Protein 8ASI (pdb70)

Radius of gyration: 37.98 Å; Cα contacts (8 Å, |Δi|>4): 3115; chains: 8; bounding box: 102×95×99 Å

B-factor: mean 74.71, std 18.42, range [49.41, 134.28]

Solvent-accessible surface area: 78232 Å² total; per-residue (Å²): 100,68,182,131,26,68,26,46,76,7,12,59,3,1,14,62,32,15,78,41,43,62,87,144,52,44,73,36,3,10,41,33,13,35,41,25,105,31,78,67,72,51,124,52,66,30,69,68,21,124,76,37,74,48,59,55,35,118,35,48,28,51,3,4,6,4,8,59,4,47,133,64,12,44,89,41,57,87,82,28,128,68,80,94,19,80,10,68,41,0,80,19,66,57,68,120,97,56,15,75,1,36,9,104,42,0,10,46,30,174,66,2,44,28,0,3,1,38,0,21,3,23,6,9,15,2,10,2,59,17,58,74,35,24,102,62,21,1,2,40,2,13,0,4,5,1,16,0,3,9,0,0,2,0,48,99,11,6,3,40,67,1,0,47,8,11,121,4,148,54,110,81,160,64,20,6,53,26,48,102,7,54,8,36,54,87,125,29,117,27,195,73,54,117,40,104,89,43,67,76,27,7,41,62,57,20,103,57,61,43,54,62,54,5,23,2,2,52,16,13,45,124,61,30,13,34,30,44,0,24,50,49,0,14,84,17,24,34,50,2,20,28,10,22,9,12,18,13,4,0,25,42,102,46,0,16,44,12,18,10,48,5,16,12,14,2,39,27,0,17,21,7,47,5,19,36,51,9,0,19,15,18,20,3,70,0,9,11,59,44,17,25,29,3,1,32,19,2,21,2,17,52,47,11,13,18,20,27,61,13,20,10,83,20,4,82,12,6,24,42,15,15,31,13,15,55,2,18,19,21,0,12,3,0,13,6,17,0,21,10,44,3,6,9,62,22,9,46,51,80,111,0,133,77,52,40,30,76,29,5,6,2,48,14,12,69,38,36,0,0,4,4,6,9,0,38,33,18,34,31,22,36,56,5,36,59,32,36,64,62,32,70,65,1,57,12,20,10,8,38,8,3,2,2,4,33,57,11,53,89,108,48,88,60,54,1,96,108,0,5,7,43,56,115,30,46,6,35,24,30,9,52,30,7,27,4,60,24,14,44,82,11,43,33,49,0,0,54,59,5,29,55,66,46,53,24,31,18,30,60,68,22,60,37,57,54,10,15,76,48,8,23,24,29,60,11,24,12,2,11,18,0,1,9,14,9,18,25,48,111,10,141,77,3,80,109,17,64,157,120,20,191,38,102,32,47,9,33,24,35,1,5,88,11,23,96,20,0,18,104,8,8,12,75,0,17,133,36,11,80,8,118,26,53,1,1,86,26,2,57,78,2,71,106,75,8,152,87,0,21,50,10,20,95,72,1,27,72,0,0,30,20,60,18,62,150,53,54,51,122,55,5,27,107,5,0,56,42,5,43,35,2,0,91,84,26,0,39,96,9,24,84,106,14,160,60,83,86,56,30,91,18,0,51,90,12,9,78,72,114,109,129,38,5,150,23,106,89,9,120,9,59,15,71,45,64,82,11,64,20,62,68,115,14,1,58,31,0,10,56,0,5,42,103,29,19,36,76,42,21,2,0,54,23,0,2,1,36,1,0,23,39,108,19,2,0,80,18,75,99,91,93,0,99,67,31,0,65,97,33,101,31,90,21,179,149,76,52,119,96,52,114,3,81,26,46,22,92,4,57,127,28,78,93,171,107,11,68,36,15,0,8,22,4,12,4,50,14,0,19,81,10,79,136,43,68,19,82,21,33,84,163,62,32,34,6,0,9,4,13,13,15,13,17,27,33,0,35,54,183,128,44,28,194,56,14,116,71,104,69,37,145,50,86,88,24,0,125,5,35,62,104,21,56,18,10,114,71,1,69,80,108,113,46,81,67,99,15,72,0,0,4,24,49,53,71,70,24,21,127,94,100,74,1,147,8,106,106,67,75,80,15,28,40,98,14,0,0,59,1,5,0,2,1,8,15,1,0,4,15,10,45,10,47,43,13,15,98,30,0,23,38,19,32,18,28,19,45,10,20,13,77,21,10,106,77,6,17,128,118,27,19,65,66,31,128,192,134,115,169,100,104,121,25,0,105,37,53,2,19,119,93,1,90,57,45,7,39,104,60,66,92,39,111,175,209,83,32,28,176,112,53,85,26,59,80,5,17,48,0,1,19,47,21,20,77,41,46,64,68,139,48,46,74,38,1,10,40,33,27,31,64,88,74,52,139,46,83,66,122,19,84,6,60,73,8,114,82,33,71,58,54,54,34,108,26,63,32,59,5,2,7,0,22,58,4,52,130,62,14,29,109,88,0,123,67,18,112,58,77,104,14,80,15,65,32,2,100,19,63,60,65,110,104,72,21,91,1,36,2,75,33,1,20,11,54,146,80,1,50,32,2,2,1,45,0,22,2,20,8,8,18,1,10,0,64,8,53,59,34,23,114,60,20,4,7,37,1,2,1,6,4,0,12,0,1,7,1,0,0,0,44,93,16,9,3,49,55,0,0,43,14,12,104,4,85,81,125,69,166,54,18,2,48,2,64,101,8,51,7,36,42,93,129,26,96,23,176,83,45,129,48,109,94,40,68,74,28,9,41,67,52,16,105,51,65,30,56,70,50,6,20,1,2,48,20,18,46,121,59,29,11,34,33,44,1,23,49,45,0,17,91,24,25,33,53,3,19,29,10,20,8,12,18,13,5,0,37,44,114,50,1,21,38,12,21,9,54,4,13,17,23,2,42,24,0,18,20,8,42,1,18,34,50,8,0,18,5,20,21,3,75,1,10,21,67,38,22,25,36,2,2,31,17,1,15,2,20,53,46,7,11,14,13,25,62,11,22,8,85,20,8,85,13,5,23,42,15,15,35,13,16,52,1,19,28,22,0,12,9,0,11,6,26,0,22,11,54,3,5,6,67,21,12,57,53,79,110,0,126,68,52,43,29,64,28,7,2,1,54,10,13,50,42,24,0,0,4,6,8,7,0,41,31,18,32,34,22,44,59,3,38,58,29,35,60,51,37,70,74,0,57,17,31,11,7,37,9,3,2,3,4,38,59,8,51,94,105,48,76,59,54,1,107,100,0,6,10,53,52,114,34,46,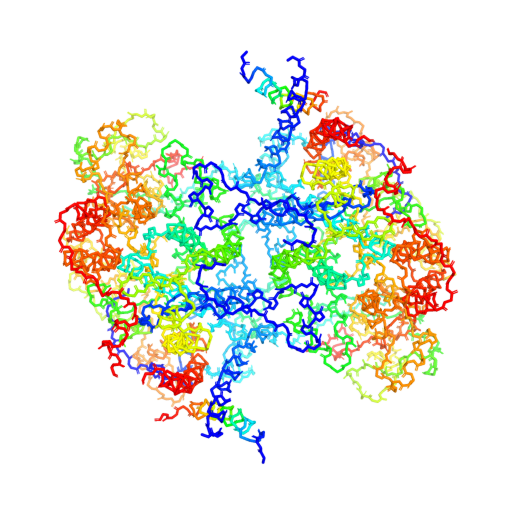6,40,26,26,11,54,31,8,32,2,58,38,10,39,90,9,41,28,45,0,0,53,61,9,32,49,62,35,23,23,26,20,36,61,71,21,60,38,61,53,12,19,78,82,22,20,36,18,53,9,36,10,3,15,17,1,1,10,27,8,19,24,45,96,10,147,91,2,88,108,14,58,138,102,17,171,45,114,36,48,8,38,27,31,1,3,84,11,19,96,15,0,17,112,6,13,19,73,0,14,132,33,10,76,11,118,26,55,1,1,75,25,2,61,72,2,73,106,69,8,155,84,0,24,53,12,25,96,67,1,35,62,1,0,40,17,98,36,86,151,53,44,58,121,57,9,26,106,5,0,57,42,11,40,36,2,0,92,86,26,0,39,86,5,22,81,95,22,168,66,84,86,59,30,78,26,0,49,87,13,32,82,73,138,207,26,31,191,14,95,89,10,115,12,62,10,68,43,64,163,10,65,22,59,60,113,22,1,52,35,0,11,50,0,3,37,98,27,18,32,75,49,20,0,0,52,20,0,2,1,40,6,0,36,41,113,17,2,0,70,24,68,118,90,95,2,116,71,33,0,60,96,36,70,37,110,27,154,147,79,55,124,102,50,106,4,102,30,69,25,82,3,55,120,24,83,90,174,102,13,70,35,13,0,9,23,4,15,8,60,20,2,20,95,13,86,137,40,69,20,78,23,36,73,162,59,34,34,4,1,8,6,16,14,14,7,15,18,40,0,33,54,164,100,49,38,107,56,2,139,85,100,66,42,142,44,81,79,26,0,108,7,34,60,113,20,58,35,10,102,78,0,91,59,111,162,41,114,54,83,12,75,0,0,2,21,39,51,71,71,31,23,136,87,103,83,0,137,9,108,121,68,73,80,12,31,35,98,8,0,0,38,1,1,0,2,0,5,27,1,0,3,8,12,55,5,65,39,14,18,105,32,0,40,42,17,23,32,23,20,48,10,21,8,82,22,10,107,70,8,18,107,95,27,44,60,64,26,195,241,168,136,122,78,75,127,28,0,77,52,51,2,15,118,80,1,112,35,64,2,29,127,140,27,105,99

Sequence (1789 aa):
GTRRDFLYYATAGAGAVATGAAVWPLINQMNPSADVQALASIFVDVSSVEPGVQLTVKFLGKPIFIRRRTEADIELGRSVQLGQLVDTNARNANIDAGAEATDQNRTLDEAGEWLVMWGVCTHLGCVPIGGVSGDFGGWFCPCHGSHYDSAGRIRKGPAPENLPIPLAKFIDETTIQLGMSGIPHDHYEPRTGIEKWLHSRLPIVALAYDTIMIPTPRNLNWMWIWGVVLAFCLVLQIVTGIVLAMHYTPHVDLAFASVEHIMRNVNGGFMLRYLHANGASLFFIAVYLHIFRGLYYGSYKAPREVTWIVGMLIYLAMMATAFMGYVLPWGQMSFWGATVITGLFGAIPGIGHSIQTWLLGGPAVDNATLNRFFSLHYLLPFVIAALVAIHIWAFHSTGNNNPTGVEVRRTSKAEAQKDTVPFWPYFIIKDVFALAVVLLVFFAIVGFMPNYLGHPDNYIEANPLSTPAHIVPEWYFLPFYAILRAFTADVWVVQIANFISFGIIDAKFFGVLAMFGAILVMALVPWLDTSPVRSGRYRPMFKIYFWLLAADFVILTWVGAQQTTFPYDWISLIASAYWFAYFLVILPILGAIEKPVAPPATIEEDFNAHYSGGHVEDVPFSFEGPFGTFDQHQLQRGLQVYTEVCAACHGMKFVPIRSLSEPGGPELPEDQVRAYATQFTVTDEETGEDREGKPTDHFPHSALENAPDLSLMAKARAGFHGPMGTGISQLFNGIGGPEYIYSVLTGFPEEPPKCAEGHEPDGFYYNRAFQNGSVPDTCKDANGVKTTAGSWIAMPPPLMDDLVEYADGHDASVHAMAEDVSAFLMWAAEPKLMARKQAGFTAVMFLTVLSVLLYLTNKRLWAGVKWKYRYRLGGFASGALLALALAGIFSTGNFHAGTRRDFLYYATAGAGAVATGAAVWPLINQMNPSADVQALASIFVDVSSVEPGVQLTVKFLGKPIFIRRRTEADIELGRSVQLGQLVDTNARNANIDAGAEATDQNRTLDEAGEWLVMWGVCTHLGCVPIGGVSGDFGGWFCPCHGSHYDSAGRIRKGPAPENLPIPLAKFIDETTIQLGMSGIPHDHYEPRTGIEKWLHSRLPIVALAYDTIMIPTPRNLNWMWIWGVVLAFCLVLQIVTGIVLAMHYTPHVDLAFASVEHIMRNVNGGFMLRYLHANGASLFFIAVYLHIFRGLYYGSYKAPREVTWIVGMLIYLAMMATAFMGYVLPWGQMSFWGATVITGLFGAIPGIGHSIQTWLLGGPAVDNATLNRFFSLHYLLPFVIAALVAIHIWAFHSTGNNNPTGVEVRRTSKAEAQKDTVPFWPYFIIKDVFALAVVLLVFFAIVGFMPNYLGHPDNYIEANPLSTPAHIVPEWYFLPFYAILRAFTADVWVVQIANFISFGIIDAKFFGVLAMFGAILVMALVPWLDTSPVRSGRYRPMFKIYFWLLAADFVILTWVGAQQTTFPYDWISLIASAYWFAYFLVILPILGAIEKPVAPPATIEEDFNAHYGGHVEDVPFSFEGPFGTFDQHQLQRGLQVYTEVCAACHGMKFVPIRSLSEPGGPELPEDQVRAYATQFTVTDEETGEDREGKPTDHFPHSALENAPDLSLMAKARAGFHGPMGTGISQLFNGIGGPEYIYSVLTGFPEEPPKCAEGHEPDGFYYNRAFQNGSVPDTCKDANGVKTTAGSWIAMPPPLMDDLVEYADGHDASVHAMAEDVSAFLMWAAEPKLMARKQAGFTAVMFLTVLSVLLYLTNKRLWAGVKWKYRYRLGGFASGALLALALAGIFSTG

InterPro domains:
  IPR005805 Rieske iron-sulphur protein, C-terminal [PR00162] (124-135)
  IPR005805 Rieske iron-sulphur protein, C-terminal [PR00162] (147-159)
  IPR005805 Rieske iron-sulphur protein, C-terminal [PR00162] (159-171)
  IPR006311 Twin-arginine translocation pathway, signal sequence [PS51318] (1-48)
  IPR006317 Ubiquinol-cytochrome c reductase, iron-sulphur subunit [TIGR01416] (10-187)
  IPR014349 Rieske iron-sulphur protein [PTHR10134] (7-187)
  IPR017941 Rieske [2Fe-2S] iron-sulphur domain [PF00355] (117-172)
  IPR017941 Rieske [2Fe-2S] iron-sulphur domain [PS51296] (117-185)
  IPR019470 Ubiquitinol-cytochrome C reductase, Fe-S subunit, TAT signal [PF10399] (1-41)
  IPR019546 Twin-arginine translocation pathway, signal sequence, bacterial/archaeal [TIGR01409] (10-36)
  IPR036922 Rieske [2Fe-2S] iron-sulphur domain superfamily [G3DSA:2.102.10.10] (42-187)
  IPR036922 Rieske [2Fe-2S] iron-sulphur domain superfamily [SSF50022] (32-183)

Structure (mmCIF, N/CA/C/O backbone):
data_8ASI
#
_entry.id   8ASI
#
_cell.length_a   1.00
_cell.length_b   1.00
_cell.length_c   1.00
_cell.angle_alpha   90.00
_cell.angle_beta   90.00
_cell.angle_gamma   90.00
#
_symmetry.space_group_name_H-M   'P 1'
#
loop_
_entity.id
_entity.type
_entity.pdbx_description
1 polymer 'Ubiquinol-cytochrome c reductase iron-sulfur subunit'
2 polymer 'Cytochrome b'
3 polymer 'Cytochrome c1'
4 polymer 'Cytochrome b-c1 subunit IV'
5 non-polymer 'FE2/S2 (INORGANIC) CLUSTER'
6 non-polymer 1,2-dioleoyl-sn-glycero-3-phosphoethanolamine
7 non-polymer 'PROTOPORPHYRIN IX CONTAINING FE'
8 non-polymer 'HEME C'
9 non-polymer UBIQUINONE-10
#
loop_
_atom_site.group_PDB
_atom_site.id
_atom_site.type_symbol
_atom_site.label_atom_id
_atom_site.label_alt_id
_atom_site.label_comp_id
_atom_site.label_asym_id
_atom_site.label_entity_id
_atom_site.label_seq_id
_atom_site.pdbx_PDB_ins_code
_atom_site.Cartn_x
_atom_site.Cartn_y
_atom_site.Cartn_z
_atom_site.occupancy
_atom_site.B_iso_or_equiv
_atom_site.auth_seq_id
_atom_site.auth_comp_id
_atom_site.auth_asym_id
_atom_site.auth_atom_id
_atom_site.pdbx_PDB_model_num
ATOM 1 N N . GLY A 1 9 ? 118.106 103.017 87.907 1.00 86.77 9 GLY A N 1
ATOM 2 C CA . GLY A 1 9 ? 117.301 104.131 87.441 1.00 86.77 9 GLY A CA 1
ATOM 3 C C . GLY A 1 9 ? 116.967 105.153 88.514 1.00 86.77 9 GLY A C 1
ATOM 4 O O . GLY A 1 9 ? 117.630 105.228 89.545 1.00 86.77 9 GLY A O 1
ATOM 5 N N . THR A 1 10 ? 115.929 105.950 88.251 1.00 87.73 10 THR A N 1
ATOM 6 C CA . THR A 1 10 ? 115.522 107.033 89.144 1.00 87.73 10 THR A CA 1
ATOM 7 C C . THR A 1 10 ? 115.074 106.527 90.522 1.00 87.73 10 THR A C 1
ATOM 8 O O . THR A 1 10 ? 115.120 107.277 91.519 1.00 87.73 10 THR A O 1
ATOM 12 N N . ARG A 1 11 ? 114.681 105.255 90.614 1.00 88.73 11 ARG A N 1
ATOM 13 C CA . ARG A 1 11 ? 114.445 104.647 91.917 1.00 88.73 11 ARG A CA 1
ATOM 14 C C . ARG A 1 11 ? 115.658 104.711 92.842 1.00 88.73 11 ARG A C 1
ATOM 15 O O . ARG A 1 11 ? 115.502 104.467 94.043 1.00 88.73 11 ARG A O 1
ATOM 23 N N . ARG A 1 12 ? 116.853 105.025 92.330 1.00 85.79 12 ARG A N 1
ATOM 24 C CA . ARG A 1 12 ? 117.955 105.412 93.207 1.00 85.79 12 ARG A CA 1
ATOM 25 C C . ARG A 1 12 ? 117.593 106.627 94.053 1.00 85.79 12 ARG A C 1
ATOM 26 O O . ARG A 1 12 ? 117.645 106.588 95.291 1.00 85.79 12 ARG A O 1
ATOM 34 N N . ASP A 1 13 ? 117.249 107.736 93.399 1.00 86.42 13 ASP A N 1
ATOM 35 C CA . ASP A 1 13 ? 117.086 108.956 94.170 1.00 86.42 13 ASP A CA 1
ATOM 36 C C . ASP A 1 13 ? 115.750 108.997 94.892 1.00 86.42 13 ASP A C 1
ATOM 37 O O . ASP A 1 13 ? 115.622 109.743 95.869 1.00 86.42 13 ASP A O 1
ATOM 42 N N . PHE A 1 14 ? 114.798 108.134 94.519 1.00 83.60 14 PHE A N 1
ATOM 43 C CA . PHE A 1 14 ? 113.672 107.910 95.429 1.00 83.60 14 PHE A CA 1
ATOM 44 C C . PHE A 1 14 ? 114.152 107.449 96.805 1.00 83.60 14 PHE A C 1
ATOM 45 O O . PHE A 1 14 ? 113.773 108.024 97.833 1.00 83.60 14 PHE A O 1
ATOM 53 N N . LEU A 1 15 ? 114.999 106.416 96.844 1.00 77.78 15 LEU A N 1
ATOM 54 C CA . LEU A 1 15 ? 115.530 105.927 98.115 1.00 77.78 15 LEU A CA 1
ATOM 55 C C . LEU A 1 15 ? 116.385 106.977 98.813 1.00 77.78 15 LEU A C 1
ATOM 56 O O . LEU A 1 15 ? 116.321 107.123 100.040 1.00 77.78 15 LEU A O 1
ATOM 61 N N . TYR A 1 16 ? 117.247 107.663 98.063 1.00 78.40 16 TYR A N 1
ATOM 62 C CA . TYR A 1 16 ? 118.127 108.634 98.709 1.00 78.40 16 TYR A CA 1
ATOM 63 C C . TYR A 1 16 ? 117.337 109.778 99.335 1.00 78.40 16 TYR A C 1
ATOM 64 O O . TYR A 1 16 ? 117.651 110.220 100.452 1.00 78.40 16 TYR A O 1
ATOM 73 N N . TYR A 1 17 ? 116.225 110.167 98.719 1.00 81.93 17 TYR A N 1
ATOM 74 C CA . TYR A 1 17 ? 115.405 111.180 99.360 1.00 81.93 17 TYR A CA 1
ATOM 75 C C . TYR A 1 17 ? 114.570 110.598 100.491 1.00 81.93 17 TYR A C 1
ATOM 76 O O . TYR A 1 17 ? 114.279 111.310 101.448 1.00 81.93 17 TYR A O 1
ATOM 85 N N . ALA A 1 18 ? 114.166 109.329 100.414 1.00 78.20 18 ALA A N 1
ATOM 86 C CA . ALA A 1 18 ? 113.482 108.715 101.554 1.00 78.20 18 ALA A CA 1
ATOM 87 C C . ALA A 1 18 ? 114.364 108.630 102.807 1.00 78.20 18 ALA A C 1
ATOM 88 O O . ALA A 1 18 ? 113.893 108.900 103.918 1.00 78.20 18 ALA A O 1
ATOM 90 N N . THR A 1 19 ? 115.629 108.205 102.663 1.00 76.08 19 THR A N 1
ATOM 91 C CA . THR A 1 19 ? 116.554 108.213 103.808 1.00 76.08 19 THR A CA 1
ATOM 92 C C . THR A 1 19 ? 116.819 109.625 104.318 1.00 76.08 19 THR A C 1
ATOM 93 O O . THR A 1 19 ? 116.834 109.869 105.539 1.00 76.08 19 THR A O 1
ATOM 97 N N . ALA A 1 20 ? 116.913 110.586 103.400 1.00 81.50 20 ALA A N 1
ATOM 98 C CA . ALA A 1 20 ? 117.053 111.969 103.818 1.00 81.50 20 ALA A CA 1
ATOM 99 C C . ALA A 1 20 ? 115.815 112.348 104.587 1.00 81.50 20 ALA A C 1
ATOM 100 O O . ALA A 1 20 ? 115.859 113.126 105.557 1.00 81.50 20 ALA A O 1
ATOM 102 N N . GLY A 1 21 ? 114.696 111.788 104.159 1.00 80.17 21 GLY A N 1
ATOM 103 C CA . GLY A 1 21 ? 113.488 112.074 104.851 1.00 80.17 21 GLY A CA 1
ATOM 104 C C . GLY A 1 21 ? 113.397 111.539 106.259 1.00 80.17 21 GLY A C 1
ATOM 105 O O . GLY A 1 21 ? 113.425 112.354 107.202 1.00 80.17 21 GLY A O 1
ATOM 106 N N . ALA A 1 22 ? 113.753 110.289 106.452 1.00 78.96 22 ALA A N 1
ATOM 107 C CA . ALA A 1 22 ? 113.727 109.797 107.823 1.00 78.96 22 ALA A CA 1
ATOM 108 C C . ALA A 1 22 ? 114.631 110.638 108.698 1.00 78.96 22 ALA A C 1
ATOM 109 O O . ALA A 1 22 ? 114.265 110.984 109.837 1.00 78.96 22 ALA A O 1
ATOM 111 N N . GLY A 1 23 ? 115.761 111.061 108.154 1.00 78.68 23 GLY A N 1
ATOM 112 C CA . GLY A 1 23 ? 116.557 112.000 108.904 1.00 78.68 23 GLY A CA 1
ATOM 113 C C . GLY A 1 23 ? 115.926 113.325 109.316 1.00 78.68 23 GLY A C 1
ATOM 114 O O . GLY A 1 23 ? 115.966 113.639 110.505 1.00 78.68 23 GLY A O 1
ATOM 115 N N . ALA A 1 24 ? 115.408 114.142 108.385 1.00 76.89 24 ALA A N 1
ATOM 116 C CA . ALA A 1 24 ? 114.795 115.418 108.806 1.00 76.89 24 ALA A CA 1
ATOM 117 C C . ALA A 1 24 ? 113.592 115.298 109.755 1.00 76.89 24 ALA A C 1
ATOM 118 O O . ALA A 1 24 ? 113.348 116.237 110.513 1.00 76.89 24 ALA A O 1
ATOM 120 N N . VAL A 1 25 ? 112.794 114.223 109.730 1.00 77.93 25 VAL A N 1
ATOM 121 C CA . VAL A 1 25 ? 111.803 114.117 110.828 1.00 77.93 25 VAL A CA 1
ATOM 122 C C . VAL A 1 25 ? 112.478 113.785 112.143 1.00 77.93 25 VAL A C 1
ATOM 123 O O . VAL A 1 25 ? 112.208 114.432 113.162 1.00 77.93 25 VAL A O 1
ATOM 127 N N . ALA A 1 26 ? 113.336 112.766 112.165 1.00 75.75 26 ALA A N 1
ATOM 128 C CA . ALA A 1 26 ? 113.961 112.428 113.437 1.00 75.75 26 ALA A CA 1
ATOM 129 C C . ALA A 1 26 ? 114.695 113.634 114.018 1.00 75.75 26 ALA A C 1
ATOM 130 O O . ALA A 1 26 ? 114.643 113.871 115.230 1.00 75.75 26 ALA A O 1
ATOM 132 N N . THR A 1 27 ? 115.368 114.417 113.177 1.00 74.49 27 THR A N 1
ATOM 133 C CA . THR A 1 27 ? 116.017 115.633 113.661 1.00 74.49 27 THR A CA 1
ATOM 134 C C . THR A 1 27 ? 115.009 116.729 114.012 1.00 74.49 27 THR A C 1
ATOM 135 O O . THR A 1 27 ? 115.158 117.403 115.037 1.00 74.49 27 THR A O 1
ATOM 139 N N . GLY A 1 28 ? 113.984 116.930 113.182 1.00 68.60 28 GLY A N 1
ATOM 140 C CA . GLY A 1 28 ? 112.951 117.906 113.502 1.00 68.60 28 GLY A CA 1
ATOM 141 C C . GLY A 1 28 ? 112.244 117.627 114.813 1.00 68.60 28 GLY A C 1
ATOM 142 O O . GLY A 1 28 ? 111.950 118.545 115.581 1.00 68.60 28 GLY A O 1
ATOM 143 N N . ALA A 1 29 ? 111.962 116.354 115.085 1.00 67.83 29 ALA A N 1
ATOM 144 C CA . ALA A 1 29 ? 111.387 115.958 116.365 1.00 67.83 29 ALA A CA 1
ATOM 145 C C . ALA A 1 29 ? 112.392 116.065 117.504 1.00 67.83 29 ALA A C 1
ATOM 146 O O . ALA A 1 29 ? 111.994 116.197 118.663 1.00 67.83 29 ALA A O 1
ATOM 148 N N . ALA A 1 30 ? 113.685 115.950 117.208 1.00 66.69 30 ALA A N 1
ATOM 149 C CA . ALA A 1 30 ? 114.713 116.214 118.212 1.00 66.69 30 ALA A CA 1
ATOM 150 C C . ALA A 1 30 ? 114.844 117.694 118.567 1.00 66.69 30 ALA A C 1
ATOM 151 O O . ALA A 1 30 ? 115.161 118.021 119.716 1.00 66.69 30 ALA A O 1
ATOM 153 N N . VAL A 1 31 ? 114.614 118.598 117.615 1.00 63.95 31 VAL A N 1
ATOM 154 C CA . VAL A 1 31 ? 114.820 120.024 117.868 1.00 63.95 31 VAL A CA 1
ATOM 155 C C . VAL A 1 31 ? 113.662 120.657 118.642 1.00 63.95 31 VAL A C 1
ATOM 156 O O . VAL A 1 31 ? 113.882 121.538 119.481 1.00 63.95 31 VAL A O 1
ATOM 160 N N . TRP A 1 32 ? 112.426 120.227 118.398 1.00 57.63 32 TRP A N 1
ATOM 161 C CA . TRP A 1 32 ? 111.280 120.841 119.073 1.00 57.63 32 TRP A CA 1
ATOM 162 C C . TRP A 1 32 ? 111.333 120.790 120.599 1.00 57.63 32 TRP A C 1
ATOM 163 O O . TRP A 1 32 ? 111.058 121.823 121.233 1.00 57.63 32 TRP A O 1
ATOM 174 N N . PRO A 1 33 ? 111.654 119.668 121.247 1.00 58.21 33 PRO A N 1
ATOM 175 C CA . PRO A 1 33 ? 111.795 119.672 122.714 1.00 58.21 33 PRO A CA 1
ATOM 176 C C . PRO A 1 33 ? 112.773 120.694 123.268 1.00 58.21 33 PRO A C 1
ATOM 177 O O . PRO A 1 33 ? 112.543 121.222 124.363 1.00 58.21 33 PRO A O 1
ATOM 181 N N . LEU A 1 34 ? 113.863 120.986 122.558 1.00 55.80 34 LEU A N 1
ATOM 182 C CA . LEU A 1 34 ? 114.801 122.006 123.012 1.00 55.80 34 LEU A CA 1
ATOM 183 C C . LEU A 1 34 ? 114.202 123.406 122.974 1.00 55.80 34 LEU A C 1
ATOM 184 O O . LEU A 1 34 ? 114.693 124.295 123.675 1.00 55.80 34 LEU A O 1
ATOM 189 N N . ILE A 1 35 ? 113.162 123.618 122.174 1.00 57.01 35 ILE A N 1
ATOM 190 C CA . ILE A 1 35 ? 112.399 124.862 122.199 1.00 57.01 35 ILE A CA 1
ATOM 191 C C . ILE A 1 35 ? 111.303 124.818 123.254 1.00 57.01 35 ILE A C 1
ATOM 192 O O . ILE A 1 35 ? 111.141 125.752 124.043 1.00 57.01 35 ILE A O 1
ATOM 197 N N . ASN A 1 36 ? 110.541 123.724 123.276 1.00 56.67 36 ASN A N 1
ATOM 198 C CA . ASN A 1 36 ? 109.347 123.617 124.108 1.00 56.67 36 ASN A CA 1
ATOM 199 C C . ASN A 1 36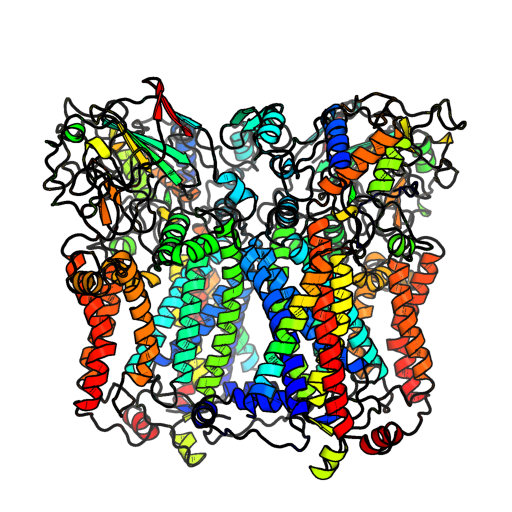 ? 109.653 123.655 125.604 1.00 56.67 36 ASN A C 1
ATOM 200 O O . ASN A 1 36 ? 108.797 124.065 126.395 1.00 56.67 36 ASN A O 1
ATOM 205 N N . GLN A 1 37 ? 110.854 123.242 126.011 1.00 55.34 37 GLN A N 1
ATOM 206 C CA . GLN A 1 37 ? 111.270 123.360 127.407 1.00 55.34 37 GLN A CA 1
ATOM 207 C C . GLN A 1 37 ? 111.259 124.791 127.939 1.00 55.34 37 GLN A C 1
ATOM 208 O O . GLN A 1 37 ? 111.212 124.979 129.158 1.00 55.34 37 GLN A O 1
ATOM 214 N N . MET A 1 38 ? 111.301 125.800 127.073 1.00 58.30 38 MET A N 1
ATOM 215 C CA . MET A 1 38 ? 111.200 127.183 127.526 1.00 58.30 38 MET A CA 1
ATOM 216 C C . MET A 1 38 ? 109.770 127.687 127.694 1.00 58.30 38 MET A C 1
ATOM 217 O O . MET A 1 38 ? 109.575 128.737 128.315 1.00 58.30 38 MET A O 1
ATOM 222 N N . ASN A 1 39 ? 108.771 126.986 127.160 1.00 60.95 39 ASN A N 1
ATOM 223 C CA . ASN A 1 39 ? 107.385 127.346 127.425 1.00 60.95 39 ASN A CA 1
ATOM 224 C C . ASN A 1 39 ? 107.042 127.146 128.905 1.00 60.95 39 ASN A C 1
ATOM 225 O O . ASN A 1 39 ? 107.720 126.394 129.609 1.00 60.95 39 ASN A O 1
ATOM 230 N N . PRO A 1 40 ? 106.004 127.828 129.400 1.00 67.04 40 PRO A N 1
ATOM 231 C CA . PRO A 1 40 ? 105.719 127.827 130.843 1.00 67.04 40 PRO A CA 1
ATOM 232 C C . PRO A 1 40 ? 105.625 126.437 131.459 1.00 67.04 40 PRO A C 1
ATOM 233 O O . PRO A 1 40 ? 104.862 125.581 131.007 1.00 67.04 40 PRO A O 1
ATOM 237 N N . SER A 1 41 ? 106.420 126.222 132.506 1.00 75.41 41 SER A N 1
ATOM 238 C CA . SER A 1 41 ? 106.413 124.974 133.253 1.00 75.41 41 SER A CA 1
ATOM 239 C C . SER A 1 41 ? 105.154 124.854 134.114 1.00 75.41 41 SER A C 1
ATOM 240 O O . SER A 1 41 ? 104.483 125.840 134.430 1.00 75.41 41 SER A O 1
ATOM 243 N N . ALA A 1 42 ? 104.839 123.609 134.484 1.00 78.02 42 ALA A N 1
ATOM 244 C CA . ALA A 1 42 ? 103.537 123.276 135.060 1.00 78.02 42 ALA A CA 1
ATOM 245 C C . ALA A 1 42 ? 103.229 124.054 136.338 1.00 78.02 42 ALA A C 1
ATOM 246 O O . ALA A 1 42 ? 102.058 124.323 136.628 1.00 78.02 42 ALA A O 1
ATOM 248 N N . ASP A 1 43 ? 104.252 124.417 137.114 1.00 80.95 43 ASP A N 1
ATOM 249 C CA . ASP A 1 43 ? 104.047 125.316 138.249 1.00 80.95 43 ASP A CA 1
ATOM 250 C C . ASP A 1 43 ? 103.548 126.688 137.805 1.00 80.95 43 ASP A C 1
ATOM 251 O O . ASP A 1 43 ? 102.573 127.213 138.356 1.00 80.95 43 ASP A O 1
ATOM 256 N N . VAL A 1 44 ? 104.197 127.280 136.803 1.00 81.24 44 VAL A N 1
ATOM 257 C CA . VAL A 1 44 ? 103.774 128.583 136.291 1.00 81.24 44 VAL A CA 1
ATOM 258 C C . VAL A 1 44 ? 102.366 128.516 135.710 1.00 81.24 44 VAL A C 1
ATOM 259 O O . VAL A 1 44 ? 101.563 129.441 135.884 1.00 81.24 44 VAL A O 1
ATOM 263 N N . GLN A 1 45 ? 102.040 127.425 135.017 1.00 82.50 45 GLN A N 1
ATOM 264 C CA . GLN A 1 45 ? 100.675 127.225 134.537 1.00 82.50 45 GLN A CA 1
ATOM 265 C C . GLN A 1 45 ? 99.668 127.134 135.682 1.00 82.50 45 GLN A C 1
ATOM 266 O O . GLN A 1 45 ? 98.542 127.630 135.566 1.00 82.50 45 GLN A O 1
ATOM 272 N N . ALA A 1 46 ? 100.050 126.501 136.793 1.00 88.45 46 ALA A N 1
ATOM 273 C CA . ALA A 1 46 ? 99.151 126.389 137.942 1.00 88.45 46 ALA A CA 1
ATOM 274 C C . ALA A 1 46 ? 98.852 127.736 138.597 1.00 88.45 46 ALA A C 1
ATOM 275 O O . ALA A 1 46 ? 97.736 127.957 139.081 1.00 88.45 46 ALA A O 1
ATOM 277 N N . LEU A 1 47 ? 99.823 128.647 138.625 1.00 91.73 47 LEU A N 1
ATOM 278 C CA . LEU A 1 47 ? 99.620 129.989 139.172 1.00 91.73 47 LEU A CA 1
ATOM 279 C C . LEU A 1 47 ? 98.684 130.868 138.344 1.00 91.73 47 LEU A C 1
ATOM 280 O O . LEU A 1 47 ? 98.399 131.993 138.769 1.00 91.73 47 LEU A O 1
ATOM 285 N N . ALA A 1 48 ? 98.204 130.404 137.191 1.00 90.48 48 ALA A N 1
ATOM 286 C CA . ALA A 1 48 ? 97.326 131.201 136.339 1.00 90.48 48 ALA A CA 1
ATOM 287 C C . ALA A 1 48 ? 95.940 131.454 136.930 1.00 90.48 48 ALA A C 1
ATOM 288 O O . ALA A 1 48 ? 95.203 132.276 136.375 1.00 90.48 48 ALA A O 1
ATOM 290 N N . SER A 1 49 ? 95.556 130.785 138.018 1.00 93.36 49 SER A N 1
ATOM 291 C CA . SER A 1 49 ? 94.312 131.097 138.717 1.00 93.36 49 SER A CA 1
ATOM 292 C C . SER A 1 49 ? 94.542 131.203 140.219 1.00 93.36 49 SER A C 1
ATOM 293 O O . SER A 1 49 ? 95.166 130.321 140.816 1.00 93.36 49 SER A O 1
ATOM 296 N N . ILE A 1 50 ? 94.018 132.275 140.825 1.00 98.83 50 ILE A N 1
ATOM 297 C CA . ILE A 1 50 ? 94.203 132.579 142.241 1.00 98.83 50 ILE A CA 1
ATOM 298 C C . ILE A 1 50 ? 92.920 133.214 142.775 1.00 98.83 50 ILE A C 1
ATOM 299 O O . ILE A 1 50 ? 92.185 133.880 142.041 1.00 98.83 50 ILE A O 1
ATOM 304 N N . PHE A 1 51 ? 92.648 132.993 144.063 1.00 105.59 51 PHE A N 1
ATOM 305 C CA . PHE A 1 51 ? 91.489 133.546 144.761 1.00 105.59 51 PHE A CA 1
ATOM 306 C C . PHE A 1 51 ? 91.953 134.509 145.853 1.00 105.59 51 PHE A C 1
ATOM 307 O O . PHE A 1 51 ? 92.821 134.150 146.656 1.00 105.59 51 PHE A O 1
ATOM 315 N N . VAL A 1 52 ? 91.384 135.718 145.904 1.00 109.25 52 VAL A N 1
ATOM 316 C CA . VAL A 1 52 ? 91.723 136.667 146.968 1.00 109.25 52 VAL A CA 1
ATOM 317 C C . VAL A 1 52 ? 90.622 137.713 147.144 1.00 109.25 52 VAL A C 1
ATOM 318 O O . VAL A 1 52 ? 89.856 137.997 146.220 1.00 109.25 52 VAL A O 1
ATOM 322 N N . ASP A 1 53 ? 90.544 138.283 148.359 1.00 114.40 53 ASP A N 1
ATOM 323 C CA . ASP A 1 53 ? 89.641 139.363 148.756 1.00 114.40 53 ASP A CA 1
ATOM 324 C C . ASP A 1 53 ? 90.409 140.417 149.557 1.00 114.40 53 ASP A C 1
ATOM 325 O O . ASP A 1 53 ? 91.237 140.066 150.402 1.00 114.40 53 ASP A O 1
ATOM 330 N N . VAL A 1 54 ? 90.138 141.708 149.304 1.00 112.22 54 VAL A N 1
ATOM 331 C CA . VAL A 1 54 ? 90.913 142.813 149.881 1.00 112.22 54 VAL A CA 1
ATOM 332 C C . VAL A 1 54 ? 89.997 143.957 150.325 1.00 112.22 54 VAL A C 1
ATOM 333 O O . VAL A 1 54 ? 88.931 144.181 149.746 1.00 112.22 54 VAL A O 1
ATOM 337 N N . SER A 1 55 ? 90.427 144.687 151.368 1.00 106.59 55 SER A N 1
ATOM 338 C CA . SER A 1 55 ? 89.570 145.502 152.232 1.00 106.59 55 SER A CA 1
ATOM 339 C C . SER A 1 55 ? 89.517 146.988 151.816 1.00 106.59 55 SER A C 1
ATOM 340 O O . SER A 1 55 ? 89.883 147.352 150.694 1.00 106.59 55 SER A O 1
ATOM 343 N N . SER A 1 56 ? 89.049 147.847 152.735 1.00 105.83 56 SER A N 1
ATOM 344 C CA . SER A 1 56 ? 88.658 149.247 152.541 1.00 105.83 56 SER A CA 1
ATOM 345 C C . SER A 1 56 ? 89.836 150.229 152.577 1.00 105.83 56 SER A C 1
ATOM 346 O O . SER A 1 56 ? 90.937 149.910 153.031 1.00 105.83 56 SER A O 1
ATOM 349 N N . VAL A 1 57 ? 89.571 151.457 152.096 1.00 109.15 57 VAL A N 1
ATOM 350 C CA . VAL A 1 57 ? 90.520 152.569 152.167 1.00 109.15 57 VAL A CA 1
ATOM 351 C C . VAL A 1 57 ? 89.771 153.905 152.136 1.00 109.15 57 VAL A C 1
ATOM 352 O O . VAL A 1 57 ? 88.644 154.001 151.647 1.00 109.15 57 VAL A O 1
ATOM 356 N N . GLU A 1 58 ? 90.419 154.948 152.686 1.00 111.97 58 GLU A N 1
ATOM 357 C CA . GLU A 1 58 ? 89.981 156.342 152.573 1.00 111.97 58 GLU A CA 1
ATOM 358 C C . GLU A 1 58 ? 89.985 156.845 151.125 1.00 111.97 58 GLU A C 1
ATOM 359 O O . GLU A 1 58 ? 90.689 156.305 150.270 1.00 111.97 58 GLU A O 1
ATOM 365 N N . PRO A 1 59 ? 89.197 157.884 150.830 1.00 111.03 59 PRO A N 1
ATOM 366 C CA . PRO A 1 59 ? 89.214 158.481 149.490 1.00 111.03 59 PRO A CA 1
ATOM 367 C C . PRO A 1 59 ? 90.432 159.357 149.233 1.00 111.03 59 PRO A C 1
ATOM 368 O O . PRO A 1 59 ? 91.031 159.928 150.147 1.00 111.03 59 PRO A O 1
ATOM 372 N N . GLY A 1 60 ? 90.776 159.468 147.951 1.00 104.68 60 GLY A N 1
ATOM 373 C CA . GLY A 1 60 ? 91.854 160.328 147.500 1.00 104.68 60 GLY A CA 1
ATOM 374 C C . GLY A 1 60 ? 93.225 159.693 147.478 1.00 104.68 60 GLY A C 1
ATOM 375 O O . GLY A 1 60 ? 94.227 160.417 147.463 1.00 104.68 60 GLY A O 1
ATOM 376 N N . VAL A 1 61 ? 93.300 158.361 147.470 1.00 102.41 61 VAL A N 1
ATOM 377 C CA . VAL A 1 61 ? 94.553 157.626 147.608 1.00 102.41 61 VAL A CA 1
ATOM 378 C C . VAL A 1 61 ? 94.351 156.268 146.940 1.00 102.41 61 VAL A C 1
ATOM 379 O O . VAL A 1 61 ? 93.219 155.839 146.707 1.00 102.41 61 VAL A O 1
ATOM 383 N N . GLN A 1 62 ? 95.453 155.584 146.617 1.00 94.31 62 GLN A N 1
ATOM 384 C CA . GLN A 1 62 ? 95.368 154.255 146.017 1.00 94.31 62 GLN A CA 1
ATOM 385 C C . GLN A 1 62 ? 96.183 153.223 146.791 1.00 94.31 62 GLN A C 1
ATOM 386 O O . GLN A 1 62 ? 97.202 153.541 147.410 1.00 94.31 62 GLN A O 1
ATOM 392 N N . LEU A 1 63 ? 95.704 151.975 146.747 1.00 92.02 63 LEU A N 1
ATOM 393 C CA . LEU A 1 63 ? 96.413 150.782 147.196 1.00 92.02 63 LEU A CA 1
ATOM 394 C C . LEU A 1 63 ? 97.200 150.130 146.055 1.00 92.02 63 LEU A C 1
ATOM 395 O O . LEU A 1 63 ? 97.189 150.593 144.913 1.00 92.02 63 LEU A O 1
ATOM 400 N N . THR A 1 64 ? 97.899 149.033 146.372 1.00 83.63 64 THR A N 1
ATOM 401 C CA . THR A 1 64 ? 98.416 148.112 145.364 1.00 83.63 64 THR A CA 1
ATOM 402 C C . THR A 1 64 ? 98.439 146.690 145.924 1.00 83.63 64 THR A C 1
ATOM 403 O O . THR A 1 64 ? 98.720 146.494 147.109 1.00 83.63 64 THR A O 1
ATOM 407 N N . VAL A 1 65 ? 98.145 145.704 145.068 1.00 78.80 65 VAL A N 1
ATOM 408 C CA . VAL A 1 65 ? 98.105 144.289 145.444 1.00 78.80 65 VAL A CA 1
ATOM 409 C C . VAL A 1 65 ? 98.741 143.457 144.333 1.00 78.80 65 VAL A C 1
ATOM 410 O O . VAL A 1 65 ? 98.487 143.694 143.148 1.00 78.80 65 VAL A O 1
ATOM 414 N N . LYS A 1 66 ? 99.562 142.474 144.712 1.00 75.46 66 LYS A N 1
ATOM 415 C CA . LYS A 1 66 ? 100.189 141.590 143.733 1.00 75.46 66 LYS A CA 1
ATOM 416 C C . LYS A 1 66 ? 99.252 140.470 143.288 1.00 75.46 66 LYS A C 1
ATOM 417 O O . LYS A 1 66 ? 98.539 139.876 144.101 1.00 75.46 66 LYS A O 1
ATOM 423 N N . PHE A 1 67 ? 99.269 140.179 141.986 1.00 81.44 67 PHE A N 1
ATOM 424 C CA . PHE A 1 67 ? 98.680 138.967 141.427 1.00 81.44 67 PHE A CA 1
ATOM 425 C C . PHE A 1 67 ? 99.354 138.664 140.095 1.00 81.44 67 PHE A C 1
ATOM 426 O O . PHE A 1 67 ? 99.695 139.578 139.341 1.00 81.44 67 PHE A O 1
ATOM 434 N N . LEU A 1 68 ? 99.523 137.371 139.805 1.00 78.03 68 LEU A N 1
ATOM 435 C CA . LEU A 1 68 ? 100.069 136.904 138.526 1.00 78.03 68 LEU A CA 1
ATOM 436 C C . LEU A 1 68 ? 101.399 137.584 138.196 1.00 78.03 68 LEU A C 1
ATOM 437 O O . LEU A 1 68 ? 101.708 137.861 137.034 1.00 78.03 68 LEU A O 1
ATOM 442 N N . GLY A 1 69 ? 102.192 137.864 139.228 1.00 76.22 69 GLY A N 1
ATOM 443 C CA . GLY A 1 69 ? 103.447 138.573 139.094 1.00 76.22 69 GLY A CA 1
ATOM 444 C C . GLY A 1 69 ? 103.367 140.074 138.902 1.00 76.22 69 GLY A C 1
ATOM 445 O O . GLY A 1 69 ? 104.419 140.710 138.759 1.00 76.22 69 GLY A O 1
ATOM 446 N N . LYS A 1 70 ? 102.180 140.666 138.889 1.00 74.05 70 LYS A N 1
ATOM 447 C CA . LYS A 1 70 ? 102.019 142.060 138.504 1.00 74.05 70 LYS A CA 1
ATOM 448 C C . LYS A 1 70 ? 101.070 142.759 139.468 1.00 74.05 70 LYS A C 1
ATOM 449 O O . LYS A 1 70 ? 100.283 142.104 140.159 1.00 74.05 70 LYS A O 1
ATOM 455 N N . PRO A 1 71 ? 101.131 144.092 139.547 1.00 73.03 71 PRO A N 1
ATOM 456 C CA . PRO A 1 71 ? 100.261 144.824 140.478 1.00 73.03 71 PRO A CA 1
ATOM 457 C C . PRO A 1 71 ? 98.830 144.985 139.987 1.00 73.03 71 PRO A C 1
ATOM 458 O O . PRO A 1 71 ? 98.567 145.170 138.797 1.00 73.03 71 PRO A O 1
ATOM 462 N N . ILE A 1 72 ? 97.903 144.924 140.940 1.00 80.12 72 ILE A N 1
ATOM 463 C CA . ILE A 1 72 ? 96.549 145.446 140.793 1.00 80.12 72 ILE A CA 1
ATOM 464 C C . ILE A 1 72 ? 96.455 146.768 141.549 1.00 80.12 72 ILE A C 1
ATOM 465 O O . ILE A 1 72 ? 96.761 146.826 142.746 1.00 80.12 72 ILE A O 1
ATOM 470 N N . PHE A 1 73 ? 96.034 147.830 140.860 1.00 85.85 73 PHE A N 1
ATOM 471 C CA . PHE A 1 73 ? 95.708 149.080 141.534 1.00 85.85 73 PHE A CA 1
ATOM 472 C C . PHE A 1 73 ? 94.285 149.054 142.077 1.00 85.85 73 PHE A C 1
ATOM 473 O O . PHE A 1 73 ? 93.389 148.429 141.503 1.00 85.85 73 PHE A O 1
ATOM 481 N N . ILE A 1 74 ? 94.084 149.750 143.195 1.00 91.54 74 ILE A N 1
ATOM 482 C CA . ILE A 1 74 ? 92.756 150.083 143.702 1.00 91.54 74 ILE A CA 1
ATOM 483 C C . ILE A 1 74 ? 92.820 151.533 144.167 1.00 91.54 74 ILE A C 1
ATOM 484 O O . ILE A 1 74 ? 93.418 151.822 145.210 1.00 91.54 74 ILE A O 1
ATOM 489 N N . ARG A 1 75 ? 92.217 152.445 143.407 1.00 101.90 75 ARG A N 1
ATOM 490 C CA . ARG A 1 75 ? 92.140 153.849 143.792 1.00 101.90 75 ARG A CA 1
ATOM 491 C C . ARG A 1 75 ? 90.712 154.229 144.161 1.00 101.90 75 ARG A C 1
ATOM 492 O O . ARG A 1 75 ? 89.773 153.920 143.420 1.00 101.90 75 ARG A O 1
ATOM 500 N N . ARG A 1 76 ? 90.554 154.896 145.302 1.00 109.62 76 ARG A N 1
ATOM 501 C CA . ARG A 1 76 ? 89.311 155.575 145.656 1.00 109.62 76 ARG A CA 1
ATOM 502 C C . ARG A 1 76 ? 89.477 157.067 145.357 1.00 109.62 76 ARG A C 1
ATOM 503 O O . ARG A 1 76 ? 90.220 157.767 146.052 1.00 109.62 76 ARG A O 1
ATOM 511 N N . ARG A 1 77 ? 88.790 157.544 144.319 1.00 111.73 77 ARG A N 1
ATOM 512 C CA . ARG A 1 77 ? 89.090 158.809 143.655 1.00 111.73 77 ARG A CA 1
ATOM 513 C C . ARG A 1 77 ? 88.535 160.016 144.422 1.00 111.73 77 ARG A C 1
ATOM 514 O O . ARG A 1 77 ? 87.580 159.910 145.196 1.00 111.73 77 ARG A O 1
ATOM 522 N N . THR A 1 78 ? 89.160 161.176 144.196 1.00 115.54 78 THR A N 1
ATOM 523 C CA . THR A 1 78 ? 88.709 162.435 144.785 1.00 115.54 78 THR A CA 1
ATOM 524 C C . THR A 1 78 ? 87.422 162.930 144.122 1.00 115.54 78 THR A C 1
ATOM 525 O O . THR A 1 78 ? 86.997 162.442 143.072 1.00 115.54 78 THR A O 1
ATOM 529 N N . GLU A 1 79 ? 86.806 163.933 144.759 1.00 119.60 79 GLU A N 1
ATOM 530 C CA . GLU A 1 79 ? 85.664 164.627 144.165 1.00 119.60 79 GLU A CA 1
ATOM 531 C C . GLU A 1 79 ? 85.994 165.192 142.787 1.00 119.60 79 GLU A C 1
ATOM 532 O O . GLU A 1 79 ? 85.171 165.123 141.866 1.00 119.60 79 GLU A O 1
ATOM 538 N N . ALA A 1 80 ? 87.195 165.752 142.623 1.00 115.66 80 ALA A N 1
ATOM 539 C CA . ALA A 1 80 ? 87.612 166.254 141.316 1.00 115.66 80 ALA A CA 1
ATOM 540 C C . ALA A 1 80 ? 87.788 165.133 140.298 1.00 115.66 80 ALA A C 1
ATOM 541 O O . ALA A 1 80 ? 87.663 165.371 139.092 1.00 115.66 80 ALA A O 1
ATOM 543 N N . ASP A 1 81 ? 88.071 163.916 140.757 1.00 115.44 81 ASP A N 1
ATOM 544 C CA . ASP A 1 81 ? 88.373 162.800 139.870 1.00 115.44 81 ASP A CA 1
ATOM 545 C C . ASP A 1 81 ? 87.215 161.830 139.682 1.00 115.44 81 ASP A C 1
ATOM 546 O O . ASP A 1 81 ? 87.158 161.156 138.649 1.00 115.44 81 ASP A O 1
ATOM 551 N N . ILE A 1 82 ? 86.291 161.733 140.642 1.00 119.47 82 ILE A N 1
ATOM 552 C CA . ILE A 1 82 ? 85.025 161.065 140.354 1.00 119.47 82 ILE A CA 1
ATOM 553 C C . ILE A 1 82 ? 84.198 161.891 139.377 1.00 119.47 82 ILE A C 1
ATOM 554 O O . ILE A 1 82 ? 83.497 161.342 138.520 1.00 119.47 82 ILE A O 1
ATOM 559 N N . GLU A 1 83 ? 84.260 163.216 139.489 1.00 121.92 83 GLU A N 1
ATOM 560 C CA . GLU A 1 83 ? 83.477 164.091 138.609 1.00 121.92 83 GLU A CA 1
ATOM 561 C C . GLU A 1 83 ? 84.228 164.331 137.302 1.00 121.92 83 GLU A C 1
ATOM 562 O O . GLU A 1 83 ? 83.808 163.858 136.243 1.00 121.92 83 GLU A O 1
ATOM 568 N N . LEU A 1 84 ? 85.343 165.065 137.373 1.00 116.55 84 LEU A N 1
ATOM 569 C CA . LEU A 1 84 ? 86.041 165.625 136.216 1.00 116.55 84 LEU A CA 1
ATOM 570 C C . LEU A 1 84 ? 85.083 166.205 135.175 1.00 116.55 84 LEU A C 1
ATOM 571 O O . LEU A 1 84 ? 85.392 166.235 133.980 1.00 116.55 84 LEU A O 1
ATOM 576 N N . GLY A 1 85 ? 83.931 166.700 135.630 1.00 120.26 85 GLY A N 1
ATOM 577 C CA . GLY A 1 85 ? 82.794 167.026 134.785 1.00 120.26 85 GLY A CA 1
ATOM 578 C C . GLY A 1 85 ? 82.241 165.915 133.914 1.00 120.26 85 GLY A C 1
ATOM 579 O O . GLY A 1 85 ? 81.339 166.152 133.104 1.00 120.26 85 GLY A O 1
ATOM 580 N N . ARG A 1 86 ? 82.769 164.700 134.071 1.00 114.64 86 ARG A N 1
ATOM 581 C CA . ARG A 1 86 ? 82.700 163.658 133.042 1.00 114.64 86 ARG A CA 1
ATOM 582 C C . ARG A 1 86 ? 83.047 164.222 131.663 1.00 114.64 86 ARG A C 1
ATOM 583 O O . ARG A 1 86 ? 82.509 163.797 130.638 1.00 114.64 86 ARG A O 1
ATOM 591 N N . SER A 1 87 ? 83.958 165.200 131.659 1.00 114.04 87 SER A N 1
ATOM 592 C CA . SER A 1 87 ? 84.085 166.169 130.573 1.00 114.04 87 SER A CA 1
ATOM 593 C C . SER A 1 87 ? 84.572 165.532 129.278 1.00 114.04 87 SER A C 1
ATOM 594 O O . SER A 1 87 ? 84.272 166.035 128.189 1.00 114.04 87 SER A O 1
ATOM 597 N N . VAL A 1 88 ? 85.322 164.439 129.378 1.00 109.75 88 VAL A N 1
ATOM 598 C CA . VAL A 1 88 ? 85.861 163.734 128.218 1.00 109.75 88 VAL A CA 1
ATOM 599 C C . VAL A 1 88 ? 84.726 163.085 127.431 1.00 109.75 88 VAL A C 1
ATOM 600 O O . VAL A 1 88 ? 84.063 162.163 127.911 1.00 109.75 88 VAL A O 1
ATOM 604 N N . GLN A 1 89 ? 84.503 163.580 126.216 1.00 109.97 89 GLN A N 1
ATOM 605 C CA . GLN A 1 89 ? 83.614 162.930 125.268 1.00 109.97 89 GLN A CA 1
ATOM 606 C C . GLN A 1 89 ? 84.292 161.695 124.687 1.00 109.97 89 GLN A C 1
ATOM 607 O O . GLN A 1 89 ? 85.512 161.654 124.510 1.00 109.97 89 GLN A O 1
ATOM 613 N N . LEU A 1 90 ? 83.480 160.679 124.388 1.00 107.88 90 LEU A N 1
ATOM 614 C CA . LEU A 1 90 ? 83.985 159.439 123.809 1.00 107.88 90 LEU A CA 1
ATOM 615 C C . LEU A 1 90 ? 84.745 159.652 122.502 1.00 107.88 90 LEU A C 1
ATOM 616 O O . LEU A 1 90 ? 85.597 158.827 122.153 1.00 107.88 90 LEU A O 1
ATOM 621 N N . GLY A 1 91 ? 84.471 160.736 121.781 1.00 106.75 91 GLY A N 1
ATOM 622 C CA . GLY A 1 91 ? 85.148 161.071 120.543 1.00 106.75 91 GLY A CA 1
ATOM 623 C C . GLY A 1 91 ? 86.500 161.744 120.646 1.00 106.75 91 GLY A C 1
ATOM 624 O O . GLY A 1 91 ? 87.093 162.055 119.610 1.00 106.75 91 GLY A O 1
ATOM 625 N N . GLN A 1 92 ? 87.012 161.991 121.851 1.00 106.00 92 GLN A N 1
ATOM 626 C CA . GLN A 1 92 ? 88.327 162.602 122.023 1.00 106.00 92 GLN A CA 1
ATOM 627 C C . GLN A 1 92 ? 89.323 161.716 122.770 1.00 106.00 92 GLN A C 1
ATOM 628 O O . GLN A 1 92 ? 90.398 162.195 123.150 1.00 106.00 92 GLN A O 1
ATOM 634 N N . LEU A 1 93 ? 88.998 160.443 122.990 1.00 98.58 93 LEU A N 1
ATOM 635 C CA . LEU A 1 93 ? 89.938 159.457 123.510 1.00 98.58 93 LEU A CA 1
ATOM 636 C C . LEU A 1 93 ? 90.784 158.844 122.393 1.00 98.58 93 LEU A C 1
ATOM 637 O O . LEU A 1 93 ? 90.419 158.867 121.215 1.00 98.58 93 LEU A O 1
ATOM 642 N N . VAL A 1 94 ? 91.934 158.286 122.784 1.00 94.70 94 VAL A N 1
ATOM 643 C CA . VAL A 1 94 ? 92.700 157.420 121.888 1.00 94.70 94 VAL A CA 1
ATOM 644 C C . VAL A 1 94 ? 92.075 156.032 121.771 1.00 94.70 94 VAL A C 1
ATOM 645 O O . VAL A 1 94 ? 91.953 155.490 120.667 1.00 94.70 94 VAL A O 1
ATOM 649 N N . ASP A 1 95 ? 91.670 155.435 122.891 1.00 94.58 95 ASP A N 1
ATOM 650 C CA . ASP A 1 95 ? 91.060 154.108 122.910 1.00 94.58 95 ASP A CA 1
ATOM 651 C C . ASP A 1 95 ? 89.643 154.205 123.454 1.00 94.58 95 ASP A C 1
ATOM 652 O O . ASP A 1 95 ? 89.440 154.658 124.585 1.00 94.58 95 ASP A O 1
ATOM 657 N N . THR A 1 96 ? 88.667 153.779 122.652 1.00 99.17 96 THR A N 1
ATOM 658 C CA . THR A 1 96 ? 87.259 153.951 122.982 1.00 99.17 96 THR A CA 1
ATOM 659 C C . THR A 1 96 ? 86.624 152.718 123.618 1.00 99.17 96 THR A C 1
ATOM 660 O O . THR A 1 96 ? 85.426 152.744 123.910 1.00 99.17 96 THR A O 1
ATOM 664 N N . ASN A 1 97 ? 87.379 151.644 123.835 1.00 95.44 97 ASN A N 1
ATOM 665 C CA . ASN A 1 97 ? 86.854 150.460 124.502 1.00 95.44 97 ASN A CA 1
ATOM 666 C C . ASN A 1 97 ? 86.996 150.579 126.018 1.00 95.44 97 ASN A C 1
ATOM 667 O O . ASN A 1 97 ? 87.964 151.149 126.527 1.00 95.44 97 ASN A O 1
ATOM 672 N N . ALA A 1 98 ? 86.009 150.036 126.741 1.00 94.76 98 ALA A N 1
ATOM 673 C CA . ALA A 1 98 ? 86.080 149.995 128.200 1.00 94.76 98 ALA A CA 1
ATOM 674 C C . ALA A 1 98 ? 87.246 149.165 128.725 1.00 94.76 98 ALA A C 1
ATOM 675 O O . ALA A 1 98 ? 87.707 149.412 129.845 1.00 94.76 98 ALA A O 1
ATOM 677 N N . ARG A 1 99 ? 87.730 148.196 127.946 1.00 91.31 99 ARG A N 1
ATOM 678 C CA . ARG A 1 99 ? 88.796 147.282 128.370 1.00 91.31 99 ARG A CA 1
ATOM 679 C C . ARG A 1 99 ? 88.475 146.632 129.717 1.00 91.31 99 ARG A C 1
ATOM 680 O O . ARG A 1 99 ? 89.338 146.500 130.588 1.00 91.31 99 ARG A O 1
ATOM 688 N N . ASN A 1 100 ? 87.219 146.229 129.896 1.00 94.73 100 ASN A N 1
ATOM 689 C CA . ASN A 1 100 ? 86.689 145.844 131.200 1.00 94.73 100 ASN A CA 1
ATOM 690 C C . ASN A 1 100 ? 86.174 144.411 131.137 1.00 94.73 100 ASN A C 1
ATOM 691 O O . ASN A 1 100 ? 85.289 144.101 130.333 1.00 94.73 100 ASN A O 1
ATOM 696 N N . ALA A 1 101 ? 86.728 143.544 131.988 1.00 95.64 101 ALA A N 1
ATOM 697 C CA . ALA A 1 101 ? 86.310 142.147 132.068 1.00 95.64 101 ALA A CA 1
ATOM 698 C C . ALA A 1 101 ? 84.938 141.953 132.704 1.00 95.64 101 ALA A C 1
ATOM 699 O O . ALA A 1 101 ? 84.384 140.853 132.606 1.00 95.64 101 ALA A O 1
ATOM 701 N N . ASN A 1 102 ? 84.378 142.975 133.349 1.00 100.99 102 ASN A N 1
ATOM 702 C CA . ASN A 1 102 ? 83.114 142.829 134.060 1.00 100.99 102 ASN A CA 1
ATOM 703 C C . ASN A 1 102 ? 81.901 143.167 133.203 1.00 100.99 102 ASN A C 1
ATOM 704 O O . ASN A 1 102 ? 80.770 142.905 133.627 1.00 100.99 102 ASN A O 1
ATOM 709 N N . ILE A 1 103 ? 82.105 143.748 132.025 1.00 103.00 103 ILE A N 1
ATOM 710 C CA . ILE A 1 103 ? 81.037 144.155 131.129 1.00 103.00 103 ILE A CA 1
ATOM 711 C C . ILE A 1 103 ? 81.303 143.552 129.751 1.00 103.00 103 ILE A C 1
ATOM 712 O O . ILE A 1 103 ? 82.322 142.900 129.529 1.00 103.00 103 ILE A O 1
ATOM 717 N N . ASP A 1 104 ? 80.366 143.766 128.828 1.00 109.93 104 ASP A N 1
ATOM 718 C CA . ASP A 1 104 ? 80.466 143.187 127.495 1.00 109.93 104 ASP A CA 1
ATOM 719 C C . ASP A 1 104 ? 81.699 143.713 126.761 1.00 109.93 104 ASP A C 1
ATOM 720 O O . ASP A 1 104 ? 82.330 144.693 127.162 1.00 109.93 104 ASP A O 1
ATOM 725 N N . ALA A 1 105 ? 82.035 143.043 125.658 1.00 107.41 105 ALA A N 1
ATOM 726 C CA . ALA A 1 105 ? 83.184 143.448 124.861 1.00 107.41 105 ALA A CA 1
ATOM 727 C C . ALA A 1 105 ? 82.865 144.600 123.921 1.00 107.41 105 ALA A C 1
ATOM 728 O O . ALA A 1 105 ? 83.768 145.087 123.232 1.00 107.41 105 ALA A O 1
ATOM 730 N N . GLY A 1 106 ? 81.612 145.044 123.877 1.00 108.80 106 GLY A N 1
ATOM 731 C CA . GLY A 1 106 ? 81.211 146.179 123.076 1.00 108.80 106 GLY A CA 1
ATOM 732 C C . GLY A 1 106 ? 81.085 147.445 123.891 1.00 108.80 106 GLY A C 1
ATOM 733 O O . GLY A 1 106 ? 80.650 148.473 123.359 1.00 108.80 106 GLY A O 1
ATOM 734 N N . ALA A 1 107 ? 81.443 147.392 125.170 1.00 105.54 107 ALA A N 1
ATOM 735 C CA . ALA A 1 107 ? 81.388 148.547 126.052 1.00 105.54 107 ALA A CA 1
ATOM 736 C C . ALA A 1 107 ? 82.310 149.651 125.549 1.00 105.54 107 ALA A C 1
ATOM 737 O O . ALA A 1 107 ? 83.329 149.392 124.903 1.00 105.54 107 ALA A O 1
ATOM 739 N N . GLU A 1 108 ? 81.945 150.893 125.844 1.00 106.28 108 GLU A N 1
ATOM 740 C CA . GLU A 1 108 ? 82.735 152.034 125.410 1.00 106.28 108 GLU A CA 1
ATOM 741 C C . GLU A 1 108 ? 83.619 152.524 126.553 1.00 106.28 108 GLU A C 1
ATOM 742 O O . GLU A 1 108 ? 83.457 152.136 127.711 1.00 106.28 108 GLU A O 1
ATOM 748 N N . ALA A 1 109 ? 84.561 153.405 126.213 1.00 103.55 109 ALA A N 1
ATOM 749 C CA . ALA A 1 109 ? 85.473 153.983 127.201 1.00 103.55 109 ALA A CA 1
ATOM 750 C C . ALA A 1 109 ? 84.828 155.189 127.887 1.00 103.55 109 ALA A C 1
ATOM 751 O O . ALA A 1 109 ? 85.233 156.341 127.724 1.00 103.55 109 ALA A O 1
ATOM 753 N N . THR A 1 110 ? 83.793 154.900 128.666 1.00 106.25 110 THR A N 1
ATOM 754 C CA . THR A 1 110 ? 83.041 155.911 129.392 1.00 106.25 110 THR A CA 1
ATOM 755 C C . THR A 1 110 ? 83.399 155.820 130.870 1.00 106.25 110 THR A C 1
ATOM 756 O O . THR A 1 110 ? 83.748 154.747 131.371 1.00 106.25 110 THR A O 1
ATOM 760 N N . ASP A 1 111 ? 83.326 156.964 131.558 1.00 108.76 111 ASP A N 1
ATOM 761 C CA . ASP A 1 111 ? 83.714 157.037 132.966 1.00 108.76 111 ASP A CA 1
ATOM 762 C C . ASP A 1 111 ? 83.050 155.944 133.799 1.00 108.76 111 ASP A C 1
ATOM 763 O O . ASP A 1 111 ? 83.715 155.254 134.580 1.00 108.76 111 ASP A O 1
ATOM 768 N N . GLN A 1 112 ? 81.735 155.773 133.651 1.00 106.75 112 GLN A N 1
ATOM 769 C CA . GLN A 1 112 ? 81.025 154.805 134.482 1.00 106.75 112 GLN A CA 1
ATOM 770 C C . GLN A 1 112 ? 81.309 153.372 134.048 1.00 106.75 112 GLN A C 1
ATOM 771 O O . GLN A 1 112 ? 81.276 152.458 134.879 1.00 106.75 112 GLN A O 1
ATOM 777 N N . ASN A 1 113 ? 81.585 153.153 132.760 1.00 103.62 113 ASN A N 1
ATOM 778 C CA . ASN A 1 113 ? 81.986 151.829 132.297 1.00 103.62 113 ASN A CA 1
ATOM 779 C C . ASN A 1 113 ? 83.388 151.456 132.759 1.00 103.62 113 ASN A C 1
ATOM 780 O O . ASN A 1 113 ? 83.731 150.269 132.762 1.00 103.62 113 ASN A O 1
ATOM 785 N N . ARG A 1 114 ? 84.205 152.440 133.139 1.00 98.75 114 ARG A N 1
ATOM 786 C CA . ARG A 1 114 ? 85.520 152.158 133.705 1.00 98.75 114 ARG A CA 1
ATOM 787 C C . ARG A 1 114 ? 85.438 151.795 135.185 1.00 98.75 114 ARG A C 1
ATOM 788 O O . ARG A 1 114 ? 86.079 150.834 135.624 1.00 98.75 114 ARG A O 1
ATOM 796 N N . THR A 1 115 ? 84.661 152.541 135.965 1.00 110.73 115 THR A N 1
ATOM 797 C CA . THR A 1 115 ? 84.618 152.333 137.406 1.00 110.73 115 THR A CA 1
ATOM 798 C C . THR A 1 115 ? 83.909 151.028 137.773 1.00 110.73 115 THR A C 1
ATOM 799 O O . THR A 1 115 ? 83.145 150.454 136.994 1.00 110.73 115 THR A O 1
ATOM 803 N N . LEU A 1 116 ? 84.194 150.561 138.991 1.00 113.07 116 LEU A N 1
ATOM 804 C CA . LEU A 1 116 ? 83.520 149.400 139.563 1.00 113.07 116 LEU A CA 1
ATOM 805 C C . LEU A 1 116 ? 82.177 149.761 140.194 1.00 113.07 116 LEU A C 1
ATOM 806 O O . LEU A 1 116 ? 81.226 148.975 140.123 1.00 113.07 116 LEU A O 1
ATOM 811 N N . ASP A 1 117 ? 82.079 150.935 140.812 1.00 120.94 117 ASP A N 1
ATOM 812 C CA . ASP A 1 117 ? 80.878 151.369 141.514 1.00 120.94 117 ASP A CA 1
ATOM 813 C C . ASP A 1 117 ? 79.994 152.267 140.650 1.00 120.94 117 ASP A C 1
ATOM 814 O O . ASP A 1 117 ? 80.370 152.708 139.562 1.00 120.94 117 ASP A O 1
ATOM 819 N N . GLU A 1 118 ? 78.792 152.536 141.172 1.00 126.45 118 GLU A N 1
ATOM 820 C CA . GLU A 1 118 ? 77.804 153.362 140.481 1.00 126.45 118 GLU A CA 1
ATOM 821 C C . GLU A 1 118 ? 78.149 154.848 140.531 1.00 126.45 118 GLU A C 1
ATOM 822 O O . GLU A 1 118 ? 77.937 155.567 139.549 1.00 126.45 118 GLU A O 1
ATOM 828 N N . ALA A 1 119 ? 78.671 155.328 141.661 1.00 121.16 119 ALA A N 1
ATOM 829 C CA . ALA A 1 119 ? 79.027 156.738 141.780 1.00 121.16 119 ALA A CA 1
ATOM 830 C C . ALA A 1 119 ? 80.293 157.082 141.007 1.00 121.16 119 ALA A C 1
ATOM 831 O O . ALA A 1 119 ? 80.487 158.246 140.640 1.00 121.16 119 ALA A O 1
ATOM 833 N N . GLY A 1 120 ? 81.148 156.095 140.761 1.00 120.33 120 GLY A N 1
ATOM 834 C CA . GLY A 1 120 ? 82.441 156.305 140.142 1.00 120.33 120 GLY A CA 1
ATOM 835 C C . GLY A 1 120 ? 83.537 156.604 141.134 1.00 120.33 120 GLY A C 1
ATOM 836 O O . GLY A 1 120 ? 84.587 157.129 140.747 1.00 120.33 120 GLY A O 1
ATOM 837 N N . GLU A 1 121 ? 83.311 156.288 142.410 1.00 114.97 121 GLU A N 1
ATOM 838 C CA . GLU A 1 121 ? 84.303 156.480 143.461 1.00 114.97 121 GLU A CA 1
ATOM 839 C C . GLU A 1 121 ? 85.436 155.458 143.397 1.00 114.97 121 GLU A C 1
ATOM 840 O O . GLU A 1 121 ? 86.570 155.772 143.773 1.00 114.97 121 GLU A O 1
ATOM 846 N N . TRP A 1 122 ? 85.159 154.244 142.920 1.00 110.12 122 TRP A N 1
ATOM 847 C CA . TRP A 1 122 ? 86.085 153.120 143.023 1.00 110.12 122 TRP A CA 1
ATOM 848 C C . TRP A 1 122 ? 86.551 152.682 141.640 1.00 110.12 122 TRP A C 1
ATOM 849 O O . TRP A 1 122 ? 85.735 152.274 140.807 1.00 110.12 122 TRP A O 1
ATOM 860 N N . LEU A 1 123 ? 87.861 152.763 141.403 1.00 98.69 123 LEU A N 1
ATOM 861 C CA . LEU A 1 123 ? 88.478 152.345 140.148 1.00 98.69 123 LEU A CA 1
ATOM 862 C C . LEU A 1 123 ? 89.522 151.265 140.418 1.00 98.69 123 LEU A C 1
ATOM 863 O O . LEU A 1 123 ? 90.507 151.514 141.121 1.00 98.69 123 LEU A O 1
ATOM 868 N N . VAL A 1 124 ? 89.300 150.072 139.864 1.00 88.81 124 VAL A N 1
ATOM 869 C CA . VAL A 1 124 ? 90.191 148.921 140.011 1.00 88.81 124 VAL A CA 1
ATOM 870 C C . VAL A 1 124 ? 90.808 148.596 138.656 1.00 88.81 124 VAL A C 1
ATOM 871 O O . VAL A 1 124 ? 90.091 148.497 137.653 1.00 88.81 124 VAL A O 1
ATOM 875 N N . MET A 1 125 ? 92.132 148.421 138.623 1.00 85.69 125 MET A N 1
ATOM 876 C CA . MET A 1 125 ? 92.846 148.229 137.365 1.00 85.69 125 MET A CA 1
ATOM 877 C C . MET A 1 125 ? 94.056 147.329 137.581 1.00 85.69 125 MET A C 1
ATOM 878 O O . MET A 1 125 ? 94.556 147.185 138.699 1.00 85.69 125 MET A O 1
ATOM 883 N N . TRP A 1 126 ? 94.528 146.729 136.488 1.00 80.01 126 TRP A N 1
ATOM 884 C CA . TRP A 1 126 ? 95.931 146.349 136.387 1.00 80.01 126 TRP A CA 1
ATOM 885 C C . TRP A 1 126 ? 96.822 147.584 136.417 1.00 80.01 126 TRP A C 1
ATOM 886 O O . TRP A 1 126 ? 96.599 148.543 135.673 1.00 80.01 126 TRP A O 1
ATOM 897 N N . GLY A 1 127 ? 97.837 147.557 137.274 1.00 79.27 127 GLY A N 1
ATOM 898 C CA . GLY A 1 127 ? 98.819 148.623 137.324 1.00 79.27 127 GLY A CA 1
ATOM 899 C C . GLY A 1 127 ? 99.873 148.569 136.236 1.00 79.27 127 GLY A C 1
ATOM 900 O O . GLY A 1 127 ? 101.032 148.910 136.484 1.00 79.27 127 GLY A O 1
ATOM 901 N N . VAL A 1 128 ? 99.504 148.123 135.038 1.00 76.44 128 VAL A N 1
ATOM 902 C CA . VAL A 1 128 ? 100.462 147.721 134.013 1.00 76.44 128 VAL A CA 1
ATOM 903 C C . VAL A 1 128 ? 100.237 148.569 132.769 1.00 76.44 128 VAL A C 1
ATOM 904 O O . VAL A 1 128 ? 99.159 148.514 132.164 1.00 76.44 128 VAL A O 1
ATOM 908 N N . CYS A 1 129 ? 101.246 149.352 132.388 1.00 77.73 129 CYS A N 1
ATOM 909 C CA . CYS A 1 129 ? 101.141 150.174 131.188 1.00 77.73 129 CYS A CA 1
ATOM 910 C C . CYS A 1 129 ? 100.965 149.294 129.958 1.00 77.73 129 CYS A C 1
ATOM 911 O O . CYS A 1 129 ? 101.733 148.354 129.736 1.00 77.73 129 CYS A O 1
ATOM 914 N N . THR A 1 130 ? 99.948 149.605 129.155 1.00 78.14 130 THR A N 1
ATOM 915 C CA . THR A 1 130 ? 99.627 148.804 127.981 1.00 78.14 130 THR A CA 1
ATOM 916 C C . THR A 1 130 ? 100.630 148.967 126.847 1.00 78.14 130 THR A C 1
ATOM 917 O O . THR A 1 130 ? 100.520 148.252 125.846 1.00 78.14 130 THR A O 1
ATOM 921 N N . HIS A 1 131 ? 101.593 149.880 126.967 1.00 73.25 131 HIS A N 1
ATOM 922 C CA . HIS A 1 131 ? 102.688 149.935 126.008 1.00 73.25 131 HIS A CA 1
ATOM 923 C C . HIS A 1 131 ? 103.623 148.739 126.163 1.00 73.25 131 HIS A C 1
ATOM 924 O O . HIS A 1 131 ? 103.541 147.788 125.380 1.00 73.25 131 HIS A O 1
ATOM 931 N N . LEU A 1 132 ? 104.513 148.763 127.162 1.00 70.13 132 LEU A N 1
ATOM 932 C CA . LEU A 1 132 ? 105.478 147.680 127.343 1.00 70.13 132 LEU A CA 1
ATOM 933 C C . LEU A 1 132 ? 105.584 147.214 128.795 1.00 70.13 132 LEU A C 1
ATOM 934 O O . LEU A 1 132 ? 106.545 146.521 129.143 1.00 70.13 132 LEU A O 1
ATOM 939 N N . GLY A 1 133 ? 104.622 147.571 129.648 1.00 74.13 133 GLY A N 1
ATOM 940 C CA . GLY A 1 133 ? 104.430 146.891 130.915 1.00 74.13 133 GLY A CA 1
ATOM 941 C C . GLY A 1 133 ? 104.973 147.556 132.165 1.00 74.13 133 GLY A C 1
ATOM 942 O O . GLY A 1 133 ? 104.872 146.960 133.244 1.00 74.13 133 GLY A O 1
ATOM 943 N N . CYS A 1 134 ? 105.549 148.749 132.070 1.00 74.39 134 CYS A N 1
ATOM 944 C CA . CYS A 1 134 ? 105.951 149.472 133.270 1.00 74.39 134 CYS A CA 1
ATOM 945 C C . CYS A 1 134 ? 104.739 149.890 134.102 1.00 74.39 134 CYS A C 1
ATOM 946 O O . CYS A 1 134 ? 103.615 149.987 133.607 1.00 74.39 134 CYS A O 1
ATOM 949 N N . VAL A 1 135 ? 104.978 150.125 135.389 1.00 69.26 135 VAL A N 1
ATOM 950 C CA . VAL A 1 135 ? 103.932 150.621 136.284 1.00 69.26 135 VAL A CA 1
ATOM 951 C C . VAL A 1 135 ? 103.740 152.120 136.082 1.00 69.26 135 VAL A C 1
ATOM 952 O O . VAL A 1 135 ? 104.701 152.890 136.221 1.00 69.26 135 VAL A O 1
ATOM 956 N N . PRO A 1 136 ? 102.531 152.577 135.758 1.00 73.39 136 PRO A N 1
ATOM 957 C CA . PRO A 1 136 ? 102.271 154.023 135.701 1.00 73.39 136 PRO A CA 1
ATOM 958 C C . PRO A 1 136 ? 102.380 154.665 137.078 1.00 73.39 136 PRO A C 1
ATOM 959 O O . PRO A 1 136 ? 101.791 154.188 138.050 1.00 73.39 136 PRO A O 1
ATOM 963 N N . ILE A 1 137 ? 103.143 155.756 137.152 1.00 77.08 137 ILE A N 1
ATOM 964 C CA . ILE A 1 137 ? 103.247 156.531 138.385 1.00 77.08 137 ILE A CA 1
ATOM 965 C C . ILE A 1 137 ? 101.939 157.266 138.640 1.00 77.08 137 ILE A C 1
ATOM 966 O O . ILE A 1 137 ? 101.428 157.980 137.768 1.00 77.08 137 ILE A O 1
ATOM 971 N N . GLY A 1 138 ? 101.395 157.099 139.842 1.00 79.53 138 GLY A N 1
ATOM 972 C CA . GLY A 1 138 ? 100.108 157.676 140.170 1.00 79.53 138 GLY A CA 1
ATOM 973 C C . GLY A 1 138 ? 100.152 158.997 140.905 1.00 79.53 138 GLY A C 1
ATOM 974 O O . GLY A 1 138 ? 100.729 159.971 140.416 1.00 79.53 138 GLY A O 1
ATOM 975 N N . GLY A 1 139 ? 99.542 159.042 142.083 1.00 84.51 139 GLY A N 1
ATOM 976 C CA . GLY A 1 139 ? 99.139 160.308 142.653 1.00 84.51 139 GLY A CA 1
ATOM 977 C C . GLY A 1 139 ? 98.093 160.963 141.776 1.00 84.51 139 GLY A C 1
ATOM 978 O O . GLY A 1 139 ? 96.986 160.436 141.634 1.00 84.51 139 GLY A O 1
ATOM 979 N N . VAL A 1 140 ? 98.424 162.106 141.176 1.00 84.89 140 VAL A N 1
ATOM 980 C CA . VAL A 1 140 ? 97.617 162.688 140.107 1.00 84.89 140 VAL A CA 1
ATOM 981 C C . VAL A 1 140 ? 98.558 163.081 138.967 1.00 84.89 140 VAL A C 1
ATOM 982 O O . VAL A 1 140 ? 98.403 164.137 138.344 1.00 84.89 140 VAL A O 1
ATOM 986 N N . SER A 1 141 ? 99.559 162.241 138.709 1.00 85.51 141 SER A N 1
ATOM 987 C CA . SER A 1 141 ? 100.631 162.554 137.771 1.00 85.51 141 SER A CA 1
ATOM 988 C C . SER A 1 141 ? 100.130 162.576 136.324 1.00 85.51 141 SER A C 1
ATOM 989 O O . SER A 1 141 ? 98.996 162.209 136.017 1.00 85.51 141 SER A O 1
ATOM 992 N N . GLY A 1 142 ? 101.022 163.007 135.426 1.00 87.12 142 GLY A N 1
ATOM 993 C CA . GLY A 1 142 ? 100.714 163.212 134.021 1.00 87.12 142 GLY A CA 1
ATOM 994 C C . GLY A 1 142 ? 99.935 164.489 133.753 1.00 87.12 142 GLY A C 1
ATOM 995 O O . GLY A 1 142 ? 99.517 165.209 134.660 1.00 87.12 142 GLY A O 1
ATOM 996 N N . ASP A 1 143 ? 99.726 164.768 132.463 1.00 89.11 143 ASP A N 1
ATOM 997 C CA . ASP A 1 143 ? 99.118 166.022 132.035 1.00 89.11 143 ASP A CA 1
ATOM 998 C C . ASP A 1 143 ? 97.617 165.909 131.810 1.00 89.11 143 ASP A C 1
ATOM 999 O O . ASP A 1 143 ? 97.006 166.840 131.278 1.00 89.11 143 ASP A O 1
ATOM 1004 N N . PHE A 1 144 ? 97.015 164.791 132.200 1.00 86.74 144 PHE A N 1
ATOM 1005 C CA . PHE A 1 144 ? 95.582 164.556 132.087 1.00 86.74 144 PHE A CA 1
ATOM 1006 C C . PHE A 1 144 ? 95.066 164.030 133.414 1.00 86.74 144 PHE A C 1
ATOM 1007 O O . PHE A 1 144 ? 94.082 163.289 133.459 1.00 86.74 144 PHE A O 1
ATOM 1015 N N . GLY A 1 145 ? 95.715 164.428 134.506 1.00 85.31 145 GLY A N 1
ATOM 1016 C CA . GLY A 1 145 ? 95.410 163.819 135.778 1.00 85.31 145 GLY A CA 1
ATOM 1017 C C . GLY A 1 145 ? 95.845 162.367 135.680 1.00 85.31 145 GLY A C 1
ATOM 1018 O O . GLY A 1 145 ? 96.692 162.004 134.860 1.00 85.31 145 GLY A O 1
ATOM 1019 N N . GLY A 1 146 ? 95.215 161.515 136.466 1.00 84.61 146 GLY A N 1
ATOM 1020 C CA . GLY A 1 146 ? 95.490 160.093 136.341 1.00 84.61 146 GLY A CA 1
ATOM 1021 C C . GLY A 1 146 ? 96.944 159.719 136.605 1.00 84.61 146 GLY A C 1
ATOM 1022 O O . GLY A 1 146 ? 97.490 160.003 137.677 1.00 84.61 146 GLY A O 1
ATOM 1023 N N . TRP A 1 147 ? 97.599 159.082 135.627 1.00 84.08 147 TRP A N 1
ATOM 1024 C CA . TRP A 1 147 ? 98.930 158.519 135.831 1.00 84.08 147 TRP A CA 1
ATOM 1025 C C . TRP A 1 147 ? 99.891 158.923 134.715 1.00 84.08 147 TRP A C 1
ATOM 1026 O O . TRP A 1 147 ? 99.499 159.495 133.695 1.00 84.08 147 TRP A O 1
ATOM 1037 N N . PHE A 1 148 ? 101.172 158.607 134.932 1.00 75.41 148 PHE A N 1
ATOM 1038 C CA . PHE A 1 148 ? 102.238 158.811 133.951 1.00 75.41 148 PHE A CA 1
ATOM 1039 C C . PHE A 1 148 ? 103.173 157.608 133.943 1.00 75.41 148 PHE A C 1
ATOM 1040 O O . PHE A 1 148 ? 103.729 157.256 134.987 1.00 75.41 148 PHE A O 1
ATOM 1048 N N . CYS A 1 149 ? 103.351 156.977 132.783 1.00 72.20 149 CYS A N 1
ATOM 1049 C CA . CYS A 1 149 ? 104.326 155.892 132.662 1.00 72.20 149 CYS A CA 1
ATOM 1050 C C . CYS A 1 149 ? 105.738 156.452 132.522 1.00 72.20 149 CYS A C 1
ATOM 1051 O O . CYS A 1 149 ? 106.015 157.163 131.550 1.00 72.20 149 CYS A O 1
ATOM 1054 N N . PRO A 1 150 ? 106.656 156.150 133.445 1.00 71.78 150 PRO A N 1
ATOM 1055 C CA . PRO A 1 150 ? 108.008 156.725 133.355 1.00 71.78 150 PRO A CA 1
ATOM 1056 C C . PRO A 1 150 ? 108.867 156.153 132.236 1.00 71.78 150 PRO A C 1
ATOM 1057 O O . PRO A 1 150 ? 109.877 156.773 131.882 1.00 71.78 150 PRO A O 1
ATOM 1061 N N . CYS A 1 151 ? 108.515 154.995 131.675 1.00 72.38 151 CYS A N 1
ATOM 1062 C CA . CYS A 1 151 ? 109.415 154.317 130.746 1.00 72.38 151 CYS A CA 1
ATOM 1063 C C . CYS A 1 151 ? 109.418 154.950 129.357 1.00 72.38 151 CYS A C 1
ATOM 1064 O O . CYS A 1 151 ? 110.483 155.095 128.747 1.00 72.38 151 CYS A O 1
ATOM 1067 N N . HIS A 1 152 ? 108.249 155.329 128.834 1.00 72.80 152 HIS A N 1
ATOM 1068 C CA . HIS A 1 152 ? 108.177 155.969 127.523 1.00 72.80 152 HIS A CA 1
ATOM 1069 C C . HIS A 1 152 ? 107.151 157.100 127.486 1.00 72.80 152 HIS A C 1
ATOM 1070 O O . HIS A 1 152 ? 106.768 157.543 126.397 1.00 72.80 152 HIS A O 1
ATOM 1077 N N . GLY A 1 153 ? 106.703 157.573 128.645 1.00 76.25 153 GLY A N 1
ATOM 1078 C CA . GLY A 1 153 ? 105.893 158.775 128.728 1.00 76.25 153 GLY A CA 1
ATOM 1079 C C . GLY A 1 153 ? 104.459 158.694 128.255 1.00 76.25 153 GLY A C 1
ATOM 1080 O O . GLY A 1 153 ? 103.915 159.704 127.801 1.00 76.25 153 GLY A O 1
ATOM 1081 N N . SER A 1 154 ? 103.825 157.528 128.340 1.00 80.40 154 SER A N 1
ATOM 1082 C CA . SER A 1 154 ? 102.392 157.453 128.081 1.00 80.40 154 SER A CA 1
ATOM 1083 C C . SER A 1 154 ? 101.615 158.078 129.237 1.00 80.40 154 SER A C 1
ATOM 1084 O O . SER A 1 154 ? 101.953 157.886 130.408 1.00 80.40 154 SER A O 1
ATOM 1087 N N . HIS A 1 155 ? 100.568 158.831 128.902 1.00 84.24 155 HIS A N 1
ATOM 1088 C CA . HIS A 1 155 ? 99.723 159.505 129.882 1.00 84.24 155 HIS A CA 1
ATOM 1089 C C . HIS A 1 155 ? 98.353 158.845 129.957 1.00 84.24 155 HIS A C 1
ATOM 1090 O O . HIS A 1 155 ? 97.696 158.654 128.928 1.00 84.24 155 HIS A O 1
ATOM 1097 N N . TYR A 1 156 ? 97.923 158.509 131.170 1.00 84.67 156 TYR A N 1
ATOM 1098 C CA . TYR A 1 156 ? 96.576 158.022 131.434 1.00 84.67 156 TYR A CA 1
ATOM 1099 C C . TYR A 1 156 ? 95.794 159.060 132.232 1.00 84.67 156 TYR A C 1
ATOM 1100 O O . TYR A 1 156 ? 96.336 159.685 133.149 1.00 84.67 156 TYR A O 1
ATOM 1109 N N . ASP A 1 157 ? 94.521 159.249 131.879 1.00 89.97 157 ASP A N 1
ATOM 1110 C CA . ASP A 1 157 ? 93.658 160.166 132.611 1.00 89.97 157 ASP A CA 1
ATOM 1111 C C . ASP A 1 157 ? 93.148 159.543 133.914 1.00 89.97 157 ASP A C 1
ATOM 1112 O O . ASP A 1 157 ? 93.496 158.418 134.281 1.00 89.97 157 ASP A O 1
ATOM 1117 N N . SER A 1 158 ? 92.299 160.300 134.617 1.00 92.50 158 SER A N 1
ATOM 1118 C CA . SER A 1 158 ? 91.726 159.885 135.896 1.00 92.50 158 SER A CA 1
ATOM 1119 C C . SER A 1 158 ? 90.875 158.626 135.807 1.00 92.50 158 SER A C 1
ATOM 1120 O O . SER A 1 158 ? 90.550 158.049 136.850 1.00 92.50 158 SER A O 1
ATOM 1123 N N . ALA A 1 159 ? 90.500 158.191 134.608 1.00 90.93 159 ALA A N 1
ATOM 1124 C CA . ALA A 1 159 ? 89.794 156.933 134.415 1.00 90.93 159 ALA A CA 1
ATOM 1125 C C . ALA A 1 159 ? 90.711 155.825 133.918 1.00 90.93 159 ALA A C 1
ATOM 1126 O O . ALA A 1 159 ? 90.229 154.746 133.559 1.00 90.93 159 ALA A O 1
ATOM 1128 N N . GLY A 1 160 ? 92.018 156.068 133.892 1.00 90.63 160 GLY A N 1
ATOM 1129 C CA . GLY A 1 160 ? 92.960 155.103 133.362 1.00 90.63 160 GLY A CA 1
ATOM 1130 C C . GLY A 1 160 ? 92.854 154.904 131.869 1.00 90.63 160 GLY A C 1
ATOM 1131 O O . GLY A 1 160 ? 93.201 153.832 131.365 1.00 90.63 160 GLY A O 1
ATOM 1132 N N . ARG A 1 161 ? 92.376 155.911 131.148 1.00 92.14 161 ARG A N 1
ATOM 1133 C CA . ARG A 1 161 ? 92.266 155.859 129.700 1.00 92.14 161 ARG A CA 1
ATOM 1134 C C . ARG A 1 161 ? 93.477 156.522 129.060 1.00 92.14 161 ARG A C 1
ATOM 1135 O O . ARG A 1 161 ? 93.943 157.567 129.523 1.00 92.14 161 ARG A O 1
ATOM 1143 N N . ILE A 1 162 ? 93.982 155.910 127.989 1.00 86.90 162 ILE A N 1
ATOM 1144 C CA . ILE A 1 162 ? 95.190 156.402 127.338 1.00 86.90 162 ILE A CA 1
ATOM 1145 C C . ILE A 1 162 ? 94.885 157.696 126.595 1.00 86.90 162 ILE A C 1
ATOM 1146 O O . ILE A 1 162 ? 93.930 157.776 125.812 1.00 86.90 162 ILE A O 1
ATOM 1151 N N . ARG A 1 163 ? 95.689 158.725 126.853 1.00 88.69 163 ARG A N 1
ATOM 1152 C CA . ARG A 1 163 ? 95.486 160.046 126.274 1.00 88.69 163 ARG A CA 1
ATOM 1153 C C . ARG A 1 163 ? 96.629 160.513 125.386 1.00 88.69 163 ARG A C 1
ATOM 1154 O O . ARG A 1 163 ? 96.376 161.206 124.399 1.00 88.69 163 ARG A O 1
ATOM 1162 N N . LYS A 1 164 ? 97.872 160.161 125.708 1.00 86.53 164 LYS A N 1
ATOM 1163 C CA . LYS A 1 164 ? 99.022 160.587 124.924 1.00 86.53 164 LYS A CA 1
ATOM 1164 C C . LYS A 1 164 ? 100.129 159.550 125.073 1.00 86.53 164 LYS A C 1
ATOM 1165 O O . LYS A 1 164 ? 100.197 158.836 126.076 1.00 86.53 164 LYS A O 1
ATOM 1171 N N . GLY A 1 165 ? 101.003 159.485 124.069 1.00 82.76 165 GLY A N 1
ATOM 1172 C CA . GLY A 1 165 ? 102.166 158.628 124.098 1.00 82.76 165 GLY A CA 1
ATOM 1173 C C . GLY A 1 165 ? 101.969 157.288 123.411 1.00 82.76 165 GLY A C 1
ATOM 1174 O O . GLY A 1 165 ? 100.959 157.046 122.744 1.00 82.76 165 GLY A O 1
ATOM 1175 N N . PRO A 1 166 ? 102.949 156.389 123.560 1.00 78.23 166 PRO A N 1
ATOM 1176 C CA . PRO A 1 166 ? 103.008 155.195 122.698 1.00 78.23 166 PRO A CA 1
ATOM 1177 C C . PRO A 1 166 ? 101.974 154.119 123.006 1.00 78.23 166 PRO A C 1
ATOM 1178 O O . PRO A 1 166 ? 101.854 153.175 122.215 1.00 78.23 166 PRO A O 1
ATOM 1182 N N . ALA A 1 167 ? 101.240 154.206 124.112 1.00 82.11 167 ALA A N 1
ATOM 1183 C CA . ALA A 1 167 ? 100.399 153.089 124.523 1.00 82.11 167 ALA A CA 1
ATOM 1184 C C . ALA A 1 167 ? 99.153 152.981 123.644 1.00 82.11 167 ALA A C 1
ATOM 1185 O O . ALA A 1 167 ? 98.586 154.000 123.236 1.00 82.11 167 ALA A O 1
ATOM 1187 N N . PRO A 1 168 ? 98.704 151.757 123.333 1.00 84.56 168 PRO A N 1
ATOM 1188 C CA . PRO A 1 168 ? 97.557 151.585 122.433 1.00 84.56 168 PRO A CA 1
ATOM 1189 C C . PRO A 1 168 ? 96.200 151.553 123.124 1.00 84.56 168 PRO A C 1
ATOM 1190 O O . PRO A 1 168 ? 95.180 151.805 122.475 1.00 84.56 168 PRO A O 1
ATOM 1194 N N . GLU A 1 169 ? 96.154 151.243 124.421 1.00 89.40 169 GLU A N 1
ATOM 1195 C CA . GLU A 1 169 ? 94.910 150.810 125.043 1.00 89.40 169 GLU A CA 1
ATOM 1196 C C . GLU A 1 169 ? 94.767 151.389 126.443 1.00 89.40 169 GLU A C 1
ATOM 1197 O O . GLU A 1 169 ? 95.754 151.687 127.119 1.00 89.40 169 GLU A O 1
ATOM 1203 N N . ASN A 1 170 ? 93.513 151.541 126.864 1.00 91.19 170 ASN A N 1
ATOM 1204 C CA . ASN A 1 170 ? 93.191 151.895 128.239 1.00 91.19 170 ASN A CA 1
ATOM 1205 C C . ASN A 1 170 ? 93.666 150.808 129.200 1.00 91.19 170 ASN A C 1
ATOM 1206 O O . ASN A 1 170 ? 93.750 149.630 128.844 1.00 91.19 170 ASN A O 1
ATOM 1211 N N . LEU A 1 171 ? 93.988 151.213 130.425 1.00 85.71 171 LEU A N 1
ATOM 1212 C CA . LEU A 1 171 ? 94.443 150.268 131.441 1.00 85.71 171 LEU A CA 1
ATOM 1213 C C . LEU A 1 171 ? 93.366 149.224 131.719 1.00 85.71 171 LEU A C 1
ATOM 1214 O O . LEU A 1 171 ? 92.253 149.588 132.126 1.00 85.71 171 LEU A O 1
ATOM 1219 N N . PRO A 1 172 ? 93.645 147.936 131.519 1.00 83.05 172 PRO A N 1
ATOM 1220 C CA . PRO A 1 172 ? 92.584 146.925 131.606 1.00 83.05 172 PRO A CA 1
ATOM 1221 C C . PRO A 1 172 ? 92.063 146.764 133.025 1.00 83.05 172 PRO A C 1
ATOM 1222 O O . PRO A 1 172 ? 92.816 146.841 133.998 1.00 83.05 172 PRO A O 1
ATOM 1226 N N . ILE A 1 173 ? 90.761 146.537 133.131 1.00 88.96 173 ILE A N 1
ATOM 1227 C CA . ILE A 1 173 ? 90.087 146.347 134.412 1.00 88.96 173 ILE A CA 1
ATOM 1228 C C . ILE A 1 173 ? 89.894 144.851 134.631 1.00 88.96 173 ILE A C 1
ATOM 1229 O O . ILE A 1 173 ? 89.200 144.207 133.830 1.00 88.96 173 ILE A O 1
ATOM 1234 N N . PRO A 1 174 ? 90.482 144.264 135.669 1.00 92.91 174 PRO A N 1
ATOM 1235 C CA . PRO A 1 174 ? 90.350 142.822 135.887 1.00 92.91 174 PRO A CA 1
ATOM 1236 C C . PRO A 1 174 ? 88.935 142.450 136.307 1.00 92.91 174 PRO A C 1
ATOM 1237 O O . PRO A 1 174 ? 88.097 143.298 136.618 1.00 92.91 174 PRO A O 1
ATOM 1241 N N . LEU A 1 175 ? 88.677 141.144 136.309 1.00 100.03 175 LEU A N 1
ATOM 1242 C CA . LEU A 1 175 ? 87.476 140.597 136.930 1.00 100.03 175 LEU A CA 1
ATOM 1243 C C . LEU A 1 175 ? 87.486 140.849 138.435 1.00 100.03 175 LEU A C 1
ATOM 1244 O O . LEU A 1 175 ? 88.275 140.236 139.160 1.00 100.03 175 LEU A O 1
ATOM 1249 N N . ALA A 1 176 ? 86.617 141.738 138.920 1.00 104.70 176 ALA A N 1
ATOM 1250 C CA . ALA A 1 176 ? 86.587 142.066 140.340 1.00 104.70 176 ALA A CA 1
ATOM 1251 C C . ALA A 1 176 ? 85.198 142.539 140.750 1.00 104.70 176 ALA A C 1
ATOM 1252 O O . ALA A 1 176 ? 84.476 143.152 139.960 1.00 104.70 176 ALA A O 1
ATOM 1254 N N . LYS A 1 177 ? 84.837 142.257 142.003 1.00 110.22 177 LYS A N 1
ATOM 1255 C CA . LYS A 1 177 ? 83.521 142.602 142.525 1.00 110.22 177 LYS A CA 1
ATOM 1256 C C . LYS A 1 177 ? 83.600 142.798 144.034 1.00 110.22 177 LYS A C 1
ATOM 1257 O O . LYS A 1 177 ? 84.386 142.139 144.720 1.00 110.22 177 LYS A O 1
ATOM 1263 N N . PHE A 1 178 ? 82.775 143.711 144.542 1.00 111.31 178 PHE A N 1
ATOM 1264 C CA . PHE A 1 178 ? 82.620 143.871 145.983 1.00 111.31 178 PHE A CA 1
ATOM 1265 C C . PHE A 1 178 ? 81.993 142.638 146.623 1.00 111.31 178 PHE A C 1
ATOM 1266 O O . PHE A 1 178 ? 81.082 142.021 146.067 1.00 111.31 178 PHE A O 1
ATOM 1274 N N . ILE A 1 179 ? 82.492 142.281 147.800 1.00 113.76 179 ILE A N 1
ATOM 1275 C CA . ILE A 1 179 ? 81.901 141.229 148.618 1.00 113.76 179 ILE A CA 1
ATOM 1276 C C . ILE A 1 179 ? 81.053 141.863 149.705 1.00 113.76 179 ILE A C 1
ATOM 1277 O O . ILE A 1 179 ? 79.897 141.494 149.911 1.00 113.76 179 ILE A O 1
ATOM 1282 N N . ASP A 1 180 ? 81.636 142.828 150.398 1.00 117.28 180 ASP A N 1
ATOM 1283 C CA . ASP A 1 180 ? 80.983 143.704 151.349 1.00 117.28 180 ASP A CA 1
ATOM 1284 C C . ASP A 1 180 ? 81.202 145.103 150.793 1.00 117.28 180 ASP A C 1
ATOM 1285 O O . ASP A 1 180 ? 81.960 145.288 149.839 1.00 117.28 180 ASP A O 1
ATOM 1290 N N . GLU A 1 181 ? 80.542 146.108 151.365 1.00 120.25 181 GLU A N 1
ATOM 1291 C CA . GLU A 1 181 ? 80.873 147.458 150.930 1.00 120.25 181 GLU A CA 1
ATOM 1292 C C . GLU A 1 181 ? 82.302 147.811 151.320 1.00 120.25 181 GLU A C 1
ATOM 1293 O O . GLU A 1 181 ? 82.873 148.764 150.778 1.00 120.25 181 GLU A O 1
ATOM 1299 N N . THR A 1 182 ? 82.878 147.047 152.249 1.00 114.95 182 THR A N 1
ATOM 1300 C CA . THR A 1 182 ? 84.234 147.222 152.745 1.00 114.95 182 THR A CA 1
ATOM 1301 C C . THR A 1 182 ? 85.292 146.431 151.974 1.00 114.95 182 THR A C 1
ATOM 1302 O O . THR A 1 182 ? 86.470 146.803 152.018 1.00 114.95 182 THR A O 1
ATOM 1306 N N . THR A 1 183 ? 84.919 145.395 151.218 1.00 114.97 183 THR A N 1
ATOM 1307 C CA . THR A 1 183 ? 85.935 144.545 150.605 1.00 114.97 183 THR A CA 1
ATOM 1308 C C . THR A 1 183 ? 85.543 144.108 149.198 1.00 114.97 183 THR A C 1
ATOM 1309 O O . THR A 1 183 ? 84.373 144.147 148.807 1.00 114.97 183 THR A O 1
ATOM 1313 N N . ILE A 1 184 ? 86.560 143.695 148.435 1.00 113.60 184 ILE A N 1
ATOM 1314 C CA . ILE A 1 184 ? 86.448 143.411 147.006 1.00 113.60 184 ILE A CA 1
ATOM 1315 C C . ILE A 1 184 ? 87.174 142.106 146.695 1.00 113.60 184 ILE A C 1
ATOM 1316 O O . ILE A 1 184 ? 88.357 141.955 147.018 1.00 113.60 184 ILE A O 1
ATOM 1321 N N . GLN A 1 185 ? 86.470 141.169 146.060 1.00 112.99 185 GLN A N 1
ATOM 1322 C CA . GLN A 1 185 ? 87.094 139.975 145.499 1.00 112.99 185 GLN A CA 1
ATOM 1323 C C . GLN A 1 185 ? 87.782 140.272 144.172 1.00 112.99 185 GLN A C 1
ATOM 1324 O O . GLN A 1 185 ? 87.280 141.044 143.350 1.00 112.99 185 GLN A O 1
ATOM 1330 N N . LEU A 1 186 ? 88.943 139.644 143.970 1.00 109.70 186 LEU A N 1
ATOM 1331 C CA . LEU A 1 186 ? 89.612 139.599 142.678 1.00 109.70 186 LEU A CA 1
ATOM 1332 C C . LEU A 1 186 ? 89.555 138.225 142.026 1.00 109.70 186 LEU A C 1
ATOM 1333 O O . LEU A 1 186 ? 89.632 138.135 140.797 1.00 109.70 186 LEU A O 1
ATOM 1338 N N . GLY A 1 187 ? 89.395 137.167 142.814 1.00 110.60 187 GLY A N 1
ATOM 1339 C CA . GLY A 1 187 ? 89.261 135.819 142.297 1.00 110.60 187 GLY A CA 1
ATOM 1340 C C . GLY A 1 187 ? 88.519 134.939 143.283 1.00 110.60 187 GLY A C 1
ATOM 1341 O O . GLY A 1 187 ? 88.770 134.995 144.486 1.00 110.60 187 GLY A O 1
ATOM 1343 N N . MET B 2 1 ? 147.209 119.691 101.990 1.00 83.11 1 MET B N 1
ATOM 1344 C CA . MET B 2 1 ? 146.604 119.311 103.262 1.00 83.11 1 MET B CA 1
ATOM 1345 C C . MET B 2 1 ? 147.217 118.007 103.776 1.00 83.11 1 MET B C 1
ATOM 1346 O O . MET B 2 1 ? 148.122 118.032 104.609 1.00 83.11 1 MET B O 1
ATOM 1351 N N . SER B 2 2 ? 146.720 116.872 103.285 1.00 81.26 2 SER B N 1
ATOM 1352 C CA . SER B 2 2 ? 147.144 115.562 103.765 1.00 81.26 2 SER B CA 1
ATOM 1353 C C . SER B 2 2 ? 148.302 114.974 102.969 1.00 81.26 2 SER B C 1
ATOM 1354 O O . SER B 2 2 ? 148.830 113.925 103.356 1.00 81.26 2 SER B O 1
ATOM 1357 N N . GLY B 2 3 ? 148.704 115.618 101.875 1.00 81.46 3 GLY B N 1
ATOM 1358 C CA . GLY B 2 3 ? 149.621 115.045 100.912 1.00 81.46 3 GLY B CA 1
ATOM 1359 C C . GLY B 2 3 ? 148.998 114.112 99.897 1.00 81.46 3 GLY B C 1
ATOM 1360 O O . GLY B 2 3 ? 149.647 113.803 98.889 1.00 81.46 3 GLY B O 1
ATOM 1361 N N . ILE B 2 4 ? 147.776 113.648 100.123 1.00 78.87 4 ILE B N 1
ATOM 1362 C CA . ILE B 2 4 ? 147.111 112.755 99.166 1.00 78.87 4 ILE B CA 1
ATOM 1363 C C . ILE B 2 4 ? 146.675 113.560 97.945 1.00 78.87 4 ILE B C 1
ATOM 1364 O O . ILE B 2 4 ? 146.040 114.617 98.102 1.00 78.87 4 ILE B O 1
ATOM 1369 N N . PRO B 2 5 ? 146.995 113.123 96.728 1.00 80.73 5 PRO B N 1
ATOM 1370 C CA . PRO B 2 5 ? 146.447 113.779 95.532 1.00 80.73 5 PRO B CA 1
ATOM 1371 C C . PRO B 2 5 ? 144.922 113.794 95.537 1.00 80.73 5 PRO B C 1
ATOM 1372 O O . PRO B 2 5 ? 144.274 112.795 95.859 1.00 80.73 5 PRO B O 1
ATOM 1376 N N . HIS B 2 6 ? 144.350 114.943 95.176 1.00 79.23 6 HIS B N 1
ATOM 1377 C CA . HIS B 2 6 ? 142.909 115.155 95.265 1.00 79.23 6 HIS B CA 1
ATOM 1378 C C . HIS B 2 6 ? 142.506 116.270 94.307 1.00 79.23 6 HIS B C 1
ATOM 1379 O O . HIS B 2 6 ? 143.350 117.003 93.786 1.00 79.23 6 HIS B O 1
ATOM 1386 N N . ASP B 2 7 ? 141.196 116.389 94.077 1.00 81.07 7 ASP B N 1
ATOM 1387 C CA . ASP B 2 7 ? 140.629 117.546 93.391 1.00 81.07 7 ASP B CA 1
ATOM 1388 C C . ASP B 2 7 ? 140.351 118.663 94.391 1.00 81.07 7 ASP B C 1
ATOM 1389 O O . ASP B 2 7 ? 139.735 118.428 95.435 1.00 81.07 7 ASP B O 1
ATOM 1394 N N . HIS B 2 8 ? 140.801 119.873 94.069 1.00 75.07 8 HIS B N 1
ATOM 1395 C CA . HIS B 2 8 ? 140.392 121.055 94.813 1.00 75.07 8 HIS B CA 1
ATOM 1396 C C . HIS B 2 8 ? 138.942 121.434 94.509 1.00 75.07 8 HIS B C 1
ATOM 1397 O O . HIS B 2 8 ? 138.362 121.032 93.497 1.00 75.07 8 HIS B O 1
ATOM 1404 N N . TYR B 2 9 ? 138.359 122.222 95.411 1.00 70.13 9 TYR B N 1
ATOM 1405 C CA . TYR B 2 9 ? 137.069 122.853 95.156 1.00 70.13 9 TYR B CA 1
ATOM 1406 C C . TYR B 2 9 ? 137.168 123.818 93.980 1.00 70.13 9 TYR B C 1
ATOM 1407 O O . TYR B 2 9 ? 138.158 124.540 93.834 1.00 70.13 9 TYR B O 1
ATOM 1416 N N . GLU B 2 10 ? 136.134 123.841 93.139 1.00 73.43 10 GLU B N 1
ATOM 1417 C CA . GLU B 2 10 ? 135.885 124.987 92.278 1.00 73.43 10 GLU B CA 1
ATOM 1418 C C . GLU B 2 10 ? 134.470 125.516 92.470 1.00 73.43 10 GLU B C 1
ATOM 1419 O O . GLU B 2 10 ? 133.510 124.733 92.435 1.00 73.43 10 GLU B O 1
ATOM 1425 N N . PRO B 2 11 ? 134.296 126.822 92.676 1.00 75.04 11 PRO B N 1
ATOM 1426 C CA . PRO B 2 11 ? 132.944 127.385 92.788 1.00 75.04 11 PRO B CA 1
ATOM 1427 C C . PRO B 2 11 ? 132.190 127.295 91.467 1.00 75.04 11 PRO B C 1
ATOM 1428 O O . PRO B 2 11 ? 132.679 127.746 90.429 1.00 75.04 11 PRO B O 1
ATOM 1432 N N . ARG B 2 12 ? 131.002 126.694 91.504 1.00 79.71 12 ARG B N 1
ATOM 1433 C CA . ARG B 2 12 ? 130.184 126.548 90.291 1.00 79.71 12 ARG B CA 1
ATOM 1434 C C . ARG B 2 12 ? 129.270 127.745 90.044 1.00 79.71 12 ARG B C 1
ATOM 1435 O O . ARG B 2 12 ? 129.456 128.489 89.076 1.00 79.71 12 ARG B O 1
ATOM 1443 N N . THR B 2 13 ? 128.280 127.941 90.911 1.00 75.15 13 THR B N 1
ATOM 1444 C CA . THR B 2 13 ? 127.297 128.995 90.705 1.00 75.15 13 THR B CA 1
ATOM 1445 C C . THR B 2 13 ? 127.886 130.380 90.963 1.00 75.15 13 THR B C 1
ATOM 1446 O O . THR B 2 13 ? 128.942 130.542 91.580 1.00 75.15 13 THR B O 1
ATOM 1450 N N . GLY B 2 14 ? 127.169 131.389 90.461 1.00 74.00 14 GLY B N 1
ATOM 1451 C CA . GLY B 2 14 ? 127.578 132.771 90.655 1.00 74.00 14 GLY B CA 1
ATOM 1452 C C . GLY B 2 14 ? 127.731 133.162 92.113 1.00 74.00 14 GLY B C 1
ATOM 1453 O O . GLY B 2 14 ? 128.657 133.889 92.473 1.00 74.00 14 GLY B O 1
ATOM 1454 N N . ILE B 2 15 ? 126.813 132.705 92.966 1.00 73.18 15 ILE B N 1
ATOM 1455 C CA . ILE B 2 15 ? 126.936 132.955 94.400 1.00 73.18 15 ILE B CA 1
ATOM 1456 C C . ILE B 2 15 ? 128.180 132.280 94.972 1.00 73.18 15 ILE B C 1
ATOM 1457 O O . ILE B 2 15 ? 128.852 132.837 95.849 1.00 73.18 15 ILE B O 1
ATOM 1462 N N . GLU B 2 16 ? 128.525 131.089 94.475 1.00 76.46 16 GLU B N 1
ATOM 1463 C CA . GLU B 2 16 ? 129.787 130.477 94.884 1.00 76.46 16 GLU B CA 1
ATOM 1464 C C . GLU B 2 16 ? 130.992 131.271 94.397 1.00 76.46 16 GLU B C 1
ATOM 1465 O O . GLU B 2 16 ? 131.994 131.371 95.112 1.00 76.46 16 GLU B O 1
ATOM 1471 N N . LYS B 2 17 ? 130.930 131.834 93.188 1.00 70.78 17 LYS B N 1
ATOM 1472 C CA . LYS B 2 17 ? 131.989 132.744 92.757 1.00 70.78 17 LYS B CA 1
ATOM 1473 C C . LYS B 2 17 ? 132.109 133.916 93.720 1.00 70.78 17 LYS B C 1
ATOM 1474 O O . LYS B 2 17 ? 133.198 134.234 94.211 1.00 70.78 17 LYS B O 1
ATOM 1480 N N . TRP B 2 18 ? 130.979 134.566 93.995 1.00 66.56 18 TRP B N 1
ATOM 1481 C CA . TRP B 2 18 ? 130.943 135.770 94.815 1.00 66.56 18 TRP B CA 1
ATOM 1482 C C . TRP B 2 18 ? 131.483 135.519 96.217 1.00 66.56 18 TRP B C 1
ATOM 1483 O O . TRP B 2 18 ? 132.232 136.339 96.759 1.00 66.56 18 TRP B O 1
ATOM 1494 N N . LEU B 2 19 ? 131.116 134.388 96.818 1.00 64.00 19 LEU B N 1
ATOM 1495 C CA . LEU B 2 19 ? 131.592 134.052 98.155 1.00 64.00 19 LEU B CA 1
ATOM 1496 C C . LEU B 2 19 ? 133.042 133.577 98.161 1.00 64.00 19 LEU B C 1
ATOM 1497 O O . LEU B 2 19 ? 133.836 134.013 99.000 1.00 64.00 19 LEU B O 1
ATOM 1502 N N . HIS B 2 20 ? 133.406 132.678 97.245 1.00 65.70 20 HIS B N 1
ATOM 1503 C CA . HIS B 2 20 ? 134.739 132.084 97.277 1.00 65.70 20 HIS B CA 1
ATOM 1504 C C . HIS B 2 20 ? 135.831 133.127 97.069 1.00 65.70 20 HIS B C 1
ATOM 1505 O O . HIS B 2 20 ? 136.902 133.045 97.681 1.00 65.70 20 HIS B O 1
ATOM 1512 N N . SER B 2 21 ? 135.579 134.116 96.210 1.00 65.16 21 SER B N 1
ATOM 1513 C CA . SER B 2 21 ? 136.510 135.223 96.022 1.00 65.16 21 SER B CA 1
ATOM 1514 C C . SER B 2 21 ? 136.651 136.107 97.254 1.00 65.16 21 SER B C 1
ATOM 1515 O O . SER B 2 21 ? 137.560 136.942 97.294 1.00 65.16 21 SER B O 1
ATOM 1518 N N . ARG B 2 22 ? 135.783 135.948 98.250 1.00 60.78 22 ARG B N 1
ATOM 1519 C CA . ARG B 2 22 ? 135.775 136.776 99.447 1.00 60.78 22 ARG B CA 1
ATOM 1520 C C . ARG B 2 22 ? 136.193 136.007 100.690 1.00 60.78 22 ARG B C 1
ATOM 1521 O O . ARG B 2 22 ? 137.042 136.476 101.452 1.00 60.78 22 ARG B O 1
ATOM 1529 N N . LEU B 2 23 ? 135.607 134.838 100.917 1.00 59.74 23 LEU B N 1
ATOM 1530 C CA . LEU B 2 23 ? 135.865 134.039 102.105 1.00 59.74 23 LEU B CA 1
ATOM 1531 C C . LEU B 2 23 ? 135.777 132.567 101.719 1.00 59.74 23 LEU B C 1
ATOM 1532 O O . LEU B 2 23 ? 134.682 132.055 101.459 1.00 59.74 23 LEU B O 1
ATOM 1537 N N . PRO B 2 24 ? 136.906 131.859 101.668 1.00 59.77 24 PRO B N 1
ATOM 1538 C CA . PRO B 2 24 ? 136.911 130.488 101.138 1.00 59.77 24 PRO B CA 1
ATOM 1539 C C . PRO B 2 24 ? 136.371 129.440 102.101 1.00 59.77 24 PRO B C 1
ATOM 1540 O O . PRO B 2 24 ? 136.944 128.353 102.222 1.00 59.77 24 PRO B O 1
ATOM 1544 N N . ILE B 2 25 ? 135.275 129.755 102.794 1.00 59.95 25 ILE B N 1
ATOM 1545 C CA . ILE B 2 25 ? 134.726 128.845 103.797 1.00 59.95 25 ILE B CA 1
ATOM 1546 C C . ILE B 2 25 ? 134.087 127.611 103.161 1.00 59.95 25 ILE B C 1
ATOM 1547 O O . ILE B 2 25 ? 134.173 126.506 103.713 1.00 59.95 25 ILE B O 1
ATOM 1552 N N . VAL B 2 26 ? 133.480 127.758 101.982 1.00 61.70 26 VAL B N 1
ATOM 1553 C CA . VAL B 2 26 ? 132.973 126.593 101.264 1.00 61.70 26 VAL B CA 1
ATOM 1554 C C . VAL B 2 26 ? 134.115 125.733 100.749 1.00 61.70 26 VAL B C 1
ATOM 1555 O O . VAL B 2 26 ? 134.008 124.502 100.723 1.00 61.70 26 VAL B O 1
ATOM 1559 N N . ALA B 2 27 ? 135.231 126.349 100.361 1.00 61.93 27 ALA B N 1
ATOM 1560 C CA . ALA B 2 27 ? 136.413 125.578 99.993 1.00 61.93 27 ALA B CA 1
ATOM 1561 C C . ALA B 2 27 ? 136.937 124.757 101.166 1.00 61.93 27 ALA B C 1
ATOM 1562 O O . ALA B 2 27 ? 137.271 123.582 101.004 1.00 61.93 27 ALA B O 1
ATOM 1564 N N . LEU B 2 28 ? 137.036 125.362 102.352 1.00 64.69 28 LEU B N 1
ATOM 1565 C CA . LEU B 2 28 ? 137.478 124.610 103.526 1.00 64.69 28 LEU B CA 1
ATOM 1566 C C . LEU B 2 28 ? 136.516 123.479 103.871 1.00 64.69 28 LEU B C 1
ATOM 1567 O O . LEU B 2 28 ? 136.946 122.358 104.172 1.00 64.69 28 LEU B O 1
ATOM 1572 N N . ALA B 2 29 ? 135.211 123.748 103.813 1.00 64.82 29 ALA B N 1
ATOM 1573 C CA . ALA B 2 29 ? 134.219 122.707 104.066 1.00 64.82 29 ALA B CA 1
ATOM 1574 C C . ALA B 2 29 ? 134.355 121.548 103.083 1.00 64.82 29 ALA B C 1
ATOM 1575 O O . ALA B 2 29 ? 134.404 120.380 103.487 1.00 64.82 29 ALA B O 1
ATOM 1577 N N . TYR B 2 30 ? 134.411 121.854 101.785 1.00 67.24 30 TYR B N 1
ATOM 1578 C CA . TYR B 2 30 ? 134.613 120.831 100.762 1.00 67.24 30 TYR B CA 1
ATOM 1579 C C . TYR B 2 30 ? 135.900 120.048 100.993 1.00 67.24 30 TYR B C 1
ATOM 1580 O O . TYR B 2 30 ? 135.895 118.812 101.010 1.00 67.24 30 TYR B O 1
ATOM 1589 N N . ASP B 2 31 ? 137.017 120.754 101.167 1.00 69.75 31 ASP B N 1
ATOM 1590 C CA . ASP B 2 31 ? 138.313 120.111 101.346 1.00 69.75 31 ASP B CA 1
ATOM 1591 C C . ASP B 2 31 ? 138.345 119.229 102.587 1.00 69.75 31 ASP B C 1
ATOM 1592 O O . ASP B 2 31 ? 139.088 118.243 102.628 1.00 69.75 31 ASP B O 1
ATOM 1597 N N . THR B 2 32 ? 137.544 119.558 103.599 1.00 67.54 32 THR B N 1
ATOM 1598 C CA . THR B 2 32 ? 137.392 118.676 104.751 1.00 67.54 32 THR B CA 1
ATOM 1599 C C . THR B 2 32 ? 136.565 117.445 104.409 1.00 67.54 32 THR B C 1
ATOM 1600 O O . THR B 2 32 ? 136.998 116.307 104.619 1.00 67.54 32 THR B O 1
ATOM 1604 N N . ILE B 2 33 ? 135.358 117.657 103.885 1.00 67.60 33 ILE B N 1
ATOM 1605 C CA . ILE B 2 33 ? 134.418 116.565 103.686 1.00 67.60 33 ILE B CA 1
ATOM 1606 C C . ILE B 2 33 ? 134.813 115.612 102.560 1.00 67.60 33 ILE B C 1
ATOM 1607 O O . ILE B 2 33 ? 134.414 114.442 102.578 1.00 67.60 33 ILE B O 1
ATOM 1612 N N . MET B 2 34 ? 135.607 116.063 101.595 1.00 67.26 34 MET B N 1
ATOM 1613 C CA . MET B 2 34 ? 135.994 115.239 100.458 1.00 67.26 34 MET B CA 1
ATOM 1614 C C . MET B 2 34 ? 137.309 114.496 100.662 1.00 67.26 34 MET B C 1
ATOM 1615 O O . MET B 2 34 ? 137.828 113.921 99.700 1.00 67.26 34 MET B O 1
ATOM 1620 N N . ILE B 2 35 ? 137.865 114.514 101.870 1.00 66.23 35 ILE B N 1
ATOM 1621 C CA . ILE B 2 35 ? 139.160 113.896 102.157 1.00 66.23 35 ILE B CA 1
ATOM 1622 C C . ILE B 2 35 ? 139.200 112.450 101.667 1.00 66.23 35 ILE B C 1
ATOM 1623 O O . ILE B 2 35 ? 138.338 111.637 102.030 1.00 66.23 35 ILE B O 1
ATOM 1628 N N . PRO B 2 36 ? 140.161 112.104 100.810 1.00 66.97 36 PRO B N 1
ATOM 1629 C CA . PRO B 2 36 ? 140.329 110.706 100.382 1.00 66.97 36 PRO B CA 1
ATOM 1630 C C . PRO B 2 36 ? 140.703 109.801 101.546 1.00 66.97 36 PRO B C 1
ATOM 1631 O O . PRO B 2 36 ? 141.688 110.035 102.250 1.00 66.97 36 PRO B O 1
ATOM 1635 N N . THR B 2 37 ? 139.898 108.757 101.745 1.00 66.10 37 THR B N 1
ATOM 1636 C CA . THR B 2 37 ? 139.944 107.898 102.913 1.00 66.10 37 THR B CA 1
ATOM 1637 C C . THR B 2 37 ? 140.195 106.448 102.503 1.00 66.10 37 THR B C 1
ATOM 1638 O O . THR B 2 37 ? 139.643 105.993 101.497 1.00 66.10 37 THR B O 1
ATOM 1642 N N . PRO B 2 38 ? 141.030 105.710 103.241 1.00 65.06 38 PRO B N 1
ATOM 1643 C CA . PRO B 2 38 ? 141.303 104.307 102.891 1.00 65.06 38 PRO B CA 1
ATOM 1644 C C . PRO B 2 38 ? 140.043 103.470 102.709 1.00 65.06 38 PRO B C 1
ATOM 1645 O O . PRO B 2 38 ? 139.112 103.524 103.514 1.00 65.06 38 PRO B O 1
ATOM 1649 N N . ARG B 2 39 ? 140.030 102.687 101.629 1.00 70.28 39 ARG B N 1
ATOM 1650 C CA . ARG B 2 39 ? 138.882 101.861 101.265 1.00 70.28 39 ARG B CA 1
ATOM 1651 C C . ARG B 2 39 ? 138.540 100.795 102.303 1.00 70.28 39 ARG B C 1
ATOM 1652 O O . ARG B 2 39 ? 137.402 100.315 102.325 1.00 70.28 39 ARG B O 1
ATOM 1660 N N . ASN B 2 40 ? 139.492 100.404 103.150 1.00 63.71 40 ASN B N 1
ATOM 1661 C CA . ASN B 2 40 ? 139.384 99.198 103.962 1.00 63.71 40 ASN B CA 1
ATOM 1662 C C . ASN B 2 40 ? 139.059 99.453 105.438 1.00 63.71 40 ASN B C 1
ATOM 1663 O O . ASN B 2 40 ? 139.243 98.550 106.260 1.00 63.71 40 ASN B O 1
ATOM 1668 N N . LEU B 2 41 ? 138.595 100.649 105.798 1.00 59.75 41 LEU B N 1
ATOM 1669 C CA . LEU B 2 41 ? 138.247 100.925 107.192 1.00 59.75 41 LEU B CA 1
ATOM 1670 C C . LEU B 2 41 ? 137.096 100.048 107.674 1.00 59.75 41 LEU B C 1
ATOM 1671 O O . LEU B 2 41 ? 136.021 100.030 107.067 1.00 59.75 41 LEU B O 1
ATOM 1676 N N . ASN B 2 42 ? 137.324 99.322 108.768 1.00 54.79 42 ASN B N 1
ATOM 1677 C CA . ASN B 2 42 ? 136.282 98.516 109.385 1.00 54.79 42 ASN B CA 1
ATOM 1678 C C . ASN B 2 42 ? 135.462 99.343 110.383 1.00 54.79 42 ASN B C 1
ATOM 1679 O O . ASN B 2 42 ? 135.665 100.546 110.556 1.00 54.79 42 ASN B O 1
ATOM 1684 N N . TRP B 2 43 ? 134.516 98.674 111.046 1.00 54.82 43 TRP B N 1
ATOM 1685 C CA . TRP B 2 43 ? 133.566 99.295 111.968 1.00 54.82 43 TRP B CA 1
ATOM 1686 C C . TRP B 2 43 ? 134.176 99.958 113.202 1.00 54.82 43 TRP B C 1
ATOM 1687 O O . TRP B 2 43 ? 133.466 100.714 113.871 1.00 54.82 43 TRP B O 1
ATOM 1698 N N . MET B 2 44 ? 135.443 99.714 113.536 1.00 52.58 44 MET B N 1
ATOM 1699 C CA . MET B 2 44 ? 136.031 100.465 114.644 1.00 52.58 44 MET B CA 1
ATOM 1700 C C . MET B 2 44 ? 136.292 101.937 114.336 1.00 52.58 44 MET B C 1
ATOM 1701 O O . MET B 2 44 ? 136.568 102.700 115.267 1.00 52.58 44 MET B O 1
ATOM 1706 N N . TRP B 2 45 ? 136.223 102.358 113.078 1.00 54.22 45 TRP B N 1
ATOM 1707 C CA . TRP B 2 45 ? 136.384 103.764 112.718 1.00 54.22 45 TRP B CA 1
ATOM 1708 C C . TRP B 2 45 ? 135.117 104.609 112.875 1.00 54.22 45 TRP B C 1
ATOM 1709 O O . TRP B 2 45 ? 135.171 105.814 112.610 1.00 54.22 45 TRP B O 1
ATOM 1720 N N . ILE B 2 46 ? 133.987 104.028 113.285 1.00 56.53 46 ILE B N 1
ATOM 1721 C CA . ILE B 2 46 ? 132.781 104.825 113.523 1.00 56.53 46 ILE B CA 1
ATOM 1722 C C . ILE B 2 46 ? 132.901 105.721 114.756 1.00 56.53 46 ILE B C 1
ATOM 1723 O O . ILE B 2 46 ? 132.255 106.773 114.826 1.00 56.53 46 ILE B O 1
ATOM 1728 N N . TRP B 2 47 ? 133.707 105.328 115.745 1.00 53.78 47 TRP B N 1
ATOM 1729 C CA . TRP B 2 47 ? 133.608 105.910 117.084 1.00 53.78 47 TRP B CA 1
ATOM 1730 C C . TRP B 2 47 ? 133.952 107.396 117.134 1.00 53.78 47 TRP B C 1
ATOM 1731 O O . TRP B 2 47 ? 133.461 108.106 118.017 1.00 53.78 47 TRP B O 1
ATOM 1742 N N . GLY B 2 48 ? 134.791 107.889 116.225 1.00 57.60 48 GLY B N 1
ATOM 1743 C CA . GLY B 2 48 ? 135.039 109.325 116.171 1.00 57.60 48 GLY B CA 1
ATOM 1744 C C . GLY B 2 48 ? 133.795 110.148 115.880 1.00 57.60 48 GLY B C 1
ATOM 1745 O O . GLY B 2 48 ? 133.557 111.183 116.513 1.00 57.60 48 GLY B O 1
ATOM 1746 N N . VAL B 2 49 ? 132.962 109.679 114.952 1.00 58.51 49 VAL B N 1
ATOM 1747 C CA . VAL B 2 49 ? 131.687 110.337 114.680 1.00 58.51 49 VAL B CA 1
ATOM 1748 C C . VAL B 2 49 ? 130.747 110.243 115.879 1.00 58.51 49 VAL B C 1
ATOM 1749 O O . VAL B 2 49 ? 130.069 111.218 116.226 1.00 58.51 49 VAL B O 1
ATOM 1753 N N . VAL B 2 50 ? 130.663 109.072 116.510 1.00 61.78 50 VAL B N 1
ATOM 1754 C CA . VAL B 2 50 ? 129.827 108.921 117.703 1.00 61.78 50 VAL B CA 1
ATOM 1755 C C . VAL B 2 50 ? 130.272 109.861 118.822 1.00 61.78 50 VAL B C 1
ATOM 1756 O O . VAL B 2 50 ? 129.440 110.424 119.546 1.00 61.78 50 VAL B O 1
ATOM 1760 N N . LEU B 2 51 ? 131.580 110.055 118.979 1.00 55.70 51 LEU B N 1
ATOM 1761 C CA . LEU B 2 51 ? 132.081 111.032 119.944 1.00 55.70 51 LEU B CA 1
ATOM 1762 C C . LEU B 2 51 ? 131.709 112.462 119.570 1.00 55.70 51 LEU B C 1
ATOM 1763 O O . LEU B 2 51 ? 131.319 113.261 120.437 1.00 55.70 51 LEU B O 1
ATOM 1768 N N . ALA B 2 52 ? 131.832 112.806 118.288 1.00 58.40 52 ALA B N 1
ATOM 1769 C CA . ALA B 2 52 ? 131.388 114.117 117.831 1.00 58.40 52 ALA B CA 1
ATOM 1770 C C . ALA B 2 52 ? 129.890 114.329 118.020 1.00 58.40 52 ALA B C 1
ATOM 1771 O O . ALA B 2 52 ? 129.444 115.473 118.162 1.00 58.40 52 ALA B O 1
ATOM 1773 N N . PHE B 2 53 ? 129.097 113.257 118.028 1.00 61.98 53 PHE B N 1
ATOM 1774 C CA . PHE B 2 53 ? 127.697 113.404 118.428 1.00 61.98 53 PHE B CA 1
ATOM 1775 C C . PHE B 2 53 ? 127.536 113.608 119.928 1.00 61.98 53 PHE B C 1
ATOM 1776 O O . PHE B 2 53 ? 126.734 114.444 120.360 1.00 61.98 53 PHE B O 1
ATOM 1784 N N . CYS B 2 54 ? 128.213 112.788 120.734 1.00 55.61 54 CYS B N 1
ATOM 1785 C CA . CYS B 2 54 ? 128.085 112.901 122.183 1.00 55.61 54 CYS B CA 1
ATOM 1786 C C . CYS B 2 54 ? 128.410 114.304 122.669 1.00 55.61 54 CYS B C 1
ATOM 1787 O O . CYS B 2 54 ? 127.737 114.831 123.564 1.00 55.61 54 CYS B O 1
ATOM 1790 N N . LEU B 2 55 ? 129.444 114.919 122.100 1.00 52.12 55 LEU B N 1
ATOM 1791 C CA . LEU B 2 55 ? 129.810 116.271 122.513 1.00 52.12 55 LEU B CA 1
ATOM 1792 C C . LEU B 2 55 ? 128.678 117.274 122.284 1.00 52.12 55 LEU B C 1
ATOM 1793 O O . LEU B 2 55 ? 128.386 118.101 123.158 1.00 52.12 55 LEU B O 1
ATOM 1798 N N . VAL B 2 56 ? 127.956 117.145 121.171 1.00 55.44 56 VAL B N 1
ATOM 1799 C CA . VAL B 2 56 ? 126.825 118.031 120.903 1.00 55.44 56 VAL B CA 1
ATOM 1800 C C . VAL B 2 56 ? 125.613 117.691 121.762 1.00 55.44 56 VAL B C 1
ATOM 1801 O O . VAL B 2 56 ? 124.913 118.589 122.240 1.00 55.44 56 VAL B O 1
ATOM 1805 N N . LEU B 2 57 ? 125.310 116.406 121.935 1.00 55.25 57 LEU B N 1
ATOM 1806 C CA . LEU B 2 57 ? 124.224 116.024 122.833 1.00 55.25 57 LEU B CA 1
ATOM 1807 C C . LEU B 2 57 ? 124.425 116.616 124.223 1.00 55.25 57 LEU B C 1
ATOM 1808 O O . LEU B 2 57 ? 123.524 117.258 124.782 1.00 55.25 57 LEU B O 1
ATOM 1813 N N . GLN B 2 58 ? 125.633 116.459 124.764 1.00 51.76 58 GLN B N 1
ATOM 1814 C CA . GLN B 2 58 ? 125.952 117.007 126.076 1.00 51.76 58 GLN B CA 1
ATOM 1815 C C . GLN B 2 58 ? 125.884 118.527 126.103 1.00 51.76 58 GLN B C 1
ATOM 1816 O O . GLN B 2 58 ? 125.306 119.099 127.029 1.00 51.76 58 GLN B O 1
ATOM 1822 N N . ILE B 2 59 ? 126.407 119.203 125.079 1.00 50.68 59 ILE B N 1
ATOM 1823 C CA . ILE B 2 59 ? 126.321 120.665 125.048 1.00 50.68 59 ILE B CA 1
ATOM 1824 C C . ILE B 2 59 ? 124.873 121.163 124.996 1.00 50.68 59 ILE B C 1
ATOM 1825 O O . ILE B 2 59 ? 124.483 122.028 125.787 1.00 50.68 59 ILE B O 1
ATOM 1830 N N . VAL B 2 60 ? 124.062 120.674 124.056 1.00 50.16 60 VAL B N 1
ATOM 1831 C CA . VAL B 2 60 ? 122.718 121.246 123.921 1.00 50.16 60 VAL B CA 1
ATOM 1832 C C . VAL B 2 60 ? 121.812 120.877 125.099 1.00 50.16 60 VAL B C 1
ATOM 1833 O O . VAL B 2 60 ? 121.083 121.739 125.625 1.00 50.16 60 VAL B O 1
ATOM 1837 N N . THR B 2 61 ? 121.907 119.642 125.612 1.00 50.75 61 THR B N 1
ATOM 1838 C CA . THR B 2 61 ? 121.148 119.331 126.819 1.00 50.75 61 THR B CA 1
ATOM 1839 C C . THR B 2 61 ? 121.661 120.107 128.024 1.00 50.75 61 THR B C 1
ATOM 1840 O O . THR B 2 61 ? 120.868 120.538 128.868 1.00 50.75 61 THR B O 1
ATOM 1844 N N . GLY B 2 62 ? 122.974 120.307 128.126 1.00 52.31 62 GLY B N 1
ATOM 1845 C CA . GLY B 2 62 ? 123.508 121.072 129.235 1.00 52.31 62 GLY B CA 1
ATOM 1846 C C . GLY B 2 62 ? 123.059 122.519 129.228 1.00 52.31 62 GLY B C 1
ATOM 1847 O O . GLY B 2 62 ? 122.654 123.060 130.259 1.00 52.31 62 GLY B O 1
ATOM 1848 N N . ILE B 2 63 ? 123.159 123.174 128.070 1.00 51.34 63 ILE B N 1
ATOM 1849 C CA . ILE B 2 63 ? 122.715 124.560 127.953 1.00 51.34 63 ILE B CA 1
ATOM 1850 C C . ILE B 2 63 ? 121.250 124.670 128.339 1.00 51.34 63 ILE B C 1
ATOM 1851 O O . ILE B 2 63 ? 120.843 125.607 129.037 1.00 51.34 63 ILE B O 1
ATOM 1856 N N . VAL B 2 64 ? 120.437 123.705 127.906 1.00 51.57 64 VAL B N 1
ATOM 1857 C CA . VAL B 2 64 ? 119.021 123.721 128.264 1.00 51.57 64 VAL B CA 1
ATOM 1858 C C . VAL B 2 64 ? 118.820 123.503 129.765 1.00 51.57 64 VAL B C 1
ATOM 1859 O O . VAL B 2 64 ? 118.074 124.243 130.416 1.00 51.57 64 VAL B O 1
ATOM 1863 N N . LEU B 2 65 ? 119.476 122.491 130.337 1.00 51.83 65 LEU B N 1
ATOM 1864 C CA . LEU B 2 65 ? 119.376 122.251 131.779 1.00 51.83 65 LEU B CA 1
ATOM 1865 C C . LEU B 2 65 ? 119.864 123.433 132.613 1.00 51.83 65 LEU B C 1
ATOM 1866 O O . LEU B 2 65 ? 119.295 123.728 133.671 1.00 51.83 65 LEU B O 1
ATOM 1871 N N . ALA B 2 66 ? 120.911 124.124 132.162 1.00 52.12 66 ALA B N 1
ATOM 1872 C CA . ALA B 2 66 ? 121.393 125.320 132.849 1.00 52.12 66 ALA B CA 1
ATOM 1873 C C . ALA B 2 66 ? 120.395 126.474 132.866 1.00 52.12 66 ALA B C 1
ATOM 1874 O O . ALA B 2 66 ? 120.599 127.426 133.626 1.00 52.12 66 ALA B O 1
ATOM 1876 N N . MET B 2 67 ? 119.331 126.420 132.068 1.00 51.99 67 MET B N 1
ATOM 1877 C CA . MET B 2 67 ? 118.255 127.399 132.168 1.00 51.99 67 MET B CA 1
ATOM 1878 C C . MET B 2 67 ? 117.322 127.157 133.348 1.00 51.99 67 MET B C 1
ATOM 1879 O O . MET B 2 67 ? 116.528 128.044 133.677 1.00 51.99 67 MET B O 1
ATOM 1884 N N . HIS B 2 68 ? 117.383 125.989 133.975 1.00 52.25 68 HIS B N 1
ATOM 1885 C CA . HIS B 2 68 ? 116.446 125.610 135.022 1.00 52.25 68 HIS B CA 1
ATOM 1886 C C . HIS B 2 68 ? 117.123 125.236 136.334 1.00 52.25 68 HIS B C 1
ATOM 1887 O O . HIS B 2 68 ? 116.505 125.364 137.392 1.00 52.25 68 HIS B O 1
ATOM 1894 N N . TYR B 2 69 ? 118.370 124.773 136.284 1.00 54.54 69 TYR B N 1
ATOM 1895 C CA . TYR B 2 69 ? 119.156 124.433 137.464 1.00 54.54 69 TYR B CA 1
ATOM 1896 C C . TYR B 2 69 ? 119.573 125.683 138.243 1.00 54.54 69 TYR B C 1
ATOM 1897 O O . TYR B 2 69 ? 119.739 126.766 137.677 1.00 54.54 69 TYR B O 1
ATOM 1906 N N . THR B 2 70 ? 119.738 125.527 139.560 1.00 54.02 70 THR B N 1
ATOM 1907 C CA . THR B 2 70 ? 120.296 126.579 140.415 1.00 54.02 70 THR B CA 1
ATOM 1908 C C . THR B 2 70 ? 121.529 126.088 141.168 1.00 54.02 70 THR B C 1
ATOM 1909 O O . THR B 2 70 ? 121.427 125.133 141.956 1.00 54.02 70 THR B O 1
ATOM 1913 N N . PRO B 2 71 ? 122.700 126.708 140.977 1.00 54.37 71 PRO B N 1
ATOM 1914 C CA . PRO B 2 71 ? 123.957 126.270 141.615 1.00 54.37 71 PRO B CA 1
ATOM 1915 C C . PRO B 2 71 ? 124.117 126.741 143.060 1.00 54.37 71 PRO B C 1
ATOM 1916 O O . PRO B 2 71 ? 125.098 127.396 143.420 1.00 54.37 71 PRO B O 1
ATOM 1920 N N . HIS B 2 72 ? 123.144 126.420 143.909 1.00 54.55 72 HIS B N 1
ATOM 1921 C CA . HIS B 2 72 ? 123.232 126.789 145.317 1.00 54.55 72 HIS B CA 1
ATOM 1922 C C . HIS B 2 72 ? 122.762 125.623 146.176 1.00 54.55 72 HIS B C 1
ATOM 1923 O O . HIS B 2 72 ? 121.751 124.987 145.866 1.00 54.55 72 HIS B O 1
ATOM 1930 N N . VAL B 2 73 ? 123.501 125.344 147.256 1.00 55.59 73 VAL B N 1
ATOM 1931 C CA . VAL B 2 73 ? 123.286 124.124 148.033 1.00 55.59 73 VAL B CA 1
ATOM 1932 C C . VAL B 2 73 ? 121.895 124.054 148.647 1.00 55.59 73 VAL B C 1
ATOM 1933 O O . VAL B 2 73 ? 121.399 122.956 148.920 1.00 55.59 73 VAL B O 1
ATOM 1937 N N . ASP B 2 74 ? 121.245 125.194 148.868 1.00 60.53 74 ASP B N 1
ATOM 1938 C CA . ASP B 2 74 ? 119.881 125.185 149.381 1.00 60.53 74 ASP B CA 1
ATOM 1939 C C . ASP B 2 74 ? 118.862 124.873 148.297 1.00 60.53 74 ASP B C 1
ATOM 1940 O O . ASP B 2 74 ? 117.717 124.535 148.616 1.00 60.53 74 ASP B O 1
ATOM 1945 N N . LEU B 2 75 ? 119.255 124.982 147.030 1.00 54.98 75 LEU B N 1
ATOM 1946 C CA . LEU B 2 75 ? 118.330 125.006 145.906 1.00 54.98 75 LEU B CA 1
ATOM 1947 C C . LEU B 2 75 ? 118.645 123.988 144.820 1.00 54.98 75 LEU B C 1
ATOM 1948 O O . LEU B 2 75 ? 117.753 123.675 144.023 1.00 54.98 75 LEU B O 1
ATOM 1953 N N . ALA B 2 76 ? 119.873 123.470 144.759 1.00 55.20 76 ALA B N 1
ATOM 1954 C CA . ALA B 2 76 ? 120.324 122.649 143.637 1.00 55.20 76 ALA B CA 1
ATOM 1955 C C . ALA B 2 76 ? 119.477 121.392 143.464 1.00 55.20 76 ALA B C 1
ATOM 1956 O O . ALA B 2 76 ? 118.885 121.163 142.401 1.00 55.20 76 ALA B O 1
ATOM 1958 N N . PHE B 2 77 ? 119.419 120.557 144.502 1.00 56.72 77 PHE B N 1
ATOM 1959 C CA . PHE B 2 77 ? 118.665 119.308 144.438 1.00 56.72 77 PHE B CA 1
ATOM 1960 C C . PHE B 2 77 ? 117.185 119.566 144.161 1.00 56.72 77 PHE B C 1
ATOM 1961 O O . PHE B 2 77 ? 116.559 118.869 143.346 1.00 56.72 77 PHE B O 1
ATOM 1969 N N . ALA B 2 78 ? 116.613 120.574 144.819 1.00 54.97 78 ALA B N 1
ATOM 1970 C CA . ALA B 2 78 ? 115.231 120.953 144.550 1.00 54.97 78 ALA B CA 1
ATOM 1971 C C . ALA B 2 78 ? 115.039 121.422 143.112 1.00 54.97 78 ALA B C 1
ATOM 1972 O O . ALA B 2 78 ? 114.006 121.141 142.498 1.00 54.97 78 ALA B O 1
ATOM 1974 N N . SER B 2 79 ? 116.014 122.145 142.557 1.00 56.05 79 SER B N 1
ATOM 1975 C CA . SER B 2 79 ? 115.917 122.563 141.160 1.00 56.05 79 SER B CA 1
ATOM 1976 C C . SER B 2 79 ? 116.011 121.389 140.191 1.00 56.05 79 SER B C 1
ATOM 1977 O O . SER B 2 79 ? 115.369 121.405 139.135 1.00 56.05 79 SER B O 1
ATOM 1980 N N . VAL B 2 80 ? 116.763 120.347 140.543 1.00 57.50 80 VAL B N 1
ATOM 1981 C CA . VAL B 2 80 ? 116.790 119.147 139.710 1.00 57.50 80 VAL B CA 1
ATOM 1982 C C . VAL B 2 80 ? 115.454 118.412 139.761 1.00 57.50 80 VAL B C 1
ATOM 1983 O O . VAL B 2 80 ? 114.966 117.911 138.739 1.00 57.50 80 VAL B O 1
ATOM 1987 N N . GLU B 2 81 ? 114.836 118.342 140.939 1.00 62.81 81 GLU B N 1
ATOM 1988 C CA . GLU B 2 81 ? 113.465 117.833 141.008 1.00 62.81 81 GLU B CA 1
ATOM 1989 C C . GLU B 2 81 ? 112.475 118.691 140.220 1.00 62.81 81 GLU B C 1
ATOM 1990 O O . GLU B 2 81 ? 111.577 118.158 139.557 1.00 62.81 81 GLU B O 1
ATOM 1996 N N . HIS B 2 82 ? 112.623 120.014 140.271 1.00 59.77 82 HIS B N 1
ATOM 1997 C CA . HIS B 2 82 ? 111.817 120.892 139.425 1.00 59.77 82 HIS B CA 1
ATOM 1998 C C . HIS B 2 82 ? 111.993 120.586 137.941 1.00 59.77 82 HIS B C 1
ATOM 1999 O O . HIS B 2 82 ? 111.018 120.591 137.183 1.00 59.77 82 HIS B O 1
ATOM 2006 N N . ILE B 2 83 ? 113.221 120.297 137.513 1.00 56.94 83 ILE B N 1
ATOM 2007 C CA . ILE B 2 83 ? 113.458 119.882 136.129 1.00 56.94 83 ILE B CA 1
ATOM 2008 C C . ILE B 2 83 ? 112.737 118.576 135.820 1.00 56.94 83 ILE B C 1
ATOM 2009 O O . ILE B 2 83 ? 112.018 118.462 134.821 1.00 56.94 83 ILE B O 1
ATOM 2014 N N . MET B 2 84 ? 112.919 117.570 136.677 1.00 59.37 84 MET B N 1
ATOM 2015 C CA . MET B 2 84 ? 112.306 116.263 136.450 1.00 59.37 84 MET B CA 1
ATOM 2016 C C . MET B 2 84 ? 110.786 116.326 136.441 1.00 59.37 84 MET B C 1
ATOM 2017 O O . MET B 2 84 ? 110.135 115.493 135.801 1.00 59.37 84 MET B O 1
ATOM 2022 N N . ARG B 2 85 ? 110.205 117.290 137.141 1.00 64.01 85 ARG B N 1
ATOM 2023 C CA . ARG B 2 85 ? 108.808 117.208 137.534 1.00 64.01 85 ARG B CA 1
ATOM 2024 C C . ARG B 2 85 ? 107.919 118.249 136.862 1.00 64.01 85 ARG B C 1
ATOM 2025 O O . ARG B 2 85 ? 106.774 117.943 136.528 1.00 64.01 85 ARG B O 1
ATOM 2033 N N . ASN B 2 86 ? 108.409 119.474 136.648 1.00 65.55 86 ASN B N 1
ATOM 2034 C CA . ASN B 2 86 ? 107.600 120.568 136.118 1.00 65.55 86 ASN B CA 1
ATOM 2035 C C . ASN B 2 86 ? 107.951 120.998 134.698 1.00 65.55 86 ASN B C 1
ATOM 2036 O O . ASN B 2 86 ? 107.091 121.553 134.014 1.00 65.55 86 ASN B O 1
ATOM 2041 N N . VAL B 2 87 ? 109.180 120.776 134.241 1.00 59.95 87 VAL B N 1
ATOM 2042 C CA . VAL B 2 87 ? 109.627 121.269 132.939 1.00 59.95 87 VAL B CA 1
ATOM 2043 C C . VAL B 2 87 ? 109.161 120.332 131.830 1.00 59.95 87 VAL B C 1
ATOM 2044 O O . VAL B 2 87 ? 109.155 119.106 131.992 1.00 59.95 87 VAL B O 1
ATOM 2048 N N . ASN B 2 88 ? 108.756 120.914 130.698 1.00 61.19 88 ASN B N 1
ATOM 2049 C CA . ASN B 2 88 ? 108.320 120.130 129.546 1.00 61.19 88 ASN B CA 1
ATOM 2050 C C . ASN B 2 88 ? 109.459 119.270 129.013 1.00 61.19 88 ASN B C 1
ATOM 2051 O O . ASN B 2 88 ? 110.498 119.790 128.596 1.00 61.19 88 ASN B O 1
ATOM 2056 N N . GLY B 2 89 ? 109.261 117.955 129.017 1.00 63.23 89 GLY B N 1
ATOM 2057 C CA . GLY B 2 89 ? 110.303 117.021 128.633 1.00 63.23 89 GLY B CA 1
ATOM 2058 C C . GLY B 2 89 ? 111.534 117.011 129.517 1.00 63.23 89 GLY B C 1
ATOM 2059 O O . GLY B 2 89 ? 112.552 116.415 129.157 1.00 63.23 89 GLY B O 1
ATOM 2060 N N . GLY B 2 90 ? 111.457 117.672 130.674 1.00 58.87 90 GLY B N 1
ATOM 2061 C CA . GLY B 2 90 ? 112.633 117.839 131.514 1.00 58.87 90 GLY B CA 1
ATOM 2062 C C . GLY B 2 90 ? 113.210 116.537 132.034 1.00 58.87 90 GLY B C 1
ATOM 2063 O O . GLY B 2 90 ? 114.428 116.411 132.190 1.00 58.87 90 GLY B O 1
ATOM 2064 N N . PHE B 2 91 ? 112.352 115.550 132.292 1.00 59.51 91 PHE B N 1
ATOM 2065 C CA . PHE B 2 91 ? 112.816 114.214 132.653 1.00 59.51 91 PHE B CA 1
ATOM 2066 C C . PHE B 2 91 ? 113.660 113.581 131.551 1.00 59.51 91 PHE B C 1
ATOM 2067 O O . PHE B 2 91 ? 114.742 113.038 131.818 1.00 59.51 91 PHE B O 1
ATOM 2075 N N . MET B 2 92 ? 113.212 113.692 130.302 1.00 60.84 92 MET B N 1
ATOM 2076 C CA . MET B 2 92 ? 114.006 113.213 129.178 1.00 60.84 92 MET B CA 1
ATOM 2077 C C . MET B 2 92 ? 115.308 113.988 129.035 1.00 60.84 92 MET B C 1
ATOM 2078 O O . MET B 2 92 ? 116.363 113.393 128.826 1.00 60.84 92 MET B O 1
ATOM 2083 N N . LEU B 2 93 ? 115.248 115.318 129.075 1.00 55.82 93 LEU B N 1
ATOM 2084 C CA . LEU B 2 93 ? 116.462 116.120 128.933 1.00 55.82 93 LEU B CA 1
ATOM 2085 C C . LEU B 2 93 ? 117.501 115.804 130.010 1.00 55.82 93 LEU B C 1
ATOM 2086 O O . LEU B 2 93 ? 118.697 115.658 129.708 1.00 55.82 93 LEU B O 1
ATOM 2091 N N . ARG B 2 94 ? 117.058 115.577 131.250 1.00 56.73 94 ARG B N 1
ATOM 2092 C CA . ARG B 2 94 ? 117.993 115.171 132.297 1.00 56.73 94 ARG B CA 1
ATOM 2093 C C . ARG B 2 94 ? 118.561 113.779 132.053 1.00 56.73 94 ARG B C 1
ATOM 2094 O O . ARG B 2 94 ? 119.776 113.576 132.167 1.00 56.73 94 ARG B O 1
ATOM 2102 N N . TYR B 2 95 ? 117.705 112.790 131.780 1.00 57.39 95 TYR B N 1
ATOM 2103 C CA . TYR B 2 95 ? 118.224 111.443 131.554 1.00 57.39 95 TYR B CA 1
ATOM 2104 C C . TYR B 2 95 ? 119.129 111.378 130.328 1.00 57.39 95 TYR B C 1
ATOM 2105 O O . TYR B 2 95 ? 120.135 110.662 130.334 1.00 57.39 95 TYR B O 1
ATOM 2114 N N . LEU B 2 96 ? 118.804 112.129 129.277 1.00 55.68 96 LEU B N 1
ATOM 2115 C CA . LEU B 2 96 ? 119.694 112.248 128.127 1.00 55.68 96 LEU B CA 1
ATOM 2116 C C . LEU B 2 96 ? 121.059 112.800 128.506 1.00 55.68 96 LEU B C 1
ATOM 2117 O O . LEU B 2 96 ? 122.079 112.231 128.124 1.00 55.68 96 LEU B O 1
ATOM 2122 N N . HIS B 2 97 ? 121.112 113.857 129.317 1.00 52.00 97 HIS B N 1
ATOM 2123 C CA . HIS B 2 97 ? 122.425 114.378 129.710 1.00 52.00 97 HIS B CA 1
ATOM 2124 C C . HIS B 2 97 ? 123.197 113.396 130.597 1.00 52.00 97 HIS B C 1
ATOM 2125 O O . HIS B 2 97 ? 124.382 113.102 130.343 1.00 52.00 97 HIS B O 1
ATOM 2132 N N . ALA B 2 98 ? 122.502 112.776 131.548 1.00 53.64 98 ALA B N 1
ATOM 2133 C CA . ALA B 2 98 ? 123.157 111.906 132.520 1.00 53.64 98 ALA B CA 1
ATOM 2134 C C . ALA B 2 98 ? 123.655 110.614 131.882 1.00 53.64 98 ALA B C 1
ATOM 2135 O O . ALA B 2 98 ? 124.808 110.219 132.087 1.00 53.64 98 ALA B O 1
ATOM 2137 N N . ASN B 2 99 ? 122.804 109.935 131.114 1.00 56.04 99 ASN B N 1
ATOM 2138 C CA . ASN B 2 99 ? 123.238 108.745 130.393 1.00 56.04 99 ASN B CA 1
ATOM 2139 C C . ASN B 2 99 ? 124.168 109.080 129.227 1.00 56.04 99 ASN B C 1
ATOM 2140 O O . ASN B 2 99 ? 125.021 108.260 128.863 1.00 56.04 99 ASN B O 1
ATOM 2145 N N . GLY B 2 100 ? 124.006 110.252 128.609 1.00 52.14 100 GLY B N 1
ATOM 2146 C CA . GLY B 2 100 ? 124.890 110.662 127.538 1.00 52.14 100 GLY B CA 1
ATOM 2147 C C . GLY B 2 100 ? 126.332 110.797 127.967 1.00 52.14 100 GLY B C 1
ATOM 2148 O O . GLY B 2 100 ? 127.243 110.578 127.168 1.00 52.14 100 GLY B O 1
ATOM 2149 N N . ALA B 2 101 ? 126.567 111.135 129.236 1.00 51.96 101 ALA B N 1
ATOM 2150 C CA . ALA B 2 101 ? 127.940 111.058 129.740 1.00 51.96 101 ALA B CA 1
ATOM 2151 C C . ALA B 2 101 ? 128.510 109.632 129.683 1.00 51.96 101 ALA B C 1
ATOM 2152 O O . ALA B 2 101 ? 129.652 109.428 129.237 1.00 51.96 101 ALA B O 1
ATOM 2154 N N . SER B 2 102 ? 127.729 108.630 130.096 1.00 52.71 102 SER B N 1
ATOM 2155 C CA . SER B 2 102 ? 128.157 107.238 129.943 1.00 52.71 102 SER B CA 1
ATOM 2156 C C . SER B 2 102 ? 128.380 106.857 128.481 1.00 52.71 102 SER B C 1
ATOM 2157 O O . SER B 2 102 ? 129.332 106.130 128.154 1.00 52.71 102 SER B O 1
ATOM 2160 N N . LEU B 2 103 ? 127.532 107.362 127.585 1.00 53.19 103 LEU B N 1
ATOM 2161 C CA . LEU B 2 103 ? 127.737 107.098 126.163 1.00 53.19 103 LEU B CA 1
ATOM 2162 C C . LEU B 2 103 ? 129.035 107.731 125.673 1.00 53.19 103 LEU B C 1
ATOM 2163 O O . LEU B 2 103 ? 129.783 107.114 124.894 1.00 53.19 103 LEU B O 1
ATOM 2168 N N . PHE B 2 104 ? 129.376 108.894 126.229 1.00 50.78 104 PHE B N 1
ATOM 2169 C CA . PHE B 2 104 ? 130.580 109.609 125.834 1.00 50.78 104 PHE B CA 1
ATOM 2170 C C . PHE B 2 104 ? 131.813 108.836 126.274 1.00 50.78 104 PHE B C 1
ATOM 2171 O O . PHE B 2 104 ? 132.792 108.724 125.517 1.00 50.78 104 PHE B O 1
ATOM 2179 N N . PHE B 2 105 ? 131.723 108.164 127.420 1.00 50.94 105 PHE B N 1
ATOM 2180 C CA . PHE B 2 105 ? 132.917 107.522 127.950 1.00 50.94 105 PHE B CA 1
ATOM 2181 C C . PHE B 2 105 ? 133.101 106.112 127.409 1.00 50.94 105 PHE B C 1
ATOM 2182 O O . PHE B 2 105 ? 134.249 105.673 127.224 1.00 50.94 105 PHE B O 1
ATOM 2190 N N . ILE B 2 106 ? 132.027 105.476 126.955 1.00 51.46 106 ILE B N 1
ATOM 2191 C CA . ILE B 2 106 ? 132.224 104.173 126.334 1.00 51.46 106 ILE B CA 1
ATOM 2192 C C . ILE B 2 106 ? 132.756 104.374 124.922 1.00 51.46 106 ILE B C 1
ATOM 2193 O O . ILE B 2 106 ? 133.639 103.632 124.460 1.00 51.46 106 ILE B O 1
ATOM 2198 N N . ALA B 2 107 ? 132.244 105.394 124.223 1.00 49.56 107 ALA B N 1
ATOM 2199 C CA . ALA B 2 107 ? 132.801 105.731 122.921 1.00 49.56 107 ALA B CA 1
ATOM 2200 C C . ALA B 2 107 ? 134.277 106.139 122.993 1.00 49.56 107 ALA B C 1
ATOM 2201 O O . ALA B 2 107 ? 135.060 105.752 122.117 1.00 49.56 107 ALA B O 1
ATOM 2203 N N . VAL B 2 108 ? 134.706 106.875 124.035 1.00 50.20 108 VAL B N 1
ATOM 2204 C CA . VAL B 2 108 ? 136.143 107.185 124.080 1.00 50.20 108 VAL B CA 1
ATOM 2205 C C . VAL B 2 108 ? 136.986 105.953 124.385 1.00 50.20 108 VAL B C 1
ATOM 2206 O O . VAL B 2 108 ? 138.101 105.835 123.873 1.00 50.20 108 VAL B O 1
ATOM 2210 N N . TYR B 2 109 ? 136.518 105.030 125.228 1.00 52.38 109 TYR B N 1
ATOM 2211 C CA . TYR B 2 109 ? 137.371 103.855 125.435 1.00 52.38 109 TYR B CA 1
ATOM 2212 C C . TYR B 2 109 ? 137.456 102.962 124.201 1.00 52.38 109 TYR B C 1
ATOM 2213 O O . TYR B 2 109 ? 138.523 102.408 123.911 1.00 52.38 109 TYR B O 1
ATOM 2222 N N . LEU B 2 110 ? 136.373 102.837 123.435 1.00 49.44 110 LEU B N 1
ATOM 2223 C CA . LEU B 2 110 ? 136.485 102.120 122.163 1.00 49.44 110 LEU B CA 1
ATOM 2224 C C . LEU B 2 110 ? 137.394 102.838 121.160 1.00 49.44 110 LEU B C 1
ATOM 2225 O O . LEU B 2 110 ? 138.212 102.194 120.491 1.00 49.44 110 LEU B O 1
ATOM 2230 N N . HIS B 2 111 ? 137.324 104.169 121.101 1.00 51.44 111 HIS B N 1
ATOM 2231 C CA . HIS B 2 111 ? 138.221 104.964 120.258 1.00 51.44 111 HIS B CA 1
ATOM 2232 C C . HIS B 2 111 ? 139.692 104.839 120.673 1.00 51.44 111 HIS B C 1
ATOM 2233 O O . HIS B 2 111 ? 140.576 104.611 119.828 1.00 51.44 111 HIS B O 1
ATOM 2240 N N . ILE B 2 112 ? 139.955 104.842 121.978 1.00 51.99 112 ILE B N 1
ATOM 2241 C CA . ILE B 2 112 ? 141.316 104.693 122.485 1.00 51.99 112 ILE B CA 1
ATOM 2242 C C . ILE B 2 112 ? 141.864 103.298 122.212 1.00 51.99 112 ILE B C 1
ATOM 2243 O O . ILE B 2 112 ? 142.994 103.154 121.736 1.00 51.99 112 ILE B O 1
ATOM 2248 N N . PHE B 2 113 ? 141.119 102.250 122.566 1.00 53.53 113 PHE B N 1
ATOM 2249 C CA . PHE B 2 113 ? 141.648 100.905 122.356 1.00 53.53 113 PHE B CA 1
ATOM 2250 C C . PHE B 2 113 ? 141.743 100.529 120.876 1.00 53.53 113 PHE B C 1
ATOM 2251 O O . PHE B 2 113 ? 142.639 99.762 120.498 1.00 53.53 113 PHE B O 1
ATOM 2259 N N . ARG B 2 114 ? 140.899 101.107 120.012 1.00 52.74 114 ARG B N 1
ATOM 2260 C CA . ARG B 2 114 ? 141.155 101.044 118.574 1.00 52.74 114 ARG B CA 1
ATOM 2261 C C . ARG B 2 114 ? 142.531 101.608 118.244 1.00 52.74 114 ARG B C 1
ATOM 2262 O O . ARG B 2 114 ? 143.324 100.974 117.529 1.00 52.74 114 ARG B O 1
ATOM 2270 N N . GLY B 2 115 ? 142.832 102.806 118.752 1.00 54.47 115 GLY B N 1
ATOM 2271 C CA . GLY B 2 115 ? 144.133 103.399 118.476 1.00 54.47 115 GLY B CA 1
ATOM 2272 C C . GLY B 2 115 ? 145.291 102.573 119.012 1.00 54.47 115 GLY B C 1
ATOM 2273 O O . GLY B 2 115 ? 146.314 102.411 118.344 1.00 54.47 115 GLY B O 1
ATOM 2274 N N . LEU B 2 116 ? 145.142 102.042 120.226 1.00 53.82 116 LEU B N 1
ATOM 2275 C CA . LEU B 2 116 ? 146.165 101.186 120.823 1.00 53.82 116 LEU B CA 1
ATOM 2276 C C . LEU B 2 116 ? 146.383 99.898 120.039 1.00 53.82 116 LEU B C 1
ATOM 2277 O O . LEU B 2 116 ? 147.495 99.358 120.040 1.00 53.82 116 LEU B O 1
ATOM 2282 N N . TYR B 2 117 ? 145.351 99.386 119.367 1.00 56.05 117 TYR B N 1
ATOM 2283 C CA . TYR B 2 117 ? 145.535 98.147 118.615 1.00 56.05 117 TYR B CA 1
ATOM 2284 C C . TYR B 2 117 ? 146.141 98.394 117.238 1.00 56.05 117 TYR B C 1
ATOM 2285 O O . TYR B 2 117 ? 147.135 97.759 116.871 1.00 56.05 117 TYR B O 1
ATOM 2294 N N . TYR B 2 118 ? 145.561 99.303 116.459 1.00 56.04 118 TYR B N 1
ATOM 2295 C CA . TYR B 2 118 ? 146.046 99.510 115.098 1.00 56.04 118 TYR B CA 1
ATOM 2296 C C . TYR B 2 118 ? 147.261 100.427 115.011 1.00 56.04 118 TYR B C 1
ATOM 2297 O O . TYR B 2 118 ? 147.686 100.755 113.899 1.00 56.04 118 TYR B O 1
ATOM 2306 N N . GLY B 2 119 ? 147.821 100.848 116.140 1.00 56.50 119 GLY B N 1
ATOM 2307 C CA . GLY B 2 119 ? 149.010 101.677 116.130 1.00 56.50 119 GLY B CA 1
ATOM 2308 C C . GLY B 2 119 ? 148.810 103.084 115.625 1.00 56.50 119 GLY B C 1
ATOM 2309 O O . GLY B 2 119 ? 149.765 103.707 115.157 1.00 56.50 119 GLY B O 1
ATOM 2310 N N . SER B 2 120 ? 147.584 103.603 115.703 1.00 58.06 120 SER B N 1
ATOM 2311 C CA . SER B 2 120 ? 147.275 104.948 115.234 1.00 58.06 120 SER B CA 1
ATOM 2312 C C . SER B 2 120 ? 147.996 106.029 116.028 1.00 58.06 120 SER B C 1
ATOM 2313 O O . SER B 2 120 ? 147.960 107.196 115.627 1.00 58.06 120 SER B O 1
ATOM 2316 N N . TYR B 2 121 ? 148.631 105.674 117.144 1.00 58.95 121 TYR B N 1
ATOM 2317 C CA . TYR B 2 121 ? 149.485 106.577 117.904 1.00 58.95 121 TYR B CA 1
ATOM 2318 C C . TYR B 2 121 ? 150.893 106.726 117.338 1.00 58.95 121 TYR B C 1
ATOM 2319 O O . TYR B 2 121 ? 151.607 107.647 117.746 1.00 58.95 121 TYR B O 1
ATOM 2328 N N . LYS B 2 122 ? 151.314 105.853 116.428 1.00 60.43 122 LYS B N 1
ATOM 2329 C CA . LYS B 2 122 ? 152.684 105.870 115.939 1.00 60.43 122 LYS B CA 1
ATOM 2330 C C . LYS B 2 122 ? 152.919 107.022 114.962 1.00 60.43 122 LYS B C 1
ATOM 2331 O O . LYS B 2 122 ? 151.985 107.614 114.415 1.00 60.43 122 LYS B O 1
ATOM 2337 N N . ALA B 2 123 ? 154.197 107.335 114.766 1.00 61.26 123 ALA B N 1
ATOM 2338 C CA . ALA B 2 123 ? 154.625 108.383 113.848 1.00 61.26 123 ALA B CA 1
ATOM 2339 C C . ALA B 2 123 ? 153.973 108.205 112.478 1.00 61.26 123 ALA B C 1
ATOM 2340 O O . ALA B 2 123 ? 153.892 107.078 111.973 1.00 61.26 123 ALA B O 1
ATOM 2342 N N . PRO B 2 124 ? 153.499 109.289 111.841 1.00 62.10 124 PRO B N 1
ATOM 2343 C CA . PRO B 2 124 ? 153.606 110.696 112.247 1.00 62.10 124 PRO B CA 1
ATOM 2344 C C . PRO B 2 124 ? 152.492 111.218 113.162 1.00 62.10 124 PRO B C 1
ATOM 2345 O O . PRO B 2 124 ? 152.352 112.431 113.308 1.00 62.10 124 PRO B O 1
ATOM 2349 N N . ARG B 2 125 ? 151.711 110.322 113.754 1.00 60.18 125 ARG B N 1
ATOM 2350 C CA . ARG B 2 125 ? 150.450 110.670 114.399 1.00 60.18 125 ARG B CA 1
ATOM 2351 C C . ARG B 2 125 ? 150.569 110.996 115.892 1.00 60.18 125 ARG B C 1
ATOM 2352 O O . ARG B 2 125 ? 149.544 111.051 116.576 1.00 60.18 125 ARG B O 1
ATOM 2360 N N . GLU B 2 126 ? 151.785 111.201 116.410 1.00 62.79 126 GLU B N 1
ATOM 2361 C CA . GLU B 2 126 ? 151.966 111.433 117.846 1.00 62.79 126 GLU B CA 1
ATOM 2362 C C . GLU B 2 126 ? 151.203 112.665 118.334 1.00 62.79 126 GLU B C 1
ATOM 2363 O O . GLU B 2 126 ? 150.668 112.674 119.452 1.00 62.79 126 GLU B O 1
ATOM 2369 N N . VAL B 2 127 ? 151.134 113.709 117.505 1.00 60.21 127 VAL B N 1
ATOM 2370 C CA . VAL B 2 127 ? 150.401 114.925 117.863 1.00 60.21 127 VAL B CA 1
ATOM 2371 C C . VAL B 2 127 ? 148.915 114.636 118.045 1.00 60.21 127 VAL B C 1
ATOM 2372 O O . VAL B 2 127 ? 148.281 115.125 118.989 1.00 60.21 127 VAL B O 1
ATOM 2376 N N . THR B 2 128 ? 148.327 113.876 117.120 1.00 57.80 128 THR B N 1
ATOM 2377 C CA . THR B 2 128 ? 146.920 113.511 117.244 1.00 57.80 128 THR B CA 1
ATOM 2378 C C . THR B 2 128 ? 146.650 112.760 118.545 1.00 57.80 128 THR B C 1
ATOM 2379 O O . THR B 2 128 ? 145.658 113.029 119.232 1.00 57.80 128 THR B O 1
ATOM 2383 N N . TRP B 2 129 ? 147.550 111.851 118.920 1.00 56.28 129 TRP B N 1
ATOM 2384 C CA . TRP B 2 129 ? 147.438 111.144 120.194 1.00 56.28 129 TRP B CA 1
ATOM 2385 C C . TRP B 2 129 ? 147.498 112.092 121.389 1.00 56.28 129 TRP B C 1
ATOM 2386 O O . TRP B 2 129 ? 146.702 111.973 122.327 1.00 56.28 129 TRP B O 1
ATOM 2397 N N . ILE B 2 130 ? 148.463 113.013 121.394 1.00 55.01 130 ILE B N 1
ATOM 2398 C CA . ILE B 2 130 ? 148.584 113.961 122.504 1.00 55.01 130 ILE B CA 1
ATOM 2399 C C . ILE B 2 130 ? 147.336 114.835 122.640 1.00 55.01 130 ILE B C 1
ATOM 2400 O O . ILE B 2 130 ? 146.830 115.056 123.751 1.00 55.01 130 ILE B O 1
ATOM 2405 N N . VAL B 2 131 ? 146.824 115.356 121.524 1.00 53.90 131 VAL B N 1
ATOM 2406 C CA . VAL B 2 131 ? 145.594 116.148 121.591 1.00 53.90 131 VAL B CA 1
ATOM 2407 C C . VAL B 2 131 ? 144.415 115.301 122.064 1.00 53.90 131 VAL B C 1
ATOM 2408 O O . VAL B 2 131 ? 143.557 115.775 122.820 1.00 53.90 131 VAL B O 1
ATOM 2412 N N . GLY B 2 132 ? 144.353 114.040 121.635 1.00 54.26 132 GLY B N 1
ATOM 2413 C CA . GLY B 2 132 ? 143.371 113.120 122.190 1.00 54.26 132 GLY B CA 1
ATOM 2414 C C . GLY B 2 132 ? 143.461 112.957 123.697 1.00 54.26 132 GLY B C 1
ATOM 2415 O O . GLY B 2 132 ? 142.443 112.932 124.392 1.00 54.26 132 GLY B O 1
ATOM 2416 N N . MET B 2 133 ? 144.681 112.847 124.219 1.00 54.01 133 MET B N 1
ATOM 2417 C CA . MET B 2 133 ? 144.873 112.777 125.667 1.00 54.01 133 MET B CA 1
ATOM 2418 C C . MET B 2 133 ? 144.396 114.041 126.376 1.00 54.01 133 MET B C 1
ATOM 2419 O O . MET B 2 133 ? 143.779 113.962 127.445 1.00 54.01 133 MET B O 1
ATOM 2424 N N . LEU B 2 134 ? 144.686 115.214 125.812 1.00 53.31 134 LEU B N 1
ATOM 2425 C CA . LEU B 2 134 ? 144.178 116.454 126.403 1.00 53.31 134 LEU B CA 1
ATOM 2426 C C . LEU B 2 134 ? 142.650 116.520 126.383 1.00 53.31 134 LEU B C 1
ATOM 2427 O O . LEU B 2 134 ? 142.023 116.950 127.364 1.00 53.31 134 LEU B O 1
ATOM 2432 N N . ILE B 2 135 ? 142.035 116.040 125.300 1.00 53.58 135 ILE B N 1
ATOM 2433 C CA . ILE B 2 135 ? 140.576 115.928 125.243 1.00 53.58 135 ILE B CA 1
ATOM 2434 C C . ILE B 2 135 ? 140.060 115.026 126.357 1.00 53.58 135 ILE B C 1
ATOM 2435 O O . ILE B 2 135 ? 139.092 115.356 127.050 1.00 53.58 135 ILE B O 1
ATOM 2440 N N . TYR B 2 136 ? 140.671 113.855 126.509 1.00 56.77 136 TYR B N 1
ATOM 2441 C CA . TYR B 2 136 ? 140.226 112.894 127.513 1.00 56.77 136 TYR B CA 1
ATOM 2442 C C . TYR B 2 136 ? 140.361 113.440 128.934 1.00 56.77 136 TYR B C 1
ATOM 2443 O O . TYR B 2 136 ? 139.468 113.252 129.770 1.00 56.77 136 TYR B O 1
ATOM 2452 N N . LEU B 2 137 ? 141.474 114.113 129.223 1.00 55.58 137 LEU B N 1
ATOM 2453 C CA . LEU B 2 137 ? 141.649 114.799 130.503 1.00 55.58 137 LEU B CA 1
ATOM 2454 C C . LEU B 2 137 ? 140.559 115.838 130.772 1.00 55.58 137 LEU B C 1
ATOM 2455 O O . LEU B 2 137 ? 139.979 115.883 131.874 1.00 55.58 137 LEU B O 1
ATOM 2460 N N . ALA B 2 138 ? 140.231 116.650 129.764 1.00 52.95 138 ALA B N 1
ATOM 2461 C CA . ALA B 2 138 ? 139.148 117.616 129.929 1.00 52.95 138 ALA B CA 1
ATOM 2462 C C . ALA B 2 138 ? 137.788 116.947 130.108 1.00 52.95 138 ALA B C 1
ATOM 2463 O O . ALA B 2 138 ? 136.959 117.431 130.887 1.00 52.95 138 ALA B O 1
ATOM 2465 N N . MET B 2 139 ? 137.547 115.823 129.433 1.00 54.01 139 MET B N 1
ATOM 2466 C CA . MET B 2 139 ? 136.317 115.068 129.671 1.00 54.01 139 MET B CA 1
ATOM 2467 C C . MET B 2 139 ? 136.224 114.578 131.109 1.00 54.01 139 MET B C 1
ATOM 2468 O O . MET B 2 139 ? 135.166 114.673 131.742 1.00 54.01 139 MET B O 1
ATOM 2473 N N . MET B 2 140 ? 137.304 113.985 131.617 1.00 54.86 140 MET B N 1
ATOM 2474 C CA . MET B 2 140 ? 137.312 113.481 132.988 1.00 54.86 140 MET B CA 1
ATOM 2475 C C . MET B 2 140 ? 136.956 114.577 133.990 1.00 54.86 140 MET B C 1
ATOM 2476 O O . MET B 2 140 ? 136.050 114.410 134.826 1.00 54.86 140 MET B O 1
ATOM 2481 N N . ALA B 2 141 ? 137.625 115.731 133.883 1.00 52.69 141 ALA B N 1
ATOM 2482 C CA . ALA B 2 141 ? 137.301 116.851 134.770 1.00 52.69 141 ALA B CA 1
ATOM 2483 C C . ALA B 2 141 ? 135.860 117.333 134.595 1.00 52.69 141 ALA B C 1
ATOM 2484 O O . ALA B 2 141 ? 135.152 117.578 135.587 1.00 52.69 141 ALA B O 1
ATOM 2486 N N . THR B 2 142 ? 135.404 117.455 133.346 1.00 52.82 142 THR B N 1
ATOM 2487 C CA . THR B 2 142 ? 134.055 117.940 133.073 1.00 52.82 142 THR B CA 1
ATOM 2488 C C . THR B 2 142 ? 133.004 117.042 133.707 1.00 52.82 142 THR B C 1
ATOM 2489 O O . THR B 2 142 ? 132.072 117.522 134.363 1.00 52.82 142 THR B O 1
ATOM 2493 N N . ALA B 2 143 ? 133.141 115.731 133.524 1.00 52.48 143 ALA B N 1
ATOM 2494 C CA . ALA B 2 143 ? 132.147 114.797 134.035 1.00 52.48 143 ALA B CA 1
ATOM 2495 C C . ALA B 2 143 ? 132.150 114.738 135.557 1.00 52.48 143 ALA B C 1
ATOM 2496 O O . ALA B 2 143 ? 131.081 114.670 136.176 1.00 52.48 143 ALA B O 1
ATOM 2498 N N . PHE B 2 144 ? 133.329 114.758 136.185 1.00 55.12 144 PHE B N 1
ATOM 2499 C CA . PHE B 2 144 ? 133.362 114.834 137.646 1.00 55.12 144 PHE B CA 1
ATOM 2500 C C . PHE B 2 144 ? 132.620 116.061 138.179 1.00 55.12 144 PHE B C 1
ATOM 2501 O O . PHE B 2 144 ? 131.718 115.948 139.033 1.00 55.12 144 PHE B O 1
ATOM 2509 N N . MET B 2 145 ? 132.954 117.244 137.656 1.00 54.09 145 MET B N 1
ATOM 2510 C CA . MET B 2 145 ? 132.276 118.449 138.124 1.00 54.09 145 MET B CA 1
ATOM 2511 C C . MET B 2 145 ? 130.780 118.409 137.838 1.00 54.09 145 MET B C 1
ATOM 2512 O O . MET B 2 145 ? 129.978 118.883 138.651 1.00 54.09 145 MET B O 1
ATOM 2517 N N . GLY B 2 146 ? 130.382 117.857 136.693 1.00 52.89 146 GLY B N 1
ATOM 2518 C CA . GLY B 2 146 ? 128.963 117.703 136.418 1.00 52.89 146 GLY B CA 1
ATOM 2519 C C . GLY B 2 146 ? 128.262 116.818 137.429 1.00 52.89 146 GLY B C 1
ATOM 2520 O O . GLY B 2 146 ? 127.146 117.115 137.862 1.00 52.89 146 GLY B O 1
ATOM 2521 N N . TYR B 2 147 ? 128.909 115.720 137.824 1.00 55.29 147 TYR B N 1
ATOM 2522 C CA . TYR B 2 147 ? 128.314 114.808 138.793 1.00 55.29 147 TYR B CA 1
ATOM 2523 C C . TYR B 2 147 ? 128.198 115.421 140.182 1.00 55.29 147 TYR B C 1
ATOM 2524 O O . TYR B 2 147 ? 127.371 114.964 140.977 1.00 55.29 147 TYR B O 1
ATOM 2533 N N . VAL B 2 148 ? 128.992 116.448 140.489 1.00 52.50 148 VAL B N 1
ATOM 2534 C CA . VAL B 2 148 ? 128.800 117.139 141.769 1.00 52.50 148 VAL B CA 1
ATOM 2535 C C . VAL B 2 148 ? 127.545 118.024 141.774 1.00 52.50 148 VAL B C 1
ATOM 2536 O O . VAL B 2 148 ? 126.915 118.205 142.823 1.00 52.50 148 VAL B O 1
ATOM 2540 N N . LEU B 2 149 ? 127.152 118.566 140.622 1.00 52.48 149 LEU B N 1
ATOM 2541 C CA . LEU B 2 149 ? 126.072 119.556 140.576 1.00 52.48 149 LEU B CA 1
ATOM 2542 C C . LEU B 2 149 ? 124.730 119.150 141.193 1.00 52.48 149 LEU B C 1
ATOM 2543 O O . LEU B 2 149 ? 124.118 120.007 141.854 1.00 52.48 149 LEU B O 1
ATOM 2548 N N . PRO B 2 150 ? 124.203 117.930 141.026 1.00 53.57 150 PRO B N 1
ATOM 2549 C CA . PRO B 2 150 ? 122.889 117.625 141.626 1.00 53.57 150 PRO B CA 1
ATOM 2550 C C . PRO B 2 150 ? 122.879 117.586 143.151 1.00 53.57 150 PRO B C 1
ATOM 2551 O O . PRO B 2 150 ? 121.788 117.564 143.735 1.00 53.57 150 PRO B O 1
ATOM 2555 N N . TRP B 2 151 ? 124.042 117.586 143.805 1.00 53.44 151 TRP B N 1
ATOM 2556 C CA . TRP B 2 151 ? 124.150 117.732 145.262 1.00 53.44 151 TRP B CA 1
ATOM 2557 C C . TRP B 2 151 ? 123.358 116.680 146.041 1.00 53.44 151 TRP B C 1
ATOM 2558 O O . TRP B 2 151 ? 122.739 116.977 147.064 1.00 53.44 151 TRP B O 1
ATOM 2569 N N . GLY B 2 152 ? 123.368 115.444 145.555 1.00 54.21 152 GLY B N 1
ATOM 2570 C CA . GLY B 2 152 ? 122.971 114.312 146.365 1.00 54.21 152 GLY B CA 1
ATOM 2571 C C . GLY B 2 152 ? 124.110 113.840 147.254 1.00 54.21 152 GLY B C 1
ATOM 2572 O O . GLY B 2 152 ? 125.165 114.467 147.355 1.00 54.21 152 GLY B O 1
ATOM 2573 N N . GLN B 2 153 ? 123.875 112.709 147.927 1.00 55.17 153 GLN B N 1
ATOM 2574 C CA . GLN B 2 153 ? 124.908 112.136 148.789 1.00 55.17 153 GLN B CA 1
ATOM 2575 C C . GLN B 2 153 ? 126.170 111.798 148.008 1.00 55.17 153 GLN B C 1
ATOM 2576 O O . GLN B 2 153 ? 127.286 112.097 148.455 1.00 55.17 153 GLN B O 1
ATOM 2582 N N . MET B 2 154 ? 126.016 111.178 146.839 1.00 57.07 154 MET B N 1
ATOM 2583 C CA . MET B 2 154 ? 127.186 110.777 146.073 1.00 57.07 154 MET B CA 1
ATOM 2584 C C . MET B 2 154 ? 127.920 111.975 145.496 1.00 57.07 154 MET B C 1
ATOM 2585 O O . MET B 2 154 ? 129.151 111.980 145.465 1.00 57.07 154 MET B O 1
ATOM 2590 N N . SER B 2 155 ? 127.193 113.031 145.131 1.00 55.03 155 SER B N 1
ATOM 2591 C CA . SER B 2 155 ? 127.832 114.283 144.738 1.00 55.03 155 SER B CA 1
ATOM 2592 C C . SER B 2 155 ? 128.718 114.832 145.850 1.00 55.03 155 SER B C 1
ATOM 2593 O O . SER B 2 155 ? 129.910 115.098 145.639 1.00 55.03 155 SER B O 1
ATOM 2596 N N . PHE B 2 156 ? 128.175 114.924 147.062 1.00 54.22 156 PHE B N 1
ATOM 2597 C CA . PHE B 2 156 ? 128.908 115.528 148.169 1.00 54.22 156 PHE B CA 1
ATOM 2598 C C . PHE B 2 156 ? 130.106 114.688 148.587 1.00 54.22 156 PHE B C 1
ATOM 2599 O O . PHE B 2 156 ? 131.220 115.206 148.726 1.00 54.22 156 PHE B O 1
ATOM 2607 N N . TRP B 2 157 ? 129.911 113.389 148.779 1.00 57.04 157 TRP B N 1
ATOM 2608 C CA . TRP B 2 157 ? 131.024 112.572 149.244 1.00 57.04 157 TRP B CA 1
ATOM 2609 C C . TRP B 2 157 ? 132.053 112.285 148.152 1.00 57.04 157 TRP B C 1
ATOM 2610 O O . TRP B 2 157 ? 133.245 112.179 148.458 1.00 57.04 157 TRP B O 1
ATOM 2621 N N . GLY B 2 158 ? 131.640 112.156 146.889 1.00 57.76 158 GLY B N 1
ATOM 2622 C CA . GLY B 2 158 ? 132.607 112.123 145.804 1.00 57.76 158 GLY B CA 1
ATOM 2623 C C . GLY B 2 158 ? 133.466 113.373 145.738 1.00 57.76 158 GLY B C 1
ATOM 2624 O O . GLY B 2 158 ? 134.694 113.291 145.626 1.00 57.76 158 GLY B O 1
ATOM 2625 N N . ALA B 2 159 ? 132.835 114.551 145.807 1.00 59.39 159 ALA B N 1
ATOM 2626 C CA . ALA B 2 159 ? 133.605 115.791 145.865 1.00 59.39 159 ALA B CA 1
ATOM 2627 C C . ALA B 2 159 ? 134.534 115.822 147.074 1.00 59.39 159 ALA B C 1
ATOM 2628 O O . ALA B 2 159 ? 135.658 116.331 146.987 1.00 59.39 159 ALA B O 1
ATOM 2630 N N . THR B 2 160 ? 134.084 115.290 148.210 1.00 60.15 160 THR B N 1
ATOM 2631 C CA . THR B 2 160 ? 134.920 115.264 149.407 1.00 60.15 160 THR B CA 1
ATOM 2632 C C . THR B 2 160 ? 136.159 114.395 149.212 1.00 60.15 160 THR B C 1
ATOM 2633 O O . THR B 2 160 ? 137.283 114.825 149.495 1.00 60.15 160 THR B O 1
ATOM 2637 N N . VAL B 2 161 ? 135.969 113.163 148.734 1.00 64.23 161 VAL B N 1
ATOM 2638 C CA . VAL B 2 161 ? 137.096 112.277 148.436 1.00 64.23 161 VAL B CA 1
ATOM 2639 C C . VAL B 2 161 ? 138.066 112.921 147.455 1.00 64.23 161 VAL B C 1
ATOM 2640 O O . VAL B 2 161 ? 139.276 112.981 147.698 1.00 64.23 161 VAL B O 1
ATOM 2644 N N . ILE B 2 162 ? 137.550 113.412 146.333 1.00 64.09 162 ILE B N 1
ATOM 2645 C CA . ILE B 2 162 ? 138.419 113.776 145.220 1.00 64.09 162 ILE B CA 1
ATOM 2646 C C . ILE B 2 162 ? 139.174 115.080 145.478 1.00 64.09 162 ILE B C 1
ATOM 2647 O O . ILE B 2 162 ? 140.333 115.220 145.072 1.00 64.09 162 ILE B O 1
ATOM 2652 N N . THR B 2 163 ? 138.566 116.045 146.168 1.00 64.13 163 THR B N 1
ATOM 2653 C CA . THR B 2 163 ? 139.352 117.194 146.616 1.00 64.13 163 THR B CA 1
ATOM 2654 C C . THR B 2 163 ? 140.399 116.819 147.666 1.00 64.13 163 THR B C 1
ATOM 2655 O O . THR B 2 163 ? 141.433 117.487 147.763 1.00 64.13 163 THR B O 1
ATOM 2659 N N . GLY B 2 164 ? 140.155 115.773 148.461 1.00 65.23 164 GLY B N 1
ATOM 2660 C CA . GLY B 2 164 ? 141.181 115.266 149.368 1.00 65.23 164 GLY B CA 1
ATOM 2661 C C . GLY B 2 164 ? 142.454 114.806 148.677 1.00 65.23 164 GLY B C 1
ATOM 2662 O O . GLY B 2 164 ? 143.555 114.887 149.251 1.00 65.23 164 GLY B O 1
ATOM 2663 N N . LEU B 2 165 ? 142.331 114.332 147.435 1.00 66.60 165 LEU B N 1
ATOM 2664 C CA . LEU B 2 165 ? 143.496 113.842 146.708 1.00 66.60 165 LEU B CA 1
ATOM 2665 C C . LEU B 2 165 ? 144.551 114.926 146.568 1.00 66.60 165 LEU B C 1
ATOM 2666 O O . LEU B 2 165 ? 145.752 114.649 146.645 1.00 66.60 165 LEU B O 1
ATOM 2671 N N . PHE B 2 166 ? 144.123 116.167 146.354 1.00 66.41 166 PHE B N 1
ATOM 2672 C CA . PHE B 2 166 ? 145.081 117.259 146.284 1.00 66.41 166 PHE B CA 1
ATOM 2673 C C . PHE B 2 166 ? 145.692 117.544 147.647 1.00 66.41 166 PHE B C 1
ATOM 2674 O O . PHE B 2 166 ? 146.847 117.966 147.729 1.00 66.41 166 PHE B O 1
ATOM 2682 N N . GLY B 2 167 ? 144.947 117.287 148.723 1.00 65.29 167 GLY B N 1
ATOM 2683 C CA . GLY B 2 167 ? 145.509 117.337 150.059 1.00 65.29 167 GLY B CA 1
ATOM 2684 C C . GLY B 2 167 ? 146.570 116.288 150.307 1.00 65.29 167 GLY B C 1
ATOM 2685 O O . GLY B 2 167 ? 147.365 116.428 151.243 1.00 65.29 167 GLY B O 1
ATOM 2686 N N . ALA B 2 168 ? 146.608 115.240 149.484 1.00 65.49 168 ALA B N 1
ATOM 2687 C CA . ALA B 2 168 ? 147.675 114.247 149.617 1.00 65.49 168 ALA B CA 1
ATOM 2688 C C . ALA B 2 168 ? 149.040 114.746 149.142 1.00 65.49 168 ALA B C 1
ATOM 2689 O O . ALA B 2 168 ? 150.062 114.203 149.574 1.00 65.49 168 ALA B O 1
ATOM 2691 N N . ILE B 2 169 ? 149.088 115.748 148.269 1.00 65.13 169 ILE B N 1
ATOM 2692 C CA . ILE B 2 169 ? 150.336 116.210 147.658 1.00 65.13 169 ILE B CA 1
ATOM 2693 C C . ILE B 2 169 ? 151.228 116.873 148.705 1.00 65.13 169 ILE B C 1
ATOM 2694 O O . ILE B 2 169 ? 150.826 117.880 149.301 1.00 65.13 169 ILE B O 1
ATOM 2699 N N . PRO B 2 170 ? 152.421 116.342 148.980 1.00 65.27 170 PRO B N 1
ATOM 2700 C CA . PRO B 2 170 ? 153.205 116.841 150.116 1.00 65.27 170 PRO B CA 1
ATOM 2701 C C . PRO B 2 170 ? 153.569 118.314 149.976 1.00 65.27 170 PRO B C 1
ATOM 2702 O O . PRO B 2 170 ? 153.872 118.802 148.885 1.00 65.27 170 PRO B O 1
ATOM 2706 N N . GLY B 2 171 ? 153.538 119.016 151.106 1.00 65.72 171 GLY B N 1
ATOM 2707 C CA . GLY B 2 171 ? 153.829 120.435 151.170 1.00 65.72 171 GLY B CA 1
ATOM 2708 C C . GLY B 2 171 ? 152.735 121.336 150.634 1.00 65.72 171 GLY B C 1
ATOM 2709 O O . GLY B 2 171 ? 151.942 121.895 151.396 1.00 65.72 171 GLY B O 1
ATOM 2710 N N . ILE B 2 172 ? 152.688 121.475 149.307 1.00 65.03 172 ILE B N 1
ATOM 2711 C CA . ILE B 2 172 ? 151.761 122.393 148.653 1.00 65.03 172 ILE B CA 1
ATOM 2712 C C . ILE B 2 172 ? 150.316 121.916 148.700 1.00 65.03 172 ILE B C 1
ATOM 2713 O O . ILE B 2 172 ? 149.397 122.718 148.500 1.00 65.03 172 ILE B O 1
ATOM 2718 N N . GLY B 2 173 ? 150.091 120.627 148.950 1.00 66.60 173 GLY B N 1
ATOM 2719 C CA . GLY B 2 173 ? 148.785 120.041 148.692 1.00 66.60 173 GLY B CA 1
ATOM 2720 C C . GLY B 2 173 ? 147.646 120.614 149.514 1.00 66.60 173 GLY B C 1
ATOM 2721 O O . GLY B 2 173 ? 146.523 120.728 149.024 1.00 66.60 173 GLY B O 1
ATOM 2722 N N . HIS B 2 174 ? 147.901 120.951 150.777 1.00 66.95 174 HIS B N 1
ATOM 2723 C CA . HIS B 2 174 ? 146.844 121.553 151.588 1.00 66.95 174 HIS B CA 1
ATOM 2724 C C . HIS B 2 174 ? 146.416 122.918 151.058 1.00 66.95 174 HIS B C 1
ATOM 2725 O O . HIS B 2 174 ? 145.221 123.238 151.041 1.00 66.95 174 HIS B O 1
ATOM 2732 N N . SER B 2 175 ? 147.369 123.716 150.576 1.00 65.93 175 SER B N 1
ATOM 2733 C CA . SER B 2 175 ? 147.025 124.969 149.910 1.00 65.93 175 SER B CA 1
ATOM 2734 C C . SER B 2 175 ? 146.193 124.739 148.655 1.00 65.93 175 SER B C 1
ATOM 2735 O O . SER B 2 175 ? 145.210 125.451 148.418 1.00 65.93 175 SER B O 1
ATOM 2738 N N . ILE B 2 176 ? 146.566 123.755 147.838 1.00 64.03 176 ILE B N 1
ATOM 2739 C CA . ILE B 2 176 ? 145.808 123.467 146.622 1.00 64.03 176 ILE B CA 1
ATOM 2740 C C . ILE B 2 176 ? 144.395 123.000 146.958 1.00 64.03 176 ILE B C 1
ATOM 2741 O O . ILE B 2 176 ? 143.421 123.421 146.324 1.00 64.03 176 ILE B O 1
ATOM 2746 N N . GLN B 2 177 ? 144.263 122.094 147.928 1.00 64.05 177 GLN B N 1
ATOM 2747 C CA . GLN B 2 177 ? 142.937 121.646 148.350 1.00 64.05 177 GLN B CA 1
ATOM 2748 C C . GLN B 2 177 ? 142.084 122.805 148.853 1.00 64.05 177 GLN B C 1
ATOM 2749 O O . GLN B 2 177 ? 140.898 122.900 148.519 1.00 64.05 177 GLN B O 1
ATOM 2755 N N . THR B 2 178 ? 142.664 123.691 149.664 1.00 64.83 178 THR B N 1
ATOM 2756 C CA . THR B 2 178 ? 141.915 124.841 150.163 1.00 64.83 178 THR B CA 1
ATOM 2757 C C . THR B 2 178 ? 141.495 125.774 149.031 1.00 64.83 178 THR B C 1
ATOM 2758 O O . THR B 2 178 ? 140.371 126.287 149.023 1.00 64.83 178 THR B O 1
ATOM 2762 N N . TRP B 2 179 ? 142.385 125.996 148.063 1.00 68.48 179 TRP B N 1
ATOM 2763 C CA . TRP B 2 179 ? 142.067 126.836 146.913 1.00 68.48 179 TRP B CA 1
ATOM 2764 C C . TRP B 2 179 ? 141.010 126.219 146.003 1.00 68.48 179 TRP B C 1
ATOM 2765 O O . TRP B 2 179 ? 140.195 126.947 145.426 1.00 68.48 179 TRP B O 1
ATOM 2776 N N . LEU B 2 180 ? 141.004 124.895 145.856 1.00 65.42 180 LEU B N 1
ATOM 2777 C CA . LEU B 2 180 ? 139.897 124.218 145.187 1.00 65.42 180 LEU B CA 1
ATOM 2778 C C . LEU B 2 180 ? 138.589 124.415 145.942 1.00 65.42 180 LEU B C 1
ATOM 2779 O O . LEU B 2 180 ? 137.591 124.877 145.380 1.00 65.42 180 LEU B O 1
ATOM 2784 N N . LEU B 2 181 ? 138.578 124.052 147.224 1.00 62.98 181 LEU B N 1
ATOM 2785 C CA . LEU B 2 181 ? 137.349 124.066 148.008 1.00 62.98 181 LEU B CA 1
ATOM 2786 C C . LEU B 2 181 ? 136.809 125.479 148.188 1.00 62.98 181 LEU B C 1
ATOM 2787 O O . LEU B 2 181 ? 135.590 125.685 148.218 1.00 62.98 181 LEU B O 1
ATOM 2792 N N . GLY B 2 182 ? 137.696 126.461 148.313 1.00 64.93 182 GLY B N 1
ATOM 2793 C CA . GLY B 2 182 ? 137.299 127.777 148.766 1.00 64.93 182 GLY B CA 1
ATOM 2794 C C . GLY B 2 182 ? 137.044 127.845 150.251 1.00 64.93 182 GLY B C 1
ATOM 2795 O O . GLY B 2 182 ? 136.371 128.770 150.717 1.00 64.93 182 GLY B O 1
ATOM 2796 N N . GLY B 2 183 ? 137.563 126.882 151.006 1.00 68.59 183 GLY B N 1
ATOM 2797 C CA . GLY B 2 183 ? 137.323 126.773 152.423 1.00 68.59 183 GLY B CA 1
ATOM 2798 C C . GLY B 2 183 ? 137.873 125.464 152.949 1.00 68.59 183 GLY B C 1
ATOM 2799 O O . GLY B 2 183 ? 138.526 124.706 152.226 1.00 68.59 183 GLY B O 1
ATOM 2800 N N . PRO B 2 184 ? 137.620 125.168 154.227 1.00 70.56 184 PRO B N 1
ATOM 2801 C CA . PRO B 2 184 ? 138.153 123.935 154.818 1.00 70.56 184 PRO B CA 1
ATOM 2802 C C . PRO B 2 184 ? 137.380 122.684 154.436 1.00 70.56 184 PRO B C 1
ATOM 2803 O O . PRO B 2 184 ? 137.862 121.576 154.708 1.00 70.56 184 PRO B O 1
ATOM 2807 N N . ALA B 2 185 ? 136.207 122.821 153.820 1.00 65.82 185 ALA B N 1
ATOM 2808 C CA . ALA B 2 185 ? 135.350 121.682 153.522 1.00 65.82 185 ALA B CA 1
ATOM 2809 C C . ALA B 2 185 ? 134.597 121.923 152.220 1.00 65.82 185 ALA B C 1
ATOM 2810 O O . ALA B 2 185 ? 134.503 123.050 151.730 1.00 65.82 185 ALA B O 1
ATOM 2812 N N . VAL B 2 186 ? 134.062 120.832 151.668 1.00 59.50 186 VAL B N 1
ATOM 2813 C CA . VAL B 2 186 ? 133.153 120.902 150.526 1.00 59.50 186 VAL B CA 1
ATOM 2814 C C . VAL B 2 186 ? 131.895 121.653 150.935 1.00 59.50 186 VAL B C 1
ATOM 2815 O O . VAL B 2 186 ? 131.231 121.292 151.914 1.00 59.50 186 VAL B O 1
ATOM 2819 N N . ASP B 2 187 ? 131.554 122.698 150.183 1.00 59.76 187 ASP B N 1
ATOM 2820 C CA . ASP B 2 187 ? 130.526 123.643 150.605 1.00 59.76 187 ASP B CA 1
ATOM 2821 C C . ASP B 2 187 ? 130.025 124.404 149.375 1.00 59.76 187 ASP B C 1
ATOM 2822 O O . ASP B 2 187 ? 130.402 124.098 148.239 1.00 59.76 187 ASP B O 1
ATOM 2827 N N . ASN B 2 188 ? 129.155 125.391 149.610 1.00 56.17 188 ASN B N 1
ATOM 2828 C CA . ASN B 2 188 ? 128.519 126.150 148.531 1.00 56.17 188 ASN B CA 1
ATOM 2829 C C . ASN B 2 188 ? 129.509 126.812 147.572 1.00 56.17 188 ASN B C 1
ATOM 2830 O O . ASN B 2 188 ? 129.250 126.882 146.364 1.00 56.17 188 ASN B O 1
ATOM 2835 N N . ALA B 2 189 ? 130.640 127.306 148.078 1.00 56.29 189 ALA B N 1
ATOM 2836 C CA . ALA B 2 189 ? 131.669 127.848 147.191 1.00 56.29 189 ALA B CA 1
ATOM 2837 C C . ALA B 2 189 ? 132.189 126.801 146.211 1.00 56.29 189 ALA B C 1
ATOM 2838 O O . ALA B 2 189 ? 132.387 127.092 145.019 1.00 56.29 189 ALA B O 1
ATOM 2840 N N . THR B 2 190 ? 132.306 125.556 146.670 1.00 57.36 190 THR B N 1
ATOM 2841 C CA . THR B 2 190 ? 132.719 124.466 145.795 1.00 57.36 190 THR B CA 1
ATOM 2842 C C . THR B 2 190 ? 131.676 124.196 144.723 1.00 57.36 190 THR B C 1
ATOM 2843 O O . THR B 2 190 ? 132.010 124.065 143.541 1.00 57.36 190 THR B O 1
ATOM 2847 N N . LEU B 2 191 ? 130.405 124.116 145.114 1.00 54.64 191 LEU B N 1
ATOM 2848 C CA . LEU B 2 191 ? 129.348 123.855 144.145 1.00 54.64 191 LEU B CA 1
ATOM 2849 C C . LEU B 2 191 ? 129.261 124.955 143.092 1.00 54.64 191 LEU B C 1
ATOM 2850 O O . LEU B 2 191 ? 129.123 124.671 141.896 1.00 54.64 191 LEU B O 1
ATOM 2855 N N . ASN B 2 192 ? 129.364 126.215 143.510 1.00 54.71 192 ASN B N 1
ATOM 2856 C CA . ASN B 2 192 ? 129.205 127.322 142.570 1.00 54.71 192 ASN B CA 1
ATOM 2857 C C . ASN B 2 192 ? 130.376 127.423 141.587 1.00 54.71 192 ASN B C 1
ATOM 2858 O O . ASN B 2 192 ? 130.168 127.589 140.369 1.00 54.71 192 ASN B O 1
ATOM 2863 N N . ARG B 2 193 ? 131.613 127.245 142.068 1.00 56.75 193 ARG B N 1
ATOM 2864 C CA . ARG B 2 193 ? 132.732 127.214 141.126 1.00 56.75 193 ARG B CA 1
ATOM 2865 C C . ARG B 2 193 ? 132.715 125.974 140.233 1.00 56.75 193 ARG B C 1
ATOM 2866 O O . ARG B 2 193 ? 133.059 126.066 139.047 1.00 56.75 193 ARG B O 1
ATOM 2874 N N . PHE B 2 194 ? 132.348 124.803 140.766 1.00 54.12 194 PHE B N 1
ATOM 2875 C CA . PHE B 2 194 ? 132.227 123.628 139.906 1.00 54.12 194 PHE B CA 1
ATOM 2876 C C . PHE B 2 194 ? 131.146 123.788 138.846 1.00 54.12 194 PHE B C 1
ATOM 2877 O O . PHE B 2 194 ? 131.294 123.266 137.740 1.00 54.12 194 PHE B O 1
ATOM 2885 N N . PHE B 2 195 ? 130.082 124.537 139.136 1.00 53.54 195 PHE B N 1
ATOM 2886 C CA . PHE B 2 195 ? 129.106 124.859 138.095 1.00 53.54 195 PHE B CA 1
ATOM 2887 C C . PHE B 2 195 ? 129.704 125.728 136.994 1.00 53.54 195 PHE B C 1
ATOM 2888 O O . PHE B 2 195 ? 129.557 125.425 135.799 1.00 53.54 195 PHE B O 1
ATOM 2896 N N . SER B 2 196 ? 130.396 126.806 137.370 1.00 53.47 196 SER B N 1
ATOM 2897 C CA . SER B 2 196 ? 131.022 127.645 136.344 1.00 53.47 196 SER B CA 1
ATOM 2898 C C . SER B 2 196 ? 132.035 126.871 135.495 1.00 53.47 196 SER B C 1
ATOM 2899 O O . SER B 2 196 ? 132.061 127.005 134.261 1.00 53.47 196 SER B O 1
ATOM 2902 N N . LEU B 2 197 ? 132.850 126.028 136.126 1.00 52.34 197 LEU B N 1
ATOM 2903 C CA . LEU B 2 197 ? 133.828 125.240 135.377 1.00 52.34 197 LEU B CA 1
ATOM 2904 C C . LEU B 2 197 ? 133.194 124.128 134.540 1.00 52.34 197 LEU B C 1
ATOM 2905 O O . LEU B 2 197 ? 133.693 123.822 133.447 1.00 52.34 197 LEU B O 1
ATOM 2910 N N . HIS B 2 198 ? 132.109 123.510 135.021 1.00 50.45 198 HIS B N 1
ATOM 2911 C CA . HIS B 2 198 ? 131.371 122.557 134.199 1.00 50.45 198 HIS B CA 1
ATOM 2912 C C . HIS B 2 198 ? 130.739 123.230 132.995 1.00 50.45 198 HIS B C 1
ATOM 2913 O O . HIS B 2 198 ? 130.490 122.573 131.979 1.00 50.45 198 HIS B O 1
ATOM 2920 N N . TYR B 2 199 ? 130.461 124.527 133.087 1.00 52.42 199 TYR B N 1
ATOM 2921 C CA . TYR B 2 199 ? 129.962 125.223 131.908 1.00 52.42 199 TYR B CA 1
ATOM 2922 C C . TYR B 2 199 ? 131.103 125.496 130.934 1.00 52.42 199 TYR B C 1
ATOM 2923 O O . TYR B 2 199 ? 130.953 125.312 129.721 1.00 52.42 199 TYR B O 1
ATOM 2932 N N . LEU B 2 200 ? 132.248 125.936 131.462 1.00 52.60 200 LEU B N 1
ATOM 2933 C CA . LEU B 2 200 ? 133.395 126.295 130.626 1.00 52.60 200 LEU B CA 1
ATOM 2934 C C . LEU B 2 200 ? 133.994 125.112 129.859 1.00 52.60 200 LEU B C 1
ATOM 2935 O O . LEU B 2 200 ? 134.172 125.189 128.638 1.00 52.60 200 LEU B O 1
ATOM 2940 N N . LEU B 2 201 ? 134.324 124.017 130.547 1.00 51.03 201 LEU B N 1
ATOM 2941 C CA . LEU B 2 201 ? 135.165 122.990 129.922 1.00 51.03 201 LEU B CA 1
ATOM 2942 C C . LEU B 2 201 ? 134.616 122.269 128.688 1.00 51.03 201 LEU B C 1
ATOM 2943 O O . LEU B 2 201 ? 135.442 121.831 127.871 1.00 51.03 201 LEU B O 1
ATOM 2948 N N . PRO B 2 202 ? 133.311 122.068 128.498 1.00 52.02 202 PRO B N 1
ATOM 2949 C CA . PRO B 2 202 ? 132.839 121.559 127.194 1.00 52.02 202 PRO B CA 1
ATOM 2950 C C . PRO B 2 202 ? 133.293 122.362 125.981 1.00 52.02 202 PRO B C 1
ATOM 2951 O O . PRO B 2 202 ? 133.587 121.774 124.932 1.00 52.02 202 PRO B O 1
ATOM 2955 N N . PHE B 2 203 ? 133.397 123.684 126.098 1.00 52.78 203 PHE B N 1
ATOM 2956 C CA . PHE B 2 203 ? 133.930 124.477 124.994 1.00 52.78 203 PHE B CA 1
ATOM 2957 C C . PHE B 2 203 ? 135.422 124.232 124.791 1.00 52.78 203 PHE B C 1
ATOM 2958 O O . PHE B 2 203 ? 135.900 124.214 123.651 1.00 52.78 203 PHE B O 1
ATOM 2966 N N . VAL B 2 204 ? 136.173 124.032 125.874 1.00 52.86 204 VAL B N 1
ATOM 2967 C CA . VAL B 2 204 ? 137.566 123.601 125.755 1.00 52.86 204 VAL B CA 1
ATOM 2968 C C . VAL B 2 204 ? 137.669 122.260 125.031 1.00 52.86 204 VAL B C 1
ATOM 2969 O O . VAL B 2 204 ? 138.517 122.075 124.149 1.00 52.86 204 VAL B O 1
ATOM 2973 N N . ILE B 2 205 ? 136.833 121.295 125.418 1.00 54.53 205 ILE B N 1
ATOM 2974 C CA . ILE B 2 205 ? 136.787 120.013 124.714 1.00 54.53 205 ILE B CA 1
ATOM 2975 C C . ILE B 2 205 ? 136.528 120.216 123.225 1.00 54.53 205 ILE B C 1
ATOM 2976 O O . ILE B 2 205 ? 137.201 119.620 122.378 1.00 54.53 205 ILE B O 1
ATOM 2981 N N . ALA B 2 206 ? 135.543 121.047 122.884 1.00 57.84 206 ALA B N 1
ATOM 2982 C CA . ALA B 2 206 ? 135.240 121.314 121.477 1.00 57.84 206 ALA B CA 1
ATOM 2983 C C . ALA B 2 206 ? 136.432 121.924 120.737 1.00 57.84 206 ALA B C 1
ATOM 2984 O O . ALA B 2 206 ? 136.753 121.526 119.607 1.00 57.84 206 ALA B O 1
ATOM 2986 N N . ALA B 2 207 ? 137.087 122.908 121.355 1.00 58.05 207 ALA B N 1
ATOM 2987 C CA . ALA B 2 207 ? 138.216 123.586 120.725 1.00 58.05 207 ALA B CA 1
ATOM 2988 C C . ALA B 2 207 ? 139.416 122.668 120.541 1.00 58.05 207 ALA B C 1
ATOM 2989 O O . ALA B 2 207 ? 140.171 122.822 119.575 1.00 58.05 207 ALA B O 1
ATOM 2991 N N . LEU B 2 208 ? 139.613 121.723 121.457 1.00 52.28 208 LEU B N 1
ATOM 2992 C CA . LEU B 2 208 ? 140.611 120.680 121.250 1.00 52.28 208 LEU B CA 1
ATOM 2993 C C . LEU B 2 208 ? 140.199 119.693 120.165 1.00 52.28 208 LEU B C 1
ATOM 2994 O O . LEU B 2 208 ? 141.053 119.181 119.439 1.00 52.28 208 LEU B O 1
ATOM 2999 N N . VAL B 2 209 ? 138.911 119.362 120.081 1.00 52.95 209 VAL B N 1
ATOM 3000 C CA . VAL B 2 209 ? 138.422 118.484 119.018 1.00 52.95 209 VAL B CA 1
ATOM 3001 C C . VAL B 2 209 ? 138.683 119.079 117.636 1.00 52.95 209 VAL B C 1
ATOM 3002 O O . VAL B 2 209 ? 139.037 118.359 116.696 1.00 52.95 209 VAL B O 1
ATOM 3006 N N . ALA B 2 210 ? 138.505 120.391 117.483 1.00 56.54 210 ALA B N 1
ATOM 3007 C CA . ALA B 2 210 ? 138.847 121.037 116.211 1.00 56.54 210 ALA B CA 1
ATOM 3008 C C . ALA B 2 210 ? 140.322 120.854 115.849 1.00 56.54 210 ALA B C 1
ATOM 3009 O O . ALA B 2 210 ? 140.660 120.509 114.704 1.00 56.54 210 ALA B O 1
ATOM 3011 N N . ILE B 2 211 ? 141.203 120.961 116.840 1.00 53.21 211 ILE B N 1
ATOM 3012 C CA . ILE B 2 211 ? 142.629 120.753 116.610 1.00 53.21 211 ILE B CA 1
ATOM 3013 C C . ILE B 2 211 ? 142.912 119.290 116.300 1.00 53.21 211 ILE B C 1
ATOM 3014 O O . ILE B 2 211 ? 143.741 118.982 115.446 1.00 53.21 211 ILE B O 1
ATOM 3019 N N . HIS B 2 212 ? 142.293 118.374 117.039 1.00 55.06 212 HIS B N 1
ATOM 3020 C CA . HIS B 2 212 ? 142.468 116.943 116.807 1.00 55.06 212 HIS B CA 1
ATOM 3021 C C . HIS B 2 212 ? 142.043 116.556 115.389 1.00 55.06 212 HIS B C 1
ATOM 3022 O O . HIS B 2 212 ? 142.738 115.794 114.695 1.00 55.06 212 HIS B O 1
ATOM 3029 N N . ILE B 2 213 ? 140.903 117.081 114.936 1.00 57.70 213 ILE B N 1
ATOM 3030 C CA . ILE B 2 213 ? 140.462 116.841 113.566 1.00 57.70 213 ILE B CA 1
ATOM 3031 C C . ILE B 2 213 ? 141.500 117.370 112.587 1.00 57.70 213 ILE B C 1
ATOM 3032 O O . ILE B 2 213 ? 141.810 116.733 111.565 1.00 57.70 213 ILE B O 1
ATOM 3037 N N . TRP B 2 214 ? 142.093 118.520 112.907 1.00 61.94 214 TRP B N 1
ATOM 3038 C CA . TRP B 2 214 ? 143.171 119.023 112.065 1.00 61.94 214 TRP B CA 1
ATOM 3039 C C . TRP B 2 214 ? 144.350 118.051 112.113 1.00 61.94 214 TRP B C 1
ATOM 3040 O O . TRP B 2 214 ? 145.025 117.809 111.101 1.00 61.94 214 TRP B O 1
ATOM 3051 N N . ALA B 2 215 ? 144.625 117.518 113.305 1.00 59.86 215 ALA B N 1
ATOM 3052 C CA . ALA B 2 215 ? 145.749 116.621 113.533 1.00 59.86 215 ALA B CA 1
ATOM 3053 C C . ALA B 2 215 ? 145.646 115.397 112.642 1.00 59.86 215 ALA B C 1
ATOM 3054 O O . ALA B 2 215 ? 146.666 114.789 112.298 1.00 59.86 215 ALA B O 1
ATOM 3056 N N . PHE B 2 216 ? 144.425 115.019 112.257 1.00 61.60 216 PHE B N 1
ATOM 3057 C CA . PHE B 2 216 ? 144.274 113.798 111.475 1.00 61.60 216 PHE B CA 1
ATOM 3058 C C . PHE B 2 216 ? 144.049 114.124 110.006 1.00 61.60 216 PHE B C 1
ATOM 3059 O O . PHE B 2 216 ? 144.165 113.229 109.164 1.00 61.60 216 PHE B O 1
ATOM 3067 N N . HIS B 2 217 ? 143.787 115.392 109.679 1.00 65.98 217 HIS B N 1
ATOM 3068 C CA . HIS B 2 217 ? 143.724 115.776 108.272 1.00 65.98 217 HIS B CA 1
ATOM 3069 C C . HIS B 2 217 ? 145.109 116.094 107.734 1.00 65.98 217 HIS B C 1
ATOM 3070 O O . HIS B 2 217 ? 145.352 115.931 106.531 1.00 65.98 217 HIS B O 1
ATOM 3077 N N . SER B 2 218 ? 146.009 116.559 108.603 1.00 64.24 218 SER B N 1
ATOM 3078 C CA . SER B 2 218 ? 147.383 116.815 108.183 1.00 64.24 218 SER B CA 1
ATOM 3079 C C . SER B 2 218 ? 148.173 115.532 107.918 1.00 64.24 218 SER B C 1
ATOM 3080 O O . SER B 2 218 ? 149.110 115.547 107.110 1.00 64.24 218 SER B O 1
ATOM 3083 N N . THR B 2 219 ? 147.840 114.427 108.590 1.00 63.34 219 THR B N 1
ATOM 3084 C CA . THR B 2 219 ? 148.525 113.159 108.356 1.00 63.34 219 THR B CA 1
ATOM 3085 C C . THR B 2 219 ? 147.784 112.214 107.420 1.00 63.34 219 THR B C 1
ATOM 3086 O O . THR B 2 219 ? 148.423 111.331 106.835 1.00 63.34 219 THR B O 1
ATOM 3090 N N . GLY B 2 220 ? 146.474 112.374 107.258 1.00 64.38 220 GLY B N 1
ATOM 3091 C CA . GLY B 2 220 ? 145.623 111.309 106.758 1.00 64.38 220 GLY B CA 1
ATOM 3092 C C . GLY B 2 220 ? 145.342 110.200 107.755 1.00 64.38 220 GLY B C 1
ATOM 3093 O O . GLY B 2 220 ? 146.111 109.987 108.695 1.00 64.38 220 GLY B O 1
ATOM 3094 N N . ASN B 2 221 ? 144.239 109.484 107.546 1.00 62.62 221 ASN B N 1
ATOM 3095 C CA . ASN B 2 221 ? 143.823 108.406 108.436 1.00 62.62 221 ASN B CA 1
ATOM 3096 C C . ASN B 2 221 ? 144.732 107.180 108.345 1.00 62.62 221 ASN B C 1
ATOM 3097 O O . ASN B 2 221 ? 145.283 106.857 107.290 1.00 62.62 221 ASN B O 1
ATOM 3102 N N . ASN B 2 222 ? 144.874 106.493 109.479 1.00 61.63 222 ASN B N 1
ATOM 3103 C CA . ASN B 2 222 ? 145.363 105.121 109.530 1.00 61.63 222 ASN B CA 1
ATOM 3104 C C . ASN B 2 222 ? 144.295 104.158 108.996 1.00 61.63 222 ASN B C 1
ATOM 3105 O O . ASN B 2 222 ? 143.152 104.542 108.735 1.00 61.63 222 ASN B O 1
ATOM 3110 N N . ASN B 2 223 ? 144.669 102.892 108.837 1.00 62.09 223 ASN B N 1
ATOM 3111 C CA . ASN B 2 223 ? 143.730 101.871 108.389 1.00 62.09 223 ASN B CA 1
ATOM 3112 C C . ASN B 2 223 ? 144.168 100.525 108.946 1.00 62.09 223 ASN B C 1
ATOM 3113 O O . ASN B 2 223 ? 145.290 100.387 109.448 1.00 62.09 223 ASN B O 1
ATOM 3118 N N . PRO B 2 224 ? 143.299 99.505 108.881 1.00 60.02 224 PRO B N 1
ATOM 3119 C CA . PRO B 2 224 ? 143.604 98.231 109.562 1.00 60.02 224 PRO B CA 1
ATOM 3120 C C . PRO B 2 224 ? 144.892 97.541 109.128 1.00 60.02 224 PRO B C 1
ATOM 3121 O O . PRO B 2 224 ? 145.432 96.748 109.908 1.00 60.02 224 PRO B O 1
ATOM 3125 N N . THR B 2 225 ? 145.400 97.796 107.922 1.00 65.51 225 THR B N 1
ATOM 3126 C CA . THR B 2 225 ? 146.693 97.241 107.536 1.00 65.51 225 THR B CA 1
ATOM 3127 C C . THR B 2 225 ? 147.874 98.014 108.104 1.00 65.51 225 THR B C 1
ATOM 3128 O O . THR B 2 225 ? 148.978 97.464 108.175 1.00 65.51 225 THR B O 1
ATOM 3132 N N . GLY B 2 226 ? 147.673 99.265 108.507 1.00 67.55 226 GLY B N 1
ATOM 3133 C CA . GLY B 2 226 ? 148.771 100.149 108.837 1.00 67.55 226 GLY B CA 1
ATOM 3134 C C . GLY B 2 226 ? 149.584 100.641 107.660 1.00 67.55 226 GLY B C 1
ATOM 3135 O O . GLY B 2 226 ? 150.502 101.445 107.859 1.00 67.55 226 GLY B O 1
ATOM 3136 N N . VAL B 2 227 ? 149.287 100.185 106.446 1.00 70.65 227 VAL B N 1
ATOM 3137 C CA . VAL B 2 227 ? 150.033 100.583 105.256 1.00 70.65 227 VAL B CA 1
ATOM 3138 C C . VAL B 2 227 ? 149.461 101.892 104.726 1.00 70.65 227 VAL B C 1
ATOM 3139 O O . VAL B 2 227 ? 148.246 102.020 104.540 1.00 70.65 227 VAL B O 1
ATOM 3143 N N . GLU B 2 228 ? 150.333 102.869 104.487 1.00 76.21 228 GLU B N 1
ATOM 3144 C CA . GLU B 2 228 ? 149.901 104.192 104.057 1.00 76.21 228 GLU B CA 1
ATOM 3145 C C . GLU B 2 228 ? 149.340 104.169 102.633 1.00 76.21 228 GLU B C 1
ATOM 3146 O O . GLU B 2 228 ? 149.662 103.303 101.816 1.00 76.21 228 GLU B O 1
ATOM 3152 N N . VAL B 2 229 ? 148.479 105.152 102.348 1.00 75.54 229 VAL B N 1
ATOM 3153 C CA . VAL B 2 229 ? 148.008 105.400 100.989 1.00 75.54 229 VAL B CA 1
ATOM 3154 C C . VAL B 2 229 ? 149.158 105.852 100.100 1.00 75.54 229 VAL B C 1
ATOM 3155 O O . VAL B 2 229 ? 150.007 106.658 100.507 1.00 75.54 229 VAL B O 1
ATOM 3159 N N . ARG B 2 230 ? 149.188 105.336 98.870 1.00 77.88 230 ARG B N 1
ATOM 3160 C CA . ARG B 2 230 ? 150.166 105.740 97.865 1.00 77.88 230 ARG B CA 1
ATOM 3161 C C . ARG B 2 230 ? 150.007 107.200 97.448 1.00 77.88 230 ARG B C 1
ATOM 3162 O O . ARG B 2 230 ? 149.017 107.566 96.806 1.00 77.88 230 ARG B O 1
ATOM 3170 N N . ARG B 2 231 ? 150.982 108.037 97.807 1.00 78.73 231 ARG B N 1
ATOM 3171 C CA . ARG B 2 231 ? 151.068 109.423 97.356 1.00 78.73 231 ARG B CA 1
ATOM 3172 C C . ARG B 2 231 ? 151.599 109.566 95.932 1.00 78.73 231 ARG B C 1
ATOM 3173 O O . ARG B 2 231 ? 151.555 110.673 95.383 1.00 78.73 231 ARG B O 1
ATOM 3181 N N . THR B 2 232 ? 152.109 108.481 95.342 1.00 81.45 232 THR B N 1
ATOM 3182 C CA . THR B 2 232 ? 152.818 108.536 94.062 1.00 81.45 232 THR B CA 1
ATOM 3183 C C . THR B 2 232 ? 152.029 109.221 92.948 1.00 81.45 232 THR B C 1
ATOM 3184 O O . THR B 2 232 ? 152.595 110.009 92.181 1.00 81.45 232 THR B O 1
ATOM 3188 N N . SER B 2 233 ? 150.732 108.942 92.837 1.00 80.79 233 SER B N 1
ATOM 3189 C CA . SER B 2 233 ? 149.924 109.586 91.808 1.00 80.79 233 SER B CA 1
ATOM 3190 C C . SER B 2 233 ? 148.456 109.530 92.198 1.00 80.79 233 SER B C 1
ATOM 3191 O O . SER B 2 233 ? 148.050 108.742 93.056 1.00 80.79 233 SER B O 1
ATOM 3194 N N . LYS B 2 234 ? 147.663 110.384 91.546 1.00 79.80 234 LYS B N 1
ATOM 3195 C CA . LYS B 2 234 ? 146.217 110.376 91.749 1.00 79.80 234 LYS B CA 1
ATOM 3196 C C . LYS B 2 234 ? 145.590 109.028 91.403 1.00 79.80 234 LYS B C 1
ATOM 3197 O O . LYS B 2 234 ? 144.644 108.594 92.066 1.00 79.80 234 LYS B O 1
ATOM 3203 N N . ALA B 2 235 ? 146.099 108.348 90.375 1.00 78.64 235 ALA B N 1
ATOM 3204 C CA . ALA B 2 235 ? 145.559 107.037 90.017 1.00 78.64 235 ALA B CA 1
ATOM 3205 C C . ALA B 2 235 ? 145.779 106.001 91.119 1.00 78.64 235 ALA B C 1
ATOM 3206 O O . ALA B 2 235 ? 144.843 105.299 91.528 1.00 78.64 235 ALA B O 1
ATOM 3208 N N . GLU B 2 236 ? 146.998 105.929 91.656 1.00 81.44 236 GLU B N 1
ATOM 3209 C CA . GLU B 2 236 ? 147.266 104.986 92.738 1.00 81.44 236 GLU B CA 1
ATOM 3210 C C . GLU B 2 236 ? 146.551 105.385 94.025 1.00 81.44 236 GLU B C 1
ATOM 3211 O O . GLU B 2 236 ? 146.015 104.525 94.743 1.00 81.44 236 GLU B O 1
ATOM 3217 N N . ALA B 2 237 ? 146.504 106.686 94.318 1.00 77.84 237 ALA B N 1
ATOM 3218 C CA . ALA B 2 237 ? 145.760 107.160 95.480 1.00 77.84 237 ALA B CA 1
ATOM 3219 C C . ALA B 2 237 ? 144.291 106.765 95.395 1.00 77.84 237 ALA B C 1
ATOM 3220 O O . ALA B 2 237 ? 143.711 106.275 96.370 1.00 77.84 237 ALA B O 1
ATOM 3222 N N . GLN B 2 238 ? 143.671 106.970 94.231 1.00 77.14 238 GLN B N 1
ATOM 3223 C CA . GLN B 2 238 ? 142.271 106.601 94.062 1.00 77.14 238 GLN B CA 1
ATOM 3224 C C . GLN B 2 238 ? 142.071 105.093 94.114 1.00 77.14 238 GLN B C 1
ATOM 3225 O O . GLN B 2 238 ? 140.999 104.627 94.516 1.00 77.14 238 GLN B O 1
ATOM 3231 N N . LYS B 2 239 ? 143.079 104.317 93.716 1.00 75.94 239 LYS B N 1
ATOM 3232 C CA . LYS B 2 239 ? 142.981 102.872 93.889 1.00 75.94 239 LYS B CA 1
ATOM 3233 C C . LYS B 2 239 ? 143.020 102.471 95.359 1.00 75.94 239 LYS B C 1
ATOM 3234 O O . LYS B 2 239 ? 142.407 101.467 95.739 1.00 75.94 239 LYS B O 1
ATOM 3240 N N . ASP B 2 240 ? 143.729 103.230 96.197 1.00 75.60 240 ASP B N 1
ATOM 3241 C CA . ASP B 2 240 ? 143.696 102.963 97.634 1.00 75.60 240 ASP B CA 1
ATOM 3242 C C . ASP B 2 240 ? 142.524 103.603 98.383 1.00 75.60 240 ASP B C 1
ATOM 3243 O O . ASP B 2 240 ? 142.241 103.180 99.509 1.00 75.60 240 ASP B O 1
ATOM 3248 N N . THR B 2 241 ? 141.833 104.594 97.814 1.00 70.97 241 THR B N 1
ATOM 3249 C CA . THR B 2 241 ? 140.933 105.425 98.613 1.00 70.97 241 THR B CA 1
ATOM 3250 C C . THR B 2 241 ? 139.603 105.682 97.915 1.00 70.97 241 THR B C 1
ATOM 3251 O O . THR B 2 241 ? 139.450 105.477 96.709 1.00 70.97 241 THR B O 1
ATOM 3255 N N . VAL B 2 242 ? 138.636 106.133 98.714 1.00 67.08 242 VAL B N 1
ATOM 3256 C CA . VAL B 2 242 ? 137.403 106.771 98.251 1.00 67.08 242 VAL B CA 1
ATOM 3257 C C . VAL B 2 242 ? 137.194 108.055 99.051 1.00 67.08 242 VAL B C 1
ATOM 3258 O O . VAL B 2 242 ? 137.701 108.165 100.176 1.00 67.08 242 VAL B O 1
ATOM 3262 N N . PRO B 2 243 ? 136.477 109.050 98.522 1.00 64.19 243 PRO B N 1
ATOM 3263 C CA . PRO B 2 243 ? 136.187 110.248 99.317 1.00 64.19 243 PRO B CA 1
ATOM 3264 C C . PRO B 2 243 ? 135.307 109.945 100.522 1.00 64.19 243 PRO B C 1
ATOM 3265 O O . PRO B 2 243 ? 134.440 109.070 100.489 1.00 64.19 243 PRO B O 1
ATOM 3269 N N . PHE B 2 244 ? 135.555 110.692 101.600 1.00 63.75 244 PHE B N 1
ATOM 3270 C CA . PHE B 2 244 ? 134.831 110.506 102.855 1.00 63.75 244 PHE B CA 1
ATOM 3271 C C . PHE B 2 244 ? 133.331 110.741 102.686 1.00 63.75 244 PHE B C 1
ATOM 3272 O O . PHE B 2 244 ? 132.512 109.921 103.118 1.00 63.75 244 PHE B O 1
ATOM 3280 N N . TRP B 2 245 ? 132.950 111.839 102.033 1.00 64.64 245 TRP B N 1
ATOM 3281 C CA . TRP B 2 245 ? 131.615 111.985 101.460 1.00 64.64 245 TRP B CA 1
ATOM 3282 C C . TRP B 2 245 ? 131.513 111.266 100.119 1.00 64.64 245 TRP B C 1
ATOM 3283 O O . TRP B 2 245 ? 132.410 111.384 99.282 1.00 64.64 245 TRP B O 1
ATOM 3294 N N . PRO B 2 246 ? 130.419 110.532 99.876 1.00 62.74 246 PRO B N 1
ATOM 3295 C CA . PRO B 2 246 ? 129.367 110.096 100.799 1.00 62.74 246 PRO B CA 1
ATOM 3296 C C . PRO B 2 246 ? 129.691 108.821 101.580 1.00 62.74 246 PRO B C 1
ATOM 3297 O O . PRO B 2 246 ? 129.019 108.509 102.551 1.00 62.74 246 PRO B O 1
ATOM 3301 N N . TYR B 2 247 ? 130.651 108.054 101.065 1.00 63.51 247 TYR B N 1
ATOM 3302 C CA . TYR B 2 247 ? 130.792 106.642 101.420 1.00 63.51 247 TYR B CA 1
ATOM 3303 C C . TYR B 2 247 ? 130.930 106.413 102.926 1.00 63.51 247 TYR B C 1
ATOM 3304 O O . TYR B 2 247 ? 130.104 105.725 103.550 1.00 63.51 247 TYR B O 1
ATOM 3313 N N . PHE B 2 248 ? 131.862 107.118 103.557 1.00 63.20 248 PHE B N 1
ATOM 3314 C CA . PHE B 2 248 ? 132.078 106.922 104.982 1.00 63.20 248 PHE B CA 1
ATOM 3315 C C . PHE B 2 248 ? 131.189 107.784 105.855 1.00 63.20 248 PHE B C 1
ATOM 3316 O O . PHE B 2 248 ? 130.895 107.389 106.987 1.00 63.20 248 PHE B O 1
ATOM 3324 N N . ILE B 2 249 ? 130.704 108.916 105.355 1.00 62.43 249 ILE B N 1
ATOM 3325 C CA . ILE B 2 249 ? 129.696 109.651 106.109 1.00 62.43 249 ILE B CA 1
ATOM 3326 C C . ILE B 2 249 ? 128.444 108.802 106.273 1.00 62.43 249 ILE B C 1
ATOM 3327 O O . ILE B 2 249 ? 127.902 108.685 107.373 1.00 62.43 249 ILE B O 1
ATOM 3332 N N . ILE B 2 250 ? 127.950 108.214 105.184 1.00 63.20 250 ILE B N 1
ATOM 3333 C CA . ILE B 2 250 ? 126.753 107.384 105.277 1.00 63.20 250 ILE B CA 1
ATOM 3334 C C . ILE B 2 250 ? 127.010 106.121 106.098 1.00 63.20 250 ILE B C 1
ATOM 3335 O O . ILE B 2 250 ? 126.153 105.707 106.888 1.00 63.20 250 ILE B O 1
ATOM 3340 N N . LYS B 2 251 ? 128.206 105.528 105.995 1.00 60.27 251 LYS B N 1
ATOM 3341 C CA . LYS B 2 251 ? 128.516 104.377 106.849 1.00 60.27 251 LYS B CA 1
ATOM 3342 C C . LYS B 2 251 ? 128.504 104.738 108.340 1.00 60.27 251 LYS B C 1
ATOM 3343 O O . LYS B 2 251 ? 127.862 104.059 109.160 1.00 60.27 251 LYS B O 1
ATOM 3349 N N . ASP B 2 252 ? 129.147 105.849 108.699 1.00 62.13 252 ASP B N 1
ATOM 3350 C CA . ASP B 2 252 ? 129.224 106.257 110.099 1.00 62.13 252 ASP B CA 1
ATOM 3351 C C . ASP B 2 252 ? 127.894 106.788 110.625 1.00 62.13 252 ASP B C 1
ATOM 3352 O O . ASP B 2 252 ? 127.563 106.570 111.793 1.00 62.13 252 ASP B O 1
ATOM 3357 N N . VAL B 2 253 ? 127.122 107.490 109.797 1.00 59.07 253 VAL B N 1
ATOM 3358 C CA . VAL B 2 253 ? 125.787 107.927 110.199 1.00 59.07 253 VAL B CA 1
ATOM 3359 C C . VAL B 2 253 ? 124.831 106.748 110.367 1.00 59.07 253 VAL B C 1
ATOM 3360 O O . VAL B 2 253 ? 123.980 106.761 111.260 1.00 59.07 253 VAL B O 1
ATOM 3364 N N . PHE B 2 254 ? 124.952 105.707 109.542 1.00 60.08 254 PHE B N 1
ATOM 3365 C CA . PHE B 2 254 ? 124.212 104.474 109.814 1.00 60.08 254 PHE B CA 1
ATOM 3366 C C . PHE B 2 254 ? 124.565 103.891 111.182 1.00 60.08 254 PHE B C 1
ATOM 3367 O O . PHE B 2 254 ? 123.680 103.567 111.993 1.00 60.08 254 PHE B O 1
ATOM 3375 N N . ALA B 2 255 ? 125.862 103.748 111.459 1.00 60.19 255 ALA B N 1
ATOM 3376 C CA . ALA B 2 255 ? 126.261 103.189 112.749 1.00 60.19 255 ALA B CA 1
ATOM 3377 C C . ALA B 2 255 ? 125.824 104.072 113.918 1.00 60.19 255 ALA B C 1
ATOM 3378 O O . ALA B 2 255 ? 125.454 103.566 114.986 1.00 60.19 255 ALA B O 1
ATOM 3380 N N . LEU B 2 256 ? 125.854 105.390 113.731 1.00 61.28 256 LEU B N 1
ATOM 3381 C CA . LEU B 2 256 ? 125.310 106.322 114.715 1.00 61.28 256 LEU B CA 1
ATOM 3382 C C . LEU B 2 256 ? 123.800 106.178 114.897 1.00 61.28 256 LEU B C 1
ATOM 3383 O O . LEU B 2 256 ? 123.298 106.255 116.024 1.00 61.28 256 LEU B O 1
ATOM 3388 N N . ALA B 2 257 ? 123.066 105.915 113.816 1.00 61.34 257 ALA B N 1
ATOM 3389 C CA . ALA B 2 257 ? 121.636 105.646 113.924 1.00 61.34 257 ALA B CA 1
ATOM 3390 C C . ALA B 2 257 ? 121.321 104.327 114.615 1.00 61.34 257 ALA B C 1
ATOM 3391 O O . ALA B 2 257 ? 120.183 104.131 115.050 1.00 61.34 257 ALA B O 1
ATOM 3393 N N . VAL B 2 258 ? 122.285 103.420 114.716 1.00 62.93 258 VAL B N 1
ATOM 3394 C CA . VAL B 2 258 ? 122.055 102.205 115.507 1.00 62.93 258 VAL B CA 1
ATOM 3395 C C . VAL B 2 258 ? 122.453 102.393 116.978 1.00 62.93 258 VAL B C 1
ATOM 3396 O O . VAL B 2 258 ? 121.714 101.997 117.900 1.00 62.93 258 VAL B O 1
ATOM 3400 N N . VAL B 2 259 ? 123.616 103.005 117.217 1.00 64.25 259 VAL B N 1
ATOM 3401 C CA . VAL B 2 259 ? 124.073 103.238 118.585 1.00 64.25 259 VAL B CA 1
ATOM 3402 C C . VAL B 2 259 ? 123.157 104.215 119.324 1.00 64.25 259 VAL B C 1
ATOM 3403 O O . VAL B 2 259 ? 122.936 104.078 120.537 1.00 64.25 259 VAL B O 1
ATOM 3407 N N . LEU B 2 260 ? 122.495 105.125 118.610 1.00 62.63 260 LEU B N 1
ATOM 3408 C CA . LEU B 2 260 ? 121.488 105.926 119.291 1.00 62.63 260 LEU B CA 1
ATOM 3409 C C . LEU B 2 260 ? 120.167 105.193 119.465 1.00 62.63 260 LEU B C 1
ATOM 3410 O O . LEU B 2 260 ? 119.408 105.540 120.368 1.00 62.63 260 LEU B O 1
ATOM 3415 N N . LEU B 2 261 ? 119.867 104.204 118.625 1.00 62.40 261 LEU B N 1
ATOM 3416 C CA . LEU B 2 261 ? 118.661 103.413 118.842 1.00 62.40 261 LEU B CA 1
ATOM 3417 C C . LEU B 2 261 ? 118.734 102.666 120.167 1.00 62.40 261 LEU B C 1
ATOM 3418 O O . LEU B 2 261 ? 117.793 102.707 120.975 1.00 62.40 261 LEU B O 1
ATOM 3423 N N . VAL B 2 262 ? 119.901 102.089 120.466 1.00 60.97 262 VAL B N 1
ATOM 3424 C CA . VAL B 2 262 ? 120.086 101.482 121.790 1.00 60.97 262 VAL B CA 1
ATOM 3425 C C . VAL B 2 262 ? 120.171 102.534 122.902 1.00 60.97 262 VAL B C 1
ATOM 3426 O O . VAL B 2 262 ? 119.654 102.319 124.010 1.00 60.97 262 VAL B O 1
ATOM 3430 N N . PHE B 2 263 ? 120.809 103.682 122.645 1.00 57.20 263 PHE B N 1
ATOM 3431 C CA . PHE B 2 263 ? 120.870 104.718 123.678 1.00 57.20 263 PHE B CA 1
ATOM 3432 C C . PHE B 2 263 ? 119.482 105.218 124.077 1.00 57.20 263 PHE B C 1
ATOM 3433 O O . PHE B 2 263 ? 119.170 105.330 125.268 1.00 57.20 263 PHE B O 1
ATOM 3441 N N . PHE B 2 264 ? 118.639 105.539 123.095 1.00 58.29 264 PHE B N 1
ATOM 3442 C CA . PHE B 2 264 ? 117.264 105.942 123.377 1.00 58.29 264 PHE B CA 1
ATOM 3443 C C . PHE B 2 264 ? 116.410 104.816 123.948 1.00 58.29 264 PHE B C 1
ATOM 3444 O O . PHE B 2 264 ? 115.486 105.092 124.716 1.00 58.29 264 PHE B O 1
ATOM 3452 N N . ALA B 2 265 ? 116.739 103.552 123.673 1.00 58.21 265 ALA B N 1
ATOM 3453 C CA . ALA B 2 265 ? 116.057 102.477 124.392 1.00 58.21 265 ALA B CA 1
ATOM 3454 C C . ALA B 2 265 ? 116.405 102.465 125.879 1.00 58.21 265 ALA B C 1
ATOM 3455 O O . ALA B 2 265 ? 115.513 102.331 126.728 1.00 58.21 265 ALA B O 1
ATOM 3457 N N . ILE B 2 266 ? 117.684 102.629 126.217 1.00 59.53 266 ILE B N 1
ATOM 3458 C CA . ILE B 2 266 ? 118.072 102.733 127.627 1.00 59.53 266 ILE B CA 1
ATOM 3459 C C . ILE B 2 266 ? 117.426 103.946 128.293 1.00 59.53 266 ILE B C 1
ATOM 3460 O O . ILE B 2 266 ? 116.846 103.840 129.380 1.00 59.53 266 ILE B O 1
ATOM 3465 N N . VAL B 2 267 ? 117.516 105.115 127.656 1.00 57.19 267 VAL B N 1
ATOM 3466 C CA . VAL B 2 267 ? 116.942 106.332 128.233 1.00 57.19 267 VAL B CA 1
ATOM 3467 C C . VAL B 2 267 ? 115.425 106.237 128.380 1.00 57.19 267 VAL B C 1
ATOM 3468 O O . VAL B 2 267 ? 114.856 106.757 129.348 1.00 57.19 267 VAL B O 1
ATOM 3472 N N . GLY B 2 268 ? 114.748 105.559 127.454 1.00 58.00 268 GLY B N 1
ATOM 3473 C CA . GLY B 2 268 ? 113.315 105.363 127.595 1.00 58.00 268 GLY B CA 1
ATOM 3474 C C . GLY B 2 268 ? 112.937 104.406 128.710 1.00 58.00 268 GLY B C 1
ATOM 3475 O O . GLY B 2 268 ? 112.043 104.694 129.510 1.00 58.00 268 GLY B O 1
ATOM 3476 N N . PHE B 2 269 ? 113.601 103.253 128.778 1.00 58.77 269 PHE B N 1
ATOM 3477 C CA . PHE B 2 269 ? 113.063 102.125 129.525 1.00 58.77 269 PHE B CA 1
ATOM 3478 C C . PHE B 2 269 ? 113.878 101.724 130.749 1.00 58.77 269 PHE B C 1
ATOM 3479 O O . PHE B 2 269 ? 113.398 100.906 131.541 1.00 58.77 269 PHE B O 1
ATOM 3487 N N . MET B 2 270 ? 115.080 102.264 130.929 1.00 61.85 270 MET B N 1
ATOM 3488 C CA . MET B 2 270 ? 115.898 101.929 132.091 1.00 61.85 270 MET B CA 1
ATOM 3489 C C . MET B 2 270 ? 116.947 103.003 132.383 1.00 61.85 270 MET B C 1
ATOM 3490 O O . MET B 2 270 ? 118.129 102.687 132.565 1.00 61.85 270 MET B O 1
ATOM 3495 N N . PRO B 2 271 ? 116.550 104.283 132.448 1.00 60.54 271 PRO B N 1
ATOM 3496 C CA . PRO B 2 271 ? 117.544 105.367 132.538 1.00 60.54 271 PRO B CA 1
ATOM 3497 C C . PRO B 2 271 ? 118.346 105.399 133.831 1.00 60.54 271 PRO B C 1
ATOM 3498 O O . PRO B 2 271 ? 119.401 106.043 133.863 1.00 60.54 271 PRO B O 1
ATOM 3502 N N . ASN B 2 272 ? 117.885 104.747 134.893 1.00 64.65 272 ASN B N 1
ATOM 3503 C CA . ASN B 2 272 ? 118.555 104.782 136.187 1.00 64.65 272 ASN B CA 1
ATOM 3504 C C . ASN B 2 272 ? 119.559 103.657 136.399 1.00 64.65 272 ASN B C 1
ATOM 3505 O O . ASN B 2 272 ? 120.177 103.596 137.466 1.00 64.65 272 ASN B O 1
ATOM 3510 N N . TYR B 2 273 ? 119.731 102.765 135.425 1.00 64.37 273 TYR B N 1
ATOM 3511 C CA . TYR B 2 273 ? 120.570 101.588 135.632 1.00 64.37 273 TYR B CA 1
ATOM 3512 C C . TYR B 2 273 ? 122.040 101.949 135.824 1.00 64.37 273 TYR B C 1
ATOM 3513 O O . TYR B 2 273 ? 122.727 101.333 136.647 1.00 64.37 273 TYR B O 1
ATOM 3522 N N . LEU B 2 274 ? 122.547 102.932 135.080 1.00 63.01 274 LEU B N 1
ATOM 3523 C CA . LEU B 2 274 ? 123.924 103.372 135.277 1.00 63.01 274 LEU B CA 1
ATOM 3524 C C . LEU B 2 274 ? 124.100 104.232 136.522 1.00 63.01 274 LEU B C 1
ATOM 3525 O O . LEU B 2 274 ? 125.213 104.308 137.052 1.00 63.01 274 LEU B O 1
ATOM 3530 N N . GLY B 2 275 ? 123.038 104.877 136.992 1.00 64.00 275 GLY B N 1
ATOM 3531 C CA . GLY B 2 275 ? 123.132 105.753 138.141 1.00 64.00 275 GLY B CA 1
ATOM 3532 C C . GLY B 2 275 ? 123.386 105.001 139.434 1.00 64.00 275 GLY B C 1
ATOM 3533 O O . GLY B 2 275 ? 123.319 103.775 139.512 1.00 64.00 275 GLY B O 1
ATOM 3534 N N . HIS B 2 276 ? 123.695 105.769 140.479 1.00 63.75 276 HIS B N 1
ATOM 3535 C CA . HIS B 2 276 ? 123.807 105.220 141.821 1.00 63.75 276 HIS B CA 1
ATOM 3536 C C . HIS B 2 276 ? 122.642 105.734 142.655 1.00 63.75 276 HIS B C 1
ATOM 3537 O O . HIS B 2 276 ? 122.497 106.953 142.825 1.00 63.75 276 HIS B O 1
ATOM 3544 N N . PRO B 2 277 ? 121.789 104.844 143.173 1.00 61.86 277 PRO B N 1
ATOM 3545 C CA . PRO B 2 277 ? 120.561 105.284 143.859 1.00 61.86 277 PRO B CA 1
ATOM 3546 C C . PRO B 2 277 ? 120.758 106.248 145.019 1.00 61.86 277 PRO B C 1
ATOM 3547 O O . PRO B 2 277 ? 119.853 107.043 145.299 1.00 61.86 277 PRO B O 1
ATOM 3551 N N . ASP B 2 278 ? 121.898 106.206 145.708 1.00 61.36 278 ASP B N 1
ATOM 3552 C CA . ASP B 2 278 ? 122.125 107.115 146.829 1.00 61.36 278 ASP B CA 1
ATOM 3553 C C . ASP B 2 278 ? 122.151 108.587 146.434 1.00 61.36 278 ASP B C 1
ATOM 3554 O O . ASP B 2 278 ? 121.968 109.445 147.303 1.00 61.36 278 ASP B O 1
ATOM 3559 N N . ASN B 2 279 ? 122.360 108.912 145.161 1.00 59.94 279 ASN B N 1
ATOM 3560 C CA . ASN B 2 279 ? 122.299 110.311 144.750 1.00 59.94 279 ASN B CA 1
ATOM 3561 C C . ASN B 2 279 ? 120.876 110.843 144.607 1.00 59.94 279 ASN B C 1
ATOM 3562 O O . ASN B 2 279 ? 120.708 112.013 144.250 1.00 59.94 279 ASN B O 1
ATOM 3567 N N . TYR B 2 280 ? 119.857 110.028 144.866 1.00 61.06 280 TYR B N 1
ATOM 3568 C CA . TYR B 2 280 ? 118.508 110.520 145.116 1.00 61.06 280 TYR B CA 1
ATOM 3569 C C . TYR B 2 280 ? 118.263 110.859 146.582 1.00 61.06 280 TYR B C 1
ATOM 3570 O O . TYR B 2 280 ? 117.130 111.184 146.950 1.00 61.06 280 TYR B O 1
ATOM 3579 N N . ILE B 2 281 ? 119.293 110.785 147.418 1.00 58.70 281 ILE B N 1
ATOM 3580 C CA . ILE B 2 281 ? 119.249 111.279 148.789 1.00 58.70 281 ILE B CA 1
ATOM 3581 C C . ILE B 2 281 ? 120.005 112.599 148.824 1.00 58.70 281 ILE B C 1
ATOM 3582 O O . ILE B 2 281 ? 121.123 112.690 148.304 1.00 58.70 281 ILE B O 1
ATOM 3587 N N . GLU B 2 282 ? 119.399 113.622 149.425 1.00 60.23 282 GLU B N 1
ATOM 3588 C CA . GLU B 2 282 ? 120.065 114.912 149.558 1.00 60.23 282 GLU B CA 1
ATOM 3589 C C . GLU B 2 282 ? 121.384 114.780 150.309 1.00 60.23 282 GLU B C 1
ATOM 3590 O O . GLU B 2 282 ? 121.540 113.936 151.196 1.00 60.23 282 GLU B O 1
ATOM 3596 N N . ALA B 2 283 ? 122.344 115.625 149.931 1.00 55.43 283 ALA B N 1
ATOM 3597 C CA . ALA B 2 283 ? 123.648 115.647 150.581 1.00 55.43 283 ALA B CA 1
ATOM 3598 C C . ALA B 2 283 ? 123.500 115.807 152.088 1.00 55.43 283 ALA B C 1
ATOM 3599 O O . ALA B 2 283 ? 122.817 116.716 152.565 1.00 55.43 283 ALA B O 1
ATOM 3601 N N . ASN B 2 284 ? 124.152 114.918 152.836 1.00 56.93 284 ASN B N 1
ATOM 3602 C CA . ASN B 2 284 ? 124.166 114.966 154.297 1.00 56.93 284 ASN B CA 1
ATOM 3603 C C . ASN B 2 284 ? 125.619 115.033 154.751 1.00 56.93 284 ASN B C 1
ATOM 3604 O O . ASN B 2 284 ? 126.279 113.995 154.908 1.00 56.93 284 ASN B O 1
ATOM 3609 N N . PRO B 2 285 ? 126.158 116.236 154.973 1.00 57.94 285 PRO B N 1
ATOM 3610 C CA . PRO B 2 285 ? 127.581 116.361 155.339 1.00 57.94 285 PRO B CA 1
ATOM 3611 C C . PRO B 2 285 ? 127.961 115.682 156.646 1.00 57.94 285 PRO B C 1
ATOM 3612 O O . PRO B 2 285 ? 129.155 115.628 156.963 1.00 57.94 285 PRO B O 1
ATOM 3616 N N . LEU B 2 286 ? 127.001 115.182 157.417 1.00 60.82 286 LEU B N 1
ATOM 3617 C CA . LEU B 2 286 ? 127.276 114.524 158.685 1.00 60.82 286 LEU B CA 1
ATOM 3618 C C . LEU B 2 286 ? 127.149 113.004 158.624 1.00 60.82 286 LEU B C 1
ATOM 3619 O O . LEU B 2 286 ? 127.304 112.349 159.658 1.00 60.82 286 LEU B O 1
ATOM 3624 N N . SER B 2 287 ? 126.866 112.425 157.453 1.00 60.05 287 SER B N 1
ATOM 3625 C CA . SER B 2 287 ? 126.594 110.987 157.359 1.00 60.05 287 SER B CA 1
ATOM 3626 C C . SER B 2 287 ? 126.988 110.478 155.972 1.00 60.05 287 SER B C 1
ATOM 3627 O O . SER B 2 287 ? 126.260 110.704 155.002 1.00 60.05 287 SER B O 1
ATOM 3630 N N . THR B 2 288 ? 128.147 109.787 155.884 1.00 64.84 288 THR B N 1
ATOM 3631 C CA . THR B 2 288 ? 128.581 109.182 154.623 1.00 64.84 288 THR B CA 1
ATOM 3632 C C . THR B 2 288 ? 127.817 107.883 154.350 1.00 64.84 288 THR B C 1
ATOM 3633 O O . THR B 2 288 ? 127.620 107.075 155.261 1.00 64.84 288 THR B O 1
ATOM 3637 N N . PRO B 2 289 ? 127.373 107.669 153.108 1.00 62.27 289 PRO B N 1
ATOM 3638 C CA . PRO B 2 289 ? 126.732 106.401 152.736 1.00 62.27 289 PRO B CA 1
ATOM 3639 C C . PRO B 2 289 ? 127.585 105.170 153.010 1.00 62.27 289 PRO B C 1
ATOM 3640 O O . PRO B 2 289 ? 128.801 105.237 153.199 1.00 62.27 289 PRO B O 1
ATOM 3644 N N . ALA B 2 290 ? 126.904 104.021 153.022 1.00 67.92 290 ALA B N 1
ATOM 3645 C CA . ALA B 2 290 ? 127.535 102.736 153.302 1.00 67.92 290 ALA B CA 1
ATOM 3646 C C . ALA B 2 290 ? 128.561 102.313 152.254 1.00 67.92 290 ALA B C 1
ATOM 3647 O O . ALA B 2 290 ? 129.455 101.522 152.574 1.00 67.92 290 ALA B O 1
ATOM 3649 N N . HIS B 2 291 ? 128.459 102.801 151.018 1.00 70.59 291 HIS B N 1
ATOM 3650 C CA . HIS B 2 291 ? 129.473 102.504 150.005 1.00 70.59 291 HIS B CA 1
ATOM 3651 C C . HIS B 2 291 ? 129.527 103.654 149.007 1.00 70.59 291 HIS B C 1
ATOM 3652 O O . HIS B 2 291 ? 128.571 103.871 148.258 1.00 70.59 291 HIS B O 1
ATOM 3659 N N . ILE B 2 292 ? 130.640 104.384 148.996 1.00 68.40 292 ILE B N 1
ATOM 3660 C CA . ILE B 2 292 ? 130.896 105.416 147.994 1.00 68.40 292 ILE B CA 1
ATOM 3661 C C . ILE B 2 292 ? 131.554 104.778 146.775 1.00 68.40 292 ILE B C 1
ATOM 3662 O O . ILE B 2 292 ? 132.697 104.319 146.841 1.00 68.40 292 ILE B O 1
ATOM 3667 N N . VAL B 2 293 ? 130.828 104.747 145.664 1.00 68.86 293 VAL B N 1
ATOM 3668 C CA . VAL B 2 293 ? 131.324 104.263 144.383 1.00 68.86 293 VAL B CA 1
ATOM 3669 C C . VAL B 2 293 ? 131.329 105.419 143.389 1.00 68.86 293 VAL B C 1
ATOM 3670 O O . VAL B 2 293 ? 130.266 105.956 143.069 1.00 68.86 293 VAL B O 1
ATOM 3674 N N . PRO B 2 294 ? 132.480 105.850 142.878 1.00 63.86 294 PRO B N 1
ATOM 3675 C CA . PRO B 2 294 ? 132.458 106.806 141.770 1.00 63.86 294 PRO B CA 1
ATOM 3676 C C . PRO B 2 294 ? 131.894 106.123 140.535 1.00 63.86 294 PRO B C 1
ATOM 3677 O O . PRO B 2 294 ? 131.982 104.903 140.386 1.00 63.86 294 PRO B O 1
ATOM 3681 N N . GLU B 2 295 ? 131.295 106.914 139.649 1.00 60.58 295 GLU B N 1
ATOM 3682 C CA . GLU B 2 295 ? 130.547 106.307 138.557 1.00 60.58 295 GLU B CA 1
ATOM 3683 C C . GLU B 2 295 ? 131.479 105.578 137.583 1.00 60.58 295 GLU B C 1
ATOM 3684 O O . GLU B 2 295 ? 132.682 105.839 137.511 1.00 60.58 295 GLU B O 1
ATOM 3690 N N . TRP B 2 296 ? 130.881 104.647 136.829 1.00 53.83 296 TRP B N 1
ATOM 3691 C CA . TRP B 2 296 ? 131.597 103.480 136.307 1.00 53.83 296 TRP B CA 1
ATOM 3692 C C . TRP B 2 296 ? 132.857 103.822 135.517 1.00 53.83 296 TRP B C 1
ATOM 3693 O O . TRP B 2 296 ? 133.867 103.119 135.624 1.00 53.83 296 TRP B O 1
ATOM 3704 N N . TYR B 2 297 ? 132.827 104.890 134.721 1.00 53.36 297 TYR B N 1
ATOM 3705 C CA . TYR B 2 297 ? 133.985 105.213 133.891 1.00 53.36 297 TYR B CA 1
ATOM 3706 C C . TYR B 2 297 ? 135.211 105.661 134.684 1.00 53.36 297 TYR B C 1
ATOM 3707 O O . TYR B 2 297 ? 136.321 105.610 134.147 1.00 53.36 297 TYR B O 1
ATOM 3716 N N . PHE B 2 298 ? 135.051 106.094 135.933 1.00 52.63 298 PHE B N 1
ATOM 3717 C CA . PHE B 2 298 ? 136.200 106.388 136.784 1.00 52.63 298 PHE B CA 1
ATOM 3718 C C . PHE B 2 298 ? 136.746 105.175 137.532 1.00 52.63 298 PHE B C 1
ATOM 3719 O O . PHE B 2 298 ? 137.881 105.233 138.019 1.00 52.63 298 PHE B O 1
ATOM 3727 N N . LEU B 2 299 ? 135.974 104.096 137.642 1.00 54.98 299 LEU B N 1
ATOM 3728 C CA . LEU B 2 299 ? 136.376 102.943 138.450 1.00 54.98 299 LEU B CA 1
ATOM 3729 C C . LEU B 2 299 ? 137.759 102.349 138.180 1.00 54.98 299 LEU B C 1
ATOM 3730 O O . LEU B 2 299 ? 138.424 101.972 139.159 1.00 54.98 299 LEU B O 1
ATOM 3735 N N . PRO B 2 300 ? 138.253 102.213 136.942 1.00 53.88 300 PRO B N 1
ATOM 3736 C CA . PRO B 2 300 ? 139.587 101.597 136.786 1.00 53.88 300 PRO B CA 1
ATOM 3737 C C . PRO B 2 300 ? 140.707 102.384 137.450 1.00 53.88 300 PRO B C 1
ATOM 3738 O O . PRO B 2 300 ? 141.603 101.801 138.086 1.00 53.88 300 PRO B O 1
ATOM 3742 N N . PHE B 2 301 ? 140.619 103.708 137.417 1.00 56.38 301 PHE B N 1
ATOM 3743 C CA . PHE B 2 301 ? 141.623 104.532 138.070 1.00 56.38 301 PHE B CA 1
ATOM 3744 C C . PHE B 2 301 ? 141.406 104.570 139.573 1.00 56.38 301 PHE B C 1
ATOM 3745 O O . PHE B 2 301 ? 142.373 104.636 140.335 1.00 56.38 301 PHE B O 1
ATOM 3753 N N . TYR B 2 302 ? 140.152 104.542 140.013 1.00 61.69 302 TYR B N 1
ATOM 3754 C CA . TYR B 2 302 ? 139.862 104.435 141.436 1.00 61.69 302 TYR B CA 1
ATOM 3755 C C . TYR B 2 302 ? 140.306 103.088 142.003 1.00 61.69 302 TYR B C 1
ATOM 3756 O O . TYR B 2 302 ? 140.777 103.015 143.147 1.00 61.69 302 TYR B O 1
ATOM 3765 N N . ALA B 2 303 ? 140.213 102.026 141.200 1.00 56.70 303 ALA B N 1
ATOM 3766 C CA . ALA B 2 303 ? 140.845 100.756 141.542 1.00 56.70 303 ALA B CA 1
ATOM 3767 C C . ALA B 2 303 ? 142.353 100.898 141.711 1.00 56.70 303 ALA B C 1
ATOM 3768 O O . ALA B 2 303 ? 142.931 100.379 142.672 1.00 56.70 303 ALA B O 1
ATOM 3770 N N . ILE B 2 304 ? 143.011 101.594 140.780 1.00 56.61 304 ILE B N 1
ATOM 3771 C CA . ILE B 2 304 ? 144.458 101.794 140.902 1.00 56.61 304 ILE B CA 1
ATOM 3772 C C . ILE B 2 304 ? 144.808 102.626 142.136 1.00 56.61 304 ILE B C 1
ATOM 3773 O O . ILE B 2 304 ? 145.831 102.392 142.790 1.00 56.61 304 ILE B O 1
ATOM 3778 N N . LEU B 2 305 ? 143.964 103.598 142.479 1.00 60.40 305 LEU B N 1
ATOM 3779 C CA . LEU B 2 305 ? 144.142 104.350 143.721 1.00 60.40 305 LEU B CA 1
ATOM 3780 C C . LEU B 2 305 ? 144.071 103.452 144.952 1.00 60.40 305 LEU B C 1
ATOM 3781 O O . LEU B 2 305 ? 144.954 103.496 145.817 1.00 60.40 305 LEU B O 1
ATOM 3786 N N . ARG B 2 306 ? 143.024 102.631 145.054 1.00 63.58 306 ARG B N 1
ATOM 3787 C CA . ARG B 2 306 ? 142.871 101.765 146.225 1.00 63.58 306 ARG B CA 1
ATOM 3788 C C . ARG B 2 306 ? 143.878 100.620 146.278 1.00 63.58 306 ARG B C 1
ATOM 3789 O O . ARG B 2 306 ? 144.136 100.094 147.366 1.00 63.58 306 ARG B O 1
ATOM 3797 N N . ALA B 2 307 ? 144.438 100.216 145.138 1.00 61.78 307 ALA B N 1
ATOM 3798 C CA . ALA B 2 307 ? 145.337 99.065 145.094 1.00 61.78 307 ALA B CA 1
ATOM 3799 C C . ALA B 2 307 ? 146.572 99.216 145.978 1.00 61.78 307 ALA B C 1
ATOM 3800 O O . ALA B 2 307 ? 147.109 98.210 146.456 1.00 61.78 307 ALA B O 1
ATOM 3802 N N . PHE B 2 308 ? 147.044 100.436 146.211 1.00 66.60 308 PHE B N 1
ATOM 3803 C CA . PHE B 2 308 ? 148.304 100.660 146.913 1.00 66.60 308 PHE B CA 1
ATOM 3804 C C . PHE B 2 308 ? 148.089 101.166 148.334 1.00 66.60 308 PHE B C 1
ATOM 3805 O O . PHE B 2 308 ? 147.438 102.194 148.548 1.00 66.60 308 PHE B O 1
ATOM 3813 N N . THR B 2 309 ? 148.649 100.430 149.294 1.00 72.79 309 THR B N 1
ATOM 3814 C CA . THR B 2 309 ? 148.475 100.644 150.723 1.00 72.79 309 THR B CA 1
ATOM 3815 C C . THR B 2 309 ? 149.821 100.425 151.403 1.00 72.79 309 THR B C 1
ATOM 3816 O O . THR B 2 309 ? 150.745 99.860 150.816 1.00 72.79 309 THR B O 1
ATOM 3820 N N . ALA B 2 310 ? 149.928 100.885 152.653 1.00 73.81 310 ALA B N 1
ATOM 3821 C CA .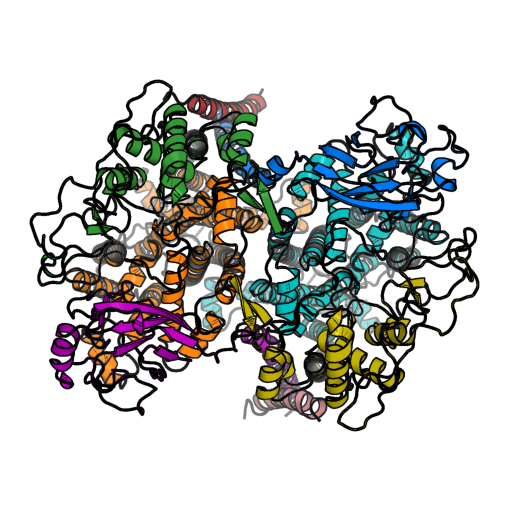 ALA B 2 310 ? 151.189 100.775 153.383 1.00 73.81 310 ALA B CA 1
ATOM 3822 C C . ALA B 2 310 ? 151.619 99.327 153.590 1.00 73.81 310 ALA B C 1
ATOM 3823 O O . ALA B 2 310 ? 152.794 99.072 153.873 1.00 73.81 310 ALA B O 1
ATOM 3825 N N . ASP B 2 311 ? 150.690 98.381 153.455 1.00 76.43 311 ASP B N 1
ATOM 3826 C CA . ASP B 2 311 ? 151.003 96.957 153.468 1.00 76.43 311 ASP B CA 1
ATOM 3827 C C . ASP B 2 311 ? 151.776 96.500 152.233 1.00 76.43 311 ASP B C 1
ATOM 3828 O O . ASP B 2 311 ? 152.459 95.472 152.291 1.00 76.43 311 ASP B O 1
ATOM 3833 N N . VAL B 2 312 ? 151.704 97.243 151.132 1.00 72.71 312 VAL B N 1
ATOM 3834 C CA . VAL B 2 312 ? 152.303 96.814 149.870 1.00 72.71 312 VAL B CA 1
ATOM 3835 C C . VAL B 2 312 ? 153.803 97.085 149.878 1.00 72.71 312 VAL B C 1
ATOM 3836 O O . VAL B 2 312 ? 154.257 98.161 150.282 1.00 72.71 312 VAL B O 1
ATOM 3840 N N . TRP B 2 313 ? 154.574 96.091 149.427 1.00 75.24 313 TRP B N 1
ATOM 3841 C CA . TRP B 2 313 ? 156.031 96.130 149.524 1.00 75.24 313 TRP B CA 1
ATOM 3842 C C . TRP B 2 313 ? 156.637 97.304 148.762 1.00 75.24 313 TRP B C 1
ATOM 3843 O O . TRP B 2 313 ? 157.501 98.010 149.290 1.00 75.24 313 TRP B O 1
ATOM 3854 N N . VAL B 2 314 ? 156.212 97.528 147.517 1.00 70.51 314 VAL B N 1
ATOM 3855 C CA . VAL B 2 314 ? 156.749 98.662 146.766 1.00 70.51 314 VAL B CA 1
ATOM 3856 C C . VAL B 2 314 ? 156.362 100.001 147.388 1.00 70.51 314 VAL B C 1
ATOM 3857 O O . VAL B 2 314 ? 157.135 100.967 147.307 1.00 70.51 314 VAL B O 1
ATOM 3861 N N . VAL B 2 315 ? 155.260 100.047 148.136 1.00 69.47 315 VAL B N 1
ATOM 3862 C CA . VAL B 2 315 ? 154.950 101.234 148.926 1.00 69.47 315 VAL B CA 1
ATOM 3863 C C . VAL B 2 315 ? 155.903 101.361 150.104 1.00 69.47 315 VAL B C 1
ATOM 3864 O O . VAL B 2 315 ? 156.350 102.462 150.432 1.00 69.47 315 VAL B O 1
ATOM 3868 N N . GLN B 2 316 ? 156.203 100.253 150.780 1.00 71.05 316 GLN B N 1
ATOM 3869 C CA . GLN B 2 316 ? 157.159 100.293 151.884 1.00 71.05 316 GLN B CA 1
ATOM 3870 C C . GLN B 2 316 ? 158.539 100.752 151.418 1.00 71.05 316 GLN B C 1
ATOM 3871 O O . GLN B 2 316 ? 159.193 101.560 152.089 1.00 71.05 316 GLN B O 1
ATOM 3877 N N . ILE B 2 317 ? 158.988 100.263 150.261 1.00 69.24 317 ILE B N 1
ATOM 3878 C CA . ILE B 2 317 ? 160.255 100.716 149.685 1.00 69.24 317 ILE B CA 1
ATOM 3879 C C . ILE B 2 317 ? 160.207 102.207 149.368 1.00 69.24 317 ILE B C 1
ATOM 3880 O O . ILE B 2 317 ? 161.126 102.958 149.719 1.00 69.24 317 ILE B O 1
ATOM 3885 N N . ALA B 2 318 ? 159.148 102.660 148.687 1.00 70.89 318 ALA B N 1
ATOM 3886 C CA . ALA B 2 318 ? 159.044 104.083 148.368 1.00 70.89 318 ALA B CA 1
ATOM 3887 C C . ALA B 2 318 ? 159.019 104.938 149.631 1.00 70.89 318 ALA B C 1
ATOM 3888 O O . ALA B 2 318 ? 159.642 106.003 149.682 1.00 70.89 318 ALA B O 1
ATOM 3890 N N . ASN B 2 319 ? 158.300 104.484 150.657 1.00 71.16 319 ASN B N 1
ATOM 3891 C CA . ASN B 2 319 ? 158.260 105.180 151.938 1.00 71.16 319 ASN B CA 1
ATOM 3892 C C . ASN B 2 319 ? 159.650 105.297 152.547 1.00 71.16 319 ASN B C 1
ATOM 3893 O O . ASN B 2 319 ? 160.067 106.381 152.971 1.00 71.16 319 ASN B O 1
ATOM 3898 N N . PHE B 2 320 ? 160.377 104.180 152.609 1.00 73.67 320 PHE B N 1
ATOM 3899 C CA . PHE B 2 320 ? 161.732 104.189 153.151 1.00 73.67 320 PHE B CA 1
ATOM 3900 C C . PHE B 2 320 ? 162.631 105.158 152.390 1.00 73.67 320 PHE B C 1
ATOM 3901 O O . PHE B 2 320 ? 163.238 106.057 152.982 1.00 73.67 320 PHE B O 1
ATOM 3909 N N . ILE B 2 321 ? 162.725 104.992 151.069 1.00 71.08 321 ILE B N 1
ATOM 3910 C CA . ILE B 2 321 ? 163.705 105.749 150.298 1.00 71.08 321 ILE B CA 1
ATOM 3911 C C . ILE B 2 321 ? 163.363 107.233 150.240 1.00 71.08 321 ILE B C 1
ATOM 3912 O O . ILE B 2 321 ? 164.257 108.064 150.041 1.00 71.08 321 ILE B O 1
ATOM 3917 N N . SER B 2 322 ? 162.095 107.592 150.416 1.00 74.98 322 SER B N 1
ATOM 3918 C CA . SER B 2 322 ? 161.664 108.983 150.443 1.00 74.98 322 SER B CA 1
ATOM 3919 C C . SER B 2 322 ? 161.689 109.604 151.834 1.00 74.98 322 SER B C 1
ATOM 3920 O O . SER B 2 322 ? 161.249 110.748 151.986 1.00 74.98 322 SER B O 1
ATOM 3923 N N . PHE B 2 323 ? 162.181 108.886 152.846 1.00 77.67 323 PHE B N 1
ATOM 3924 C CA . PHE B 2 323 ? 162.111 109.332 154.240 1.00 77.67 323 PHE B CA 1
ATOM 3925 C C . PHE B 2 323 ? 160.673 109.602 154.685 1.00 77.67 323 PHE B C 1
ATOM 3926 O O . PHE B 2 323 ? 160.420 110.501 155.492 1.00 77.67 323 PHE B O 1
ATOM 3934 N N . GLY B 2 324 ? 159.724 108.833 154.154 1.00 76.23 324 GLY B N 1
ATOM 3935 C CA . GLY B 2 324 ? 158.317 108.983 154.477 1.00 76.23 324 GLY B CA 1
ATOM 3936 C C . GLY B 2 324 ? 157.601 110.139 153.818 1.00 76.23 324 GLY B C 1
ATOM 3937 O O . GLY B 2 324 ? 156.477 110.458 154.219 1.00 76.23 324 GLY B O 1
ATOM 3938 N N . ILE B 2 325 ? 158.213 110.780 152.824 1.00 73.83 325 ILE B N 1
ATOM 3939 C CA . ILE B 2 325 ? 157.490 111.736 151.992 1.00 73.83 325 ILE B CA 1
ATOM 3940 C C . ILE B 2 325 ? 156.471 111.031 151.098 1.00 73.83 325 ILE B C 1
ATOM 3941 O O . ILE B 2 325 ? 155.350 111.520 150.909 1.00 73.83 325 ILE B O 1
ATOM 3946 N N . ILE B 2 326 ? 156.831 109.875 150.548 1.00 70.55 326 ILE B N 1
ATOM 3947 C CA . ILE B 2 326 ? 155.869 109.028 149.808 1.00 70.55 326 ILE B CA 1
ATOM 3948 C C . ILE B 2 326 ? 155.218 108.082 150.811 1.00 70.55 326 ILE B C 1
ATOM 3949 O O . ILE B 2 326 ? 155.624 106.933 150.998 1.00 70.55 326 ILE B O 1
ATOM 3954 N N . ASP B 2 327 ? 154.181 108.578 151.483 1.00 73.15 327 ASP B N 1
ATOM 3955 C CA . ASP B 2 327 ? 153.297 107.668 152.198 1.00 73.15 327 ASP B CA 1
ATOM 3956 C C . ASP B 2 327 ? 152.371 106.947 151.210 1.00 73.15 327 ASP B C 1
ATOM 3957 O O . ASP B 2 327 ? 152.300 107.285 150.026 1.00 73.15 327 ASP B O 1
ATOM 3962 N N . ALA B 2 328 ? 151.658 105.934 151.711 1.00 69.48 328 ALA B N 1
ATOM 3963 C CA . ALA B 2 328 ? 150.750 105.156 150.865 1.00 69.48 328 ALA B CA 1
ATOM 3964 C C . ALA B 2 328 ? 149.659 106.009 150.224 1.00 69.48 328 ALA B C 1
ATOM 3965 O O . ALA B 2 328 ? 149.250 105.743 149.088 1.00 69.48 328 ALA B O 1
ATOM 3967 N N . LYS B 2 329 ? 149.192 107.038 150.928 1.00 69.94 329 LYS B N 1
ATOM 3968 C CA . LYS B 2 329 ? 148.198 107.963 150.391 1.00 69.94 329 LYS B CA 1
ATOM 3969 C C . LYS B 2 329 ? 148.706 108.650 149.122 1.00 69.94 329 LYS B C 1
ATOM 3970 O O . LYS B 2 329 ? 148.106 108.540 148.036 1.00 69.94 329 LYS B O 1
ATOM 3976 N N . PHE B 2 330 ? 149.849 109.324 149.229 1.00 64.11 330 PHE B N 1
ATOM 3977 C CA . PHE B 2 330 ? 150.393 110.018 148.072 1.00 64.11 330 PHE B CA 1
ATOM 3978 C C . PHE B 2 330 ? 150.899 109.044 147.018 1.00 64.11 330 PHE B C 1
ATOM 3979 O O . PHE B 2 330 ? 150.857 109.358 145.822 1.00 64.11 330 PHE B O 1
ATOM 3987 N N . PHE B 2 331 ? 151.385 107.870 147.428 1.00 63.56 331 PHE B N 1
ATOM 3988 C CA . PHE B 2 331 ? 151.731 106.843 146.450 1.00 63.56 331 PHE B CA 1
ATOM 3989 C C . PHE B 2 331 ? 150.529 106.489 145.584 1.00 63.56 331 PHE B C 1
ATOM 3990 O O . PHE B 2 331 ? 150.643 106.402 144.358 1.00 63.56 331 PHE B O 1
ATOM 3998 N N . GLY B 2 332 ? 149.378 106.232 146.208 1.00 62.60 332 GLY B N 1
ATOM 3999 C CA . GLY B 2 332 ? 148.191 105.901 145.438 1.00 62.60 332 GLY B CA 1
ATOM 4000 C C . GLY B 2 332 ? 147.734 107.015 144.518 1.00 62.60 332 GLY B C 1
ATOM 4001 O O . GLY B 2 332 ? 147.270 106.756 143.404 1.00 62.60 332 GLY B O 1
ATOM 4002 N N . VAL B 2 333 ? 147.913 108.268 144.940 1.00 60.53 333 VAL B N 1
ATOM 4003 C CA . VAL B 2 333 ? 147.567 109.397 144.069 1.00 60.53 333 VAL B CA 1
ATOM 4004 C C . VAL B 2 333 ? 148.501 109.474 142.859 1.00 60.53 333 VAL B C 1
ATOM 4005 O O . VAL B 2 333 ? 148.056 109.634 141.705 1.00 60.53 333 VAL B O 1
ATOM 4009 N N . LEU B 2 334 ? 149.805 109.317 143.100 1.00 59.68 334 LEU B N 1
ATOM 4010 C CA . LEU B 2 334 ? 150.774 109.238 142.012 1.00 59.68 334 LEU B CA 1
ATOM 4011 C C . LEU B 2 334 ? 150.484 108.084 141.066 1.00 59.68 334 LEU B C 1
ATOM 4012 O O . LEU B 2 334 ? 150.579 108.243 139.849 1.00 59.68 334 LEU B O 1
ATOM 4017 N N . ALA B 2 335 ? 150.130 106.918 141.600 1.00 60.19 335 ALA B N 1
ATOM 4018 C CA . ALA B 2 335 ? 149.797 105.777 140.751 1.00 60.19 335 ALA B CA 1
ATOM 4019 C C . ALA B 2 335 ? 148.574 106.061 139.887 1.00 60.19 335 ALA B C 1
ATOM 4020 O O . ALA B 2 335 ? 148.564 105.764 138.684 1.00 60.19 335 ALA B O 1
ATOM 4022 N N . MET B 2 336 ? 147.521 106.614 140.490 1.00 61.90 336 MET B N 1
ATOM 4023 C CA . MET B 2 336 ? 146.286 106.862 139.754 1.00 61.90 336 MET B CA 1
ATOM 4024 C C . MET B 2 336 ? 146.508 107.813 138.583 1.00 61.90 336 MET B C 1
ATOM 4025 O O . MET B 2 336 ? 146.023 107.563 137.473 1.00 61.90 336 MET B O 1
ATOM 4030 N N . PHE B 2 337 ? 147.232 108.915 138.801 1.00 62.34 337 PHE B N 1
ATOM 4031 C CA . PHE B 2 337 ? 147.556 109.769 137.653 1.00 62.34 337 PHE B CA 1
ATOM 4032 C C . PHE B 2 337 ? 148.563 109.126 136.694 1.00 62.34 337 PHE B C 1
ATOM 4033 O O . PHE B 2 337 ? 148.425 109.256 135.467 1.00 62.34 337 PHE B O 1
ATOM 4041 N N . GLY B 2 338 ? 149.593 108.462 137.221 1.00 58.83 338 GLY B N 1
ATOM 4042 C CA . GLY B 2 338 ? 150.586 107.810 136.382 1.00 58.83 338 GLY B CA 1
ATOM 4043 C C . GLY B 2 338 ? 150.019 106.796 135.410 1.00 58.83 338 GLY B C 1
ATOM 4044 O O . GLY B 2 338 ? 150.556 106.615 134.316 1.00 58.83 338 GLY B O 1
ATOM 4045 N N . ALA B 2 339 ? 148.914 106.146 135.776 1.00 58.44 339 ALA B N 1
ATOM 4046 C CA . ALA B 2 339 ? 148.257 105.223 134.853 1.00 58.44 339 ALA B CA 1
ATOM 4047 C C . ALA B 2 339 ? 147.688 105.923 133.622 1.00 58.44 339 ALA B C 1
ATOM 4048 O O . ALA B 2 339 ? 147.647 105.326 132.541 1.00 58.44 339 ALA B O 1
ATOM 4050 N N . ILE B 2 340 ? 147.245 107.169 133.758 1.00 61.59 340 ILE B N 1
ATOM 4051 C CA . ILE B 2 340 ? 146.787 107.943 132.606 1.00 61.59 340 ILE B CA 1
ATOM 4052 C C . ILE B 2 340 ? 147.973 108.502 131.820 1.00 61.59 340 ILE B C 1
ATOM 4053 O O . ILE B 2 340 ? 148.019 108.429 130.577 1.00 61.59 340 ILE B O 1
ATOM 4058 N N . LEU B 2 341 ? 148.963 109.038 132.535 1.00 59.97 341 LEU B N 1
ATOM 4059 C CA . LEU B 2 341 ? 150.137 109.588 131.863 1.00 59.97 341 LEU B CA 1
ATOM 4060 C C . LEU B 2 341 ? 150.849 108.536 131.021 1.00 59.97 341 LEU B C 1
ATOM 4061 O O . LEU B 2 341 ? 151.253 108.816 129.887 1.00 59.97 341 LEU B O 1
ATOM 4066 N N . VAL B 2 342 ? 151.029 107.327 131.554 1.00 59.22 342 VAL B N 1
ATOM 4067 C CA . VAL B 2 342 ? 151.786 106.320 130.819 1.00 59.22 342 VAL B CA 1
ATOM 4068 C C . VAL B 2 342 ? 151.065 105.911 129.537 1.00 59.22 342 VAL B C 1
ATOM 4069 O O . VAL B 2 342 ? 151.708 105.516 128.557 1.00 59.22 342 VAL B O 1
ATOM 4073 N N . MET B 2 343 ? 149.732 106.006 129.511 1.00 61.24 343 MET B N 1
ATOM 4074 C CA . MET B 2 343 ? 148.999 105.868 128.257 1.00 61.24 343 MET B CA 1
ATOM 4075 C C . MET B 2 343 ? 149.256 107.034 127.312 1.00 61.24 343 MET B C 1
ATOM 4076 O O . MET B 2 343 ? 149.279 106.843 126.091 1.00 61.24 343 MET B O 1
ATOM 4081 N N . ALA B 2 344 ? 149.463 108.239 127.846 1.00 59.29 344 ALA B N 1
ATOM 4082 C CA . ALA B 2 344 ? 149.862 109.343 126.971 1.00 59.29 344 ALA B CA 1
ATOM 4083 C C . ALA B 2 344 ? 151.232 109.130 126.321 1.00 59.29 344 ALA B C 1
ATOM 4084 O O . ALA B 2 344 ? 151.450 109.571 125.187 1.00 59.29 344 ALA B O 1
ATOM 4086 N N . LEU B 2 345 ? 152.160 108.467 127.008 1.00 59.65 345 LEU B N 1
ATOM 4087 C CA . LEU B 2 345 ? 153.526 108.265 126.523 1.00 59.65 345 LEU B CA 1
ATOM 4088 C C . LEU B 2 345 ? 153.701 107.110 125.538 1.00 59.65 345 LEU B C 1
ATOM 4089 O O . LEU B 2 345 ? 154.829 106.886 125.086 1.00 59.65 345 LEU B O 1
ATOM 4094 N N . VAL B 2 346 ? 152.650 106.370 125.197 1.00 59.83 346 VAL B N 1
ATOM 4095 C CA . VAL B 2 346 ? 152.758 105.211 124.305 1.00 59.83 346 VAL B CA 1
ATOM 4096 C C . VAL B 2 346 ? 153.420 105.462 122.942 1.00 59.83 346 VAL B C 1
ATOM 4097 O O . VAL B 2 346 ? 154.052 104.530 122.425 1.00 59.83 346 VAL B O 1
ATOM 4101 N N . PRO B 2 347 ? 153.343 106.647 122.309 1.00 60.53 347 PRO B N 1
ATOM 4102 C CA . PRO B 2 347 ? 154.070 106.814 121.033 1.00 60.53 347 PRO B CA 1
ATOM 4103 C C . PRO B 2 347 ? 155.574 106.610 121.132 1.00 60.53 347 PRO B C 1
ATOM 4104 O O . PRO B 2 347 ? 156.200 106.191 120.152 1.00 60.53 347 PRO B O 1
ATOM 4108 N N . TRP B 2 348 ? 156.171 106.901 122.283 1.00 61.49 348 TRP B N 1
ATOM 4109 C CA . TRP B 2 348 ? 157.602 106.742 122.505 1.00 61.49 348 TRP B CA 1
ATOM 4110 C C . TRP B 2 348 ? 157.969 105.425 123.174 1.00 61.49 348 TRP B C 1
ATOM 4111 O O . TRP B 2 348 ? 159.111 104.975 123.035 1.00 61.49 348 TRP B O 1
ATOM 4122 N N . LEU B 2 349 ? 157.035 104.806 123.894 1.00 60.10 349 LEU B N 1
ATOM 4123 C CA . LEU B 2 349 ? 157.302 103.543 124.572 1.00 60.10 349 LEU B CA 1
ATOM 4124 C C . LEU B 2 349 ? 157.245 102.333 123.641 1.00 60.10 349 LEU B C 1
ATOM 4125 O O . LEU B 2 349 ? 157.990 101.371 123.854 1.00 60.10 349 LEU B O 1
ATOM 4130 N N . ASP B 2 350 ? 156.386 102.344 122.622 1.00 64.43 350 ASP B N 1
ATOM 4131 C CA . ASP B 2 350 ? 156.357 101.256 121.640 1.00 64.43 350 ASP B CA 1
ATOM 4132 C C . ASP B 2 350 ? 157.499 101.416 120.641 1.00 64.43 350 ASP B C 1
ATOM 4133 O O . ASP B 2 350 ? 157.451 102.261 119.744 1.00 64.43 350 ASP B O 1
ATOM 4138 N N . THR B 2 351 ? 158.533 100.591 120.804 1.00 64.82 351 THR B N 1
ATOM 4139 C CA . THR B 2 351 ? 159.729 100.599 119.969 1.00 64.82 351 THR B CA 1
ATOM 4140 C C . THR B 2 351 ? 159.563 99.853 118.645 1.00 64.82 351 THR B C 1
ATOM 4141 O O . THR B 2 351 ? 160.456 99.937 117.796 1.00 64.82 351 THR B O 1
ATOM 4145 N N . SER B 2 352 ? 158.463 99.129 118.451 1.00 66.99 352 SER B N 1
ATOM 4146 C CA . SER B 2 352 ? 158.289 98.323 117.245 1.00 66.99 352 SER B CA 1
ATOM 4147 C C . SER B 2 352 ? 158.053 99.191 116.009 1.00 66.99 352 SER B C 1
ATOM 4148 O O . SER B 2 352 ? 157.293 100.162 116.064 1.00 66.99 352 SER B O 1
ATOM 4151 N N . PRO B 2 353 ? 158.692 98.862 114.875 1.00 67.11 353 PRO B N 1
ATOM 4152 C CA . PRO B 2 353 ? 158.450 99.606 113.631 1.00 67.11 353 PRO B CA 1
ATOM 4153 C C . PRO B 2 353 ? 157.135 99.267 112.940 1.00 67.11 353 PRO B C 1
ATOM 4154 O O . PRO B 2 353 ? 156.600 100.095 112.196 1.00 67.11 353 PRO B O 1
ATOM 4158 N N . VAL B 2 354 ? 156.607 98.061 113.160 1.00 64.61 354 VAL B N 1
ATOM 4159 C CA . VAL B 2 354 ? 155.366 97.654 112.507 1.00 64.61 354 VAL B CA 1
ATOM 4160 C C . VAL B 2 354 ? 154.191 98.364 113.165 1.00 64.61 354 VAL B C 1
ATOM 4161 O O . VAL B 2 354 ? 154.077 98.403 114.396 1.00 64.61 354 VAL B O 1
ATOM 4165 N N . ARG B 2 355 ? 153.308 98.933 112.342 1.00 63.14 355 ARG B N 1
ATOM 4166 C CA . ARG B 2 355 ? 152.224 99.758 112.867 1.00 63.14 355 ARG B CA 1
ATOM 4167 C C . ARG B 2 355 ? 151.010 98.936 113.300 1.00 63.14 355 ARG B C 1
ATOM 4168 O O . ARG B 2 355 ? 150.613 98.979 114.469 1.00 63.14 355 ARG B O 1
ATOM 4176 N N . SER B 2 356 ? 150.399 98.186 112.384 1.00 60.05 356 SER B N 1
ATOM 4177 C CA . SER B 2 356 ? 149.192 97.448 112.742 1.00 60.05 356 SER B CA 1
ATOM 4178 C C . SER B 2 356 ? 149.515 96.237 113.611 1.00 60.05 356 SER B C 1
ATOM 4179 O O . SER B 2 356 ? 150.327 95.386 113.237 1.00 60.05 356 SER B O 1
ATOM 4182 N N . GLY B 2 357 ? 148.862 96.159 114.773 1.00 60.68 357 GLY B N 1
ATOM 4183 C CA . GLY B 2 357 ? 148.893 94.969 115.611 1.00 60.68 357 GLY B CA 1
ATOM 4184 C C . GLY B 2 357 ? 148.425 93.702 114.924 1.00 60.68 357 GLY B C 1
ATOM 4185 O O . GLY B 2 357 ? 148.773 92.602 115.366 1.00 60.68 357 GLY B O 1
ATOM 4186 N N . ARG B 2 358 ? 147.636 93.836 113.857 1.00 61.98 358 ARG B N 1
ATOM 4187 C CA . ARG B 2 358 ? 147.186 92.695 113.065 1.00 61.98 358 ARG B CA 1
ATOM 4188 C C . ARG B 2 358 ? 148.328 91.786 112.622 1.00 61.98 358 ARG B C 1
ATOM 4189 O O . ARG B 2 358 ? 148.142 90.570 112.504 1.00 61.98 358 ARG B O 1
ATOM 4197 N N . TYR B 2 359 ? 149.509 92.345 112.381 1.00 65.31 359 TYR B N 1
ATOM 4198 C CA . TYR B 2 359 ? 150.658 91.592 111.899 1.00 65.31 359 TYR B CA 1
ATOM 4199 C C . TYR B 2 359 ? 151.698 91.325 112.980 1.00 65.31 359 TYR B C 1
ATOM 4200 O O . TYR B 2 359 ? 152.805 90.880 112.664 1.00 65.31 359 TYR B O 1
ATOM 4209 N N . ARG B 2 360 ? 151.369 91.591 114.243 1.00 62.36 360 ARG B N 1
ATOM 4210 C CA . ARG B 2 360 ? 152.304 91.494 115.360 1.00 62.36 360 ARG B CA 1
ATOM 4211 C C . ARG B 2 360 ? 151.870 90.352 116.273 1.00 62.36 360 ARG B C 1
ATOM 4212 O O . ARG B 2 360 ? 151.111 90.565 117.229 1.00 62.36 360 ARG B O 1
ATOM 4220 N N . PRO B 2 361 ? 152.320 89.119 116.015 1.00 62.55 361 PRO B N 1
ATOM 4221 C CA . PRO B 2 361 ? 151.658 87.945 116.611 1.00 62.55 361 PRO B CA 1
ATOM 4222 C C . PRO B 2 361 ? 151.776 87.850 118.125 1.00 62.55 361 PRO B C 1
ATOM 4223 O O . PRO B 2 361 ? 150.885 87.276 118.763 1.00 62.55 361 PRO B O 1
ATOM 4227 N N . MET B 2 362 ? 152.838 88.386 118.723 1.00 63.59 362 MET B N 1
ATOM 4228 C CA . MET B 2 362 ? 152.962 88.374 120.178 1.00 63.59 362 MET B CA 1
ATOM 4229 C C . MET B 2 362 ? 152.197 89.530 120.809 1.00 63.59 362 MET B C 1
ATOM 4230 O O . MET B 2 362 ? 151.511 89.348 121.820 1.00 63.59 362 MET B O 1
ATOM 4235 N N . PHE B 2 363 ? 152.325 90.720 120.225 1.00 57.60 363 PHE B N 1
ATOM 4236 C CA . PHE B 2 363 ? 151.604 91.903 120.686 1.00 57.60 363 PHE B CA 1
ATOM 4237 C C . PHE B 2 363 ? 150.106 91.662 120.857 1.00 57.60 363 PHE B C 1
ATOM 4238 O O . PHE B 2 363 ? 149.497 92.182 121.795 1.00 57.60 363 PHE B O 1
ATOM 4246 N N . LYS B 2 364 ? 149.490 90.920 119.936 1.00 57.02 364 LYS B N 1
ATOM 4247 C CA . LYS B 2 364 ? 148.066 90.594 120.031 1.00 57.02 364 LYS B CA 1
ATOM 4248 C C . LYS B 2 364 ? 147.672 89.989 121.382 1.00 57.02 364 LYS B C 1
ATOM 4249 O O . LYS B 2 364 ? 146.644 90.367 121.968 1.00 57.02 364 LYS B O 1
ATOM 4255 N N . ILE B 2 365 ? 148.516 89.112 121.930 1.00 54.29 365 ILE B N 1
ATOM 4256 C CA . ILE B 2 365 ? 148.232 88.507 123.231 1.00 54.29 365 ILE B CA 1
ATOM 4257 C C . ILE B 2 365 ? 148.209 89.562 124.329 1.00 54.29 365 ILE B C 1
ATOM 4258 O O . ILE B 2 365 ? 147.254 89.650 125.112 1.00 54.29 365 ILE B O 1
ATOM 4263 N N . TYR B 2 366 ? 149.271 90.359 124.419 1.00 53.52 366 TYR B N 1
ATOM 4264 C CA . TYR B 2 366 ? 149.356 91.360 125.475 1.00 53.52 366 TYR B CA 1
ATOM 4265 C C . TYR B 2 366 ? 148.303 92.448 125.321 1.00 53.52 366 TYR B C 1
ATOM 4266 O O . TYR B 2 366 ? 147.820 92.984 126.324 1.00 53.52 366 TYR B O 1
ATOM 4275 N N . PHE B 2 367 ? 147.905 92.763 124.089 1.00 52.04 367 PHE B N 1
ATOM 4276 C CA . PHE B 2 367 ? 146.804 93.698 123.896 1.00 52.04 367 PHE B CA 1
ATOM 4277 C C . PHE B 2 367 ? 145.499 93.155 124.454 1.00 52.04 367 PHE B C 1
ATOM 4278 O O . PHE B 2 367 ? 144.769 93.873 125.143 1.00 52.04 367 PHE B O 1
ATOM 4286 N N . TRP B 2 368 ? 145.146 91.914 124.114 1.00 51.52 368 TRP B N 1
ATOM 4287 C CA . TRP B 2 368 ? 143.896 91.382 124.653 1.00 51.52 368 TRP B CA 1
ATOM 4288 C C . TRP B 2 368 ? 143.953 91.162 126.162 1.00 51.52 368 TRP B C 1
ATOM 4289 O O . TRP B 2 368 ? 142.930 91.308 126.846 1.00 51.52 368 TRP B O 1
ATOM 4300 N N . LEU B 2 369 ? 145.142 90.911 126.712 1.00 51.32 369 LEU B N 1
ATOM 4301 C CA . LEU B 2 369 ? 145.295 90.975 128.163 1.00 51.32 369 LEU B CA 1
ATOM 4302 C C . LEU B 2 369 ? 145.030 92.373 128.709 1.00 51.32 369 LEU B C 1
ATOM 4303 O O . LEU B 2 369 ? 144.373 92.517 129.741 1.00 51.32 369 LEU B O 1
ATOM 4308 N N . LEU B 2 370 ? 145.527 93.415 128.041 1.00 50.19 370 LEU B N 1
ATOM 4309 C CA . LEU B 2 370 ? 145.239 94.778 128.490 1.00 50.19 370 LEU B CA 1
ATOM 4310 C C . LEU B 2 370 ? 143.750 95.098 128.407 1.00 50.19 370 LEU B C 1
ATOM 4311 O O . LEU B 2 370 ? 143.189 95.741 129.303 1.00 50.19 370 LEU B O 1
ATOM 4316 N N . ALA B 2 371 ? 143.105 94.684 127.320 1.00 49.51 371 ALA B N 1
ATOM 4317 C CA . ALA B 2 371 ? 141.674 94.916 127.146 1.00 49.51 371 ALA B CA 1
ATOM 4318 C C . ALA B 2 371 ? 140.857 94.249 128.246 1.00 49.51 371 ALA B C 1
ATOM 4319 O O . ALA B 2 371 ? 139.952 94.864 128.821 1.00 49.51 371 ALA B O 1
ATOM 4321 N N . ALA B 2 372 ? 141.163 92.988 128.558 1.00 50.83 372 ALA B N 1
ATOM 4322 C CA . ALA B 2 372 ? 140.510 92.320 129.682 1.00 50.83 372 ALA B CA 1
ATOM 4323 C C . ALA B 2 372 ? 140.857 92.967 131.021 1.00 50.83 372 ALA B C 1
ATOM 4324 O O . ALA B 2 372 ? 140.003 93.062 131.912 1.00 50.83 372 ALA B O 1
ATOM 4326 N N . ASP B 2 373 ? 142.111 93.380 131.194 1.00 50.65 373 ASP B N 1
ATOM 4327 C CA . ASP B 2 373 ? 142.552 94.013 132.431 1.00 50.65 373 ASP B CA 1
ATOM 4328 C C . ASP B 2 373 ? 141.824 95.322 132.711 1.00 50.65 373 ASP B C 1
ATOM 4329 O O . ASP B 2 373 ? 141.551 95.647 133.869 1.00 50.65 373 ASP B O 1
ATOM 4334 N N . PHE B 2 374 ? 141.526 96.100 131.672 1.00 49.83 374 PHE B N 1
ATOM 4335 C CA . PHE B 2 374 ? 140.723 97.308 131.860 1.00 49.83 374 PHE B CA 1
ATOM 4336 C C . PHE B 2 374 ? 139.322 96.993 132.384 1.00 49.83 374 PHE B C 1
ATOM 4337 O O . PHE B 2 374 ? 138.812 97.683 133.278 1.00 49.83 374 PHE B O 1
ATOM 4345 N N . VAL B 2 375 ? 138.720 95.908 131.900 1.00 49.89 375 VAL B N 1
ATOM 4346 C CA . VAL B 2 375 ? 137.431 95.456 132.419 1.00 49.89 375 VAL B CA 1
ATOM 4347 C C . VAL B 2 375 ? 137.549 95.011 133.871 1.00 49.89 375 VAL B C 1
ATOM 4348 O O . VAL B 2 375 ? 136.703 95.341 134.708 1.00 49.89 375 VAL B O 1
ATOM 4352 N N . ILE B 2 376 ? 138.584 94.234 134.185 1.00 50.62 376 ILE B N 1
ATOM 4353 C CA . ILE B 2 376 ? 138.796 93.795 135.564 1.00 50.62 376 ILE B CA 1
ATOM 4354 C C . ILE B 2 376 ? 138.999 94.982 136.502 1.00 50.62 376 ILE B C 1
ATOM 4355 O O . ILE B 2 376 ? 138.426 95.024 137.597 1.00 50.62 376 ILE B O 1
ATOM 4360 N N . LEU B 2 377 ? 139.802 95.967 136.094 1.00 50.68 377 LEU B N 1
ATOM 4361 C CA . LEU B 2 377 ? 139.967 97.174 136.903 1.00 50.68 377 LEU B CA 1
ATOM 4362 C C . LEU B 2 377 ? 138.649 97.910 137.097 1.00 50.68 377 LEU B C 1
ATOM 4363 O O . LEU B 2 377 ? 138.381 98.439 138.182 1.00 50.68 377 LEU B O 1
ATOM 4368 N N . THR B 2 378 ? 137.816 97.965 136.058 1.00 51.69 378 THR B N 1
ATOM 4369 C CA . THR B 2 378 ? 136.504 98.590 136.204 1.00 51.69 378 THR B CA 1
ATOM 4370 C C . THR B 2 378 ? 135.640 97.842 137.216 1.00 51.69 378 THR B C 1
ATOM 4371 O O . THR B 2 378 ? 135.068 98.445 138.131 1.00 51.69 378 THR B O 1
ATOM 4375 N N . TRP B 2 379 ? 135.539 96.522 137.064 1.00 55.90 379 TRP B N 1
ATOM 4376 C CA . TRP B 2 379 ? 134.739 95.698 137.968 1.00 55.90 379 TRP B CA 1
ATOM 4377 C C . TRP B 2 379 ? 135.294 95.659 139.391 1.00 55.90 379 TRP B C 1
ATOM 4378 O O . TRP B 2 379 ? 134.528 95.750 140.356 1.00 55.90 379 TRP B O 1
ATOM 4389 N N . VAL B 2 380 ? 136.612 95.528 139.550 1.00 55.36 380 VAL B N 1
ATOM 4390 C CA . VAL B 2 380 ? 137.183 95.435 140.895 1.00 55.36 380 VAL B CA 1
ATOM 4391 C C . VAL B 2 380 ? 137.085 96.756 141.651 1.00 55.36 380 VAL B C 1
ATOM 4392 O O . VAL B 2 380 ? 137.037 96.764 142.886 1.00 55.36 380 VAL B O 1
ATOM 4396 N N . GLY B 2 381 ? 137.058 97.885 140.943 1.00 57.00 381 GLY B N 1
ATOM 4397 C CA . GLY B 2 381 ? 136.817 99.163 141.590 1.00 57.00 381 GLY B CA 1
ATOM 4398 C C . GLY B 2 381 ? 135.493 99.264 142.321 1.00 57.00 381 GLY B C 1
ATOM 4399 O O . GLY B 2 381 ? 135.365 100.082 143.238 1.00 57.00 381 GLY B O 1
ATOM 4400 N N . ALA B 2 382 ? 134.501 98.459 141.940 1.00 58.67 382 ALA B N 1
ATOM 4401 C CA . ALA B 2 382 ? 133.215 98.485 142.628 1.00 58.67 382 ALA B CA 1
ATOM 4402 C C . ALA B 2 382 ? 133.173 97.617 143.881 1.00 58.67 382 ALA B C 1
ATOM 4403 O O . ALA B 2 382 ? 132.290 97.818 144.720 1.00 58.67 382 ALA B O 1
ATOM 4405 N N . GLN B 2 383 ? 134.087 96.661 144.027 1.00 63.01 383 GLN B N 1
ATOM 4406 C CA . GLN B 2 383 ? 134.025 95.712 145.130 1.00 63.01 383 GLN B CA 1
ATOM 4407 C C . GLN B 2 383 ? 134.660 96.291 146.394 1.00 63.01 383 GLN B C 1
ATOM 4408 O O . GLN B 2 383 ? 135.383 97.289 146.358 1.00 63.01 383 GLN B O 1
ATOM 4414 N N . GLN B 2 384 ? 134.379 95.642 147.523 1.00 69.56 384 GLN B N 1
ATOM 4415 C CA . GLN B 2 384 ? 134.985 96.035 148.788 1.00 69.56 384 GLN B CA 1
ATOM 4416 C C . GLN B 2 384 ? 136.477 95.712 148.780 1.00 69.56 384 GLN B C 1
ATOM 4417 O O . GLN B 2 384 ? 136.929 94.790 148.097 1.00 69.56 384 GLN B O 1
ATOM 4423 N N . THR B 2 385 ? 137.245 96.476 149.557 1.00 69.38 385 THR B N 1
ATOM 4424 C CA . THR B 2 385 ? 138.703 96.340 149.570 1.00 69.38 385 THR B CA 1
ATOM 4425 C C . THR B 2 385 ? 139.165 95.289 150.584 1.00 69.38 385 THR B C 1
ATOM 4426 O O . THR B 2 385 ? 139.935 95.557 151.504 1.00 69.38 385 THR B O 1
ATOM 4430 N N . THR B 2 386 ? 138.673 94.068 150.399 1.00 64.04 386 THR B N 1
ATOM 4431 C CA . THR B 2 386 ? 139.003 92.948 151.268 1.00 64.04 386 THR B CA 1
ATOM 4432 C C . THR B 2 386 ? 139.541 91.821 150.398 1.00 64.04 386 THR B C 1
ATOM 4433 O O . THR B 2 386 ? 139.517 91.903 149.168 1.00 64.04 386 THR B O 1
ATOM 4437 N N . PHE B 2 387 ? 140.046 90.767 151.034 1.00 60.38 387 PHE B N 1
ATOM 4438 C CA . PHE B 2 387 ? 140.461 89.606 150.266 1.00 60.38 387 PHE B CA 1
ATOM 4439 C C . PHE B 2 387 ? 139.263 89.051 149.497 1.00 60.38 387 PHE B C 1
ATOM 4440 O O . PHE B 2 387 ? 138.134 89.075 149.995 1.00 60.38 387 PHE B O 1
ATOM 4448 N N . PRO B 2 388 ? 139.473 88.534 148.277 1.00 59.91 388 PRO B N 1
ATOM 4449 C CA . PRO B 2 388 ? 140.681 88.542 147.449 1.00 59.91 388 PRO B CA 1
ATOM 4450 C C . PRO B 2 388 ? 140.820 89.808 146.605 1.00 59.91 388 PRO B C 1
ATOM 4451 O O . PRO B 2 388 ? 141.790 89.950 145.863 1.00 59.91 388 PRO B O 1
ATOM 4455 N N . TYR B 2 389 ? 139.842 90.709 146.720 1.00 60.84 389 TYR B N 1
ATOM 4456 C CA . TYR B 2 389 ? 139.755 91.851 145.816 1.00 60.84 389 TYR B CA 1
ATOM 4457 C C . TYR B 2 389 ? 140.961 92.776 145.924 1.00 60.84 389 TYR B C 1
ATOM 4458 O O . TYR B 2 389 ? 141.300 93.464 144.955 1.00 60.84 389 TYR B O 1
ATOM 4467 N N . ASP B 2 390 ? 141.632 92.795 147.076 1.00 61.45 390 ASP B N 1
ATOM 4468 C CA . ASP B 2 390 ? 142.892 93.525 147.191 1.00 61.45 390 ASP B CA 1
ATOM 4469 C C . ASP B 2 390 ? 143.971 92.952 146.275 1.00 61.45 390 ASP B C 1
ATOM 4470 O O . ASP B 2 390 ? 144.649 93.698 145.557 1.00 61.45 390 ASP B O 1
ATOM 4475 N N . TRP B 2 391 ? 144.117 91.627 146.249 1.00 59.53 391 TRP B N 1
ATOM 4476 C CA . TRP B 2 391 ? 145.059 91.001 145.323 1.00 59.53 391 TRP B CA 1
ATOM 4477 C C . TRP B 2 391 ? 144.676 91.238 143.866 1.00 59.53 391 TRP B C 1
ATOM 4478 O O . TRP B 2 391 ? 145.537 91.554 143.040 1.00 59.53 391 TRP B O 1
ATOM 4489 N N . ILE B 2 392 ? 143.414 90.999 143.512 1.00 55.05 392 ILE B N 1
ATOM 4490 C CA . ILE B 2 392 ? 142.987 91.196 142.127 1.00 55.05 392 ILE B CA 1
ATOM 4491 C C . ILE B 2 392 ? 143.233 92.635 141.683 1.00 55.05 392 ILE B C 1
ATOM 4492 O O . ILE B 2 392 ? 143.759 92.884 140.588 1.00 55.05 392 ILE B O 1
ATOM 4497 N N . SER B 2 393 ? 142.917 93.597 142.552 1.00 55.71 393 SER B N 1
ATOM 4498 C CA . SER B 2 393 ? 143.181 95.004 142.264 1.00 55.71 393 SER B CA 1
ATOM 4499 C C . SER B 2 393 ? 144.667 95.281 142.076 1.00 55.71 393 SER B C 1
ATOM 4500 O O . SER B 2 393 ? 145.062 95.967 141.125 1.00 55.71 393 SER B O 1
ATOM 4503 N N . LEU B 2 394 ? 145.509 94.725 142.947 1.00 54.37 394 LEU B N 1
ATOM 4504 C CA . LEU B 2 394 ? 146.946 94.959 142.849 1.00 54.37 394 LEU B CA 1
ATOM 4505 C C . LEU B 2 394 ? 147.533 94.351 141.579 1.00 54.37 394 LEU B C 1
ATOM 4506 O O . LEU B 2 394 ? 148.321 94.998 140.882 1.00 54.37 394 LEU B O 1
ATOM 4511 N N . ILE B 2 395 ? 147.188 93.100 141.279 1.00 51.49 395 ILE B N 1
ATOM 4512 C CA . ILE B 2 395 ? 147.709 92.434 140.085 1.00 51.49 395 ILE B CA 1
ATOM 4513 C C . ILE B 2 395 ? 147.260 93.145 138.811 1.00 51.49 395 ILE B C 1
ATOM 4514 O O . ILE B 2 395 ? 148.053 93.333 137.876 1.00 51.49 395 ILE B O 1
ATOM 4519 N N . ALA B 2 396 ? 145.992 93.557 138.748 1.00 51.29 396 ALA B N 1
ATOM 4520 C CA . ALA B 2 396 ? 145.520 94.318 137.595 1.00 51.29 396 ALA B CA 1
ATOM 4521 C C . ALA B 2 396 ? 146.252 95.651 137.450 1.00 51.29 396 ALA B C 1
ATOM 4522 O O . ALA B 2 396 ? 146.672 96.032 136.343 1.00 51.29 396 ALA B O 1
ATOM 4524 N N . SER B 2 397 ? 146.419 96.374 138.560 1.00 53.44 397 SER B N 1
ATOM 4525 C CA . SER B 2 397 ? 147.170 97.624 138.526 1.00 53.44 397 SER B CA 1
ATOM 4526 C C . SER B 2 397 ? 148.598 97.401 138.052 1.00 53.44 397 SER B C 1
ATOM 4527 O O . SER B 2 397 ? 149.137 98.205 137.283 1.00 53.44 397 SER B O 1
ATOM 4530 N N . ALA B 2 398 ? 149.226 96.316 138.501 1.00 50.55 398 ALA B N 1
ATOM 4531 C CA . ALA B 2 398 ? 150.572 95.993 138.045 1.00 50.55 398 ALA B CA 1
ATOM 4532 C C . ALA B 2 398 ? 150.615 95.753 136.542 1.00 50.55 398 ALA B C 1
ATOM 4533 O O . ALA B 2 398 ? 151.506 96.263 135.855 1.00 50.55 398 ALA B O 1
ATOM 4535 N N . TYR B 2 399 ? 149.683 94.953 136.014 1.00 52.03 399 TYR B N 1
ATOM 4536 C CA . TYR B 2 399 ? 149.711 94.675 134.578 1.00 52.03 399 TYR B CA 1
ATOM 4537 C C . TYR B 2 399 ? 149.519 95.936 133.743 1.00 52.03 399 TYR B C 1
ATOM 4538 O O . TYR B 2 399 ? 150.123 96.070 132.671 1.00 52.03 399 TYR B O 1
ATOM 4547 N N . TRP B 2 400 ? 148.665 96.859 134.196 1.00 51.22 400 TRP B N 1
ATOM 4548 C CA . TRP B 2 400 ? 148.496 98.112 133.456 1.00 51.22 400 TRP B CA 1
ATOM 4549 C C . TRP B 2 400 ? 149.824 98.821 133.207 1.00 51.22 400 TRP B C 1
ATOM 4550 O O . TRP B 2 400 ? 150.129 99.217 132.076 1.00 51.22 400 TRP B O 1
ATOM 4561 N N . PHE B 2 401 ? 150.628 98.986 134.252 1.00 52.73 401 PHE B N 1
ATOM 4562 C CA . PHE B 2 401 ? 151.946 99.594 134.100 1.00 52.73 401 PHE B CA 1
ATOM 4563 C C . PHE B 2 401 ? 152.923 98.704 133.339 1.00 52.73 401 PHE B C 1
ATOM 4564 O O . PHE B 2 401 ? 153.734 99.205 132.554 1.00 52.73 401 PHE B O 1
ATOM 4572 N N . ALA B 2 402 ? 152.909 97.396 133.601 1.00 52.11 402 ALA B N 1
ATOM 4573 C CA . ALA B 2 402 ? 153.828 96.492 132.914 1.00 52.11 402 ALA B CA 1
ATOM 4574 C C . ALA B 2 402 ? 153.637 96.510 131.402 1.00 52.11 402 ALA B C 1
ATOM 4575 O O . ALA B 2 402 ? 154.618 96.449 130.651 1.00 52.11 402 ALA B O 1
ATOM 4577 N N . TYR B 2 403 ? 152.397 96.658 130.937 1.00 52.13 403 TYR B N 1
ATOM 4578 C CA . TYR B 2 403 ? 152.139 96.727 129.500 1.00 52.13 403 TYR B CA 1
ATOM 4579 C C . TYR B 2 403 ? 152.869 97.894 128.846 1.00 52.13 403 TYR B C 1
ATOM 4580 O O . TYR B 2 403 ? 153.642 97.709 127.900 1.00 52.13 403 TYR B O 1
ATOM 4589 N N . PHE B 2 404 ? 152.632 99.111 129.334 1.00 53.76 404 PHE B N 1
ATOM 4590 C CA . PHE B 2 404 ? 153.232 100.286 128.710 1.00 53.76 404 PHE B CA 1
ATOM 4591 C C . PHE B 2 404 ? 154.729 100.397 128.988 1.00 53.76 404 PHE B C 1
ATOM 4592 O O . PHE B 2 404 ? 155.504 100.724 128.082 1.00 53.76 404 PHE B O 1
ATOM 4600 N N . LEU B 2 405 ? 155.163 100.141 130.221 1.00 54.52 405 LEU B N 1
ATOM 4601 C CA . LEU B 2 405 ? 156.550 100.381 130.605 1.00 54.52 405 LEU B CA 1
ATOM 4602 C C . LEU B 2 405 ? 157.508 99.242 130.279 1.00 54.52 405 LEU B C 1
ATOM 4603 O O . LEU B 2 405 ? 158.716 99.487 130.189 1.00 54.52 405 LEU B O 1
ATOM 4608 N N . VAL B 2 406 ? 157.026 98.014 130.103 1.00 54.66 406 VAL B N 1
ATOM 4609 C CA . VAL B 2 406 ? 157.929 96.880 129.945 1.00 54.66 406 VAL B CA 1
ATOM 4610 C C . VAL B 2 406 ? 157.642 96.124 128.656 1.00 54.66 406 VAL B C 1
ATOM 4611 O O . VAL B 2 406 ? 158.521 95.978 127.800 1.00 54.66 406 VAL B O 1
ATOM 4615 N N . ILE B 2 407 ? 156.409 95.642 128.510 1.00 53.47 407 ILE B N 1
ATOM 4616 C CA . ILE B 2 407 ? 156.072 94.756 127.398 1.00 53.47 407 ILE B CA 1
ATOM 4617 C C . ILE B 2 407 ? 156.244 95.461 126.054 1.00 53.47 407 ILE B C 1
ATOM 4618 O O . ILE B 2 407 ? 156.851 94.911 125.129 1.00 53.47 407 ILE B O 1
ATOM 4623 N N . LEU B 2 408 ? 155.706 96.671 125.912 1.00 55.42 408 LEU B N 1
ATOM 4624 C CA . LEU B 2 408 ? 155.865 97.387 124.645 1.00 55.42 408 LEU B CA 1
ATOM 4625 C C . LEU B 2 408 ? 157.318 97.704 124.297 1.00 55.42 408 LEU B C 1
ATOM 4626 O O . LEU B 2 408 ? 157.717 97.458 123.146 1.00 55.42 408 LEU B O 1
ATOM 4631 N N . PRO B 2 409 ? 158.150 98.242 125.200 1.00 55.74 409 PRO B N 1
ATOM 4632 C CA . PRO B 2 409 ? 159.576 98.408 124.863 1.00 55.74 409 PRO B CA 1
ATOM 4633 C C . PRO B 2 409 ? 160.304 97.122 124.498 1.00 55.74 409 PRO B C 1
ATOM 4634 O O . PRO B 2 409 ? 161.175 97.140 123.620 1.00 55.74 409 PRO B O 1
ATOM 4638 N N . ILE B 2 410 ? 159.979 96.006 125.148 1.00 58.24 410 ILE B N 1
ATOM 4639 C CA . ILE B 2 410 ? 160.656 94.740 124.875 1.00 58.24 410 ILE B CA 1
ATOM 4640 C C . ILE B 2 410 ? 160.208 94.127 123.550 1.00 58.24 410 ILE B C 1
ATOM 4641 O O . ILE B 2 410 ? 161.033 93.612 122.784 1.00 58.24 410 ILE B O 1
ATOM 4646 N N . LEU B 2 411 ? 158.905 94.160 123.260 1.00 60.25 411 LEU B N 1
ATOM 4647 C CA . LEU B 2 411 ? 158.393 93.544 122.038 1.00 60.25 411 LEU B CA 1
ATOM 4648 C C . LEU B 2 411 ? 159.032 94.127 120.784 1.00 60.25 411 LEU B C 1
ATOM 4649 O O . LEU B 2 411 ? 159.326 93.392 119.835 1.00 60.25 411 LEU B O 1
ATOM 4654 N N . GLY B 2 412 ? 159.272 95.439 120.757 1.00 62.96 412 GLY B N 1
ATOM 4655 C CA . GLY B 2 412 ? 159.866 96.031 119.570 1.00 62.96 412 GLY B CA 1
ATOM 4656 C C . GLY B 2 412 ? 161.277 95.563 119.281 1.00 62.96 412 GLY B C 1
ATOM 4657 O O . GLY B 2 412 ? 161.762 95.747 118.160 1.00 62.96 412 GLY B O 1
ATOM 4658 N N . ALA B 2 413 ? 161.944 94.965 120.264 1.00 60.74 413 ALA B N 1
ATOM 4659 C CA . ALA B 2 413 ? 163.199 94.257 120.051 1.00 60.74 413 ALA B CA 1
ATOM 4660 C C . ALA B 2 413 ? 162.980 92.782 119.723 1.00 60.74 413 ALA B C 1
ATOM 4661 O O . ALA B 2 413 ? 163.594 92.250 118.793 1.00 60.74 413 ALA B O 1
ATOM 4663 N N . ILE B 2 414 ? 162.114 92.115 120.484 1.00 65.39 414 ILE B N 1
ATOM 4664 C CA . ILE B 2 414 ? 162.030 90.657 120.456 1.00 65.39 414 ILE B CA 1
ATOM 4665 C C . ILE B 2 414 ? 161.098 90.101 119.370 1.00 65.39 414 ILE B C 1
ATOM 4666 O O . ILE B 2 414 ? 161.366 89.027 118.821 1.00 65.39 414 ILE B O 1
ATOM 4671 N N . GLU B 2 415 ? 160.025 90.812 119.030 1.00 68.73 415 GLU B N 1
ATOM 4672 C CA . GLU B 2 415 ? 158.960 90.263 118.193 1.00 68.73 415 GLU B CA 1
ATOM 4673 C C . GLU B 2 415 ? 159.420 89.998 116.756 1.00 68.73 415 GLU B C 1
ATOM 4674 O O . GLU B 2 415 ? 160.315 90.663 116.231 1.00 68.73 415 GLU B O 1
ATOM 4680 N N . LYS B 2 416 ? 158.788 88.998 116.123 1.00 72.65 416 LYS B N 1
ATOM 4681 C CA . LYS B 2 416 ? 158.985 88.646 114.716 1.00 72.65 416 LYS B CA 1
ATOM 4682 C C . LYS B 2 416 ? 157.707 88.895 113.917 1.00 72.65 416 LYS B C 1
ATOM 4683 O O . LYS B 2 416 ? 156.848 88.006 113.815 1.00 72.65 416 LYS B O 1
ATOM 4689 N N . PRO B 2 417 ? 157.530 90.083 113.339 1.00 70.69 417 PRO B N 1
ATOM 4690 C CA . PRO B 2 417 ? 156.265 90.414 112.666 1.00 70.69 417 PRO B CA 1
ATOM 4691 C C . PRO B 2 417 ? 155.993 89.601 111.405 1.00 70.69 417 PRO B C 1
ATOM 4692 O O . PRO B 2 417 ? 156.905 89.105 110.740 1.00 70.69 417 PRO B O 1
ATOM 4696 N N . VAL B 2 418 ? 154.700 89.475 111.088 1.00 68.98 418 VAL B N 1
ATOM 4697 C CA . VAL B 2 418 ? 154.247 89.098 109.750 1.00 68.98 418 VAL B CA 1
ATOM 4698 C C . VAL B 2 418 ? 154.417 90.278 108.790 1.00 68.98 418 VAL B C 1
ATOM 4699 O O . VAL B 2 418 ? 154.396 91.447 109.197 1.00 68.98 418 VAL B O 1
ATOM 4703 N N . ALA B 2 419 ? 154.597 89.973 107.494 1.00 71.11 419 ALA B N 1
ATOM 4704 C CA . ALA B 2 419 ? 154.686 91.011 106.462 1.00 71.11 419 ALA B CA 1
ATOM 4705 C C . ALA B 2 419 ? 153.300 91.513 106.059 1.00 71.11 419 ALA B C 1
ATOM 4706 O O . ALA B 2 419 ? 152.442 90.711 105.677 1.00 71.11 419 ALA B O 1
ATOM 4708 N N . PRO B 2 420 ? 153.049 92.820 106.132 1.00 71.83 420 PRO B N 1
ATOM 4709 C CA . PRO B 2 420 ? 151.775 93.390 105.650 1.00 71.83 420 PRO B CA 1
ATOM 4710 C C . PRO B 2 420 ? 151.580 93.189 104.156 1.00 71.83 420 PRO B C 1
ATOM 4711 O O . PRO B 2 420 ? 152.541 92.909 103.424 1.00 71.83 420 PRO B O 1
ATOM 4715 N N . PRO B 2 421 ? 150.344 93.325 103.665 1.00 73.79 421 PRO B N 1
ATOM 4716 C CA . PRO B 2 421 ? 150.120 93.449 102.220 1.00 73.79 421 PRO B CA 1
ATOM 4717 C C . PRO B 2 421 ? 150.818 94.669 101.634 1.00 73.79 421 PRO B C 1
ATOM 4718 O O . PRO B 2 421 ? 151.161 95.623 102.334 1.00 73.79 421 PRO B O 1
ATOM 4722 N N . ALA B 2 422 ? 151.028 94.625 100.315 1.00 75.45 422 ALA B N 1
ATOM 4723 C CA . ALA B 2 422 ? 151.798 95.669 99.647 1.00 75.45 422 ALA B CA 1
ATOM 4724 C C . ALA B 2 422 ? 151.072 97.011 99.627 1.00 75.45 422 ALA B C 1
ATOM 4725 O O . ALA B 2 422 ? 151.724 98.061 99.669 1.00 75.45 422 ALA B O 1
ATOM 4727 N N . THR B 2 423 ? 149.741 97.007 99.566 1.00 77.63 423 THR B N 1
ATOM 4728 C CA . THR B 2 423 ? 148.988 98.255 99.518 1.00 77.63 423 THR B CA 1
ATOM 4729 C C . THR B 2 423 ? 147.549 97.996 99.946 1.00 77.63 423 THR B C 1
ATOM 4730 O O . THR B 2 423 ? 147.088 96.854 99.982 1.00 77.63 423 THR B O 1
ATOM 4734 N N . ILE B 2 424 ? 146.852 99.087 100.277 1.00 74.79 424 ILE B N 1
ATOM 4735 C CA . ILE B 2 424 ? 145.453 99.009 100.700 1.00 74.79 424 ILE B CA 1
ATOM 4736 C C . ILE B 2 424 ? 144.585 98.362 99.627 1.00 74.79 424 ILE B C 1
ATOM 4737 O O . ILE B 2 424 ? 143.679 97.575 99.931 1.00 74.79 424 ILE B O 1
ATOM 4742 N N . GLU B 2 425 ? 144.837 98.698 98.359 1.00 77.09 425 GLU B N 1
ATOM 4743 C CA . GLU B 2 425 ? 144.103 98.093 97.250 1.00 77.09 425 GLU B CA 1
ATOM 4744 C C . GLU B 2 425 ? 144.147 96.569 97.284 1.00 77.09 425 GLU B C 1
ATOM 4745 O O . GLU B 2 425 ? 143.124 95.907 97.067 1.00 77.09 425 GLU B O 1
ATOM 4751 N N . GLU B 2 426 ? 145.310 95.995 97.597 1.00 78.49 426 GLU B N 1
ATOM 4752 C CA . GLU B 2 426 ? 145.421 94.541 97.669 1.00 78.49 426 GLU B CA 1
ATOM 4753 C C . GLU B 2 426 ? 144.552 93.970 98.782 1.00 78.49 426 GLU B C 1
ATOM 4754 O O . GLU B 2 426 ? 143.846 92.977 98.583 1.00 78.49 426 GLU B O 1
ATOM 4760 N N . ASP B 2 427 ? 144.611 94.571 99.969 1.00 80.51 427 ASP B N 1
ATOM 4761 C CA . ASP B 2 427 ? 143.808 94.105 101.098 1.00 80.51 427 ASP B CA 1
ATOM 4762 C C . ASP B 2 427 ? 142.315 94.164 100.783 1.00 80.51 427 ASP B C 1
ATOM 4763 O O . ASP B 2 427 ? 141.574 93.182 100.973 1.00 80.51 427 ASP B O 1
ATOM 4768 N N . PHE B 2 428 ? 141.867 95.306 100.258 1.00 77.76 428 PHE B N 1
ATOM 4769 C CA . PHE B 2 428 ? 140.466 95.470 99.889 1.00 77.76 428 PHE B CA 1
ATOM 4770 C C . PHE B 2 428 ? 140.032 94.428 98.866 1.00 77.76 428 PHE B C 1
ATOM 4771 O O . PHE B 2 428 ? 138.969 93.814 99.006 1.00 77.76 428 PHE B O 1
ATOM 4779 N N . ASN B 2 429 ? 140.844 94.205 97.831 1.00 78.98 429 ASN B N 1
ATOM 4780 C CA . ASN B 2 429 ? 140.481 93.205 96.834 1.00 78.98 429 ASN B CA 1
ATOM 4781 C C . ASN B 2 429 ? 140.590 91.780 97.362 1.00 78.98 429 ASN B C 1
ATOM 4782 O O . ASN B 2 429 ? 139.964 90.875 96.801 1.00 78.98 429 ASN B O 1
ATOM 4787 N N . ALA B 2 430 ? 141.368 91.561 98.423 1.00 79.78 430 ALA B N 1
ATOM 4788 C CA . ALA B 2 430 ? 141.407 90.250 99.059 1.00 79.78 430 ALA B CA 1
ATOM 4789 C C . ALA B 2 430 ? 140.115 89.957 99.805 1.00 79.78 430 ALA B C 1
ATOM 4790 O O . ALA B 2 430 ? 139.658 88.809 99.838 1.00 79.78 430 ALA B O 1
ATOM 4792 N N . HIS B 2 431 ? 139.507 90.979 100.407 1.00 86.00 431 HIS B N 1
ATOM 4793 C CA . HIS B 2 431 ? 138.235 90.734 101.086 1.00 86.00 431 HIS B CA 1
ATOM 4794 C C . HIS B 2 431 ? 137.031 90.812 100.152 1.00 86.00 431 HIS B C 1
ATOM 4795 O O . HIS B 2 431 ? 136.112 89.993 100.259 1.00 86.00 431 HIS B O 1
ATOM 4802 N N . TYR B 2 432 ? 137.015 91.779 99.243 1.00 85.60 432 TYR B N 1
ATOM 4803 C CA . TYR B 2 432 ? 135.850 92.101 98.426 1.00 85.60 432 TYR B CA 1
ATOM 4804 C C . TYR B 2 432 ? 136.080 91.753 96.959 1.00 85.60 432 TYR B C 1
ATOM 4805 O O . TYR B 2 432 ? 135.759 92.529 96.056 1.00 85.60 432 TYR B O 1
ATOM 4814 N N . SER B 2 433 ? 136.662 90.581 96.722 1.00 86.22 433 SER B N 1
ATOM 4815 C CA . SER B 2 433 ? 137.039 90.123 95.389 1.00 86.22 433 SER B CA 1
ATOM 4816 C C . SER B 2 433 ? 135.860 90.116 94.421 1.00 86.22 433 SER B C 1
ATOM 4817 O O . SER B 2 433 ? 135.932 90.699 93.339 1.00 86.22 433 SER B O 1
ATOM 4820 N N . GLY C 3 25 ? 119.816 97.822 150.472 1.00 89.06 25 GLY C N 1
ATOM 4821 C CA . GLY C 3 25 ? 118.514 97.181 150.502 1.00 89.06 25 GLY C CA 1
ATOM 4822 C C . GLY C 3 25 ? 118.581 95.665 150.482 1.00 89.06 25 GLY C C 1
ATOM 4823 O O . GLY C 3 25 ? 119.253 95.077 149.635 1.00 89.06 25 GLY C O 1
ATOM 4824 N N . GLY C 3 26 ? 117.882 95.032 151.423 1.00 90.63 26 GLY C N 1
ATOM 4825 C CA . GLY C 3 26 ? 117.900 93.587 151.509 1.00 90.63 26 GLY C CA 1
ATOM 4826 C C . GLY C 3 26 ? 117.114 92.930 150.393 1.00 90.63 26 GLY C C 1
ATOM 4827 O O . GLY C 3 26 ? 116.248 93.533 149.762 1.00 90.63 26 GLY C O 1
ATOM 4828 N N . HIS C 3 27 ? 117.442 91.663 150.143 1.00 92.07 27 HIS C N 1
ATOM 4829 C CA . HIS C 3 27 ? 116.835 90.921 149.044 1.00 92.07 27 HIS C CA 1
ATOM 4830 C C . HIS C 3 27 ? 115.319 90.835 149.202 1.00 92.07 27 HIS C C 1
ATOM 4831 O O . HIS C 3 27 ? 114.810 90.386 150.234 1.00 92.07 27 HIS C O 1
ATOM 4838 N N . VAL C 3 28 ? 114.610 91.280 148.167 1.00 89.03 28 VAL C N 1
ATOM 4839 C CA . VAL C 3 28 ? 113.190 91.593 148.227 1.00 89.03 28 VAL C CA 1
ATOM 4840 C C . VAL C 3 28 ? 112.346 90.430 147.717 1.00 89.03 28 VAL C C 1
ATOM 4841 O O . VAL C 3 28 ? 112.825 89.526 147.028 1.00 89.03 28 VAL C O 1
ATOM 4845 N N . GLU C 3 29 ? 111.059 90.454 148.070 1.00 92.40 29 GLU C N 1
ATOM 4846 C CA . GLU C 3 29 ? 110.053 89.698 147.332 1.00 92.40 29 GLU C CA 1
ATOM 4847 C C . GLU C 3 29 ? 109.774 90.389 145.997 1.00 92.40 29 GLU C C 1
ATOM 4848 O O . GLU C 3 29 ? 109.484 91.588 145.956 1.00 92.40 29 GLU C O 1
ATOM 4854 N N . ASP C 3 30 ? 109.861 89.627 144.904 1.00 90.48 30 ASP C N 1
ATOM 4855 C CA . ASP C 3 30 ? 109.722 90.152 143.541 1.00 90.48 30 ASP C CA 1
ATOM 4856 C C . ASP C 3 30 ? 108.248 90.356 143.175 1.00 90.48 30 ASP C C 1
ATOM 4857 O O . ASP C 3 30 ? 107.617 89.544 142.495 1.00 90.48 30 ASP C O 1
ATOM 4862 N N . VAL C 3 31 ? 107.695 91.467 143.650 1.00 84.73 31 VAL C N 1
ATOM 4863 C CA . VAL C 3 31 ? 106.281 91.812 143.431 1.00 84.73 31 VAL C CA 1
ATOM 4864 C C . VAL C 3 31 ? 106.044 92.152 141.961 1.00 84.73 31 VAL C C 1
ATOM 4865 O O . VAL C 3 31 ? 106.764 92.996 141.399 1.00 84.73 31 VAL C O 1
ATOM 4869 N N . PRO C 3 32 ? 105.058 91.535 141.297 1.00 81.93 32 PRO C N 1
ATOM 4870 C CA . PRO C 3 32 ? 104.710 91.836 139.888 1.00 81.93 32 PRO C CA 1
ATOM 4871 C C . PRO C 3 32 ? 103.842 93.082 139.725 1.00 81.93 32 PRO C C 1
ATOM 4872 O O . PRO C 3 32 ? 102.651 93.020 139.399 1.00 81.93 32 PRO C O 1
ATOM 4876 N N . PHE C 3 33 ? 104.428 94.256 139.960 1.00 79.46 33 PHE C N 1
ATOM 4877 C CA . PHE C 3 33 ? 103.707 95.511 139.767 1.00 79.46 33 PHE C CA 1
ATOM 4878 C C . PHE C 3 33 ? 103.367 95.749 138.296 1.00 79.46 33 PHE C C 1
ATOM 4879 O O . PHE C 3 33 ? 104.111 95.365 137.390 1.00 79.46 33 PHE C O 1
ATOM 4887 N N . SER C 3 34 ? 102.222 96.404 138.068 1.00 77.38 34 SER C N 1
ATOM 4888 C CA . SER C 3 34 ? 101.712 96.609 136.714 1.00 77.38 34 SER C CA 1
ATOM 4889 C C . SER C 3 34 ? 102.540 97.588 135.888 1.00 77.38 34 SER C C 1
ATOM 4890 O O . SER C 3 34 ? 102.449 97.560 134.658 1.00 77.38 34 SER C O 1
ATOM 4893 N N . PHE C 3 35 ? 103.324 98.460 136.521 1.00 75.50 35 PHE C N 1
ATOM 4894 C CA . PHE C 3 35 ? 104.128 99.443 135.800 1.00 75.50 35 PHE C CA 1
ATOM 4895 C C . PHE C 3 35 ? 105.437 98.884 135.248 1.00 75.50 35 PHE C C 1
ATOM 4896 O O . PHE C 3 35 ? 106.109 99.578 134.478 1.00 75.50 35 PHE C O 1
ATOM 4904 N N . GLU C 3 36 ? 105.812 97.665 135.620 1.00 76.83 36 GLU C N 1
ATOM 4905 C CA . GLU C 3 36 ? 107.073 97.077 135.184 1.00 76.83 36 GLU C CA 1
ATOM 4906 C C . GLU C 3 36 ? 107.058 96.723 133.698 1.00 76.83 36 GLU C C 1
ATOM 4907 O O . GLU C 3 36 ? 106.012 96.447 133.106 1.00 76.83 36 GLU C O 1
ATO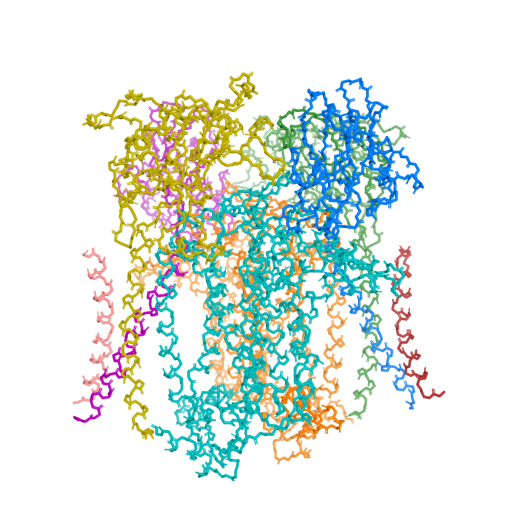M 4913 N N . GLY C 3 37 ? 108.250 96.732 133.101 1.00 74.98 37 GLY C N 1
ATOM 4914 C CA . GLY C 3 37 ? 108.442 96.443 131.697 1.00 74.98 37 GLY C CA 1
ATOM 4915 C C . GLY C 3 37 ? 108.006 97.562 130.773 1.00 74.98 37 GLY C C 1
ATOM 4916 O O . GLY C 3 37 ? 107.328 98.510 131.178 1.00 74.98 37 GLY C O 1
ATOM 4917 N N . PRO C 3 38 ? 108.401 97.469 129.499 1.00 74.52 38 PRO C N 1
ATOM 4918 C CA . PRO C 3 38 ? 108.174 98.592 128.572 1.00 74.52 38 PRO C CA 1
ATOM 4919 C C . PRO C 3 38 ? 106.712 98.946 128.364 1.00 74.52 38 PRO C C 1
ATOM 4920 O O . PRO C 3 38 ? 106.396 100.119 128.130 1.00 74.52 38 PRO C O 1
ATOM 4924 N N . PHE C 3 39 ? 105.813 97.971 128.431 1.00 80.03 39 PHE C N 1
ATOM 4925 C CA . PHE C 3 39 ? 104.386 98.209 128.261 1.00 80.03 39 PHE C CA 1
ATOM 4926 C C . PHE C 3 39 ? 103.642 98.419 129.576 1.00 80.03 39 PHE C C 1
ATOM 4927 O O . PHE C 3 39 ? 102.447 98.731 129.549 1.00 80.03 39 PHE C O 1
ATOM 4935 N N . GLY C 3 40 ? 104.312 98.247 130.714 1.00 77.00 40 GLY C N 1
ATOM 4936 C CA . GLY C 3 40 ? 103.655 98.426 131.997 1.00 77.00 40 GLY C CA 1
ATOM 4937 C C . GLY C 3 40 ? 103.188 99.852 132.229 1.00 77.00 40 GLY C C 1
ATOM 4938 O O . GLY C 3 40 ? 103.818 100.818 131.794 1.00 77.00 40 GLY C O 1
ATOM 4939 N N . THR C 3 41 ? 102.057 99.977 132.930 1.00 75.14 41 THR C N 1
ATOM 4940 C CA . THR C 3 41 ? 101.442 101.265 133.236 1.00 75.14 41 THR C CA 1
ATOM 4941 C C . THR C 3 41 ? 100.945 101.281 134.679 1.00 75.14 41 THR C C 1
ATOM 4942 O O . THR C 3 41 ? 100.766 100.234 135.307 1.00 75.14 41 THR C O 1
ATOM 4946 N N . PHE C 3 42 ? 100.731 102.491 135.204 1.00 73.67 42 PHE C N 1
ATOM 4947 C CA . PHE C 3 42 ? 100.083 102.661 136.503 1.00 73.67 42 PHE C CA 1
ATOM 4948 C C . PHE C 3 42 ? 98.587 102.372 136.419 1.00 73.67 42 PHE C C 1
ATOM 4949 O O . PHE C 3 42 ? 97.890 102.912 135.555 1.00 73.67 42 PHE C O 1
ATOM 4957 N N . ASP C 3 43 ? 98.090 101.528 137.325 1.00 83.57 43 ASP C N 1
ATOM 4958 C CA . ASP C 3 43 ? 96.653 101.419 137.571 1.00 83.57 43 ASP C CA 1
ATOM 4959 C C . ASP C 3 43 ? 96.181 102.606 138.408 1.00 83.57 43 ASP C C 1
ATOM 4960 O O . ASP C 3 43 ? 96.590 102.759 139.563 1.00 83.57 43 ASP C O 1
ATOM 4965 N N . GLN C 3 44 ? 95.318 103.440 137.821 1.00 83.99 44 GLN C N 1
ATOM 4966 C CA . GLN C 3 44 ? 94.814 104.628 138.509 1.00 83.99 44 GLN C CA 1
ATOM 4967 C C . GLN C 3 44 ? 94.120 104.293 139.829 1.00 83.99 44 GLN C C 1
ATOM 4968 O O . GLN C 3 44 ? 94.271 105.019 140.820 1.00 83.99 44 GLN C O 1
ATOM 4974 N N . HIS C 3 45 ? 93.369 103.190 139.870 1.00 84.04 45 HIS C N 1
ATOM 4975 C CA . HIS C 3 45 ? 92.700 102.791 141.107 1.00 84.04 45 HIS C CA 1
ATOM 4976 C C . HIS C 3 45 ? 93.691 102.397 142.195 1.00 84.04 45 HIS C C 1
ATOM 4977 O O . HIS C 3 45 ? 93.530 102.784 143.358 1.00 84.04 45 HIS C O 1
ATOM 4984 N N . GLN C 3 46 ? 94.690 101.583 141.855 1.00 80.44 46 GLN C N 1
ATOM 4985 C CA . GLN C 3 46 ? 95.720 101.251 142.833 1.00 80.44 46 GLN C CA 1
ATOM 4986 C C . GLN C 3 46 ? 96.448 102.494 143.333 1.00 80.44 46 GLN C C 1
ATOM 4987 O O . GLN C 3 46 ? 96.775 102.588 144.520 1.00 80.44 46 GLN C O 1
ATOM 4993 N N . LEU C 3 47 ? 96.721 103.453 142.446 1.00 78.50 47 LEU C N 1
ATOM 4994 C CA . LEU C 3 47 ? 97.298 104.720 142.889 1.00 78.50 47 LEU C CA 1
ATOM 4995 C C . LEU C 3 47 ? 96.394 105.451 143.875 1.00 78.50 47 LEU C C 1
ATOM 4996 O O . LEU C 3 47 ? 96.872 105.985 144.880 1.00 78.50 47 LEU C O 1
ATOM 5001 N N . GLN C 3 48 ? 95.091 105.513 143.595 1.00 81.18 48 GLN C N 1
ATOM 5002 C CA . GLN C 3 48 ? 94.161 106.151 144.526 1.00 81.18 48 GLN C CA 1
ATOM 5003 C C . GLN C 3 48 ? 94.106 105.437 145.877 1.00 81.18 48 GLN C C 1
ATOM 5004 O O . GLN C 3 48 ? 94.085 106.086 146.932 1.00 81.18 48 GLN C O 1
ATOM 5010 N N . ARG C 3 49 ? 94.124 104.103 145.868 1.00 82.66 49 ARG C N 1
ATOM 5011 C CA . ARG C 3 49 ? 94.192 103.342 147.116 1.00 82.66 49 ARG C CA 1
ATOM 5012 C C . ARG C 3 49 ? 95.479 103.632 147.886 1.00 82.66 49 ARG C C 1
ATOM 5013 O O . ARG C 3 49 ? 95.457 103.835 149.109 1.00 82.66 49 ARG C O 1
ATOM 5021 N N . GLY C 3 50 ? 96.614 103.625 147.189 1.00 80.29 50 GLY C N 1
ATOM 5022 C CA . GLY C 3 50 ? 97.877 103.941 147.835 1.00 80.29 50 GLY C CA 1
ATOM 5023 C C . GLY C 3 50 ? 97.909 105.341 148.416 1.00 80.29 50 GLY C C 1
ATOM 5024 O O . GLY C 3 50 ? 98.441 105.558 149.505 1.00 80.29 50 GLY C O 1
ATOM 5025 N N . LEU C 3 51 ? 97.374 106.314 147.677 1.00 78.06 51 LEU C N 1
ATOM 5026 C CA . LEU C 3 51 ? 97.219 107.667 148.203 1.00 78.06 51 LEU C CA 1
ATOM 5027 C C . LEU C 3 51 ? 96.390 107.682 149.479 1.00 78.06 51 LEU C C 1
ATOM 5028 O O . LEU C 3 51 ? 96.739 108.364 150.448 1.00 78.06 51 LEU C O 1
ATOM 5033 N N . GLN C 3 52 ? 95.272 106.954 149.490 1.00 79.72 52 GLN C N 1
ATOM 5034 C CA . GLN C 3 52 ? 94.459 106.869 150.701 1.00 79.72 52 GLN C CA 1
ATOM 5035 C C . GLN C 3 52 ? 95.261 106.335 151.882 1.00 79.72 52 GLN C C 1
ATOM 5036 O O . GLN C 3 52 ? 95.209 106.892 152.986 1.00 79.72 52 GLN C O 1
ATOM 5042 N N . VAL C 3 53 ? 95.978 105.230 151.678 1.00 77.57 53 VAL C N 1
ATOM 5043 C CA . VAL C 3 53 ? 96.781 104.660 152.761 1.00 77.57 53 VAL C CA 1
ATOM 5044 C C . VAL C 3 53 ? 97.881 105.618 153.216 1.00 77.57 53 VAL C C 1
ATOM 5045 O O . VAL C 3 53 ? 98.119 105.765 154.418 1.00 77.57 53 VAL C O 1
ATOM 5049 N N . TYR C 3 54 ? 98.571 106.280 152.282 1.00 75.82 54 TYR C N 1
ATOM 5050 C CA . TYR C 3 54 ? 99.561 107.281 152.686 1.00 75.82 54 TYR C CA 1
ATOM 5051 C C . TYR C 3 54 ? 98.936 108.394 153.513 1.00 75.82 54 TYR C C 1
ATOM 5052 O O . TYR C 3 54 ? 99.467 108.760 154.571 1.00 75.82 54 TYR C O 1
ATOM 5061 N N . THR C 3 55 ? 97.764 108.870 153.092 1.00 77.58 55 THR C N 1
ATOM 5062 C CA . THR C 3 55 ? 97.064 109.948 153.782 1.00 77.58 55 THR C CA 1
ATOM 5063 C C . THR C 3 55 ? 96.673 109.542 155.194 1.00 77.58 55 THR C C 1
ATOM 5064 O O . THR C 3 55 ? 96.879 110.295 156.152 1.00 77.58 55 THR C O 1
ATOM 5068 N N . GLU C 3 56 ? 96.105 108.351 155.339 1.00 79.84 56 GLU C N 1
ATOM 5069 C CA . GLU C 3 56 ? 95.620 107.898 156.635 1.00 79.84 56 GLU C CA 1
ATOM 5070 C C . GLU C 3 56 ? 96.741 107.433 157.557 1.00 79.84 56 GLU C C 1
ATOM 5071 O O . GLU C 3 56 ? 96.606 107.539 158.780 1.00 79.84 56 GLU C O 1
ATOM 5077 N N . VAL C 3 57 ? 97.842 106.917 157.013 1.00 78.51 57 VAL C N 1
ATOM 5078 C CA . VAL C 3 57 ? 98.884 106.302 157.825 1.00 78.51 57 VAL C CA 1
ATOM 5079 C C . VAL C 3 57 ? 100.184 107.099 157.786 1.00 78.51 57 VAL C C 1
ATOM 5080 O O . VAL C 3 57 ? 100.575 107.714 158.783 1.00 78.51 57 VAL C O 1
ATOM 5084 N N . CYS C 3 58 ? 100.859 107.099 156.632 1.00 79.70 58 CYS C N 1
ATOM 5085 C CA . CYS C 3 58 ? 102.244 107.566 156.579 1.00 79.70 58 CYS C CA 1
ATOM 5086 C C . CYS C 3 58 ? 102.393 109.062 156.824 1.00 79.70 58 CYS C C 1
ATOM 5087 O O . CYS C 3 58 ? 103.394 109.487 157.411 1.00 79.70 58 CYS C O 1
ATOM 5090 N N . ALA C 3 59 ? 101.432 109.874 156.383 1.00 77.46 59 ALA C N 1
ATOM 5091 C CA . ALA C 3 59 ? 101.538 111.319 156.555 1.00 77.46 59 ALA C CA 1
ATOM 5092 C C . ALA C 3 59 ? 101.634 111.745 158.016 1.00 77.46 59 ALA C C 1
ATOM 5093 O O . ALA C 3 59 ? 101.981 112.900 158.283 1.00 77.46 59 ALA C O 1
ATOM 5095 N N . ALA C 3 60 ? 101.334 110.850 158.959 1.00 78.77 60 ALA C N 1
ATOM 5096 C CA . ALA C 3 60 ? 101.603 111.117 160.369 1.00 78.77 60 ALA C CA 1
ATOM 5097 C C . ALA C 3 60 ? 103.084 111.350 160.651 1.00 78.77 60 ALA C C 1
ATOM 5098 O O . ALA C 3 60 ? 103.425 112.068 161.597 1.00 78.77 60 ALA C O 1
ATOM 5100 N N . CYS C 3 61 ? 103.976 110.760 159.854 1.00 79.72 61 CYS C N 1
ATOM 5101 C CA . CYS C 3 61 ? 105.412 110.899 160.084 1.00 79.72 61 CYS C CA 1
ATOM 5102 C C . CYS C 3 61 ? 106.191 111.347 158.856 1.00 79.72 61 CYS C C 1
ATOM 5103 O O . CYS C 3 61 ? 107.046 112.233 158.951 1.00 79.72 61 CYS C O 1
ATOM 5106 N N . HIS C 3 62 ? 105.913 110.742 157.706 1.00 77.20 62 HIS C N 1
ATOM 5107 C CA . HIS C 3 62 ? 106.732 110.922 156.515 1.00 77.20 62 HIS C CA 1
ATOM 5108 C C . HIS C 3 62 ? 106.205 112.053 155.642 1.00 77.20 62 HIS C C 1
ATOM 5109 O O . HIS C 3 62 ? 105.012 112.100 155.326 1.00 77.20 62 HIS C O 1
ATOM 5116 N N . GLY C 3 63 ? 107.104 112.963 155.252 1.00 74.32 63 GLY C N 1
ATOM 5117 C CA . GLY C 3 63 ? 106.766 114.005 154.307 1.00 74.32 63 GLY C CA 1
ATOM 5118 C C . GLY C 3 63 ? 106.874 113.571 152.853 1.00 74.32 63 GLY C C 1
ATOM 5119 O O . GLY C 3 63 ? 107.313 112.469 152.528 1.00 74.32 63 GLY C O 1
ATOM 5120 N N . MET C 3 64 ? 106.463 114.480 151.965 1.00 72.97 64 MET C N 1
ATOM 5121 C CA . MET C 3 64 ? 106.703 114.374 150.524 1.00 72.97 64 MET C CA 1
ATOM 5122 C C . MET C 3 64 ? 107.056 115.751 149.950 1.00 72.97 64 MET C C 1
ATOM 5123 O O . MET C 3 64 ? 106.441 116.245 149.010 1.00 72.97 64 MET C O 1
ATOM 5128 N N . LYS C 3 65 ? 108.077 116.381 150.533 1.00 70.61 65 LYS C N 1
ATOM 5129 C CA . LYS C 3 65 ? 108.364 117.795 150.301 1.00 70.61 65 LYS C CA 1
ATOM 5130 C C . LYS C 3 65 ? 108.680 118.155 148.848 1.00 70.61 65 LYS C C 1
ATOM 5131 O O . LYS C 3 65 ? 108.629 119.339 148.502 1.00 70.61 65 LYS C O 1
ATOM 5137 N N . PHE C 3 66 ? 109.010 117.192 147.991 1.00 67.46 66 PHE C N 1
ATOM 5138 C CA . PHE C 3 66 ? 109.209 117.481 146.572 1.00 67.46 66 PHE C CA 1
ATOM 5139 C C . PHE C 3 66 ? 107.971 117.273 145.701 1.00 67.46 66 PHE C C 1
ATOM 5140 O O . PHE C 3 66 ? 108.035 117.545 144.498 1.00 67.46 66 PHE C O 1
ATOM 5148 N N . VAL C 3 67 ? 106.858 116.805 146.252 1.00 70.08 67 VAL C N 1
ATOM 5149 C CA . VAL C 3 67 ? 105.665 116.487 145.470 1.00 70.08 67 VAL C CA 1
ATOM 5150 C C . VAL C 3 67 ? 104.673 117.643 145.570 1.00 70.08 67 VAL C C 1
ATOM 5151 O O . VAL C 3 67 ? 104.195 117.939 146.675 1.00 70.08 67 VAL C O 1
ATOM 5155 N N . PRO C 3 68 ? 104.345 118.318 144.464 1.00 72.29 68 PRO C N 1
ATOM 5156 C CA . PRO C 3 68 ? 103.310 119.362 144.488 1.00 72.29 68 PRO C CA 1
ATOM 5157 C C . PRO C 3 68 ? 101.913 118.750 144.475 1.00 72.29 68 PRO C C 1
ATOM 5158 O O . PRO C 3 68 ? 101.639 117.818 143.716 1.00 72.29 68 PRO C O 1
ATOM 5162 N N . ILE C 3 69 ? 101.033 119.275 145.334 1.00 75.49 69 ILE C N 1
ATOM 5163 C CA . ILE C 3 69 ? 99.714 118.676 145.547 1.00 75.49 69 ILE C CA 1
ATOM 5164 C C . ILE C 3 69 ? 98.917 118.608 144.246 1.00 75.49 69 ILE C C 1
ATOM 5165 O O . ILE C 3 69 ? 98.216 117.623 143.981 1.00 75.49 69 ILE C O 1
ATOM 5170 N N . ARG C 3 70 ? 99.025 119.642 143.411 1.00 75.19 70 ARG C N 1
ATOM 5171 C CA . ARG C 3 70 ? 98.388 119.669 142.095 1.00 75.19 70 ARG C CA 1
ATOM 5172 C C . ARG C 3 70 ? 98.715 118.474 141.203 1.00 75.19 70 ARG C C 1
ATOM 5173 O O . ARG C 3 70 ? 97.935 118.166 140.296 1.00 75.19 70 ARG C O 1
ATOM 5181 N N . SER C 3 71 ? 99.839 117.794 141.428 1.00 76.64 71 SER C N 1
ATOM 5182 C CA . SER C 3 71 ? 100.163 116.601 140.648 1.00 76.64 71 SER C CA 1
ATOM 5183 C C . SER C 3 71 ? 99.154 115.469 140.824 1.00 76.64 71 SER C C 1
ATOM 5184 O O . SER C 3 71 ? 99.136 114.542 140.008 1.00 76.64 71 SER C O 1
ATOM 5187 N N . LEU C 3 72 ? 98.321 115.512 141.865 1.00 77.94 72 LEU C N 1
ATOM 5188 C CA . LEU C 3 72 ? 97.287 114.496 142.046 1.00 77.94 72 LEU C CA 1
ATOM 5189 C C . LEU C 3 72 ? 96.248 114.480 140.927 1.00 77.94 72 LEU C C 1
ATOM 5190 O O . LEU C 3 72 ? 95.604 113.447 140.716 1.00 77.94 72 LEU C O 1
ATOM 5195 N N . SER C 3 73 ? 96.067 115.585 140.210 1.00 79.77 73 SER C N 1
ATOM 5196 C CA . SER C 3 73 ? 95.186 115.637 139.048 1.00 79.77 73 SER C CA 1
ATOM 5197 C C . SER C 3 73 ? 95.916 115.425 137.728 1.00 79.77 73 SER C C 1
ATOM 5198 O O . SER C 3 73 ? 95.276 115.438 136.672 1.00 79.77 73 SER C O 1
ATOM 5201 N N . GLU C 3 74 ? 97.227 115.234 137.766 1.00 82.24 74 GLU C N 1
ATOM 5202 C CA . GLU C 3 74 ? 98.037 115.175 136.557 1.00 82.24 74 GLU C CA 1
ATOM 5203 C C . GLU C 3 74 ? 97.765 113.899 135.757 1.00 82.24 74 GLU C C 1
ATOM 5204 O O . GLU C 3 74 ? 97.575 112.827 136.340 1.00 82.24 74 GLU C O 1
ATOM 5210 N N . PRO C 3 75 ? 97.734 113.990 134.424 1.00 77.70 75 PRO C N 1
ATOM 5211 C CA . PRO C 3 75 ? 97.572 112.798 133.581 1.00 77.70 75 PRO C CA 1
ATOM 5212 C C . PRO C 3 75 ? 98.593 111.709 133.883 1.00 77.70 75 PRO C C 1
ATOM 5213 O O . PRO C 3 75 ? 99.779 111.976 134.085 1.00 77.70 75 PRO C O 1
ATOM 5217 N N . GLY C 3 76 ? 98.115 110.466 133.908 1.00 77.24 76 GLY C N 1
ATOM 5218 C CA . GLY C 3 76 ? 98.929 109.310 134.217 1.00 77.24 76 GLY C CA 1
ATOM 5219 C C . GLY C 3 76 ? 99.212 109.103 135.686 1.00 77.24 76 GLY C C 1
ATOM 5220 O O . GLY C 3 76 ? 99.883 108.125 136.039 1.00 77.24 76 GLY C O 1
ATOM 5221 N N . GLY C 3 77 ? 98.730 109.991 136.550 1.00 78.92 77 GLY C N 1
ATOM 5222 C CA . GLY C 3 77 ? 98.746 109.775 137.975 1.00 78.92 77 GLY C CA 1
ATOM 5223 C C . GLY C 3 77 ? 97.388 109.338 138.483 1.00 78.92 77 GLY C C 1
ATOM 5224 O O . GLY C 3 77 ? 96.602 108.711 137.765 1.00 78.92 77 GLY C O 1
ATOM 5225 N N . PRO C 3 78 ? 97.090 109.651 139.746 1.00 78.74 78 PRO C N 1
ATOM 5226 C CA . PRO C 3 78 ? 95.744 109.377 140.276 1.00 78.74 78 PRO C CA 1
ATOM 5227 C C . PRO C 3 78 ? 94.627 110.085 139.519 1.00 78.74 78 PRO C C 1
ATOM 5228 O O . PRO C 3 78 ? 93.481 109.622 139.570 1.00 78.74 78 PRO C O 1
ATOM 5232 N N . GLU C 3 79 ? 94.932 111.178 138.816 1.00 82.64 79 GLU C N 1
ATOM 5233 C CA . GLU C 3 79 ? 93.965 111.962 138.037 1.00 82.64 79 GLU C CA 1
ATOM 5234 C C . GLU C 3 79 ? 92.667 112.240 138.799 1.00 82.64 79 GLU C C 1
ATOM 5235 O O . GLU C 3 79 ? 91.560 112.042 138.292 1.00 82.64 79 GLU C O 1
ATOM 5241 N N . LEU C 3 80 ? 92.813 112.695 140.037 1.00 83.62 80 LEU C N 1
ATOM 5242 C CA . LEU C 3 80 ? 91.678 113.218 140.786 1.00 83.62 80 LEU C CA 1
ATOM 5243 C C . LEU C 3 80 ? 91.156 114.497 140.127 1.00 83.62 80 LEU C C 1
ATOM 5244 O O . LEU C 3 80 ? 91.939 115.270 139.571 1.00 83.62 80 LEU C O 1
ATOM 5249 N N . PRO C 3 81 ? 89.847 114.741 140.156 1.00 86.87 81 PRO C N 1
ATOM 5250 C CA . PRO C 3 81 ? 89.330 116.021 139.658 1.00 86.87 81 PRO C CA 1
ATOM 5251 C C . PRO C 3 81 ? 89.772 117.194 140.523 1.00 86.87 81 PRO C C 1
ATOM 5252 O O . PRO C 3 81 ? 90.016 117.060 141.724 1.00 86.87 81 PRO C O 1
ATOM 5256 N N . GLU C 3 82 ? 89.878 118.361 139.877 1.00 91.09 82 GLU C N 1
ATOM 5257 C CA . GLU C 3 82 ? 90.561 119.511 140.467 1.00 91.09 82 GLU C CA 1
ATOM 5258 C C . GLU C 3 82 ? 89.914 119.988 141.764 1.00 91.09 82 GLU C C 1
ATOM 5259 O O . GLU C 3 82 ? 90.617 120.352 142.714 1.00 91.09 82 GLU C O 1
ATOM 5265 N N . ASP C 3 83 ? 88.582 120.005 141.826 1.00 89.79 83 ASP C N 1
ATOM 5266 C CA . ASP C 3 83 ? 87.909 120.377 143.069 1.00 89.79 83 ASP C CA 1
ATOM 5267 C C . ASP C 3 83 ? 88.160 119.377 144.191 1.00 89.79 83 ASP C C 1
ATOM 5268 O O . ASP C 3 83 ? 88.264 119.771 145.356 1.00 89.79 83 ASP C O 1
ATOM 5273 N N . GLN C 3 84 ? 88.282 118.092 143.865 1.00 86.33 84 GLN C N 1
ATOM 5274 C CA . GLN C 3 84 ? 88.623 117.101 144.880 1.00 86.33 84 GLN C CA 1
ATOM 5275 C C . GLN C 3 84 ? 90.065 117.243 145.361 1.00 86.33 84 GLN C C 1
ATOM 5276 O O . GLN C 3 84 ? 90.343 117.073 146.553 1.00 86.33 84 GLN C O 1
ATOM 5282 N N . VAL C 3 85 ? 90.996 117.558 144.457 1.00 84.09 85 VAL C N 1
ATOM 5283 C CA . VAL C 3 85 ? 92.357 117.895 144.876 1.00 84.09 85 VAL C CA 1
ATOM 5284 C C . VAL C 3 85 ? 92.377 119.140 145.758 1.00 84.09 85 VAL C C 1
ATOM 5285 O O . VAL C 3 85 ? 93.123 119.204 146.743 1.00 84.09 85 VAL C O 1
ATOM 5289 N N . ARG C 3 86 ? 91.558 120.140 145.433 1.00 83.60 86 ARG C N 1
ATOM 5290 C CA . ARG C 3 86 ? 91.462 121.326 146.281 1.00 83.60 86 ARG C CA 1
ATOM 5291 C C . ARG C 3 86 ? 90.918 120.988 147.666 1.00 83.60 86 ARG C C 1
ATOM 5292 O O . ARG C 3 86 ? 91.453 121.445 148.682 1.00 83.60 86 ARG C O 1
ATOM 5300 N N . ALA C 3 87 ? 89.848 120.194 147.723 1.00 80.92 87 ALA C N 1
ATOM 5301 C CA . ALA C 3 87 ? 89.335 119.711 149.003 1.00 80.92 87 ALA C CA 1
ATOM 5302 C C . ALA C 3 87 ? 90.422 118.998 149.801 1.00 80.92 87 ALA C C 1
ATOM 5303 O O . ALA C 3 87 ? 90.608 119.262 150.995 1.00 80.92 87 ALA C O 1
ATOM 5305 N N . TYR C 3 88 ? 91.143 118.084 149.151 1.00 79.95 88 TYR C N 1
ATOM 5306 C CA . TYR C 3 88 ? 92.275 117.408 149.780 1.00 79.95 88 TYR C CA 1
ATOM 5307 C C . TYR C 3 88 ? 93.296 118.405 150.320 1.00 79.95 88 TYR C C 1
ATOM 5308 O O . TYR C 3 88 ? 93.713 118.316 151.480 1.00 79.95 88 TYR C O 1
ATOM 5317 N N . ALA C 3 89 ? 93.713 119.361 149.486 1.00 79.39 89 ALA C N 1
ATOM 5318 C CA . ALA C 3 89 ? 94.760 120.309 149.867 1.00 79.39 89 ALA C CA 1
ATOM 5319 C C . ALA C 3 89 ? 94.424 121.074 151.145 1.00 79.39 89 ALA C C 1
ATOM 5320 O O . ALA C 3 89 ? 95.303 121.304 151.983 1.00 79.39 89 ALA C O 1
ATOM 5322 N N . THR C 3 90 ? 93.165 121.479 151.315 1.00 79.61 90 THR C N 1
ATOM 5323 C CA . THR C 3 90 ? 92.783 122.303 152.460 1.00 79.61 90 THR C CA 1
ATOM 5324 C C . THR C 3 90 ? 92.935 121.602 153.805 1.00 79.61 90 THR C C 1
ATOM 5325 O O . THR C 3 90 ? 92.891 122.281 154.836 1.00 79.61 90 THR C O 1
ATOM 5329 N N . GLN C 3 91 ? 93.108 120.280 153.833 1.00 79.61 91 GLN C N 1
ATOM 5330 C CA . GLN C 3 91 ? 93.309 119.595 155.107 1.00 79.61 91 GLN C CA 1
ATOM 5331 C C . GLN C 3 91 ? 94.640 119.963 155.759 1.00 79.61 91 GLN C C 1
ATOM 5332 O O . GLN C 3 91 ? 94.770 119.870 156.985 1.00 79.61 91 GLN C O 1
ATOM 5338 N N . PHE C 3 92 ? 95.630 120.374 154.973 1.00 79.25 92 PHE C N 1
ATOM 5339 C CA . PHE C 3 92 ? 96.926 120.763 155.511 1.00 79.25 92 PHE C CA 1
ATOM 5340 C C . PHE C 3 92 ? 96.904 122.198 156.028 1.00 79.25 92 PHE C C 1
ATOM 5341 O O . PHE C 3 92 ? 96.164 123.050 155.529 1.00 79.25 92 PHE C O 1
ATOM 5349 N N . THR C 3 93 ? 97.735 122.463 157.034 1.00 82.74 93 THR C N 1
ATOM 5350 C CA . THR C 3 93 ? 98.039 123.823 157.459 1.00 82.74 93 THR C CA 1
ATOM 5351 C C . THR C 3 93 ? 99.430 124.206 156.973 1.00 82.74 93 THR C C 1
ATOM 5352 O O . THR C 3 93 ? 100.408 123.508 157.256 1.00 82.74 93 THR C O 1
ATOM 5356 N N . VAL C 3 94 ? 99.509 125.316 156.244 1.00 87.70 94 VAL C N 1
ATOM 5357 C CA . VAL C 3 94 ? 100.734 125.769 155.597 1.00 87.70 94 VAL C CA 1
ATOM 5358 C C . VAL C 3 94 ? 101.109 127.138 156.147 1.00 87.70 94 VAL C C 1
ATOM 5359 O O . VAL C 3 94 ? 100.300 128.073 156.103 1.00 87.70 94 VAL C O 1
ATOM 5363 N N . THR C 3 95 ? 102.332 127.258 156.661 1.00 93.91 95 THR C N 1
ATOM 5364 C CA . THR C 3 95 ? 102.908 128.568 156.947 1.00 93.91 95 THR C CA 1
ATOM 5365 C C . THR C 3 95 ? 103.219 129.260 155.626 1.00 93.91 95 THR C C 1
ATOM 5366 O O . THR C 3 95 ? 104.102 128.822 154.882 1.00 93.91 95 THR C O 1
ATOM 5370 N N . ASP C 3 96 ? 102.493 130.334 155.329 1.00 100.12 96 ASP C N 1
ATOM 5371 C CA . ASP C 3 96 ? 102.568 130.950 154.010 1.00 100.12 96 ASP C CA 1
ATOM 5372 C C . ASP C 3 96 ? 103.942 131.557 153.753 1.00 100.12 96 ASP C C 1
ATOM 5373 O O . ASP C 3 96 ? 104.434 132.373 154.538 1.00 100.12 96 ASP C O 1
ATOM 5378 N N . GLU C 3 97 ? 104.553 131.154 152.637 1.00 109.52 97 GLU C N 1
ATOM 5379 C CA . GLU C 3 97 ? 105.940 131.468 152.312 1.00 109.52 97 GLU C CA 1
ATOM 5380 C C . GLU C 3 97 ? 106.186 132.953 152.077 1.00 109.52 97 GLU C C 1
ATOM 5381 O O . GLU C 3 97 ? 107.345 133.351 151.920 1.00 109.52 97 GLU C O 1
ATOM 5387 N N . GLU C 3 98 ? 105.142 133.772 152.040 1.00 109.18 98 GLU C N 1
ATOM 5388 C CA . GLU C 3 98 ? 105.272 135.215 151.877 1.00 109.18 98 GLU C CA 1
ATOM 5389 C C . GLU C 3 98 ? 104.592 135.980 153.002 1.00 109.18 98 GLU C C 1
ATOM 5390 O O . GLU C 3 98 ? 105.095 137.023 153.428 1.00 109.18 98 GLU C O 1
ATOM 5396 N N . THR C 3 99 ? 103.457 135.481 153.496 1.00 105.58 99 THR C N 1
ATOM 5397 C CA . THR C 3 99 ? 102.662 136.170 154.504 1.00 105.58 99 THR C CA 1
ATOM 5398 C C . THR C 3 99 ? 103.118 135.867 155.926 1.00 105.58 99 THR C C 1
ATOM 5399 O O . THR C 3 99 ? 102.868 136.673 156.830 1.00 105.58 99 THR C O 1
ATOM 5403 N N . GLY C 3 100 ? 103.778 134.729 156.142 1.00 101.56 100 GLY C N 1
ATOM 5404 C CA . GLY C 3 100 ? 104.129 134.250 157.468 1.00 101.56 100 GLY C CA 1
ATOM 5405 C C . GLY C 3 100 ? 102.970 133.669 158.256 1.00 101.56 100 GLY C C 1
ATOM 5406 O O . GLY C 3 100 ? 103.171 132.846 159.154 1.00 101.56 100 GLY C O 1
ATOM 5407 N N . GLU C 3 101 ? 101.754 134.097 157.929 1.00 98.98 101 GLU C N 1
ATOM 5408 C CA . GLU C 3 101 ? 100.548 133.521 158.513 1.00 98.98 101 GLU C CA 1
ATOM 5409 C C . GLU C 3 101 ? 100.401 132.050 158.135 1.00 98.98 101 GLU C C 1
ATOM 5410 O O . GLU C 3 101 ? 100.736 131.643 157.020 1.00 98.98 101 GLU C O 1
ATOM 5416 N N . ASP C 3 102 ? 99.893 131.248 159.070 1.00 92.95 102 ASP C N 1
ATOM 5417 C CA . ASP C 3 102 ? 99.421 129.909 158.737 1.00 92.95 102 ASP C CA 1
ATOM 5418 C C . ASP C 3 102 ? 98.071 129.973 158.029 1.00 92.95 102 ASP C C 1
ATOM 5419 O O . ASP C 3 102 ? 97.221 130.806 158.353 1.00 92.95 102 ASP C O 1
ATOM 5424 N N . ARG C 3 103 ? 97.879 129.076 157.061 1.00 85.97 103 ARG C N 1
ATOM 5425 C CA . ARG C 3 103 ? 96.657 129.015 156.269 1.00 85.97 103 ARG C CA 1
ATOM 5426 C C . ARG C 3 103 ? 96.384 127.576 155.846 1.00 85.97 103 ARG C C 1
ATOM 5427 O O . ARG C 3 103 ? 97.238 126.696 155.976 1.00 85.97 103 ARG C O 1
ATOM 5435 N N . GLU C 3 104 ? 95.172 127.344 155.337 1.00 87.40 104 GLU C N 1
ATOM 5436 C CA . GLU C 3 104 ? 94.866 126.091 154.654 1.00 87.40 104 GLU C CA 1
ATOM 5437 C C . GLU C 3 104 ? 95.763 125.879 153.437 1.00 87.40 104 GLU C C 1
ATOM 5438 O O . GLU C 3 104 ? 96.179 126.825 152.764 1.00 87.40 104 GLU C O 1
ATOM 5444 N N . GLY C 3 105 ? 96.047 124.607 153.161 1.00 81.85 105 GLY C N 1
ATOM 5445 C CA . GLY C 3 105 ? 96.812 124.248 151.980 1.00 81.85 105 GLY C CA 1
ATOM 5446 C C . GLY C 3 105 ? 96.056 124.455 150.680 1.00 81.85 105 GLY C C 1
ATOM 5447 O O . GLY C 3 105 ? 94.831 124.348 150.611 1.00 81.85 105 GLY C O 1
ATOM 5448 N N . LYS C 3 106 ? 96.817 124.750 149.631 1.00 79.76 106 LYS C N 1
ATOM 5449 C CA . LYS C 3 106 ? 96.344 124.961 148.273 1.00 79.76 106 LYS C CA 1
ATOM 5450 C C . LYS C 3 106 ? 96.980 123.928 147.350 1.00 79.76 106 LYS C C 1
ATOM 5451 O O . LYS C 3 106 ? 98.055 123.398 147.652 1.00 79.76 106 LYS C O 1
ATOM 5457 N N . PRO C 3 107 ? 96.342 123.610 146.220 1.00 76.54 107 PRO C N 1
ATOM 5458 C CA . PRO C 3 107 ? 96.963 122.676 145.264 1.00 76.54 107 PRO C CA 1
ATOM 5459 C C . PRO C 3 107 ? 98.357 123.079 144.811 1.00 76.54 107 PRO C C 1
ATOM 5460 O O . PRO C 3 107 ? 99.153 122.211 144.430 1.00 76.54 107 PRO C O 1
ATOM 5464 N N . THR C 3 108 ? 98.677 124.372 144.835 1.00 79.25 108 THR C N 1
ATOM 5465 C CA . THR C 3 108 ? 100.006 124.853 144.482 1.00 79.25 108 THR C CA 1
ATOM 5466 C C . THR C 3 108 ? 101.051 124.614 145.565 1.00 79.25 108 THR C C 1
ATOM 5467 O O . THR C 3 108 ? 102.247 124.747 145.282 1.00 79.25 108 THR C O 1
ATOM 5471 N N . ASP C 3 109 ? 100.644 124.278 146.785 1.00 79.39 109 ASP C N 1
ATOM 5472 C CA . ASP C 3 109 ? 101.597 123.877 147.808 1.00 79.39 109 ASP C CA 1
ATOM 5473 C C . ASP C 3 109 ? 102.133 122.471 147.542 1.00 79.39 109 ASP C C 1
ATOM 5474 O O . ASP C 3 109 ? 101.542 121.676 146.806 1.00 79.39 109 ASP C O 1
ATOM 5479 N N . HIS C 3 110 ? 103.279 122.175 148.147 1.00 73.44 110 HIS C N 1
ATOM 5480 C CA . HIS C 3 110 ? 103.799 120.819 148.233 1.00 73.44 110 HIS C CA 1
ATOM 5481 C C . HIS C 3 110 ? 103.200 120.092 149.435 1.00 73.44 110 HIS C C 1
ATOM 5482 O O . HIS C 3 110 ? 102.655 120.707 150.353 1.00 73.44 110 HIS C O 1
ATOM 5489 N N . PHE C 3 111 ? 103.305 118.763 149.417 1.00 72.14 111 PHE C N 1
ATOM 5490 C CA . PHE C 3 111 ? 103.092 117.991 150.632 1.00 72.14 111 PHE C CA 1
ATOM 5491 C C . PHE C 3 111 ? 104.044 118.454 151.737 1.00 72.14 111 PHE C C 1
ATOM 5492 O O . PHE C 3 111 ? 105.156 118.913 151.460 1.00 72.14 111 PHE C O 1
ATOM 5500 N N . PRO C 3 112 ? 103.628 118.344 153.000 1.00 72.12 112 PRO C N 1
ATOM 5501 C CA . PRO C 3 112 ? 104.486 118.759 154.116 1.00 72.12 112 PRO C CA 1
ATOM 5502 C C . PRO C 3 112 ? 105.794 117.982 154.183 1.00 72.12 112 PRO C C 1
ATOM 5503 O O . PRO C 3 112 ? 105.938 116.895 153.623 1.00 72.12 112 PRO C O 1
ATOM 5507 N N . HIS C 3 113 ? 106.761 118.575 154.883 1.00 73.66 113 HIS C N 1
ATOM 5508 C CA . HIS C 3 113 ? 107.946 117.866 155.344 1.00 73.66 113 HIS C CA 1
ATOM 5509 C C . HIS C 3 113 ? 107.571 116.798 156.373 1.00 73.66 113 HIS C C 1
ATOM 5510 O O . HIS C 3 113 ? 106.454 116.761 156.896 1.00 73.66 113 HIS C O 1
ATOM 5517 N N . SER C 3 114 ? 108.528 115.914 156.657 1.00 75.40 114 SER C N 1
ATOM 5518 C CA . SER C 3 114 ? 108.325 114.885 157.670 1.00 75.40 114 SER C CA 1
ATOM 5519 C C . SER C 3 114 ? 108.042 115.510 159.028 1.00 75.40 114 SER C C 1
ATOM 5520 O O . SER C 3 114 ? 108.833 116.312 159.533 1.00 75.40 114 SER C O 1
ATOM 5523 N N . ALA C 3 115 ? 106.907 115.135 159.620 1.00 77.36 115 ALA C N 1
ATOM 5524 C CA . ALA C 3 115 ? 106.559 115.626 160.949 1.00 77.36 115 ALA C CA 1
ATOM 5525 C C . ALA C 3 115 ? 107.462 115.021 162.016 1.00 77.36 115 ALA C C 1
ATOM 5526 O O . ALA C 3 115 ? 107.968 115.731 162.893 1.00 77.36 115 ALA C O 1
ATOM 5528 N N . LEU C 3 116 ? 107.679 113.710 161.955 1.00 77.35 116 LEU C N 1
ATOM 5529 C CA . LEU C 3 116 ? 108.680 113.060 162.789 1.00 77.35 116 LEU C CA 1
ATOM 5530 C C . LEU C 3 116 ? 110.072 113.300 162.214 1.00 77.35 116 LEU C C 1
ATOM 5531 O O . LEU C 3 116 ? 110.330 113.024 161.039 1.00 77.35 116 LEU C O 1
ATOM 5536 N N . GLU C 3 117 ? 110.964 113.821 163.060 1.00 81.15 117 GLU C N 1
ATOM 5537 C CA . GLU C 3 117 ? 112.209 114.427 162.596 1.00 81.15 117 GLU C CA 1
ATOM 5538 C C . GLU C 3 117 ? 113.127 113.433 161.892 1.00 81.15 117 GLU C C 1
ATOM 5539 O O . GLU C 3 117 ? 113.784 113.782 160.905 1.00 81.15 117 GLU C O 1
ATOM 5545 N N . ASN C 3 118 ? 113.190 112.195 162.374 1.00 79.13 118 ASN C N 1
ATOM 5546 C CA . ASN C 3 118 ? 114.050 111.177 161.782 1.00 79.13 118 ASN C CA 1
ATOM 5547 C C . ASN C 3 118 ? 113.336 110.256 160.794 1.00 79.13 118 ASN C C 1
ATOM 5548 O O . ASN C 3 118 ? 113.939 109.280 160.336 1.00 79.13 118 ASN C O 1
ATOM 5553 N N . ALA C 3 119 ? 112.080 110.529 160.459 1.00 77.13 119 ALA C N 1
ATOM 5554 C CA . ALA C 3 119 ? 111.417 109.808 159.373 1.00 77.13 119 ALA C CA 1
ATOM 5555 C C . ALA C 3 119 ? 111.845 110.359 158.015 1.00 77.13 119 ALA C C 1
ATOM 5556 O O . ALA C 3 119 ? 111.654 111.552 157.757 1.00 77.13 119 ALA C O 1
ATOM 5558 N N . PRO C 3 120 ? 112.434 109.543 157.137 1.00 76.51 120 PRO C N 1
ATOM 5559 C CA . PRO C 3 120 ? 112.861 110.041 155.822 1.00 76.51 120 PRO C CA 1
ATOM 5560 C C . PRO C 3 120 ? 111.698 110.555 154.985 1.00 76.51 120 PRO C C 1
ATOM 5561 O O . PRO C 3 120 ? 110.580 110.041 155.053 1.00 76.51 120 PRO C O 1
ATOM 5565 N N . ASP C 3 121 ? 111.973 111.584 154.185 1.00 75.64 121 ASP C N 1
ATOM 5566 C CA . ASP C 3 121 ? 111.008 112.042 153.193 1.00 75.64 121 ASP C CA 1
ATOM 5567 C C . ASP C 3 121 ? 110.829 110.988 152.103 1.00 75.64 121 ASP C C 1
ATOM 5568 O O . ASP C 3 121 ? 111.808 110.438 151.591 1.00 75.64 121 ASP C O 1
ATOM 5573 N N . LEU C 3 122 ? 109.578 110.703 151.751 1.00 74.09 122 LEU C N 1
ATOM 5574 C CA . LEU C 3 122 ? 109.238 109.623 150.831 1.00 74.09 122 LEU C CA 1
ATOM 5575 C C . LEU C 3 122 ? 109.105 110.049 149.368 1.00 74.09 122 LEU C C 1
ATOM 5576 O O . LEU C 3 122 ? 108.746 109.211 148.536 1.00 74.09 122 LEU C O 1
ATOM 5581 N N . SER C 3 123 ? 109.364 111.318 149.031 1.00 71.61 123 SER C N 1
ATOM 5582 C CA . SER C 3 123 ? 109.213 111.777 147.647 1.00 71.61 123 SER C CA 1
ATOM 5583 C C . SER C 3 123 ? 110.031 110.966 146.649 1.00 71.61 123 SER C C 1
ATOM 5584 O O . SER C 3 123 ? 109.635 110.845 145.484 1.00 71.61 123 SER C O 1
ATOM 5587 N N . LEU C 3 124 ? 111.167 110.411 147.068 1.00 69.00 124 LEU C N 1
ATOM 5588 C CA . LEU C 3 124 ? 112.075 109.737 146.147 1.00 69.00 124 LEU C CA 1
ATOM 5589 C C . LEU C 3 124 ? 112.455 108.331 146.596 1.00 69.00 124 LEU C C 1
ATOM 5590 O O . LEU C 3 124 ? 113.349 107.725 145.996 1.00 69.00 124 LEU C O 1
ATOM 5595 N N . MET C 3 125 ? 111.808 107.807 147.637 1.00 72.77 125 MET C N 1
ATOM 5596 C CA . MET C 3 125 ? 112.235 106.555 148.254 1.00 72.77 125 MET C CA 1
ATOM 5597 C C . MET C 3 125 ? 112.212 105.381 147.278 1.00 72.77 125 MET C C 1
ATOM 5598 O O . MET C 3 125 ? 113.064 104.490 147.365 1.00 72.77 125 MET C O 1
ATOM 5603 N N . ALA C 3 126 ? 111.258 105.360 146.345 1.00 69.60 126 ALA C N 1
ATOM 5604 C CA . ALA C 3 126 ? 111.202 104.295 145.346 1.00 69.60 126 ALA C CA 1
ATOM 5605 C C . ALA C 3 126 ? 112.337 104.344 144.328 1.00 69.60 126 ALA C C 1
ATOM 5606 O O . ALA C 3 126 ? 112.562 103.348 143.632 1.00 69.60 126 ALA C O 1
ATOM 5608 N N . LYS C 3 127 ? 113.055 105.459 144.216 1.00 65.40 127 LYS C N 1
ATOM 5609 C CA . LYS C 3 127 ? 114.298 105.499 143.452 1.00 65.40 127 LYS C CA 1
ATOM 5610 C C . LYS C 3 127 ? 115.552 105.438 144.313 1.00 65.40 127 LYS C C 1
ATOM 5611 O O . LYS C 3 127 ? 116.587 104.955 143.844 1.00 65.40 127 LYS C O 1
ATOM 5617 N N . ALA C 3 128 ? 115.491 105.919 145.550 1.00 67.57 128 ALA C N 1
ATOM 5618 C CA . ALA C 3 128 ? 116.642 105.980 146.443 1.00 67.57 128 ALA C CA 1
ATOM 5619 C C . ALA C 3 128 ? 116.974 104.648 147.117 1.00 67.57 128 ALA C C 1
ATOM 5620 O O . ALA C 3 128 ? 117.821 104.631 148.016 1.00 67.57 128 ALA C O 1
ATOM 5622 N N . ARG C 3 129 ? 116.341 103.543 146.723 1.00 72.25 129 ARG C N 1
ATOM 5623 C CA . ARG C 3 129 ? 116.643 102.233 147.288 1.00 72.25 129 ARG C CA 1
ATOM 5624 C C . ARG C 3 129 ? 116.727 101.199 146.173 1.00 72.25 129 ARG C C 1
ATOM 5625 O O . ARG C 3 129 ? 115.916 101.213 145.244 1.00 72.25 129 ARG C O 1
ATOM 5633 N N . ALA C 3 130 ? 117.707 100.302 146.274 1.00 79.57 130 ALA C N 1
ATOM 5634 C CA . ALA C 3 130 ? 117.833 99.153 145.385 1.00 79.57 130 ALA C CA 1
ATOM 5635 C C . ALA C 3 130 ? 117.516 97.850 146.111 1.00 79.57 130 ALA C C 1
ATOM 5636 O O . ALA C 3 130 ? 117.947 97.639 147.249 1.00 79.57 130 ALA C O 1
ATOM 5638 N N . GLY C 3 131 ? 116.759 96.981 145.442 1.00 85.03 131 GLY C N 1
ATOM 5639 C CA . GLY C 3 131 ? 116.368 95.691 145.982 1.00 85.03 131 GLY C CA 1
ATOM 5640 C C . GLY C 3 131 ? 117.110 94.483 145.437 1.00 85.03 131 GLY C C 1
ATOM 5641 O O . GLY C 3 131 ? 117.027 93.393 146.010 1.00 85.03 131 GLY C O 1
ATOM 5642 N N . PHE C 3 132 ? 117.836 94.657 144.334 1.00 83.57 132 PHE C N 1
ATOM 5643 C CA . PHE C 3 132 ? 118.507 93.565 143.640 1.00 83.57 132 PHE C CA 1
ATOM 5644 C C . PHE C 3 132 ? 119.982 93.894 143.455 1.00 83.57 132 PHE C C 1
ATOM 5645 O O . PHE C 3 132 ? 120.355 95.059 143.299 1.00 83.57 132 PHE C O 1
ATOM 5653 N N . HIS C 3 133 ? 120.825 92.860 143.486 1.00 84.68 133 HIS C N 1
ATOM 5654 C CA . HIS C 3 133 ? 122.266 93.076 143.487 1.00 84.68 133 HIS C CA 1
ATOM 5655 C C . HIS C 3 133 ? 122.970 91.963 142.724 1.00 84.68 133 HIS C C 1
ATOM 5656 O O . HIS C 3 133 ? 122.469 90.838 142.635 1.00 84.68 133 HIS C O 1
ATOM 5663 N N . GLY C 3 134 ? 124.148 92.289 142.190 1.00 85.32 134 GLY C N 1
ATOM 5664 C CA . GLY C 3 134 ? 125.061 91.309 141.646 1.00 85.32 134 GLY C CA 1
ATOM 5665 C C . GLY C 3 134 ? 124.469 90.462 140.536 1.00 85.32 134 GLY C C 1
ATOM 5666 O O . GLY C 3 134 ? 123.726 90.956 139.683 1.00 85.32 134 GLY C O 1
ATOM 5667 N N . PRO C 3 135 ? 124.809 89.159 140.508 1.00 86.58 135 PRO C N 1
ATOM 5668 C CA . PRO C 3 135 ? 125.811 88.476 141.337 1.00 86.58 135 PRO C CA 1
ATOM 5669 C C . PRO C 3 135 ? 127.217 89.067 141.211 1.00 86.58 135 PRO C C 1
ATOM 5670 O O . PRO C 3 135 ? 127.511 89.709 140.205 1.00 86.58 135 PRO C O 1
ATOM 5674 N N . MET C 3 136 ? 128.062 88.837 142.217 1.00 88.08 136 MET C N 1
ATOM 5675 C CA . MET C 3 136 ? 129.478 89.216 142.180 1.00 88.08 136 MET C CA 1
ATOM 5676 C C . MET C 3 136 ? 129.689 90.677 141.780 1.00 88.08 136 MET C C 1
ATOM 5677 O O . MET C 3 136 ? 130.686 91.019 141.140 1.00 88.08 136 MET C O 1
ATOM 5682 N N . GLY C 3 137 ? 128.758 91.552 142.151 1.00 83.47 137 GLY C N 1
ATOM 5683 C CA . GLY C 3 137 ? 128.824 92.945 141.745 1.00 83.47 137 GLY C CA 1
ATOM 5684 C C . GLY C 3 137 ? 128.725 93.236 140.259 1.00 83.47 137 GLY C C 1
ATOM 5685 O O . GLY C 3 137 ? 129.037 94.352 139.831 1.00 83.47 137 GLY C O 1
ATOM 5686 N N . THR C 3 138 ? 128.306 92.255 139.455 1.00 84.15 138 THR C N 1
ATOM 5687 C CA . THR C 3 138 ? 128.193 92.462 138.013 1.00 84.15 138 THR C CA 1
ATOM 5688 C C . THR C 3 138 ? 126.982 93.295 137.604 1.00 84.15 138 THR C C 1
ATOM 5689 O O . THR C 3 138 ? 126.946 93.785 136.471 1.00 84.15 138 THR C O 1
ATOM 5693 N N . GLY C 3 139 ? 125.996 93.467 138.483 1.00 83.50 139 GLY C N 1
ATOM 5694 C CA . GLY C 3 139 ? 124.814 94.251 138.172 1.00 83.50 139 GLY C CA 1
ATOM 5695 C C . GLY C 3 139 ? 123.808 93.640 137.216 1.00 83.50 139 GLY C C 1
ATOM 5696 O O . GLY C 3 139 ? 122.826 94.312 136.880 1.00 83.50 139 GLY C O 1
ATOM 5697 N N . ILE C 3 140 ? 124.005 92.401 136.759 1.00 84.05 140 ILE C N 1
ATOM 5698 C CA . ILE C 3 140 ? 123.078 91.808 135.793 1.00 84.05 140 ILE C CA 1
ATOM 5699 C C . ILE C 3 140 ? 121.713 91.523 136.420 1.00 84.05 140 ILE C C 1
ATOM 5700 O O . ILE C 3 140 ? 120.676 91.568 135.732 1.00 84.05 140 ILE C O 1
ATOM 5705 N N . SER C 3 141 ? 121.679 91.250 137.727 1.00 84.60 141 SER C N 1
ATOM 5706 C CA . SER C 3 141 ? 120.400 91.061 138.402 1.00 84.60 141 SER C CA 1
ATOM 5707 C C . SER C 3 141 ? 119.536 92.307 138.294 1.00 84.60 141 SER C C 1
ATOM 5708 O O . SER C 3 141 ? 118.335 92.212 138.030 1.00 84.60 141 SER C O 1
ATOM 5711 N N . GLN C 3 142 ? 120.123 93.486 138.510 1.00 80.42 142 GLN C N 1
ATOM 5712 C CA . GLN C 3 142 ? 119.381 94.721 138.280 1.00 80.42 142 GLN C CA 1
ATOM 5713 C C . GLN C 3 142 ? 119.034 94.913 136.809 1.00 80.42 142 GLN C C 1
ATOM 5714 O O . GLN C 3 142 ? 118.053 95.594 136.491 1.00 80.42 142 GLN C O 1
ATOM 5720 N N . LEU C 3 143 ? 119.819 94.333 135.901 1.00 79.84 143 LEU C N 1
ATOM 5721 C CA . LEU C 3 143 ? 119.516 94.468 134.480 1.00 79.84 143 LEU C CA 1
ATOM 5722 C C . LEU C 3 143 ? 118.227 93.745 134.114 1.00 79.84 143 LEU C C 1
ATOM 5723 O O . LEU C 3 143 ? 117.436 94.247 133.308 1.00 79.84 143 LEU C O 1
ATOM 5728 N N . PHE C 3 144 ? 117.994 92.569 134.697 1.00 85.85 144 PHE C N 1
ATOM 5729 C CA . PHE C 3 144 ? 116.727 91.884 134.444 1.00 85.85 144 PHE C CA 1
ATOM 5730 C C . PHE C 3 144 ? 115.599 92.371 135.352 1.00 85.85 144 PHE C C 1
ATOM 5731 O O . PHE C 3 144 ? 114.477 92.605 134.888 1.00 85.85 144 PHE C O 1
ATOM 5739 N N . ASN C 3 145 ? 115.871 92.518 136.644 1.00 84.39 145 ASN C N 1
ATOM 5740 C CA . ASN C 3 145 ? 114.856 92.790 137.654 1.00 84.39 145 ASN C CA 1
ATOM 5741 C C . ASN C 3 145 ? 114.581 94.274 137.880 1.00 84.39 145 ASN C C 1
ATOM 5742 O O . ASN C 3 145 ? 113.633 94.607 138.599 1.00 84.39 145 ASN C O 1
ATOM 5747 N N . GLY C 3 146 ? 115.372 95.167 137.292 1.00 82.21 146 GLY C N 1
ATOM 5748 C CA . GLY C 3 146 ? 115.325 96.584 137.611 1.00 82.21 146 GLY C CA 1
ATOM 5749 C C . GLY C 3 146 ? 115.973 96.925 138.948 1.00 82.21 146 GLY C C 1
ATOM 5750 O O . GLY C 3 146 ? 116.634 96.107 139.586 1.00 82.21 146 GLY C O 1
ATOM 5751 N N . ILE C 3 147 ? 115.768 98.179 139.365 1.00 79.80 147 ILE C N 1
ATOM 5752 C CA . ILE C 3 147 ? 116.358 98.645 140.618 1.00 79.80 147 ILE C CA 1
ATOM 5753 C C . ILE C 3 147 ? 115.657 98.044 141.833 1.00 79.80 147 ILE C C 1
ATOM 5754 O O . ILE C 3 147 ? 116.301 97.772 142.854 1.00 79.80 147 ILE C O 1
ATOM 5759 N N . GLY C 3 148 ? 114.350 97.803 141.750 1.00 79.30 148 GLY C N 1
ATOM 5760 C CA . GLY C 3 148 ? 113.660 97.097 142.813 1.00 79.30 148 GLY C CA 1
ATOM 5761 C C . GLY C 3 148 ? 113.224 97.929 143.999 1.00 79.30 148 GLY C C 1
ATOM 5762 O O . GLY C 3 148 ? 112.957 97.365 145.065 1.00 79.30 148 GLY C O 1
ATOM 5763 N N . GLY C 3 149 ? 113.150 99.250 143.861 1.00 76.42 149 GLY C N 1
ATOM 5764 C CA . GLY C 3 149 ? 112.754 100.114 144.952 1.00 76.42 149 GLY C CA 1
ATOM 5765 C C . GLY C 3 149 ? 111.359 99.870 145.505 1.00 76.42 149 GLY C C 1
ATOM 5766 O O . GLY C 3 149 ? 111.166 99.790 146.723 1.00 76.42 149 GLY C O 1
ATOM 5767 N N . PRO C 3 150 ? 110.353 99.764 144.629 1.00 75.64 150 PRO C N 1
ATOM 5768 C CA . PRO C 3 150 ? 109.008 99.411 145.114 1.00 75.64 150 PRO C CA 1
ATOM 5769 C C . PRO C 3 150 ? 108.952 98.077 145.834 1.00 75.64 150 PRO C C 1
ATOM 5770 O O . PRO C 3 150 ? 108.261 97.949 146.852 1.00 75.64 150 PRO C O 1
ATOM 5774 N N . GLU C 3 151 ? 109.661 97.072 145.319 1.00 81.58 151 GLU C N 1
ATOM 5775 C CA . GLU C 3 151 ? 109.742 95.786 146.002 1.00 81.58 151 GLU C CA 1
ATOM 5776 C C . GLU C 3 151 ? 110.420 95.903 147.361 1.00 81.58 151 GLU C C 1
ATOM 5777 O O . GLU C 3 151 ? 110.020 95.231 148.314 1.00 81.58 151 GLU C O 1
ATOM 5783 N N . TYR C 3 152 ? 111.436 96.758 147.479 1.00 76.00 152 TYR C N 1
ATOM 5784 C CA . TYR C 3 152 ? 112.032 97.022 148.788 1.00 76.00 152 TYR C CA 1
ATOM 5785 C C . TYR C 3 152 ? 111.040 97.671 149.748 1.00 76.00 152 TYR C C 1
ATOM 5786 O O . TYR C 3 152 ? 110.944 97.277 150.916 1.00 76.00 152 TYR C O 1
ATOM 5795 N N . ILE C 3 153 ? 110.311 98.685 149.281 1.00 75.26 153 ILE C N 1
ATOM 5796 C CA . ILE C 3 153 ? 109.303 99.336 150.118 1.00 75.26 153 ILE C CA 1
ATOM 5797 C C . ILE C 3 153 ? 108.271 98.324 150.605 1.00 75.26 153 ILE C C 1
ATOM 5798 O O . ILE C 3 153 ? 107.945 98.262 151.796 1.00 75.26 153 ILE C O 1
ATOM 5803 N N . TYR C 3 154 ? 107.744 97.519 149.684 1.00 78.15 154 TYR C N 1
ATOM 5804 C CA . TYR C 3 154 ? 106.833 96.433 150.039 1.00 78.15 154 TYR C CA 1
ATOM 5805 C C . TYR C 3 154 ? 107.454 95.446 151.027 1.00 78.15 154 TYR C C 1
ATOM 5806 O O . TYR C 3 154 ? 106.787 95.001 151.968 1.00 78.15 154 TYR C O 1
ATOM 5815 N N . SER C 3 155 ? 108.724 95.089 150.831 1.00 80.06 155 SER C N 1
ATOM 5816 C CA . SER C 3 155 ? 109.387 94.124 151.704 1.00 80.06 155 SER C CA 1
ATOM 5817 C C . SER C 3 155 ? 109.584 94.656 153.119 1.00 80.06 155 SER C C 1
ATOM 5818 O O . SER C 3 155 ? 109.476 93.897 154.087 1.00 80.06 155 SER C O 1
ATOM 5821 N N . VAL C 3 156 ? 109.877 95.947 153.264 1.00 78.81 156 VAL C N 1
ATOM 5822 C CA . VAL C 3 156 ? 109.946 96.540 154.597 1.00 78.81 156 VAL C CA 1
ATOM 5823 C C . VAL C 3 156 ? 108.575 96.530 155.263 1.00 78.81 156 VAL C C 1
ATOM 5824 O O . VAL C 3 156 ? 108.429 96.100 156.413 1.00 78.81 156 VAL C O 1
ATOM 5828 N N . LEU C 3 157 ? 107.552 97.004 154.552 1.00 77.00 157 LEU C N 1
ATOM 5829 C CA . LEU C 3 157 ? 106.209 97.070 155.121 1.00 77.00 157 LEU C CA 1
ATOM 5830 C C . LEU C 3 157 ? 105.662 95.694 155.480 1.00 77.00 157 LEU C C 1
ATOM 5831 O O . LEU C 3 157 ? 104.879 95.567 156.428 1.00 77.00 157 LEU C O 1
ATOM 5836 N N . THR C 3 158 ? 106.056 94.660 154.744 1.00 78.20 158 THR C N 1
ATOM 5837 C CA . THR C 3 158 ? 105.645 93.287 155.009 1.00 78.20 158 THR C CA 1
ATOM 5838 C C . THR C 3 158 ? 106.644 92.530 155.882 1.00 78.20 158 THR C C 1
ATOM 5839 O O . THR C 3 158 ? 106.431 91.348 156.172 1.00 78.20 158 THR C O 1
ATOM 5843 N N . GLY C 3 159 ? 107.716 93.181 156.322 1.00 81.83 159 GLY C N 1
ATOM 5844 C CA . GLY C 3 159 ? 108.873 92.527 156.896 1.00 81.83 159 GLY C CA 1
ATOM 5845 C C . GLY C 3 159 ? 108.908 92.394 158.402 1.00 81.83 159 GLY C C 1
ATOM 5846 O O . GLY C 3 159 ? 109.873 91.837 158.933 1.00 81.83 159 GLY C O 1
ATOM 5847 N N . PHE C 3 160 ? 107.900 92.893 159.115 1.00 83.08 160 PHE C N 1
ATOM 5848 C CA . PHE C 3 160 ? 107.824 92.727 160.562 1.00 83.08 160 PHE C CA 1
ATOM 5849 C C . PHE C 3 160 ? 107.194 91.382 160.916 1.00 83.08 160 PHE C C 1
ATOM 5850 O O . PHE C 3 160 ? 106.009 91.162 160.639 1.00 83.08 160 PHE C O 1
ATOM 5858 N N . PRO C 3 161 ? 107.945 90.461 161.516 1.00 90.04 161 PRO C N 1
ATOM 5859 C CA . PRO C 3 161 ? 107.363 89.192 161.963 1.00 90.04 161 PRO C CA 1
ATOM 5860 C C . PRO C 3 161 ? 106.527 89.353 163.228 1.00 90.04 161 PRO C C 1
ATOM 5861 O O . PRO C 3 161 ? 106.557 90.378 163.909 1.00 90.04 161 PRO C O 1
ATOM 5865 N N . GLU C 3 162 ? 105.769 88.294 163.534 1.00 99.73 162 GLU C N 1
ATOM 5866 C CA . GLU C 3 162 ? 104.970 88.264 164.756 1.00 99.73 162 GLU C CA 1
ATOM 5867 C C . GLU C 3 162 ? 105.824 88.191 166.018 1.00 99.73 162 GLU C C 1
ATOM 5868 O O . GLU C 3 162 ? 105.378 88.629 167.085 1.00 99.73 162 GLU C O 1
ATOM 5874 N N . GLU C 3 163 ? 107.036 87.651 165.932 1.00 100.67 163 GLU C N 1
ATOM 5875 C CA . GLU C 3 163 ? 107.931 87.612 167.080 1.00 100.67 163 GLU C CA 1
ATOM 5876 C C . GLU C 3 163 ? 109.371 87.702 166.594 1.00 100.67 163 GLU C C 1
ATOM 5877 O O . GLU C 3 163 ? 109.655 87.420 165.424 1.00 100.67 163 GLU C O 1
ATOM 5883 N N . PRO C 3 164 ? 110.302 88.096 167.466 1.00 100.26 164 PRO C N 1
ATOM 5884 C CA . PRO C 3 164 ? 111.700 88.315 167.045 1.00 100.26 164 PRO C CA 1
ATOM 5885 C C . PRO C 3 164 ? 112.377 87.042 166.570 1.00 100.26 164 PRO C C 1
ATOM 5886 O O . PRO C 3 164 ? 111.838 85.936 166.731 1.00 100.26 164 PRO C O 1
ATOM 5890 N N . PRO C 3 165 ? 113.568 87.162 165.975 1.00 101.77 165 PRO C N 1
ATOM 5891 C CA . PRO C 3 165 ? 114.455 86.002 165.839 1.00 101.77 165 PRO C CA 1
ATOM 5892 C C . PRO C 3 165 ? 114.727 85.354 167.190 1.00 101.77 165 PRO C C 1
ATOM 5893 O O . PRO C 3 165 ? 114.791 86.025 168.222 1.00 101.77 165 PRO C O 1
ATOM 5897 N N . LYS C 3 166 ? 114.888 84.029 167.170 1.00 107.94 166 LYS C N 1
ATOM 5898 C CA . LYS C 3 166 ? 115.039 83.272 168.410 1.00 107.94 166 LYS C CA 1
ATOM 5899 C C . LYS C 3 166 ? 116.298 83.662 169.179 1.00 107.94 166 LYS C C 1
ATOM 5900 O O . LYS C 3 166 ? 116.324 83.566 170.411 1.00 107.94 166 LYS C O 1
ATOM 5906 N N . CYS C 3 167 ? 117.343 84.097 168.482 1.00 107.95 167 CYS C N 1
ATOM 5907 C CA . CYS C 3 167 ? 118.542 84.597 169.143 1.00 107.95 167 CYS C CA 1
ATOM 5908 C C . CYS C 3 167 ? 118.289 85.895 169.910 1.00 107.95 167 CYS C C 1
ATOM 5909 O O . CYS C 3 167 ? 117.513 86.752 169.479 1.00 107.95 167 CYS C O 1
ATOM 5912 N N . ALA C 3 168 ? 118.963 86.027 171.059 1.00 111.52 168 ALA C N 1
ATOM 5913 C CA . ALA C 3 168 ? 119.101 87.298 171.785 1.00 111.52 168 ALA C CA 1
ATOM 5914 C C . ALA C 3 168 ? 117.769 87.935 172.185 1.00 111.52 168 ALA C C 1
ATOM 5915 O O . ALA C 3 168 ? 117.620 89.158 172.152 1.00 111.52 168 ALA C O 1
ATOM 5917 N N . GLU C 3 169 ? 116.787 87.110 172.559 1.00 112.88 169 GLU C N 1
ATOM 5918 C CA . GLU C 3 169 ? 115.500 87.647 173.003 1.00 112.88 169 GLU C CA 1
ATOM 5919 C C . GLU C 3 169 ? 115.637 88.593 174.195 1.00 112.88 169 GLU C C 1
ATOM 5920 O O . GLU C 3 169 ? 114.779 89.460 174.398 1.00 112.88 169 GLU C O 1
ATOM 5926 N N . GLY C 3 170 ? 116.693 88.447 174.991 1.00 112.44 170 GLY C N 1
ATOM 5927 C CA . GLY C 3 170 ? 116.983 89.325 176.110 1.00 112.44 170 GLY C CA 1
ATOM 5928 C C . GLY C 3 170 ? 117.664 90.640 175.797 1.00 112.44 170 GLY C C 1
ATOM 5929 O O . GLY C 3 170 ? 117.985 91.386 176.727 1.00 112.44 170 GLY C O 1
ATOM 5930 N N . HIS C 3 171 ? 117.908 90.953 174.522 1.00 112.31 171 HIS C N 1
ATOM 5931 C CA . HIS C 3 171 ? 118.818 92.037 174.169 1.00 112.31 171 HIS C CA 1
ATOM 5932 C C . HIS C 3 171 ? 118.286 92.962 173.075 1.00 112.31 171 HIS C C 1
ATOM 5933 O O . HIS C 3 171 ? 119.067 93.749 172.525 1.00 112.31 171 HIS C O 1
ATOM 5940 N N . GLU C 3 172 ? 117.004 92.887 172.731 1.00 106.54 172 GLU C N 1
ATOM 5941 C CA . GLU C 3 172 ? 116.435 93.779 171.725 1.00 106.54 172 GLU C CA 1
ATOM 5942 C C . GLU C 3 172 ? 116.553 95.249 172.123 1.00 106.54 172 GLU C C 1
ATOM 5943 O O . GLU C 3 172 ? 116.184 95.617 173.247 1.00 106.54 172 GLU C O 1
ATOM 5949 N N . PRO C 3 173 ? 117.056 96.111 171.238 1.00 102.53 173 PRO C N 1
ATOM 5950 C CA . PRO C 3 173 ? 117.169 97.541 171.557 1.00 102.53 173 PRO C CA 1
ATOM 5951 C C . PRO C 3 173 ? 115.801 98.176 171.769 1.00 102.53 173 PRO C C 1
ATOM 5952 O O . PRO C 3 173 ? 114.890 98.015 170.954 1.00 102.53 173 PRO C O 1
ATOM 5956 N N . ASP C 3 174 ? 115.660 98.899 172.876 1.00 101.54 174 ASP C N 1
ATOM 5957 C CA . ASP C 3 174 ? 114.385 99.527 173.199 1.00 101.54 174 ASP C CA 1
ATOM 5958 C C . ASP C 3 174 ? 114.074 100.656 172.222 1.00 101.54 174 ASP C C 1
ATOM 5959 O O . ASP C 3 174 ? 114.942 101.464 171.879 1.00 101.54 174 ASP C O 1
ATOM 5964 N N . GLY C 3 175 ? 112.821 100.707 171.774 1.00 95.86 175 GLY C N 1
ATOM 5965 C CA . GLY C 3 175 ? 112.393 101.662 170.772 1.00 95.86 175 GLY C CA 1
ATOM 5966 C C . GLY C 3 175 ? 112.649 101.251 169.340 1.00 95.86 175 GLY C C 1
ATOM 5967 O O . GLY C 3 175 ? 112.452 102.068 168.434 1.00 95.86 175 GLY C O 1
ATOM 5968 N N . PHE C 3 176 ? 113.069 100.010 169.107 1.00 90.30 176 PHE C N 1
ATOM 5969 C CA . PHE C 3 176 ? 113.317 99.491 167.771 1.00 90.30 176 PHE C CA 1
ATOM 5970 C C . PHE C 3 176 ? 112.604 98.160 167.592 1.00 90.30 176 PHE C C 1
ATOM 5971 O O . PHE C 3 176 ? 112.249 97.482 168.559 1.00 90.30 176 PHE C O 1
ATOM 5979 N N . TYR C 3 177 ? 112.395 97.799 166.330 1.00 85.2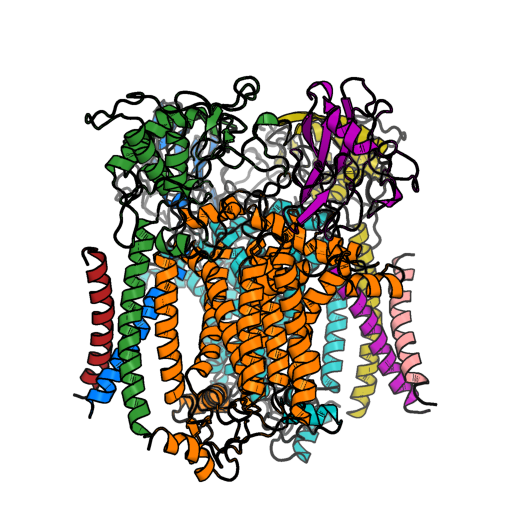5 177 TYR C N 1
ATOM 5980 C CA . TYR C 3 177 ? 111.610 96.635 165.953 1.00 85.25 177 TYR C CA 1
ATOM 5981 C C . TYR C 3 177 ? 112.400 95.854 164.915 1.00 85.25 177 TYR C C 1
ATOM 5982 O O . TYR C 3 177 ? 112.998 96.448 164.014 1.00 85.25 177 TYR C O 1
ATOM 5991 N N . TYR C 3 178 ? 112.410 94.529 165.033 1.00 87.85 178 TYR C N 1
ATOM 5992 C CA . TYR C 3 178 ? 113.091 93.719 164.031 1.00 87.85 178 TYR C CA 1
ATOM 5993 C C . TYR C 3 178 ? 112.312 93.752 162.722 1.00 87.85 178 TYR C C 1
ATOM 5994 O O . TYR C 3 178 ? 111.093 93.563 162.709 1.00 87.85 178 TYR C O 1
ATOM 6003 N N . ASN C 3 179 ? 113.020 93.982 161.617 1.00 85.48 179 ASN C N 1
ATOM 6004 C CA . ASN C 3 179 ? 112.435 93.899 160.285 1.00 85.48 179 ASN C CA 1
ATOM 6005 C C . ASN C 3 179 ? 113.320 93.037 159.397 1.00 85.48 179 ASN C C 1
ATOM 6006 O O . ASN C 3 179 ? 114.537 93.236 159.346 1.00 85.48 179 ASN C O 1
ATOM 6011 N N . ARG C 3 180 ? 112.695 92.090 158.693 1.00 85.45 180 ARG C N 1
ATOM 6012 C CA . ARG C 3 180 ? 113.422 91.131 157.864 1.00 85.45 180 ARG C CA 1
ATOM 6013 C C . ARG C 3 180 ? 114.129 91.782 156.677 1.00 85.45 180 ARG C C 1
ATOM 6014 O O . ARG C 3 180 ? 115.193 91.309 156.262 1.00 85.45 180 ARG C O 1
ATOM 6022 N N . ALA C 3 181 ? 113.570 92.854 156.118 1.00 84.97 181 ALA C N 1
ATOM 6023 C CA . ALA C 3 181 ? 114.149 93.473 154.929 1.00 84.97 181 ALA C CA 1
ATOM 6024 C C . ALA C 3 181 ? 115.251 94.477 155.241 1.00 84.97 181 ALA C C 1
ATOM 6025 O O . ALA C 3 181 ? 116.202 94.604 154.461 1.00 84.97 181 ALA C O 1
ATOM 6027 N N . PHE C 3 182 ? 115.138 95.194 156.354 1.00 85.33 182 PHE C N 1
ATOM 6028 C CA . PHE C 3 182 ? 116.039 96.297 156.666 1.00 85.33 182 PHE C CA 1
ATOM 6029 C C . PHE C 3 182 ? 117.454 95.804 156.962 1.00 85.33 182 PHE C C 1
ATOM 6030 O O . PHE C 3 182 ? 117.648 94.879 157.755 1.00 85.33 182 PHE C O 1
ATOM 6038 N N . GLN C 3 183 ? 118.449 96.428 156.316 1.00 87.41 183 GLN C N 1
ATOM 6039 C CA . GLN C 3 183 ? 119.848 96.037 156.450 1.00 87.41 183 GLN C CA 1
ATOM 6040 C C . GLN C 3 183 ? 120.747 97.094 157.076 1.00 87.41 183 GLN C C 1
ATOM 6041 O O . GLN C 3 183 ? 121.912 96.794 157.360 1.00 87.41 183 GLN C O 1
ATOM 6047 N N . ASN C 3 184 ? 120.260 98.312 157.289 1.00 87.76 184 ASN C N 1
ATOM 6048 C CA . ASN C 3 184 ? 121.065 99.390 157.849 1.00 87.76 184 ASN C CA 1
ATOM 6049 C C . ASN C 3 184 ? 120.960 99.481 159.367 1.00 87.76 184 ASN C C 1
ATOM 6050 O O . ASN C 3 184 ? 121.624 100.331 159.970 1.00 87.76 184 ASN C O 1
ATOM 6055 N N . GLY C 3 185 ? 120.140 98.637 159.992 1.00 90.51 185 GLY C N 1
ATOM 6056 C CA . GLY C 3 185 ? 119.812 98.788 161.393 1.00 90.51 185 GLY C CA 1
ATOM 6057 C C . GLY C 3 185 ? 120.894 98.311 162.339 1.00 90.51 185 GLY C C 1
ATOM 6058 O O . GLY C 3 185 ? 121.891 97.703 161.953 1.00 90.51 185 GLY C O 1
ATOM 6059 N N . SER C 3 186 ? 120.673 98.605 163.618 1.00 91.87 186 SER C N 1
ATOM 6060 C CA . SER C 3 186 ? 121.468 98.028 164.688 1.00 91.87 186 SER C CA 1
ATOM 6061 C C . SER C 3 186 ? 121.178 96.538 164.845 1.00 91.87 186 SER C C 1
ATOM 6062 O O . SER C 3 186 ? 120.135 96.027 164.427 1.00 91.87 186 SER C O 1
ATOM 6065 N N . VAL C 3 187 ? 122.128 95.843 165.465 1.00 96.17 187 VAL C N 1
ATOM 6066 C CA . VAL C 3 187 ? 122.030 94.413 165.748 1.00 96.17 187 VAL C CA 1
ATOM 6067 C C . VAL C 3 187 ? 122.613 94.165 167.136 1.00 96.17 187 VAL C C 1
ATOM 6068 O O . VAL C 3 187 ? 123.673 94.718 167.463 1.00 96.17 187 VAL C O 1
ATOM 6072 N N . PRO C 3 188 ? 121.959 93.371 167.986 1.00 102.17 188 PRO C N 1
ATOM 6073 C CA . PRO C 3 188 ? 122.554 93.028 169.283 1.00 102.17 188 PRO C CA 1
ATOM 6074 C C . PRO C 3 188 ? 123.910 92.350 169.146 1.00 102.17 188 PRO C C 1
ATOM 6075 O O . PRO C 3 188 ? 124.163 91.597 168.204 1.00 102.17 188 PRO C O 1
ATOM 6079 N N . ASP C 3 189 ? 124.790 92.645 170.110 1.00 108.70 189 ASP C N 1
ATOM 6080 C CA . ASP C 3 189 ? 126.101 92.003 170.184 1.00 108.70 189 ASP C CA 1
ATOM 6081 C C . ASP C 3 189 ? 125.989 90.485 170.104 1.00 108.70 189 ASP C C 1
ATOM 6082 O O . ASP C 3 189 ? 126.808 89.819 169.460 1.00 108.70 189 ASP C O 1
ATOM 6087 N N . THR C 3 190 ? 124.966 89.931 170.754 1.00 108.90 190 THR C N 1
ATOM 6088 C CA . THR C 3 190 ? 124.719 88.494 170.774 1.00 108.90 190 THR C CA 1
ATOM 6089 C C . THR C 3 190 ? 124.355 87.947 169.398 1.00 108.90 190 THR C C 1
ATOM 6090 O O . THR C 3 190 ? 124.643 86.783 169.099 1.00 108.90 190 THR C O 1
ATOM 6094 N N . CYS C 3 191 ? 123.745 88.766 168.546 1.00 107.32 191 CYS C N 1
ATOM 6095 C CA . CYS C 3 191 ? 123.442 88.358 167.181 1.00 107.32 191 CYS C CA 1
ATOM 6096 C C . CYS C 3 191 ? 124.590 88.549 166.195 1.00 107.32 191 CYS C C 1
ATOM 6097 O O . CYS C 3 191 ? 124.557 87.947 165.119 1.00 107.32 191 CYS C O 1
ATOM 6100 N N . LYS C 3 192 ? 125.596 89.362 166.509 1.00 105.77 192 LYS C N 1
ATOM 6101 C CA . LYS C 3 192 ? 126.767 89.418 165.641 1.00 105.77 192 LYS C CA 1
ATOM 6102 C C . LYS C 3 192 ? 127.614 88.158 165.774 1.00 105.77 192 LYS C C 1
ATOM 6103 O O . LYS C 3 192 ? 127.856 87.659 166.876 1.00 105.77 192 LYS C O 1
ATOM 6109 N N . ASP C 3 193 ? 128.057 87.647 164.629 1.00 108.52 193 ASP C N 1
ATOM 6110 C CA . ASP C 3 193 ? 129.172 86.716 164.555 1.00 108.52 193 ASP C CA 1
ATOM 6111 C C . ASP C 3 193 ? 130.499 87.443 164.790 1.00 108.52 193 ASP C C 1
ATOM 6112 O O . ASP C 3 193 ? 130.619 88.656 164.595 1.00 108.52 193 ASP C O 1
ATOM 6117 N N . ALA C 3 194 ? 131.503 86.669 165.221 1.00 109.63 194 ALA C N 1
ATOM 6118 C CA . ALA C 3 194 ? 132.725 87.230 165.799 1.00 109.63 194 ALA C CA 1
ATOM 6119 C C . ALA C 3 194 ? 133.432 88.212 164.871 1.00 109.63 194 ALA C C 1
ATOM 6120 O O . ALA C 3 194 ? 134.119 89.124 165.346 1.00 109.63 194 ALA C O 1
ATOM 6122 N N . ASN C 3 195 ? 133.284 88.053 163.564 1.00 105.24 195 ASN C N 1
ATOM 6123 C CA . ASN C 3 195 ? 133.850 88.986 162.587 1.00 105.24 195 ASN C CA 1
ATOM 6124 C C . ASN C 3 195 ? 133.134 90.339 162.558 1.00 105.24 195 ASN C C 1
ATOM 6125 O O . ASN C 3 195 ? 133.458 91.172 161.701 1.00 105.24 195 ASN C O 1
ATOM 6130 N N . GLY C 3 196 ? 132.184 90.576 163.459 1.00 102.72 196 GLY C N 1
ATOM 6131 C CA . GLY C 3 196 ? 131.323 91.738 163.362 1.00 102.72 196 GLY C CA 1
ATOM 6132 C C . GLY C 3 196 ? 130.291 91.601 162.270 1.00 102.72 196 GLY C C 1
ATOM 6133 O O . GLY C 3 196 ? 129.923 92.595 161.636 1.00 102.72 196 GLY C O 1
ATOM 6134 N N . VAL C 3 197 ? 129.820 90.379 162.032 1.00 101.51 197 VAL C N 1
ATOM 6135 C CA . VAL C 3 197 ? 129.004 90.033 160.877 1.00 101.51 197 VAL C CA 1
ATOM 6136 C C . VAL C 3 197 ? 127.600 89.683 161.351 1.00 101.51 197 VAL C C 1
ATOM 6137 O O . VAL C 3 197 ? 127.426 89.010 162.374 1.00 101.51 197 VAL C O 1
ATOM 6141 N N . LYS C 3 198 ? 126.601 90.152 160.608 1.00 98.74 198 LYS C N 1
ATOM 6142 C CA . LYS C 3 198 ? 125.202 89.996 160.989 1.00 98.74 198 LYS C CA 1
ATOM 6143 C C . LYS C 3 198 ? 124.732 88.560 160.765 1.00 98.74 198 LYS C C 1
ATOM 6144 O O . LYS C 3 198 ? 124.791 88.051 159.642 1.00 98.74 198 LYS C O 1
ATOM 6150 N N . THR C 3 199 ? 124.267 87.904 161.833 1.00 100.13 199 THR C N 1
ATOM 6151 C CA . THR C 3 199 ? 123.701 86.564 161.694 1.00 100.13 199 THR C CA 1
ATOM 6152 C C . THR C 3 199 ? 122.275 86.596 161.155 1.00 100.13 199 THR C C 1
ATOM 6153 O O . THR C 3 199 ? 121.880 85.699 160.401 1.00 100.13 199 THR C O 1
ATOM 6157 N N . THR C 3 200 ? 121.498 87.612 161.520 1.00 98.99 200 THR C N 1
ATOM 6158 C CA . THR C 3 200 ? 120.096 87.690 161.138 1.00 98.99 200 THR C CA 1
ATOM 6159 C C . THR C 3 200 ? 119.944 88.185 159.705 1.00 98.99 200 THR C C 1
ATOM 6160 O O . THR C 3 200 ? 120.747 88.981 159.210 1.00 98.99 200 THR C O 1
ATOM 6164 N N . ALA C 3 201 ? 118.897 87.699 159.034 1.00 94.48 201 ALA C N 1
ATOM 6165 C CA . ALA C 3 201 ? 118.579 88.204 157.703 1.00 94.48 201 ALA C CA 1
ATOM 6166 C C . ALA C 3 201 ? 118.223 89.686 157.739 1.00 94.48 201 ALA C C 1
ATOM 6167 O O . ALA C 3 201 ? 118.664 90.460 156.882 1.00 94.48 201 ALA C O 1
ATOM 6169 N N . GLY C 3 202 ? 117.428 90.096 158.722 1.00 92.08 202 GLY C N 1
ATOM 6170 C CA . GLY C 3 202 ? 117.046 91.482 158.901 1.00 92.08 202 GLY C CA 1
ATOM 6171 C C . GLY C 3 202 ? 117.910 92.249 159.882 1.00 92.08 202 GLY C C 1
ATOM 6172 O O . GLY C 3 202 ? 119.049 91.879 160.179 1.00 92.08 202 GLY C O 1
ATOM 6173 N N . SER C 3 203 ? 117.345 93.346 160.384 1.00 88.84 203 SER C N 1
ATOM 6174 C CA . SER C 3 203 ? 117.949 94.142 161.445 1.00 88.84 203 SER C CA 1
ATOM 6175 C C . SER C 3 203 ? 116.859 94.997 162.080 1.00 88.84 203 SER C C 1
ATOM 6176 O O . SER C 3 203 ? 115.724 95.044 161.602 1.00 88.84 203 SER C O 1
ATOM 6179 N N . TRP C 3 204 ? 117.214 95.663 163.177 1.00 89.90 204 TRP C N 1
ATOM 6180 C CA . TRP C 3 204 ? 116.254 96.459 163.934 1.00 89.90 204 TRP C CA 1
ATOM 6181 C C . TRP C 3 204 ? 116.095 97.865 163.361 1.00 89.90 204 TRP C C 1
ATOM 6182 O O . TRP C 3 204 ? 117.079 98.576 163.135 1.00 89.90 204 TRP C O 1
ATOM 6193 N N . ILE C 3 205 ? 114.841 98.254 163.138 1.00 83.34 205 ILE C N 1
ATOM 6194 C CA . ILE C 3 205 ? 114.443 99.520 162.534 1.00 83.34 205 ILE C CA 1
ATOM 6195 C C . ILE C 3 205 ? 113.639 100.327 163.548 1.00 83.34 205 ILE C C 1
ATOM 6196 O O . ILE C 3 205 ? 112.939 99.766 164.397 1.00 83.34 205 ILE C O 1
ATOM 6201 N N . ALA C 3 206 ? 113.752 101.657 163.468 1.00 82.49 206 ALA C N 1
ATOM 6202 C CA . ALA C 3 206 ? 113.020 102.525 164.387 1.00 82.49 206 ALA C CA 1
ATOM 6203 C C . ALA C 3 206 ? 111.545 102.642 164.026 1.00 82.49 206 ALA C C 1
ATOM 6204 O O . ALA C 3 206 ? 110.740 103.032 164.878 1.00 82.49 206 ALA C O 1
ATOM 6206 N N . MET C 3 207 ? 111.182 102.330 162.795 1.00 83.13 207 MET C N 1
ATOM 6207 C CA . MET C 3 207 ? 109.786 102.348 162.370 1.00 83.13 207 MET C CA 1
ATOM 6208 C C . MET C 3 207 ? 108.940 101.236 162.979 1.00 83.13 207 MET C C 1
ATOM 6209 O O . MET C 3 207 ? 109.183 100.056 162.699 1.00 83.13 207 MET C O 1
ATOM 6214 N N . PRO C 3 208 ? 107.950 101.565 163.811 1.00 82.33 208 PRO C N 1
ATOM 6215 C CA . PRO C 3 208 ? 107.039 100.540 164.307 1.00 82.33 208 PRO C CA 1
ATOM 6216 C C . PRO C 3 208 ? 106.208 99.955 163.184 1.00 82.33 208 PRO C C 1
ATOM 6217 O O . PRO C 3 208 ? 105.945 100.625 162.167 1.00 82.33 208 PRO C O 1
ATOM 6221 N N . PRO C 3 209 ? 105.780 98.701 163.319 1.00 79.93 209 PRO C N 1
ATOM 6222 C CA . PRO C 3 209 ? 104.967 98.043 162.278 1.00 79.93 209 PRO C CA 1
ATOM 6223 C C . PRO C 3 209 ? 103.750 98.865 161.891 1.00 79.93 209 PRO C C 1
ATOM 6224 O O . PRO C 3 209 ? 102.792 98.968 162.671 1.00 79.93 209 PRO C O 1
ATOM 6228 N N . PRO C 3 210 ? 103.746 99.473 160.705 1.00 82.43 210 PRO C N 1
ATOM 6229 C CA . PRO C 3 210 ? 102.766 100.532 160.432 1.00 82.43 210 PRO C CA 1
ATOM 6230 C C . PRO C 3 210 ? 101.413 100.012 159.981 1.00 82.43 210 PRO C C 1
ATOM 6231 O O . PRO C 3 210 ? 100.368 100.519 160.399 1.00 82.43 210 PRO C O 1
ATOM 6235 N N . LEU C 3 211 ? 101.429 98.997 159.124 1.00 87.13 211 LEU C N 1
ATOM 6236 C CA . LEU C 3 211 ? 100.212 98.378 158.630 1.00 87.13 211 LEU C CA 1
ATOM 6237 C C . LEU C 3 211 ? 99.710 97.283 159.560 1.00 87.13 211 LEU C C 1
ATOM 6238 O O . LEU C 3 211 ? 100.482 96.605 160.243 1.00 87.13 211 LEU C O 1
ATOM 6243 N N . MET C 3 212 ? 98.390 97.123 159.565 1.00 96.03 212 MET C N 1
ATOM 6244 C CA . MET C 3 212 ? 97.694 96.102 160.328 1.00 96.03 212 MET C CA 1
ATOM 6245 C C . MET C 3 212 ? 96.453 95.727 159.531 1.00 96.03 212 MET C C 1
ATOM 6246 O O . MET C 3 212 ? 95.940 96.534 158.754 1.00 96.03 212 MET C O 1
ATOM 6251 N N . ASP C 3 213 ? 95.993 94.491 159.704 1.00 93.62 213 ASP C N 1
ATOM 6252 C CA . ASP C 3 213 ? 94.922 93.962 158.867 1.00 93.62 213 ASP C CA 1
ATOM 6253 C C . ASP C 3 213 ? 93.664 94.828 158.939 1.00 93.62 213 ASP C C 1
ATOM 6254 O O . ASP C 3 213 ? 93.214 95.204 160.025 1.00 93.62 213 ASP C O 1
ATOM 6259 N N . ASP C 3 214 ? 93.103 95.144 157.766 1.00 92.00 214 ASP C N 1
ATOM 6260 C CA . ASP C 3 214 ? 91.930 96.012 157.600 1.00 92.00 214 ASP C CA 1
ATOM 6261 C C . ASP C 3 214 ? 92.087 97.402 158.224 1.00 92.00 214 ASP C C 1
ATOM 6262 O O . ASP C 3 214 ? 91.086 98.044 158.556 1.00 92.00 214 ASP C O 1
ATOM 6267 N N . LEU C 3 215 ? 93.320 97.879 158.410 1.00 88.22 215 LEU C N 1
ATOM 6268 C CA . LEU C 3 215 ? 93.534 99.199 159.005 1.00 88.22 215 LEU C CA 1
ATOM 6269 C C . LEU C 3 215 ? 92.852 100.316 158.214 1.00 88.22 215 LEU C C 1
ATOM 6270 O O . LEU C 3 215 ? 92.325 101.266 158.805 1.00 88.22 215 LEU C O 1
ATOM 6275 N N . VAL C 3 216 ? 92.856 100.230 156.885 1.00 87.41 216 VAL C N 1
ATOM 6276 C CA . VAL C 3 216 ? 92.247 101.235 156.014 1.00 87.41 216 VAL C CA 1
ATOM 6277 C C . VAL C 3 216 ? 91.078 100.603 155.267 1.00 87.41 216 VAL C C 1
ATOM 6278 O O . VAL C 3 216 ? 91.222 99.526 154.677 1.00 87.41 216 VAL C O 1
ATOM 6282 N N . GLU C 3 217 ? 89.923 101.270 155.294 1.00 87.44 217 GLU C N 1
ATOM 6283 C CA . GLU C 3 217 ? 88.737 100.819 154.567 1.00 87.44 217 GLU C CA 1
ATOM 6284 C C . GLU C 3 217 ? 88.713 101.384 153.148 1.00 87.44 217 GLU C C 1
ATOM 6285 O O . GLU C 3 217 ? 88.531 102.591 152.953 1.00 87.44 217 GLU C O 1
ATOM 6291 N N . TYR C 3 218 ? 88.888 100.508 152.158 1.00 89.49 218 TYR C N 1
ATOM 6292 C CA . TYR C 3 218 ? 88.691 100.856 150.753 1.00 89.49 218 TYR C CA 1
ATOM 6293 C C . TYR C 3 218 ? 87.204 100.850 150.407 1.00 89.49 218 TYR C C 1
ATOM 6294 O O . TYR C 3 218 ? 86.543 99.810 150.505 1.00 89.49 218 TYR C O 1
ATOM 6303 N N . ALA C 3 219 ? 86.683 102.011 150.002 1.00 88.74 219 ALA C N 1
ATOM 6304 C CA . ALA C 3 219 ? 85.238 102.197 149.873 1.00 88.74 219 ALA C CA 1
ATOM 6305 C C . ALA C 3 219 ? 84.623 101.314 148.790 1.00 88.74 219 ALA C C 1
ATOM 6306 O O . ALA C 3 219 ? 83.430 100.997 148.857 1.00 88.74 219 ALA C O 1
ATOM 6308 N N . ASP C 3 220 ? 85.405 100.912 147.786 1.00 89.32 220 ASP C N 1
ATOM 6309 C CA . ASP C 3 220 ? 84.922 99.965 146.784 1.00 89.32 220 ASP C CA 1
ATOM 6310 C C . ASP C 3 220 ? 84.835 98.534 147.301 1.00 89.32 220 ASP C C 1
ATOM 6311 O O . ASP C 3 220 ? 84.331 97.665 146.580 1.00 89.32 220 ASP C O 1
ATOM 6316 N N . GLY C 3 221 ? 85.308 98.270 148.517 1.00 89.63 221 GLY C N 1
ATOM 6317 C CA . GLY C 3 221 ? 85.361 96.921 149.047 1.00 89.63 221 GLY C CA 1
ATOM 6318 C C . GLY C 3 221 ? 86.540 96.092 148.598 1.00 89.63 221 GLY C C 1
ATOM 6319 O O . GLY C 3 221 ? 86.503 94.865 148.723 1.00 89.63 221 GLY C O 1
ATOM 6320 N N . HIS C 3 222 ? 87.583 96.724 148.066 1.00 90.93 222 HIS C N 1
ATOM 6321 C CA . HIS C 3 222 ? 88.813 96.027 147.720 1.00 90.93 222 HIS C CA 1
ATOM 6322 C C . HIS C 3 222 ? 89.468 95.408 148.957 1.00 90.93 222 HIS C C 1
ATOM 6323 O O . HIS C 3 222 ? 89.200 95.790 150.099 1.00 90.93 222 HIS C O 1
ATOM 6330 N N . ASP C 3 223 ? 90.332 94.425 148.704 1.00 94.76 223 ASP C N 1
ATOM 6331 C CA . ASP C 3 223 ? 91.109 93.741 149.735 1.00 94.76 223 ASP C CA 1
ATOM 6332 C C . ASP C 3 223 ? 91.895 94.740 150.579 1.00 94.76 223 ASP C C 1
ATOM 6333 O O . ASP C 3 223 ? 92.687 95.525 150.052 1.00 94.76 223 ASP C O 1
ATOM 6338 N N . ALA C 3 224 ? 91.663 94.718 151.894 1.00 90.07 224 ALA C N 1
ATOM 6339 C CA . ALA C 3 224 ? 92.366 95.581 152.838 1.00 90.07 224 ALA C CA 1
ATOM 6340 C C . ALA C 3 224 ? 93.392 94.830 153.689 1.00 90.07 224 ALA C C 1
ATOM 6341 O O . ALA C 3 224 ? 93.733 95.289 154.784 1.00 90.07 224 ALA C O 1
ATOM 6343 N N . SER C 3 225 ? 93.886 93.688 153.216 1.00 88.31 225 SER C N 1
ATOM 6344 C CA . SER C 3 225 ? 95.006 93.016 153.866 1.00 88.31 225 SER C CA 1
ATOM 6345 C C . SER C 3 225 ? 96.260 93.889 153.856 1.00 88.31 225 SER C C 1
ATOM 6346 O O . SER C 3 225 ? 96.398 94.823 153.062 1.00 88.31 225 SER C O 1
ATOM 6349 N N . VAL C 3 226 ? 97.185 93.567 154.766 1.00 86.69 226 VAL C N 1
ATOM 6350 C CA . VAL C 3 226 ? 98.470 94.264 154.813 1.00 86.69 226 VAL C CA 1
ATOM 6351 C C . VAL C 3 226 ? 99.221 94.127 153.492 1.00 86.69 226 VAL C C 1
ATOM 6352 O O . VAL C 3 226 ? 99.896 95.062 153.055 1.00 86.69 226 VAL C O 1
ATOM 6356 N N . HIS C 3 227 ? 99.142 92.961 152.849 1.00 86.85 227 HIS C N 1
ATOM 6357 C CA . HIS C 3 227 ? 99.776 92.788 151.543 1.00 86.85 227 HIS C CA 1
ATOM 6358 C C . HIS C 3 227 ? 99.185 93.725 150.495 1.00 86.85 227 HIS C C 1
ATOM 6359 O O . HIS C 3 227 ? 99.921 94.383 149.748 1.00 86.85 227 HIS C O 1
ATOM 6366 N N . ALA C 3 228 ? 97.857 93.821 150.444 1.00 85.42 228 ALA C N 1
ATOM 6367 C CA . ALA C 3 228 ? 97.214 94.743 149.514 1.00 85.42 228 ALA C CA 1
ATOM 6368 C C . ALA C 3 228 ? 97.627 96.187 149.778 1.00 85.42 228 ALA C C 1
ATOM 6369 O O . ALA C 3 228 ? 98.002 96.911 148.851 1.00 85.42 228 ALA C O 1
ATOM 6371 N N . MET C 3 229 ? 97.550 96.627 151.033 1.00 87.08 229 MET C N 1
ATOM 6372 C CA . MET C 3 229 ? 97.911 98.004 151.363 1.00 87.08 229 MET C CA 1
ATOM 6373 C C . MET C 3 229 ? 99.385 98.292 151.086 1.00 87.08 229 MET C C 1
ATOM 6374 O O . MET C 3 229 ? 99.728 99.364 150.574 1.00 87.08 229 MET C O 1
ATOM 6379 N N . ALA C 3 230 ? 100.270 97.358 151.438 1.00 82.81 230 ALA C N 1
ATOM 6380 C CA . ALA C 3 230 ? 101.696 97.516 151.167 1.00 82.81 230 ALA C CA 1
ATOM 6381 C C . ALA C 3 230 ? 101.978 97.635 149.675 1.00 82.81 230 ALA C C 1
ATOM 6382 O O . ALA C 3 230 ? 102.755 98.498 149.249 1.00 82.81 230 ALA C O 1
ATOM 6384 N N . GLU C 3 231 ? 101.315 96.817 148.859 1.00 83.57 231 GLU C N 1
ATOM 6385 C CA . GLU C 3 231 ? 101.458 96.942 147.413 1.00 83.57 231 GLU C CA 1
ATOM 6386 C C . GLU C 3 231 ? 100.923 98.280 146.912 1.00 83.57 231 GLU C C 1
ATOM 6387 O O . GLU C 3 231 ? 101.554 98.937 146.075 1.00 83.57 231 GLU C O 1
ATOM 6393 N N . ASP C 3 232 ? 99.737 98.674 147.374 1.00 82.38 232 ASP C N 1
ATOM 6394 C CA . ASP C 3 232 ? 99.128 99.920 146.916 1.00 82.38 232 ASP C CA 1
ATOM 6395 C C . ASP C 3 232 ? 99.984 101.141 147.244 1.00 82.38 232 ASP C C 1
ATOM 6396 O O . ASP C 3 232 ? 100.179 102.013 146.389 1.00 82.38 232 ASP C O 1
ATOM 6401 N N . VAL C 3 233 ? 100.523 101.220 148.464 1.00 79.24 233 VAL C N 1
ATOM 6402 C CA . VAL C 3 233 ? 101.452 102.309 148.766 1.00 79.24 233 VAL C CA 1
ATOM 6403 C C . VAL C 3 233 ? 102.751 102.184 147.985 1.00 79.24 233 VAL C C 1
ATOM 6404 O O . VAL C 3 233 ? 103.348 103.197 147.625 1.00 79.24 233 VAL C O 1
ATOM 6408 N N . SER C 3 234 ? 103.254 100.970 147.756 1.00 78.61 234 SER C N 1
ATOM 6409 C CA . SER C 3 234 ? 104.480 100.865 146.970 1.00 78.61 234 SER C CA 1
ATOM 6410 C C . SER C 3 234 ? 104.283 101.394 145.552 1.00 78.61 234 SER C C 1
ATOM 6411 O O . SER C 3 234 ? 105.145 102.100 145.014 1.00 78.61 234 SER C O 1
ATOM 6414 N N . ALA C 3 235 ? 103.124 101.113 144.956 1.00 76.99 235 ALA C N 1
ATOM 6415 C CA . ALA C 3 235 ? 102.777 101.685 143.655 1.00 76.99 235 ALA C CA 1
ATOM 6416 C C . ALA C 3 235 ? 102.599 103.201 143.707 1.00 76.99 235 ALA C C 1
ATOM 6417 O O . ALA C 3 235 ? 103.100 103.924 142.832 1.00 76.99 235 ALA C O 1
ATOM 6419 N N . PHE C 3 236 ? 101.896 103.705 144.723 1.00 73.70 236 PHE C N 1
ATOM 6420 C CA . PHE C 3 236 ? 101.774 105.151 144.887 1.00 73.70 236 PHE C CA 1
ATOM 6421 C C . PHE C 3 236 ? 103.130 105.824 145.071 1.00 73.70 236 PHE C C 1
ATOM 6422 O O . PHE C 3 236 ? 103.364 106.910 144.537 1.00 73.70 236 PHE C O 1
ATOM 6430 N N . LEU C 3 237 ? 104.028 105.206 145.835 1.00 73.99 237 LEU C N 1
ATOM 6431 C CA . LEU C 3 237 ? 105.358 105.763 146.060 1.00 73.99 237 LEU C CA 1
ATOM 6432 C C . LEU C 3 237 ? 106.222 105.710 144.806 1.00 73.99 237 LEU C C 1
ATOM 6433 O O . LEU C 3 237 ? 107.041 106.610 144.580 1.00 73.99 237 LEU C O 1
ATOM 6438 N N . MET C 3 238 ? 106.034 104.689 143.968 1.00 70.89 238 MET C N 1
ATOM 6439 C CA . MET C 3 238 ? 106.654 104.691 142.646 1.00 70.89 238 MET C CA 1
ATOM 6440 C C . MET C 3 238 ? 106.171 105.865 141.804 1.00 70.89 238 MET C C 1
ATOM 6441 O O . MET C 3 238 ? 106.976 106.560 141.174 1.00 70.89 238 MET C O 1
ATOM 6446 N N . TRP C 3 239 ? 104.859 106.104 141.777 1.00 71.80 239 TRP C N 1
ATOM 6447 C CA . TRP C 3 239 ? 104.365 107.277 141.057 1.00 71.80 239 TRP C CA 1
ATOM 6448 C C . TRP C 3 239 ? 104.894 108.579 141.653 1.00 71.80 239 TRP C C 1
ATOM 6449 O O . TRP C 3 239 ? 105.226 109.516 140.918 1.00 71.80 239 TRP C O 1
ATOM 6460 N N . ALA C 3 240 ? 104.977 108.657 142.979 1.00 71.18 240 ALA C N 1
ATOM 6461 C CA . ALA C 3 240 ? 105.525 109.842 143.631 1.00 71.18 240 ALA C CA 1
ATOM 6462 C C . ALA C 3 240 ? 106.974 110.089 143.229 1.00 71.18 240 ALA C C 1
ATOM 6463 O O . ALA C 3 240 ? 107.390 111.240 143.058 1.00 71.18 240 ALA C O 1
ATOM 6465 N N . ALA C 3 241 ? 107.757 109.022 143.074 1.00 70.10 241 ALA C N 1
ATOM 6466 C CA . ALA C 3 241 ? 109.137 109.180 142.629 1.00 70.10 241 ALA C CA 1
ATOM 6467 C C . ALA C 3 241 ? 109.277 109.452 141.133 1.00 70.10 241 ALA C C 1
ATOM 6468 O O . ALA C 3 241 ? 110.221 110.142 140.733 1.00 70.10 241 ALA C O 1
ATOM 6470 N N . GLU C 3 242 ? 108.377 108.943 140.291 1.00 68.53 242 GLU C N 1
ATOM 6471 C CA . GLU C 3 242 ? 108.407 109.229 138.852 1.00 68.53 242 GLU C CA 1
ATOM 6472 C C . GLU C 3 242 ? 107.016 109.463 138.281 1.00 68.53 242 GLU C C 1
ATOM 6473 O O . GLU C 3 242 ? 106.403 108.557 137.705 1.00 68.53 242 GLU C O 1
ATOM 6479 N N . PRO C 3 243 ? 106.483 110.677 138.421 1.00 66.02 243 PRO C N 1
ATOM 6480 C CA . PRO C 3 243 ? 105.140 110.947 137.882 1.00 66.02 243 PRO C CA 1
ATOM 6481 C C . PRO C 3 243 ? 105.038 110.788 136.372 1.00 66.02 243 PRO C C 1
ATOM 6482 O O . PRO C 3 243 ? 103.960 110.460 135.863 1.00 66.02 243 PRO C O 1
ATOM 6486 N N . LYS C 3 244 ? 106.129 111.022 135.642 1.00 63.54 244 LYS C N 1
ATOM 6487 C CA . LYS C 3 244 ? 106.157 111.005 134.184 1.00 63.54 244 LYS C CA 1
ATOM 6488 C C . LYS C 3 244 ? 106.703 109.704 133.593 1.00 63.54 244 LYS C C 1
ATOM 6489 O O . LYS C 3 244 ? 107.110 109.687 132.427 1.00 63.54 244 LYS C O 1
ATOM 6495 N N . LEU C 3 245 ? 106.737 108.627 134.380 1.00 64.06 245 LEU C N 1
ATOM 6496 C CA . LEU C 3 245 ? 107.154 107.317 133.879 1.00 64.06 245 LEU C CA 1
ATOM 6497 C C . LEU C 3 245 ? 106.391 106.904 132.618 1.00 64.06 245 LEU C C 1
ATOM 6498 O O . LEU C 3 245 ? 106.982 106.368 131.671 1.00 64.06 245 LEU C O 1
ATOM 6503 N N . MET C 3 246 ? 105.082 107.153 132.587 1.00 65.75 246 MET C N 1
ATOM 6504 C CA . MET C 3 246 ? 104.274 106.848 131.407 1.00 65.75 246 MET C CA 1
ATOM 6505 C C . MET C 3 246 ? 104.778 107.602 130.177 1.00 65.75 246 MET C C 1
ATOM 6506 O O . MET C 3 246 ? 105.011 107.012 129.107 1.00 65.75 246 MET C O 1
ATOM 6511 N N . ALA C 3 247 ? 104.945 108.917 130.317 1.00 60.82 247 ALA C N 1
ATOM 6512 C CA . ALA C 3 247 ? 105.443 109.738 129.221 1.00 60.82 247 ALA C CA 1
ATOM 6513 C C . ALA C 3 247 ? 106.834 109.302 128.787 1.00 60.82 247 ALA C C 1
ATOM 6514 O O . ALA C 3 247 ? 107.176 109.381 127.603 1.00 60.82 247 ALA C O 1
ATOM 6516 N N . ARG C 3 248 ? 107.658 108.855 129.735 1.00 60.60 248 ARG C N 1
ATOM 6517 C CA . ARG C 3 248 ? 108.976 108.332 129.391 1.00 60.60 248 ARG C CA 1
ATOM 6518 C C . ARG C 3 248 ? 108.894 107.057 128.557 1.00 60.60 248 ARG C C 1
ATOM 6519 O O . ARG C 3 248 ? 109.644 106.905 127.586 1.00 60.60 248 ARG C O 1
ATOM 6527 N N . LYS C 3 249 ? 107.980 106.141 128.896 1.00 62.83 249 LYS C N 1
ATOM 6528 C CA . LYS C 3 249 ? 107.760 104.975 128.038 1.00 62.83 249 LYS C CA 1
ATOM 6529 C C . LYS C 3 249 ? 107.382 105.390 126.620 1.00 62.83 249 LYS C C 1
ATOM 6530 O O . LYS C 3 249 ? 107.904 104.849 125.634 1.00 62.83 249 LYS C O 1
ATOM 6536 N N . GLN C 3 250 ? 106.462 106.346 126.499 1.00 61.95 250 GLN C N 1
ATOM 6537 C CA . GLN C 3 250 ? 106.002 106.758 125.172 1.00 61.95 250 GLN C CA 1
ATOM 6538 C C . GLN C 3 250 ? 107.085 107.474 124.362 1.00 61.95 250 GLN C C 1
ATOM 6539 O O . GLN C 3 250 ? 107.232 107.223 123.157 1.00 61.95 250 GLN C O 1
ATOM 6545 N N . ALA C 3 251 ? 107.846 108.368 124.996 1.00 63.31 251 ALA C N 1
ATOM 6546 C CA . ALA C 3 251 ? 109.005 108.971 124.340 1.00 63.31 251 ALA C CA 1
ATOM 6547 C C . ALA C 3 251 ? 110.023 107.923 123.907 1.00 63.31 251 ALA C C 1
ATOM 6548 O O . ALA C 3 251 ? 110.585 108.010 122.806 1.00 63.31 251 ALA C O 1
ATOM 6550 N N . GLY C 3 252 ? 110.240 106.906 124.735 1.00 61.94 252 GLY C N 1
ATOM 6551 C CA . GLY C 3 252 ? 111.052 105.767 124.364 1.00 61.94 252 GLY C CA 1
ATOM 6552 C C . GLY C 3 252 ? 110.600 105.089 123.089 1.00 61.94 252 GLY C C 1
ATOM 6553 O O . GLY C 3 252 ? 111.394 104.928 122.156 1.00 61.94 252 GLY C O 1
ATOM 6554 N N . PHE C 3 253 ? 109.323 104.704 123.031 1.00 63.01 253 PHE C N 1
ATOM 6555 C CA . PHE C 3 253 ? 108.810 104.058 121.823 1.00 63.01 253 PHE C CA 1
ATOM 6556 C C . PHE C 3 253 ? 108.927 104.954 120.594 1.00 63.01 253 PHE C C 1
ATOM 6557 O O . PHE C 3 253 ? 109.323 104.489 119.522 1.00 63.01 253 PHE C O 1
ATOM 6565 N N . THR C 3 254 ? 108.558 106.230 120.710 1.00 64.13 254 THR C N 1
ATOM 6566 C CA . THR C 3 254 ? 108.557 107.072 119.513 1.00 64.13 254 THR C CA 1
ATOM 6567 C C . THR C 3 254 ? 109.969 107.333 118.988 1.00 64.13 254 THR C C 1
ATOM 6568 O O . THR C 3 254 ? 110.207 107.278 117.770 1.00 64.13 254 THR C O 1
ATOM 6572 N N . ALA C 3 255 ? 110.929 107.568 119.887 1.00 62.58 255 ALA C N 1
ATOM 6573 C CA . ALA C 3 255 ? 112.325 107.663 119.469 1.00 62.58 255 ALA C CA 1
ATOM 6574 C C . ALA C 3 255 ? 112.833 106.369 118.845 1.00 62.58 255 ALA C C 1
ATOM 6575 O O . ALA C 3 255 ? 113.524 106.397 117.817 1.00 62.58 255 ALA C O 1
ATOM 6577 N N . VAL C 3 256 ? 112.523 105.226 119.460 1.00 62.98 256 VAL C N 1
ATOM 6578 C CA . VAL C 3 256 ? 112.930 103.936 118.909 1.00 62.98 256 VAL C CA 1
ATOM 6579 C C . VAL C 3 256 ? 112.344 103.695 117.519 1.00 62.98 256 VAL C C 1
ATOM 6580 O O . VAL C 3 256 ? 113.029 103.177 116.632 1.00 62.98 256 VAL C O 1
ATOM 6584 N N . MET C 3 257 ? 111.098 104.107 117.284 1.00 68.71 257 MET C N 1
ATOM 6585 C CA . MET C 3 257 ? 110.516 103.952 115.949 1.00 68.71 257 MET C CA 1
ATOM 6586 C C . MET C 3 257 ? 111.183 104.854 114.912 1.00 68.71 257 MET C C 1
ATOM 6587 O O . MET C 3 257 ? 111.505 104.401 113.800 1.00 68.71 257 MET C O 1
ATOM 6592 N N . PHE C 3 258 ? 111.416 106.129 115.250 1.00 66.42 258 PHE C N 1
ATOM 6593 C CA . PHE C 3 258 ? 112.141 106.985 114.311 1.00 66.42 258 PHE C CA 1
ATOM 6594 C C . PHE C 3 258 ? 113.516 106.420 113.979 1.00 66.42 258 PHE C C 1
ATOM 6595 O O . PHE C 3 258 ? 113.893 106.334 112.803 1.00 66.42 258 PHE C O 1
ATOM 6603 N N . LEU C 3 259 ? 114.290 106.051 114.999 1.00 61.74 259 LEU C N 1
ATOM 6604 C CA . LEU C 3 259 ? 115.633 105.552 114.735 1.00 61.74 259 LEU C CA 1
ATOM 6605 C C . LEU C 3 259 ? 115.652 104.171 114.086 1.00 61.74 259 LEU C C 1
ATOM 6606 O O . LEU C 3 259 ? 116.591 103.878 113.345 1.00 61.74 259 LEU C O 1
ATOM 6611 N N . THR C 3 260 ? 114.593 103.371 114.233 1.00 63.30 260 THR C N 1
ATOM 6612 C CA . THR C 3 260 ? 114.467 102.141 113.453 1.00 63.30 260 THR C CA 1
ATOM 6613 C C . THR C 3 260 ? 114.287 102.431 111.968 1.00 63.30 260 THR C C 1
ATOM 6614 O O . THR C 3 260 ? 115.006 101.874 111.121 1.00 63.30 260 THR C O 1
ATOM 6618 N N . VAL C 3 261 ? 113.340 103.309 111.632 1.00 63.66 261 VAL C N 1
ATOM 6619 C CA . VAL C 3 261 ? 113.118 103.645 110.226 1.00 63.66 261 VAL C CA 1
ATOM 6620 C C . VAL C 3 261 ? 114.378 104.249 109.618 1.00 63.66 261 VAL C C 1
ATOM 6621 O O . VAL C 3 261 ? 114.825 103.847 108.532 1.00 63.66 261 VAL C O 1
ATOM 6625 N N . LEU C 3 262 ? 114.941 105.254 110.289 1.00 63.02 262 LEU C N 1
ATOM 6626 C CA . LEU C 3 262 ? 116.147 105.907 109.793 1.00 63.02 262 LEU C CA 1
ATOM 6627 C C . LEU C 3 262 ? 117.309 104.929 109.648 1.00 63.02 262 LEU C C 1
ATOM 6628 O O . LEU C 3 262 ? 118.050 104.986 108.662 1.00 63.02 262 LEU C O 1
ATOM 6633 N N . SER C 3 263 ? 117.486 104.024 110.615 1.00 60.74 263 SER C N 1
ATOM 6634 C CA . SER C 3 263 ? 118.507 102.988 110.509 1.00 60.74 263 SER C CA 1
ATOM 6635 C C . SER C 3 263 ? 118.337 102.136 109.258 1.00 60.74 263 SER C C 1
ATOM 6636 O O . SER C 3 263 ? 119.306 101.883 108.535 1.00 60.74 263 SER C O 1
ATOM 6639 N N . VAL C 3 264 ? 117.115 101.681 108.982 1.00 60.89 264 VAL C N 1
ATOM 6640 C CA . VAL C 3 264 ? 116.901 100.827 107.811 1.00 60.89 264 VAL C CA 1
ATOM 6641 C C . VAL C 3 264 ? 117.160 101.585 106.509 1.00 60.89 264 VAL C C 1
ATOM 6642 O O . VAL C 3 264 ? 117.822 101.072 105.594 1.00 60.89 264 VAL C O 1
ATOM 6646 N N . LEU C 3 265 ? 116.642 102.810 106.396 1.00 63.63 265 LEU C N 1
ATOM 6647 C CA . LEU C 3 265 ? 116.872 103.572 105.168 1.00 63.63 265 LEU C CA 1
ATOM 6648 C C . LEU C 3 265 ? 118.338 103.956 104.972 1.00 63.63 265 LEU C C 1
ATOM 6649 O O . LEU C 3 265 ? 118.844 103.904 103.841 1.00 63.63 265 LEU C O 1
ATOM 6654 N N . LEU C 3 266 ? 119.059 104.250 106.056 1.00 62.73 266 LEU C N 1
ATOM 6655 C CA . LEU C 3 266 ? 120.499 104.457 105.953 1.00 62.73 266 LEU C CA 1
ATOM 6656 C C . LEU C 3 266 ? 121.226 103.182 105.557 1.00 62.73 266 LEU C C 1
ATOM 6657 O O . LEU C 3 266 ? 122.185 103.232 104.785 1.00 62.73 266 LEU C O 1
ATOM 6662 N N . TYR C 3 267 ? 120.824 102.040 106.109 1.00 63.21 267 TYR C N 1
ATOM 6663 C CA . TYR C 3 267 ? 121.465 100.780 105.753 1.00 63.21 267 TYR C CA 1
ATOM 6664 C C . TYR C 3 267 ? 121.325 100.480 104.266 1.00 63.21 267 TYR C C 1
ATOM 6665 O O . TYR C 3 267 ? 122.301 100.116 103.599 1.00 63.21 267 TYR C O 1
ATOM 6674 N N . LEU C 3 268 ? 120.111 100.614 103.732 1.00 64.20 268 LEU C N 1
ATOM 6675 C CA . LEU C 3 268 ? 119.914 100.404 102.298 1.00 64.20 268 LEU C CA 1
ATOM 6676 C C . LEU C 3 268 ? 120.675 101.421 101.449 1.00 64.20 268 LEU C C 1
ATOM 6677 O O . LEU C 3 268 ? 121.246 101.064 100.409 1.00 64.20 268 LEU C O 1
ATOM 6682 N N . THR C 3 269 ? 120.729 102.682 101.886 1.00 65.92 269 THR C N 1
ATOM 6683 C CA . THR C 3 269 ? 121.525 103.674 101.163 1.00 65.92 269 THR C CA 1
ATOM 6684 C C . THR C 3 269 ? 123.010 103.318 101.162 1.00 65.92 269 THR C C 1
ATOM 6685 O O . THR C 3 269 ? 123.682 103.400 100.125 1.00 65.92 269 THR C O 1
ATOM 6689 N N . ASN C 3 270 ? 123.538 102.936 102.324 1.00 64.60 270 ASN C N 1
ATOM 6690 C CA . ASN C 3 270 ? 124.927 102.505 102.435 1.00 64.60 270 ASN C CA 1
ATOM 6691 C C . ASN C 3 270 ? 125.217 101.318 101.527 1.00 64.60 270 ASN C C 1
ATOM 6692 O O . ASN C 3 270 ? 126.245 101.280 100.842 1.00 64.60 270 ASN C O 1
ATOM 6697 N N . LYS C 3 271 ? 124.325 100.327 101.526 1.00 66.75 271 LYS C N 1
ATOM 6698 C CA . LYS C 3 271 ? 124.507 99.157 100.673 1.00 66.75 271 LYS C CA 1
ATOM 6699 C C . LYS C 3 271 ? 124.536 99.534 99.196 1.00 66.75 271 LYS C C 1
ATOM 6700 O O . LYS C 3 271 ? 125.389 99.053 98.443 1.00 66.75 271 LYS C O 1
ATOM 6706 N N . ARG C 3 272 ? 123.612 100.393 98.760 1.00 68.98 272 ARG C N 1
ATOM 6707 C CA . ARG C 3 272 ? 123.618 100.831 97.365 1.00 68.98 272 ARG C CA 1
ATOM 6708 C C . ARG C 3 272 ? 124.895 101.587 97.002 1.00 68.98 272 ARG C C 1
ATOM 6709 O O . ARG C 3 272 ? 125.488 101.346 95.945 1.00 68.98 272 ARG C O 1
ATOM 6717 N N . LEU C 3 273 ? 125.331 102.513 97.859 1.00 64.78 273 LEU C N 1
ATOM 6718 C CA . LEU C 3 273 ? 126.582 103.227 97.602 1.00 64.78 273 LEU C CA 1
ATOM 6719 C C . LEU C 3 273 ? 127.780 102.285 97.512 1.00 64.78 273 LEU C C 1
ATOM 6720 O O . LEU C 3 273 ? 128.534 102.316 96.533 1.00 64.78 273 LEU C O 1
ATOM 6725 N N . TRP C 3 274 ? 127.973 101.440 98.523 1.00 65.27 274 TRP C N 1
ATOM 6726 C CA . TRP C 3 274 ? 129.161 100.593 98.578 1.00 65.27 274 TRP C CA 1
ATOM 6727 C C . TRP C 3 274 ? 129.125 99.416 97.611 1.00 65.27 274 TRP C C 1
ATOM 6728 O O . TRP C 3 274 ? 130.188 98.883 97.276 1.00 65.27 274 TRP C O 1
ATOM 6739 N N . ALA C 3 275 ? 127.946 98.993 97.156 1.00 67.24 275 ALA C N 1
ATOM 6740 C CA . ALA C 3 275 ? 127.895 98.061 96.033 1.00 67.24 275 ALA C CA 1
ATOM 6741 C C . ALA C 3 275 ? 128.594 98.623 94.802 1.00 67.24 275 ALA C C 1
ATOM 6742 O O . ALA C 3 275 ? 129.197 97.869 94.031 1.00 67.24 275 ALA C O 1
ATOM 6744 N N . GLY C 3 276 ? 128.530 99.935 94.605 1.00 70.19 276 GLY C N 1
ATOM 6745 C CA . GLY C 3 276 ? 129.139 100.601 93.471 1.00 70.19 276 GLY C CA 1
ATOM 6746 C C . GLY C 3 276 ? 130.654 100.647 93.451 1.00 70.19 276 GLY C C 1
ATOM 6747 O O . GLY C 3 276 ? 131.209 101.239 92.522 1.00 70.19 276 GLY C O 1
ATOM 6748 N N . VAL C 3 277 ? 131.348 100.062 94.431 1.00 72.58 277 VAL C N 1
ATOM 6749 C CA . VAL C 3 277 ? 132.809 100.093 94.422 1.00 72.58 277 VAL C CA 1
ATOM 6750 C C . VAL C 3 277 ? 133.421 98.706 94.597 1.00 72.58 277 VAL C C 1
ATOM 6751 O O . VAL C 3 277 ? 134.637 98.578 94.778 1.00 72.58 277 VAL C O 1
ATOM 6755 N N . LYS C 3 278 ? 132.601 97.662 94.551 1.00 76.19 278 LYS C N 1
ATOM 6756 C CA . LYS C 3 278 ? 133.130 96.303 94.667 1.00 76.19 278 LYS C CA 1
ATOM 6757 C C . LYS C 3 278 ? 132.263 95.275 93.941 1.00 76.19 278 LYS C C 1
ATOM 6758 O O . LYS C 3 278 ? 132.295 95.192 92.713 1.00 76.19 278 LYS C O 1
ATOM 6764 N N . TRP D 4 79 ? 106.712 113.270 86.042 1.00 100.53 79 TRP D N 1
ATOM 6765 C CA . TRP D 4 79 ? 108.040 113.769 85.699 1.00 100.53 79 TRP D CA 1
ATOM 6766 C C . TRP D 4 79 ? 109.027 113.565 86.859 1.00 100.53 79 TRP D C 1
ATOM 6767 O O . TRP D 4 79 ? 108.635 113.182 87.960 1.00 100.53 79 TRP D O 1
ATOM 6778 N N . LYS D 4 80 ? 110.308 113.809 86.566 1.00 100.68 80 LYS D N 1
ATOM 6779 C CA . LYS D 4 80 ? 111.413 113.478 87.470 1.00 100.68 80 LYS D CA 1
ATOM 6780 C C . LYS D 4 80 ? 111.194 113.904 88.925 1.00 100.68 80 LYS D C 1
ATOM 6781 O O . LYS D 4 80 ? 111.410 113.103 89.842 1.00 100.68 80 LYS D O 1
ATOM 6787 N N . TYR D 4 81 ? 110.778 115.150 89.172 1.00 99.19 81 TYR D N 1
ATOM 6788 C CA . TYR D 4 81 ? 110.811 115.645 90.550 1.00 99.19 81 TYR D CA 1
ATOM 6789 C C . TYR D 4 81 ? 109.885 114.885 91.498 1.00 99.19 81 TYR D C 1
ATOM 6790 O O . TYR D 4 81 ? 110.171 114.811 92.698 1.00 99.19 81 TYR D O 1
ATOM 6799 N N . ARG D 4 82 ? 108.785 114.309 91.006 1.00 98.63 82 ARG D N 1
ATOM 6800 C CA . ARG D 4 82 ? 107.906 113.590 91.927 1.00 98.63 82 ARG D CA 1
ATOM 6801 C C . ARG D 4 82 ? 108.504 112.284 92.452 1.00 98.63 82 ARG D C 1
ATOM 6802 O O . ARG D 4 82 ? 107.995 111.750 93.442 1.00 98.63 82 ARG D O 1
ATOM 6810 N N . TYR D 4 83 ? 109.561 111.755 91.832 1.00 94.47 83 TYR D N 1
ATOM 6811 C CA . TYR D 4 83 ? 110.300 110.662 92.465 1.00 94.47 83 TYR D CA 1
ATOM 6812 C C . TYR D 4 83 ? 111.147 111.156 93.631 1.00 94.47 83 TYR D C 1
ATOM 6813 O O . TYR D 4 83 ? 111.239 110.487 94.666 1.00 94.47 83 TYR D O 1
ATOM 6822 N N . ARG D 4 84 ? 111.778 112.319 93.479 1.00 89.72 84 ARG D N 1
ATOM 6823 C CA . ARG D 4 84 ? 112.520 112.926 94.579 1.00 89.72 84 ARG D CA 1
ATOM 6824 C C . ARG D 4 84 ? 111.577 113.351 95.697 1.00 89.72 84 ARG D C 1
ATOM 6825 O O . ARG D 4 84 ? 111.718 112.924 96.848 1.00 89.72 84 ARG D O 1
ATOM 6833 N N . LEU D 4 85 ? 110.608 114.203 95.368 1.00 90.74 85 LEU D N 1
ATOM 6834 C CA . LEU D 4 85 ? 109.676 114.725 96.360 1.00 90.74 85 LEU D CA 1
ATOM 6835 C C . LEU D 4 85 ? 108.807 113.612 96.944 1.00 90.74 85 LEU D C 1
ATOM 6836 O O . LEU D 4 85 ? 108.545 113.593 98.152 1.00 90.74 85 LEU D O 1
ATOM 6841 N N . GLY D 4 86 ? 108.358 112.674 96.107 1.00 88.88 86 GLY D N 1
ATOM 6842 C CA . GLY D 4 86 ? 107.653 111.505 96.615 1.00 88.88 86 GLY D CA 1
ATOM 6843 C C . GLY D 4 86 ? 108.512 110.616 97.494 1.00 88.88 86 GLY D C 1
ATOM 6844 O O . GLY D 4 86 ? 108.006 109.996 98.434 1.00 88.88 86 GLY D O 1
ATOM 6845 N N . GLY D 4 87 ? 109.811 110.542 97.207 1.00 87.61 87 GLY D N 1
ATOM 6846 C CA . GLY D 4 87 ? 110.737 109.906 98.132 1.00 87.61 87 GLY D CA 1
ATOM 6847 C C . GLY D 4 87 ? 110.754 110.618 99.470 1.00 87.61 87 GLY D C 1
ATOM 6848 O O . GLY D 4 87 ? 110.608 110.000 100.527 1.00 87.61 87 GLY D O 1
ATOM 6849 N N . PHE D 4 88 ? 110.942 111.935 99.429 1.00 87.50 88 PHE D N 1
ATOM 6850 C CA . PHE D 4 88 ? 110.993 112.764 100.626 1.00 87.50 88 PHE D CA 1
ATOM 6851 C C . PHE D 4 88 ? 109.730 112.608 101.466 1.00 87.50 88 PHE D C 1
ATOM 6852 O O . PHE D 4 88 ? 109.796 112.375 102.678 1.00 87.50 88 PHE D O 1
ATOM 6860 N N . ALA D 4 89 ? 108.567 112.734 100.822 1.00 87.32 89 ALA D N 1
ATOM 6861 C CA . ALA D 4 89 ? 107.277 112.550 101.486 1.00 87.32 89 ALA D CA 1
ATOM 6862 C C . ALA D 4 89 ? 107.073 111.138 102.026 1.00 87.32 89 ALA D C 1
ATOM 6863 O O . ALA D 4 89 ? 106.601 110.967 103.156 1.00 87.32 89 ALA D O 1
ATOM 6865 N N . SER D 4 90 ? 107.427 110.114 101.244 1.00 86.33 90 SER D N 1
ATOM 6866 C CA . SER D 4 90 ? 107.266 108.735 101.705 1.00 86.33 90 SER D CA 1
ATOM 6867 C C . SER D 4 90 ? 108.089 108.496 102.957 1.00 86.33 90 SER D C 1
ATOM 6868 O O . SER D 4 90 ? 107.611 107.907 103.934 1.00 86.33 90 SER D O 1
ATOM 6871 N N . GLY D 4 91 ? 109.334 108.949 102.938 1.00 85.42 91 GLY D N 1
ATOM 6872 C CA . GLY D 4 91 ? 110.175 108.824 104.106 1.00 85.42 91 GLY D CA 1
ATOM 6873 C C . GLY D 4 91 ? 109.568 109.563 105.280 1.00 85.42 91 GLY D C 1
ATOM 6874 O O . GLY D 4 91 ? 109.582 109.074 106.412 1.00 85.42 91 GLY D O 1
ATOM 6875 N N . ALA D 4 92 ? 109.018 110.753 105.016 1.00 85.11 92 ALA D N 1
ATOM 6876 C CA . ALA D 4 92 ? 108.381 111.546 106.061 1.00 85.11 92 ALA D CA 1
ATOM 6877 C C . ALA D 4 92 ? 107.191 110.871 106.705 1.00 85.11 92 ALA D C 1
ATOM 6878 O O . ALA D 4 92 ? 107.158 110.668 107.925 1.00 85.11 92 ALA D O 1
ATOM 6880 N N . LEU D 4 93 ? 106.216 110.498 105.904 1.00 85.89 93 LEU D N 1
ATOM 6881 C CA . LEU D 4 93 ? 105.006 109.919 106.457 1.00 85.89 93 LEU D CA 1
ATOM 6882 C C . LEU D 4 93 ? 105.244 108.574 107.137 1.00 85.89 93 LEU D C 1
ATOM 6883 O O . LEU D 4 93 ? 104.606 108.276 108.152 1.00 85.89 93 LEU D O 1
ATOM 6888 N N . LEU D 4 94 ? 106.163 107.760 106.613 1.00 84.85 94 LEU D N 1
ATOM 6889 C CA . LEU D 4 94 ? 106.443 106.462 107.224 1.00 84.85 94 LEU D CA 1
ATOM 6890 C C . LEU D 4 94 ? 107.013 106.564 108.638 1.00 84.85 94 LEU D C 1
ATOM 6891 O O . LEU D 4 94 ? 106.627 105.787 109.520 1.00 84.85 94 LEU D O 1
ATOM 6896 N N . ALA D 4 95 ? 107.935 107.498 108.881 1.00 83.46 95 ALA D N 1
ATOM 6897 C CA . ALA D 4 95 ? 108.434 107.704 110.241 1.00 83.46 95 ALA D CA 1
ATOM 6898 C C . ALA D 4 95 ? 107.320 108.098 111.206 1.00 83.46 95 ALA D C 1
ATOM 6899 O O . ALA D 4 95 ? 107.189 107.524 112.293 1.00 83.46 95 ALA D O 1
ATOM 6901 N N . LEU D 4 96 ? 106.507 109.081 110.817 1.00 84.67 96 LEU D N 1
ATOM 6902 C CA . LEU D 4 96 ? 105.403 109.541 111.656 1.00 84.67 96 LEU D CA 1
ATOM 6903 C C . LEU D 4 96 ? 104.384 108.438 111.921 1.00 84.67 96 LEU D C 1
ATOM 6904 O O . LEU D 4 96 ? 103.978 108.214 113.067 1.00 84.67 96 LEU D O 1
ATOM 6909 N N . ALA D 4 97 ? 103.953 107.745 110.867 1.00 86.92 97 ALA D N 1
ATOM 6910 C CA . ALA D 4 97 ? 102.918 106.723 111.003 1.00 86.92 97 ALA D CA 1
ATOM 6911 C C . ALA D 4 97 ? 103.320 105.617 111.972 1.00 86.92 97 ALA D C 1
ATOM 6912 O O . ALA D 4 97 ? 102.499 105.158 112.773 1.00 86.92 97 ALA D O 1
ATOM 6914 N N . LEU D 4 98 ? 104.576 105.177 111.917 1.00 90.45 98 LEU D N 1
ATOM 6915 C CA . LEU D 4 98 ? 105.027 104.103 112.798 1.00 90.45 98 LEU D CA 1
ATOM 6916 C C . LEU D 4 98 ? 105.122 104.551 114.256 1.00 90.45 98 LEU D C 1
ATOM 6917 O O . LEU D 4 98 ? 104.779 103.786 115.165 1.00 90.45 98 LEU D O 1
ATOM 6922 N N . ALA D 4 99 ? 105.580 105.779 114.503 1.00 90.83 99 ALA D N 1
ATOM 6923 C CA . ALA D 4 99 ? 105.536 106.333 115.855 1.00 90.83 99 ALA D CA 1
ATOM 6924 C C . ALA D 4 99 ? 104.110 106.522 116.362 1.00 90.83 99 ALA D C 1
ATOM 6925 O O . ALA D 4 99 ? 103.854 106.377 117.563 1.00 90.83 99 ALA D O 1
ATOM 6927 N N . GLY D 4 100 ? 103.178 106.854 115.471 1.00 95.37 100 GLY D N 1
ATOM 6928 C CA . GLY D 4 100 ? 101.769 106.865 115.840 1.00 95.37 100 GLY D CA 1
ATOM 6929 C C . GLY D 4 100 ? 101.236 105.504 116.252 1.00 95.37 100 GLY D C 1
ATOM 6930 O O . GLY D 4 100 ? 100.541 105.378 117.263 1.00 95.37 100 GLY D O 1
ATOM 6931 N N . ILE D 4 101 ? 101.546 104.471 115.466 1.00 99.18 101 ILE D N 1
ATOM 6932 C CA . ILE D 4 101 ? 101.099 103.111 115.775 1.00 99.18 101 ILE D CA 1
ATOM 6933 C C . ILE D 4 101 ? 101.523 102.692 117.180 1.00 99.18 101 ILE D C 1
ATOM 6934 O O . ILE D 4 101 ? 100.703 102.215 117.973 1.00 99.18 101 ILE D O 1
ATOM 6939 N N . PHE D 4 102 ? 102.803 102.859 117.513 1.00 99.00 102 PHE D N 1
ATOM 6940 C CA . PHE D 4 102 ? 103.269 102.477 118.844 1.00 99.00 102 PHE D CA 1
ATOM 6941 C C . PHE D 4 102 ? 102.660 103.319 119.958 1.00 99.00 102 PHE D C 1
ATOM 6942 O O . PHE D 4 102 ? 102.640 102.872 121.109 1.00 99.00 102 PHE D O 1
ATOM 6950 N N . SER D 4 103 ? 102.165 104.517 119.652 1.00 106.63 103 SER D N 1
ATOM 6951 C CA . SER D 4 103 ? 101.450 105.297 120.653 1.00 106.63 103 SER D CA 1
ATOM 6952 C C . SER D 4 103 ? 100.092 104.701 121.015 1.00 106.63 103 SER D C 1
ATOM 6953 O O . SER D 4 103 ? 99.483 105.152 121.991 1.00 106.63 103 SER D O 1
ATOM 6956 N N . THR D 4 104 ? 99.602 103.710 120.263 1.00 113.09 104 THR D N 1
ATOM 6957 C CA . THR D 4 104 ? 98.458 102.917 120.704 1.00 113.09 104 THR D CA 1
ATOM 6958 C C . THR D 4 104 ? 98.835 101.843 121.722 1.00 113.09 104 THR D C 1
ATOM 6959 O O . THR D 4 104 ? 97.941 101.279 122.361 1.00 113.09 104 THR D O 1
ATOM 6963 N N . GLY D 4 105 ? 100.125 101.552 121.883 1.00 115.15 105 GLY D N 1
ATOM 6964 C CA . GLY D 4 105 ? 100.621 100.801 123.023 1.00 115.15 105 GLY D CA 1
ATOM 6965 C C . GLY D 4 105 ? 100.256 99.334 123.120 1.00 115.15 105 GLY D C 1
ATOM 6966 O O . GLY D 4 105 ? 100.369 98.760 124.206 1.00 115.15 105 GLY D O 1
ATOM 6967 N N . ASN D 4 106 ? 99.815 98.702 122.033 1.00 116.16 106 ASN D N 1
ATOM 6968 C CA . ASN D 4 106 ? 99.272 97.351 122.115 1.00 116.16 106 ASN D CA 1
ATOM 6969 C C . ASN D 4 106 ? 100.185 96.283 121.516 1.00 116.16 106 ASN D C 1
ATOM 6970 O O . ASN D 4 106 ? 99.814 95.104 121.515 1.00 116.16 106 ASN D O 1
ATOM 6975 N N . PHE D 4 107 ? 101.357 96.668 121.007 1.00 111.89 107 PHE D N 1
ATOM 6976 C CA . PHE D 4 107 ? 102.406 95.765 120.496 1.00 111.89 107 PHE D CA 1
ATOM 6977 C C . PHE D 4 107 ? 101.892 94.658 119.571 1.00 111.89 107 PHE D C 1
ATOM 6978 O O . PHE D 4 107 ? 102.351 93.516 119.620 1.00 111.89 107 PHE D O 1
ATOM 6986 N N . HIS E 1 7 ? 177.977 146.886 120.851 1.00 108.37 7 HIS E N 1
ATOM 6987 C CA . HIS E 1 7 ? 177.965 148.162 121.558 1.00 108.37 7 HIS E CA 1
ATOM 6988 C C . HIS E 1 7 ? 177.061 149.185 120.869 1.00 108.37 7 HIS E C 1
ATOM 6989 O O . HIS E 1 7 ? 176.970 150.335 121.298 1.00 108.37 7 HIS E O 1
ATOM 6996 N N . ALA E 1 8 ? 176.395 148.756 119.799 1.00 103.52 8 ALA E N 1
ATOM 6997 C CA . ALA E 1 8 ? 175.447 149.587 119.066 1.00 103.52 8 ALA E CA 1
ATOM 6998 C C . ALA E 1 8 ? 174.021 149.083 119.212 1.00 103.52 8 ALA E C 1
ATOM 6999 O O . ALA E 1 8 ? 173.114 149.860 119.527 1.00 103.52 8 ALA E O 1
ATOM 7001 N N . GLY E 1 9 ? 173.806 147.786 119.001 1.00 96.60 9 GLY E N 1
ATOM 7002 C CA . GLY E 1 9 ? 172.495 147.183 119.131 1.00 96.60 9 GLY E CA 1
ATOM 7003 C C . GLY E 1 9 ? 172.232 146.800 120.570 1.00 96.60 9 GLY E C 1
ATOM 7004 O O . GLY E 1 9 ? 171.320 146.027 120.871 1.00 96.60 9 GLY E O 1
ATOM 7005 N N . THR E 1 10 ? 173.039 147.355 121.471 1.00 92.68 10 THR E N 1
ATOM 7006 C CA . THR E 1 10 ? 172.885 147.100 122.894 1.00 92.68 10 THR E CA 1
ATOM 7007 C C . THR E 1 10 ? 171.785 147.962 123.491 1.00 92.68 10 THR E C 1
ATOM 7008 O O . THR E 1 10 ? 171.115 147.540 124.438 1.00 92.68 10 THR E O 1
ATOM 7012 N N . ARG E 1 11 ? 171.594 149.169 122.957 1.00 91.14 11 ARG E N 1
ATOM 7013 C CA . ARG E 1 11 ? 170.498 150.014 123.415 1.00 91.14 11 ARG E CA 1
ATOM 7014 C C . ARG E 1 11 ? 169.155 149.499 122.907 1.00 91.14 11 ARG E C 1
ATOM 7015 O O . ARG E 1 11 ? 168.154 149.552 123.631 1.00 91.14 11 ARG E O 1
ATOM 7023 N N . ARG E 1 12 ? 169.108 149.007 121.665 1.00 86.95 12 ARG E N 1
ATOM 7024 C CA . ARG E 1 12 ? 167.893 148.366 121.164 1.00 86.95 12 ARG E CA 1
ATOM 7025 C C . ARG E 1 12 ? 167.502 147.173 122.027 1.00 86.95 12 ARG E C 1
ATOM 7026 O O . ARG E 1 12 ? 166.363 147.081 122.501 1.00 86.95 12 ARG E O 1
ATOM 7034 N N . ASP E 1 13 ? 168.440 146.246 122.242 1.00 86.00 13 ASP E N 1
ATOM 7035 C CA . ASP E 1 13 ? 168.140 145.034 122.999 1.00 86.00 13 ASP E CA 1
ATOM 7036 C C . ASP E 1 13 ? 167.742 145.358 124.433 1.00 86.00 13 ASP E C 1
ATOM 7037 O O . ASP E 1 13 ? 166.795 144.773 124.970 1.00 86.00 13 ASP E O 1
ATOM 7042 N N . PHE E 1 14 ? 168.464 146.280 125.069 1.00 82.46 14 PHE E N 1
ATOM 7043 C CA . PHE E 1 14 ? 168.125 146.700 126.424 1.00 82.46 14 PHE E CA 1
ATOM 7044 C C . PHE E 1 14 ? 166.706 147.252 126.501 1.00 82.46 14 PHE E C 1
ATOM 7045 O O . PHE E 1 14 ? 165.945 146.912 127.411 1.00 82.46 14 PHE E O 1
ATOM 7053 N N . LEU E 1 15 ? 166.337 148.115 125.554 1.00 77.17 15 LEU E N 1
ATOM 7054 C CA . LEU E 1 15 ? 164.973 148.638 125.488 1.00 77.17 15 LEU E CA 1
ATOM 7055 C C . LEU E 1 15 ? 163.936 147.548 125.215 1.00 77.17 15 LEU E C 1
ATOM 7056 O O . LEU E 1 15 ? 162.888 147.501 125.871 1.00 77.17 15 LEU E O 1
ATOM 7061 N N . TYR E 1 16 ? 164.184 146.691 124.221 1.00 77.67 16 TYR E N 1
ATOM 7062 C CA . TYR E 1 16 ? 163.205 145.660 123.873 1.00 77.67 16 TYR E CA 1
ATOM 7063 C C . TYR E 1 16 ? 162.990 144.659 125.006 1.00 77.67 16 TYR E C 1
ATOM 7064 O O . TYR E 1 16 ? 161.847 144.278 125.307 1.00 77.67 16 TYR E O 1
ATOM 7073 N N . TYR E 1 17 ? 164.043 144.349 125.750 1.00 79.33 17 TYR E N 1
ATOM 7074 C CA . TYR E 1 17 ? 163.881 143.498 126.920 1.00 79.33 17 TYR E CA 1
ATOM 7075 C C . TYR E 1 17 ? 163.302 144.236 128.118 1.00 79.33 17 TYR E C 1
ATOM 7076 O O . TYR E 1 17 ? 162.582 143.625 128.910 1.00 79.33 17 TYR E O 1
ATOM 7085 N N . ALA E 1 18 ? 163.599 145.521 128.291 1.00 75.96 18 ALA E N 1
ATOM 7086 C CA . ALA E 1 18 ? 162.954 146.268 129.366 1.00 75.96 18 ALA E CA 1
ATOM 7087 C C . ALA E 1 18 ? 161.445 146.370 129.159 1.00 75.96 18 ALA E C 1
ATOM 7088 O O . ALA E 1 18 ? 160.671 146.212 130.112 1.00 75.96 18 ALA E O 1
ATOM 7090 N N . THR E 1 19 ? 161.005 146.652 127.930 1.00 73.08 19 THR E N 1
ATOM 7091 C CA . THR E 1 19 ? 159.568 146.655 127.661 1.00 73.08 19 THR E CA 1
ATOM 7092 C C . THR E 1 19 ? 158.957 145.264 127.813 1.00 73.08 19 THR E C 1
ATOM 7093 O O . THR E 1 19 ? 157.825 145.139 128.304 1.00 73.08 19 THR E O 1
ATOM 7097 N N . ALA E 1 20 ? 159.721 144.203 127.523 1.00 74.59 20 ALA E N 1
ATOM 7098 C CA . ALA E 1 20 ? 159.215 142.860 127.805 1.00 74.59 20 ALA E CA 1
ATOM 7099 C C . ALA E 1 20 ? 159.090 142.594 129.305 1.00 74.59 20 ALA E C 1
ATOM 7100 O O . ALA E 1 20 ? 158.116 141.980 129.750 1.00 74.59 20 ALA E O 1
ATOM 7102 N N . GLY E 1 21 ? 160.059 143.049 130.098 1.00 76.00 21 GLY E N 1
ATOM 7103 C CA . GLY E 1 21 ? 159.984 142.868 131.543 1.00 76.00 21 GLY E CA 1
ATOM 7104 C C . GLY E 1 21 ? 158.857 143.642 132.204 1.00 76.00 21 GLY E C 1
ATOM 7105 O O . GLY E 1 21 ? 158.174 143.127 133.101 1.00 76.00 21 GLY E O 1
ATOM 7106 N N . ALA E 1 22 ? 158.651 144.891 131.784 1.00 76.66 22 ALA E N 1
ATOM 7107 C CA . ALA E 1 22 ? 157.505 145.650 132.276 1.00 76.66 22 ALA E CA 1
ATOM 7108 C C . ALA E 1 22 ? 156.185 145.004 131.870 1.00 76.66 22 ALA E C 1
ATOM 7109 O O . ALA E 1 22 ? 155.240 144.963 132.668 1.00 76.66 22 ALA E O 1
ATOM 7111 N N . GLY E 1 23 ? 156.106 144.464 130.651 1.00 77.90 23 GLY E N 1
ATOM 7112 C CA . GLY E 1 23 ? 154.923 143.707 130.268 1.00 77.90 23 GLY E CA 1
ATOM 7113 C C . GLY E 1 23 ? 154.718 142.451 131.097 1.00 77.90 23 GLY E C 1
ATOM 7114 O O . GLY E 1 23 ? 153.588 142.096 131.438 1.00 77.90 23 GLY E O 1
ATOM 7115 N N . ALA E 1 24 ? 155.810 141.783 131.464 1.00 76.77 24 ALA E N 1
ATOM 7116 C CA . ALA E 1 24 ? 155.724 140.617 132.340 1.00 76.77 24 ALA E CA 1
ATOM 7117 C C . ALA E 1 24 ? 155.167 140.964 133.717 1.00 76.77 24 ALA E C 1
ATOM 7118 O O . ALA E 1 24 ? 154.285 140.266 134.226 1.00 76.77 24 ALA E O 1
ATOM 7120 N N . VAL E 1 25 ? 155.704 141.999 134.364 1.00 76.96 25 VAL E N 1
ATOM 7121 C CA . VAL E 1 25 ? 155.147 142.433 135.651 1.00 76.96 25 VAL E CA 1
ATOM 7122 C C . VAL E 1 25 ? 153.679 142.845 135.522 1.00 76.96 25 VAL E C 1
ATOM 7123 O O . VAL E 1 25 ? 152.830 142.462 136.345 1.00 76.96 25 VAL E O 1
ATOM 7127 N N . ALA E 1 26 ? 153.360 143.659 134.508 1.00 78.08 26 ALA E N 1
ATOM 7128 C CA . ALA E 1 26 ? 151.974 144.047 134.260 1.00 78.08 26 ALA E CA 1
ATOM 7129 C C . ALA E 1 26 ? 151.064 142.866 133.945 1.00 78.08 26 ALA E C 1
ATOM 7130 O O . ALA E 1 26 ? 149.842 142.992 134.073 1.00 78.08 26 ALA E O 1
ATOM 7132 N N . THR E 1 27 ? 151.626 141.728 133.538 1.00 81.98 27 THR E N 1
ATOM 7133 C CA . THR E 1 27 ? 150.833 140.511 133.378 1.00 81.98 27 THR E CA 1
ATOM 7134 C C . THR E 1 27 ? 150.680 139.760 134.694 1.00 81.98 27 THR E C 1
ATOM 7135 O O . THR E 1 27 ? 149.591 139.282 135.021 1.00 81.98 27 THR E O 1
ATOM 7139 N N . GLY E 1 28 ? 151.775 139.613 135.436 1.00 76.24 28 GLY E N 1
ATOM 7140 C CA . GLY E 1 28 ? 151.722 138.917 136.712 1.00 76.24 28 GLY E CA 1
ATOM 7141 C C . GLY E 1 28 ? 150.710 139.517 137.668 1.00 76.24 28 GLY E C 1
ATOM 7142 O O . GLY E 1 28 ? 149.911 138.804 138.278 1.00 76.24 28 GLY E O 1
ATOM 7143 N N . ALA E 1 29 ? 150.734 140.843 137.810 1.00 75.80 29 ALA E N 1
ATOM 7144 C CA . ALA E 1 29 ? 149.719 141.520 138.616 1.00 75.80 29 ALA E CA 1
ATOM 7145 C C . ALA E 1 29 ? 148.307 141.346 138.059 1.00 75.80 29 ALA E C 1
ATOM 7146 O O . ALA E 1 29 ? 147.341 141.279 138.825 1.00 75.80 29 ALA E O 1
ATOM 7148 N N . ALA E 1 30 ? 148.155 141.312 136.736 1.00 77.36 30 ALA E N 1
ATOM 7149 C CA . ALA E 1 30 ? 146.855 141.035 136.122 1.00 77.36 30 ALA E CA 1
ATOM 7150 C C . ALA E 1 30 ? 146.356 139.598 136.295 1.00 77.36 30 ALA E C 1
ATOM 7151 O O . ALA E 1 30 ? 145.144 139.371 136.215 1.00 77.36 30 ALA E O 1
ATOM 7153 N N . VAL E 1 31 ? 147.239 138.628 136.516 1.00 71.31 31 VAL E N 1
ATOM 7154 C CA . VAL E 1 31 ? 146.833 137.225 136.627 1.00 71.31 31 VAL E CA 1
ATOM 7155 C C . VAL E 1 31 ? 146.574 136.788 138.068 1.00 71.31 31 VAL E C 1
ATOM 7156 O O . VAL E 1 31 ? 145.635 136.030 138.323 1.00 71.31 31 VAL E O 1
ATOM 7160 N N . TRP E 1 32 ? 147.382 137.237 139.026 1.00 67.21 32 TRP E N 1
ATOM 7161 C CA . TRP E 1 32 ? 147.232 136.770 140.404 1.00 67.21 32 TRP E CA 1
ATOM 7162 C C . TRP E 1 32 ? 145.833 136.950 140.993 1.00 67.21 32 TRP E C 1
ATOM 7163 O O . TRP E 1 32 ? 145.356 136.013 141.658 1.00 67.21 32 TRP E O 1
ATOM 7174 N N . PRO E 1 33 ? 145.136 138.078 140.815 1.00 68.68 33 PRO E N 1
ATOM 7175 C CA . PRO E 1 33 ? 143.768 138.185 141.353 1.00 68.68 33 PRO E CA 1
ATOM 7176 C C . PRO E 1 33 ? 142.808 137.128 140.835 1.00 68.68 33 PRO E C 1
ATOM 7177 O O . PRO E 1 33 ? 141.904 136.714 141.572 1.00 68.68 33 PRO E O 1
ATOM 7181 N N . LEU E 1 34 ? 142.971 136.682 139.590 1.00 68.97 34 LEU E N 1
ATOM 7182 C CA . LEU E 1 34 ? 142.113 135.639 139.038 1.00 68.97 34 LEU E CA 1
ATOM 7183 C C . LEU E 1 34 ? 142.339 134.291 139.706 1.00 68.97 34 LEU E C 1
ATOM 7184 O O . LEU E 1 34 ? 141.440 133.444 139.689 1.00 68.97 34 LEU E O 1
ATOM 7189 N N . ILE E 1 35 ? 143.515 134.074 140.283 1.00 69.09 35 ILE E N 1
ATOM 7190 C CA . ILE E 1 35 ? 143.780 132.894 141.099 1.00 69.09 35 ILE E CA 1
ATOM 7191 C C . ILE E 1 35 ? 143.334 133.112 142.540 1.00 69.09 35 ILE E C 1
ATOM 7192 O O . ILE E 1 35 ? 142.681 132.254 143.140 1.00 69.09 35 ILE E O 1
ATOM 7197 N N . ASN E 1 36 ? 143.688 134.268 143.104 1.00 65.80 36 ASN E N 1
ATOM 7198 C CA . ASN E 1 36 ? 143.460 134.558 144.517 1.00 65.80 36 ASN E CA 1
ATOM 7199 C C . ASN E 1 36 ? 141.981 134.645 144.881 1.00 65.80 36 ASN E C 1
ATOM 7200 O O . ASN E 1 36 ? 141.612 134.349 146.023 1.00 65.80 36 ASN E O 1
ATOM 7205 N N . GLN E 1 37 ? 141.125 135.051 143.942 1.00 65.10 37 GLN E N 1
ATOM 7206 C CA . GLN E 1 37 ? 139.683 135.065 144.175 1.00 65.10 37 GLN E CA 1
ATOM 7207 C C . GLN E 1 37 ? 139.109 133.710 144.580 1.00 65.10 37 GLN E C 1
ATOM 7208 O O . GLN E 1 37 ? 138.057 133.669 145.226 1.00 65.10 37 GLN E O 1
ATOM 7214 N N . MET E 1 38 ? 139.764 132.606 144.230 1.00 66.53 38 MET E N 1
ATOM 7215 C CA . MET E 1 38 ? 139.307 131.284 144.645 1.00 66.53 38 MET E CA 1
ATOM 7216 C C . MET E 1 38 ? 139.740 130.885 146.055 1.00 66.53 38 MET E C 1
ATOM 7217 O O . MET E 1 38 ? 139.224 129.893 146.578 1.00 66.53 38 MET E O 1
ATOM 7222 N N . ASN E 1 39 ? 140.668 131.609 146.680 1.00 69.42 39 ASN E N 1
ATOM 7223 C CA . ASN E 1 39 ? 140.973 131.392 148.089 1.00 69.42 39 ASN E CA 1
ATOM 7224 C C . ASN E 1 39 ? 139.792 131.783 148.988 1.00 69.42 39 ASN E C 1
ATOM 7225 O O . ASN E 1 39 ? 138.907 132.533 148.572 1.00 69.42 39 ASN E O 1
ATOM 7230 N N . PRO E 1 40 ? 139.758 131.269 150.227 1.00 75.05 40 PRO E N 1
ATOM 7231 C CA . PRO E 1 40 ? 138.605 131.513 151.111 1.00 75.05 40 PRO E CA 1
ATOM 7232 C C . PRO E 1 40 ? 138.296 132.988 151.334 1.00 75.05 40 PRO E C 1
ATOM 7233 O O . PRO E 1 40 ? 139.194 133.820 151.476 1.00 75.05 40 PRO E O 1
ATOM 7237 N N . SER E 1 41 ? 136.994 133.300 151.363 1.00 81.35 41 SER E N 1
ATOM 7238 C CA . SER E 1 41 ? 136.529 134.677 151.306 1.00 81.35 41 SER E CA 1
ATOM 7239 C C . SER E 1 41 ? 135.851 135.066 152.608 1.00 81.35 41 SER E C 1
ATOM 7240 O O . SER E 1 41 ? 136.504 135.648 153.496 1.00 81.35 41 SER E O 1
ATOM 7243 N N . ALA E 1 42 ? 134.555 134.785 152.781 1.00 89.05 42 ALA E N 1
ATOM 7244 C CA . ALA E 1 42 ? 133.864 134.897 154.065 1.00 89.05 42 ALA E CA 1
ATOM 7245 C C . ALA E 1 42 ? 134.151 133.743 155.020 1.00 89.05 42 ALA E C 1
ATOM 7246 O O . ALA E 1 42 ? 134.059 133.922 156.239 1.00 89.05 42 ALA E O 1
ATOM 7248 N N . ASP E 1 43 ? 134.489 132.566 154.501 1.00 97.73 43 ASP E N 1
ATOM 7249 C CA . ASP E 1 43 ? 134.649 131.365 155.314 1.00 97.73 43 ASP E CA 1
ATOM 7250 C C . ASP E 1 43 ? 135.946 131.344 156.118 1.00 97.73 43 ASP E C 1
ATOM 7251 O O . ASP E 1 43 ? 136.230 130.337 156.775 1.00 97.73 43 ASP E O 1
ATOM 7256 N N . VAL E 1 44 ? 136.732 132.421 156.084 1.00 100.17 44 VAL E N 1
ATOM 7257 C CA . VAL E 1 44 ? 137.849 132.612 157.003 1.00 100.17 44 VAL E CA 1
ATOM 7258 C C . VAL E 1 44 ? 137.423 132.699 158.466 1.00 100.17 44 VAL E C 1
ATOM 7259 O O . VAL E 1 44 ? 138.280 132.656 159.353 1.00 100.17 44 VAL E O 1
ATOM 7263 N N . GLN E 1 45 ? 136.125 132.824 158.742 1.00 101.71 45 GLN E N 1
ATOM 7264 C CA . GLN E 1 45 ? 135.587 132.777 160.100 1.00 101.71 45 GLN E CA 1
ATOM 7265 C C . GLN E 1 45 ? 135.585 131.364 160.681 1.00 101.71 45 GLN E C 1
ATOM 7266 O O . GLN E 1 45 ? 134.525 130.767 160.895 1.00 101.71 45 GLN E O 1
ATOM 7272 N N . ALA E 1 46 ? 136.783 130.827 160.924 1.00 101.64 46 ALA E N 1
ATOM 7273 C CA . ALA E 1 46 ? 136.981 129.495 161.488 1.00 101.64 46 ALA E CA 1
ATOM 7274 C C . ALA E 1 46 ? 136.885 129.438 163.012 1.00 101.64 46 ALA E C 1
ATOM 7275 O O . ALA E 1 46 ? 136.711 128.345 163.561 1.00 101.64 46 ALA E O 1
ATOM 7277 N N . LEU E 1 47 ? 137.010 130.567 163.706 1.00 105.24 47 LEU E N 1
ATOM 7278 C CA . LEU E 1 47 ? 136.811 130.611 165.153 1.00 105.24 47 LEU E CA 1
ATOM 7279 C C . LEU E 1 47 ? 135.328 130.565 165.519 1.00 105.24 47 LEU E C 1
ATOM 7280 O O . LEU E 1 47 ? 134.530 131.363 165.017 1.00 105.24 47 LEU E O 1
ATOM 7285 N N . ALA E 1 48 ? 134.966 129.625 166.397 1.00 108.21 48 ALA E N 1
ATOM 7286 C CA . ALA E 1 48 ? 133.614 129.521 166.941 1.00 108.21 48 ALA E CA 1
ATOM 7287 C C . ALA E 1 48 ? 133.661 128.744 168.255 1.00 108.21 48 ALA E C 1
ATOM 7288 O O . ALA E 1 48 ? 134.708 128.230 168.655 1.00 108.21 48 ALA E O 1
ATOM 7290 N N . SER E 1 49 ? 132.507 128.674 168.933 1.00 119.67 49 SER E N 1
ATOM 7291 C CA . SER E 1 49 ? 132.366 127.944 170.192 1.00 119.67 49 SER E CA 1
ATOM 7292 C C . SER E 1 49 ? 131.055 127.163 170.236 1.00 119.67 49 SER E C 1
ATOM 7293 O O . SER E 1 49 ? 130.026 127.642 169.752 1.00 119.67 49 SER E O 1
ATOM 7296 N N . ILE E 1 50 ? 131.096 125.961 170.824 1.00 122.53 50 ILE E N 1
ATOM 7297 C CA . ILE E 1 50 ? 129.892 125.186 171.128 1.00 122.53 50 ILE E CA 1
ATOM 7298 C C . ILE E 1 50 ? 130.159 124.310 172.351 1.00 122.53 50 ILE E C 1
ATOM 7299 O O . ILE E 1 50 ? 131.303 123.934 172.622 1.00 122.53 50 ILE E O 1
ATOM 7304 N N . PHE E 1 51 ? 129.098 123.989 173.103 1.00 122.77 51 PHE E N 1
ATOM 7305 C CA . PHE E 1 51 ? 129.135 122.883 174.057 1.00 122.77 51 PHE E CA 1
ATOM 7306 C C . PHE E 1 51 ? 127.862 122.045 173.963 1.00 122.77 51 PHE E C 1
ATOM 7307 O O . PHE E 1 51 ? 126.799 122.541 173.583 1.00 122.77 51 PHE E O 1
ATOM 7315 N N . VAL E 1 52 ? 127.988 120.759 174.318 1.00 122.14 52 VAL E N 1
ATOM 7316 C CA . VAL E 1 52 ? 126.964 119.737 174.105 1.00 122.14 52 VAL E CA 1
ATOM 7317 C C . VAL E 1 52 ? 126.626 119.050 175.426 1.00 122.14 52 VAL E C 1
ATOM 7318 O O . VAL E 1 52 ? 127.478 118.910 176.307 1.00 122.14 52 VAL E O 1
ATOM 7322 N N . ASP E 1 53 ? 125.366 118.620 175.562 1.00 121.30 53 ASP E N 1
ATOM 7323 C CA . ASP E 1 53 ? 124.879 117.923 176.761 1.00 121.30 53 ASP E CA 1
ATOM 7324 C C . ASP E 1 53 ? 125.267 116.448 176.692 1.00 121.30 53 ASP E C 1
ATOM 7325 O O . ASP E 1 53 ? 124.501 115.589 176.251 1.00 121.30 53 ASP E O 1
ATOM 7330 N N . VAL E 1 54 ? 126.487 116.167 177.148 1.00 121.77 54 VAL E N 1
ATOM 7331 C CA . VAL E 1 54 ? 127.017 114.810 177.264 1.00 121.77 54 VAL E CA 1
ATOM 7332 C C . VAL E 1 54 ? 126.169 113.901 178.157 1.00 121.77 54 VAL E C 1
ATOM 7333 O O . VAL E 1 54 ? 126.127 112.683 177.943 1.00 121.77 54 VAL E O 1
ATOM 7337 N N . SER E 1 55 ? 125.456 114.460 179.138 1.00 122.63 55 SER E N 1
ATOM 7338 C CA . SER E 1 55 ? 124.658 113.633 180.045 1.00 122.63 55 SER E CA 1
ATOM 7339 C C . SER E 1 55 ? 123.478 112.945 179.369 1.00 122.63 55 SER E C 1
ATOM 7340 O O . SER E 1 55 ? 122.814 112.123 180.010 1.00 122.63 55 SER E O 1
ATOM 7343 N N . SER E 1 56 ? 123.201 113.261 178.106 1.00 122.06 56 SER E N 1
ATOM 7344 C CA . SER E 1 56 ? 122.289 112.452 177.304 1.00 122.06 56 SER E CA 1
ATOM 7345 C C . SER E 1 56 ? 122.830 111.052 177.020 1.00 122.06 56 SER E C 1
ATOM 7346 O O . SER E 1 56 ? 122.049 110.098 176.931 1.00 122.06 56 SER E O 1
ATOM 7349 N N . VAL E 1 57 ? 124.144 110.905 176.879 1.00 121.80 57 VAL E N 1
ATOM 7350 C CA . VAL E 1 57 ? 124.729 109.744 176.209 1.00 121.80 57 VAL E CA 1
ATOM 7351 C C . VAL E 1 57 ? 124.869 108.564 177.167 1.00 121.80 57 VAL E C 1
ATOM 7352 O O . VAL E 1 57 ? 125.505 108.672 178.220 1.00 121.80 57 VAL E O 1
ATOM 7356 N N . GLU E 1 58 ? 124.268 107.433 176.792 1.00 121.65 58 GLU E N 1
ATOM 7357 C CA . GLU E 1 58 ? 124.409 106.157 177.477 1.00 121.65 58 GLU E CA 1
ATOM 7358 C C . GLU E 1 58 ? 125.661 105.432 176.980 1.00 121.65 58 GLU E C 1
ATOM 7359 O O . GLU E 1 58 ? 126.159 105.718 175.889 1.00 121.65 58 GLU E O 1
ATOM 7365 N N . PRO E 1 59 ? 126.205 104.498 177.766 1.00 119.69 59 PRO E N 1
ATOM 7366 C CA . PRO E 1 59 ? 127.427 103.804 177.335 1.00 119.69 59 PRO E CA 1
ATOM 7367 C C . PRO E 1 59 ? 127.195 102.931 176.109 1.00 119.69 59 PRO E C 1
ATOM 7368 O O . PRO E 1 59 ? 126.182 102.237 175.996 1.00 119.69 59 PRO E O 1
ATOM 7372 N N . GLY E 1 60 ? 128.159 102.972 175.188 1.00 114.09 60 GLY E N 1
ATOM 7373 C CA . GLY E 1 60 ? 128.027 102.342 173.891 1.00 114.09 60 GLY E CA 1
ATOM 7374 C C . GLY E 1 60 ? 127.310 103.160 172.839 1.00 114.09 60 GLY E C 1
ATOM 7375 O O . GLY E 1 60 ? 127.113 102.663 171.723 1.00 114.09 60 GLY E O 1
ATOM 7376 N N . VAL E 1 61 ? 126.921 104.395 173.149 1.00 112.95 61 VAL E N 1
ATOM 7377 C CA . VAL E 1 61 ? 126.198 105.266 172.225 1.00 112.95 61 VAL E CA 1
ATOM 7378 C C . VAL E 1 61 ? 127.140 106.327 171.673 1.00 112.95 61 VAL E C 1
ATOM 7379 O O . VAL E 1 61 ? 127.930 106.926 172.413 1.00 112.95 61 VAL E O 1
ATOM 7383 N N . GLN E 1 62 ? 127.055 106.554 170.364 1.00 105.29 62 GLN E N 1
ATOM 7384 C CA . GLN E 1 62 ? 127.869 107.526 169.644 1.00 105.29 62 GLN E CA 1
ATOM 7385 C C . GLN E 1 62 ? 127.038 108.750 169.274 1.00 105.29 62 GLN E C 1
ATOM 7386 O O . GLN E 1 62 ? 125.919 108.616 168.768 1.00 105.29 62 GLN E O 1
ATOM 7392 N N . LEU E 1 63 ? 127.590 109.938 169.529 1.00 103.50 63 LEU E N 1
ATOM 7393 C CA . LEU E 1 63 ? 126.934 111.214 169.276 1.00 103.50 63 LEU E CA 1
ATOM 7394 C C . LEU E 1 63 ? 127.743 112.014 168.258 1.00 103.50 63 LEU E C 1
ATOM 7395 O O . LEU E 1 63 ? 128.971 111.910 168.209 1.00 103.50 63 LEU E O 1
ATOM 7400 N N . THR E 1 64 ? 127.053 112.815 167.439 1.00 100.02 64 THR E N 1
ATOM 7401 C CA . THR E 1 64 ? 127.713 113.722 166.504 1.00 100.02 64 THR E CA 1
ATOM 7402 C C . THR E 1 64 ? 127.223 115.158 166.682 1.00 100.02 64 THR E C 1
ATOM 7403 O O . THR E 1 64 ? 126.082 115.398 167.084 1.00 100.02 64 THR E O 1
ATOM 7407 N N . VAL E 1 65 ? 128.110 116.112 166.383 1.00 95.22 65 VAL E N 1
ATOM 7408 C CA . VAL E 1 65 ? 127.774 117.531 166.294 1.00 95.22 65 VAL E CA 1
ATOM 7409 C C . VAL E 1 65 ? 128.645 118.145 165.201 1.00 95.22 65 VAL E C 1
ATOM 7410 O O . VAL E 1 65 ? 129.748 117.667 164.928 1.00 95.22 65 VAL E O 1
ATOM 7414 N N . LYS E 1 66 ? 128.146 119.207 164.566 1.00 91.72 66 LYS E N 1
ATOM 7415 C CA . LYS E 1 66 ? 128.928 119.918 163.560 1.00 91.72 66 LYS E CA 1
ATOM 7416 C C . LYS E 1 66 ? 129.898 120.917 164.186 1.00 91.72 66 LYS E C 1
ATOM 7417 O O . LYS E 1 66 ? 129.603 121.550 165.203 1.00 91.72 66 LYS E O 1
ATOM 7423 N N . PHE E 1 67 ? 131.066 121.057 163.556 1.00 96.82 67 PHE E N 1
ATOM 7424 C CA . PHE E 1 67 ? 131.921 122.229 163.703 1.00 96.82 67 PHE E CA 1
ATOM 7425 C C . PHE E 1 67 ? 132.778 122.374 162.452 1.00 96.82 67 PHE E C 1
ATOM 7426 O O . PHE E 1 67 ? 133.096 121.383 161.792 1.00 96.82 67 PHE E O 1
ATOM 7434 N N . LEU E 1 68 ? 133.164 123.617 162.146 1.00 95.01 68 LEU E N 1
ATOM 7435 C CA . LEU E 1 68 ? 134.029 123.933 161.000 1.00 95.01 68 LEU E CA 1
ATOM 7436 C C . LEU E 1 68 ? 133.587 123.204 159.728 1.00 95.01 68 LEU E C 1
ATOM 7437 O O . LEU E 1 68 ? 134.404 122.772 158.911 1.00 95.01 68 LEU E O 1
ATOM 7442 N N . GLY E 1 69 ? 132.274 123.055 159.561 1.00 92.64 69 GLY E N 1
ATOM 7443 C CA . GLY E 1 69 ? 131.729 122.357 158.414 1.00 92.64 69 GLY E CA 1
ATOM 7444 C C . GLY E 1 69 ? 131.834 120.848 158.438 1.00 92.64 69 GLY E C 1
ATOM 7445 O O . GLY E 1 69 ? 131.575 120.215 157.408 1.00 92.64 69 GLY E O 1
ATOM 7446 N N . LYS E 1 70 ? 132.208 120.250 159.562 1.00 92.15 70 LYS E N 1
ATOM 7447 C CA . LYS E 1 70 ? 132.552 118.838 159.626 1.00 92.15 70 LYS E CA 1
ATOM 7448 C C . LYS E 1 70 ? 131.971 118.229 160.894 1.00 92.15 70 LYS E C 1
ATOM 7449 O O . LYS E 1 70 ? 131.710 118.941 161.868 1.00 92.15 70 LYS E O 1
ATOM 7455 N N . PRO E 1 71 ? 131.748 116.912 160.907 1.00 90.42 71 PRO E N 1
ATOM 7456 C CA . PRO E 1 71 ? 131.288 116.251 162.136 1.00 90.42 71 PRO E CA 1
ATOM 7457 C C . PRO E 1 71 ? 132.397 116.105 163.169 1.00 90.42 71 PRO E C 1
ATOM 7458 O O . PRO E 1 71 ? 133.550 115.824 162.838 1.00 90.42 71 PRO E O 1
ATOM 7462 N N . ILE E 1 72 ? 132.029 116.297 164.435 1.00 95.58 72 ILE E N 1
ATOM 7463 C CA . ILE E 1 72 ? 132.811 115.850 165.585 1.00 95.58 72 ILE E CA 1
ATOM 7464 C C . ILE E 1 72 ? 132.048 114.726 166.283 1.00 95.58 72 ILE E C 1
ATOM 7465 O O . ILE E 1 72 ? 130.888 114.904 166.673 1.00 95.58 72 ILE E O 1
ATOM 7470 N N . PHE E 1 73 ? 132.699 113.572 166.442 1.00 100.13 73 PHE E N 1
ATOM 7471 C CA . PHE E 1 73 ? 132.147 112.479 167.235 1.00 100.13 73 PHE E CA 1
ATOM 7472 C C . PHE E 1 73 ? 132.337 112.696 168.733 1.00 100.13 73 PHE E C 1
ATOM 7473 O O . PHE E 1 73 ? 133.325 113.283 169.181 1.00 100.13 73 PHE E O 1
ATOM 7481 N N . ILE E 1 74 ? 131.367 112.204 169.508 1.00 103.45 74 ILE E N 1
ATOM 7482 C CA . ILE E 1 74 ? 131.531 111.899 170.926 1.00 103.45 74 ILE E CA 1
ATOM 7483 C C . ILE E 1 74 ? 131.027 110.476 171.139 1.00 103.45 74 ILE E C 1
ATOM 7484 O O . ILE E 1 74 ? 130.008 110.085 170.561 1.00 103.45 74 ILE E O 1
ATOM 7489 N N . ARG E 1 75 ? 131.733 109.695 171.961 1.00 108.05 75 ARG E N 1
ATOM 7490 C CA . ARG E 1 75 ? 131.256 108.369 172.350 1.00 108.05 75 ARG E CA 1
ATOM 7491 C C . ARG E 1 75 ? 131.479 108.115 173.836 1.00 108.05 75 ARG E C 1
ATOM 7492 O O . ARG E 1 75 ? 132.587 108.325 174.336 1.00 108.05 75 ARG E O 1
ATOM 7500 N N . ARG E 1 76 ? 130.440 107.656 174.540 1.00 115.88 76 ARG E N 1
ATOM 7501 C CA . ARG E 1 76 ? 130.634 107.045 175.858 1.00 115.88 76 ARG E CA 1
ATOM 7502 C C . ARG E 1 76 ? 131.095 105.608 175.651 1.00 115.88 76 ARG E C 1
ATOM 7503 O O . ARG E 1 76 ? 130.302 104.725 175.317 1.00 115.88 76 ARG E O 1
ATOM 7511 N N . ARG E 1 77 ? 132.390 105.382 175.844 1.00 115.70 77 ARG E N 1
ATOM 7512 C CA . ARG E 1 77 ? 133.020 104.105 175.542 1.00 115.70 77 ARG E CA 1
ATOM 7513 C C . ARG E 1 77 ? 132.499 102.991 176.447 1.00 115.70 77 ARG E C 1
ATOM 7514 O O . ARG E 1 77 ? 132.168 103.210 177.615 1.00 115.70 77 ARG E O 1
ATOM 7522 N N . THR E 1 78 ? 132.426 101.783 175.888 1.00 118.49 78 THR E N 1
ATOM 7523 C CA . THR E 1 78 ? 132.077 100.600 176.661 1.00 118.49 78 THR E CA 1
ATOM 7524 C C . THR E 1 78 ? 133.312 100.057 177.375 1.00 118.49 78 THR E C 1
ATOM 7525 O O . THR E 1 78 ? 134.453 100.338 176.999 1.00 118.49 78 THR E O 1
ATOM 7529 N N . GLU E 1 79 ? 133.066 99.278 178.431 1.00 119.99 79 GLU E N 1
ATOM 7530 C CA . GLU E 1 79 ? 134.136 98.529 179.085 1.00 119.99 79 GLU E CA 1
ATOM 7531 C C . GLU E 1 79 ? 134.997 97.762 178.083 1.00 119.99 79 GLU E C 1
ATOM 7532 O O . GLU E 1 79 ? 136.222 97.903 178.074 1.00 119.99 79 GLU E O 1
ATOM 7538 N N . ALA E 1 80 ? 134.372 96.934 177.239 1.00 117.71 80 ALA E N 1
ATOM 7539 C CA . ALA E 1 80 ? 135.112 96.201 176.210 1.00 117.71 80 ALA E CA 1
ATOM 7540 C C . ALA E 1 80 ? 135.864 97.117 175.245 1.00 117.71 80 ALA E C 1
ATOM 7541 O O . ALA E 1 80 ? 136.922 96.736 174.732 1.00 117.71 80 ALA E O 1
ATOM 7543 N N . ASP E 1 81 ? 135.345 98.319 174.986 1.00 119.02 81 ASP E N 1
ATOM 7544 C CA . ASP E 1 81 ? 136.066 99.273 174.143 1.00 119.02 81 ASP E CA 1
ATOM 7545 C C . ASP E 1 81 ? 137.328 99.786 174.826 1.00 119.02 81 ASP E C 1
ATOM 7546 O O . ASP E 1 81 ? 138.344 100.032 174.165 1.00 119.02 81 ASP E O 1
ATOM 7551 N N . ILE E 1 82 ? 137.277 99.961 176.144 1.00 115.72 82 ILE E N 1
ATOM 7552 C CA . ILE E 1 82 ? 138.464 100.322 176.912 1.00 115.72 82 ILE E CA 1
ATOM 7553 C C . ILE E 1 82 ? 139.441 99.152 176.995 1.00 115.72 82 ILE E C 1
ATOM 7554 O O . ILE E 1 82 ? 140.656 99.329 176.846 1.00 115.72 82 ILE E O 1
ATOM 7559 N N . GLU E 1 83 ? 138.926 97.943 177.230 1.00 116.84 83 GLU E N 1
ATOM 7560 C CA . GLU E 1 83 ? 139.768 96.754 177.344 1.00 116.84 83 GLU E CA 1
ATOM 7561 C C . GLU E 1 83 ? 140.572 96.494 176.076 1.00 116.84 83 GLU E C 1
ATOM 7562 O O . GLU E 1 83 ? 141.802 96.376 176.124 1.00 116.84 83 GLU E O 1
ATOM 7568 N N . LEU E 1 84 ? 139.898 96.403 174.929 1.00 112.60 84 LEU E N 1
ATOM 7569 C CA . LEU E 1 84 ? 140.621 96.192 173.679 1.00 112.60 84 LEU E CA 1
ATOM 7570 C C . LEU E 1 84 ? 141.491 97.392 173.327 1.00 112.60 84 LEU E C 1
ATOM 7571 O O . LEU E 1 84 ? 142.536 97.232 172.687 1.00 112.60 84 LEU E O 1
ATOM 7576 N N . GLY E 1 85 ? 141.087 98.590 173.739 1.00 111.84 85 GLY E N 1
ATOM 7577 C CA . GLY E 1 85 ? 141.938 99.757 173.624 1.00 111.84 85 GLY E CA 1
ATOM 7578 C C . GLY E 1 85 ? 143.285 99.610 174.306 1.00 111.84 85 GLY E C 1
ATOM 7579 O O . GLY E 1 85 ? 144.326 99.714 173.652 1.00 111.84 85 GLY E O 1
ATOM 7580 N N . ARG E 1 86 ? 143.273 99.325 175.613 1.00 108.69 86 ARG E N 1
ATOM 7581 C CA . ARG E 1 86 ? 144.511 99.087 176.356 1.00 108.69 86 ARG E CA 1
ATOM 7582 C C . ARG E 1 86 ? 145.306 97.904 175.813 1.00 108.69 86 ARG E C 1
ATOM 7583 O O . ARG E 1 86 ? 146.538 97.893 175.908 1.00 108.69 86 ARG E O 1
ATOM 7591 N N . SER E 1 87 ? 144.625 96.900 175.257 1.00 113.13 87 SER E N 1
ATOM 7592 C CA . SER E 1 87 ? 145.285 95.668 174.828 1.00 113.13 87 SER E CA 1
ATOM 7593 C C . SER E 1 87 ? 146.396 95.902 173.805 1.00 113.13 87 SER E C 1
ATOM 7594 O O . SER E 1 87 ? 147.324 95.091 173.709 1.00 113.13 87 SER E O 1
ATOM 7597 N N . VAL E 1 88 ? 146.326 96.986 173.038 1.00 113.27 88 VAL E N 1
ATOM 7598 C CA . VAL E 1 88 ? 147.328 97.262 172.009 1.00 113.27 88 VAL E CA 1
ATOM 7599 C C . VAL E 1 88 ? 148.647 97.702 172.635 1.00 113.27 88 VAL E C 1
ATOM 7600 O O . VAL E 1 88 ? 148.702 98.685 173.383 1.00 113.27 88 VAL E O 1
ATOM 7604 N N . GLN E 1 89 ? 149.719 96.973 172.324 1.00 116.67 89 GLN E N 1
ATOM 7605 C CA . GLN E 1 89 ? 151.066 97.487 172.539 1.00 116.67 89 GLN E CA 1
ATOM 7606 C C . GLN E 1 89 ? 151.407 98.532 171.481 1.00 116.67 89 GLN E C 1
ATOM 7607 O O . GLN E 1 89 ? 151.106 98.362 170.297 1.00 116.67 89 GLN E O 1
ATOM 7613 N N . LEU E 1 90 ? 152.044 99.618 171.930 1.00 114.22 90 LEU E N 1
ATOM 7614 C CA . LEU E 1 90 ? 152.338 100.768 171.074 1.00 114.22 90 LEU E CA 1
ATOM 7615 C C . LEU E 1 90 ? 153.012 100.381 169.758 1.00 114.22 90 LEU E C 1
ATOM 7616 O O . LEU E 1 90 ? 152.744 100.988 168.715 1.00 114.22 90 LEU E O 1
ATOM 7621 N N . GLY E 1 91 ? 153.881 99.371 169.783 1.00 116.21 91 GLY E N 1
ATOM 7622 C CA . GLY E 1 91 ? 154.603 98.947 168.590 1.00 116.21 91 GLY E CA 1
ATOM 7623 C C . GLY E 1 91 ? 153.774 98.212 167.555 1.00 116.21 91 GLY E C 1
ATOM 7624 O O . GLY E 1 91 ? 154.292 97.925 166.470 1.00 116.21 91 GLY E O 1
ATOM 7625 N N . GLN E 1 92 ? 152.517 97.896 167.860 1.00 116.83 92 GLN E N 1
ATOM 7626 C CA . GLN E 1 92 ? 151.609 97.310 166.879 1.00 116.83 92 GLN E CA 1
ATOM 7627 C C . GLN E 1 92 ? 150.917 98.345 165.997 1.00 116.83 92 GLN E C 1
ATOM 7628 O O . GLN E 1 92 ? 150.356 97.976 164.960 1.00 116.83 92 GLN E O 1
ATOM 7634 N N . LEU E 1 93 ? 150.937 99.618 166.382 1.00 114.36 93 LEU E N 1
ATOM 7635 C CA . LEU E 1 93 ? 150.183 100.651 165.684 1.00 114.36 93 LEU E CA 1
ATOM 7636 C C . LEU E 1 93 ? 150.862 101.094 164.392 1.00 114.36 93 LEU E C 1
ATOM 7637 O O . LEU E 1 93 ? 152.091 101.143 164.288 1.00 114.36 93 LEU E O 1
ATOM 7642 N N . VAL E 1 94 ? 150.032 101.421 163.398 1.00 115.94 94 VAL E N 1
ATOM 7643 C CA . VAL E 1 94 ? 150.514 102.077 162.185 1.00 115.94 94 VAL E CA 1
ATOM 7644 C C . VAL E 1 94 ? 150.964 103.504 162.481 1.00 115.94 94 VAL E C 1
ATOM 7645 O O . VAL E 1 94 ? 151.996 103.960 161.974 1.00 115.94 94 VAL E O 1
ATOM 7649 N N . ASP E 1 95 ? 150.210 104.227 163.309 1.00 112.38 95 ASP E N 1
ATOM 7650 C CA . ASP E 1 95 ? 150.600 105.552 163.786 1.00 112.38 95 ASP E CA 1
ATOM 7651 C C . ASP E 1 95 ? 150.716 105.529 165.305 1.00 112.38 95 ASP E C 1
ATOM 7652 O O . ASP E 1 95 ? 149.717 105.350 166.008 1.00 112.38 95 ASP E O 1
ATOM 7657 N N . THR E 1 96 ? 151.939 105.714 165.804 1.00 113.60 96 THR E N 1
ATOM 7658 C CA . THR E 1 96 ? 152.226 105.645 167.231 1.00 113.60 96 THR E CA 1
ATOM 7659 C C . THR E 1 96 ? 151.935 106.944 167.975 1.00 113.60 96 THR E C 1
ATOM 7660 O O . THR E 1 96 ? 151.941 106.939 169.210 1.00 113.60 96 THR E O 1
ATOM 7664 N N . ASN E 1 97 ? 151.694 108.047 167.269 1.00 110.84 97 ASN E N 1
ATOM 7665 C CA . ASN E 1 97 ? 151.568 109.358 167.895 1.00 110.84 97 ASN E CA 1
ATOM 7666 C C . ASN E 1 97 ? 150.113 109.674 168.217 1.00 110.84 97 ASN E C 1
ATOM 7667 O O . ASN E 1 97 ? 149.235 109.536 167.360 1.00 110.84 97 ASN E O 1
ATOM 7672 N N . ALA E 1 98 ? 149.868 110.108 169.449 1.00 108.55 98 ALA E N 1
ATOM 7673 C CA . ALA E 1 98 ? 148.523 110.441 169.911 1.00 108.55 98 ALA E CA 1
ATOM 7674 C C . ALA E 1 98 ? 148.153 111.823 169.390 1.00 108.55 98 ALA E C 1
ATOM 7675 O O . ALA E 1 98 ? 148.590 112.840 169.932 1.00 108.55 98 ALA E O 1
ATOM 7677 N N . ARG E 1 99 ? 147.341 111.870 168.337 1.00 106.87 99 ARG E N 1
ATOM 7678 C CA . ARG E 1 99 ? 146.939 113.146 167.750 1.00 106.87 99 ARG E CA 1
ATOM 7679 C C . ARG E 1 99 ? 145.899 113.772 168.666 1.00 106.87 99 ARG E C 1
ATOM 7680 O O . ARG E 1 99 ? 144.715 113.434 168.609 1.00 106.87 99 ARG E O 1
ATOM 7688 N N . ASN E 1 100 ? 146.345 114.683 169.525 1.00 103.98 100 ASN E N 1
ATOM 7689 C CA . ASN E 1 100 ? 145.456 115.363 170.458 1.00 103.98 100 ASN E CA 1
ATOM 7690 C C . ASN E 1 100 ? 145.999 116.760 170.701 1.00 103.98 100 ASN E C 1
ATOM 7691 O O . ASN E 1 100 ? 147.095 116.913 171.246 1.00 103.98 100 ASN E O 1
ATOM 7696 N N . ALA E 1 101 ? 145.236 117.773 170.298 1.00 102.96 101 ALA E N 1
ATOM 7697 C CA . ALA E 1 101 ? 145.671 119.148 170.480 1.00 102.96 101 ALA E CA 1
ATOM 7698 C C . ALA E 1 101 ? 145.465 119.612 171.911 1.00 102.96 101 ALA E C 1
ATOM 7699 O O . ALA E 1 101 ? 146.090 120.591 172.334 1.00 102.96 101 ALA E O 1
ATOM 7701 N N . ASN E 1 102 ? 144.605 118.922 172.661 1.00 110.04 102 ASN E N 1
ATOM 7702 C CA . ASN E 1 102 ? 144.361 119.273 174.054 1.00 110.04 102 ASN E CA 1
ATOM 7703 C C . ASN E 1 102 ? 145.569 118.935 174.921 1.00 110.04 102 ASN E C 1
ATOM 7704 O O . ASN E 1 102 ? 146.009 119.753 175.738 1.00 110.04 102 ASN E O 1
ATOM 7709 N N . ILE E 1 103 ? 146.119 117.733 174.755 1.00 112.44 103 ILE E N 1
ATOM 7710 C CA . ILE E 1 103 ? 147.421 117.373 175.311 1.00 112.44 103 ILE E CA 1
ATOM 7711 C C . ILE E 1 103 ? 148.518 118.061 174.502 1.00 112.44 103 ILE E C 1
ATOM 7712 O O . ILE E 1 103 ? 148.257 118.602 173.421 1.00 112.44 103 ILE E O 1
ATOM 7717 N N . ASP E 1 104 ? 149.747 118.055 175.018 1.00 118.27 104 ASP E N 1
ATOM 7718 C CA . ASP E 1 104 ? 150.888 118.592 174.284 1.00 118.27 104 ASP E CA 1
ATOM 7719 C C . ASP E 1 104 ? 151.351 117.636 173.189 1.00 118.27 104 ASP E C 1
ATOM 7720 O O . ASP E 1 104 ? 151.306 116.412 173.346 1.00 118.27 104 ASP E O 1
ATOM 7725 N N . ALA E 1 105 ? 151.796 118.214 172.074 1.00 114.70 105 ALA E N 1
ATOM 7726 C CA . ALA E 1 105 ? 152.175 117.450 170.890 1.00 114.70 105 ALA E CA 1
ATOM 7727 C C . ALA E 1 105 ? 153.359 116.525 171.158 1.00 114.70 105 ALA E C 1
ATOM 7728 O O . ALA E 1 105 ? 154.261 116.836 171.942 1.00 114.70 105 ALA E O 1
ATOM 7730 N N . GLY E 1 106 ? 153.350 115.378 170.482 1.00 109.71 106 GLY E N 1
ATOM 7731 C CA . GLY E 1 106 ? 154.392 114.379 170.608 1.00 109.71 106 GLY E CA 1
ATOM 7732 C C . GLY E 1 106 ? 154.141 113.280 171.615 1.00 109.71 106 GLY E C 1
ATOM 7733 O O . GLY E 1 106 ? 155.042 112.468 171.854 1.00 109.71 106 GLY E O 1
ATOM 7734 N N . ALA E 1 107 ? 152.953 113.225 172.213 1.00 110.13 107 ALA E N 1
ATOM 7735 C CA . ALA E 1 107 ? 152.573 112.100 173.054 1.00 110.13 107 ALA E CA 1
ATOM 7736 C C . ALA E 1 107 ? 152.359 110.832 172.223 1.00 110.13 107 ALA E C 1
ATOM 7737 O O . ALA E 1 107 ? 152.294 110.858 170.991 1.00 110.13 107 ALA E O 1
ATOM 7739 N N . GLU E 1 108 ? 152.258 109.706 172.927 1.00 114.25 108 GLU E N 1
ATOM 7740 C CA . GLU E 1 108 ? 152.109 108.387 172.325 1.00 114.25 108 GLU E CA 1
ATOM 7741 C C . GLU E 1 108 ? 150.669 107.890 172.439 1.00 114.25 108 GLU E C 1
ATOM 7742 O O . GLU E 1 108 ? 150.005 108.101 173.458 1.00 114.25 108 GLU E O 1
ATOM 7748 N N . ALA E 1 109 ? 150.181 107.254 171.372 1.00 114.86 109 ALA E N 1
ATOM 7749 C CA . ALA E 1 109 ? 148.792 106.795 171.284 1.00 114.86 109 ALA E CA 1
ATOM 7750 C C . ALA E 1 109 ? 148.623 105.506 172.082 1.00 114.86 109 ALA E C 1
ATOM 7751 O O . ALA E 1 109 ? 148.829 104.404 171.573 1.00 114.86 109 ALA E O 1
ATOM 7753 N N . THR E 1 110 ? 148.230 105.641 173.354 1.00 115.55 110 THR E N 1
ATOM 7754 C CA . THR E 1 110 ? 148.109 104.497 174.254 1.00 115.55 110 THR E CA 1
ATOM 7755 C C . THR E 1 110 ? 146.779 104.463 175.001 1.00 115.55 110 THR E C 1
ATOM 7756 O O . THR E 1 110 ? 146.702 103.846 176.068 1.00 115.55 110 THR E O 1
ATOM 7760 N N . ASP E 1 111 ? 145.746 105.138 174.494 1.00 114.08 111 ASP E N 1
ATOM 7761 C CA . ASP E 1 111 ? 144.385 105.187 175.042 1.00 114.08 111 ASP E CA 1
ATOM 7762 C C . ASP E 1 111 ? 144.337 106.095 176.262 1.00 114.08 111 ASP E C 1
ATOM 7763 O O . ASP E 1 111 ? 143.277 106.218 176.888 1.00 114.08 111 ASP E O 1
ATOM 7768 N N . GLN E 1 112 ? 145.448 106.730 176.623 1.00 111.55 112 GLN E N 1
ATOM 7769 C CA . GLN E 1 112 ? 145.521 107.656 177.742 1.00 111.55 112 GLN E CA 1
ATOM 7770 C C . GLN E 1 112 ? 145.709 109.082 177.272 1.00 111.55 112 GLN E C 1
ATOM 7771 O O . GLN E 1 112 ? 145.298 110.016 177.963 1.00 111.55 112 GLN E O 1
ATOM 7777 N N . ASN E 1 113 ? 146.324 109.255 176.106 1.00 110.87 113 ASN E N 1
ATOM 7778 C CA . ASN E 1 113 ? 146.503 110.550 175.479 1.00 110.87 113 ASN E CA 1
ATOM 7779 C C . ASN E 1 113 ? 145.421 110.776 174.437 1.00 110.87 113 ASN E C 1
ATOM 7780 O O . ASN E 1 113 ? 145.463 111.765 173.699 1.00 110.87 113 ASN E O 1
ATOM 7785 N N . ARG E 1 114 ? 144.449 109.858 174.369 1.00 111.59 114 ARG E N 1
ATOM 7786 C CA . ARG E 1 114 ? 143.371 109.888 173.391 1.00 111.59 114 ARG E CA 1
ATOM 7787 C C . ARG E 1 114 ? 141.999 109.845 174.054 1.00 111.59 114 ARG E C 1
ATOM 7788 O O . ARG E 1 114 ? 141.009 109.534 173.389 1.00 111.59 114 ARG E O 1
ATOM 7796 N N . THR E 1 115 ? 141.916 110.140 175.349 1.00 119.64 115 THR E N 1
ATOM 7797 C CA . THR E 1 115 ? 140.642 110.207 176.050 1.00 119.64 115 THR E CA 1
ATOM 7798 C C . THR E 1 115 ? 140.520 111.537 176.778 1.00 119.64 115 THR E C 1
ATOM 7799 O O . THR E 1 115 ? 141.507 112.068 177.296 1.00 119.64 115 THR E O 1
ATOM 7803 N N . LEU E 1 116 ? 139.301 112.076 176.800 1.00 123.92 116 LEU E N 1
ATOM 7804 C CA . LEU E 1 116 ? 139.081 113.452 177.228 1.00 123.92 116 LEU E CA 1
ATOM 7805 C C . LEU E 1 116 ? 139.147 113.609 178.744 1.00 123.92 116 LEU E C 1
ATOM 7806 O O . LEU E 1 116 ? 139.498 114.689 179.233 1.00 123.92 116 LEU E O 1
ATOM 7811 N N . ASP E 1 117 ? 138.826 112.559 179.499 1.00 132.36 117 ASP E N 1
ATOM 7812 C CA . ASP E 1 117 ? 138.965 112.564 180.948 1.00 132.36 117 ASP E CA 1
ATOM 7813 C C . ASP E 1 117 ? 139.667 111.294 181.413 1.00 132.36 117 ASP E C 1
ATOM 7814 O O . ASP E 1 117 ? 139.555 110.236 180.788 1.00 132.36 117 ASP E O 1
ATOM 7819 N N . GLU E 1 118 ? 140.397 111.420 182.526 1.00 134.28 118 GLU E N 1
ATOM 7820 C CA . GLU E 1 118 ? 141.354 110.406 182.963 1.00 134.28 118 GLU E CA 1
ATOM 7821 C C . GLU E 1 118 ? 140.707 109.057 183.266 1.00 134.28 118 GLU E C 1
ATOM 7822 O O . GLU E 1 118 ? 141.392 108.029 183.216 1.00 134.28 118 GLU E O 1
ATOM 7828 N N . ALA E 1 119 ? 139.408 109.032 183.569 1.00 129.68 119 ALA E N 1
ATOM 7829 C CA . ALA E 1 119 ? 138.708 107.771 183.795 1.00 129.68 119 ALA E CA 1
ATOM 7830 C C . ALA E 1 119 ? 138.666 106.876 182.560 1.00 129.68 119 ALA E C 1
ATOM 7831 O O . ALA E 1 119 ? 138.417 105.672 182.694 1.00 129.68 119 ALA E O 1
ATOM 7833 N N . GLY E 1 120 ? 138.902 107.425 181.368 1.00 125.39 120 GLY E N 1
ATOM 7834 C CA . GLY E 1 120 ? 138.883 106.652 180.140 1.00 125.39 120 GLY E CA 1
ATOM 7835 C C . GLY E 1 120 ? 137.505 106.445 179.551 1.00 125.39 120 GLY E C 1
ATOM 7836 O O . GLY E 1 120 ? 137.374 105.736 178.545 1.00 125.39 120 GLY E O 1
ATOM 7837 N N . GLU E 1 121 ? 136.477 107.039 180.160 1.00 116.95 121 GLU E N 1
ATOM 7838 C CA . GLU E 1 121 ? 135.098 106.904 179.700 1.00 116.95 121 GLU E CA 1
ATOM 7839 C C . GLU E 1 121 ? 134.862 107.575 178.350 1.00 116.95 121 GLU E C 1
ATOM 7840 O O . GLU E 1 121 ? 134.115 107.051 177.514 1.00 116.95 121 GLU E O 1
ATOM 7846 N N . TRP E 1 122 ? 135.485 108.725 178.115 1.00 115.03 122 TRP E N 1
ATOM 7847 C CA . TRP E 1 122 ? 135.098 109.627 177.036 1.00 115.03 122 TRP E CA 1
ATOM 7848 C C . TRP E 1 122 ? 136.164 109.728 175.953 1.00 115.03 122 TRP E C 1
ATOM 7849 O O . TRP E 1 122 ? 137.348 109.920 176.249 1.00 115.03 122 TRP E O 1
ATOM 7860 N N . LEU E 1 123 ? 135.726 109.599 174.701 1.00 105.31 123 LEU E N 1
ATOM 7861 C CA . LEU E 1 123 ? 136.552 109.817 173.521 1.00 105.31 123 LEU E CA 1
ATOM 7862 C C . LEU E 1 123 ? 135.849 110.821 172.616 1.00 105.31 123 LEU E C 1
ATOM 7863 O O . LEU E 1 123 ? 134.647 110.697 172.364 1.00 105.31 123 LEU E O 1
ATOM 7868 N N . VAL E 1 124 ? 136.600 111.813 172.137 1.00 101.41 124 VAL E N 1
ATOM 7869 C CA . VAL E 1 124 ? 136.100 112.854 171.242 1.00 101.41 124 VAL E CA 1
ATOM 7870 C C . VAL E 1 124 ? 137.056 112.978 170.065 1.00 101.41 124 VAL E C 1
ATOM 7871 O O . VAL E 1 124 ? 138.275 113.026 170.258 1.00 101.41 124 VAL E O 1
ATOM 7875 N N . MET E 1 125 ? 136.508 113.045 168.852 1.00 100.04 125 MET E N 1
ATOM 7876 C CA . MET E 1 125 ? 137.324 113.096 167.646 1.00 100.04 125 MET E CA 1
ATOM 7877 C C . MET E 1 125 ? 136.588 113.882 166.572 1.00 100.04 125 MET E C 1
ATOM 7878 O O . MET E 1 125 ? 135.363 114.016 166.606 1.00 100.04 125 MET E O 1
ATOM 7883 N N . TRP E 1 126 ? 137.348 114.397 165.607 1.00 95.66 126 TRP E N 1
ATOM 7884 C CA . TRP E 1 126 ? 136.778 114.672 164.296 1.00 95.66 126 TRP E CA 1
ATOM 7885 C C . TRP E 1 126 ? 136.299 113.373 163.662 1.00 95.66 126 TRP E C 1
ATOM 7886 O O . TRP E 1 126 ? 137.048 112.396 163.578 1.00 95.66 126 TRP E O 1
ATOM 7897 N N . GLY E 1 127 ? 135.048 113.363 163.212 1.00 93.25 127 GLY E N 1
ATOM 7898 C CA . GLY E 1 127 ? 134.505 112.213 162.516 1.00 93.25 127 GLY E CA 1
ATOM 7899 C C . GLY E 1 127 ? 134.946 112.123 161.069 1.00 93.25 127 GLY E C 1
ATOM 7900 O O . GLY E 1 127 ? 134.106 111.983 160.176 1.00 93.25 127 GLY E O 1
ATOM 7901 N N . VAL E 1 128 ? 136.252 112.204 160.816 1.00 95.75 128 VAL E N 1
ATOM 7902 C CA . VAL E 1 128 ? 136.778 112.550 159.496 1.00 95.75 128 VAL E CA 1
ATOM 7903 C C . VAL E 1 128 ? 137.999 111.682 159.216 1.00 95.75 128 VAL E C 1
ATOM 7904 O O . VAL E 1 128 ? 139.047 111.859 159.847 1.00 95.75 128 VAL E O 1
ATOM 7908 N N . CYS E 1 129 ? 137.865 110.744 158.277 1.00 98.47 129 CYS E N 1
ATOM 7909 C CA . CYS E 1 129 ? 138.943 109.812 157.964 1.00 98.47 129 CYS E CA 1
ATOM 7910 C C . CYS E 1 129 ? 140.173 110.552 157.451 1.00 98.47 129 CYS E C 1
ATOM 7911 O O . CYS E 1 129 ? 140.084 111.365 156.527 1.00 98.47 129 CYS E O 1
ATOM 7914 N N . THR E 1 130 ? 141.327 110.260 158.052 1.00 98.99 130 THR E N 1
ATOM 7915 C CA . THR E 1 130 ? 142.562 110.958 157.714 1.00 98.99 130 THR E CA 1
ATOM 7916 C C . THR E 1 130 ? 143.106 110.596 156.336 1.00 98.99 130 THR E C 1
ATOM 7917 O O . THR E 1 130 ? 144.058 111.241 155.883 1.00 98.99 130 THR E O 1
ATOM 7921 N N . HIS E 1 131 ? 142.544 109.591 155.662 1.00 95.09 131 HIS E N 1
ATOM 7922 C CA . HIS E 1 131 ? 142.884 109.345 154.264 1.00 95.09 131 HIS E CA 1
ATOM 7923 C C . HIS E 1 131 ? 142.382 110.460 153.352 1.00 95.09 131 HIS E C 1
ATOM 7924 O O . HIS E 1 131 ? 143.173 111.292 152.899 1.00 95.09 131 HIS E O 1
ATOM 7931 N N . LEU E 1 132 ? 141.072 110.493 153.071 1.00 88.18 132 LEU E N 1
ATOM 7932 C CA . LEU E 1 132 ? 140.537 111.485 152.143 1.00 88.18 132 LEU E CA 1
ATOM 7933 C C . LEU E 1 132 ? 139.218 112.100 152.617 1.00 88.18 132 LEU E C 1
ATOM 7934 O O . LEU E 1 132 ? 138.461 112.624 151.792 1.00 88.18 132 LEU E O 1
ATOM 7939 N N . GLY E 1 133 ? 138.926 112.053 153.919 1.00 90.68 133 GLY E N 1
ATOM 7940 C CA . GLY E 1 133 ? 137.908 112.896 154.518 1.00 90.68 133 GLY E CA 1
ATOM 7941 C C . GLY E 1 133 ? 136.507 112.331 154.666 1.00 90.68 133 GLY E C 1
ATOM 7942 O O . GLY E 1 133 ? 135.633 113.041 155.180 1.00 90.68 133 GLY E O 1
ATOM 7943 N N . CYS E 1 134 ? 136.249 111.099 154.235 1.00 92.03 134 CYS E N 1
ATOM 7944 C CA . CYS E 1 134 ? 134.952 110.483 154.496 1.00 92.03 134 CYS E CA 1
ATOM 7945 C C . CYS E 1 134 ? 134.733 110.250 155.989 1.00 92.03 134 CYS E C 1
ATOM 7946 O O . CYS E 1 134 ? 135.680 110.114 156.765 1.00 92.03 134 CYS E O 1
ATOM 7949 N N . VAL E 1 135 ? 133.465 110.212 156.390 1.00 87.07 135 VAL E N 1
ATOM 7950 C CA . VAL E 1 135 ? 133.094 109.838 157.756 1.00 87.07 135 VAL E CA 1
ATOM 7951 C C . VAL E 1 135 ? 133.272 108.336 157.947 1.00 87.07 135 VAL E C 1
ATOM 7952 O O . VAL E 1 135 ? 132.607 107.545 157.263 1.00 87.07 135 VAL E O 1
ATOM 7956 N N . PRO E 1 136 ? 134.141 107.895 158.857 1.00 93.31 136 PRO E N 1
ATOM 7957 C CA . PRO E 1 136 ? 134.224 106.461 159.157 1.00 93.31 136 PRO E CA 1
ATOM 7958 C C . PRO E 1 136 ? 133.040 106.004 160.003 1.00 93.31 136 PRO E C 1
ATOM 7959 O O . PRO E 1 136 ? 132.693 106.630 161.008 1.00 93.31 136 PRO E O 1
ATOM 7963 N N . ILE E 1 137 ? 132.416 104.910 159.573 1.00 96.10 137 ILE E N 1
ATOM 7964 C CA . ILE E 1 137 ? 131.189 104.403 160.183 1.00 96.10 137 ILE E CA 1
ATOM 7965 C C . ILE E 1 137 ? 131.510 103.682 161.487 1.00 96.10 137 ILE E C 1
ATOM 7966 O O . ILE E 1 137 ? 132.338 102.765 161.513 1.00 96.10 137 ILE E O 1
ATOM 7971 N N . GLY E 1 138 ? 130.850 104.088 162.573 1.00 102.48 138 GLY E N 1
ATOM 7972 C CA . GLY E 1 138 ? 131.134 103.498 163.868 1.00 102.48 138 GLY E CA 1
ATOM 7973 C C . GLY E 1 138 ? 130.385 102.210 164.124 1.00 102.48 138 GLY E C 1
ATOM 7974 O O . GLY E 1 138 ? 130.480 101.281 163.321 1.00 102.48 138 GLY E O 1
ATOM 7975 N N . GLY E 1 139 ? 129.609 102.145 165.204 1.00 108.95 139 GLY E N 1
ATOM 7976 C CA . GLY E 1 139 ? 128.909 100.920 165.540 1.00 108.95 139 GLY E CA 1
ATOM 7977 C C . GLY E 1 139 ? 129.837 99.723 165.602 1.00 108.95 139 GLY E C 1
ATOM 7978 O O . GLY E 1 139 ? 129.540 98.682 165.007 1.00 108.95 139 GLY E O 1
ATOM 7979 N N . VAL E 1 140 ? 130.961 99.873 166.310 1.00 110.40 140 VAL E N 1
ATOM 7980 C CA . VAL E 1 140 ? 132.026 98.876 166.446 1.00 110.40 140 VAL E CA 1
ATOM 7981 C C . VAL E 1 140 ? 132.266 98.169 165.115 1.00 110.40 140 VAL E C 1
ATOM 7982 O O . VAL E 1 140 ? 132.466 96.949 165.069 1.00 110.40 140 VAL E O 1
ATOM 7986 N N . SER E 1 141 ? 132.266 98.937 164.027 1.00 109.22 141 SER E N 1
ATOM 7987 C CA . SER E 1 141 ? 132.491 98.398 162.695 1.00 109.22 141 SER E CA 1
ATOM 7988 C C . SER E 1 141 ? 133.981 98.188 162.455 1.00 109.22 141 SER E C 1
ATOM 7989 O O . SER E 1 141 ? 134.836 98.769 163.129 1.00 109.22 141 SER E O 1
ATOM 7992 N N . GLY E 1 142 ? 134.284 97.348 161.475 1.00 113.06 142 GLY E N 1
ATOM 7993 C CA . GLY E 1 142 ? 135.656 97.023 161.155 1.00 113.06 142 GLY E CA 1
ATOM 7994 C C . GLY E 1 142 ? 136.142 95.821 161.945 1.00 113.06 142 GLY E C 1
ATOM 7995 O O . GLY E 1 142 ? 135.620 95.483 163.006 1.00 113.06 142 GLY E O 1
ATOM 7996 N N . ASP E 1 143 ? 137.153 95.148 161.390 1.00 112.80 143 ASP E N 1
ATOM 7997 C CA . ASP E 1 143 ? 137.754 94.019 162.094 1.00 112.80 143 ASP E CA 1
ATOM 7998 C C . ASP E 1 143 ? 138.272 94.410 163.473 1.00 112.80 143 ASP E C 1
ATOM 7999 O O . ASP E 1 143 ? 138.205 93.608 164.411 1.00 112.80 143 ASP E O 1
ATOM 8004 N N . PHE E 1 144 ? 138.785 95.628 163.619 1.00 107.26 144 PHE E N 1
ATOM 8005 C CA . PHE E 1 144 ? 139.344 96.114 164.874 1.00 107.26 144 PHE E CA 1
ATOM 8006 C C . PHE E 1 144 ? 138.304 96.707 165.825 1.00 107.26 144 PHE E C 1
ATOM 8007 O O . PHE E 1 144 ? 138.686 97.311 166.832 1.00 107.26 144 PHE E O 1
ATOM 8015 N N . GLY E 1 145 ? 137.013 96.555 165.532 1.00 108.42 145 GLY E N 1
ATOM 8016 C CA . GLY E 1 145 ? 135.957 96.922 166.459 1.00 108.42 145 GLY E CA 1
ATOM 8017 C C . GLY E 1 145 ? 135.797 98.398 166.749 1.00 108.42 145 GLY E C 1
ATOM 8018 O O . GLY E 1 145 ? 135.115 98.750 167.715 1.00 108.42 145 GLY E O 1
ATOM 8019 N N . GLY E 1 146 ? 136.401 99.272 165.949 1.00 105.82 146 GLY E N 1
ATOM 8020 C CA . GLY E 1 146 ? 136.227 100.706 166.087 1.00 105.82 146 GLY E CA 1
ATOM 8021 C C . GLY E 1 146 ? 135.313 101.268 165.017 1.00 105.82 146 GLY E C 1
ATOM 8022 O O . GLY E 1 146 ? 134.086 101.242 165.153 1.00 105.82 146 GLY E O 1
ATOM 8023 N N . TRP E 1 147 ? 135.913 101.778 163.942 1.00 101.98 147 TRP E N 1
ATOM 8024 C CA . TRP E 1 147 ? 135.200 102.436 162.857 1.00 101.98 147 TRP E CA 1
ATOM 8025 C C . TRP E 1 147 ? 135.756 101.941 161.529 1.00 101.98 147 TRP E C 1
ATOM 8026 O O . TRP E 1 147 ? 136.911 101.517 161.440 1.00 101.98 147 TRP E O 1
ATOM 8037 N N . PHE E 1 148 ? 134.916 102.000 160.494 1.00 94.30 148 PHE E N 1
ATOM 8038 C CA . PHE E 1 148 ? 135.274 101.593 159.139 1.00 94.30 148 PHE E CA 1
ATOM 8039 C C . PHE E 1 148 ? 135.022 102.738 158.165 1.00 94.30 148 PHE E C 1
ATOM 8040 O O . PHE E 1 148 ? 133.899 103.244 158.079 1.00 94.30 148 PHE E O 1
ATOM 8048 N N . CYS E 1 149 ? 136.063 103.148 157.440 1.00 97.18 149 CYS E N 1
ATOM 8049 C CA . CYS E 1 149 ? 135.906 104.132 156.374 1.00 97.18 149 CYS E CA 1
ATOM 8050 C C . CYS E 1 149 ? 135.300 103.508 155.121 1.00 97.18 149 CYS E C 1
ATOM 8051 O O . CYS E 1 149 ? 135.930 102.649 154.491 1.00 97.18 149 CYS E O 1
ATOM 8054 N N . PRO E 1 150 ? 134.091 103.911 154.723 1.00 93.02 150 PRO E N 1
ATOM 8055 C CA . PRO E 1 150 ? 133.424 103.234 153.599 1.00 93.02 150 PRO E CA 1
ATOM 8056 C C . PRO E 1 150 ? 134.035 103.543 152.242 1.00 93.02 150 PRO E C 1
ATOM 8057 O O . PRO E 1 150 ? 133.786 102.796 151.287 1.00 93.02 150 PRO E O 1
ATOM 8061 N N . CYS E 1 151 ? 134.816 104.618 152.123 1.00 93.99 151 CYS E N 1
ATOM 8062 C CA . CYS E 1 151 ? 135.284 105.080 150.820 1.00 93.99 151 CYS E CA 1
ATOM 8063 C C . CYS E 1 151 ? 136.495 104.309 150.301 1.00 93.99 151 CYS E C 1
ATOM 8064 O O . CYS E 1 151 ? 136.616 104.113 149.087 1.00 93.99 151 CYS E O 1
ATOM 8067 N N . HIS E 1 152 ? 137.399 103.872 151.181 1.00 95.26 152 HIS E N 1
ATOM 8068 C CA . HIS E 1 152 ? 138.603 103.171 150.745 1.00 95.26 152 HIS E CA 1
ATOM 8069 C C . HIS E 1 152 ? 138.982 102.001 151.647 1.00 95.26 152 HIS E C 1
ATOM 8070 O O . HIS E 1 152 ? 140.068 101.435 151.471 1.00 95.26 152 HIS E O 1
ATOM 8077 N N . GLY E 1 153 ? 138.133 101.620 152.598 1.00 99.30 153 GLY E N 1
ATOM 8078 C CA . GLY E 1 153 ? 138.404 100.481 153.454 1.00 99.30 153 GLY E CA 1
ATOM 8079 C C . GLY E 1 153 ? 139.523 100.679 154.455 1.00 99.30 153 GLY E C 1
ATOM 8080 O O . GLY E 1 153 ? 140.462 99.882 154.523 1.00 99.30 153 GLY E O 1
ATOM 8081 N N . SER E 1 154 ? 139.430 101.756 155.228 1.00 99.81 154 SER E N 1
ATOM 8082 C CA . SER E 1 154 ? 140.405 102.107 156.252 1.00 99.81 154 SER E CA 1
ATOM 8083 C C . SER E 1 154 ? 139.817 101.828 157.630 1.00 99.81 154 SER E C 1
ATOM 8084 O O . SER E 1 154 ? 138.714 102.288 157.940 1.00 99.81 154 SER E O 1
ATOM 8087 N N . HIS E 1 155 ? 140.549 101.076 158.452 1.00 100.74 155 HIS E N 1
ATOM 8088 C CA . HIS E 1 155 ? 140.049 100.560 159.722 1.00 100.74 155 HIS E CA 1
ATOM 8089 C C . HIS E 1 155 ? 140.640 101.325 160.898 1.00 100.74 155 HIS E C 1
ATOM 8090 O O . HIS E 1 155 ? 141.852 101.557 160.952 1.00 100.74 155 HIS E O 1
ATOM 8097 N N . TYR E 1 156 ? 139.777 101.702 161.841 1.00 101.72 156 TYR E N 1
ATOM 8098 C CA . TYR E 1 156 ? 140.171 102.302 163.107 1.00 101.72 156 TYR E CA 1
ATOM 8099 C C . TYR E 1 156 ? 139.720 101.406 164.256 1.00 101.72 156 TYR E C 1
ATOM 8100 O O . TYR E 1 156 ? 138.687 100.737 164.167 1.00 101.72 156 TYR E O 1
ATOM 8109 N N . ASP E 1 157 ? 140.510 101.383 165.333 1.00 106.01 157 ASP E N 1
ATOM 8110 C CA . ASP E 1 157 ? 140.147 100.660 166.545 1.00 106.01 157 ASP E CA 1
ATOM 8111 C C . ASP E 1 157 ? 139.326 101.528 167.505 1.00 106.01 157 ASP E C 1
ATOM 8112 O O . ASP E 1 157 ? 138.979 102.674 167.213 1.00 106.01 157 ASP E O 1
ATOM 8117 N N . SER E 1 158 ? 139.025 100.967 168.683 1.00 104.94 158 SER E N 1
ATOM 8118 C CA . SER E 1 158 ? 138.169 101.591 169.690 1.00 104.94 158 SER E CA 1
ATOM 8119 C C . SER E 1 158 ? 138.774 102.834 170.328 1.00 104.94 158 SER E C 1
ATOM 8120 O O . SER E 1 158 ? 138.101 103.478 171.139 1.00 104.94 158 SER E O 1
ATOM 8123 N N . ALA E 1 159 ? 140.011 103.181 169.996 1.00 104.36 159 ALA E N 1
ATOM 8124 C CA . ALA E 1 159 ? 140.616 104.441 170.398 1.00 104.36 159 ALA E CA 1
ATOM 8125 C C . ALA E 1 159 ? 140.654 105.440 169.255 1.00 104.36 159 ALA E C 1
ATOM 8126 O O . ALA E 1 159 ? 141.116 106.570 169.442 1.00 104.36 159 ALA E O 1
ATOM 8128 N N . GLY E 1 160 ? 140.174 105.043 168.080 1.00 105.94 160 GLY E N 1
ATOM 8129 C CA . GLY E 1 160 ? 140.297 105.845 166.882 1.00 105.94 160 GLY E CA 1
ATOM 8130 C C . GLY E 1 160 ? 141.683 105.822 166.288 1.00 105.94 160 GLY E C 1
ATOM 8131 O O . GLY E 1 160 ? 142.089 106.786 165.633 1.00 105.94 160 GLY E O 1
ATOM 8132 N N . ARG E 1 161 ? 142.425 104.742 166.507 1.00 106.71 161 ARG E N 1
ATOM 8133 C CA . ARG E 1 161 ? 143.764 104.592 165.961 1.00 106.71 161 ARG E CA 1
ATOM 8134 C C . ARG E 1 161 ? 143.705 103.826 164.646 1.00 106.71 161 ARG E C 1
ATOM 8135 O O . ARG E 1 161 ? 142.975 102.840 164.521 1.00 106.71 161 ARG E O 1
ATOM 8143 N N . ILE E 1 162 ? 144.487 104.283 163.669 1.00 103.21 162 ILE E N 1
ATOM 8144 C CA . ILE E 1 162 ? 144.510 103.642 162.359 1.00 103.21 162 ILE E CA 1
ATOM 8145 C C . ILE E 1 162 ? 145.231 102.303 162.450 1.00 103.21 162 ILE E C 1
ATOM 8146 O O . ILE E 1 162 ? 146.356 102.213 162.958 1.00 103.21 162 ILE E O 1
ATOM 8151 N N . ARG E 1 163 ? 144.572 101.248 161.975 1.00 105.35 163 ARG E N 1
ATOM 8152 C CA . ARG E 1 163 ? 145.070 99.880 162.075 1.00 105.35 163 ARG E CA 1
ATOM 8153 C C . ARG E 1 163 ? 145.321 99.229 160.725 1.00 105.35 163 ARG E C 1
ATOM 8154 O O . ARG E 1 163 ? 146.281 98.467 160.583 1.00 105.35 163 ARG E O 1
ATOM 8162 N N . LYS E 1 164 ? 144.483 99.506 159.728 1.00 103.65 164 LYS E N 1
ATOM 8163 C CA . LYS E 1 164 ? 144.641 98.944 158.394 1.00 103.65 164 LYS E CA 1
ATOM 8164 C C . LYS E 1 164 ? 144.126 99.948 157.371 1.00 103.65 164 LYS E C 1
ATOM 8165 O O . LYS E 1 164 ? 143.257 100.771 157.673 1.00 103.65 164 LYS E O 1
ATOM 8171 N N . GLY E 1 165 ? 144.659 99.864 156.154 1.00 100.88 165 GLY E N 1
ATOM 8172 C CA . GLY E 1 165 ? 144.198 100.674 155.051 1.00 100.88 165 GLY E CA 1
ATOM 8173 C C . GLY E 1 165 ? 145.107 101.843 154.722 1.00 100.88 165 GLY E C 1
ATOM 8174 O O . GLY E 1 165 ? 146.222 101.963 155.237 1.00 100.88 165 GLY E O 1
ATOM 8175 N N . PRO E 1 166 ? 144.638 102.729 153.837 1.00 99.09 166 PRO E N 1
ATOM 8176 C CA . PRO E 1 166 ? 145.510 103.781 153.297 1.00 99.09 166 PRO E CA 1
ATOM 8177 C C . PRO E 1 166 ? 145.633 105.032 154.156 1.00 99.09 166 PRO E C 1
ATOM 8178 O O . PRO E 1 166 ? 146.447 105.903 153.818 1.00 99.09 166 PRO E O 1
ATOM 8182 N N . ALA E 1 167 ? 144.860 105.168 155.230 1.00 101.22 167 ALA E N 1
ATOM 8183 C CA . ALA E 1 167 ? 144.943 106.372 156.048 1.00 101.22 167 ALA E CA 1
ATOM 8184 C C . ALA E 1 167 ? 146.286 106.449 156.773 1.00 101.22 167 ALA E C 1
ATOM 8185 O O . ALA E 1 167 ? 146.764 105.446 157.311 1.00 101.22 167 ALA E O 1
ATOM 8187 N N . PRO E 1 168 ? 146.919 107.628 156.801 1.00 101.38 168 PRO E N 1
ATOM 8188 C CA . PRO E 1 168 ? 148.259 107.732 157.395 1.00 101.38 168 PRO E CA 1
ATOM 8189 C C . PRO E 1 168 ? 148.292 107.824 158.913 1.00 101.38 168 PRO E C 1
ATOM 8190 O O . PRO E 1 168 ? 149.331 107.494 159.501 1.00 101.38 168 PRO E O 1
ATOM 8194 N N . GLU E 1 169 ? 147.219 108.260 159.574 1.00 105.95 169 GLU E N 1
ATOM 8195 C CA . GLU E 1 169 ? 147.342 108.638 160.976 1.00 105.95 169 GLU E CA 1
ATOM 8196 C C . GLU E 1 169 ? 146.022 108.467 161.718 1.00 105.95 169 GLU E C 1
ATOM 8197 O O . GLU E 1 169 ? 144.950 108.351 161.121 1.00 105.95 169 GLU E O 1
ATOM 8203 N N . ASN E 1 170 ? 146.140 108.440 163.044 1.00 107.30 170 ASN E N 1
ATOM 8204 C CA . ASN E 1 170 ? 145.010 108.290 163.952 1.00 107.30 170 ASN E CA 1
ATOM 8205 C C . ASN E 1 170 ? 144.037 109.457 163.809 1.00 107.30 170 ASN E C 1
ATOM 8206 O O . ASN E 1 170 ? 144.420 110.569 163.437 1.00 107.30 170 ASN E O 1
ATOM 8211 N N . LEU E 1 171 ? 142.763 109.198 164.104 1.00 100.29 171 LEU E N 1
ATOM 8212 C CA . LEU E 1 171 ? 141.739 110.236 164.008 1.00 100.29 171 LEU E CA 1
ATOM 8213 C C . LEU E 1 171 ? 142.036 111.380 164.974 1.00 100.29 171 LEU E C 1
ATOM 8214 O O . LEU E 1 171 ? 142.175 111.140 166.183 1.00 100.29 171 LEU E O 1
ATOM 8219 N N . PRO E 1 172 ? 142.138 112.618 164.493 1.00 98.78 172 PRO E N 1
ATOM 8220 C CA . PRO E 1 172 ? 142.572 113.720 165.358 1.00 98.78 172 PRO E CA 1
ATOM 8221 C C . PRO E 1 172 ? 141.534 114.100 166.402 1.00 98.78 172 PRO E C 1
ATOM 8222 O O . PRO E 1 172 ? 140.324 114.020 166.177 1.00 98.78 172 PRO E O 1
ATOM 8226 N N . ILE E 1 173 ? 142.033 114.509 167.559 1.00 101.46 173 ILE E N 1
ATOM 8227 C CA . ILE E 1 173 ? 141.234 114.893 168.719 1.00 101.46 173 ILE E CA 1
ATOM 8228 C C . ILE E 1 173 ? 141.311 116.408 168.882 1.00 101.46 173 ILE E C 1
ATOM 8229 O O . ILE E 1 173 ? 142.415 116.953 169.017 1.00 101.46 173 ILE E O 1
ATOM 8234 N N . PRO E 1 174 ? 140.185 117.127 168.863 1.00 103.12 174 PRO E N 1
ATOM 8235 C CA . PRO E 1 174 ? 140.236 118.595 168.939 1.00 103.12 174 PRO E CA 1
ATOM 8236 C C . PRO E 1 174 ? 140.489 119.099 170.353 1.00 103.12 174 PRO E C 1
ATOM 8237 O O . PRO E 1 174 ? 140.813 118.313 171.248 1.00 103.12 174 PRO E O 1
ATOM 8241 N N . LEU E 1 175 ? 140.343 120.408 170.563 1.00 107.58 175 LEU E N 1
ATOM 8242 C CA . LEU E 1 175 ? 140.480 121.021 171.887 1.00 107.58 175 LEU E CA 1
ATOM 8243 C C . LEU E 1 175 ? 139.151 120.903 172.622 1.00 107.58 175 LEU E C 1
ATOM 8244 O O . LEU E 1 175 ? 138.277 121.764 172.507 1.00 107.58 175 LEU E O 1
ATOM 8249 N N . ALA E 1 176 ? 138.989 119.829 173.394 1.00 116.02 176 ALA E N 1
ATOM 8250 C CA . ALA E 1 176 ? 137.726 119.558 174.070 1.00 116.02 176 ALA E CA 1
ATOM 8251 C C . ALA E 1 176 ? 137.948 119.194 175.531 1.00 116.02 176 ALA E C 1
ATOM 8252 O O . ALA E 1 176 ? 138.737 118.294 175.836 1.00 116.02 176 ALA E O 1
ATOM 8254 N N . LYS E 1 177 ? 137.253 119.893 176.429 1.00 119.37 177 LYS E N 1
ATOM 8255 C CA . LYS E 1 177 ? 137.266 119.599 177.857 1.00 119.37 177 LYS E CA 1
ATOM 8256 C C . LYS E 1 177 ? 135.833 119.612 178.363 1.00 119.37 177 LYS E C 1
ATOM 8257 O O . LYS E 1 177 ? 135.043 120.470 177.958 1.00 119.37 177 LYS E O 1
ATOM 8263 N N . PHE E 1 178 ? 135.485 118.636 179.209 1.00 121.58 178 PHE E N 1
ATOM 8264 C CA . PHE E 1 178 ? 134.117 118.549 179.713 1.00 121.58 178 PHE E CA 1
ATOM 8265 C C . PHE E 1 178 ? 133.638 119.897 180.253 1.00 121.58 178 PHE E C 1
ATOM 8266 O O . PHE E 1 178 ? 132.624 120.433 179.793 1.00 121.58 178 PHE E O 1
ATOM 8274 N N . ILE E 1 179 ? 134.346 120.437 181.254 1.00 120.65 179 ILE E N 1
ATOM 8275 C CA . ILE E 1 179 ? 134.039 121.697 181.938 1.00 120.65 179 ILE E CA 1
ATOM 8276 C C . ILE E 1 179 ? 132.937 121.467 182.965 1.00 120.65 179 ILE E C 1
ATOM 8277 O O . ILE E 1 179 ? 133.043 121.911 184.113 1.00 120.65 179 ILE E O 1
ATOM 8282 N N . ASP E 1 180 ? 131.874 120.785 182.561 1.00 122.28 180 ASP E N 1
ATOM 8283 C CA . ASP E 1 180 ? 130.818 120.370 183.467 1.00 122.28 180 ASP E CA 1
ATOM 8284 C C . ASP E 1 180 ? 130.779 118.849 183.460 1.00 122.28 180 ASP E C 1
ATOM 8285 O O . ASP E 1 180 ? 131.292 118.202 182.543 1.00 122.28 180 ASP E O 1
ATOM 8290 N N . GLU E 1 181 ? 130.165 118.274 184.493 1.00 122.30 181 GLU E N 1
ATOM 8291 C CA . GLU E 1 181 ? 130.077 116.823 184.554 1.00 122.30 181 GLU E CA 1
ATOM 8292 C C . GLU E 1 181 ? 129.086 116.289 183.531 1.00 122.30 181 GLU E C 1
ATOM 8293 O O . GLU E 1 181 ? 129.060 115.080 183.276 1.00 122.30 181 GLU E O 1
ATOM 8299 N N . THR E 1 182 ? 128.298 117.172 182.920 1.00 123.22 182 THR E N 1
ATOM 8300 C CA . THR E 1 182 ? 127.258 116.790 181.977 1.00 123.22 182 THR E CA 1
ATOM 8301 C C . THR E 1 182 ? 127.487 117.366 180.584 1.00 123.22 182 THR E C 1
ATOM 8302 O O . THR E 1 182 ? 126.612 117.221 179.722 1.00 123.22 182 THR E O 1
ATOM 8306 N N . THR E 1 183 ? 128.626 118.016 180.332 1.00 122.94 183 THR E N 1
ATOM 8307 C CA . THR E 1 183 ? 128.869 118.650 179.041 1.00 122.94 183 THR E CA 1
ATOM 8308 C C . THR E 1 183 ? 130.280 118.360 178.545 1.00 122.94 183 THR E C 1
ATOM 8309 O O . THR E 1 183 ? 131.123 117.823 179.266 1.00 122.94 183 THR E O 1
ATOM 8313 N N . ILE E 1 184 ? 130.513 118.715 177.278 1.00 123.63 184 ILE E N 1
ATOM 8314 C CA . ILE E 1 184 ? 131.839 118.970 176.722 1.00 123.63 184 ILE E CA 1
ATOM 8315 C C . ILE E 1 184 ? 131.779 120.266 175.919 1.00 123.63 184 ILE E C 1
ATOM 8316 O O . ILE E 1 184 ? 130.807 120.512 175.197 1.00 123.63 184 ILE E O 1
ATOM 8321 N N . GLN E 1 185 ? 132.821 121.088 176.038 1.00 123.05 185 GLN E N 1
ATOM 8322 C CA . GLN E 1 185 ? 132.981 122.330 175.287 1.00 123.05 185 GLN E CA 1
ATOM 8323 C C . GLN E 1 185 ? 134.015 122.169 174.180 1.00 123.05 185 GLN E C 1
ATOM 8324 O O . GLN E 1 185 ? 135.040 121.505 174.366 1.00 123.05 185 GLN E O 1
ATOM 8330 N N . LEU E 1 186 ? 133.738 122.781 173.029 1.00 121.16 186 LEU E N 1
ATOM 8331 C CA . LEU E 1 186 ? 134.552 122.621 171.832 1.00 121.16 186 LEU E CA 1
ATOM 8332 C C . LEU E 1 186 ? 134.669 123.956 171.106 1.00 121.16 186 LEU E C 1
ATOM 8333 O O . LEU E 1 186 ? 133.916 124.898 171.367 1.00 121.16 186 LEU E O 1
ATOM 8338 N N . GLY E 1 187 ? 135.634 124.026 170.192 1.00 112.68 187 GLY E N 1
ATOM 8339 C CA . GLY E 1 187 ? 135.813 125.189 169.339 1.00 112.68 187 GLY E CA 1
ATOM 8340 C C . GLY E 1 187 ? 136.852 126.190 169.807 1.00 112.68 187 GLY E C 1
ATOM 8341 O O . GLY E 1 187 ? 136.798 126.695 170.927 1.00 112.68 187 GLY E O 1
ATOM 8343 N N . MET F 2 1 ? 148.489 133.018 100.990 1.00 76.26 1 MET F N 1
ATOM 8344 C CA . MET F 2 1 ? 147.486 133.279 102.016 1.00 76.26 1 MET F CA 1
ATOM 8345 C C . MET F 2 1 ? 146.541 134.393 101.556 1.00 76.26 1 MET F C 1
ATOM 8346 O O . MET F 2 1 ? 145.422 134.119 101.126 1.00 76.26 1 MET F O 1
ATOM 8351 N N . SER F 2 2 ? 146.987 135.646 101.647 1.00 75.52 2 SER F N 1
ATOM 8352 C CA . SER F 2 2 ? 146.118 136.793 101.413 1.00 75.52 2 SER F CA 1
ATOM 8353 C C . SER F 2 2 ? 146.088 137.242 99.957 1.00 75.52 2 SER F C 1
ATOM 8354 O O . SER F 2 2 ? 145.246 138.073 99.598 1.00 75.52 2 SER F O 1
ATOM 8357 N N . GLY F 2 3 ? 146.976 136.717 99.118 1.00 74.78 3 GLY F N 1
ATOM 8358 C CA . GLY F 2 3 ? 147.145 137.179 97.757 1.00 74.78 3 GLY F CA 1
ATOM 8359 C C . GLY F 2 3 ? 148.071 138.364 97.595 1.00 74.78 3 GLY F C 1
ATOM 8360 O O . GLY F 2 3 ? 148.313 138.789 96.458 1.00 74.78 3 GLY F O 1
ATOM 8361 N N . ILE F 2 4 ? 148.589 138.911 98.687 1.00 75.05 4 ILE F N 1
ATOM 8362 C CA . ILE F 2 4 ? 149.791 139.748 98.625 1.00 75.05 4 ILE F CA 1
ATOM 8363 C C . ILE F 2 4 ? 151.003 138.846 98.421 1.00 75.05 4 ILE F C 1
ATOM 8364 O O . ILE F 2 4 ? 151.123 137.820 99.113 1.00 75.05 4 ILE F O 1
ATOM 8369 N N . PRO F 2 5 ? 151.907 139.154 97.492 1.00 76.87 5 PRO F N 1
ATOM 8370 C CA . PRO F 2 5 ? 153.164 138.393 97.415 1.00 76.87 5 PRO F CA 1
ATOM 8371 C C . PRO F 2 5 ? 153.928 138.472 98.729 1.00 76.87 5 PRO F C 1
ATOM 8372 O O . PRO F 2 5 ? 154.245 139.556 99.221 1.00 76.87 5 PRO F O 1
ATOM 8376 N N . HIS F 2 6 ? 154.218 137.304 99.301 1.00 79.03 6 HIS F N 1
ATOM 8377 C CA . HIS F 2 6 ? 154.843 137.215 100.614 1.00 79.03 6 HIS F CA 1
ATOM 8378 C C . HIS F 2 6 ? 155.695 135.956 100.701 1.00 79.03 6 HIS F C 1
ATOM 8379 O O . HIS F 2 6 ? 155.503 134.999 99.947 1.00 79.03 6 HIS F O 1
ATOM 8386 N N . ASP F 2 7 ? 156.646 135.965 101.638 1.00 80.86 7 ASP F N 1
ATOM 8387 C CA . ASP F 2 7 ? 157.370 134.752 102.002 1.00 80.86 7 ASP F CA 1
ATOM 8388 C C . ASP F 2 7 ? 156.519 133.866 102.903 1.00 80.86 7 ASP F C 1
ATOM 8389 O O . ASP F 2 7 ? 155.958 134.333 103.899 1.00 80.86 7 ASP F O 1
ATOM 8394 N N . HIS F 2 8 ? 156.428 132.587 102.552 1.00 76.80 8 HIS F N 1
ATOM 8395 C CA . HIS F 2 8 ? 155.802 131.593 103.409 1.00 76.80 8 HIS F CA 1
ATOM 8396 C C . HIS F 2 8 ? 156.695 131.256 104.605 1.00 76.80 8 HIS F C 1
ATOM 8397 O O . HIS F 2 8 ? 157.901 131.513 104.608 1.00 76.80 8 HIS F O 1
ATOM 8404 N N . TYR F 2 9 ? 156.077 130.673 105.632 1.00 73.42 9 TYR F N 1
ATOM 8405 C CA . TYR F 2 9 ? 156.821 130.110 106.754 1.00 73.42 9 TYR F CA 1
ATOM 8406 C C . TYR F 2 9 ? 157.801 129.036 106.290 1.00 73.42 9 TYR F C 1
ATOM 8407 O O . TYR F 2 9 ? 157.560 128.315 105.319 1.00 73.42 9 TYR F O 1
ATOM 8416 N N . GLU F 2 10 ? 158.919 128.928 107.010 1.00 78.38 10 GLU F N 1
ATOM 8417 C CA . GLU F 2 10 ? 159.922 127.903 106.755 1.00 78.38 10 GLU F CA 1
ATOM 8418 C C . GLU F 2 10 ? 160.452 127.356 108.077 1.00 78.38 10 GLU F C 1
ATOM 8419 O O . GLU F 2 10 ? 161.166 128.066 108.796 1.00 78.38 10 GLU F O 1
ATOM 8425 N N . PRO F 2 11 ? 160.128 126.115 108.437 1.00 78.29 11 PRO F N 1
ATOM 8426 C CA . PRO F 2 11 ? 160.657 125.555 109.685 1.00 78.29 11 PRO F CA 1
ATOM 8427 C C . PRO F 2 11 ? 162.152 125.292 109.589 1.00 78.29 11 PRO F C 1
ATOM 8428 O O . PRO F 2 11 ? 162.657 124.839 108.560 1.00 78.29 11 PRO F O 1
ATOM 8432 N N . ARG F 2 12 ? 162.858 125.585 110.671 1.00 83.57 12 ARG F N 1
ATOM 8433 C CA . ARG F 2 12 ? 164.313 125.479 110.677 1.00 83.57 12 ARG F CA 1
ATOM 8434 C C . ARG F 2 12 ? 164.845 124.772 111.913 1.00 83.57 12 ARG F C 1
ATOM 8435 O O . ARG F 2 12 ? 165.787 123.983 111.806 1.00 83.57 12 ARG F O 1
ATOM 8443 N N . THR F 2 13 ? 164.266 125.036 113.080 1.00 83.75 13 THR F N 1
ATOM 8444 C CA . THR F 2 13 ? 164.603 124.303 114.290 1.00 83.75 13 THR F CA 1
ATOM 8445 C C . THR F 2 13 ? 164.147 122.852 114.169 1.00 83.75 13 THR F C 1
ATOM 8446 O O . THR F 2 13 ? 163.175 122.542 113.476 1.00 83.75 13 THR F O 1
ATOM 8450 N N . GLY F 2 14 ? 164.878 121.955 114.835 1.00 81.35 14 GLY F N 1
ATOM 8451 C CA . GLY F 2 14 ? 164.530 120.541 114.786 1.00 81.35 14 GLY F CA 1
ATOM 8452 C C . GLY F 2 14 ? 163.094 120.278 115.195 1.00 81.35 14 GLY F C 1
ATOM 8453 O O . GLY F 2 14 ? 162.356 119.560 114.512 1.00 81.35 14 GLY F O 1
ATOM 8454 N N . ILE F 2 15 ? 162.673 120.872 116.313 1.00 79.71 15 ILE F N 1
ATOM 8455 C CA . ILE F 2 15 ? 161.296 120.730 116.777 1.00 79.71 15 ILE F CA 1
ATOM 8456 C C . ILE F 2 15 ? 160.321 121.365 115.791 1.00 79.71 15 ILE F C 1
ATOM 8457 O O . ILE F 2 15 ? 159.227 120.835 115.562 1.00 79.71 15 ILE F O 1
ATOM 8462 N N . GLU F 2 16 ? 160.685 122.509 115.204 1.00 82.57 16 GLU F N 1
ATOM 8463 C CA . GLU F 2 16 ? 159.818 123.124 114.200 1.00 82.57 16 GLU F CA 1
ATOM 8464 C C . GLU F 2 16 ? 159.557 122.178 113.040 1.00 82.57 16 GLU F C 1
ATOM 8465 O O . GLU F 2 16 ? 158.428 122.074 112.555 1.00 82.57 16 GLU F O 1
ATOM 8471 N N . LYS F 2 17 ? 160.600 121.505 112.563 1.00 78.16 17 LYS F N 1
ATOM 8472 C CA . LYS F 2 17 ? 160.462 120.594 111.433 1.00 78.16 17 LYS F CA 1
ATOM 8473 C C . LYS F 2 17 ? 159.686 119.340 111.820 1.00 78.16 17 LYS F C 1
ATOM 8474 O O . LYS F 2 17 ? 158.865 118.843 111.041 1.00 78.16 17 LYS F O 1
ATOM 8480 N N . TRP F 2 18 ? 159.936 118.819 113.023 1.00 70.47 18 TRP F N 1
ATOM 8481 C CA . TRP F 2 18 ? 159.166 117.691 113.539 1.00 70.47 18 TRP F CA 1
ATOM 8482 C C . TRP F 2 18 ? 157.677 118.011 113.640 1.00 70.47 18 TRP F C 1
ATOM 8483 O O . TRP F 2 18 ? 156.831 117.175 113.304 1.00 70.47 18 TRP F O 1
ATOM 8494 N N . LEU F 2 19 ? 157.338 119.214 114.100 1.00 69.01 19 LEU F N 1
ATOM 8495 C CA . LEU F 2 19 ? 155.942 119.613 114.252 1.00 69.01 19 LEU F CA 1
ATOM 8496 C C . LEU F 2 19 ? 155.281 119.978 112.925 1.00 69.01 19 LEU F C 1
ATOM 8497 O O . LEU F 2 19 ? 154.144 119.572 112.660 1.00 69.01 19 LEU F O 1
ATOM 8502 N N . HIS F 2 20 ? 155.971 120.752 112.087 1.00 68.49 20 HIS F N 1
ATOM 8503 C CA . HIS F 2 20 ? 155.384 121.236 110.841 1.00 68.49 20 HIS F CA 1
ATOM 8504 C C . HIS F 2 20 ? 155.005 120.089 109.912 1.00 68.49 20 HIS F C 1
ATOM 8505 O O . HIS F 2 20 ? 154.002 120.169 109.193 1.00 68.49 20 HIS F O 1
ATOM 8512 N N . SER F 2 21 ? 155.792 119.013 109.913 1.00 68.17 21 SER F N 1
ATOM 8513 C CA . SER F 2 21 ? 155.453 117.822 109.144 1.00 68.17 21 SER F CA 1
ATOM 8514 C C . SER F 2 21 ? 154.251 117.072 109.704 1.00 68.17 21 SER F C 1
ATOM 8515 O O . SER F 2 21 ? 153.760 116.148 109.047 1.00 68.17 21 SER F O 1
ATOM 8518 N N . ARG F 2 22 ? 153.770 117.442 110.883 1.00 66.28 22 ARG F N 1
ATOM 8519 C CA . ARG F 2 22 ? 152.684 116.750 111.564 1.00 66.28 22 ARG F CA 1
ATOM 8520 C C . ARG F 2 22 ? 151.450 117.614 111.741 1.00 66.28 22 ARG F C 1
ATOM 8521 O O . ARG F 2 22 ? 150.331 117.134 111.540 1.00 66.28 22 ARG F O 1
ATOM 8529 N N . LEU F 2 23 ? 151.624 118.876 112.120 1.00 65.05 23 LEU F N 1
ATOM 8530 C CA . LEU F 2 23 ? 150.508 119.789 112.295 1.00 65.05 23 LEU F CA 1
ATOM 8531 C C . LEU F 2 23 ? 151.009 121.208 112.050 1.00 65.05 23 LEU F C 1
ATOM 8532 O O . LEU F 2 23 ? 151.777 121.741 112.860 1.00 65.05 23 LEU F O 1
ATOM 8537 N N . PRO F 2 24 ? 150.597 121.857 110.956 1.00 63.48 24 PRO F N 1
ATOM 8538 C CA . PRO F 2 24 ? 151.166 123.169 110.604 1.00 63.48 24 PRO F CA 1
ATOM 8539 C C . PRO F 2 24 ? 150.627 124.350 111.409 1.00 63.48 24 PRO F C 1
ATOM 8540 O O . PRO F 2 24 ? 150.286 125.394 110.846 1.00 63.48 24 PRO F O 1
ATOM 8544 N N . ILE F 2 25 ? 150.538 124.178 112.731 1.00 64.79 25 ILE F N 1
ATOM 8545 C CA . ILE F 2 25 ? 150.036 125.224 113.626 1.00 64.79 25 ILE F CA 1
ATOM 8546 C C . ILE F 2 25 ? 150.931 126.462 113.605 1.00 64.79 25 ILE F C 1
ATOM 8547 O O . ILE F 2 25 ? 150.442 127.601 113.559 1.00 64.79 25 ILE F O 1
ATOM 8552 N N . VAL F 2 26 ? 152.249 126.263 113.609 1.00 66.01 26 VAL F N 1
ATOM 8553 C CA . VAL F 2 26 ? 153.179 127.387 113.550 1.00 66.01 26 VAL F CA 1
ATOM 8554 C C . VAL F 2 26 ? 153.105 128.099 112.206 1.00 66.01 26 VAL F C 1
ATOM 8555 O O . VAL F 2 26 ? 153.240 129.324 112.138 1.00 66.01 26 VAL F O 1
ATOM 8559 N N . ALA F 2 27 ? 152.883 127.361 111.118 1.00 63.99 27 ALA F N 1
ATOM 8560 C CA . ALA F 2 27 ? 152.704 128.012 109.823 1.00 63.99 27 ALA F CA 1
ATOM 8561 C C . ALA F 2 27 ? 151.476 128.917 109.806 1.00 63.99 27 ALA F C 1
ATOM 8562 O O . ALA F 2 27 ? 151.534 130.044 109.300 1.00 63.99 27 ALA F O 1
ATOM 8564 N N . LEU F 2 28 ? 150.354 128.442 110.350 1.00 65.54 28 LEU F N 1
ATOM 8565 C CA . LEU F 2 28 ? 149.153 129.269 110.413 1.00 65.54 28 LEU F CA 1
ATOM 8566 C C . LEU F 2 28 ? 149.365 130.497 111.289 1.00 65.54 28 LEU F C 1
ATOM 8567 O O . LEU F 2 28 ? 148.973 131.611 110.918 1.00 65.54 28 LEU F O 1
ATOM 8572 N N . ALA F 2 29 ? 150.008 130.318 112.444 1.00 66.72 29 ALA F N 1
ATOM 8573 C CA . ALA F 2 29 ? 150.305 131.449 113.320 1.00 66.72 29 ALA F CA 1
ATOM 8574 C C . ALA F 2 29 ? 151.203 132.471 112.630 1.00 66.72 29 ALA F C 1
ATOM 8575 O O . ALA F 2 29 ? 150.959 133.682 112.698 1.00 66.72 29 ALA F O 1
ATOM 8577 N N . TYR F 2 30 ? 152.258 131.993 111.971 1.00 68.16 30 TYR F N 1
ATOM 8578 C CA . TYR F 2 30 ? 153.169 132.858 111.229 1.00 68.16 30 TYR F CA 1
ATOM 8579 C C . TYR F 2 30 ? 152.446 133.644 110.142 1.00 68.16 30 TYR F C 1
ATOM 8580 O O . TYR F 2 30 ? 152.560 134.872 110.076 1.00 68.16 30 TYR F O 1
ATOM 8589 N N . ASP F 2 31 ? 151.685 132.959 109.287 1.00 67.26 31 ASP F N 1
ATOM 8590 C CA . ASP F 2 31 ? 150.887 133.665 108.286 1.00 67.26 31 ASP F CA 1
ATOM 8591 C C . ASP F 2 31 ? 149.960 134.698 108.917 1.00 67.26 31 ASP F C 1
ATOM 8592 O O . ASP F 2 31 ? 149.752 135.779 108.354 1.00 67.26 31 ASP F O 1
ATOM 8597 N N . THR F 2 32 ? 149.398 134.391 110.086 1.00 66.09 32 THR F N 1
ATOM 8598 C CA . THR F 2 32 ? 148.498 135.334 110.742 1.00 66.09 32 THR F CA 1
ATOM 8599 C C . THR F 2 32 ? 149.223 136.589 111.222 1.00 66.09 32 THR F C 1
ATOM 8600 O O . THR F 2 32 ? 148.751 137.710 110.999 1.00 66.09 32 THR F O 1
ATOM 8604 N N . ILE F 2 33 ? 150.372 136.429 111.882 1.00 66.12 33 ILE F N 1
ATOM 8605 C CA . ILE F 2 33 ? 151.088 137.597 112.394 1.00 66.12 33 ILE F CA 1
ATOM 8606 C C . ILE F 2 33 ? 151.944 138.314 111.352 1.00 66.12 33 ILE F C 1
ATOM 8607 O O . ILE F 2 33 ? 152.252 139.498 111.536 1.00 66.12 33 ILE F O 1
ATOM 8612 N N . MET F 2 34 ? 152.347 137.648 110.274 1.00 65.80 34 MET F N 1
ATOM 8613 C CA . MET F 2 34 ? 153.271 138.242 109.314 1.00 65.80 34 MET F CA 1
ATOM 8614 C C . MET F 2 34 ? 152.588 138.907 108.123 1.00 65.80 34 MET F C 1
ATOM 8615 O O . MET F 2 34 ? 153.291 139.392 107.230 1.00 65.80 34 MET F O 1
ATOM 8620 N N . ILE F 2 35 ? 151.258 138.919 108.071 1.00 64.16 35 ILE F N 1
ATOM 8621 C CA . ILE F 2 35 ? 150.498 139.480 106.950 1.00 64.16 35 ILE F CA 1
ATOM 8622 C C . ILE F 2 35 ? 151.004 140.869 106.568 1.00 64.16 35 ILE F C 1
ATOM 8623 O O . ILE F 2 35 ? 151.125 141.750 107.431 1.00 64.16 35 ILE F O 1
ATOM 8628 N N . PRO F 2 36 ? 151.346 141.098 105.298 1.00 65.24 36 PRO F N 1
ATOM 8629 C CA . PRO F 2 36 ? 151.799 142.431 104.865 1.00 65.24 36 PRO F CA 1
ATOM 8630 C C . PRO F 2 36 ? 150.678 143.454 104.971 1.00 65.24 36 PRO F C 1
ATOM 8631 O O . PRO F 2 36 ? 149.608 143.284 104.383 1.00 65.24 36 PRO F O 1
ATOM 8635 N N . THR F 2 37 ? 150.929 144.521 105.728 1.00 66.71 37 THR F N 1
ATOM 8636 C CA . THR F 2 37 ? 149.907 145.497 106.060 1.00 66.71 37 THR F CA 1
ATOM 8637 C C . THR F 2 37 ? 150.251 146.864 105.475 1.00 66.71 37 THR F C 1
ATOM 8638 O O . THR F 2 37 ? 151.415 147.274 105.528 1.00 66.71 37 THR F O 1
ATOM 8642 N N . PRO F 2 38 ? 149.283 147.571 104.886 1.00 68.48 38 PRO F N 1
ATOM 8643 C CA . PRO F 2 38 ? 149.554 148.913 104.352 1.00 68.48 38 PRO F CA 1
ATOM 8644 C C . PRO F 2 38 ? 150.261 149.807 105.361 1.00 68.48 38 PRO F C 1
ATOM 8645 O O . PRO F 2 38 ? 149.818 149.960 106.500 1.00 68.48 38 PRO F O 1
ATOM 8649 N N . ARG F 2 39 ? 151.373 150.406 104.934 1.00 71.48 39 ARG F N 1
ATOM 8650 C CA . ARG F 2 39 ? 152.214 151.165 105.852 1.00 71.48 39 ARG F CA 1
ATOM 8651 C C . ARG F 2 39 ? 151.626 152.522 106.240 1.00 71.48 39 ARG F C 1
ATOM 8652 O O . ARG F 2 39 ? 152.155 153.160 107.155 1.00 71.48 39 ARG F O 1
ATOM 8660 N N . ASN F 2 40 ? 150.562 152.979 105.578 1.00 67.85 40 ASN F N 1
ATOM 8661 C CA . ASN F 2 40 ? 149.989 154.303 105.809 1.00 67.85 40 ASN F CA 1
ATOM 8662 C C . ASN F 2 40 ? 148.813 154.330 106.793 1.00 67.85 40 ASN F C 1
ATOM 8663 O O . ASN F 2 40 ? 148.142 155.361 106.894 1.00 67.85 40 ASN F O 1
ATOM 8668 N N . LEU F 2 41 ? 148.535 153.235 107.502 1.00 63.37 41 LEU F N 1
ATOM 8669 C CA . LEU F 2 41 ? 147.425 153.208 108.455 1.00 63.37 41 LEU F CA 1
ATOM 8670 C C . LEU F 2 41 ? 147.586 154.234 109.575 1.00 63.37 41 LEU F C 1
ATOM 8671 O O . LEU F 2 41 ? 148.679 154.428 110.111 1.00 63.37 41 LEU F O 1
ATOM 8676 N N . ASN F 2 42 ? 146.479 154.893 109.929 1.00 60.61 42 ASN F N 1
ATOM 8677 C CA . ASN F 2 42 ? 146.456 155.839 111.035 1.00 60.61 42 ASN F CA 1
ATOM 8678 C C . ASN F 2 42 ? 145.864 155.196 112.297 1.00 60.61 42 ASN F C 1
ATOM 8679 O O . ASN F 2 42 ? 145.515 154.015 112.326 1.00 60.61 42 ASN F O 1
ATOM 8684 N N . TRP F 2 43 ? 145.756 156.005 113.356 1.00 62.29 43 TRP F N 1
ATOM 8685 C CA . TRP F 2 43 ? 145.303 155.543 114.670 1.00 62.29 43 TRP F CA 1
ATOM 8686 C C . TRP F 2 43 ? 143.903 154.932 114.705 1.00 62.29 43 TRP F C 1
ATOM 8687 O O . TRP F 2 43 ? 143.595 154.209 115.658 1.00 62.29 43 TRP F O 1
ATOM 8698 N N . MET F 2 44 ? 143.042 155.189 113.720 1.00 60.06 44 MET F N 1
ATOM 8699 C CA . MET F 2 44 ? 141.730 154.541 113.740 1.00 60.06 44 MET F CA 1
ATOM 8700 C C . MET F 2 44 ? 141.773 153.025 113.558 1.00 60.06 44 MET F C 1
ATOM 8701 O O . MET F 2 44 ? 140.761 152.367 113.818 1.00 60.06 44 MET F O 1
ATOM 8706 N N . TRP F 2 45 ? 142.890 152.456 113.117 1.00 58.73 45 TRP F N 1
ATOM 8707 C CA . TRP F 2 45 ? 143.010 151.008 112.972 1.00 58.73 45 TRP F CA 1
ATOM 8708 C C . TRP F 2 45 ? 143.309 150.258 114.271 1.00 58.73 45 TRP F C 1
ATOM 8709 O O . TRP F 2 45 ? 143.325 149.024 114.253 1.00 58.73 45 TRP F O 1
ATOM 8720 N N . ILE F 2 46 ? 143.551 150.952 115.386 1.00 58.35 46 ILE F N 1
ATOM 8721 C CA . ILE F 2 46 ? 143.814 150.268 116.653 1.00 58.35 46 ILE F CA 1
ATOM 8722 C C . ILE F 2 46 ? 142.599 149.536 117.225 1.00 58.35 46 ILE F C 1
ATOM 8723 O O . ILE F 2 46 ? 142.769 148.588 118.000 1.00 58.35 46 ILE F O 1
ATOM 8728 N N . TRP F 2 47 ? 141.379 149.950 116.877 1.00 56.41 47 TRP F N 1
ATOM 8729 C CA . TRP F 2 47 ? 140.194 149.529 117.626 1.00 56.41 47 TRP F CA 1
ATOM 8730 C C . TRP F 2 47 ? 139.900 148.036 117.508 1.00 56.41 47 TRP F C 1
ATOM 8731 O O . TRP F 2 47 ? 139.269 147.467 118.404 1.00 56.41 47 TRP F O 1
ATOM 8742 N N . GLY F 2 48 ? 140.340 147.384 116.435 1.00 57.44 48 GLY F N 1
ATOM 8743 C CA . GLY F 2 48 ? 140.218 145.935 116.364 1.00 57.44 48 GLY F CA 1
ATOM 8744 C C . GLY F 2 48 ? 140.960 145.201 117.469 1.00 57.44 48 GLY F C 1
ATOM 8745 O O . GLY F 2 48 ? 140.456 144.221 118.021 1.00 57.44 48 GLY F O 1
ATOM 8746 N N . VAL F 2 49 ? 142.164 145.664 117.808 1.00 56.85 49 VAL F N 1
ATOM 8747 C CA . VAL F 2 49 ? 142.918 145.080 118.916 1.00 56.85 49 VAL F CA 1
ATOM 8748 C C . VAL F 2 49 ? 142.279 145.399 120.267 1.00 56.85 49 VAL F C 1
ATOM 8749 O O . VAL F 2 49 ? 142.214 144.538 121.155 1.00 56.85 49 VAL F O 1
ATOM 8753 N N . VAL F 2 50 ? 141.774 146.621 120.441 1.00 56.96 50 VAL F N 1
ATOM 8754 C CA . VAL F 2 50 ? 141.053 146.961 121.668 1.00 56.96 50 VAL F CA 1
ATOM 8755 C C . VAL F 2 50 ? 139.783 146.130 121.811 1.00 56.96 50 VAL F C 1
ATOM 8756 O O . VAL F 2 50 ? 139.414 145.726 122.919 1.00 56.96 50 VAL F O 1
ATOM 8760 N N . LEU F 2 51 ? 139.107 145.840 120.701 1.00 56.68 51 LEU F N 1
ATOM 8761 C CA . LEU F 2 51 ? 137.933 144.973 120.762 1.00 56.68 51 LEU F CA 1
ATOM 8762 C C . LEU F 2 51 ? 138.283 143.544 121.168 1.00 56.68 51 LEU F C 1
ATOM 8763 O O . LEU F 2 51 ? 137.581 142.937 121.991 1.00 56.68 51 LEU F O 1
ATOM 8768 N N . ALA F 2 52 ? 139.341 142.978 120.586 1.00 58.53 52 ALA F N 1
ATOM 8769 C CA . ALA F 2 52 ? 139.811 141.664 121.015 1.00 58.53 52 ALA F CA 1
ATOM 8770 C C . ALA F 2 52 ? 140.137 141.654 122.505 1.00 58.53 52 ALA F C 1
ATOM 8771 O O . ALA F 2 52 ? 139.749 140.729 123.236 1.00 58.53 52 ALA F O 1
ATOM 8773 N N . PHE F 2 53 ? 140.845 142.686 122.972 1.00 64.93 53 PHE F N 1
ATOM 8774 C CA . PHE F 2 53 ? 141.089 142.836 124.403 1.00 64.93 53 PHE F CA 1
ATOM 8775 C C . PHE F 2 53 ? 139.806 142.819 125.218 1.00 64.93 53 PHE F C 1
ATOM 8776 O O . PHE F 2 53 ? 139.725 142.141 126.246 1.00 64.93 53 PHE F O 1
ATOM 8784 N N . CYS F 2 54 ? 138.823 143.628 124.823 1.00 60.34 54 CYS F N 1
ATOM 8785 C CA . CYS F 2 54 ? 137.581 143.701 125.583 1.00 60.34 54 CYS F CA 1
ATOM 8786 C C . CYS F 2 54 ? 136.889 142.349 125.654 1.00 60.34 54 CYS F C 1
ATOM 8787 O O . CYS F 2 54 ? 136.363 141.970 126.705 1.00 60.34 54 CYS F O 1
ATOM 8790 N N . LEU F 2 55 ? 136.863 141.615 124.543 1.00 57.88 55 LEU F N 1
ATOM 8791 C CA . LEU F 2 55 ? 136.270 140.281 124.560 1.00 57.88 55 LEU F CA 1
ATOM 8792 C C . LEU F 2 55 ? 136.986 139.358 125.544 1.00 57.88 55 LEU F C 1
ATOM 8793 O O . LEU F 2 55 ? 136.345 138.682 126.363 1.00 57.88 55 LEU F O 1
ATOM 8798 N N . VAL F 2 56 ? 138.322 139.339 125.497 1.00 61.53 56 VAL F N 1
ATOM 8799 C CA . VAL F 2 56 ? 139.096 138.510 126.425 1.00 61.53 56 VAL F CA 1
ATOM 8800 C C . VAL F 2 56 ? 138.847 138.908 127.880 1.00 61.53 56 VAL F C 1
ATOM 8801 O O . VAL F 2 56 ? 138.639 138.051 128.750 1.00 61.53 56 VAL F O 1
ATOM 8805 N N . LEU F 2 57 ? 138.852 140.213 128.163 1.00 57.59 57 LEU F N 1
ATOM 8806 C CA . LEU F 2 57 ? 138.567 140.706 129.510 1.00 57.59 57 LEU F CA 1
ATOM 8807 C C . LEU F 2 57 ? 137.186 140.283 129.996 1.00 57.59 57 LEU F C 1
ATOM 8808 O O . LEU F 2 57 ? 137.038 139.774 131.114 1.00 57.59 57 LEU F O 1
ATOM 8813 N N . GLN F 2 58 ? 136.157 140.516 129.181 1.00 55.38 58 GLN F N 1
ATOM 8814 C CA . GLN F 2 58 ? 134.792 140.233 129.608 1.00 55.38 58 GLN F CA 1
ATOM 8815 C C . GLN F 2 58 ? 134.573 138.745 129.825 1.00 55.38 58 GLN F C 1
ATOM 8816 O O . GLN F 2 58 ? 133.921 138.348 130.795 1.00 55.38 58 GLN F O 1
ATOM 8822 N N . ILE F 2 59 ? 135.217 137.908 129.012 1.00 54.99 59 ILE F N 1
ATOM 8823 C CA . ILE F 2 59 ? 135.164 136.464 129.222 1.00 54.99 59 ILE F CA 1
ATOM 8824 C C . ILE F 2 59 ? 135.852 136.062 130.525 1.00 54.99 59 ILE F C 1
ATOM 8825 O O . ILE F 2 59 ? 135.278 135.329 131.338 1.00 54.99 59 ILE F O 1
ATOM 8830 N N . VAL F 2 60 ? 137.104 136.475 130.718 1.00 54.56 60 VAL F N 1
ATOM 8831 C CA . VAL F 2 60 ? 137.867 136.028 131.885 1.00 54.56 60 VAL F CA 1
ATOM 8832 C C . VAL F 2 60 ? 137.226 136.501 133.194 1.00 54.56 60 VAL F C 1
ATOM 8833 O O . VAL F 2 60 ? 136.988 135.703 134.120 1.00 54.56 60 VAL F O 1
ATOM 8837 N N . THR F 2 61 ? 136.852 137.783 133.261 1.00 55.17 61 THR F N 1
ATOM 8838 C CA . THR F 2 61 ? 136.134 138.270 134.438 1.00 55.17 61 THR F CA 1
ATOM 8839 C C . THR F 2 61 ? 134.766 137.616 134.593 1.00 55.17 61 THR F C 1
ATOM 8840 O O . THR F 2 61 ? 134.332 137.363 135.722 1.00 55.17 61 THR F O 1
ATOM 8844 N N . GLY F 2 62 ? 134.064 137.328 133.494 1.00 55.35 62 GLY F N 1
ATOM 8845 C CA . GLY F 2 62 ? 132.770 136.685 133.626 1.00 55.35 62 GLY F CA 1
ATOM 8846 C C . GLY F 2 62 ? 132.885 135.295 134.215 1.00 55.35 62 GLY F C 1
ATOM 8847 O O . GLY F 2 62 ? 132.120 134.917 135.104 1.00 55.35 62 GLY F O 1
ATOM 8848 N N . ILE F 2 63 ? 133.836 134.508 133.706 1.00 54.41 63 ILE F N 1
ATOM 8849 C CA . ILE F 2 63 ? 134.065 133.163 134.228 1.00 54.41 63 ILE F CA 1
ATOM 8850 C C . ILE F 2 63 ? 134.361 133.221 135.716 1.00 54.41 63 ILE F C 1
ATOM 8851 O O . ILE F 2 63 ? 133.863 132.401 136.499 1.00 54.41 63 ILE F O 1
ATOM 8856 N N . VAL F 2 64 ? 135.159 134.204 136.135 1.00 56.08 64 VAL F N 1
ATOM 8857 C CA . VAL F 2 64 ? 135.472 134.342 137.556 1.00 56.08 64 VAL F CA 1
ATOM 8858 C C . VAL F 2 64 ? 134.242 134.758 138.367 1.00 56.08 64 VAL F C 1
ATOM 8859 O O . VAL F 2 64 ? 133.943 134.165 139.410 1.00 56.08 64 VAL F O 1
ATOM 8863 N N . LEU F 2 65 ? 133.511 135.775 137.906 1.00 55.33 65 LEU F N 1
ATOM 8864 C CA . LEU F 2 65 ? 132.281 136.192 138.586 1.00 55.33 65 LEU F CA 1
ATOM 8865 C C . LEU F 2 65 ? 131.231 135.085 138.659 1.00 55.33 65 LEU F C 1
ATOM 8866 O O . LEU F 2 65 ? 130.531 134.956 139.670 1.00 55.33 65 LEU F O 1
ATOM 8871 N N . ALA F 2 66 ? 131.102 134.277 137.608 1.00 54.30 66 ALA F N 1
ATOM 8872 C CA . ALA F 2 66 ? 130.165 133.157 137.622 1.00 54.30 66 ALA F CA 1
ATOM 8873 C C . ALA F 2 66 ? 130.494 132.083 138.654 1.00 54.30 66 ALA F C 1
ATOM 8874 O O . ALA F 2 66 ? 129.642 131.228 138.918 1.00 54.30 66 ALA F O 1
ATOM 8876 N N . MET F 2 67 ? 131.687 132.101 139.247 1.00 53.48 67 MET F N 1
ATOM 8877 C CA . MET F 2 67 ? 131.986 131.215 140.368 1.00 53.48 67 MET F CA 1
ATOM 8878 C C . MET F 2 67 ? 131.338 131.647 141.678 1.00 53.48 67 MET F C 1
ATOM 8879 O O . MET F 2 67 ? 131.301 130.851 142.622 1.00 53.48 67 MET F O 1
ATOM 8884 N N . HIS F 2 68 ? 130.843 132.876 141.767 1.00 54.38 68 HIS F N 1
ATOM 8885 C CA . HIS F 2 68 ? 130.330 133.416 143.018 1.00 54.38 68 HIS F CA 1
ATOM 8886 C C . HIS F 2 68 ? 128.883 133.882 142.935 1.00 54.38 68 HIS F C 1
ATOM 8887 O O . HIS F 2 68 ? 128.186 133.874 143.951 1.00 54.38 68 HIS F O 1
ATOM 8894 N N . TYR F 2 69 ? 128.425 134.292 141.757 1.00 53.37 69 TYR F N 1
ATOM 8895 C CA . TYR F 2 69 ? 127.046 134.704 141.530 1.00 53.37 69 TYR F CA 1
ATOM 8896 C C . TYR F 2 69 ? 126.075 133.527 141.641 1.00 53.37 69 TYR F C 1
ATOM 8897 O O . TYR F 2 69 ? 126.426 132.376 141.374 1.00 53.37 69 TYR F O 1
ATOM 8906 N N . THR F 2 70 ? 124.840 133.828 142.046 1.00 54.70 70 THR F N 1
ATOM 8907 C CA . THR F 2 70 ? 123.754 132.842 142.093 1.00 54.70 70 THR F CA 1
ATOM 8908 C C . THR F 2 70 ? 122.555 133.300 141.269 1.00 54.70 70 THR F C 1
ATOM 8909 O O . THR F 2 70 ? 121.903 134.296 141.631 1.00 54.70 70 THR F O 1
ATOM 8913 N N . PRO F 2 71 ? 122.210 132.606 140.178 1.00 55.49 71 PRO F N 1
ATOM 8914 C CA . PRO F 2 71 ? 121.100 133.014 139.293 1.00 55.49 71 PRO F CA 1
ATOM 8915 C C . PRO F 2 71 ? 119.715 132.654 139.827 1.00 55.49 71 PRO F C 1
ATOM 8916 O O . PRO F 2 71 ? 118.938 131.946 139.181 1.00 55.49 71 PRO F O 1
ATOM 8920 N N . HIS F 2 72 ? 119.389 133.135 141.026 1.00 55.20 72 HIS F N 1
ATOM 8921 C CA . HIS F 2 72 ? 118.067 132.899 141.593 1.00 55.20 72 HIS F CA 1
ATOM 8922 C C . HIS F 2 72 ? 117.578 134.194 142.232 1.00 55.20 72 HIS F C 1
ATOM 8923 O O . HIS F 2 72 ? 118.347 134.891 142.899 1.00 55.20 72 HIS F O 1
ATOM 8930 N N . VAL F 2 73 ? 116.294 134.511 142.028 1.00 55.90 73 VAL F N 1
ATOM 8931 C CA . VAL F 2 73 ? 115.754 135.831 142.361 1.00 55.90 73 VAL F CA 1
ATOM 8932 C C . VAL F 2 73 ? 115.730 136.163 143.845 1.00 55.90 73 VAL F C 1
ATOM 8933 O O . VAL F 2 73 ? 115.408 137.303 144.198 1.00 55.90 73 VAL F O 1
ATOM 8937 N N . ASP F 2 74 ? 116.041 135.219 144.728 1.00 57.73 74 ASP F N 1
ATOM 8938 C CA . ASP F 2 74 ? 116.220 135.538 146.139 1.00 57.73 74 ASP F CA 1
ATOM 8939 C C . ASP F 2 74 ? 117.679 135.656 146.560 1.00 57.73 74 ASP F C 1
ATOM 8940 O O . ASP F 2 74 ? 117.944 136.073 147.692 1.00 57.73 74 ASP F O 1
ATOM 8945 N N . LEU F 2 75 ? 118.628 135.299 145.694 1.00 55.39 75 LEU F N 1
ATOM 8946 C CA . LEU F 2 75 ? 120.042 135.358 146.041 1.00 55.39 75 LEU F CA 1
ATOM 8947 C C . LEU F 2 75 ? 120.908 136.157 145.077 1.00 55.39 75 LEU F C 1
ATOM 8948 O O . LEU F 2 75 ? 122.056 136.451 145.424 1.00 55.39 75 LEU F O 1
ATOM 8953 N N . ALA F 2 76 ? 120.414 136.500 143.887 1.00 54.87 76 ALA F N 1
ATOM 8954 C CA . ALA F 2 76 ? 121.230 137.184 142.886 1.00 54.87 76 ALA F CA 1
ATOM 8955 C C . ALA F 2 76 ? 121.843 138.472 143.434 1.00 54.87 76 ALA F C 1
ATOM 8956 O O . ALA F 2 76 ? 123.069 138.629 143.469 1.00 54.87 76 ALA F O 1
ATOM 8958 N N . PHE F 2 77 ? 120.992 139.406 143.859 1.00 56.95 77 PHE F N 1
ATOM 8959 C CA . PHE F 2 77 ? 121.451 140.678 144.414 1.00 56.95 77 PHE F CA 1
ATOM 8960 C C . PHE F 2 77 ? 122.370 140.470 145.617 1.00 56.95 77 PHE F C 1
ATOM 8961 O O . PHE F 2 77 ? 123.431 141.107 145.726 1.00 56.95 77 PHE F O 1
ATOM 8969 N N . ALA F 2 78 ? 121.987 139.570 146.524 1.00 56.47 78 ALA F N 1
ATOM 8970 C CA . ALA F 2 78 ? 122.811 139.288 147.694 1.00 56.47 78 ALA F CA 1
ATOM 8971 C C . ALA F 2 78 ? 124.159 138.686 147.312 1.00 56.47 78 ALA F C 1
ATOM 8972 O O . ALA F 2 78 ? 125.178 138.987 147.940 1.00 56.47 78 ALA F O 1
ATOM 8974 N N . SER F 2 79 ? 124.190 137.835 146.285 1.00 57.80 79 SER F N 1
ATOM 8975 C CA . SER F 2 79 ? 125.459 137.261 145.844 1.00 57.80 79 SER F CA 1
ATOM 8976 C C . SER F 2 79 ? 126.348 138.281 145.139 1.00 57.80 79 SER F C 1
ATOM 8977 O O . SER F 2 79 ? 127.578 138.203 145.239 1.00 57.80 79 SER F O 1
ATOM 8980 N N . VAL F 2 80 ? 125.756 139.266 144.463 1.00 59.95 80 VAL F N 1
ATOM 8981 C CA . VAL F 2 80 ? 126.545 140.379 143.940 1.00 59.95 80 VAL F CA 1
ATOM 8982 C C . VAL F 2 80 ? 127.153 141.211 145.066 1.00 59.95 80 VAL F C 1
ATOM 8983 O O . VAL F 2 80 ? 128.319 141.620 144.991 1.00 59.95 80 VAL F O 1
ATOM 8987 N N . GLU F 2 81 ? 126.393 141.466 146.132 1.00 62.81 81 GLU F N 1
ATOM 8988 C CA . GLU F 2 81 ? 126.999 142.104 147.304 1.00 62.81 81 GLU F CA 1
ATOM 8989 C C . GLU F 2 81 ? 128.067 141.240 147.974 1.00 62.81 81 GLU F C 1
ATOM 8990 O O . GLU F 2 81 ? 129.092 141.765 148.434 1.00 62.81 81 GLU F O 1
ATOM 8996 N N . HIS F 2 82 ? 127.885 139.921 147.984 1.00 59.16 82 HIS F N 1
ATOM 8997 C CA . HIS F 2 82 ? 128.944 139.032 148.451 1.00 59.16 82 HIS F CA 1
ATOM 8998 C C . HIS F 2 82 ? 130.214 139.185 147.623 1.00 59.16 82 HIS F C 1
ATOM 8999 O O . HIS F 2 82 ? 131.318 139.241 148.175 1.00 59.16 82 HIS F O 1
ATOM 9006 N N . ILE F 2 83 ? 130.080 139.256 146.299 1.00 59.38 83 ILE F N 1
ATOM 9007 C CA . ILE F 2 83 ? 131.237 139.513 145.441 1.00 59.38 83 ILE F CA 1
ATOM 9008 C C . ILE F 2 83 ? 131.888 140.844 145.804 1.00 59.38 83 ILE F C 1
ATOM 9009 O O . ILE F 2 83 ? 133.107 140.932 145.990 1.00 59.38 83 ILE F O 1
ATOM 9014 N N . MET F 2 84 ? 131.076 141.897 145.919 1.00 60.73 84 MET F N 1
ATOM 9015 C CA . MET F 2 84 ? 131.579 143.231 146.242 1.00 60.73 84 MET F CA 1
ATOM 9016 C C . MET F 2 84 ? 132.269 143.299 147.597 1.00 60.73 84 MET F C 1
ATOM 9017 O O . MET F 2 84 ? 133.036 144.237 147.839 1.00 60.73 84 MET F O 1
ATOM 9022 N N . ARG F 2 85 ? 132.020 142.349 148.477 1.00 60.02 85 ARG F N 1
ATOM 9023 C CA . ARG F 2 85 ? 132.224 142.628 149.892 1.00 60.02 85 ARG F CA 1
ATOM 9024 C C . ARG F 2 85 ? 133.113 141.603 150.588 1.00 60.02 85 ARG F C 1
ATOM 9025 O O . ARG F 2 85 ? 133.866 141.972 151.492 1.00 60.02 85 ARG F O 1
ATOM 9033 N N . ASN F 2 86 ? 133.049 140.331 150.193 1.00 64.83 86 ASN F N 1
ATOM 9034 C CA . ASN F 2 86 ? 133.797 139.256 150.837 1.00 64.83 86 ASN F CA 1
ATOM 9035 C C . ASN F 2 86 ? 134.886 138.636 149.969 1.00 64.83 86 ASN F C 1
ATOM 9036 O O . ASN F 2 86 ? 135.883 138.156 150.511 1.00 64.83 86 ASN F O 1
ATOM 9041 N N . VAL F 2 87 ? 134.718 138.619 148.646 1.00 62.37 87 VAL F N 1
ATOM 9042 C CA . VAL F 2 87 ? 135.668 137.952 147.759 1.00 62.37 87 VAL F CA 1
ATOM 9043 C C . VAL F 2 87 ? 136.957 138.761 147.653 1.00 62.37 87 VAL F C 1
ATOM 9044 O O . VAL F 2 87 ? 136.940 139.999 147.673 1.00 62.37 87 VAL F O 1
ATOM 9048 N N . ASN F 2 88 ? 138.089 138.059 147.552 1.00 64.48 88 ASN F N 1
ATOM 9049 C CA . ASN F 2 88 ? 139.377 138.709 147.327 1.00 64.48 88 ASN F CA 1
ATOM 9050 C C . ASN F 2 88 ? 139.404 139.396 145.967 1.00 64.48 88 ASN F C 1
ATOM 9051 O O . ASN F 2 88 ? 139.319 138.736 144.928 1.00 64.48 88 ASN F O 1
ATOM 9056 N N . GLY F 2 89 ? 139.536 140.721 145.974 1.00 64.39 89 GLY F N 1
ATOM 9057 C CA . GLY F 2 89 ? 139.515 141.498 144.749 1.00 64.39 89 GLY F CA 1
ATOM 9058 C C . GLY F 2 89 ? 138.178 141.565 144.049 1.00 64.39 89 GLY F C 1
ATOM 9059 O O . GLY F 2 89 ? 138.107 142.080 142.930 1.00 64.39 89 GLY F O 1
ATOM 9060 N N . GLY F 2 90 ? 137.120 141.050 144.675 1.00 62.64 90 GLY F N 1
ATOM 9061 C CA . GLY F 2 90 ? 135.835 140.933 144.001 1.00 62.64 90 GLY F CA 1
ATOM 9062 C C . GLY F 2 90 ? 135.235 142.264 143.586 1.00 62.64 90 GLY F C 1
ATOM 9063 O O . GLY F 2 90 ? 134.613 142.371 142.526 1.00 62.64 90 GLY F O 1
ATOM 9064 N N . PHE F 2 91 ? 135.423 143.296 144.410 1.00 63.02 91 PHE F N 1
ATOM 9065 C CA . PHE F 2 91 ? 135.023 144.650 144.036 1.00 63.02 91 PHE F CA 1
ATOM 9066 C C . PHE F 2 91 ? 135.659 145.098 142.724 1.00 63.02 91 PHE F C 1
ATOM 9067 O O . PHE F 2 91 ? 134.968 145.587 141.818 1.00 63.02 91 PHE F O 1
ATOM 9075 N N . MET F 2 92 ? 136.962 144.884 142.577 1.00 65.31 92 MET F N 1
ATOM 9076 C CA . MET F 2 92 ? 137.637 145.293 141.354 1.00 65.31 92 MET F CA 1
ATOM 9077 C C . MET F 2 92 ? 137.219 144.430 140.169 1.00 65.31 92 MET F C 1
ATOM 9078 O O . MET F 2 92 ? 137.015 144.947 139.072 1.00 65.31 92 MET F O 1
ATOM 9083 N N . LEU F 2 93 ? 137.134 143.112 140.359 1.00 61.52 93 LEU F N 1
ATOM 9084 C CA . LEU F 2 93 ? 136.699 142.216 139.288 1.00 61.52 93 LEU F CA 1
ATOM 9085 C C . LEU F 2 93 ? 135.304 142.565 138.768 1.00 61.52 93 LEU F C 1
ATOM 9086 O O . LEU F 2 93 ? 135.073 142.596 137.549 1.00 61.52 93 LEU F O 1
ATOM 9091 N N . ARG F 2 94 ? 134.377 142.899 139.667 1.00 59.89 94 ARG F N 1
ATOM 9092 C CA . ARG F 2 94 ? 133.046 143.297 139.218 1.00 59.89 94 ARG F CA 1
ATOM 9093 C C . ARG F 2 94 ? 133.044 144.662 138.539 1.00 59.89 94 ARG F C 1
ATOM 9094 O O . ARG F 2 94 ? 132.380 144.837 137.510 1.00 59.89 94 ARG F O 1
ATOM 9102 N N . TYR F 2 95 ? 133.747 145.652 139.099 1.00 59.78 95 TYR F N 1
ATOM 9103 C CA . TYR F 2 95 ? 133.820 146.940 138.411 1.00 59.78 95 TYR F CA 1
ATOM 9104 C C . TYR F 2 95 ? 134.530 146.841 137.065 1.00 59.78 95 TYR F C 1
ATOM 9105 O O . TYR F 2 95 ? 134.151 147.537 136.116 1.00 59.78 95 TYR F O 1
ATOM 9114 N N . LEU F 2 96 ? 135.494 145.929 136.936 1.00 57.25 96 LEU F N 1
ATOM 9115 C CA . LEU F 2 96 ? 136.099 145.641 135.639 1.00 57.25 96 LEU F CA 1
ATOM 9116 C C . LEU F 2 96 ? 135.092 145.076 134.650 1.00 57.25 96 LEU F C 1
ATOM 9117 O O . LEU F 2 96 ? 135.022 145.534 133.513 1.00 57.25 96 LEU F O 1
ATOM 9122 N N . HIS F 2 97 ? 134.294 144.091 135.055 1.00 53.93 97 HIS F N 1
ATOM 9123 C CA . HIS F 2 97 ? 133.337 143.515 134.106 1.00 53.93 97 HIS F CA 1
ATOM 9124 C C . HIS F 2 97 ? 132.241 144.511 133.711 1.00 53.93 97 HIS F C 1
ATOM 9125 O O . HIS F 2 97 ? 131.940 144.689 132.510 1.00 53.93 97 HIS F O 1
ATOM 9132 N N . ALA F 2 98 ? 131.769 145.293 134.684 1.00 53.65 98 ALA F N 1
ATOM 9133 C CA . ALA F 2 98 ? 130.717 146.271 134.430 1.00 53.65 98 ALA F CA 1
ATOM 9134 C C . ALA F 2 98 ? 131.192 147.423 133.553 1.00 53.65 98 ALA F C 1
ATOM 9135 O O . ALA F 2 98 ? 130.501 147.805 132.602 1.00 53.65 98 ALA F O 1
ATOM 9137 N N . ASN F 2 99 ? 132.361 147.997 133.842 1.00 55.98 99 ASN F N 1
ATOM 9138 C CA . ASN F 2 99 ? 132.870 149.051 132.972 1.00 55.98 99 ASN F CA 1
ATOM 9139 C C . ASN F 2 99 ? 133.442 148.510 131.664 1.00 55.98 99 ASN F C 1
ATOM 9140 O O . ASN F 2 99 ? 133.469 149.233 130.661 1.00 55.98 99 ASN F O 1
ATOM 9145 N N . GLY F 2 100 ? 133.944 147.275 131.663 1.00 53.87 100 GLY F N 1
ATOM 9146 C CA . GLY F 2 100 ? 134.430 146.666 130.444 1.00 53.87 100 GLY F CA 1
ATOM 9147 C C . GLY F 2 100 ? 133.365 146.546 129.380 1.00 53.87 100 GLY F C 1
ATOM 9148 O O . GLY F 2 100 ? 133.665 146.638 128.190 1.00 53.87 100 GLY F O 1
ATOM 9149 N N . ALA F 2 101 ? 132.107 146.358 129.787 1.00 52.34 101 ALA F N 1
ATOM 9150 C CA . ALA F 2 101 ? 131.043 146.413 128.779 1.00 52.34 101 ALA F CA 1
ATOM 9151 C C . ALA F 2 101 ? 130.918 147.791 128.113 1.00 52.34 101 ALA F C 1
ATOM 9152 O O . ALA F 2 101 ? 130.703 147.876 126.891 1.00 52.34 101 ALA F O 1
ATOM 9154 N N . SER F 2 102 ? 131.151 148.873 128.861 1.00 52.59 102 SER F N 1
ATOM 9155 C CA . SER F 2 102 ? 131.175 150.206 128.256 1.00 52.59 102 SER F CA 1
ATOM 9156 C C . SER F 2 102 ? 132.388 150.409 127.358 1.00 52.59 102 SER F C 1
ATOM 9157 O O . SER F 2 102 ? 132.272 150.986 126.270 1.00 52.59 102 SER F O 1
ATOM 9160 N N . LEU F 2 103 ? 133.561 149.973 127.811 1.00 51.19 103 LEU F N 1
ATOM 9161 C CA . LEU F 2 103 ? 134.755 150.013 126.968 1.00 51.19 103 LEU F CA 1
ATOM 9162 C C . LEU F 2 103 ? 134.528 149.268 125.654 1.00 51.19 103 LEU F C 1
ATOM 9163 O O . LEU F 2 103 ? 134.920 149.740 124.578 1.00 51.19 103 LEU F O 1
ATOM 9168 N N . PHE F 2 104 ? 133.868 148.113 125.731 1.00 53.17 104 PHE F N 1
ATOM 9169 C CA . PHE F 2 104 ? 133.590 147.283 124.565 1.00 53.17 104 PHE F CA 1
ATOM 9170 C C . PHE F 2 104 ? 132.673 147.995 123.570 1.00 53.17 104 PHE F C 1
ATOM 9171 O O . PHE F 2 104 ? 132.961 148.049 122.364 1.00 53.17 104 PHE F O 1
ATOM 9179 N N . PHE F 2 105 ? 131.586 148.600 124.061 1.00 52.74 105 PHE F N 1
ATOM 9180 C CA . PHE F 2 105 ? 130.713 149.330 123.136 1.00 52.74 105 PHE F CA 1
ATOM 9181 C C . PHE F 2 105 ? 131.344 150.611 122.590 1.00 52.74 105 PHE F C 1
ATOM 9182 O O . PHE F 2 105 ? 131.111 150.961 121.424 1.00 52.74 105 PHE F O 1
ATOM 9190 N N . ILE F 2 106 ? 132.184 151.292 123.367 1.00 53.56 106 ILE F N 1
ATOM 9191 C CA . ILE F 2 106 ? 132.921 152.427 122.813 1.00 53.56 106 ILE F CA 1
ATOM 9192 C C . ILE F 2 106 ? 133.796 151.963 121.656 1.00 53.56 106 ILE F C 1
ATOM 9193 O O . ILE F 2 106 ? 133.800 152.566 120.568 1.00 53.56 106 ILE F O 1
ATOM 9198 N N . ALA F 2 107 ? 134.601 150.924 121.894 1.00 51.97 107 ALA F N 1
ATOM 9199 C CA . ALA F 2 107 ? 135.512 150.458 120.861 1.00 51.97 107 ALA F CA 1
ATOM 9200 C C . ALA F 2 107 ? 134.770 149.945 119.630 1.00 51.97 107 ALA F C 1
ATOM 9201 O O . ALA F 2 107 ? 135.277 150.112 118.513 1.00 51.97 107 ALA F O 1
ATOM 9203 N N . VAL F 2 108 ? 133.516 149.490 119.768 1.00 52.61 108 VAL F N 1
ATOM 9204 C CA . VAL F 2 108 ? 132.818 149.043 118.559 1.00 52.61 108 VAL F CA 1
ATOM 9205 C C . VAL F 2 108 ? 132.164 150.214 117.849 1.00 52.61 108 VAL F C 1
ATOM 9206 O O . VAL F 2 108 ? 132.009 150.165 116.623 1.00 52.61 108 VAL F O 1
ATOM 9210 N N . TYR F 2 109 ? 131.887 151.307 118.552 1.00 53.12 109 TYR F N 1
ATOM 9211 C CA . TYR F 2 109 ? 131.273 152.436 117.867 1.00 53.12 109 TYR F CA 1
ATOM 9212 C C . TYR F 2 109 ? 132.332 153.192 117.075 1.00 53.12 109 TYR F C 1
ATOM 9213 O O . TYR F 2 109 ? 132.086 153.613 115.937 1.00 53.12 109 TYR F O 1
ATOM 9222 N N . LEU F 2 110 ? 133.542 153.288 117.627 1.00 51.68 110 LEU F N 1
ATOM 9223 C CA . LEU F 2 110 ? 134.642 153.868 116.859 1.00 51.68 110 LEU F CA 1
ATOM 9224 C C . LEU F 2 110 ? 135.086 152.950 115.717 1.00 51.68 110 LEU F C 1
ATOM 9225 O O . LEU F 2 110 ? 135.374 153.431 114.614 1.00 51.68 110 LEU F O 1
ATOM 9230 N N . HIS F 2 111 ? 135.117 151.632 115.942 1.00 53.51 111 HIS F N 1
ATOM 9231 C CA . HIS F 2 111 ? 135.463 150.691 114.875 1.00 53.51 111 HIS F CA 1
ATOM 9232 C C . HIS F 2 111 ? 134.452 150.733 113.724 1.00 53.51 111 HIS F C 1
ATOM 9233 O O . HIS F 2 111 ? 134.833 150.786 112.539 1.00 53.51 111 HIS F O 1
ATOM 9240 N N . ILE F 2 112 ? 133.166 150.852 114.056 1.00 52.65 112 ILE F N 1
ATOM 9241 C CA . ILE F 2 112 ? 132.127 150.979 113.041 1.00 52.65 112 ILE F CA 1
ATOM 9242 C C . ILE F 2 112 ? 132.245 152.292 112.278 1.00 52.65 112 ILE F C 1
ATOM 9243 O O . ILE F 2 112 ? 132.166 152.306 111.045 1.00 52.65 112 ILE F O 1
ATOM 9248 N N . PHE F 2 113 ? 132.357 153.418 112.983 1.00 52.98 113 PHE F N 1
ATOM 9249 C CA . PHE F 2 113 ? 132.410 154.688 112.263 1.00 52.98 113 PHE F CA 1
ATOM 9250 C C . PHE F 2 113 ? 133.690 154.856 111.444 1.00 52.98 113 PHE F C 1
ATOM 9251 O O . PHE F 2 113 ? 133.653 155.494 110.382 1.00 52.98 113 PHE F O 1
ATOM 9259 N N . ARG F 2 114 ? 134.804 154.237 111.855 1.00 54.36 114 ARG F N 1
ATOM 9260 C CA . ARG F 2 114 ? 135.935 154.097 110.939 1.00 54.36 114 ARG F CA 1
ATOM 9261 C C . ARG F 2 114 ? 135.511 153.392 109.659 1.00 54.36 114 ARG F C 1
ATOM 9262 O O . ARG F 2 114 ? 135.767 153.882 108.550 1.00 54.36 114 ARG F O 1
ATOM 9270 N N . GLY F 2 115 ? 134.897 152.213 109.795 1.00 55.30 115 GLY F N 1
ATOM 9271 C CA . GLY F 2 115 ? 134.528 151.454 108.608 1.00 55.30 115 GLY F CA 1
ATOM 9272 C C . GLY F 2 115 ? 133.578 152.210 107.693 1.00 55.30 115 GLY F C 1
ATOM 9273 O O . GLY F 2 115 ? 133.697 152.148 106.467 1.00 55.30 115 GLY F O 1
ATOM 9274 N N . LEU F 2 116 ? 132.623 152.931 108.281 1.00 54.96 116 LEU F N 1
ATOM 9275 C CA . LEU F 2 116 ? 131.718 153.783 107.510 1.00 54.96 116 LEU F CA 1
ATOM 9276 C C . LEU F 2 116 ? 132.444 154.908 106.777 1.00 54.96 116 LEU F C 1
ATOM 9277 O O . LEU F 2 116 ? 132.121 155.204 105.621 1.00 54.96 116 LEU F O 1
ATOM 9282 N N . TYR F 2 117 ? 133.421 155.553 107.421 1.00 55.29 117 TYR F N 1
ATOM 9283 C CA . TYR F 2 117 ? 134.099 156.667 106.759 1.00 55.29 117 TYR F CA 1
ATOM 9284 C C . TYR F 2 117 ? 135.025 156.200 105.642 1.00 55.29 117 TYR F C 1
ATOM 9285 O O . TYR F 2 117 ? 134.957 156.710 104.517 1.00 55.29 117 TYR F O 1
ATOM 9294 N N . TYR F 2 118 ? 135.899 155.241 105.924 1.00 57.93 118 TYR F N 1
ATOM 9295 C CA . TYR F 2 118 ? 136.871 154.816 104.921 1.00 57.93 118 TYR F CA 1
ATOM 9296 C C . TYR F 2 118 ? 136.320 153.813 103.914 1.00 57.93 118 TYR F C 1
ATOM 9297 O O . TYR F 2 118 ? 137.085 153.318 103.080 1.00 57.93 118 TYR F O 1
ATOM 9306 N N . GLY F 2 119 ? 135.027 153.505 103.966 1.00 58.52 119 GLY F N 1
ATOM 9307 C CA . GLY F 2 119 ? 134.428 152.600 103.006 1.00 58.52 119 GLY F CA 1
ATOM 9308 C C . GLY F 2 119 ? 134.860 151.159 103.119 1.00 58.52 119 GLY F C 1
ATOM 9309 O O . GLY F 2 119 ? 134.789 150.422 102.133 1.00 58.52 119 GLY F O 1
ATOM 9310 N N . SER F 2 120 ? 135.308 150.735 104.301 1.00 59.04 120 SER F N 1
ATOM 9311 C CA . SER F 2 120 ? 135.824 149.386 104.506 1.00 59.04 120 SER F CA 1
ATOM 9312 C C . SER F 2 120 ? 134.759 148.313 104.320 1.00 59.04 120 SER F C 1
ATOM 9313 O O . SER F 2 120 ? 135.089 147.124 104.362 1.00 59.04 120 SER F O 1
ATOM 9316 N N . TYR F 2 121 ? 133.500 148.701 104.139 1.00 58.35 121 TYR F N 1
ATOM 9317 C CA . TYR F 2 121 ? 132.415 147.788 103.809 1.00 58.35 121 TYR F CA 1
ATOM 9318 C C . TYR F 2 121 ? 132.258 147.521 102.317 1.00 58.35 121 TYR F C 1
ATOM 9319 O O . TYR F 2 121 ? 131.570 146.563 101.947 1.00 58.35 121 TYR F O 1
ATOM 9328 N N . LYS F 2 122 ? 132.863 148.334 101.457 1.00 58.56 122 LYS F N 1
ATOM 9329 C CA . LYS F 2 122 ? 132.700 148.171 100.019 1.00 58.56 122 LYS F CA 1
ATOM 9330 C C . LYS F 2 122 ? 133.388 146.904 99.510 1.00 58.56 122 LYS F C 1
ATOM 9331 O O . LYS F 2 122 ? 134.285 146.346 100.147 1.00 58.56 122 LYS F O 1
ATOM 9337 N N . ALA F 2 123 ? 132.931 146.455 98.342 1.00 56.48 123 ALA F N 1
ATOM 9338 C CA . ALA F 2 123 ? 133.485 145.296 97.653 1.00 56.48 123 ALA F CA 1
ATOM 9339 C C . ALA F 2 123 ? 135.012 145.360 97.616 1.00 56.48 123 ALA F C 1
ATOM 9340 O O . ALA F 2 123 ? 135.574 146.418 97.302 1.00 56.48 123 ALA F O 1
ATOM 9342 N N . PRO F 2 124 ? 135.718 144.257 97.920 1.00 57.69 124 PRO F N 1
ATOM 9343 C CA . PRO F 2 124 ? 135.235 142.897 98.184 1.00 57.69 124 PRO F CA 1
ATOM 9344 C C . PRO F 2 124 ? 134.878 142.586 99.639 1.00 57.69 124 PRO F C 1
ATOM 9345 O O . PRO F 2 124 ? 134.749 141.416 99.992 1.00 57.69 124 PRO F O 1
ATOM 9349 N N . ARG F 2 125 ? 134.738 143.612 100.469 1.00 59.94 125 ARG F N 1
ATOM 9350 C CA . ARG F 2 125 ? 134.715 143.458 101.918 1.00 59.94 125 ARG F CA 1
ATOM 9351 C C . ARG F 2 125 ? 133.312 143.308 102.511 1.00 59.94 125 ARG F C 1
ATOM 9352 O O . ARG F 2 125 ? 133.150 143.463 103.723 1.00 59.94 125 ARG F O 1
ATOM 9360 N N . GLU F 2 126 ? 132.291 143.056 101.692 1.00 60.01 126 GLU F N 1
ATOM 9361 C CA . GLU F 2 126 ? 130.927 142.971 102.212 1.00 60.01 126 GLU F CA 1
ATOM 9362 C C . GLU F 2 126 ? 130.757 141.846 103.233 1.00 60.01 126 GLU F C 1
ATOM 9363 O O . GLU F 2 126 ? 129.983 141.985 104.191 1.00 60.01 126 GLU F O 1
ATOM 9369 N N . VAL F 2 127 ? 131.483 140.740 103.064 1.00 58.83 127 VAL F N 1
ATOM 9370 C CA . VAL F 2 127 ? 131.391 139.620 104.001 1.00 58.83 127 VAL F CA 1
ATOM 9371 C C . VAL F 2 127 ? 131.930 139.979 105.387 1.00 58.83 127 VAL F C 1
ATOM 9372 O O . VAL F 2 127 ? 131.313 139.636 106.404 1.00 58.83 127 VAL F O 1
ATOM 9376 N N . THR F 2 128 ? 133.095 140.629 105.468 1.00 56.63 128 THR F N 1
ATOM 9377 C CA . THR F 2 128 ? 133.596 141.012 106.787 1.00 56.63 128 THR F CA 1
ATOM 9378 C C . THR F 2 128 ? 132.673 142.016 107.475 1.00 56.63 128 THR F C 1
ATOM 9379 O O . THR F 2 128 ? 132.495 141.956 108.696 1.00 56.63 128 THR F O 1
ATOM 9383 N N . TRP F 2 129 ? 132.023 142.890 106.705 1.00 56.12 129 TRP F N 1
ATOM 9384 C CA . TRP F 2 129 ? 130.981 143.758 107.254 1.00 56.12 129 TRP F CA 1
ATOM 9385 C C . TRP F 2 129 ? 129.810 142.966 107.826 1.00 56.12 129 TRP F C 1
ATOM 9386 O O . TRP F 2 129 ? 129.327 143.260 108.926 1.00 56.12 129 TRP F O 1
ATOM 9397 N N . ILE F 2 130 ? 129.300 141.994 107.071 1.00 56.86 130 ILE F N 1
ATOM 9398 C CA . ILE F 2 130 ? 128.166 141.205 107.550 1.00 56.86 130 ILE F CA 1
ATOM 9399 C C . ILE F 2 130 ? 128.515 140.425 108.820 1.00 56.86 130 ILE F C 1
ATOM 9400 O O . ILE F 2 130 ? 127.721 140.371 109.774 1.00 56.86 130 ILE F O 1
ATOM 9405 N N . VAL F 2 131 ? 129.698 139.811 108.860 1.00 54.37 131 VAL F N 1
ATOM 9406 C CA . VAL F 2 131 ? 130.132 139.135 110.085 1.00 54.37 131 VAL F CA 1
ATOM 9407 C C . VAL F 2 131 ? 130.284 140.123 111.240 1.00 54.37 131 VAL F C 1
ATOM 9408 O O . VAL F 2 131 ? 129.973 139.802 112.394 1.00 54.37 131 VAL F O 1
ATOM 9412 N N . GLY F 2 132 ? 130.751 141.339 110.952 1.00 55.96 132 GLY F N 1
ATOM 9413 C CA . GLY F 2 132 ? 130.741 142.391 111.960 1.00 55.96 132 GLY F CA 1
ATOM 9414 C C . GLY F 2 132 ? 129.361 142.720 112.504 1.00 55.96 132 GLY F C 1
ATOM 9415 O O . GLY F 2 132 ? 129.190 142.921 113.709 1.00 55.96 132 GLY F O 1
ATOM 9416 N N . MET F 2 133 ? 128.360 142.778 111.627 1.00 56.04 133 MET F N 1
ATOM 9417 C CA . MET F 2 133 ? 126.986 142.994 112.082 1.00 56.04 133 MET F CA 1
ATOM 9418 C C . MET F 2 133 ? 126.475 141.853 112.956 1.00 56.04 133 MET F C 1
ATOM 9419 O O . MET F 2 133 ? 125.774 142.092 113.949 1.00 56.04 133 MET F O 1
ATOM 9424 N N . LEU F 2 134 ? 126.826 140.611 112.626 1.00 51.71 134 LEU F N 1
ATOM 9425 C CA . LEU F 2 134 ? 126.442 139.504 113.505 1.00 51.71 134 LEU F CA 1
ATOM 9426 C C . LEU F 2 134 ? 127.139 139.584 114.862 1.00 51.71 134 LEU F C 1
ATOM 9427 O O . LEU F 2 134 ? 126.508 139.363 115.907 1.00 51.71 134 LEU F O 1
ATOM 9432 N N . ILE F 2 135 ? 128.423 139.944 114.871 1.00 52.88 135 ILE F N 1
ATOM 9433 C CA . ILE F 2 135 ? 129.138 140.165 116.127 1.00 52.88 135 ILE F CA 1
ATOM 9434 C C . ILE F 2 135 ? 128.436 141.225 116.968 1.00 52.88 135 ILE F C 1
ATOM 9435 O O . ILE F 2 135 ? 128.234 141.057 118.176 1.00 52.88 135 ILE F O 1
ATOM 9440 N N . TYR F 2 136 ? 128.082 142.346 116.343 1.00 58.36 136 TYR F N 1
ATOM 9441 C CA . TYR F 2 136 ? 127.445 143.443 117.063 1.00 58.36 136 TYR F CA 1
ATOM 9442 C C . TYR F 2 136 ? 126.077 143.061 117.630 1.00 58.36 136 TYR F C 1
ATOM 9443 O O . TYR F 2 136 ? 125.763 143.389 118.783 1.00 58.36 136 TYR F O 1
ATOM 9452 N N . LEU F 2 137 ? 125.244 142.386 116.835 1.00 59.62 137 LEU F N 1
ATOM 9453 C CA . LEU F 2 137 ? 123.969 141.888 117.352 1.00 59.62 137 LEU F CA 1
ATOM 9454 C C . LEU F 2 137 ? 124.158 140.948 118.542 1.00 59.62 137 LEU F C 1
ATOM 9455 O O . LEU F 2 137 ? 123.416 141.025 119.542 1.00 59.62 137 LEU F O 1
ATOM 9460 N N . ALA F 2 138 ? 125.198 140.112 118.493 1.00 55.15 138 ALA F N 1
ATOM 9461 C CA . ALA F 2 138 ? 125.454 139.220 119.617 1.00 55.15 138 ALA F CA 1
ATOM 9462 C C . ALA F 2 138 ? 125.937 139.979 120.845 1.00 55.15 138 ALA F C 1
ATOM 9463 O O . ALA F 2 138 ? 125.572 139.623 121.970 1.00 55.15 138 ALA F O 1
ATOM 9465 N N . MET F 2 139 ? 126.712 141.047 120.648 1.00 57.03 139 MET F N 1
ATOM 9466 C CA . MET F 2 139 ? 127.107 141.891 121.773 1.00 57.03 139 MET F CA 1
ATOM 9467 C C . MET F 2 139 ? 125.901 142.547 122.427 1.00 57.03 139 MET F C 1
ATOM 9468 O O . MET F 2 139 ? 125.824 142.636 123.658 1.00 57.03 139 MET F O 1
ATOM 9473 N N . MET F 2 140 ? 124.965 143.043 121.618 1.00 58.55 140 MET F N 1
ATOM 9474 C CA . MET F 2 140 ? 123.790 143.711 122.170 1.00 58.55 140 MET F CA 1
ATOM 9475 C C . MET F 2 140 ? 122.976 142.765 123.048 1.00 58.55 140 MET F C 1
ATOM 9476 O O . MET F 2 140 ? 122.644 143.093 124.200 1.00 58.55 140 MET F O 1
ATOM 9481 N N . ALA F 2 141 ? 122.702 141.556 122.545 1.00 54.25 141 ALA F N 1
ATOM 9482 C CA . ALA F 2 141 ? 121.987 140.582 123.373 1.00 54.25 141 ALA F CA 1
ATOM 9483 C C . ALA F 2 141 ? 122.781 140.178 124.615 1.00 54.25 141 ALA F C 1
ATOM 9484 O O . ALA F 2 141 ? 122.217 140.091 125.720 1.00 54.25 141 ALA F O 1
ATOM 9486 N N . THR F 2 142 ? 124.089 139.953 124.465 1.00 53.64 142 THR F N 1
ATOM 9487 C CA . THR F 2 142 ? 124.919 139.553 125.597 1.00 53.64 142 THR F CA 1
ATOM 9488 C C . THR F 2 142 ? 124.887 140.593 126.709 1.00 53.64 142 THR F C 1
ATOM 9489 O O . THR F 2 142 ? 124.665 140.261 127.879 1.00 53.64 142 THR F O 1
ATOM 9493 N N . ALA F 2 143 ? 125.105 141.860 126.359 1.00 52.68 143 ALA F N 1
ATOM 9494 C CA . ALA F 2 143 ? 125.149 142.917 127.363 1.00 52.68 143 ALA F CA 1
ATOM 9495 C C . ALA F 2 143 ? 123.792 143.147 128.017 1.00 52.68 143 ALA F C 1
ATOM 9496 O O . ALA F 2 143 ? 123.720 143.360 129.235 1.00 52.68 143 ALA F O 1
ATOM 9498 N N . PHE F 2 144 ? 122.703 143.108 127.244 1.00 54.24 144 PHE F N 1
ATOM 9499 C CA . PHE F 2 144 ? 121.383 143.240 127.859 1.00 54.24 144 PHE F CA 1
ATOM 9500 C C . PHE F 2 144 ? 121.122 142.147 128.898 1.00 54.24 144 PHE F C 1
ATOM 9501 O O . PHE F 2 144 ? 120.768 142.432 130.059 1.00 54.24 144 PHE F O 1
ATOM 9509 N N . MET F 2 145 ? 121.332 140.885 128.515 1.00 53.35 145 MET F N 1
ATOM 9510 C CA . MET F 2 145 ? 121.090 139.810 129.472 1.00 53.35 145 MET F CA 1
ATOM 9511 C C . MET F 2 145 ? 122.056 139.858 130.649 1.00 53.35 145 MET F C 1
ATOM 9512 O O . MET F 2 145 ? 121.679 139.482 131.764 1.00 53.35 145 MET F O 1
ATOM 9517 N N . GLY F 2 146 ? 123.294 140.302 130.432 1.00 52.71 146 GLY F N 1
ATOM 9518 C CA . GLY F 2 146 ? 124.188 140.524 131.556 1.00 52.71 146 GLY F CA 1
ATOM 9519 C C . GLY F 2 146 ? 123.653 141.554 132.531 1.00 52.71 146 GLY F C 1
ATOM 9520 O O . GLY F 2 146 ? 123.740 141.376 133.748 1.00 52.71 146 GLY F O 1
ATOM 9521 N N . TYR F 2 147 ? 123.087 142.644 132.010 1.00 54.92 147 TYR F N 1
ATOM 9522 C CA . TYR F 2 147 ? 122.564 143.697 132.873 1.00 54.92 147 TYR F CA 1
ATOM 9523 C C . TYR F 2 147 ? 121.302 143.278 133.616 1.00 54.92 147 TYR F C 1
ATOM 9524 O O . TYR F 2 147 ? 120.949 143.914 134.614 1.00 54.92 147 TYR F O 1
ATOM 9533 N N . VAL F 2 148 ? 120.621 142.221 133.168 1.00 51.01 148 VAL F N 1
ATOM 9534 C CA . VAL F 2 148 ? 119.518 141.699 133.982 1.00 51.01 148 VAL F CA 1
ATOM 9535 C C . VAL F 2 148 ? 120.013 140.949 135.227 1.00 51.01 148 VAL F C 1
ATOM 9536 O O . VAL F 2 148 ? 119.312 140.899 136.245 1.00 51.01 148 VAL F O 1
ATOM 9540 N N . LEU F 2 149 ? 121.220 140.386 135.188 1.00 50.90 149 LEU F N 1
ATOM 9541 C CA . LEU F 2 149 ? 121.656 139.468 136.242 1.00 50.90 149 LEU F CA 1
ATOM 9542 C C . LEU F 2 149 ? 121.750 140.039 137.662 1.00 50.90 149 LEU F C 1
ATOM 9543 O O . LEU F 2 149 ? 121.489 139.270 138.603 1.00 50.90 149 LEU F O 1
ATOM 9548 N N . PRO F 2 150 ? 122.110 141.306 137.906 1.00 52.34 150 PRO F N 1
ATOM 9549 C CA . PRO F 2 150 ? 122.142 141.787 139.301 1.00 52.34 150 PRO F CA 1
ATOM 9550 C C . PRO F 2 150 ? 120.777 141.863 139.970 1.00 52.34 150 PRO F C 1
ATOM 9551 O O . PRO F 2 150 ? 120.724 141.957 141.203 1.00 52.34 150 PRO F O 1
ATOM 9555 N N . TRP F 2 151 ? 119.684 141.827 139.208 1.00 51.47 151 TRP F N 1
ATOM 9556 C CA . TRP F 2 151 ? 118.322 141.855 139.748 1.00 51.47 151 TRP F CA 1
ATOM 9557 C C . TRP F 2 151 ? 118.046 143.086 140.612 1.00 51.47 151 TRP F C 1
ATOM 9558 O O . TRP F 2 151 ? 117.320 143.011 141.606 1.00 51.47 151 TRP F O 1
ATOM 9569 N N . GLY F 2 152 ? 118.631 144.224 140.244 1.00 53.93 152 GLY F N 1
ATOM 9570 C CA . GLY F 2 152 ? 118.219 145.504 140.780 1.00 53.93 152 GLY F CA 1
ATOM 9571 C C . GLY F 2 152 ? 116.988 146.031 140.061 1.00 53.93 152 GLY F C 1
ATOM 9572 O O . GLY F 2 152 ? 116.415 145.380 139.189 1.00 53.93 152 GLY F O 1
ATOM 9573 N N . GLN F 2 153 ? 116.562 147.236 140.454 1.00 54.87 153 GLN F N 1
ATOM 9574 C CA . GLN F 2 153 ? 115.367 147.821 139.848 1.00 54.87 153 GLN F CA 1
ATOM 9575 C C . GLN F 2 153 ? 115.531 148.033 138.348 1.00 54.87 153 GLN F C 1
ATOM 9576 O O . GLN F 2 153 ? 114.619 147.726 137.568 1.00 54.87 153 GLN F O 1
ATOM 9582 N N . MET F 2 154 ? 116.689 148.539 137.919 1.00 55.41 154 MET F N 1
ATOM 9583 C CA . MET F 2 154 ? 116.907 148.720 136.488 1.00 55.41 154 MET F CA 1
ATOM 9584 C C . MET F 2 154 ? 116.960 147.384 135.761 1.00 55.41 154 MET F C 1
ATOM 9585 O O . MET F 2 154 ? 116.394 147.248 134.675 1.00 55.41 154 MET F O 1
ATOM 9590 N N . SER F 2 155 ? 117.596 146.379 136.365 1.00 53.30 155 SER F N 1
ATOM 9591 C CA . SER F 2 155 ? 117.601 145.033 135.799 1.00 53.30 155 SER F CA 1
ATOM 9592 C C . SER F 2 155 ? 116.190 144.506 135.564 1.00 53.30 155 SER F C 1
ATOM 9593 O O . SER F 2 155 ? 115.855 144.056 134.461 1.00 53.30 155 SER F O 1
ATOM 9596 N N . PHE F 2 156 ? 115.324 144.637 136.567 1.00 51.09 156 PHE F N 1
ATOM 9597 C CA . PHE F 2 156 ? 113.976 144.086 136.479 1.00 51.09 156 PHE F CA 1
ATOM 9598 C C . PHE F 2 156 ? 113.103 144.844 135.489 1.00 51.09 156 PHE F C 1
ATOM 9599 O O . PHE F 2 156 ? 112.435 144.235 134.646 1.00 51.09 156 PHE F O 1
ATOM 9607 N N . TRP F 2 157 ? 113.099 146.171 135.560 1.00 53.67 157 TRP F N 1
ATOM 9608 C CA . TRP F 2 157 ? 112.232 146.921 134.658 1.00 53.67 157 TRP F CA 1
ATOM 9609 C C . TRP F 2 157 ? 112.761 146.955 133.225 1.00 53.67 157 TRP F C 1
ATOM 9610 O O . TRP F 2 157 ? 111.963 146.995 132.280 1.00 53.67 157 TRP F O 1
ATOM 9621 N N . GLY F 2 158 ? 114.079 146.905 133.031 1.00 55.04 158 GLY F N 1
ATOM 9622 C CA . GLY F 2 158 ? 114.613 146.648 131.704 1.00 55.04 158 GLY F CA 1
ATOM 9623 C C . GLY F 2 158 ? 114.184 145.307 131.140 1.00 55.04 158 GLY F C 1
ATOM 9624 O O . GLY F 2 158 ? 113.703 145.227 130.008 1.00 55.04 158 GLY F O 1
ATOM 9625 N N . ALA F 2 159 ? 114.369 144.230 131.911 1.00 54.40 159 ALA F N 1
ATOM 9626 C CA . ALA F 2 159 ? 113.882 142.923 131.478 1.00 54.40 159 ALA F CA 1
ATOM 9627 C C . ALA F 2 159 ? 112.392 142.949 131.150 1.00 54.40 159 ALA F C 1
ATOM 9628 O O . ALA F 2 159 ? 111.945 142.273 130.216 1.00 54.40 159 ALA F O 1
ATOM 9630 N N . THR F 2 160 ? 111.609 143.722 131.902 1.00 55.41 160 THR F N 1
ATOM 9631 C CA . THR F 2 160 ? 110.182 143.848 131.613 1.00 55.41 160 THR F CA 1
ATOM 9632 C C . THR F 2 160 ? 109.937 144.530 130.270 1.00 55.41 160 THR F C 1
ATOM 9633 O O . THR F 2 160 ? 109.261 143.980 129.394 1.00 55.41 160 THR F O 1
ATOM 9637 N N . VAL F 2 161 ? 110.468 145.742 130.101 1.00 59.42 161 VAL F N 1
ATOM 9638 C CA . VAL F 2 161 ? 110.254 146.508 128.873 1.00 59.42 161 VAL F CA 1
ATOM 9639 C C . VAL F 2 161 ? 110.722 145.734 127.648 1.00 59.42 161 VAL F C 1
ATOM 9640 O O . VAL F 2 161 ? 110.003 145.620 126.648 1.00 59.42 161 VAL F O 1
ATOM 9644 N N . ILE F 2 162 ? 111.937 145.192 127.706 1.00 62.83 162 ILE F N 1
ATOM 9645 C CA . ILE F 2 162 ? 112.545 144.586 126.526 1.00 62.83 162 ILE F CA 1
ATOM 9646 C C . ILE F 2 162 ? 111.821 143.312 126.108 1.00 62.83 162 ILE F C 1
ATOM 9647 O O . ILE F 2 162 ? 111.566 143.100 124.917 1.00 62.83 162 ILE F O 1
ATOM 9652 N N . THR F 2 163 ? 111.474 142.443 127.058 1.00 58.50 163 THR F N 1
ATOM 9653 C CA . THR F 2 163 ? 110.628 141.307 126.700 1.00 58.50 163 THR F CA 1
ATOM 9654 C C . THR F 2 163 ? 109.260 141.761 126.208 1.00 58.50 163 THR F C 1
ATOM 9655 O O . THR F 2 163 ? 108.634 141.072 125.395 1.00 58.50 163 THR F O 1
ATOM 9659 N N . GLY F 2 164 ? 108.782 142.910 126.687 1.00 58.94 164 GLY F N 1
ATOM 9660 C CA . GLY F 2 164 ? 107.559 143.491 126.156 1.00 58.94 164 GLY F CA 1
ATOM 9661 C C . GLY F 2 164 ? 107.605 143.809 124.673 1.00 58.94 164 GLY F C 1
ATOM 9662 O O . GLY F 2 164 ? 106.570 143.797 124.004 1.00 58.94 164 GLY F O 1
ATOM 9663 N N . LEU F 2 165 ? 108.795 144.106 124.141 1.00 58.81 165 LEU F N 1
ATOM 9664 C CA . LEU F 2 165 ? 108.921 144.417 122.718 1.00 58.81 165 LEU F CA 1
ATOM 9665 C C . LEU F 2 165 ? 108.465 143.260 121.841 1.00 58.81 165 LEU F C 1
ATOM 9666 O O . LEU F 2 165 ? 107.817 143.470 120.810 1.00 58.81 165 LEU F O 1
ATOM 9671 N N . PHE F 2 166 ? 108.798 142.033 122.230 1.00 58.72 166 PHE F N 1
ATOM 9672 C CA . PHE F 2 166 ? 108.397 140.868 121.451 1.00 58.72 166 PHE F CA 1
ATOM 9673 C C . PHE F 2 166 ? 106.888 140.666 121.466 1.00 58.72 166 PHE F C 1
ATOM 9674 O O . PHE F 2 166 ? 106.324 140.166 120.488 1.00 58.72 166 PHE F O 1
ATOM 9682 N N . GLY F 2 167 ? 106.221 141.058 122.550 1.00 59.47 167 GLY F N 1
ATOM 9683 C CA . GLY F 2 167 ? 104.769 141.051 122.588 1.00 59.47 167 GLY F CA 1
ATOM 9684 C C . GLY F 2 167 ? 104.116 141.983 121.586 1.00 59.47 167 GLY F C 1
ATOM 9685 O O . GLY F 2 167 ? 102.935 141.808 121.270 1.00 59.47 167 GLY F O 1
ATOM 9686 N N . ALA F 2 168 ? 104.855 142.971 121.079 1.00 58.84 168 ALA F N 1
ATOM 9687 C CA . ALA F 2 168 ? 104.304 143.926 120.125 1.00 58.84 168 ALA F CA 1
ATOM 9688 C C . ALA F 2 168 ? 104.134 143.353 118.724 1.00 58.84 168 ALA F C 1
ATOM 9689 O O . ALA F 2 168 ? 103.378 143.922 117.930 1.00 58.84 168 ALA F O 1
ATOM 9691 N N . ILE F 2 169 ? 104.818 142.262 118.398 1.00 57.85 169 ILE F N 1
ATOM 9692 C CA . ILE F 2 169 ? 104.718 141.647 117.076 1.00 57.85 169 ILE F CA 1
ATOM 9693 C C . ILE F 2 169 ? 103.291 141.151 116.869 1.00 57.85 169 ILE F C 1
ATOM 9694 O O . ILE F 2 169 ? 102.779 140.388 117.700 1.00 57.85 169 ILE F O 1
ATOM 9699 N N . PRO F 2 170 ? 102.606 141.569 115.804 1.00 56.62 170 PRO F N 1
ATOM 9700 C CA . PRO F 2 170 ? 101.197 141.194 115.641 1.00 56.62 170 PRO F CA 1
ATOM 9701 C C . PRO F 2 170 ? 101.012 139.688 115.532 1.00 56.62 170 PRO F C 1
ATOM 9702 O O . PRO F 2 170 ? 101.836 138.977 114.954 1.00 56.62 170 PRO F O 1
ATOM 9706 N N . GLY F 2 171 ? 99.908 139.210 116.096 1.00 57.51 171 GLY F N 1
ATOM 9707 C CA . GLY F 2 171 ? 99.600 137.795 116.125 1.00 57.51 171 GLY F CA 1
ATOM 9708 C C . GLY F 2 171 ? 100.473 136.983 117.058 1.00 57.51 171 GLY F C 1
ATOM 9709 O O . GLY F 2 171 ? 100.113 136.737 118.213 1.00 57.51 171 GLY F O 1
ATOM 9710 N N . ILE F 2 172 ? 101.638 136.568 116.555 1.00 58.34 172 ILE F N 1
ATOM 9711 C CA . ILE F 2 172 ? 102.505 135.637 117.270 1.00 58.34 172 ILE F CA 1
ATOM 9712 C C . ILE F 2 172 ? 103.210 136.257 118.471 1.00 58.34 172 ILE F C 1
ATOM 9713 O O . ILE F 2 172 ? 103.741 135.520 119.309 1.00 58.34 172 ILE F O 1
ATOM 9718 N N . GLY F 2 173 ? 103.229 137.586 118.581 1.00 59.58 173 GLY F N 1
ATOM 9719 C CA . GLY F 2 173 ? 104.102 138.236 119.551 1.00 59.58 173 GLY F CA 1
ATOM 9720 C C . GLY F 2 173 ? 103.902 137.764 120.979 1.00 59.58 173 GLY F C 1
ATOM 9721 O O . GLY F 2 173 ? 104.866 137.598 121.727 1.00 59.58 173 GLY F O 1
ATOM 9722 N N . HIS F 2 174 ? 102.648 137.563 121.381 1.00 61.73 174 HIS F N 1
ATOM 9723 C CA . HIS F 2 174 ? 102.347 137.080 122.727 1.00 61.73 174 HIS F CA 1
ATOM 9724 C C . HIS F 2 174 ? 102.959 135.707 123.003 1.00 61.73 174 HIS F C 1
ATOM 9725 O O . HIS F 2 174 ? 103.448 135.447 124.111 1.00 61.73 174 HIS F O 1
ATOM 9732 N N . SER F 2 175 ? 103.012 134.845 121.986 1.00 61.68 175 SER F N 1
ATOM 9733 C CA . SER F 2 175 ? 103.662 133.545 122.137 1.00 61.68 175 SER F CA 1
ATOM 9734 C C . SER F 2 175 ? 105.165 133.681 122.346 1.00 61.68 175 SER F C 1
ATOM 9735 O O . SER F 2 175 ? 105.733 133.049 123.246 1.00 61.68 175 SER F O 1
ATOM 9738 N N . ILE F 2 176 ? 105.826 134.511 121.538 1.00 60.09 176 ILE F N 1
ATOM 9739 C CA . ILE F 2 176 ? 107.260 134.721 121.713 1.00 60.09 176 ILE F CA 1
ATOM 9740 C C . ILE F 2 176 ? 107.546 135.337 123.075 1.00 60.09 176 ILE F C 1
ATOM 9741 O O . ILE F 2 176 ? 108.511 134.960 123.748 1.00 60.09 176 ILE F O 1
ATOM 9746 N N . GLN F 2 177 ? 106.745 136.321 123.486 1.00 59.86 177 GLN F N 1
ATOM 9747 C CA . GLN F 2 177 ? 106.941 136.935 124.796 1.00 59.86 177 GLN F CA 1
ATOM 9748 C C . GLN F 2 177 ? 106.830 135.916 125.925 1.00 59.86 177 GLN F C 1
ATOM 9749 O O . GLN F 2 177 ? 107.695 135.861 126.803 1.00 59.86 177 GLN F O 1
ATOM 9755 N N . THR F 2 178 ? 105.758 135.118 125.943 1.00 61.00 178 THR F N 1
ATOM 9756 C CA . THR F 2 178 ? 105.612 134.125 127.008 1.00 61.00 178 THR F CA 1
ATOM 9757 C C . THR F 2 178 ? 106.666 133.023 126.939 1.00 61.00 178 THR F C 1
ATOM 9758 O O . THR F 2 178 ? 107.000 132.425 127.968 1.00 61.00 178 THR F O 1
ATOM 9762 N N . TRP F 2 179 ? 107.203 132.745 125.752 1.00 60.11 179 TRP F N 1
ATOM 9763 C CA . TRP F 2 179 ? 108.317 131.809 125.625 1.00 60.11 179 TRP F CA 1
ATOM 9764 C C . TRP F 2 179 ? 109.646 132.390 126.110 1.00 60.11 179 TRP F C 1
ATOM 9765 O O . TRP F 2 179 ? 110.468 131.668 126.684 1.00 60.11 179 TRP F O 1
ATOM 9776 N N . LEU F 2 180 ? 109.877 133.685 125.894 1.00 59.30 180 LEU F N 1
ATOM 9777 C CA . LEU F 2 180 ? 111.036 134.354 126.485 1.00 59.30 180 LEU F CA 1
ATOM 9778 C C . LEU F 2 180 ? 110.929 134.488 127.998 1.00 59.30 180 LEU F C 1
ATOM 9779 O O . LEU F 2 180 ? 111.915 134.285 128.715 1.00 59.30 180 LEU F O 1
ATOM 9784 N N . LEU F 2 181 ? 109.750 134.842 128.501 1.00 57.77 181 LEU F N 1
ATOM 9785 C CA . LEU F 2 181 ? 109.559 134.969 129.941 1.00 57.77 181 LEU F CA 1
ATOM 9786 C C . LEU F 2 181 ? 109.583 133.613 130.629 1.00 57.77 181 LEU F C 1
ATOM 9787 O O . LEU F 2 181 ? 110.078 133.490 131.756 1.00 57.77 181 LEU F O 1
ATOM 9792 N N . GLY F 2 182 ? 109.053 132.589 129.971 1.00 60.75 182 GLY F N 1
ATOM 9793 C CA . GLY F 2 182 ? 108.705 131.357 130.639 1.00 60.75 182 GLY F CA 1
ATOM 9794 C C . GLY F 2 182 ? 107.433 131.438 131.446 1.00 60.75 182 GLY F C 1
ATOM 9795 O O . GLY F 2 182 ? 107.156 130.528 132.235 1.00 60.75 182 GLY F O 1
ATOM 9796 N N . GLY F 2 183 ? 106.655 132.504 131.276 1.00 61.79 183 GLY F N 1
ATOM 9797 C CA . GLY F 2 183 ? 105.480 132.740 132.077 1.00 61.79 183 GLY F CA 1
ATOM 9798 C C . GLY F 2 183 ? 104.817 134.060 131.737 1.00 61.79 183 GLY F C 1
ATOM 9799 O O . GLY F 2 183 ? 105.151 134.716 130.747 1.00 61.79 183 GLY F O 1
ATOM 9800 N N . PRO F 2 184 ? 103.854 134.473 132.565 1.00 59.60 184 PRO F N 1
ATOM 9801 C CA . PRO F 2 184 ? 103.135 135.726 132.307 1.00 59.60 184 PRO F CA 1
ATOM 9802 C C . PRO F 2 184 ? 103.888 136.974 132.738 1.00 59.60 184 PRO F C 1
ATOM 9803 O O . PRO F 2 184 ? 103.437 138.083 132.424 1.00 59.60 184 PRO F O 1
ATOM 9807 N N . ALA F 2 185 ? 105.007 136.833 133.447 1.00 59.38 185 ALA F N 1
ATOM 9808 C CA . ALA F 2 185 ? 105.735 137.978 133.973 1.00 59.38 185 ALA F CA 1
ATOM 9809 C C . ALA F 2 185 ? 107.215 137.640 134.080 1.00 59.38 185 ALA F C 1
ATOM 9810 O O . ALA F 2 185 ? 107.611 136.473 134.071 1.00 59.38 185 ALA F O 1
ATOM 9812 N N . VAL F 2 186 ? 108.029 138.692 134.180 1.00 55.31 186 VAL F N 1
ATOM 9813 C CA . VAL F 2 186 ? 109.438 138.544 134.529 1.00 55.31 186 VAL F CA 1
ATOM 9814 C C . VAL F 2 186 ? 109.554 137.939 135.921 1.00 55.31 186 VAL F C 1
ATOM 9815 O O . VAL F 2 186 ? 109.045 138.498 136.901 1.00 55.31 186 VAL F O 1
ATOM 9819 N N . ASP F 2 187 ? 110.226 136.795 136.016 1.00 59.13 187 ASP F N 1
ATOM 9820 C CA . ASP F 2 187 ? 110.426 136.126 137.299 1.00 59.13 187 ASP F CA 1
ATOM 9821 C C . ASP F 2 187 ? 111.673 135.240 137.210 1.00 59.13 187 ASP F C 1
ATOM 9822 O O . ASP F 2 187 ? 112.508 135.417 136.317 1.00 59.13 187 ASP F O 1
ATOM 9827 N N . ASN F 2 188 ? 111.800 134.297 138.150 1.00 57.32 188 ASN F N 1
ATOM 9828 C CA . ASN F 2 188 ? 112.967 133.417 138.225 1.00 57.32 188 ASN F CA 1
ATOM 9829 C C . ASN F 2 188 ? 113.247 132.622 136.950 1.00 57.32 188 ASN F C 1
ATOM 9830 O O . ASN F 2 188 ? 114.418 132.389 136.621 1.00 57.32 188 ASN F O 1
ATOM 9835 N N . ALA F 2 189 ? 112.215 132.209 136.213 1.00 55.25 189 ALA F N 1
ATOM 9836 C CA . ALA F 2 189 ? 112.453 131.522 134.944 1.00 55.25 189 ALA F CA 1
ATOM 9837 C C . ALA F 2 189 ? 113.212 132.406 133.961 1.00 55.25 189 ALA F C 1
ATOM 9838 O O . ALA F 2 189 ? 114.186 131.963 133.324 1.00 55.25 189 ALA F O 1
ATOM 9840 N N . THR F 2 190 ? 112.860 133.690 133.928 1.00 56.11 190 THR F N 1
ATOM 9841 C CA . THR F 2 190 ? 113.545 134.645 133.068 1.00 56.11 190 THR F CA 1
ATOM 9842 C C . THR F 2 190 ? 114.991 134.825 133.496 1.00 56.11 190 THR F C 1
ATOM 9843 O O . THR F 2 190 ? 115.902 134.775 132.662 1.00 56.11 190 THR F O 1
ATOM 9847 N N . LEU F 2 191 ? 115.221 135.062 134.786 1.00 52.83 191 LEU F N 1
ATOM 9848 C CA . LEU F 2 191 ? 116.580 135.295 135.258 1.00 52.83 191 LEU F CA 1
ATOM 9849 C C . LEU F 2 191 ? 117.478 134.092 134.988 1.00 52.83 191 LEU F C 1
ATOM 9850 O O . LEU F 2 191 ? 118.621 134.250 134.547 1.00 52.83 191 LEU F O 1
ATOM 9855 N N . ASN F 2 192 ? 116.984 132.882 135.254 1.00 52.77 192 ASN F N 1
ATOM 9856 C CA . ASN F 2 192 ? 117.822 131.696 135.100 1.00 52.77 192 ASN F CA 1
ATOM 9857 C C . ASN F 2 192 ? 118.171 131.418 133.634 1.00 52.77 192 ASN F C 1
ATOM 9858 O O . ASN F 2 192 ? 119.341 131.145 133.301 1.00 52.77 192 ASN F O 1
ATOM 9863 N N . ARG F 2 193 ? 117.200 131.574 132.723 1.00 53.70 193 ARG F N 1
ATOM 9864 C CA . ARG F 2 193 ? 117.538 131.414 131.308 1.00 53.70 193 ARG F CA 1
ATOM 9865 C C . ARG F 2 193 ? 118.425 132.545 130.783 1.00 53.70 193 ARG F C 1
ATOM 9866 O O . ARG F 2 193 ? 119.314 132.299 129.953 1.00 53.70 193 ARG F O 1
ATOM 9874 N N . PHE F 2 194 ? 118.220 133.782 131.246 1.00 52.82 194 PHE F N 1
ATOM 9875 C CA . PHE F 2 194 ? 119.122 134.858 130.840 1.00 52.82 194 PHE F CA 1
ATOM 9876 C C . PHE F 2 194 ? 120.539 134.660 131.362 1.00 52.82 194 PHE F C 1
ATOM 9877 O O . PHE F 2 194 ? 121.497 135.024 130.674 1.00 52.82 194 PHE F O 1
ATOM 9885 N N . PHE F 2 195 ? 120.705 134.041 132.532 1.00 53.60 195 PHE F N 1
ATOM 9886 C CA . PHE F 2 195 ? 122.046 133.680 132.984 1.00 53.60 195 PHE F CA 1
ATOM 9887 C C . PHE F 2 195 ? 122.704 132.676 132.048 1.00 53.60 195 PHE F C 1
ATOM 9888 O O . PHE F 2 195 ? 123.865 132.847 131.649 1.00 53.60 195 PHE F O 1
ATOM 9896 N N . SER F 2 196 ? 121.986 131.606 131.705 1.00 53.62 196 SER F N 1
ATOM 9897 C CA . SER F 2 196 ? 122.574 130.611 130.807 1.00 53.62 196 SER F CA 1
ATOM 9898 C C . SER F 2 196 ? 122.969 131.223 129.461 1.00 53.62 196 SER F C 1
ATOM 9899 O O . SER F 2 196 ? 124.090 131.021 128.973 1.00 53.62 196 SER F O 1
ATOM 9902 N N . LEU F 2 197 ? 122.066 131.995 128.854 1.00 53.07 197 LEU F N 1
ATOM 9903 C CA . LEU F 2 197 ? 122.376 132.630 127.573 1.00 53.07 197 LEU F CA 1
ATOM 9904 C C . LEU F 2 197 ? 123.487 133.677 127.661 1.00 53.07 197 LEU F C 1
ATOM 9905 O O . LEU F 2 197 ? 124.275 133.816 126.713 1.00 53.07 197 LEU F O 1
ATOM 9910 N N . HIS F 2 198 ? 123.580 134.418 128.770 1.00 52.64 198 HIS F N 1
ATOM 9911 C CA . HIS F 2 198 ? 124.712 135.319 128.962 1.00 52.64 198 HIS F CA 1
ATOM 9912 C C . HIS F 2 198 ? 126.033 134.579 129.090 1.00 52.64 198 HIS F C 1
ATOM 9913 O O . HIS F 2 198 ? 127.068 135.093 128.656 1.00 52.64 198 HIS F O 1
ATOM 9920 N N . TYR F 2 199 ? 126.031 133.394 129.695 1.00 52.33 199 TYR F N 1
ATOM 9921 C CA . TYR F 2 199 ? 127.242 132.580 129.684 1.00 52.33 199 TYR F CA 1
ATOM 9922 C C . TYR F 2 199 ? 127.595 132.138 128.266 1.00 52.33 199 TYR F C 1
ATOM 9923 O O . TYR F 2 199 ? 128.763 132.187 127.861 1.00 52.33 199 TYR F O 1
ATOM 9932 N N . LEU F 2 200 ? 126.591 131.708 127.498 1.00 53.41 200 LEU F N 1
ATOM 9933 C CA . LEU F 2 200 ? 126.834 131.110 126.183 1.00 53.41 200 LEU F CA 1
ATOM 9934 C C . LEU F 2 200 ? 127.298 132.106 125.115 1.00 53.41 200 LEU F C 1
ATOM 9935 O O . LEU F 2 200 ? 128.287 131.853 124.418 1.00 53.41 200 LEU F O 1
ATOM 9940 N N . LEU F 2 201 ? 126.599 133.229 124.955 1.00 51.55 201 LEU F N 1
ATOM 9941 C CA . LEU F 2 201 ? 126.851 134.087 123.792 1.00 51.55 201 LEU F CA 1
ATOM 9942 C C . LEU F 2 201 ? 128.261 134.663 123.613 1.00 51.55 201 LEU F C 1
ATOM 9943 O O . LEU F 2 201 ? 128.635 134.905 122.453 1.00 51.55 201 LEU F O 1
ATOM 9948 N N . PRO F 2 202 ? 129.057 134.932 124.648 1.00 52.44 202 PRO F N 1
ATOM 9949 C CA . PRO F 2 202 ? 130.470 135.291 124.410 1.00 52.44 202 PRO F CA 1
ATOM 9950 C C . PRO F 2 202 ?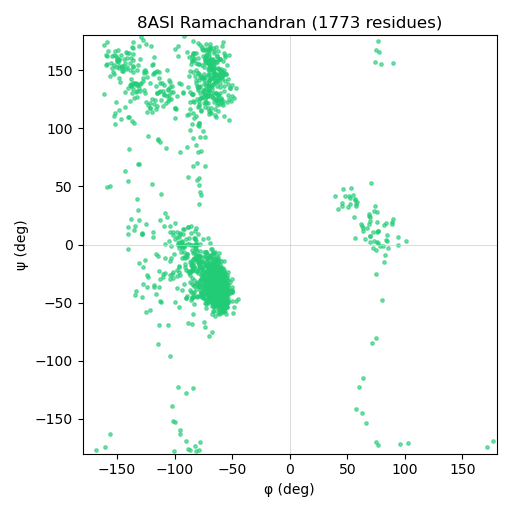 131.285 134.293 123.591 1.00 52.44 202 PRO F C 1
ATOM 9951 O O . PRO F 2 202 ? 132.136 134.712 122.797 1.00 52.44 202 PRO F O 1
ATOM 9955 N N . PHE F 2 203 ? 131.025 132.994 123.711 1.00 52.30 203 PHE F N 1
ATOM 9956 C CA . PHE F 2 203 ? 131.705 132.021 122.857 1.00 52.30 203 PHE F CA 1
ATOM 9957 C C . PHE F 2 203 ? 131.213 132.090 121.413 1.00 52.30 203 PHE F C 1
ATOM 9958 O O . PHE F 2 203 ? 131.998 131.912 120.468 1.00 52.30 203 PHE F O 1
ATOM 9966 N N . VAL F 2 204 ? 129.928 132.374 121.221 1.00 52.66 204 VAL F N 1
ATOM 9967 C CA . VAL F 2 204 ? 129.410 132.637 119.882 1.00 52.66 204 VAL F CA 1
ATOM 9968 C C . VAL F 2 204 ? 130.118 133.841 119.268 1.00 52.66 204 VAL F C 1
ATOM 9969 O O . VAL F 2 204 ? 130.561 133.808 118.110 1.00 52.66 204 VAL F O 1
ATOM 9973 N N . ILE F 2 205 ? 130.209 134.931 120.032 1.00 52.30 205 ILE F N 1
ATOM 9974 C CA . ILE F 2 205 ? 130.955 136.112 119.604 1.00 52.30 205 ILE F CA 1
ATOM 9975 C C . ILE F 2 205 ? 132.388 135.751 119.231 1.00 52.30 205 ILE F C 1
ATOM 9976 O O . ILE F 2 205 ? 132.926 136.252 118.241 1.00 52.30 205 ILE F O 1
ATOM 9981 N N . ALA F 2 206 ? 133.032 134.888 120.019 1.00 55.07 206 ALA F N 1
ATOM 9982 C CA . ALA F 2 206 ? 134.403 134.477 119.711 1.00 55.07 206 ALA F CA 1
ATOM 9983 C C . ALA F 2 206 ? 134.521 133.728 118.379 1.00 55.07 206 ALA F C 1
ATOM 9984 O O . ALA F 2 206 ? 135.439 133.994 117.589 1.00 55.07 206 ALA F O 1
ATOM 9986 N N . ALA F 2 207 ? 133.613 132.790 118.108 1.00 52.02 207 ALA F N 1
ATOM 9987 C CA . ALA F 2 207 ? 133.654 132.093 116.819 1.00 52.02 207 ALA F CA 1
ATOM 9988 C C . ALA F 2 207 ? 133.386 133.037 115.648 1.00 52.02 207 ALA F C 1
ATOM 9989 O O . ALA F 2 207 ? 134.040 132.949 114.595 1.00 52.02 207 ALA F O 1
ATOM 9991 N N . LEU F 2 208 ? 132.468 133.984 115.834 1.00 49.72 208 LEU F N 1
ATOM 9992 C CA . LEU F 2 208 ? 132.265 135.017 114.824 1.00 49.72 208 LEU F CA 1
ATOM 9993 C C . LEU F 2 208 ? 133.499 135.894 114.630 1.00 49.72 208 LEU F C 1
ATOM 9994 O O . LEU F 2 208 ? 133.801 136.294 113.505 1.00 49.72 208 LEU F O 1
ATOM 9999 N N . VAL F 2 209 ? 134.202 136.235 115.709 1.00 51.00 209 VAL F N 1
ATOM 10000 C CA . VAL F 2 209 ? 135.448 136.994 115.588 1.00 51.00 209 VAL F CA 1
ATOM 10001 C C . VAL F 2 209 ? 136.503 136.217 114.806 1.00 51.00 209 VAL F C 1
ATOM 10002 O O . VAL F 2 209 ? 137.250 136.793 114.006 1.00 51.00 209 VAL F O 1
ATOM 10006 N N . ALA F 2 210 ? 136.587 134.905 115.023 1.00 52.58 210 ALA F N 1
ATOM 10007 C CA . ALA F 2 210 ? 137.503 134.090 114.224 1.00 52.58 210 ALA F CA 1
ATOM 10008 C C . ALA F 2 210 ? 137.153 134.120 112.737 1.00 52.58 210 ALA F C 1
ATOM 10009 O O . ALA F 2 210 ? 138.036 134.287 111.882 1.00 52.58 210 ALA F O 1
ATOM 10011 N N . ILE F 2 211 ? 135.862 134.043 112.415 1.00 51.57 211 ILE F N 1
ATOM 10012 C CA . ILE F 2 211 ? 135.437 134.175 111.019 1.00 51.57 211 ILE F CA 1
ATOM 10013 C C . ILE F 2 211 ? 135.709 135.580 110.475 1.00 51.57 211 ILE F C 1
ATOM 10014 O O . ILE F 2 211 ? 136.081 135.746 109.309 1.00 51.57 211 ILE F O 1
ATOM 10019 N N . HIS F 2 212 ? 135.529 136.604 111.304 1.00 54.52 212 HIS F N 1
ATOM 10020 C CA . HIS F 2 212 ? 135.784 137.991 110.914 1.00 54.52 212 HIS F CA 1
ATOM 10021 C C . HIS F 2 212 ? 137.257 138.236 110.585 1.00 54.52 212 HIS F C 1
ATOM 10022 O O . HIS F 2 212 ? 137.590 138.869 109.566 1.00 54.52 212 HIS F O 1
ATOM 10029 N N . ILE F 2 213 ? 138.150 137.681 111.402 1.00 56.46 213 ILE F N 1
ATOM 10030 C CA . ILE F 2 213 ? 139.584 137.753 111.134 1.00 56.46 213 ILE F CA 1
ATOM 10031 C C . ILE F 2 213 ? 139.931 137.018 109.845 1.00 56.46 213 ILE F C 1
ATOM 10032 O O . ILE F 2 213 ? 140.697 137.519 109.012 1.00 56.46 213 ILE F O 1
ATOM 10037 N N . TRP F 2 214 ? 139.384 135.814 109.668 1.00 57.14 214 TRP F N 1
ATOM 10038 C CA . TRP F 2 214 ? 139.617 135.068 108.434 1.00 57.14 214 TRP F CA 1
ATOM 10039 C C . TRP F 2 214 ? 139.136 135.827 107.198 1.00 57.14 214 TRP F C 1
ATOM 10040 O O . TRP F 2 214 ? 139.826 135.857 106.173 1.00 57.14 214 TRP F O 1
ATOM 10051 N N . ALA F 2 215 ? 137.976 136.475 107.287 1.00 57.74 215 ALA F N 1
ATOM 10052 C CA . ALA F 2 215 ? 137.458 137.266 106.173 1.00 57.74 215 ALA F CA 1
ATOM 10053 C C . ALA F 2 215 ? 138.371 138.431 105.790 1.00 57.74 215 ALA F C 1
ATOM 10054 O O . ALA F 2 215 ? 138.722 138.603 104.608 1.00 57.74 215 ALA F O 1
ATOM 10056 N N . PHE F 2 216 ? 138.820 139.220 106.775 1.00 60.07 216 PHE F N 1
ATOM 10057 C CA . PHE F 2 216 ? 139.678 140.336 106.371 1.00 60.07 216 PHE F CA 1
ATOM 10058 C C . PHE F 2 216 ? 141.078 139.878 105.973 1.00 60.07 216 PHE F C 1
ATOM 10059 O O . PHE F 2 216 ? 141.721 140.540 105.151 1.00 60.07 216 PHE F O 1
ATOM 10067 N N . HIS F 2 217 ? 141.579 138.774 106.528 1.00 64.01 217 HIS F N 1
ATOM 10068 C CA . HIS F 2 217 ? 142.793 138.181 105.973 1.00 64.01 217 HIS F CA 1
ATOM 10069 C C . HIS F 2 217 ? 142.597 137.779 104.517 1.00 64.01 217 HIS F C 1
ATOM 10070 O O . HIS F 2 217 ? 143.510 137.923 103.696 1.00 64.01 217 HIS F O 1
ATOM 10077 N N . SER F 2 218 ? 141.413 137.264 104.182 1.00 59.85 218 SER F N 1
ATOM 10078 C CA . SER F 2 218 ? 141.154 136.817 102.819 1.00 59.85 218 SER F CA 1
ATOM 10079 C C . SER F 2 218 ? 141.072 137.978 101.838 1.00 59.85 218 SER F C 1
ATOM 10080 O O . SER F 2 218 ? 141.354 137.794 100.648 1.00 59.85 218 SER F O 1
ATOM 10083 N N . THR F 2 219 ? 140.699 139.173 102.298 1.00 61.12 219 THR F N 1
ATOM 10084 C CA . THR F 2 219 ? 140.765 140.327 101.400 1.00 61.12 219 THR F CA 1
ATOM 10085 C C . THR F 2 219 ? 142.047 141.143 101.528 1.00 61.12 219 THR F C 1
ATOM 10086 O O . THR F 2 219 ? 142.445 141.801 100.560 1.00 61.12 219 THR F O 1
ATOM 10090 N N . GLY F 2 220 ? 142.699 141.121 102.681 1.00 62.28 220 GLY F N 1
ATOM 10091 C CA . GLY F 2 220 ? 143.647 142.144 103.071 1.00 62.28 220 GLY F CA 1
ATOM 10092 C C . GLY F 2 220 ? 142.977 143.403 103.597 1.00 62.28 220 GLY F C 1
ATOM 10093 O O . GLY F 2 220 ? 141.836 143.727 103.274 1.00 62.28 220 GLY F O 1
ATOM 10094 N N . ASN F 2 221 ? 143.728 144.128 104.425 1.00 64.72 221 ASN F N 1
ATOM 10095 C CA . ASN F 2 221 ? 143.223 145.330 105.078 1.00 64.72 221 ASN F CA 1
ATOM 10096 C C . ASN F 2 221 ? 142.987 146.479 104.102 1.00 64.72 221 ASN F C 1
ATOM 10097 O O . ASN F 2 221 ? 143.753 146.684 103.156 1.00 64.72 221 ASN F O 1
ATOM 10102 N N . ASN F 2 222 ? 141.919 147.236 104.349 1.00 65.81 222 ASN F N 1
ATOM 10103 C CA . ASN F 2 222 ? 141.733 148.556 103.764 1.00 65.81 222 ASN F CA 1
ATOM 10104 C C . ASN F 2 222 ? 142.693 149.562 104.405 1.00 65.81 222 ASN F C 1
ATOM 10105 O O . ASN F 2 222 ? 143.270 149.316 105.467 1.00 65.81 222 ASN F O 1
ATOM 10110 N N . ASN F 2 223 ? 142.857 150.717 103.749 1.00 65.61 223 ASN F N 1
ATOM 10111 C CA . ASN F 2 223 ? 143.731 151.765 104.269 1.00 65.61 223 ASN F CA 1
ATOM 10112 C C . ASN F 2 223 ? 143.136 153.148 104.000 1.00 65.61 223 ASN F C 1
ATOM 10113 O O . ASN F 2 223 ? 142.196 153.264 103.204 1.00 65.61 223 ASN F O 1
ATOM 10118 N N . PRO F 2 224 ? 143.641 154.213 104.642 1.00 63.50 224 PRO F N 1
ATOM 10119 C CA . PRO F 2 224 ? 143.002 155.536 104.504 1.00 63.50 224 PRO F CA 1
ATOM 10120 C C . PRO F 2 224 ? 142.826 156.040 103.077 1.00 63.50 224 PRO F C 1
ATOM 10121 O O . PRO F 2 224 ? 141.895 156.817 102.827 1.00 63.50 224 PRO F O 1
ATOM 10125 N N . THR F 2 225 ? 143.680 155.641 102.133 1.00 66.99 225 THR F N 1
ATOM 10126 C CA . THR F 2 225 ? 143.486 156.051 100.746 1.00 66.99 225 THR F CA 1
ATOM 10127 C C . THR F 2 225 ? 142.407 155.252 100.031 1.00 66.99 225 THR F C 1
ATOM 10128 O O . THR F 2 225 ? 141.855 155.737 99.038 1.00 66.99 225 THR F O 1
ATOM 10132 N N . GLY F 2 226 ? 142.093 154.051 100.506 1.00 69.15 226 GLY F N 1
ATOM 10133 C CA . GLY F 2 226 ? 141.225 153.150 99.779 1.00 69.15 226 GLY F CA 1
ATOM 10134 C C . GLY F 2 226 ? 141.791 152.556 98.507 1.00 69.15 226 GLY F C 1
ATOM 10135 O O . GLY F 2 226 ? 141.072 151.818 97.825 1.00 69.15 226 GLY F O 1
ATOM 10136 N N . VAL F 2 227 ? 143.044 152.847 98.151 1.00 71.71 227 VAL F N 1
ATOM 10137 C CA . VAL F 2 227 ? 143.690 152.197 97.015 1.00 71.71 227 VAL F CA 1
ATOM 10138 C C . VAL F 2 227 ? 144.369 150.921 97.496 1.00 71.71 227 VAL F C 1
ATOM 10139 O O . VAL F 2 227 ? 145.031 150.906 98.540 1.00 71.71 227 VAL F O 1
ATOM 10143 N N . GLU F 2 228 ? 144.201 149.845 96.730 1.00 76.09 228 GLU F N 1
ATOM 10144 C CA . GLU F 2 228 ? 144.695 148.529 97.111 1.00 76.09 228 GLU F CA 1
ATOM 10145 C C . GLU F 2 228 ? 146.217 148.422 96.996 1.00 76.09 228 GLU F C 1
ATOM 10146 O O . GLU F 2 228 ? 146.872 149.154 96.249 1.00 76.09 228 GLU F O 1
ATOM 10152 N N . VAL F 2 229 ? 146.772 147.480 97.766 1.00 75.16 229 VAL F N 1
ATOM 10153 C CA . VAL F 2 229 ? 148.176 147.103 97.639 1.00 75.16 229 VAL F CA 1
ATOM 10154 C C . VAL F 2 229 ? 148.450 146.499 96.267 1.00 75.16 229 VAL F C 1
ATOM 10155 O O . VAL F 2 229 ? 147.676 145.678 95.759 1.00 75.16 229 VAL F O 1
ATOM 10159 N N . ARG F 2 230 ? 149.564 146.908 95.659 1.00 77.17 230 ARG F N 1
ATOM 10160 C CA . ARG F 2 230 ? 149.998 146.336 94.387 1.00 77.17 230 ARG F CA 1
ATOM 10161 C C . ARG F 2 230 ? 150.305 144.847 94.523 1.00 77.17 230 ARG F C 1
ATOM 10162 O O . ARG F 2 230 ? 151.237 144.456 95.232 1.00 77.17 230 ARG F O 1
ATOM 10170 N N . ARG F 2 231 ? 149.516 144.020 93.836 1.00 76.12 231 ARG F N 1
ATOM 10171 C CA . ARG F 2 231 ? 149.656 142.568 93.864 1.00 76.12 231 ARG F CA 1
ATOM 10172 C C . ARG F 2 231 ? 150.717 142.053 92.895 1.00 76.12 231 ARG F C 1
ATOM 10173 O O . ARG F 2 231 ? 151.012 140.853 92.905 1.00 76.12 231 ARG F O 1
ATOM 10181 N N . THR F 2 232 ? 151.279 142.932 92.058 1.00 78.48 232 THR F N 1
ATOM 10182 C CA . THR F 2 232 ? 152.127 142.517 90.940 1.00 78.48 232 THR F CA 1
ATOM 10183 C C . THR F 2 232 ? 153.341 141.707 91.383 1.00 78.48 232 THR F C 1
ATOM 10184 O O . THR F 2 232 ? 153.666 140.685 90.767 1.00 78.48 232 THR F O 1
ATOM 10188 N N . SER F 2 233 ? 154.029 142.141 92.436 1.00 78.44 233 SER F N 1
ATOM 10189 C CA . SER F 2 233 ? 155.306 141.528 92.775 1.00 78.44 233 SER F CA 1
ATOM 10190 C C . SER F 2 233 ? 155.649 141.798 94.231 1.00 78.44 233 SER F C 1
ATOM 10191 O O . SER F 2 233 ? 155.190 142.778 94.823 1.00 78.44 233 SER F O 1
ATOM 10194 N N . LYS F 2 234 ? 156.460 140.897 94.793 1.00 79.29 234 LYS F N 1
ATOM 10195 C CA . LYS F 2 234 ? 157.106 141.122 96.084 1.00 79.29 234 LYS F CA 1
ATOM 10196 C C . LYS F 2 234 ? 157.703 142.522 96.190 1.00 79.29 234 LYS F C 1
ATOM 10197 O O . LYS F 2 234 ? 157.518 143.215 97.197 1.00 79.29 234 LYS F O 1
ATOM 10203 N N . ALA F 2 235 ? 158.428 142.952 95.155 1.00 78.17 235 ALA F N 1
ATOM 10204 C CA . ALA F 2 235 ? 159.114 144.240 95.202 1.00 78.17 235 ALA F CA 1
ATOM 10205 C C . ALA F 2 235 ? 158.144 145.410 95.335 1.00 78.17 235 ALA F C 1
ATOM 10206 O O . ALA F 2 235 ? 158.413 146.364 96.073 1.00 78.17 235 ALA F O 1
ATOM 10208 N N . GLU F 2 236 ? 157.012 145.359 94.633 1.00 80.00 236 GLU F N 1
ATOM 10209 C CA . GLU F 2 236 ? 156.024 146.428 94.753 1.00 80.00 236 GLU F CA 1
ATOM 10210 C C . GLU F 2 236 ? 155.210 146.321 96.037 1.00 80.00 236 GLU F C 1
ATOM 10211 O O . GLU F 2 236 ? 154.953 147.334 96.696 1.00 80.00 236 GLU F O 1
ATOM 10217 N N . ALA F 2 237 ? 154.789 145.108 96.397 1.00 77.82 237 ALA F N 1
ATOM 10218 C CA . ALA F 2 237 ? 154.048 144.905 97.638 1.00 77.82 237 ALA F CA 1
ATOM 10219 C C . ALA F 2 237 ? 154.823 145.398 98.856 1.00 77.82 237 ALA F C 1
ATOM 10220 O O . ALA F 2 237 ? 154.247 146.019 99.756 1.00 77.82 237 ALA F O 1
ATOM 10222 N N . GLN F 2 238 ? 156.131 145.137 98.902 1.00 78.23 238 GLN F N 1
ATOM 10223 C CA . GLN F 2 238 ? 156.956 145.618 100.005 1.00 78.23 238 GLN F CA 1
ATOM 10224 C C . GLN F 2 238 ? 157.084 147.137 100.051 1.00 78.23 238 GLN F C 1
ATOM 10225 O O . GLN F 2 238 ? 157.399 147.683 101.113 1.00 78.23 238 GLN F O 1
ATOM 10231 N N . LYS F 2 239 ? 156.851 147.832 98.940 1.00 76.32 239 LYS F N 1
ATOM 10232 C CA . LYS F 2 239 ? 156.844 149.290 98.976 1.00 76.32 239 LYS F CA 1
ATOM 10233 C C . LYS F 2 239 ? 155.533 149.831 99.535 1.00 76.32 239 LYS F C 1
ATOM 10234 O O . LYS F 2 239 ? 155.525 150.849 100.235 1.00 76.32 239 LYS F O 1
ATOM 10240 N N . ASP F 2 240 ? 154.421 149.163 99.231 1.00 74.65 240 ASP F N 1
ATOM 10241 C CA . ASP F 2 240 ? 153.124 149.547 99.769 1.00 74.65 240 ASP F CA 1
ATOM 10242 C C . ASP F 2 240 ? 152.896 149.081 101.201 1.00 74.65 240 ASP F C 1
ATOM 10243 O O . ASP F 2 240 ? 151.993 149.604 101.864 1.00 74.65 240 ASP F O 1
ATOM 10248 N N . THR F 2 241 ? 153.673 148.120 101.701 1.00 70.71 241 THR F N 1
ATOM 10249 C CA . THR F 2 241 ? 153.325 147.459 102.951 1.00 70.71 241 THR F CA 1
ATOM 10250 C C . THR F 2 241 ? 154.539 147.266 103.848 1.00 70.71 241 THR F C 1
ATOM 10251 O O . THR F 2 241 ? 155.689 147.483 103.459 1.00 70.71 241 THR F O 1
ATOM 10255 N N . VAL F 2 242 ? 154.231 146.861 105.078 1.00 66.54 242 VAL F N 1
ATOM 10256 C CA . VAL F 2 242 ? 155.203 146.395 106.067 1.00 66.54 242 VAL F CA 1
ATOM 10257 C C . VAL F 2 242 ? 154.571 145.248 106.841 1.00 66.54 242 VAL F C 1
ATOM 10258 O O . VAL F 2 242 ? 153.340 145.178 106.964 1.00 66.54 242 VAL F O 1
ATOM 10262 N N . PRO F 2 243 ? 155.376 144.306 107.346 1.00 64.38 243 PRO F N 1
ATOM 10263 C CA . PRO F 2 243 ? 154.769 143.166 108.051 1.00 64.38 243 PRO F CA 1
ATOM 10264 C C . PRO F 2 243 ? 154.086 143.588 109.344 1.00 64.38 243 PRO F C 1
ATOM 10265 O O . PRO F 2 243 ? 154.553 144.476 110.061 1.00 64.38 243 PRO F O 1
ATOM 10269 N N . PHE F 2 244 ? 152.958 142.928 109.629 1.00 64.03 244 PHE F N 1
ATOM 10270 C CA . PHE F 2 244 ? 152.128 143.296 110.773 1.00 64.03 244 PHE F CA 1
ATOM 10271 C C . PHE F 2 244 ? 152.880 143.154 112.093 1.00 64.03 244 PHE F C 1
ATOM 10272 O O . PHE F 2 244 ? 152.948 144.100 112.884 1.00 64.03 244 PHE F O 1
ATOM 10280 N N . TRP F 2 245 ? 153.460 141.989 112.343 1.00 66.40 245 TRP F N 1
ATOM 10281 C CA . TRP F 2 245 ? 154.530 141.882 113.328 1.00 66.40 245 TRP F CA 1
ATOM 10282 C C . TRP F 2 245 ? 155.857 142.348 112.738 1.00 66.40 245 TRP F C 1
ATOM 10283 O O . TRP F 2 245 ? 156.198 141.979 111.612 1.00 66.40 245 TRP F O 1
ATOM 10294 N N . PRO F 2 246 ? 156.638 143.143 113.483 1.00 63.35 246 PRO F N 1
ATOM 10295 C CA . PRO F 2 246 ? 156.343 143.793 114.766 1.00 63.35 246 PRO F CA 1
ATOM 10296 C C . PRO F 2 246 ? 155.593 145.126 114.669 1.00 63.35 246 PRO F C 1
ATOM 10297 O O . PRO F 2 246 ? 155.046 145.590 115.657 1.00 63.35 246 PRO F O 1
ATOM 10301 N N . TYR F 2 247 ? 155.690 145.768 113.505 1.00 64.06 247 TYR F N 1
ATOM 10302 C CA . TYR F 2 247 ? 155.434 147.204 113.381 1.00 64.06 247 TYR F CA 1
ATOM 10303 C C . TYR F 2 247 ? 154.046 147.612 113.880 1.00 64.06 247 TYR F C 1
ATOM 10304 O O . TYR F 2 247 ? 153.911 148.430 114.806 1.00 64.06 247 TYR F O 1
ATOM 10313 N N . PHE F 2 248 ? 153.011 146.935 113.398 1.00 64.69 248 PHE F N 1
ATOM 10314 C CA . PHE F 2 248 ? 151.659 147.282 113.809 1.00 64.69 248 PHE F CA 1
ATOM 10315 C C . PHE F 2 248 ? 151.221 146.586 115.083 1.00 64.69 248 PHE F C 1
ATOM 10316 O O . PHE F 2 248 ? 150.380 147.130 115.803 1.00 64.69 248 PHE F O 1
ATOM 10324 N N . ILE F 2 249 ? 151.776 145.420 115.404 1.00 64.03 249 ILE F N 1
ATOM 10325 C CA . ILE F 2 249 ? 151.525 144.847 116.723 1.00 64.03 249 ILE F CA 1
ATOM 10326 C C . ILE F 2 249 ? 151.970 145.821 117.807 1.00 64.03 249 ILE F C 1
ATOM 10327 O O . ILE F 2 249 ? 151.230 146.095 118.755 1.00 64.03 249 ILE F O 1
ATOM 10332 N N . ILE F 2 250 ? 153.196 146.334 117.699 1.00 61.77 250 ILE F N 1
ATOM 10333 C CA . ILE F 2 250 ? 153.709 147.263 118.702 1.00 61.77 250 ILE F CA 1
ATOM 10334 C C . ILE F 2 250 ? 152.927 148.574 118.693 1.00 61.77 250 ILE F C 1
ATOM 10335 O O . ILE F 2 250 ? 152.617 149.123 119.756 1.00 61.77 250 ILE F O 1
ATOM 10340 N N . LYS F 2 251 ? 152.556 149.078 117.509 1.00 63.24 251 LYS F N 1
ATOM 10341 C CA . LYS F 2 251 ? 151.723 150.283 117.460 1.00 63.24 251 LYS F CA 1
ATOM 10342 C C . LYS F 2 251 ? 150.379 150.086 118.170 1.00 63.24 251 LYS F C 1
ATOM 10343 O O . LYS F 2 251 ? 149.966 150.912 119.001 1.00 63.24 251 LYS F O 1
ATOM 10349 N N . ASP F 2 252 ? 149.720 148.955 117.913 1.00 63.80 252 ASP F N 1
ATOM 10350 C CA . ASP F 2 252 ? 148.426 148.669 118.525 1.00 63.80 252 ASP F CA 1
ATOM 10351 C C . ASP F 2 252 ? 148.533 148.391 120.020 1.00 63.80 252 ASP F C 1
ATOM 10352 O O . ASP F 2 252 ? 147.674 148.827 120.787 1.00 63.80 252 ASP F O 1
ATOM 10357 N N . VAL F 2 253 ? 149.542 147.636 120.451 1.00 60.23 253 VAL F N 1
ATOM 10358 C CA . VAL F 2 253 ? 149.736 147.386 121.878 1.00 60.23 253 VAL F CA 1
ATOM 10359 C C . VAL F 2 253 ? 150.088 148.665 122.636 1.00 60.23 253 VAL F C 1
ATOM 10360 O O . VAL F 2 253 ? 149.625 148.869 123.764 1.00 60.23 253 VAL F O 1
ATOM 10364 N N . PHE F 2 254 ? 150.879 149.557 122.037 1.00 60.53 254 PHE F N 1
ATOM 10365 C CA . PHE F 2 254 ? 151.076 150.881 122.625 1.00 60.53 254 PHE F CA 1
ATOM 10366 C C . PHE F 2 254 ? 149.755 151.624 122.808 1.00 60.53 254 PHE F C 1
ATOM 10367 O O . PHE F 2 254 ? 149.463 152.151 123.896 1.00 60.53 254 PHE F O 1
ATOM 10375 N N . ALA F 2 255 ? 148.950 151.693 121.745 1.00 59.97 255 ALA F N 1
ATOM 10376 C CA . ALA F 2 255 ? 147.675 152.397 121.842 1.00 59.97 255 ALA F CA 1
ATOM 10377 C C . ALA F 2 255 ? 146.750 151.748 122.866 1.00 59.97 255 ALA F C 1
ATOM 10378 O O . ALA F 2 255 ? 146.090 152.444 123.647 1.00 59.97 255 ALA F O 1
ATOM 10380 N N . LEU F 2 256 ? 146.698 150.417 122.879 1.00 61.03 256 LEU F N 1
ATOM 10381 C CA . LEU F 2 256 ? 145.938 149.679 123.882 1.00 61.03 256 LEU F CA 1
ATOM 10382 C C . LEU F 2 256 ? 146.374 150.047 125.293 1.00 61.03 256 LEU F C 1
ATOM 10383 O O . LEU F 2 256 ? 145.534 150.264 126.170 1.00 61.03 256 LEU F O 1
ATOM 10388 N N . ALA F 2 257 ? 147.681 150.050 125.549 1.00 59.84 257 ALA F N 1
ATOM 10389 C CA . ALA F 2 257 ? 148.179 150.367 126.883 1.00 59.84 257 ALA F CA 1
ATOM 10390 C C . ALA F 2 257 ? 147.745 151.760 127.325 1.00 59.84 257 ALA F C 1
ATOM 10391 O O . ALA F 2 257 ? 147.231 151.940 128.437 1.00 59.84 257 ALA F O 1
ATOM 10393 N N . VAL F 2 258 ? 147.942 152.765 126.468 1.00 61.73 258 VAL F N 1
ATOM 10394 C CA . VAL F 2 258 ? 147.542 154.119 126.862 1.00 61.73 258 VAL F CA 1
ATOM 10395 C C . VAL F 2 258 ? 146.021 154.267 127.000 1.00 61.73 258 VAL F C 1
ATOM 10396 O O . VAL F 2 258 ? 145.545 155.058 127.825 1.00 61.73 258 VAL F O 1
ATOM 10400 N N . VAL F 2 259 ? 145.236 153.520 126.221 1.00 61.44 259 VAL F N 1
ATOM 10401 C CA . VAL F 2 259 ? 143.777 153.504 126.383 1.00 61.44 259 VAL F CA 1
ATOM 10402 C C . VAL F 2 259 ? 143.362 152.863 127.713 1.00 61.44 259 VAL F C 1
ATOM 10403 O O . VAL F 2 259 ? 142.508 153.383 128.453 1.00 61.44 259 VAL F O 1
ATOM 10407 N N . LEU F 2 260 ? 143.969 151.730 128.048 1.00 62.05 260 LEU F N 1
ATOM 10408 C CA . LEU F 2 260 ? 143.647 151.082 129.311 1.00 62.05 260 LEU F CA 1
ATOM 10409 C C . LEU F 2 260 ? 144.139 151.858 130.519 1.00 62.05 260 LEU F C 1
ATOM 10410 O O . LEU F 2 260 ? 143.645 151.625 131.623 1.00 62.05 260 LEU F O 1
ATOM 10415 N N . LEU F 2 261 ? 145.120 152.743 130.351 1.00 60.83 261 LEU F N 1
ATOM 10416 C CA . LEU F 2 261 ? 145.497 153.608 131.463 1.00 60.83 261 LEU F CA 1
ATOM 10417 C C . LEU F 2 261 ? 144.296 154.422 131.949 1.00 60.83 261 LEU F C 1
ATOM 10418 O O . LEU F 2 261 ? 144.009 154.474 133.153 1.00 60.83 261 LEU F O 1
ATOM 10423 N N . VAL F 2 262 ? 143.512 154.959 131.010 1.00 58.23 262 VAL F N 1
ATOM 10424 C CA . VAL F 2 262 ? 142.275 155.663 131.343 1.00 58.23 262 VAL F CA 1
ATOM 10425 C C . VAL F 2 262 ? 141.200 154.701 131.828 1.00 58.23 262 VAL F C 1
ATOM 10426 O O . VAL F 2 262 ? 140.423 155.029 132.736 1.00 58.23 262 VAL F O 1
ATOM 10430 N N . PHE F 2 263 ? 141.120 153.509 131.234 1.00 56.16 263 PHE F N 1
ATOM 10431 C CA . PHE F 2 263 ? 140.127 152.542 131.711 1.00 56.16 263 PHE F CA 1
ATOM 10432 C C . PHE F 2 263 ? 140.334 152.185 133.183 1.00 56.16 263 PHE F C 1
ATOM 10433 O O . PHE F 2 263 ? 139.393 152.237 133.986 1.00 56.16 263 PHE F O 1
ATOM 10441 N N . PHE F 2 264 ? 141.557 151.808 133.551 1.00 58.57 264 PHE F N 1
ATOM 10442 C CA . PHE F 2 264 ? 141.868 151.514 134.946 1.00 58.57 264 PHE F CA 1
ATOM 10443 C C . PHE F 2 264 ? 141.798 152.744 135.842 1.00 58.57 264 PHE F C 1
ATOM 10444 O O . PHE F 2 264 ? 141.469 152.614 137.024 1.00 58.57 264 PHE F O 1
ATOM 10452 N N . ALA F 2 265 ? 142.031 153.944 135.304 1.00 58.14 265 ALA F N 1
ATOM 10453 C CA . ALA F 2 265 ? 141.778 155.147 136.095 1.00 58.14 265 ALA F CA 1
ATOM 10454 C C . ALA F 2 265 ? 140.301 155.301 136.442 1.00 58.14 265 ALA F C 1
ATOM 10455 O O . ALA F 2 265 ? 139.956 155.634 137.583 1.00 58.14 265 ALA F O 1
ATOM 10457 N N . ILE F 2 266 ? 139.413 155.049 135.480 1.00 56.62 266 ILE F N 1
ATOM 10458 C CA . ILE F 2 266 ? 137.976 155.093 135.755 1.00 56.62 266 ILE F CA 1
ATOM 10459 C C . ILE F 2 266 ? 137.576 154.019 136.761 1.00 56.62 266 ILE F C 1
ATOM 10460 O O . ILE F 2 266 ? 136.905 154.300 137.762 1.00 56.62 266 ILE F O 1
ATOM 10465 N N . VAL F 2 267 ? 137.977 152.772 136.509 1.00 57.57 267 VAL F N 1
ATOM 10466 C CA . VAL F 2 267 ? 137.641 151.670 137.412 1.00 57.57 267 VAL F CA 1
ATOM 10467 C C . VAL F 2 267 ? 138.177 151.900 138.823 1.00 57.57 267 VAL F C 1
ATOM 10468 O O . VAL F 2 267 ? 137.532 151.519 139.808 1.00 57.57 267 VAL F O 1
ATOM 10472 N N . GLY F 2 268 ? 139.336 152.544 138.954 1.00 60.36 268 GLY F N 1
ATOM 10473 C CA . GLY F 2 268 ? 139.846 152.869 140.277 1.00 60.36 268 GLY F CA 1
ATOM 10474 C C . GLY F 2 268 ? 139.104 154.003 140.960 1.00 60.36 268 GLY F C 1
ATOM 10475 O O . GLY F 2 268 ? 138.686 153.877 142.114 1.00 60.36 268 GLY F O 1
ATOM 10476 N N . PHE F 2 269 ? 138.934 155.129 140.268 1.00 60.96 269 PHE F N 1
ATOM 10477 C CA . PHE F 2 269 ? 138.585 156.379 140.927 1.00 60.96 269 PHE F CA 1
ATOM 10478 C C . PHE F 2 269 ? 137.159 156.857 140.681 1.00 60.96 269 PHE F C 1
ATOM 10479 O O . PHE F 2 269 ? 136.714 157.781 141.370 1.00 60.96 269 PHE F O 1
ATOM 10487 N N . MET F 2 270 ? 136.431 156.267 139.735 1.00 62.89 270 MET F N 1
ATOM 10488 C CA . MET F 2 270 ? 135.053 156.684 139.485 1.00 62.89 270 MET F CA 1
ATOM 10489 C C . MET F 2 270 ? 134.220 155.579 138.832 1.00 62.89 270 MET F C 1
ATOM 10490 O O . MET F 2 270 ? 133.550 155.817 137.820 1.00 62.89 270 MET F O 1
ATOM 10495 N N . PRO F 2 271 ? 134.228 154.362 139.394 1.00 62.83 271 PRO F N 1
ATOM 10496 C CA . PRO F 2 271 ? 133.644 153.208 138.686 1.00 62.83 271 PRO F CA 1
ATOM 10497 C C . PRO F 2 271 ? 132.133 153.256 138.524 1.00 62.83 271 PRO F C 1
ATOM 10498 O O . PRO F 2 271 ? 131.595 152.503 137.704 1.00 62.83 271 PRO F O 1
ATOM 10502 N N . ASN F 2 272 ? 131.432 154.092 139.283 1.00 68.19 272 ASN F N 1
ATOM 10503 C CA . ASN F 2 272 ? 129.977 154.165 139.254 1.00 68.19 272 ASN F CA 1
ATOM 10504 C C . ASN F 2 272 ? 129.432 155.264 138.352 1.00 68.19 272 ASN F C 1
ATOM 10505 O O . ASN F 2 272 ? 128.210 155.386 138.218 1.00 68.19 272 ASN F O 1
ATOM 10510 N N . TYR F 2 273 ? 130.302 156.070 137.744 1.00 71.04 273 TYR F N 1
ATOM 10511 C CA . TYR F 2 273 ? 129.854 157.223 136.969 1.00 71.04 273 TYR F CA 1
ATOM 10512 C C . TYR F 2 273 ? 128.985 156.826 135.781 1.00 71.04 273 TYR F C 1
ATOM 10513 O O . TYR F 2 273 ? 127.967 157.472 135.506 1.00 71.04 273 TYR F O 1
ATOM 10522 N N . LEU F 2 274 ? 129.368 155.775 135.060 1.00 71.07 274 LEU F N 1
ATOM 10523 C CA . LEU F 2 274 ? 128.626 155.359 133.877 1.00 71.07 274 LEU F CA 1
ATOM 10524 C C . LEU F 2 274 ? 127.374 154.548 134.194 1.00 71.07 274 LEU F C 1
ATOM 10525 O O . LEU F 2 274 ? 126.551 154.340 133.295 1.00 71.07 274 LEU F O 1
ATOM 10530 N N . GLY F 2 275 ? 127.208 154.085 135.432 1.00 68.52 275 GLY F N 1
ATOM 10531 C CA . GLY F 2 275 ? 126.087 153.247 135.805 1.00 68.52 275 GLY F CA 1
ATOM 10532 C C . GLY F 2 275 ? 124.885 154.039 136.288 1.00 68.52 275 GLY F C 1
ATOM 10533 O O . GLY F 2 275 ? 124.807 155.262 136.160 1.00 68.52 275 GLY F O 1
ATOM 10534 N N . HIS F 2 276 ? 123.921 153.307 136.846 1.00 64.66 276 HIS F N 1
ATOM 10535 C CA . HIS F 2 276 ? 122.722 153.889 137.442 1.00 64.66 276 HIS F CA 1
ATOM 10536 C C . HIS F 2 276 ? 122.649 153.581 138.932 1.00 64.66 276 HIS F C 1
ATOM 10537 O O . HIS F 2 276 ? 122.709 152.403 139.323 1.00 64.66 276 HIS F O 1
ATOM 10544 N N . PRO F 2 277 ? 122.532 154.598 139.787 1.00 62.47 277 PRO F N 1
ATOM 10545 C CA . PRO F 2 277 ? 122.306 154.357 141.221 1.00 62.47 277 PRO F CA 1
ATOM 10546 C C . PRO F 2 277 ? 121.114 153.466 141.523 1.00 62.47 277 PRO F C 1
ATOM 10547 O O . PRO F 2 277 ? 121.150 152.697 142.492 1.00 62.47 277 PRO F O 1
ATOM 10551 N N . ASP F 2 278 ? 120.055 153.551 140.718 1.00 62.25 278 ASP F N 1
ATOM 10552 C CA . ASP F 2 278 ? 118.824 152.813 140.976 1.00 62.25 278 ASP F CA 1
ATOM 10553 C C . ASP F 2 278 ? 118.992 151.300 140.903 1.00 62.25 278 ASP F C 1
ATOM 10554 O O . ASP F 2 278 ? 118.171 150.576 141.475 1.00 62.25 278 ASP F O 1
ATOM 10559 N N . ASN F 2 279 ? 120.022 150.796 140.226 1.00 58.17 279 ASN F N 1
ATOM 10560 C CA . ASN F 2 279 ? 120.258 149.358 140.237 1.00 58.17 279 ASN F CA 1
ATOM 10561 C C . ASN F 2 279 ? 120.916 148.860 141.519 1.00 58.17 279 ASN F C 1
ATOM 10562 O O . ASN F 2 279 ? 121.070 147.645 141.681 1.00 58.17 279 ASN F O 1
ATOM 10567 N N . TYR F 2 280 ? 121.304 149.751 142.427 1.00 62.56 280 TYR F N 1
ATOM 10568 C CA . TYR F 2 280 ? 121.620 149.366 143.798 1.00 62.56 280 TYR F CA 1
ATOM 10569 C C . TYR F 2 280 ? 120.384 149.252 144.685 1.00 62.56 280 TYR F C 1
ATOM 10570 O O . TYR F 2 280 ? 120.524 149.030 145.892 1.00 62.56 280 TYR F O 1
ATOM 10579 N N . ILE F 2 281 ? 119.190 149.396 144.118 1.00 58.69 281 ILE F N 1
ATOM 10580 C CA . ILE F 2 281 ? 117.936 149.101 144.802 1.00 58.69 281 ILE F CA 1
ATOM 10581 C C . ILE F 2 281 ? 117.449 147.743 144.317 1.00 58.69 281 ILE F C 1
ATOM 10582 O O . ILE F 2 281 ? 117.415 147.488 143.107 1.00 58.69 281 ILE F O 1
ATOM 10587 N N . GLU F 2 282 ? 117.081 146.869 145.253 1.00 59.67 282 GLU F N 1
ATOM 10588 C CA . GLU F 2 282 ? 116.558 145.559 144.885 1.00 59.67 282 GLU F CA 1
ATOM 10589 C C . GLU F 2 282 ? 115.307 145.684 144.024 1.00 59.67 282 GLU F C 1
ATOM 10590 O O . GLU F 2 282 ? 114.478 146.575 144.225 1.00 59.67 282 GLU F O 1
ATOM 10596 N N . ALA F 2 283 ? 115.189 144.781 143.050 1.00 54.40 283 ALA F N 1
ATOM 10597 C CA . ALA F 2 283 ? 114.015 144.712 142.189 1.00 54.40 283 ALA F CA 1
ATOM 10598 C C . ALA F 2 283 ? 112.728 144.646 142.999 1.00 54.40 283 ALA F C 1
ATOM 10599 O O . ALA F 2 283 ? 112.623 143.895 143.972 1.00 54.40 283 ALA F O 1
ATOM 10601 N N . ASN F 2 284 ? 111.741 145.438 142.583 1.00 55.62 284 ASN F N 1
ATOM 10602 C CA . ASN F 2 284 ? 110.442 145.493 143.250 1.00 55.62 284 ASN F CA 1
ATOM 10603 C C . ASN F 2 284 ? 109.366 145.466 142.168 1.00 55.62 284 ASN F C 1
ATOM 10604 O O . ASN F 2 284 ? 109.135 146.478 141.487 1.00 55.62 284 ASN F O 1
ATOM 10609 N N . PRO F 2 285 ? 108.690 144.329 141.983 1.00 56.30 285 PRO F N 1
ATOM 10610 C CA . PRO F 2 285 ? 107.678 144.222 140.917 1.00 56.30 285 PRO F CA 1
ATOM 10611 C C . PRO F 2 285 ? 106.481 145.150 141.071 1.00 56.30 285 PRO F C 1
ATOM 10612 O O . PRO F 2 285 ? 105.703 145.276 140.117 1.00 56.30 285 PRO F O 1
ATOM 10616 N N . LEU F 2 286 ? 106.295 145.787 142.223 1.00 58.51 286 LEU F N 1
ATOM 10617 C CA . LEU F 2 286 ? 105.119 146.618 142.445 1.00 58.51 286 LEU F CA 1
ATOM 10618 C C . LEU F 2 286 ? 105.320 148.094 142.122 1.00 58.51 286 LEU F C 1
ATOM 10619 O O . LEU F 2 286 ? 104.330 148.830 142.069 1.00 58.51 286 LEU F O 1
ATOM 10624 N N . SER F 2 287 ? 106.549 148.555 141.898 1.00 57.29 287 SER F N 1
ATOM 10625 C CA . SER F 2 287 ? 106.749 149.966 141.581 1.00 57.29 287 SER F CA 1
ATOM 10626 C C . SER F 2 287 ? 107.985 150.140 140.714 1.00 57.29 287 SER F C 1
ATOM 10627 O O . SER F 2 287 ? 109.085 149.739 141.103 1.00 57.29 287 SER F O 1
ATOM 10630 N N . THR F 2 288 ? 107.791 150.739 139.545 1.00 59.57 288 THR F N 1
ATOM 10631 C CA . THR F 2 288 ? 108.860 151.157 138.651 1.00 59.57 288 THR F CA 1
ATOM 10632 C C . THR F 2 288 ? 109.472 152.470 139.139 1.00 59.57 288 THR F C 1
ATOM 10633 O O . THR F 2 288 ? 108.741 153.385 139.525 1.00 59.57 288 THR F O 1
ATOM 10637 N N . PRO F 2 289 ? 110.800 152.586 139.149 1.00 59.42 289 PRO F N 1
ATOM 10638 C CA . PRO F 2 289 ? 111.431 153.866 139.495 1.00 59.42 289 PRO F CA 1
ATOM 10639 C C . PRO F 2 289 ? 110.984 154.979 138.560 1.00 59.42 289 PRO F C 1
ATOM 10640 O O . PRO F 2 289 ? 110.331 154.757 137.539 1.00 59.42 289 PRO F O 1
ATOM 10644 N N . ALA F 2 290 ? 111.361 156.206 138.914 1.00 62.87 290 ALA F N 1
ATOM 10645 C CA . ALA F 2 290 ? 111.022 157.369 138.108 1.00 62.87 290 ALA F CA 1
ATOM 10646 C C . ALA F 2 290 ? 112.166 157.790 137.199 1.00 62.87 290 ALA F C 1
ATOM 10647 O O . ALA F 2 290 ? 112.108 158.870 136.602 1.00 62.87 290 ALA F O 1
ATOM 10649 N N . HIS F 2 291 ? 113.202 156.956 137.076 1.00 66.89 291 HIS F N 1
ATOM 10650 C CA . HIS F 2 291 ? 114.360 157.236 136.230 1.00 66.89 291 HIS F CA 1
ATOM 10651 C C . HIS F 2 291 ? 114.644 156.002 135.369 1.00 66.89 291 HIS F C 1
ATOM 10652 O O . HIS F 2 291 ? 115.643 155.306 135.556 1.00 66.89 291 HIS F O 1
ATOM 10659 N N . ILE F 2 292 ? 113.747 155.723 134.427 1.00 65.71 292 ILE F N 1
ATOM 10660 C CA . ILE F 2 292 ? 113.913 154.595 133.513 1.00 65.71 292 ILE F CA 1
ATOM 10661 C C . ILE F 2 292 ? 114.789 155.036 132.344 1.00 65.71 292 ILE F C 1
ATOM 10662 O O . ILE F 2 292 ? 114.331 155.735 131.439 1.00 65.71 292 ILE F O 1
ATOM 10667 N N . VAL F 2 293 ? 116.053 154.624 132.358 1.00 65.75 293 VAL F N 1
ATOM 10668 C CA . VAL F 2 293 ? 117.032 155.021 131.349 1.00 65.75 293 VAL F CA 1
ATOM 10669 C C . VAL F 2 293 ? 117.930 153.819 131.083 1.00 65.75 293 VAL F C 1
ATOM 10670 O O . VAL F 2 293 ? 118.602 153.330 132.003 1.00 65.75 293 VAL F O 1
ATOM 10674 N N . PRO F 2 294 ? 117.952 153.304 129.856 1.00 63.31 294 PRO F N 1
ATOM 10675 C CA . PRO F 2 294 ? 118.881 152.224 129.514 1.00 63.31 294 PRO F CA 1
ATOM 10676 C C . PRO F 2 294 ? 120.338 152.588 129.758 1.00 63.31 294 PRO F C 1
ATOM 10677 O O . PRO F 2 294 ? 120.727 153.757 129.797 1.00 63.31 294 PRO F O 1
ATOM 10681 N N . GLU F 2 295 ? 121.121 151.494 129.759 1.00 61.56 295 GLU F N 1
ATOM 10682 C CA . GLU F 2 295 ? 122.583 151.649 129.781 1.00 61.56 295 GLU F CA 1
ATOM 10683 C C . GLU F 2 295 ? 122.828 152.575 128.615 1.00 61.56 295 GLU F C 1
ATOM 10684 O O . GLU F 2 295 ? 121.977 152.633 127.716 1.00 61.56 295 GLU F O 1
ATOM 10690 N N . TRP F 2 296 ? 123.989 153.185 128.558 1.00 55.55 296 TRP F N 1
ATOM 10691 C CA . TRP F 2 296 ? 124.109 154.259 127.571 1.00 55.55 296 TRP F CA 1
ATOM 10692 C C . TRP F 2 296 ? 124.238 153.758 126.135 1.00 55.55 296 TRP F C 1
ATOM 10693 O O . TRP F 2 296 ? 123.798 154.443 125.206 1.00 55.55 296 TRP F O 1
ATOM 10704 N N . TYR F 2 297 ? 124.833 152.583 125.923 1.00 54.24 297 TYR F N 1
ATOM 10705 C CA . TYR F 2 297 ? 125.033 152.091 124.561 1.00 54.24 297 TYR F CA 1
ATOM 10706 C C . TYR F 2 297 ? 123.745 151.698 123.846 1.00 54.24 297 TYR F C 1
ATOM 10707 O O . TYR F 2 297 ? 123.754 151.586 122.616 1.00 54.24 297 TYR F O 1
ATOM 10716 N N . PHE F 2 298 ? 122.648 151.480 124.563 1.00 57.24 298 PHE F N 1
ATOM 10717 C CA . PHE F 2 298 ? 121.363 151.265 123.909 1.00 57.24 298 PHE F CA 1
ATOM 10718 C C . PHE F 2 298 ? 120.562 152.544 123.671 1.00 57.24 298 PHE F C 1
ATOM 10719 O O . PHE F 2 298 ? 119.544 152.490 122.973 1.00 57.24 298 PHE F O 1
ATOM 10727 N N . LEU F 2 299 ? 120.982 153.676 124.234 1.00 53.97 299 LEU F N 1
ATOM 10728 C CA . LEU F 2 299 ? 120.177 154.894 124.156 1.00 53.97 299 LEU F CA 1
ATOM 10729 C C . LEU F 2 299 ? 119.820 155.394 122.754 1.00 53.97 299 LEU F C 1
ATOM 10730 O O . LEU F 2 299 ? 118.711 155.934 122.606 1.00 53.97 299 LEU F O 1
ATOM 10735 N N . PRO F 2 300 ? 120.658 155.272 121.715 1.00 52.13 300 PRO F N 1
ATOM 10736 C CA . PRO F 2 300 ? 120.198 155.704 120.380 1.00 52.13 300 PRO F CA 1
ATOM 10737 C C . PRO F 2 300 ? 118.996 154.928 119.872 1.00 52.13 300 PRO F C 1
ATOM 10738 O O . PRO F 2 300 ? 118.062 155.508 119.297 1.00 52.13 300 PRO F O 1
ATOM 10742 N N . PHE F 2 301 ? 118.974 153.626 120.124 1.00 56.14 301 PHE F N 1
ATOM 10743 C CA . PHE F 2 301 ? 117.883 152.776 119.676 1.00 56.14 301 PHE F CA 1
ATOM 10744 C C . PHE F 2 301 ? 116.644 152.990 120.534 1.00 56.14 301 PHE F C 1
ATOM 10745 O O . PHE F 2 301 ? 115.522 153.004 120.021 1.00 56.14 301 PHE F O 1
ATOM 10753 N N . TYR F 2 302 ? 116.836 153.174 121.838 1.00 58.07 302 TYR F N 1
ATOM 10754 C CA . TYR F 2 302 ? 115.745 153.587 122.714 1.00 58.07 302 TYR F CA 1
ATOM 10755 C C . TYR F 2 302 ? 115.164 154.939 122.305 1.00 58.07 302 TYR F C 1
ATOM 10756 O O . TYR F 2 302 ? 113.942 155.134 122.341 1.00 58.07 302 TYR F O 1
ATOM 10765 N N . ALA F 2 303 ? 116.018 155.878 121.894 1.00 53.37 303 ALA F N 1
ATOM 10766 C CA . ALA F 2 303 ? 115.531 157.152 121.370 1.00 53.37 303 ALA F CA 1
ATOM 10767 C C . ALA F 2 303 ? 114.694 156.973 120.107 1.00 53.37 303 ALA F C 1
ATOM 10768 O O . ALA F 2 303 ? 113.624 157.582 119.969 1.00 53.37 303 ALA F O 1
ATOM 10770 N N . ILE F 2 304 ? 115.153 156.126 119.184 1.00 52.54 304 ILE F N 1
ATOM 10771 C CA . ILE F 2 304 ? 114.383 155.864 117.968 1.00 52.54 304 ILE F CA 1
ATOM 10772 C C . ILE F 2 304 ? 113.056 155.186 118.294 1.00 52.54 304 ILE F C 1
ATOM 10773 O O . ILE F 2 304 ? 112.025 155.478 117.676 1.00 52.54 304 ILE F O 1
ATOM 10778 N N . LEU F 2 305 ? 113.057 154.281 119.271 1.00 53.82 305 LEU F N 1
ATOM 10779 C CA . LEU F 2 305 ? 111.816 153.668 119.741 1.00 53.82 305 LEU F CA 1
ATOM 10780 C C . LEU F 2 305 ? 110.831 154.704 120.277 1.00 53.82 305 LEU F C 1
ATOM 10781 O O . LEU F 2 305 ? 109.645 154.686 119.929 1.00 53.82 305 LEU F O 1
ATOM 10786 N N . ARG F 2 306 ? 111.303 155.617 121.128 1.00 55.14 306 ARG F N 1
ATOM 10787 C CA . ARG F 2 306 ? 110.419 156.632 121.701 1.00 55.14 306 ARG F CA 1
ATOM 10788 C C . ARG F 2 306 ? 109.960 157.696 120.709 1.00 55.14 306 ARG F C 1
ATOM 10789 O O . ARG F 2 306 ? 108.923 158.324 120.942 1.00 55.14 306 ARG F O 1
ATOM 10797 N N . ALA F 2 307 ? 110.700 157.927 119.624 1.00 55.64 307 ALA F N 1
ATOM 10798 C CA . ALA F 2 307 ? 110.363 159.032 118.726 1.00 55.64 307 ALA F CA 1
ATOM 10799 C C . ALA F 2 307 ? 109.002 158.872 118.046 1.00 55.64 307 ALA F C 1
ATOM 10800 O O . ALA F 2 307 ? 108.354 159.874 117.726 1.00 55.64 307 ALA F O 1
ATOM 10802 N N . PHE F 2 308 ? 108.553 157.640 117.813 1.00 55.86 308 PHE F N 1
ATOM 10803 C CA . PHE F 2 308 ? 107.325 157.373 117.054 1.00 55.86 308 PHE F CA 1
ATOM 10804 C C . PHE F 2 308 ? 106.103 157.183 117.952 1.00 55.86 308 PHE F C 1
ATOM 10805 O O . PHE F 2 308 ? 105.664 156.069 118.235 1.00 55.86 308 PHE F O 1
ATOM 10813 N N . THR F 2 309 ? 105.551 158.308 118.405 1.00 63.81 309 THR F N 1
ATOM 10814 C CA . THR F 2 309 ? 104.234 158.348 119.027 1.00 63.81 309 THR F CA 1
ATOM 10815 C C . THR F 2 309 ? 103.120 158.369 117.975 1.00 63.81 309 THR F C 1
ATOM 10816 O O . THR F 2 309 ? 103.346 158.626 116.790 1.00 63.81 309 THR F O 1
ATOM 10820 N N . ALA F 2 310 ? 101.898 158.081 118.437 1.00 63.88 310 ALA F N 1
ATOM 10821 C CA . ALA F 2 310 ? 100.748 157.853 117.563 1.00 63.88 310 ALA F CA 1
ATOM 10822 C C . ALA F 2 310 ? 100.321 159.082 116.766 1.00 63.88 310 ALA F C 1
ATOM 10823 O O . ALA F 2 310 ? 99.603 158.936 115.772 1.00 63.88 310 ALA F O 1
ATOM 10825 N N . ASP F 2 311 ? 100.730 160.280 117.175 1.00 66.49 311 ASP F N 1
ATOM 10826 C CA . ASP F 2 311 ? 100.447 161.497 116.423 1.00 66.49 311 ASP F CA 1
ATOM 10827 C C . ASP F 2 311 ? 101.418 161.741 115.276 1.00 66.49 311 ASP F C 1
ATOM 10828 O O . ASP F 2 311 ? 101.150 162.606 114.435 1.00 66.49 311 ASP F O 1
ATOM 10833 N N . VAL F 2 312 ? 102.534 161.016 115.223 1.00 62.19 312 VAL F N 1
ATOM 10834 C CA . VAL F 2 312 ? 103.515 161.213 114.164 1.00 62.19 312 VAL F CA 1
ATOM 10835 C C . VAL F 2 312 ? 102.938 160.774 112.823 1.00 62.19 312 VAL F C 1
ATOM 10836 O O . VAL F 2 312 ? 102.420 159.660 112.677 1.00 62.19 312 VAL F O 1
ATOM 10840 N N . TRP F 2 313 ? 103.022 161.675 111.842 1.00 63.94 313 TRP F N 1
ATOM 10841 C CA . TRP F 2 313 ? 102.293 161.563 110.580 1.00 63.94 313 TRP F CA 1
ATOM 10842 C C . TRP F 2 313 ? 102.578 160.252 109.852 1.00 63.94 313 TRP F C 1
ATOM 10843 O O . TRP F 2 313 ? 101.656 159.609 109.330 1.00 63.94 313 TRP F O 1
ATOM 10854 N N . VAL F 2 314 ? 103.844 159.833 109.814 1.00 60.10 314 VAL F N 1
ATOM 10855 C CA . VAL F 2 314 ? 104.198 158.568 109.171 1.00 60.10 314 VAL F CA 1
ATOM 10856 C C . VAL F 2 314 ? 103.561 157.391 109.899 1.00 60.10 314 VAL F C 1
ATOM 10857 O O . VAL F 2 314 ? 103.109 156.423 109.272 1.00 60.10 314 VAL F O 1
ATOM 10861 N N . VAL F 2 315 ? 103.480 157.468 111.228 1.00 60.07 315 VAL F N 1
ATOM 10862 C CA . VAL F 2 315 ? 102.826 156.412 111.993 1.00 60.07 315 VAL F CA 1
ATOM 10863 C C . VAL F 2 315 ? 101.343 156.350 111.656 1.00 60.07 315 VAL F C 1
ATOM 10864 O O . VAL F 2 315 ? 100.773 155.265 111.505 1.00 60.07 315 VAL F O 1
ATOM 10868 N N . GLN F 2 316 ? 100.694 157.509 111.555 1.00 61.35 316 GLN F N 1
ATOM 10869 C CA . GLN F 2 316 ? 99.279 157.558 111.201 1.00 61.35 316 GLN F CA 1
ATOM 10870 C C . GLN F 2 316 ? 99.030 156.954 109.825 1.00 61.35 316 GLN F C 1
ATOM 10871 O O . GLN F 2 316 ? 98.090 156.170 109.636 1.00 61.35 316 GLN F O 1
ATOM 10877 N N . ILE F 2 317 ? 99.867 157.310 108.849 1.00 57.60 317 ILE F N 1
ATOM 10878 C CA . ILE F 2 317 ? 99.753 156.726 107.513 1.00 57.60 317 ILE F CA 1
ATOM 10879 C C . ILE F 2 317 ? 99.902 155.210 107.565 1.00 57.60 317 ILE F C 1
ATOM 10880 O O . ILE F 2 317 ? 99.090 154.473 106.994 1.00 57.60 317 ILE F O 1
ATOM 10885 N N . ALA F 2 318 ? 100.956 154.721 108.223 1.00 57.68 318 ALA F N 1
ATOM 10886 C CA . ALA F 2 318 ? 101.178 153.278 108.290 1.00 57.68 318 ALA F CA 1
ATOM 10887 C C . ALA F 2 318 ? 100.024 152.562 108.982 1.00 57.68 318 ALA F C 1
ATOM 10888 O O . ALA F 2 318 ? 99.603 151.484 108.549 1.00 57.68 318 ALA F O 1
ATOM 10890 N N . ASN F 2 319 ? 99.500 153.150 110.056 1.00 58.34 319 ASN F N 1
ATOM 10891 C CA . ASN F 2 319 ? 98.345 152.587 110.747 1.00 58.34 319 ASN F CA 1
ATOM 10892 C C . ASN F 2 319 ? 97.121 152.511 109.844 1.00 58.34 319 ASN F C 1
ATOM 10893 O O . ASN F 2 319 ? 96.414 151.496 109.830 1.00 58.34 319 ASN F O 1
ATOM 10898 N N . PHE F 2 320 ? 96.852 153.572 109.084 1.00 60.07 320 PHE F N 1
ATOM 10899 C CA . PHE F 2 320 ? 95.753 153.536 108.123 1.00 60.07 320 PHE F CA 1
ATOM 10900 C C . PHE F 2 320 ? 95.957 152.461 107.059 1.00 60.07 320 PHE F C 1
ATOM 10901 O O . PHE F 2 320 ? 95.132 151.553 106.913 1.00 60.07 320 PHE F O 1
ATOM 10909 N N . ILE F 2 321 ? 97.052 152.547 106.299 1.00 58.30 321 ILE F N 1
ATOM 10910 C CA . ILE F 2 321 ? 97.216 151.652 105.158 1.00 58.30 321 ILE F CA 1
ATOM 10911 C C . ILE F 2 321 ? 97.404 150.203 105.582 1.00 58.30 321 ILE F C 1
ATOM 10912 O O . ILE F 2 321 ? 97.106 149.294 104.800 1.00 58.30 321 ILE F O 1
ATOM 10917 N N . SER F 2 322 ? 97.888 149.953 106.796 1.00 59.53 322 SER F N 1
ATOM 10918 C CA . SER F 2 322 ? 97.940 148.586 107.295 1.00 59.53 322 SER F CA 1
ATOM 10919 C C . SER F 2 322 ? 96.599 148.120 107.840 1.00 59.53 322 SER F C 1
ATOM 10920 O O . SER F 2 322 ? 96.496 146.974 108.291 1.00 59.53 322 SER F O 1
ATOM 10923 N N . PHE F 2 323 ? 95.582 148.981 107.804 1.00 62.56 323 PHE F N 1
ATOM 10924 C CA . PHE F 2 323 ? 94.271 148.693 108.380 1.00 62.56 323 PHE F CA 1
ATOM 10925 C C . PHE F 2 323 ? 94.375 148.292 109.849 1.00 62.56 323 PHE F C 1
ATOM 10926 O O . PHE F 2 323 ? 93.726 147.353 110.313 1.00 62.56 323 PHE F O 1
ATOM 10934 N N . GLY F 2 324 ? 95.215 149.019 110.585 1.00 61.40 324 GLY F N 1
ATOM 10935 C CA . GLY F 2 324 ? 95.423 148.811 112.002 1.00 61.40 324 GLY F CA 1
ATOM 10936 C C . GLY F 2 324 ? 96.363 147.690 112.383 1.00 61.40 324 GLY F C 1
ATOM 10937 O O . GLY F 2 324 ? 96.596 147.487 113.581 1.00 61.40 324 GLY F O 1
ATOM 10938 N N . ILE F 2 325 ? 96.915 146.956 111.415 1.00 59.73 325 ILE F N 1
ATOM 10939 C CA . ILE F 2 325 ? 97.884 145.918 111.750 1.00 59.73 325 ILE F CA 1
ATOM 10940 C C . ILE F 2 325 ? 99.184 146.524 112.270 1.00 59.73 325 ILE F C 1
ATOM 10941 O O . ILE F 2 325 ? 99.864 145.923 113.110 1.00 59.73 325 ILE F O 1
ATOM 10946 N N . ILE F 2 326 ? 99.537 147.722 111.814 1.00 59.94 326 ILE F N 1
ATOM 10947 C CA . ILE F 2 326 ? 100.620 148.505 112.401 1.00 59.94 326 ILE F CA 1
ATOM 10948 C C . ILE F 2 326 ? 100.040 149.609 113.273 1.00 59.94 326 ILE F C 1
ATOM 10949 O O . ILE F 2 326 ? 99.080 150.285 112.887 1.00 59.94 326 ILE F O 1
ATOM 10954 N N . ASP F 2 327 ? 100.628 149.790 114.454 1.00 63.76 327 ASP F N 1
ATOM 10955 C CA . ASP F 2 327 ? 100.287 150.884 115.351 1.00 63.76 327 ASP F CA 1
ATOM 10956 C C . ASP F 2 327 ? 101.578 151.487 115.892 1.00 63.76 327 ASP F C 1
ATOM 10957 O O . ASP F 2 327 ? 102.674 150.984 115.638 1.00 63.76 327 ASP F O 1
ATOM 10962 N N . ALA F 2 328 ? 101.438 152.587 116.638 1.00 60.44 328 ALA F N 1
ATOM 10963 C CA . ALA F 2 328 ? 102.603 153.302 117.158 1.00 60.44 328 ALA F CA 1
ATOM 10964 C C . ALA F 2 328 ? 103.547 152.399 117.945 1.00 60.44 328 ALA F C 1
ATOM 10965 O O . ALA F 2 328 ? 104.770 152.522 117.834 1.00 60.44 328 ALA F O 1
ATOM 10967 N N . LYS F 2 329 ? 102.995 151.475 118.731 1.00 60.74 329 LYS F N 1
ATOM 10968 C CA . LYS F 2 329 ? 103.800 150.479 119.435 1.00 60.74 329 LYS F CA 1
ATOM 10969 C C . LYS F 2 329 ? 104.638 149.637 118.471 1.00 60.74 329 LYS F C 1
ATOM 10970 O O . LYS F 2 329 ? 105.880 149.612 118.542 1.00 60.74 329 LYS F O 1
ATOM 10976 N N . PHE F 2 330 ? 103.976 148.976 117.523 1.00 55.57 330 PHE F N 1
ATOM 10977 C CA . PHE F 2 330 ? 104.705 148.103 116.613 1.00 55.57 330 PHE F CA 1
ATOM 10978 C C . PHE F 2 330 ? 105.537 148.907 115.624 1.00 55.57 330 PHE F C 1
ATOM 10979 O O . PHE F 2 330 ? 106.613 148.461 115.216 1.00 55.57 330 PHE F O 1
ATOM 10987 N N . PHE F 2 331 ? 105.042 150.068 115.190 1.00 54.51 331 PHE F N 1
ATOM 10988 C CA . PHE F 2 331 ? 105.862 150.938 114.353 1.00 54.51 331 PHE F CA 1
ATOM 10989 C C . PHE F 2 331 ? 107.164 151.305 115.053 1.00 54.51 331 PHE F C 1
ATOM 10990 O O . PHE F 2 331 ? 108.230 151.302 114.431 1.00 54.51 331 PHE F O 1
ATOM 10998 N N . GLY F 2 332 ? 107.092 151.665 116.336 1.00 54.30 332 GLY F N 1
ATOM 10999 C CA . GLY F 2 332 ? 108.301 151.975 117.082 1.00 54.30 332 GLY F CA 1
ATOM 11000 C C . GLY F 2 332 ? 109.265 150.808 117.162 1.00 54.30 332 GLY F C 1
ATOM 11001 O O . GLY F 2 332 ? 110.480 150.982 117.028 1.00 54.30 332 GLY F O 1
ATOM 11002 N N . VAL F 2 333 ? 108.734 149.598 117.337 1.00 53.15 333 VAL F N 1
ATOM 11003 C CA . VAL F 2 333 ? 109.595 148.414 117.375 1.00 53.15 333 VAL F CA 1
ATOM 11004 C C . VAL F 2 333 ? 110.235 148.135 116.012 1.00 53.15 333 VAL F C 1
ATOM 11005 O O . VAL F 2 333 ? 111.444 147.860 115.916 1.00 53.15 333 VAL F O 1
ATOM 11009 N N . LEU F 2 334 ? 109.458 148.270 114.937 1.00 52.23 334 LEU F N 1
ATOM 11010 C CA . LEU F 2 334 ? 110.004 148.141 113.589 1.00 52.23 334 LEU F CA 1
ATOM 11011 C C . LEU F 2 334 ? 111.056 149.196 113.281 1.00 52.23 334 LEU F C 1
ATOM 11012 O O . LEU F 2 334 ? 112.059 148.892 112.639 1.00 52.23 334 LEU F O 1
ATOM 11017 N N . ALA F 2 335 ? 110.840 150.439 113.697 1.00 55.21 335 ALA F N 1
ATOM 11018 C CA . ALA F 2 335 ? 111.837 151.479 113.457 1.00 55.21 335 ALA F CA 1
ATOM 11019 C C . ALA F 2 335 ? 113.118 151.217 114.240 1.00 55.21 335 ALA F C 1
ATOM 11020 O O . ALA F 2 335 ? 114.228 151.356 113.707 1.00 55.21 335 ALA F O 1
ATOM 11022 N N . MET F 2 336 ? 112.983 150.867 115.520 1.00 58.76 336 MET F N 1
ATOM 11023 C CA . MET F 2 336 ? 114.151 150.593 116.348 1.00 58.76 336 MET F CA 1
ATOM 11024 C C . MET F 2 336 ? 114.969 149.417 115.826 1.00 58.76 336 MET F C 1
ATOM 11025 O O . MET F 2 336 ? 116.192 149.393 116.004 1.00 58.76 336 MET F O 1
ATOM 11030 N N . PHE F 2 337 ? 114.331 148.442 115.171 1.00 64.09 337 PHE F N 1
ATOM 11031 C CA . PHE F 2 337 ? 115.123 147.411 114.494 1.00 64.09 337 PHE F CA 1
ATOM 11032 C C . PHE F 2 337 ? 115.603 147.829 113.099 1.00 64.09 337 PHE F C 1
ATOM 11033 O O . PHE F 2 337 ? 116.696 147.427 112.672 1.00 64.09 337 PHE F O 1
ATOM 11041 N N . GLY F 2 338 ? 114.803 148.603 112.367 1.00 60.17 338 GLY F N 1
ATOM 11042 C CA . GLY F 2 338 ? 115.232 149.118 111.079 1.00 60.17 338 GLY F CA 1
ATOM 11043 C C . GLY F 2 338 ? 116.520 149.905 111.174 1.00 60.17 338 GLY F C 1
ATOM 11044 O O . GLY F 2 338 ? 117.325 149.902 110.243 1.00 60.17 338 GLY F O 1
ATOM 11045 N N . ALA F 2 339 ? 116.718 150.604 112.291 1.00 58.50 339 ALA F N 1
ATOM 11046 C CA . ALA F 2 339 ? 117.932 151.392 112.482 1.00 58.50 339 ALA F CA 1
ATOM 11047 C C . ALA F 2 339 ? 119.195 150.540 112.375 1.00 58.50 339 ALA F C 1
ATOM 11048 O O . ALA F 2 339 ? 120.223 151.011 111.876 1.00 58.50 339 ALA F O 1
ATOM 11050 N N . ILE F 2 340 ? 119.148 149.293 112.837 1.00 62.93 340 ILE F N 1
ATOM 11051 C CA . ILE F 2 340 ? 120.293 148.391 112.698 1.00 62.93 340 ILE F CA 1
ATOM 11052 C C . ILE F 2 340 ? 120.278 147.653 111.362 1.00 62.93 340 ILE F C 1
ATOM 11053 O O . ILE F 2 340 ? 121.331 147.466 110.736 1.00 62.93 340 ILE F O 1
ATOM 11058 N N . LEU F 2 341 ? 119.093 147.236 110.904 1.00 61.14 341 LEU F N 1
ATOM 11059 C CA . LEU F 2 341 ? 118.983 146.590 109.596 1.00 61.14 341 LEU F CA 1
ATOM 11060 C C . LEU F 2 341 ? 119.591 147.448 108.494 1.00 61.14 341 LEU F C 1
ATOM 11061 O O . LEU F 2 341 ? 120.373 146.963 107.669 1.00 61.14 341 LEU F O 1
ATOM 11066 N N . VAL F 2 342 ? 119.236 148.731 108.463 1.00 58.35 342 VAL F N 1
ATOM 11067 C CA . VAL F 2 342 ? 119.640 149.606 107.371 1.00 58.35 342 VAL F CA 1
ATOM 11068 C C . VAL F 2 342 ? 121.145 149.839 107.390 1.00 58.35 342 VAL F C 1
ATOM 11069 O O . VAL F 2 342 ? 121.764 150.046 106.339 1.00 58.35 342 VAL F O 1
ATOM 11073 N N . MET F 2 343 ? 121.756 149.799 108.573 1.00 62.15 343 MET F N 1
ATOM 11074 C CA . MET F 2 343 ? 123.207 149.849 108.681 1.00 62.15 343 MET F CA 1
ATOM 11075 C C . MET F 2 343 ? 123.870 148.564 108.202 1.00 62.15 343 MET F C 1
ATOM 11076 O O . MET F 2 343 ? 124.963 148.613 107.627 1.00 62.15 343 MET F O 1
ATOM 11081 N N . ALA F 2 344 ? 123.236 147.411 108.423 1.00 59.48 344 ALA F N 1
ATOM 11082 C CA . ALA F 2 344 ? 123.762 146.174 107.850 1.00 59.48 344 ALA F CA 1
ATOM 11083 C C . ALA F 2 344 ? 123.750 146.179 106.322 1.00 59.48 344 ALA F C 1
ATOM 11084 O O . ALA F 2 344 ? 124.611 145.551 105.696 1.00 59.48 344 ALA F O 1
ATOM 11086 N N . LEU F 2 345 ? 122.793 146.869 105.706 1.00 58.44 345 LEU F N 1
ATOM 11087 C CA . LEU F 2 345 ? 122.661 146.940 104.253 1.00 58.44 345 LEU F CA 1
ATOM 11088 C C . LEU F 2 345 ? 123.555 147.972 103.569 1.00 58.44 345 LEU F C 1
ATOM 11089 O O . LEU F 2 345 ? 123.496 148.081 102.340 1.00 58.44 345 LEU F O 1
ATOM 11094 N N . VAL F 2 346 ? 124.362 148.733 104.302 1.00 58.64 346 VAL F N 1
ATOM 11095 C CA . VAL F 2 346 ? 125.204 149.778 103.710 1.00 58.64 346 VAL F CA 1
ATOM 11096 C C . VAL F 2 346 ? 126.119 149.331 102.562 1.00 58.64 346 VAL F C 1
ATOM 11097 O O . VAL F 2 346 ? 126.383 150.156 101.676 1.00 58.64 346 VAL F O 1
ATOM 11101 N N . PRO F 2 347 ? 126.620 148.085 102.485 1.00 58.49 347 PRO F N 1
ATOM 11102 C CA . PRO F 2 347 ? 127.436 147.727 101.307 1.00 58.49 347 PRO F CA 1
ATOM 11103 C C . PRO F 2 347 ? 126.706 147.833 99.981 1.00 58.49 347 PRO F C 1
ATOM 11104 O O . PRO F 2 347 ? 127.348 148.041 98.944 1.00 58.49 347 PRO F O 1
ATOM 11108 N N . TRP F 2 348 ? 125.387 147.686 99.977 1.00 61.97 348 TRP F N 1
ATOM 11109 C CA . TRP F 2 348 ? 124.601 147.763 98.757 1.00 61.97 348 TRP F CA 1
ATOM 11110 C C . TRP F 2 348 ? 123.883 149.092 98.578 1.00 61.97 348 TRP F C 1
ATOM 11111 O O . TRP F 2 348 ? 123.557 149.455 97.443 1.00 61.97 348 TRP F O 1
ATOM 11122 N N . LEU F 2 349 ? 123.628 149.814 99.666 1.00 61.23 349 LEU F N 1
ATOM 11123 C CA . LEU F 2 349 ? 123.018 151.134 99.569 1.00 61.23 349 LEU F CA 1
ATOM 11124 C C . LEU F 2 349 ? 123.983 152.185 99.025 1.00 61.23 349 LEU F C 1
ATOM 11125 O O . LEU F 2 349 ? 123.552 153.106 98.324 1.00 61.23 349 LEU F O 1
ATOM 11130 N N . ASP F 2 350 ? 125.276 152.078 99.329 1.00 64.21 350 ASP F N 1
ATOM 11131 C CA . ASP F 2 350 ? 126.267 153.021 98.806 1.00 64.21 350 ASP F CA 1
ATOM 11132 C C . ASP F 2 350 ? 126.612 152.674 97.360 1.00 64.21 350 ASP F C 1
ATOM 11133 O O . ASP F 2 350 ? 127.338 151.717 97.087 1.00 64.21 350 ASP F O 1
ATOM 11138 N N . THR F 2 351 ? 126.077 153.468 96.429 1.00 65.33 351 THR F N 1
ATOM 11139 C CA . THR F 2 351 ? 126.266 153.300 94.993 1.00 65.33 351 THR F CA 1
ATOM 11140 C C . THR F 2 351 ? 127.597 153.835 94.469 1.00 65.33 351 THR F C 1
ATOM 11141 O O . THR F 2 351 ? 127.923 153.584 93.305 1.00 65.33 351 THR F O 1
ATOM 11145 N N . SER F 2 352 ? 128.363 154.564 95.278 1.00 66.60 352 SER F N 1
ATOM 11146 C CA . SER F 2 352 ? 129.565 155.227 94.780 1.00 66.60 352 SER F CA 1
ATOM 11147 C C . SER F 2 352 ? 130.653 154.228 94.382 1.00 66.60 352 SER F C 1
ATOM 11148 O O . SER F 2 352 ? 130.825 153.196 95.037 1.00 66.60 352 SER F O 1
ATOM 11151 N N . PRO F 2 353 ? 131.402 154.512 93.308 1.00 68.64 353 PRO F N 1
ATOM 11152 C CA . PRO F 2 353 ? 132.582 153.696 92.986 1.00 68.64 353 PRO F CA 1
ATOM 11153 C C . PRO F 2 353 ? 133.807 153.994 93.836 1.00 68.64 353 PRO F C 1
ATOM 11154 O O . PRO F 2 353 ? 134.718 153.156 93.883 1.00 68.64 353 PRO F O 1
ATOM 11158 N N . VAL F 2 354 ? 133.873 155.154 94.486 1.00 66.87 354 VAL F N 1
ATOM 11159 C CA . VAL F 2 354 ? 135.063 155.558 95.230 1.00 66.87 354 VAL F CA 1
ATOM 11160 C C . VAL F 2 354 ? 135.026 154.945 96.623 1.00 66.87 354 VAL F C 1
ATOM 11161 O O . VAL F 2 354 ? 134.021 155.049 97.334 1.00 66.87 354 VAL F O 1
ATOM 11165 N N . ARG F 2 355 ? 136.125 154.299 97.016 1.00 64.90 355 ARG F N 1
ATOM 11166 C CA . ARG F 2 355 ? 136.187 153.622 98.307 1.00 64.90 355 ARG F CA 1
ATOM 11167 C C . ARG F 2 355 ? 136.317 154.594 99.480 1.00 64.90 355 ARG F C 1
ATOM 11168 O O . ARG F 2 355 ? 135.392 154.700 100.291 1.00 64.90 355 ARG F O 1
ATOM 11176 N N . SER F 2 356 ? 137.439 155.306 99.593 1.00 65.28 356 SER F N 1
ATOM 11177 C CA . SER F 2 356 ? 137.702 156.101 100.790 1.00 65.28 356 SER F CA 1
ATOM 11178 C C . SER F 2 356 ? 136.942 157.423 100.758 1.00 65.28 356 SER F C 1
ATOM 11179 O O . SER F 2 356 ? 136.951 158.136 99.751 1.00 65.28 356 SER F O 1
ATOM 11182 N N . GLY F 2 357 ? 136.291 157.747 101.878 1.00 65.84 357 GLY F N 1
ATOM 11183 C CA . GLY F 2 357 ? 135.549 158.989 102.031 1.00 65.84 357 GLY F CA 1
ATOM 11184 C C . GLY F 2 357 ? 136.359 160.272 101.985 1.00 65.84 357 GLY F C 1
ATOM 11185 O O . GLY F 2 357 ? 135.787 161.335 101.724 1.00 65.84 357 GLY F O 1
ATOM 11186 N N . ARG F 2 358 ? 137.669 160.214 102.233 1.00 65.30 358 ARG F N 1
ATOM 11187 C CA . ARG F 2 358 ? 138.461 161.443 102.208 1.00 65.30 358 ARG F CA 1
ATOM 11188 C C . ARG F 2 358 ? 138.591 162.063 100.820 1.00 65.30 358 ARG F C 1
ATOM 11189 O O . ARG F 2 358 ? 139.003 163.223 100.721 1.00 65.30 358 ARG F O 1
ATOM 11197 N N . TYR F 2 359 ? 138.260 161.336 99.758 1.00 68.73 359 TYR F N 1
ATOM 11198 C CA . TYR F 2 359 ? 138.233 161.883 98.408 1.00 68.73 359 TYR F CA 1
ATOM 11199 C C . TYR F 2 359 ? 136.824 162.213 97.933 1.00 68.73 359 TYR F C 1
ATOM 11200 O O . TYR F 2 359 ? 136.626 162.495 96.748 1.00 68.73 359 TYR F O 1
ATOM 11209 N N . ARG F 2 360 ? 135.843 162.178 98.835 1.00 66.67 360 ARG F N 1
ATOM 11210 C CA . ARG F 2 360 ? 134.430 162.362 98.520 1.00 66.67 360 ARG F CA 1
ATOM 11211 C C . ARG F 2 360 ? 133.937 163.647 99.178 1.00 66.67 360 ARG F C 1
ATOM 11212 O O . ARG F 2 360 ? 133.475 163.627 100.329 1.00 66.67 360 ARG F O 1
ATOM 11220 N N . PRO F 2 361 ? 134.022 164.791 98.492 1.00 68.76 361 PRO F N 1
ATOM 11221 C CA . PRO F 2 361 ? 133.877 166.085 99.181 1.00 68.76 361 PRO F CA 1
ATOM 11222 C C . PRO F 2 361 ? 132.478 166.387 99.702 1.00 68.76 361 PRO F C 1
ATOM 11223 O O . PRO F 2 361 ? 132.350 167.165 100.655 1.00 68.76 361 PRO F O 1
ATOM 11227 N N . MET F 2 362 ? 131.427 165.813 99.116 1.00 68.04 362 MET F N 1
ATOM 11228 C CA . MET F 2 362 ? 130.094 165.951 99.698 1.00 68.04 362 MET F CA 1
ATOM 11229 C C . MET F 2 362 ? 129.843 164.930 100.801 1.00 68.04 362 MET F C 1
ATOM 11230 O O . MET F 2 362 ? 129.245 165.261 101.831 1.00 68.04 362 MET F O 1
ATOM 11235 N N . PHE F 2 363 ? 130.275 163.686 100.590 1.00 61.30 363 PHE F N 1
ATOM 11236 C CA . PHE F 2 363 ? 130.093 162.622 101.574 1.00 61.30 363 PHE F CA 1
ATOM 11237 C C . PHE F 2 363 ? 130.583 163.011 102.968 1.00 61.30 363 PHE F C 1
ATOM 11238 O O . PHE F 2 363 ? 129.963 162.641 103.969 1.00 61.30 363 PHE F O 1
ATOM 11246 N N . LYS F 2 364 ? 131.713 163.717 103.052 1.00 59.77 364 LYS F N 1
ATOM 11247 C CA . LYS F 2 364 ? 132.236 164.187 104.337 1.00 59.77 364 LYS F CA 1
ATOM 11248 C C . LYS F 2 364 ? 131.190 164.912 105.183 1.00 59.77 364 LYS F C 1
ATOM 11249 O O . LYS F 2 364 ? 131.084 164.676 106.397 1.00 59.77 364 LYS F O 1
ATOM 11255 N N . ILE F 2 365 ? 130.364 165.744 104.548 1.00 57.06 365 ILE F N 1
ATOM 11256 C CA . ILE F 2 365 ? 129.358 166.512 105.278 1.00 57.06 365 ILE F CA 1
ATOM 11257 C C . ILE F 2 365 ? 128.318 165.591 105.900 1.00 57.06 365 ILE F C 1
ATOM 11258 O O . ILE F 2 365 ? 128.041 165.661 107.104 1.00 57.06 365 ILE F O 1
ATOM 11263 N N . TYR F 2 366 ? 127.718 164.725 105.087 1.00 56.16 366 TYR F N 1
ATOM 11264 C CA . TYR F 2 366 ? 126.692 163.816 105.581 1.00 56.16 366 TYR F CA 1
ATOM 11265 C C . TYR F 2 366 ? 127.238 162.801 106.578 1.00 56.16 366 TYR F C 1
ATOM 11266 O O . TYR F 2 366 ? 126.532 162.425 107.517 1.00 56.16 366 TYR F O 1
ATOM 11275 N N . PHE F 2 367 ? 128.487 162.364 106.416 1.00 52.86 367 PHE F N 1
ATOM 11276 C CA . PHE F 2 367 ? 129.096 161.504 107.427 1.00 52.86 367 PHE F CA 1
ATOM 11277 C C . PHE F 2 367 ? 129.225 162.203 108.776 1.00 52.86 367 PHE F C 1
ATOM 11278 O O . PHE F 2 367 ? 128.883 161.627 109.817 1.00 52.86 367 PHE F O 1
ATOM 11286 N N . TRP F 2 368 ? 129.780 163.416 108.794 1.00 53.92 368 TRP F N 1
ATOM 11287 C CA . TRP F 2 368 ? 129.914 164.101 110.077 1.00 53.92 368 TRP F CA 1
ATOM 11288 C C . TRP F 2 368 ? 128.561 164.460 110.679 1.00 53.92 368 TRP F C 1
ATOM 11289 O O . TRP F 2 368 ? 128.401 164.425 111.907 1.00 53.92 368 TRP F O 1
ATOM 11300 N N . LEU F 2 369 ? 127.566 164.739 109.837 1.00 52.92 369 LEU F N 1
ATOM 11301 C CA . LEU F 2 369 ? 126.193 164.822 110.322 1.00 52.92 369 LEU F CA 1
ATOM 11302 C C . LEU F 2 369 ? 125.721 163.518 110.954 1.00 52.92 369 LEU F C 1
ATOM 11303 O O . LEU F 2 369 ? 125.040 163.546 111.978 1.00 52.92 369 LEU F O 1
ATOM 11308 N N . LEU F 2 370 ? 126.046 162.370 110.359 1.00 51.72 370 LEU F N 1
ATOM 11309 C CA . LEU F 2 370 ? 125.655 161.100 110.974 1.00 51.72 370 LEU F CA 1
ATOM 11310 C C . LEU F 2 370 ? 126.329 160.880 112.326 1.00 51.72 370 LEU F C 1
ATOM 11311 O O . LEU F 2 370 ? 125.692 160.401 113.269 1.00 51.72 370 LEU F O 1
ATOM 11316 N N . ALA F 2 371 ? 127.622 161.184 112.432 1.00 50.81 371 ALA F N 1
ATOM 11317 C CA . ALA F 2 371 ? 128.318 161.010 113.711 1.00 50.81 371 ALA F CA 1
ATOM 11318 C C . ALA F 2 371 ? 127.759 161.934 114.796 1.00 50.81 371 ALA F C 1
ATOM 11319 O O . ALA F 2 371 ? 127.492 161.502 115.934 1.00 50.81 371 ALA F O 1
ATOM 11321 N N . ALA F 2 372 ? 127.458 163.179 114.425 1.00 51.12 372 ALA F N 1
ATOM 11322 C CA . ALA F 2 372 ? 126.799 164.085 115.357 1.00 51.12 372 ALA F CA 1
ATOM 11323 C C . ALA F 2 372 ? 125.399 163.600 115.699 1.00 51.12 372 ALA F C 1
ATOM 11324 O O . ALA F 2 372 ? 124.968 163.704 116.850 1.00 51.12 372 ALA F O 1
ATOM 11326 N N . ASP F 2 373 ? 124.658 163.128 114.702 1.00 51.62 373 ASP F N 1
ATOM 11327 C CA . ASP F 2 373 ? 123.322 162.595 114.922 1.00 51.62 373 ASP F CA 1
ATOM 11328 C C . ASP F 2 373 ? 123.326 161.415 115.886 1.00 51.62 373 ASP F C 1
ATOM 11329 O O . ASP F 2 373 ? 122.409 161.271 116.695 1.00 51.62 373 ASP F O 1
ATOM 11334 N N . PHE F 2 374 ? 124.315 160.529 115.776 1.00 49.84 374 PHE F N 1
ATOM 11335 C CA . PHE F 2 374 ? 124.444 159.421 116.720 1.00 49.84 374 PHE F CA 1
ATOM 11336 C C . PHE F 2 374 ? 124.710 159.909 118.140 1.00 49.84 374 PHE F C 1
ATOM 11337 O O . PHE F 2 374 ? 124.137 159.385 119.109 1.00 49.84 374 PHE F O 1
ATOM 11345 N N . VAL F 2 375 ? 125.479 160.991 118.274 1.00 50.02 375 VAL F N 1
ATOM 11346 C CA . VAL F 2 375 ? 125.626 161.630 119.585 1.00 50.02 375 VAL F CA 1
ATOM 11347 C C . VAL F 2 375 ? 124.304 162.223 120.080 1.00 50.02 375 VAL F C 1
ATOM 11348 O O . VAL F 2 375 ? 123.926 162.049 121.246 1.00 50.02 375 VAL F O 1
ATOM 11352 N N . ILE F 2 376 ? 123.585 162.927 119.208 1.00 49.78 376 ILE F N 1
ATOM 11353 C CA . ILE F 2 376 ? 122.279 163.486 119.566 1.00 49.78 376 ILE F CA 1
ATOM 11354 C C . ILE F 2 376 ? 121.303 162.394 119.998 1.00 49.78 376 ILE F C 1
ATOM 11355 O O . ILE F 2 376 ? 120.613 162.526 121.015 1.00 49.78 376 ILE F O 1
ATOM 11360 N N . LEU F 2 377 ? 121.233 161.303 119.236 1.00 50.54 377 LEU F N 1
ATOM 11361 C CA . LEU F 2 377 ? 120.380 160.175 119.602 1.00 50.54 377 LEU F CA 1
ATOM 11362 C C . LEU F 2 377 ? 120.746 159.607 120.964 1.00 50.54 377 LEU F C 1
ATOM 11363 O O . LEU F 2 377 ? 119.862 159.247 121.749 1.00 50.54 377 LEU F O 1
ATOM 11368 N N . THR F 2 378 ? 122.040 159.516 121.268 1.00 50.32 378 THR F N 1
ATOM 11369 C CA . THR F 2 378 ? 122.438 159.084 122.604 1.00 50.32 378 THR F CA 1
ATOM 11370 C C . THR F 2 378 ? 121.947 160.052 123.679 1.00 50.32 378 THR F C 1
ATOM 11371 O O . THR F 2 378 ? 121.408 159.631 124.709 1.00 50.32 378 THR F O 1
ATOM 11375 N N . TRP F 2 379 ? 122.124 161.355 123.456 1.00 52.89 379 TRP F N 1
ATOM 11376 C CA . TRP F 2 379 ? 121.734 162.349 124.457 1.00 52.89 379 TRP F CA 1
ATOM 11377 C C . TRP F 2 379 ? 120.218 162.484 124.631 1.00 52.89 379 TRP F C 1
ATOM 11378 O O . TRP F 2 379 ? 119.735 162.556 125.766 1.00 52.89 379 TRP F O 1
ATOM 11389 N N . VAL F 2 380 ? 119.445 162.526 123.540 1.00 51.03 380 VAL F N 1
ATOM 11390 C CA . VAL F 2 380 ? 117.985 162.581 123.681 1.00 51.03 380 VAL F CA 1
ATOM 11391 C C . VAL F 2 380 ? 117.425 161.341 124.363 1.00 51.03 380 VAL F C 1
ATOM 11392 O O . VAL F 2 380 ? 116.375 161.408 125.014 1.00 51.03 380 VAL F O 1
ATOM 11396 N N . GLY F 2 381 ? 118.089 160.195 124.222 1.00 51.31 381 GLY F N 1
ATOM 11397 C CA . GLY F 2 381 ? 117.650 159.007 124.932 1.00 51.31 381 GLY F CA 1
ATOM 11398 C C . GLY F 2 381 ? 117.563 159.189 126.435 1.00 51.31 381 GLY F C 1
ATOM 11399 O O . GLY F 2 381 ? 116.714 158.578 127.088 1.00 51.31 381 GLY F O 1
ATOM 11400 N N . ALA F 2 382 ? 118.427 160.026 127.004 1.00 53.85 382 ALA F N 1
ATOM 11401 C CA . ALA F 2 382 ? 118.412 160.280 128.439 1.00 53.85 382 ALA F CA 1
ATOM 11402 C C . ALA F 2 382 ? 117.403 161.340 128.872 1.00 53.85 382 ALA F C 1
ATOM 11403 O O . ALA F 2 382 ? 117.156 161.469 130.076 1.00 53.85 382 ALA F O 1
ATOM 11405 N N . GLN F 2 383 ? 116.825 162.102 127.948 1.00 57.24 383 GLN F N 1
ATOM 11406 C CA . GLN F 2 383 ? 115.907 163.173 128.309 1.00 57.24 383 GLN F CA 1
ATOM 11407 C C . GLN F 2 383 ? 114.466 162.667 128.404 1.00 57.24 383 GLN F C 1
ATOM 11408 O O . GLN F 2 383 ? 114.127 161.575 127.944 1.00 57.24 383 GLN F O 1
ATOM 11414 N N . GLN F 2 384 ? 113.611 163.488 129.016 1.00 62.03 384 GLN F N 1
ATOM 11415 C CA . GLN F 2 384 ? 112.177 163.236 129.052 1.00 62.03 384 GLN F CA 1
ATOM 11416 C C . GLN F 2 384 ? 111.549 163.453 127.673 1.00 62.03 384 GLN F C 1
ATOM 11417 O O . GLN F 2 384 ? 112.160 164.007 126.756 1.00 62.03 384 GLN F O 1
ATOM 11423 N N . THR F 2 385 ? 110.301 163.006 127.535 1.00 60.10 385 THR F N 1
ATOM 11424 C CA . THR F 2 385 ? 109.597 162.984 126.257 1.00 60.10 385 THR F CA 1
ATOM 11425 C C . THR F 2 385 ? 108.858 164.293 125.949 1.00 60.10 385 THR F C 1
ATOM 11426 O O . THR F 2 385 ? 108.252 164.416 124.879 1.00 60.10 385 THR F O 1
ATOM 11430 N N . THR F 2 386 ? 108.932 165.295 126.824 1.00 58.36 386 THR F N 1
ATOM 11431 C CA . THR F 2 386 ? 108.264 166.564 126.560 1.00 58.36 386 THR F CA 1
ATOM 11432 C C . THR F 2 386 ? 108.891 167.286 125.365 1.00 58.36 386 THR F C 1
ATOM 11433 O O . THR F 2 386 ? 109.955 166.918 124.861 1.00 58.36 386 THR F O 1
ATOM 11437 N N . PHE F 2 387 ? 108.206 168.333 124.919 1.00 53.57 387 PHE F N 1
ATOM 11438 C CA . PHE F 2 387 ? 108.825 169.338 124.068 1.00 53.57 387 PHE F CA 1
ATOM 11439 C C . PHE F 2 387 ? 110.087 169.877 124.737 1.00 53.57 387 PHE F C 1
ATOM 11440 O O . PHE F 2 387 ? 110.111 170.048 125.962 1.00 53.57 387 PHE F O 1
ATOM 11448 N N . PRO F 2 388 ? 111.155 170.164 123.975 1.00 52.65 388 PRO F N 1
ATOM 11449 C CA . PRO F 2 388 ? 111.346 169.980 122.534 1.00 52.65 388 PRO F CA 1
ATOM 11450 C C . PRO F 2 388 ? 111.915 168.615 122.151 1.00 52.65 388 PRO F C 1
ATOM 11451 O O . PRO F 2 388 ? 112.133 168.351 120.970 1.00 52.65 388 PRO F O 1
ATOM 11455 N N . TYR F 2 389 ? 112.164 167.768 123.151 1.00 54.15 389 TYR F N 1
ATOM 11456 C CA . TYR F 2 389 ? 112.918 166.538 122.930 1.00 54.15 389 TYR F CA 1
ATOM 11457 C C . TYR F 2 389 ? 112.195 165.559 122.011 1.00 54.15 389 TYR F C 1
ATOM 11458 O O . TYR F 2 389 ? 112.847 164.761 121.331 1.00 54.15 389 TYR F O 1
ATOM 11467 N N . ASP F 2 390 ? 110.864 165.610 121.965 1.00 55.60 390 ASP F N 1
ATOM 11468 C CA . ASP F 2 390 ? 110.118 164.841 120.971 1.00 55.60 390 ASP F CA 1
ATOM 11469 C C . ASP F 2 390 ? 110.482 165.232 119.540 1.00 55.60 390 ASP F C 1
ATOM 11470 O O . ASP F 2 390 ? 110.782 164.366 118.706 1.00 55.60 390 ASP F O 1
ATOM 11475 N N . TRP F 2 391 ? 110.558 166.534 119.262 1.00 53.42 391 TRP F N 1
ATOM 11476 C CA . TRP F 2 391 ? 111.000 166.983 117.945 1.00 53.42 391 TRP F CA 1
ATOM 11477 C C . TRP F 2 391 ? 112.446 166.597 117.672 1.00 53.42 391 TRP F C 1
ATOM 11478 O O . TRP F 2 391 ? 112.768 166.118 116.580 1.00 53.42 391 TRP F O 1
ATOM 11489 N N . ILE F 2 392 ? 113.345 166.869 118.616 1.00 50.88 392 ILE F N 1
ATOM 11490 C CA . ILE F 2 392 ? 114.759 166.583 118.390 1.00 50.88 392 ILE F CA 1
ATOM 11491 C C . ILE F 2 392 ? 114.963 165.100 118.098 1.00 50.88 392 ILE F C 1
ATOM 11492 O O . ILE F 2 392 ? 115.650 164.728 117.140 1.00 50.88 392 ILE F O 1
ATOM 11497 N N . SER F 2 393 ? 114.377 164.230 118.926 1.00 51.50 393 SER F N 1
ATOM 11498 C CA . SER F 2 393 ? 114.508 162.791 118.713 1.00 51.50 393 SER F CA 1
ATOM 11499 C C . SER F 2 393 ? 113.877 162.331 117.403 1.00 51.50 393 SER F C 1
ATOM 11500 O O . SER F 2 393 ? 114.440 161.465 116.719 1.00 51.50 393 SER F O 1
ATOM 11503 N N . LEU F 2 394 ? 112.769 162.948 116.984 1.00 49.41 394 LEU F N 1
ATOM 11504 C CA . LEU F 2 394 ? 112.168 162.564 115.710 1.00 49.41 394 LEU F CA 1
ATOM 11505 C C . LEU F 2 394 ? 113.049 162.976 114.535 1.00 49.41 394 LEU F C 1
ATOM 11506 O O . LEU F 2 394 ? 113.287 162.183 113.616 1.00 49.41 394 LEU F O 1
ATOM 11511 N N . ILE F 2 395 ? 113.530 164.218 114.543 1.00 49.47 395 ILE F N 1
ATOM 11512 C CA . ILE F 2 395 ? 114.407 164.707 113.482 1.00 49.47 395 ILE F CA 1
ATOM 11513 C C . ILE F 2 395 ? 115.682 163.875 113.402 1.00 49.47 395 ILE F C 1
ATOM 11514 O O . ILE F 2 395 ? 116.145 163.522 112.310 1.00 49.47 395 ILE F O 1
ATOM 11519 N N . ALA F 2 396 ? 116.280 163.566 114.554 1.00 50.78 396 ALA F N 1
ATOM 11520 C CA . ALA F 2 396 ? 117.469 162.720 114.586 1.00 50.78 396 ALA F CA 1
ATOM 11521 C C . ALA F 2 396 ? 117.215 161.336 113.991 1.00 50.78 396 ALA F C 1
ATOM 11522 O O . ALA F 2 396 ? 118.009 160.843 113.177 1.00 50.78 396 ALA F O 1
ATOM 11524 N N . SER F 2 397 ? 116.124 160.681 114.400 1.00 52.18 397 SER F N 1
ATOM 11525 C CA . SER F 2 397 ? 115.786 159.379 113.829 1.00 52.18 397 SER F CA 1
ATOM 11526 C C . SER F 2 397 ? 115.586 159.462 112.318 1.00 52.18 397 SER F C 1
ATOM 11527 O O . SER F 2 397 ? 116.054 158.592 111.559 1.00 52.18 397 SER F O 1
ATOM 11530 N N . ALA F 2 398 ? 114.903 160.515 111.864 1.00 51.91 398 ALA F N 1
ATOM 11531 C CA . ALA F 2 398 ? 114.700 160.698 110.435 1.00 51.91 398 ALA F CA 1
ATOM 11532 C C . ALA F 2 398 ? 116.019 160.871 109.698 1.00 51.91 398 ALA F C 1
ATOM 11533 O O . ALA F 2 398 ? 116.180 160.350 108.593 1.00 51.91 398 ALA F O 1
ATOM 11535 N N . TYR F 2 399 ? 116.970 161.610 110.275 1.00 51.24 399 TYR F N 1
ATOM 11536 C CA . TYR F 2 399 ? 118.265 161.733 109.607 1.00 51.24 399 TYR F CA 1
ATOM 11537 C C . TYR F 2 399 ? 119.006 160.402 109.554 1.00 51.24 399 TYR F C 1
ATOM 11538 O O . TYR F 2 399 ? 119.651 160.092 108.545 1.00 51.24 399 TYR F O 1
ATOM 11547 N N . TRP F 2 400 ? 118.944 159.614 110.630 1.00 50.67 400 TRP F N 1
ATOM 11548 C CA . TRP F 2 400 ? 119.556 158.285 110.602 1.00 50.67 400 TRP F CA 1
ATOM 11549 C C . TRP F 2 400 ? 119.050 157.458 109.430 1.00 50.67 400 TRP F C 1
ATOM 11550 O O . TRP F 2 400 ? 119.840 156.879 108.677 1.00 50.67 400 TRP F O 1
ATOM 11561 N N . PHE F 2 401 ? 117.733 157.392 109.259 1.00 52.85 401 PHE F N 1
ATOM 11562 C CA . PHE F 2 401 ? 117.200 156.654 108.112 1.00 52.85 401 PHE F CA 1
ATOM 11563 C C . PHE F 2 401 ? 117.510 157.314 106.768 1.00 52.85 401 PHE F C 1
ATOM 11564 O O . PHE F 2 401 ? 117.825 156.614 105.797 1.00 52.85 401 PHE F O 1
ATOM 11572 N N . ALA F 2 402 ? 117.390 158.639 106.674 1.00 54.88 402 ALA F N 1
ATOM 11573 C CA . ALA F 2 402 ? 117.656 159.339 105.419 1.00 54.88 402 ALA F CA 1
ATOM 11574 C C . ALA F 2 402 ? 119.089 159.152 104.933 1.00 54.88 402 ALA F C 1
ATOM 11575 O O . ALA F 2 402 ? 119.324 159.044 103.725 1.00 54.88 402 ALA F O 1
ATOM 11577 N N . TYR F 2 403 ? 120.052 159.082 105.850 1.00 53.66 403 TYR F N 1
ATOM 11578 C CA . TYR F 2 403 ? 121.442 158.862 105.459 1.00 53.66 403 TYR F CA 1
ATOM 11579 C C . TYR F 2 403 ? 121.609 157.576 104.657 1.00 53.66 403 TYR F C 1
ATOM 11580 O O . TYR F 2 403 ? 122.118 157.592 103.531 1.00 53.66 403 TYR F O 1
ATOM 11589 N N . PHE F 2 404 ? 121.185 156.447 105.221 1.00 55.21 404 PHE F N 1
ATOM 11590 C CA . PHE F 2 404 ? 121.366 155.172 104.535 1.00 55.21 404 PHE F CA 1
ATOM 11591 C C . PHE F 2 404 ? 120.414 155.004 103.352 1.00 55.21 404 PHE F C 1
ATOM 11592 O O . PHE F 2 404 ? 120.820 154.499 102.300 1.00 55.21 404 PHE F O 1
ATOM 11600 N N . LEU F 2 405 ? 119.151 155.410 103.489 1.00 59.02 405 LEU F N 1
ATOM 11601 C CA . LEU F 2 405 ? 118.152 155.104 102.469 1.00 59.02 405 LEU F CA 1
ATOM 11602 C C . LEU F 2 405 ? 118.072 156.111 101.328 1.00 59.02 405 LEU F C 1
ATOM 11603 O O . LEU F 2 405 ? 117.585 155.753 100.250 1.00 59.02 405 LEU F O 1
ATOM 11608 N N . VAL F 2 406 ? 118.518 157.349 101.520 1.00 57.12 406 VAL F N 1
ATOM 11609 C CA . VAL F 2 406 ? 118.394 158.365 100.480 1.00 57.12 406 VAL F CA 1
ATOM 11610 C C . VAL F 2 406 ? 119.757 158.915 100.085 1.00 57.12 406 VAL F C 1
ATOM 11611 O O . VAL F 2 406 ? 120.139 158.874 98.910 1.00 57.12 406 VAL F O 1
ATOM 11615 N N . ILE F 2 407 ? 120.496 159.437 101.064 1.00 55.31 407 ILE F N 1
ATOM 11616 C CA . ILE F 2 407 ? 121.720 160.182 100.776 1.00 55.31 407 ILE F CA 1
ATOM 11617 C C . ILE F 2 407 ? 122.779 159.292 100.127 1.00 55.31 407 ILE F C 1
ATOM 11618 O O . ILE F 2 407 ? 123.380 159.667 99.115 1.00 55.31 407 ILE F O 1
ATOM 11623 N N . LEU F 2 408 ? 123.045 158.118 100.700 1.00 57.61 408 LEU F N 1
ATOM 11624 C CA . LEU F 2 408 ? 124.050 157.237 100.103 1.00 57.61 408 LEU F CA 1
ATOM 11625 C C . LEU F 2 408 ? 123.704 156.785 98.687 1.00 57.61 408 LEU F C 1
ATOM 11626 O O . LEU F 2 408 ? 124.589 156.842 97.816 1.00 57.61 408 LEU F O 1
ATOM 11631 N N . PRO F 2 409 ? 122.485 156.325 98.381 1.00 57.98 409 PRO F N 1
ATOM 11632 C CA . PRO F 2 409 ? 122.163 156.006 96.978 1.00 57.98 409 PRO F CA 1
ATOM 11633 C C . PRO F 2 409 ? 122.285 157.179 96.013 1.00 57.98 409 PRO F C 1
ATOM 11634 O O . PRO F 2 409 ? 122.686 156.984 94.859 1.00 57.98 409 PRO F O 1
ATOM 11638 N N . ILE F 2 410 ? 121.942 158.391 96.449 1.00 57.67 410 ILE F N 1
ATOM 11639 C CA . ILE F 2 410 ? 122.013 159.570 95.584 1.00 57.67 410 ILE F CA 1
ATOM 11640 C C . ILE F 2 410 ? 123.461 159.999 95.335 1.00 57.67 410 ILE F C 1
ATOM 11641 O O . ILE F 2 410 ? 123.856 160.289 94.192 1.00 57.67 410 ILE F O 1
ATOM 11646 N N . LEU F 2 411 ? 124.262 160.090 96.401 1.00 63.13 411 LEU F N 1
ATOM 11647 C CA . LEU F 2 411 ? 125.602 160.657 96.268 1.00 63.13 411 LEU F CA 1
ATOM 11648 C C . LEU F 2 411 ? 126.423 159.909 95.229 1.00 63.13 411 LEU F C 1
ATOM 11649 O O . LEU F 2 411 ? 127.126 160.529 94.423 1.00 63.13 411 LEU F O 1
ATOM 11654 N N . GLY F 2 412 ? 126.339 158.579 95.218 1.00 64.25 412 GLY F N 1
ATOM 11655 C CA . GLY F 2 412 ? 127.078 157.821 94.229 1.00 64.25 412 GLY F CA 1
ATOM 11656 C C . GLY F 2 412 ? 126.617 158.077 92.812 1.00 64.25 412 GLY F C 1
ATOM 11657 O O . GLY F 2 412 ? 127.341 157.759 91.863 1.00 64.25 412 GLY F O 1
ATOM 11658 N N . ALA F 2 413 ? 125.425 158.652 92.646 1.00 63.31 413 ALA F N 1
ATOM 11659 C CA . ALA F 2 413 ? 124.941 159.059 91.337 1.00 63.31 413 ALA F CA 1
ATOM 11660 C C . ALA F 2 413 ? 125.292 160.496 90.977 1.00 63.31 413 ALA F C 1
ATOM 11661 O O . ALA F 2 413 ? 125.215 160.852 89.796 1.00 63.31 413 ALA F O 1
ATOM 11663 N N . ILE F 2 414 ? 125.670 161.334 91.943 1.00 65.04 414 ILE F N 1
ATOM 11664 C CA . ILE F 2 414 ? 125.830 162.758 91.646 1.00 65.04 414 ILE F CA 1
ATOM 11665 C C . ILE F 2 414 ? 127.150 163.355 92.125 1.00 65.04 414 ILE F C 1
ATOM 11666 O O . ILE F 2 414 ? 127.511 164.461 91.683 1.00 65.04 414 ILE F O 1
ATOM 11671 N N . GLU F 2 415 ? 127.906 162.712 93.011 1.00 71.82 415 GLU F N 1
ATOM 11672 C CA . GLU F 2 415 ? 129.112 163.309 93.579 1.00 71.82 415 GLU F CA 1
ATOM 11673 C C . GLU F 2 415 ? 130.253 163.410 92.563 1.00 71.82 415 GLU F C 1
ATOM 11674 O O . GLU F 2 415 ? 130.407 162.565 91.677 1.00 71.82 415 GLU F O 1
ATOM 11680 N N . LYS F 2 416 ? 131.058 164.482 92.698 1.00 75.57 416 LYS F N 1
ATOM 11681 C CA . LYS F 2 416 ? 132.231 164.777 91.873 1.00 75.57 416 LYS F CA 1
ATOM 11682 C C . LYS F 2 416 ? 133.516 164.550 92.673 1.00 75.57 416 LYS F C 1
ATOM 11683 O O . LYS F 2 416 ? 134.079 165.503 93.226 1.00 75.57 416 LYS F O 1
ATOM 11689 N N . PRO F 2 417 ? 133.999 163.311 92.764 1.00 73.52 417 PRO F N 1
ATOM 11690 C CA . PRO F 2 417 ? 135.104 162.995 93.680 1.00 73.52 417 PRO F CA 1
ATOM 11691 C C . PRO F 2 417 ? 136.460 163.554 93.258 1.00 73.52 417 PRO F C 1
ATOM 11692 O O . PRO F 2 417 ? 136.725 163.833 92.087 1.00 73.52 417 PRO F O 1
ATOM 11696 N N . VAL F 2 418 ? 137.326 163.714 94.269 1.00 72.92 418 VAL F N 1
ATOM 11697 C CA . VAL F 2 418 ? 138.758 163.974 94.071 1.00 72.92 418 VAL F CA 1
ATOM 11698 C C . VAL F 2 418 ? 139.464 162.698 93.598 1.00 72.92 418 VAL F C 1
ATOM 11699 O O . VAL F 2 418 ? 138.976 161.578 93.781 1.00 72.92 418 VAL F O 1
ATOM 11703 N N . ALA F 2 419 ? 140.632 162.874 92.971 1.00 73.08 419 ALA F N 1
ATOM 11704 C CA . ALA F 2 419 ? 141.459 161.741 92.543 1.00 73.08 419 ALA F CA 1
ATOM 11705 C C . ALA F 2 419 ? 142.333 161.222 93.684 1.00 73.08 419 ALA F C 1
ATOM 11706 O O . ALA F 2 419 ? 143.118 161.993 94.247 1.00 73.08 419 ALA F O 1
ATOM 11708 N N . PRO F 2 420 ? 142.231 159.945 94.050 1.00 73.22 420 PRO F N 1
ATOM 11709 C CA . PRO F 2 420 ? 143.132 159.364 95.065 1.00 73.22 420 PRO F CA 1
ATOM 11710 C C . PRO F 2 420 ? 144.562 159.223 94.568 1.00 73.22 420 PRO F C 1
ATOM 11711 O O . PRO F 2 420 ? 144.831 159.348 93.364 1.00 73.22 420 PRO F O 1
ATOM 11715 N N . PRO F 2 421 ? 145.510 158.967 95.478 1.00 73.12 421 PRO F N 1
ATOM 11716 C CA . PRO F 2 421 ? 146.893 158.663 95.083 1.00 73.12 421 PRO F CA 1
ATOM 11717 C C . PRO F 2 421 ? 147.006 157.478 94.132 1.00 73.12 421 PRO F C 1
ATOM 11718 O O . PRO F 2 421 ? 146.106 156.645 94.013 1.00 73.12 421 PRO F O 1
ATOM 11722 N N . ALA F 2 422 ? 148.152 157.413 93.448 1.00 69.70 422 ALA F N 1
ATOM 11723 C CA . ALA F 2 422 ? 148.452 156.263 92.600 1.00 69.70 422 ALA F CA 1
ATOM 11724 C C . ALA F 2 422 ? 148.775 155.009 93.408 1.00 69.70 422 ALA F C 1
ATOM 11725 O O . ALA F 2 422 ? 148.418 153.903 92.989 1.00 69.70 422 ALA F O 1
ATOM 11727 N N . THR F 2 423 ? 149.426 155.151 94.565 1.00 73.24 423 THR F N 1
ATOM 11728 C CA . THR F 2 423 ? 149.855 154.005 95.362 1.00 73.24 423 THR F CA 1
ATOM 11729 C C . THR F 2 423 ? 149.869 154.384 96.836 1.00 73.24 423 THR F C 1
ATOM 11730 O O . THR F 2 423 ? 149.916 155.562 97.197 1.00 73.24 423 THR F O 1
ATOM 11734 N N . ILE F 2 424 ? 149.833 153.355 97.687 1.00 74.25 424 ILE F N 1
ATOM 11735 C CA . ILE F 2 424 ? 150.051 153.553 99.118 1.00 74.25 424 ILE F CA 1
ATOM 11736 C C . ILE F 2 424 ? 151.439 154.125 99.373 1.00 74.25 424 ILE F C 1
ATOM 11737 O O . ILE F 2 424 ? 151.626 154.977 100.249 1.00 74.25 424 ILE F O 1
ATOM 11742 N N . GLU F 2 425 ? 152.435 153.652 98.621 1.00 78.17 425 GLU F N 1
ATOM 11743 C CA . GLU F 2 425 ? 153.789 154.191 98.708 1.00 78.17 425 GLU F CA 1
ATOM 11744 C C . GLU F 2 425 ? 153.825 155.701 98.487 1.00 78.17 425 GLU F C 1
ATOM 11745 O O . GLU F 2 425 ? 154.498 156.431 99.221 1.00 78.17 425 GLU F O 1
ATOM 11751 N N . GLU F 2 426 ? 153.112 156.184 97.468 1.00 78.67 426 GLU F N 1
ATOM 11752 C CA . GLU F 2 426 ? 153.072 157.619 97.194 1.00 78.67 426 GLU F CA 1
ATOM 11753 C C . GLU F 2 426 ? 152.475 158.398 98.361 1.00 78.67 426 GLU F C 1
ATOM 11754 O O . GLU F 2 426 ? 153.023 159.423 98.785 1.00 78.67 426 GLU F O 1
ATOM 11760 N N . ASP F 2 427 ? 151.346 157.926 98.888 1.00 78.48 427 ASP F N 1
ATOM 11761 C CA . ASP F 2 427 ? 150.706 158.573 100.031 1.00 78.48 427 ASP F CA 1
ATOM 11762 C C . ASP F 2 427 ? 151.618 158.599 101.253 1.00 78.48 427 ASP F C 1
ATOM 11763 O O . ASP F 2 427 ? 151.757 159.631 101.919 1.00 78.48 427 ASP F O 1
ATOM 11768 N N . PHE F 2 428 ? 152.241 157.463 101.562 1.00 75.55 428 PHE F N 1
ATOM 11769 C CA . PHE F 2 428 ? 153.176 157.381 102.679 1.00 75.55 428 PHE F CA 1
ATOM 11770 C C . PHE F 2 428 ? 154.346 158.345 102.510 1.00 75.55 428 PHE F C 1
ATOM 11771 O O . PHE F 2 428 ? 154.716 159.060 103.448 1.00 75.55 428 PHE F O 1
ATOM 11779 N N . ASN F 2 429 ? 154.942 158.379 101.317 1.00 77.11 429 ASN F N 1
ATOM 11780 C CA . ASN F 2 429 ? 156.045 159.301 101.059 1.00 77.11 429 ASN F CA 1
ATOM 11781 C C . ASN F 2 429 ? 155.616 160.760 101.166 1.00 77.11 429 ASN F C 1
ATOM 11782 O O . ASN F 2 429 ? 156.344 161.587 101.726 1.00 77.11 429 ASN F O 1
ATOM 11787 N N . ALA F 2 430 ? 154.439 161.098 100.635 1.00 78.82 430 ALA F N 1
ATOM 11788 C CA . ALA F 2 430 ? 153.975 162.482 100.683 1.00 78.82 430 ALA F CA 1
ATOM 11789 C C . ALA F 2 430 ? 153.789 162.987 102.108 1.00 78.82 430 ALA F C 1
ATOM 11790 O O . ALA F 2 430 ? 153.935 164.188 102.362 1.00 78.82 430 ALA F O 1
ATOM 11792 N N . HIS F 2 431 ? 153.467 162.100 103.046 1.00 83.52 431 HIS F N 1
ATOM 11793 C CA . HIS F 2 431 ? 153.287 162.496 104.436 1.00 83.52 431 HIS F CA 1
ATOM 11794 C C . HIS F 2 431 ? 154.530 162.293 105.293 1.00 83.52 431 HIS F C 1
ATOM 11795 O O . HIS F 2 431 ? 154.620 162.894 106.370 1.00 83.52 431 HIS F O 1
ATOM 11802 N N . TYR F 2 432 ? 155.474 161.468 104.846 1.00 82.65 432 TYR F N 1
ATOM 11803 C CA . TYR F 2 432 ? 156.619 161.039 105.651 1.00 82.65 432 TYR F CA 1
ATOM 11804 C C . TYR F 2 432 ? 156.184 160.430 106.982 1.00 82.65 432 TYR F C 1
ATOM 11805 O O . TYR F 2 432 ? 156.910 160.501 107.973 1.00 82.65 432 TYR F O 1
ATOM 11814 N N . GLY G 3 25 ? 117.872 163.748 144.112 1.00 90.90 25 GLY G N 1
ATOM 11815 C CA . GLY G 3 25 ? 117.638 164.992 144.821 1.00 90.90 25 GLY G CA 1
ATOM 11816 C C . GLY G 3 25 ? 118.439 166.154 144.266 1.00 90.90 25 GLY G C 1
ATOM 11817 O O . GLY G 3 25 ? 119.663 166.088 144.183 1.00 90.90 25 GLY G O 1
ATOM 11818 N N . GLY G 3 26 ? 117.742 167.222 143.873 1.00 93.40 26 GLY G N 1
ATOM 11819 C CA . GLY G 3 26 ? 118.413 168.406 143.384 1.00 93.40 26 GLY G CA 1
ATOM 11820 C C . GLY G 3 26 ? 118.924 169.319 144.488 1.00 93.40 26 GLY G C 1
ATOM 11821 O O . GLY G 3 26 ? 118.429 169.318 145.615 1.00 93.40 26 GLY G O 1
ATOM 11822 N N . HIS G 3 27 ? 119.935 170.116 144.125 1.00 98.56 27 HIS G N 1
ATOM 11823 C CA . HIS G 3 27 ? 120.509 171.156 144.990 1.00 98.56 27 HIS G CA 1
ATOM 11824 C C . HIS G 3 27 ? 120.898 170.619 146.367 1.00 98.56 27 HIS G C 1
ATOM 11825 O O . HIS G 3 27 ? 120.695 171.262 147.399 1.00 98.56 27 HIS G O 1
ATOM 11832 N N . VAL G 3 28 ? 121.454 169.407 146.365 1.00 89.55 28 VAL G N 1
ATOM 11833 C CA . VAL G 3 28 ? 122.147 168.859 147.522 1.00 89.55 28 VAL G CA 1
ATOM 11834 C C . VAL G 3 28 ? 123.303 169.767 147.968 1.00 89.55 28 VAL G C 1
ATOM 11835 O O . VAL G 3 28 ? 123.953 170.434 147.153 1.00 89.55 28 VAL G O 1
ATOM 11839 N N . GLU G 3 29 ? 123.548 169.798 149.282 1.00 91.84 29 GLU G N 1
ATOM 11840 C CA . GLU G 3 29 ? 124.717 170.471 149.849 1.00 91.84 29 GLU G CA 1
ATOM 11841 C C . GLU G 3 29 ? 125.997 169.696 149.536 1.00 91.84 29 GLU G C 1
ATOM 11842 O O . GLU G 3 29 ? 126.128 168.526 149.909 1.00 91.84 29 GLU G O 1
ATOM 11848 N N . ASP G 3 30 ? 126.945 170.349 148.857 1.00 88.27 30 ASP G N 1
ATOM 11849 C CA . ASP G 3 30 ? 128.258 169.767 148.547 1.00 88.27 30 ASP G CA 1
ATOM 11850 C C . ASP G 3 30 ? 129.161 169.783 149.784 1.00 88.27 30 ASP G C 1
ATOM 11851 O O . ASP G 3 30 ? 130.022 170.649 149.961 1.00 88.27 30 ASP G O 1
ATOM 11856 N N . VAL G 3 31 ? 128.947 168.807 150.658 1.00 86.72 31 VAL G N 1
ATOM 11857 C CA . VAL G 3 31 ? 129.773 168.640 151.865 1.00 86.72 31 VAL G CA 1
ATOM 11858 C C . VAL G 3 31 ? 131.166 168.143 151.489 1.00 86.72 31 VAL G C 1
ATOM 11859 O O . VAL G 3 31 ? 131.289 167.161 150.737 1.00 86.72 31 VAL G O 1
ATOM 11863 N N . PRO G 3 32 ? 132.235 168.776 151.978 1.00 84.34 32 PRO G N 1
ATOM 11864 C CA . PRO G 3 32 ? 133.580 168.184 151.881 1.00 84.34 32 PRO G CA 1
ATOM 11865 C C . PRO G 3 32 ? 133.735 166.990 152.817 1.00 84.34 32 PRO G C 1
ATOM 11866 O O . PRO G 3 32 ? 133.644 167.130 154.038 1.00 84.34 32 PRO G O 1
ATOM 11870 N N . PHE G 3 33 ? 133.975 165.813 152.241 1.00 80.32 33 PHE G N 1
ATOM 11871 C CA . PHE G 3 33 ? 134.285 164.607 153.001 1.00 80.32 33 PHE G CA 1
ATOM 11872 C C . PHE G 3 33 ? 135.717 164.163 152.723 1.00 80.32 33 PHE G C 1
ATOM 11873 O O . PHE G 3 33 ? 136.204 164.275 151.595 1.00 80.32 33 PHE G O 1
ATOM 11881 N N . SER G 3 34 ? 136.386 163.653 153.763 1.00 79.93 34 SER G N 1
ATOM 11882 C CA . SER G 3 34 ? 137.798 163.294 153.654 1.00 79.93 34 SER G CA 1
ATOM 11883 C C . SER G 3 34 ? 138.059 162.166 152.661 1.00 79.93 34 SER G C 1
ATOM 11884 O O . SER G 3 34 ? 139.177 162.058 152.150 1.00 79.93 34 SER G O 1
ATOM 11887 N N . PHE G 3 35 ? 137.067 161.321 152.386 1.00 78.56 35 PHE G N 1
ATOM 11888 C CA . PHE G 3 35 ? 137.202 160.255 151.399 1.00 78.56 35 PHE G CA 1
ATOM 11889 C C . PHE G 3 35 ? 137.094 160.728 149.951 1.00 78.56 35 PHE G C 1
ATOM 11890 O O . PHE G 3 35 ? 137.369 159.937 149.042 1.00 78.56 35 PHE G O 1
ATOM 11898 N N . GLU G 3 36 ? 136.704 161.976 149.709 1.00 79.94 36 GLU G N 1
ATOM 11899 C CA . GLU G 3 36 ? 136.604 162.490 148.348 1.00 79.94 36 GLU G CA 1
ATOM 11900 C C . GLU G 3 36 ? 137.974 162.660 147.694 1.00 79.94 36 GLU G C 1
ATOM 11901 O O . GLU G 3 36 ? 138.993 162.850 148.361 1.00 79.94 36 GLU G O 1
ATOM 11907 N N . GLY G 3 37 ? 137.977 162.596 146.362 1.00 78.12 37 GLY G N 1
ATOM 11908 C CA . GLY G 3 37 ? 139.176 162.692 145.560 1.00 78.12 37 GLY G CA 1
ATOM 11909 C C . GLY G 3 37 ? 140.004 161.422 145.540 1.00 78.12 37 GLY G C 1
ATOM 11910 O O . GLY G 3 37 ? 139.813 160.513 146.353 1.00 78.12 37 GLY G O 1
ATOM 11911 N N . PRO G 3 38 ? 140.945 161.336 144.594 1.00 75.93 38 PRO G N 1
ATOM 11912 C CA . PRO G 3 38 ? 141.715 160.092 144.441 1.00 75.93 38 PRO G CA 1
ATOM 11913 C C . PRO G 3 38 ? 142.607 159.772 145.628 1.00 75.93 38 PRO G C 1
ATOM 11914 O O . PRO G 3 38 ? 142.889 158.593 145.873 1.00 75.93 38 PRO G O 1
ATOM 11918 N N . PHE G 3 39 ? 143.066 160.778 146.363 1.00 77.53 39 PHE G N 1
ATOM 11919 C CA . PHE G 3 39 ? 143.854 160.579 147.572 1.00 77.53 39 PHE G CA 1
ATOM 11920 C C . PHE G 3 39 ? 143.009 160.512 148.842 1.00 77.53 39 PHE G C 1
ATOM 11921 O O . PHE G 3 39 ? 143.567 160.330 149.928 1.00 77.53 39 PHE G O 1
ATOM 11929 N N . GLY G 3 40 ? 141.691 160.668 148.730 1.00 78.55 40 GLY G N 1
ATOM 11930 C CA . GLY G 3 40 ? 140.838 160.680 149.907 1.00 78.55 40 GLY G CA 1
ATOM 11931 C C . GLY G 3 40 ? 140.806 159.352 150.642 1.00 78.55 40 GLY G C 1
ATOM 11932 O O . GLY G 3 40 ? 140.927 158.279 150.051 1.00 78.55 40 GLY G O 1
ATOM 11933 N N . THR G 3 41 ? 140.631 159.435 151.965 1.00 79.94 41 THR G N 1
ATOM 11934 C CA . THR G 3 41 ? 140.570 158.271 152.844 1.00 79.94 41 THR G CA 1
ATOM 11935 C C . THR G 3 41 ? 139.548 158.518 153.950 1.00 79.94 41 THR G C 1
ATOM 11936 O O . THR G 3 41 ? 139.236 159.662 154.287 1.00 79.94 41 THR G O 1
ATOM 11940 N N . PHE G 3 42 ? 139.022 157.427 154.512 1.00 79.53 42 PHE G N 1
ATOM 11941 C CA . PHE G 3 42 ? 138.122 157.519 155.660 1.00 79.53 42 PHE G CA 1
ATOM 11942 C C . PHE G 3 42 ? 138.862 157.954 156.922 1.00 79.53 42 PHE G C 1
ATOM 11943 O O . PHE G 3 42 ? 139.960 157.472 157.214 1.00 79.53 42 PHE G O 1
ATOM 11951 N N . ASP G 3 43 ? 138.248 158.866 157.679 1.00 85.87 43 ASP G N 1
ATOM 11952 C CA . ASP G 3 43 ? 138.658 159.145 159.055 1.00 85.87 43 ASP G CA 1
ATOM 11953 C C . ASP G 3 43 ? 138.045 158.096 159.981 1.00 85.87 43 ASP G C 1
ATOM 11954 O O . ASP G 3 43 ? 136.827 158.077 160.189 1.00 85.87 43 ASP G O 1
ATOM 11959 N N . GLN G 3 44 ? 138.895 157.228 160.535 1.00 85.45 44 GLN G N 1
ATOM 11960 C CA . GLN G 3 44 ? 138.443 156.149 161.412 1.00 85.45 44 GLN G CA 1
ATOM 11961 C C . GLN G 3 44 ? 137.579 156.644 162.571 1.00 85.45 44 GLN G C 1
ATOM 11962 O O . GLN G 3 44 ? 136.574 156.013 162.924 1.00 85.45 44 GLN G O 1
ATOM 11968 N N . HIS G 3 45 ? 137.939 157.784 163.160 1.00 86.07 45 HIS G N 1
ATOM 11969 C CA . HIS G 3 45 ? 137.163 158.319 164.276 1.00 86.07 45 HIS G CA 1
ATOM 11970 C C . HIS G 3 45 ? 135.833 158.907 163.825 1.00 86.07 45 HIS G C 1
ATOM 11971 O O . HIS G 3 45 ? 134.826 158.778 164.531 1.00 86.07 45 HIS G O 1
ATOM 11978 N N . GLN G 3 46 ? 135.798 159.559 162.662 1.00 83.75 46 GLN G N 1
ATOM 11979 C CA . GLN G 3 46 ? 134.509 159.978 162.123 1.00 83.75 46 GLN G CA 1
ATOM 11980 C C . GLN G 3 46 ? 133.621 158.775 161.840 1.00 83.75 46 GLN G C 1
ATOM 11981 O O . GLN G 3 46 ? 132.407 158.829 162.056 1.00 83.75 46 GLN G O 1
ATOM 11987 N N . LEU G 3 47 ? 134.204 157.683 161.344 1.00 81.55 47 LEU G N 1
ATOM 11988 C CA . LEU G 3 47 ? 133.428 156.463 161.141 1.00 81.55 47 LEU G CA 1
ATOM 11989 C C . LEU G 3 47 ? 132.883 155.911 162.453 1.00 81.55 47 LEU G C 1
ATOM 11990 O O . LEU G 3 47 ? 131.738 155.461 162.508 1.00 81.55 47 LEU G O 1
ATOM 11995 N N . GLN G 3 48 ? 133.700 155.889 163.507 1.00 82.37 48 GLN G N 1
ATOM 11996 C CA . GLN G 3 48 ? 133.218 155.429 164.811 1.00 82.37 48 GLN G CA 1
ATOM 11997 C C . GLN G 3 48 ? 132.116 156.327 165.380 1.00 82.37 48 GLN G C 1
ATOM 11998 O O . GLN G 3 48 ? 131.128 155.833 165.941 1.00 82.37 48 GLN G O 1
ATOM 12004 N N . ARG G 3 49 ? 132.244 157.642 165.204 1.00 85.17 49 ARG G N 1
ATOM 12005 C CA . ARG G 3 49 ? 131.158 158.562 165.541 1.00 85.17 49 ARG G CA 1
ATOM 12006 C C . ARG G 3 49 ? 129.892 158.280 164.735 1.00 85.17 49 ARG G C 1
ATOM 12007 O O . ARG G 3 49 ? 128.783 158.270 165.283 1.00 85.17 49 ARG G O 1
ATOM 12015 N N . GLY G 3 50 ? 130.034 158.072 163.427 1.00 82.11 50 GLY G N 1
ATOM 12016 C CA . GLY G 3 50 ? 128.883 157.733 162.606 1.00 82.11 50 GLY G CA 1
ATOM 12017 C C . GLY G 3 50 ? 128.239 156.417 162.996 1.00 82.11 50 GLY G C 1
ATOM 12018 O O . GLY G 3 50 ? 127.016 156.280 162.963 1.00 82.11 50 GLY G O 1
ATOM 12019 N N . LEU G 3 51 ? 129.056 155.425 163.349 1.00 77.65 51 LEU G N 1
ATOM 12020 C CA . LEU G 3 51 ? 128.542 154.167 163.878 1.00 77.65 51 LEU G CA 1
ATOM 12021 C C . LEU G 3 51 ? 127.733 154.387 165.146 1.00 77.65 51 LEU G C 1
ATOM 12022 O O . LEU G 3 51 ? 126.662 153.795 165.316 1.00 77.65 51 LEU G O 1
ATOM 12027 N N . GLN G 3 52 ? 128.233 155.225 166.054 1.00 80.77 52 GLN G N 1
ATOM 12028 C CA . GLN G 3 52 ? 127.480 155.528 167.267 1.00 80.77 52 GLN G CA 1
ATOM 12029 C C . GLN G 3 52 ? 126.151 156.203 166.940 1.00 80.77 52 GLN G C 1
ATOM 12030 O O . GLN G 3 52 ? 125.109 155.851 167.505 1.00 80.77 52 GLN G O 1
ATOM 12036 N N . VAL G 3 53 ? 126.177 157.200 166.053 1.00 80.51 53 VAL G N 1
ATOM 12037 C CA . VAL G 3 53 ? 124.943 157.866 165.632 1.00 80.51 53 VAL G CA 1
ATOM 12038 C C . VAL G 3 53 ? 123.955 156.874 165.026 1.00 80.51 53 VAL G C 1
ATOM 12039 O O . VAL G 3 53 ? 122.769 156.877 165.370 1.00 80.51 53 VAL G O 1
ATOM 12043 N N . TYR G 3 54 ? 124.423 155.997 164.137 1.00 75.08 54 TYR G N 1
ATOM 12044 C CA . TYR G 3 54 ? 123.536 154.989 163.563 1.00 75.08 54 TYR G CA 1
ATOM 12045 C C . TYR G 3 54 ? 122.944 154.086 164.635 1.00 75.08 54 TYR G C 1
ATOM 12046 O O . TYR G 3 54 ? 121.718 153.930 164.719 1.00 75.08 54 TYR G O 1
ATOM 12055 N N . THR G 3 55 ? 123.800 153.568 165.518 1.00 76.87 55 THR G N 1
ATOM 12056 C CA . THR G 3 55 ? 123.388 152.619 166.547 1.00 76.87 55 THR G CA 1
ATOM 12057 C C . THR G 3 55 ? 122.369 153.224 167.498 1.00 76.87 55 THR G C 1
ATOM 12058 O O . THR G 3 55 ? 121.377 152.575 167.852 1.00 76.87 55 THR G O 1
ATOM 12062 N N . GLU G 3 56 ? 122.591 154.464 167.921 1.00 77.74 56 GLU G N 1
ATOM 12063 C CA . GLU G 3 56 ? 121.696 155.077 168.891 1.00 77.74 56 GLU G CA 1
ATOM 12064 C C . GLU G 3 56 ? 120.437 155.642 168.244 1.00 77.74 56 GLU G C 1
ATOM 12065 O O . GLU G 3 56 ? 119.351 155.544 168.824 1.00 77.74 56 GLU G O 1
ATOM 12071 N N . VAL G 3 57 ? 120.544 156.238 167.058 1.00 74.99 57 VAL G N 1
ATOM 12072 C CA . VAL G 3 57 ? 119.403 156.919 166.464 1.00 74.99 57 VAL G CA 1
ATOM 12073 C C . VAL G 3 57 ? 118.832 156.076 165.321 1.00 74.99 57 VAL G C 1
ATOM 12074 O O . VAL G 3 57 ? 117.719 155.551 165.435 1.00 74.99 57 VAL G O 1
ATOM 12078 N N . CYS G 3 58 ? 119.569 155.948 164.203 1.00 75.01 58 CYS G N 1
ATOM 12079 C CA . CYS G 3 58 ? 118.953 155.467 162.961 1.00 75.01 58 CYS G CA 1
ATOM 12080 C C . CYS G 3 58 ? 118.538 154.002 163.034 1.00 75.01 58 CYS G C 1
ATOM 12081 O O . CYS G 3 58 ? 117.529 153.619 162.432 1.00 75.01 58 CYS G O 1
ATOM 12084 N N . ALA G 3 59 ? 119.289 153.174 163.759 1.00 71.98 59 ALA G N 1
ATOM 12085 C CA . ALA G 3 59 ? 119.031 151.738 163.814 1.00 71.98 59 ALA G CA 1
ATOM 12086 C C . ALA G 3 59 ? 117.690 151.377 164.442 1.00 71.98 59 ALA G C 1
ATOM 12087 O O . ALA G 3 59 ? 117.267 150.222 164.325 1.00 71.98 59 ALA G O 1
ATOM 12089 N N . ALA G 3 60 ? 117.015 152.319 165.101 1.00 73.16 60 ALA G N 1
ATOM 12090 C CA . ALA G 3 60 ? 115.672 152.048 165.607 1.00 73.16 60 ALA G CA 1
ATOM 12091 C C . ALA G 3 60 ? 114.683 151.785 164.476 1.00 73.16 60 ALA G C 1
ATOM 12092 O O . ALA G 3 60 ? 113.839 150.888 164.578 1.00 73.16 60 ALA G O 1
ATOM 12094 N N . CYS G 3 61 ? 114.764 152.559 163.397 1.00 75.09 61 CYS G N 1
ATOM 12095 C CA . CYS G 3 61 ? 113.887 152.398 162.244 1.00 75.09 61 CYS G CA 1
ATOM 12096 C C . CYS G 3 61 ? 114.512 151.562 161.131 1.00 75.09 61 CYS G C 1
ATOM 12097 O O . CYS G 3 61 ? 113.914 150.582 160.679 1.00 75.09 61 CYS G O 1
ATOM 12100 N N . HIS G 3 62 ? 115.703 151.940 160.678 1.00 72.83 62 HIS G N 1
ATOM 12101 C CA . HIS G 3 62 ? 116.356 151.380 159.503 1.00 72.83 62 HIS G CA 1
ATOM 12102 C C . HIS G 3 62 ? 117.180 150.139 159.845 1.00 72.83 62 HIS G C 1
ATOM 12103 O O . HIS G 3 62 ? 117.528 149.893 161.002 1.00 72.83 62 HIS G O 1
ATOM 12110 N N . GLY G 3 63 ? 117.490 149.351 158.809 1.00 70.52 63 GLY G N 1
ATOM 12111 C CA . GLY G 3 63 ? 118.393 148.225 158.936 1.00 70.52 63 GLY G CA 1
ATOM 12112 C C . GLY G 3 63 ? 119.484 148.254 157.876 1.00 70.52 63 GLY G C 1
ATOM 12113 O O . GLY G 3 63 ? 119.523 149.142 157.022 1.00 70.52 63 GLY G O 1
ATOM 12114 N N . MET G 3 64 ? 120.370 147.255 157.954 1.00 70.04 64 MET G N 1
ATOM 12115 C CA . MET G 3 64 ? 121.506 147.117 157.032 1.00 70.04 64 MET G CA 1
ATOM 12116 C C . MET G 3 64 ? 121.777 145.645 156.690 1.00 70.04 64 MET G C 1
ATOM 12117 O O . MET G 3 64 ? 122.828 145.091 156.997 1.00 70.04 64 MET G O 1
ATOM 12122 N N . LYS G 3 65 ? 120.807 144.996 156.038 1.00 66.62 65 LYS G N 1
ATOM 12123 C CA . LYS G 3 65 ? 120.826 143.544 155.861 1.00 66.62 65 LYS G CA 1
ATOM 12124 C C . LYS G 3 65 ? 122.063 143.007 155.135 1.00 66.62 65 LYS G C 1
ATOM 12125 O O . LYS G 3 65 ? 122.354 141.813 155.255 1.00 66.62 65 LYS G O 1
ATOM 12131 N N . PHE G 3 66 ? 122.789 143.830 154.381 1.00 62.63 66 PHE G N 1
ATOM 12132 C CA . PHE G 3 66 ? 123.941 143.355 153.616 1.00 62.63 66 PHE G CA 1
ATOM 12133 C C . PHE G 3 66 ? 125.294 143.555 154.296 1.00 62.63 66 PHE G C 1
ATOM 12134 O O . PHE G 3 66 ? 126.314 143.177 153.712 1.00 62.63 66 PHE G O 1
ATOM 12142 N N . VAL G 3 67 ? 125.349 144.127 155.493 1.00 66.90 67 VAL G N 1
ATOM 12143 C CA . VAL G 3 67 ? 126.614 144.403 156.172 1.00 66.90 67 VAL G CA 1
ATOM 12144 C C . VAL G 3 67 ? 126.889 143.310 157.202 1.00 66.90 67 VAL G C 1
ATOM 12145 O O . VAL G 3 67 ? 126.104 143.158 158.149 1.00 66.90 67 VAL G O 1
ATOM 12149 N N . PRO G 3 68 ? 127.974 142.543 157.064 1.00 69.69 68 PRO G N 1
ATOM 12150 C CA . PRO G 3 68 ? 128.395 141.633 158.142 1.00 69.69 68 PRO G CA 1
ATOM 12151 C C . PRO G 3 68 ? 128.984 142.413 159.311 1.00 69.69 68 PRO G C 1
ATOM 12152 O O . PRO G 3 68 ? 129.802 143.313 159.119 1.00 69.69 68 PRO G O 1
ATOM 12156 N N . ILE G 3 69 ? 128.560 142.062 160.527 1.00 73.55 69 ILE G N 1
ATOM 12157 C CA . ILE G 3 69 ? 128.977 142.814 161.712 1.00 73.55 69 ILE G CA 1
ATOM 12158 C C . ILE G 3 69 ? 130.488 142.726 161.920 1.00 73.55 69 ILE G C 1
ATOM 12159 O O . ILE G 3 69 ? 131.132 143.704 162.317 1.00 73.55 69 ILE G O 1
ATOM 12164 N N . ARG G 3 70 ? 131.075 141.557 161.647 1.00 75.54 70 ARG G N 1
ATOM 12165 C CA . ARG G 3 70 ? 132.528 141.375 161.693 1.00 75.54 70 ARG G CA 1
ATOM 12166 C C . ARG G 3 70 ? 133.312 142.426 160.910 1.00 75.54 70 ARG G C 1
ATOM 12167 O O . ARG G 3 70 ? 134.452 142.740 161.270 1.00 75.54 70 ARG G O 1
ATOM 12175 N N . SER G 3 71 ? 132.731 142.978 159.845 1.00 75.75 71 SER G N 1
ATOM 12176 C CA . SER G 3 71 ? 133.422 143.980 159.037 1.00 75.75 71 SER G CA 1
ATOM 12177 C C . SER G 3 71 ? 133.787 145.243 159.813 1.00 75.75 71 SER G C 1
ATOM 12178 O O . SER G 3 71 ? 134.665 145.990 159.371 1.00 75.75 71 SER G O 1
ATOM 12181 N N . LEU G 3 72 ? 133.141 145.500 160.951 1.00 75.61 72 LEU G N 1
ATOM 12182 C CA . LEU G 3 72 ? 133.535 146.615 161.807 1.00 75.61 72 LEU G CA 1
ATOM 12183 C C . LEU G 3 72 ? 134.968 146.511 162.321 1.00 75.61 72 LEU G C 1
ATOM 12184 O O . LEU G 3 72 ? 135.554 147.534 162.688 1.00 75.61 72 LEU G O 1
ATOM 12189 N N . SER G 3 73 ? 135.544 145.312 162.362 1.00 79.74 73 SER G N 1
ATOM 12190 C CA . SER G 3 73 ? 136.928 145.132 162.785 1.00 79.74 73 SER G CA 1
ATOM 12191 C C . SER G 3 73 ? 137.941 145.197 161.648 1.00 79.74 73 SER G C 1
ATOM 12192 O O . SER G 3 73 ? 139.144 145.269 161.920 1.00 79.74 73 SER G O 1
ATOM 12195 N N . GLU G 3 74 ? 137.505 145.170 160.412 1.00 83.73 74 GLU G N 1
ATOM 12196 C CA . GLU G 3 74 ? 138.414 144.960 159.294 1.00 83.73 74 GLU G CA 1
ATOM 12197 C C . GLU G 3 74 ? 139.056 146.271 158.829 1.00 83.73 74 GLU G C 1
ATOM 12198 O O . GLU G 3 74 ? 138.503 147.354 159.045 1.00 83.73 74 GLU G O 1
ATOM 12204 N N . PRO G 3 75 ? 140.238 146.185 158.204 1.00 78.70 75 PRO G N 1
ATOM 12205 C CA . PRO G 3 75 ? 140.987 147.395 157.836 1.00 78.70 75 PRO G CA 1
ATOM 12206 C C . PRO G 3 75 ? 140.243 148.318 156.881 1.00 78.70 75 PRO G C 1
ATOM 12207 O O . PRO G 3 75 ? 139.475 147.884 156.020 1.00 78.70 75 PRO G O 1
ATOM 12211 N N . GLY G 3 76 ? 140.494 149.618 157.053 1.00 79.39 76 GLY G N 1
ATOM 12212 C CA . GLY G 3 76 ? 139.851 150.671 156.298 1.00 79.39 76 GLY G CA 1
ATOM 12213 C C . GLY G 3 76 ? 138.490 151.087 156.804 1.00 79.39 76 GLY G C 1
ATOM 12214 O O . GLY G 3 76 ? 137.952 152.094 156.325 1.00 79.39 76 GLY G O 1
ATOM 12215 N N . GLY G 3 77 ? 137.914 150.354 157.752 1.00 79.04 77 GLY G N 1
ATOM 12216 C CA . GLY G 3 77 ? 136.658 150.723 158.360 1.00 79.04 77 GLY G CA 1
ATOM 12217 C C . GLY G 3 77 ? 136.845 151.400 159.702 1.00 79.04 77 GLY G C 1
ATOM 12218 O O . GLY G 3 77 ? 137.864 152.044 159.966 1.00 79.04 77 GLY G O 1
ATOM 12219 N N . PRO G 3 78 ? 135.844 151.275 160.578 1.00 77.99 78 PRO G N 1
ATOM 12220 C CA . PRO G 3 78 ? 136.028 151.707 161.974 1.00 77.99 78 PRO G CA 1
ATOM 12221 C C . PRO G 3 78 ? 137.151 150.975 162.692 1.00 77.99 78 PRO G C 1
ATOM 12222 O O . PRO G 3 78 ? 137.672 151.499 163.685 1.00 77.99 78 PRO G O 1
ATOM 12226 N N . GLU G 3 79 ? 137.532 149.784 162.222 1.00 81.46 79 GLU G N 1
ATOM 12227 C CA . GLU G 3 79 ? 138.711 149.059 162.707 1.00 81.46 79 GLU G CA 1
ATOM 12228 C C . GLU G 3 79 ? 138.667 148.810 164.217 1.00 81.46 79 GLU G C 1
ATOM 12229 O O . GLU G 3 79 ? 139.682 148.899 164.911 1.00 81.46 79 GLU G O 1
ATOM 12235 N N . LEU G 3 80 ? 137.477 148.502 164.726 1.00 80.89 80 LEU G N 1
ATOM 12236 C CA . LEU G 3 80 ? 137.301 148.185 166.136 1.00 80.89 80 LEU G CA 1
ATOM 12237 C C . LEU G 3 80 ? 138.015 146.880 166.499 1.00 80.89 80 LEU G C 1
ATOM 12238 O O . LEU G 3 80 ? 138.127 145.973 165.672 1.00 80.89 80 LEU G O 1
ATOM 12243 N N . PRO G 3 81 ? 138.520 146.769 167.730 1.00 83.43 81 PRO G N 1
ATOM 12244 C CA . PRO G 3 81 ? 138.990 145.467 168.221 1.00 83.43 81 PRO G CA 1
ATOM 12245 C C . PRO G 3 81 ? 137.879 144.424 168.206 1.00 83.43 81 PRO G C 1
ATOM 12246 O O . PRO G 3 81 ? 136.712 144.727 168.460 1.00 83.43 81 PRO G O 1
ATOM 12250 N N . GLU G 3 82 ? 138.263 143.181 167.902 1.00 85.20 82 GLU G N 1
ATOM 12251 C CA . GLU G 3 82 ? 137.284 142.114 167.708 1.00 85.20 82 GLU G CA 1
ATOM 12252 C C . GLU G 3 82 ? 136.456 141.833 168.957 1.00 85.20 82 GLU G C 1
ATOM 12253 O O . GLU G 3 82 ? 135.294 141.435 168.844 1.00 85.20 82 GLU G O 1
ATOM 12259 N N . ASP G 3 83 ? 137.027 142.010 170.150 1.00 84.96 83 ASP G N 1
ATOM 12260 C CA . ASP G 3 83 ? 136.240 141.848 171.371 1.00 84.96 83 ASP G CA 1
ATOM 12261 C C . ASP G 3 83 ? 135.185 142.938 171.538 1.00 84.96 83 ASP G C 1
ATOM 12262 O O . ASP G 3 83 ? 134.083 142.660 172.030 1.00 84.96 83 ASP G O 1
ATOM 12267 N N . GLN G 3 84 ? 135.462 144.157 171.073 1.00 82.50 84 GLN G N 1
ATOM 12268 C CA . GLN G 3 84 ? 134.421 145.179 171.042 1.00 82.50 84 GLN G CA 1
ATOM 12269 C C . GLN G 3 84 ? 133.338 144.851 170.022 1.00 82.50 84 GLN G C 1
ATOM 12270 O O . GLN G 3 84 ? 132.156 145.105 170.269 1.00 82.50 84 GLN G O 1
ATOM 12276 N N . VAL G 3 85 ? 133.718 144.310 168.865 1.00 80.23 85 VAL G N 1
ATOM 12277 C CA . VAL G 3 85 ? 132.728 143.897 167.872 1.00 80.23 85 VAL G CA 1
ATOM 12278 C C . VAL G 3 85 ? 131.869 142.752 168.400 1.00 80.23 85 VAL G C 1
ATOM 12279 O O . VAL G 3 85 ? 130.655 142.703 168.164 1.00 80.23 85 VAL G O 1
ATOM 12283 N N . ARG G 3 86 ? 132.483 141.823 169.133 1.00 81.64 86 ARG G N 1
ATOM 12284 C CA . ARG G 3 86 ? 131.744 140.740 169.776 1.00 81.64 86 ARG G CA 1
ATOM 12285 C C . ARG G 3 86 ? 130.772 141.255 170.833 1.00 81.64 86 ARG G C 1
ATOM 12286 O O . ARG G 3 86 ? 129.627 140.793 170.907 1.00 81.64 86 ARG G O 1
ATOM 12294 N N . ALA G 3 87 ? 131.206 142.206 171.661 1.00 81.04 87 ALA G N 1
ATOM 12295 C CA . ALA G 3 87 ? 130.283 142.850 172.594 1.00 81.04 87 ALA G CA 1
ATOM 12296 C C . ALA G 3 87 ? 129.151 143.570 171.865 1.00 81.04 87 ALA G C 1
ATOM 12297 O O . ALA G 3 87 ? 127.986 143.485 172.272 1.00 81.04 87 ALA G O 1
ATOM 12299 N N . TYR G 3 88 ? 129.478 144.285 170.788 1.00 79.53 88 TYR G N 1
ATOM 12300 C CA . TYR G 3 88 ? 128.475 144.983 169.986 1.00 79.53 88 TYR G CA 1
ATOM 12301 C C . TYR G 3 88 ? 127.454 144.023 169.385 1.00 79.53 88 TYR G C 1
ATOM 12302 O O . TYR G 3 88 ? 126.244 144.270 169.447 1.00 79.53 88 TYR G O 1
ATOM 12311 N N . ALA G 3 89 ? 127.924 142.930 168.783 1.00 79.37 89 ALA G N 1
ATOM 12312 C CA . ALA G 3 89 ? 127.019 141.961 168.168 1.00 79.37 89 ALA G CA 1
ATOM 12313 C C . ALA G 3 89 ? 126.042 141.373 169.180 1.00 79.37 89 ALA G C 1
ATOM 12314 O O . ALA G 3 89 ? 124.886 141.089 168.846 1.00 79.37 89 ALA G O 1
ATOM 12316 N N . THR G 3 90 ? 126.490 141.184 170.421 1.00 80.50 90 THR G N 1
ATOM 12317 C CA . THR G 3 90 ? 125.649 140.614 171.468 1.00 80.50 90 THR G CA 1
ATOM 12318 C C . THR G 3 90 ? 124.434 141.480 171.804 1.00 80.50 90 THR G C 1
ATOM 12319 O O . THR G 3 90 ? 123.463 140.969 172.374 1.00 80.50 90 THR G O 1
ATOM 12323 N N . GLN G 3 91 ? 124.431 142.760 171.425 1.00 80.57 91 GLN G N 1
ATOM 12324 C CA . GLN G 3 91 ? 123.234 143.573 171.636 1.00 80.57 91 GLN G CA 1
ATOM 12325 C C . GLN G 3 91 ? 122.062 143.114 170.773 1.00 80.57 91 GLN G C 1
ATOM 12326 O O . GLN G 3 91 ? 120.904 143.302 171.162 1.00 80.57 91 GLN G O 1
ATOM 12332 N N . PHE G 3 92 ? 122.328 142.527 169.610 1.00 82.38 92 PHE G N 1
ATOM 12333 C CA . PHE G 3 92 ? 121.260 142.009 168.770 1.00 82.38 92 PHE G CA 1
ATOM 12334 C C . PHE G 3 92 ? 120.864 140.603 169.212 1.00 82.38 92 PHE G C 1
ATOM 12335 O O . PHE G 3 92 ? 121.587 139.927 169.948 1.00 82.38 92 PHE G O 1
ATOM 12343 N N . THR G 3 93 ? 119.697 140.163 168.748 1.00 93.46 93 THR G N 1
ATOM 12344 C CA . THR G 3 93 ? 119.344 138.754 168.827 1.00 93.46 93 THR G CA 1
ATOM 12345 C C . THR G 3 93 ? 118.472 138.378 167.635 1.00 93.46 93 THR G C 1
ATOM 12346 O O . THR G 3 93 ? 117.612 139.155 167.212 1.00 93.46 93 THR G O 1
ATOM 12350 N N . VAL G 3 94 ? 118.724 137.188 167.086 1.00 97.11 94 VAL G N 1
ATOM 12351 C CA . VAL G 3 94 ? 118.297 136.822 165.740 1.00 97.11 94 VAL G CA 1
ATOM 12352 C C . VAL G 3 94 ? 117.727 135.409 165.749 1.00 97.11 94 VAL G C 1
ATOM 12353 O O . VAL G 3 94 ? 118.143 134.556 166.538 1.00 97.11 94 VAL G O 1
ATOM 12357 N N . THR G 3 95 ? 116.752 135.169 164.871 1.00 106.26 95 THR G N 1
ATOM 12358 C CA . THR G 3 95 ? 116.188 133.832 164.709 1.00 106.26 95 THR G CA 1
ATOM 12359 C C . THR G 3 95 ? 117.170 132.928 163.963 1.00 106.26 95 THR G C 1
ATOM 12360 O O . THR G 3 95 ? 117.203 132.888 162.729 1.00 106.26 95 THR G O 1
ATOM 12364 N N . ASP G 3 96 ? 117.989 132.208 164.724 1.00 111.79 96 ASP G N 1
ATOM 12365 C CA . ASP G 3 96 ? 119.091 131.441 164.157 1.00 111.79 96 ASP G CA 1
ATOM 12366 C C . ASP G 3 96 ? 118.577 130.245 163.358 1.00 111.79 96 ASP G C 1
ATOM 12367 O O . ASP G 3 96 ? 117.599 129.594 163.737 1.00 111.79 96 ASP G O 1
ATOM 12372 N N . GLU G 3 97 ? 119.250 129.970 162.233 1.00 122.58 97 GLU G N 1
ATOM 12373 C CA . GLU G 3 97 ? 118.777 128.987 161.258 1.00 122.58 97 GLU G CA 1
ATOM 12374 C C . GLU G 3 97 ? 118.619 127.588 161.848 1.00 122.58 97 GLU G C 1
ATOM 12375 O O . GLU G 3 97 ? 117.777 126.812 161.380 1.00 122.58 97 GLU G O 1
ATOM 12381 N N . GLU G 3 98 ? 119.402 127.243 162.868 1.00 122.72 98 GLU G N 1
ATOM 12382 C CA . GLU G 3 98 ? 119.401 125.886 163.401 1.00 122.72 98 GLU G CA 1
ATOM 12383 C C . GLU G 3 98 ? 118.656 125.762 164.721 1.00 122.72 98 GLU G C 1
ATOM 12384 O O . GLU G 3 98 ? 118.155 124.679 165.038 1.00 122.72 98 GLU G O 1
ATOM 12390 N N . THR G 3 99 ? 118.573 126.843 165.496 1.00 114.03 99 THR G N 1
ATOM 12391 C CA . THR G 3 99 ? 117.640 126.874 166.616 1.00 114.03 99 THR G CA 1
ATOM 12392 C C . THR G 3 99 ? 116.207 127.029 166.131 1.00 114.03 99 THR G C 1
ATOM 12393 O O . THR G 3 99 ? 115.277 126.534 166.777 1.00 114.03 99 THR G O 1
ATOM 12397 N N . GLY G 3 100 ? 116.011 127.711 165.005 1.00 110.36 100 GLY G N 1
ATOM 12398 C CA . GLY G 3 100 ? 114.700 128.229 164.669 1.00 110.36 100 GLY G CA 1
ATOM 12399 C C . GLY G 3 100 ? 114.185 129.248 165.654 1.00 110.36 100 GLY G C 1
ATOM 12400 O O . GLY G 3 100 ? 112.988 129.547 165.658 1.00 110.36 100 GLY G O 1
ATOM 12401 N N . GLU G 3 101 ? 115.064 129.799 166.491 1.00 106.61 101 GLU G N 1
ATOM 12402 C CA . GLU G 3 101 ? 114.656 130.538 167.676 1.00 106.61 101 GLU G CA 1
ATOM 12403 C C . GLU G 3 101 ? 115.669 131.629 167.991 1.00 106.61 101 GLU G C 1
ATOM 12404 O O . GLU G 3 101 ? 116.837 131.565 167.598 1.00 106.61 101 GLU G O 1
ATOM 12410 N N . ASP G 3 102 ? 115.183 132.632 168.716 1.00 101.81 102 ASP G N 1
ATOM 12411 C CA . ASP G 3 102 ? 115.925 133.856 168.992 1.00 101.81 102 ASP G CA 1
ATOM 12412 C C . ASP G 3 102 ? 117.237 133.587 169.729 1.00 101.81 102 ASP G C 1
ATOM 12413 O O . ASP G 3 102 ? 117.255 132.943 170.781 1.00 101.81 102 ASP G O 1
ATOM 12418 N N . ARG G 3 103 ? 118.336 134.089 169.161 1.00 93.02 103 ARG G N 1
ATOM 12419 C CA . ARG G 3 103 ? 119.698 133.745 169.559 1.00 93.02 103 ARG G CA 1
ATOM 12420 C C . ARG G 3 103 ? 120.546 135.007 169.449 1.00 93.02 103 ARG G C 1
ATOM 12421 O O . ARG G 3 103 ? 120.487 135.698 168.428 1.00 93.02 103 ARG G O 1
ATOM 12429 N N . GLU G 3 104 ? 121.325 135.313 170.492 1.00 89.86 104 GLU G N 1
ATOM 12430 C CA . GLU G 3 104 ? 122.072 136.570 170.525 1.00 89.86 104 GLU G CA 1
ATOM 12431 C C . GLU G 3 104 ? 123.079 136.694 169.385 1.00 89.86 104 GLU G C 1
ATOM 12432 O O . GLU G 3 104 ? 123.721 135.721 168.980 1.00 89.86 104 GLU G O 1
ATOM 12438 N N . GLY G 3 105 ? 123.214 137.921 168.886 1.00 84.58 105 GLY G N 1
ATOM 12439 C CA . GLY G 3 105 ? 124.007 138.161 167.691 1.00 84.58 105 GLY G CA 1
ATOM 12440 C C . GLY G 3 105 ? 125.479 137.839 167.882 1.00 84.58 105 GLY G C 1
ATOM 12441 O O . GLY G 3 105 ? 126.065 138.095 168.937 1.00 84.58 105 GLY G O 1
ATOM 12442 N N . LYS G 3 106 ? 126.080 137.273 166.836 1.00 81.15 106 LYS G N 1
ATOM 12443 C CA . LYS G 3 106 ? 127.487 136.929 166.729 1.00 81.15 106 LYS G CA 1
ATOM 12444 C C . LYS G 3 106 ? 128.107 137.685 165.555 1.00 81.15 106 LYS G C 1
ATOM 12445 O O . LYS G 3 106 ? 127.395 138.062 164.620 1.00 81.15 106 LYS G O 1
ATOM 12451 N N . PRO G 3 107 ? 129.420 137.936 165.579 1.00 76.81 107 PRO G N 1
ATOM 12452 C CA . PRO G 3 107 ? 130.032 138.757 164.517 1.00 76.81 107 PRO G CA 1
ATOM 12453 C C . PRO G 3 107 ? 129.825 138.226 163.108 1.00 76.81 107 PRO G C 1
ATOM 12454 O O . PRO G 3 107 ? 129.891 139.010 162.153 1.00 76.81 107 PRO G O 1
ATOM 12458 N N . THR G 3 108 ? 129.581 136.926 162.942 1.00 78.67 108 THR G N 1
ATOM 12459 C CA . THR G 3 108 ? 129.265 136.374 161.630 1.00 78.67 108 THR G CA 1
ATOM 12460 C C . THR G 3 108 ? 127.868 136.738 161.134 1.00 78.67 108 THR G C 1
ATOM 12461 O O . THR G 3 108 ? 127.601 136.597 159.937 1.00 78.67 108 THR G O 1
ATOM 12465 N N . ASP G 3 109 ? 126.974 137.192 162.009 1.00 78.34 109 ASP G N 1
ATOM 12466 C CA . ASP G 3 109 ? 125.679 137.681 161.556 1.00 78.34 109 ASP G CA 1
ATOM 12467 C C . ASP G 3 109 ? 125.810 139.005 160.805 1.00 78.34 109 ASP G C 1
ATOM 12468 O O . ASP G 3 109 ? 126.772 139.758 160.972 1.00 78.34 109 ASP G O 1
ATOM 12473 N N . HIS G 3 110 ? 124.818 139.277 159.961 1.00 69.48 110 HIS G N 1
ATOM 12474 C CA . HIS G 3 110 ? 124.620 140.598 159.385 1.00 69.48 110 HIS G CA 1
ATOM 12475 C C . HIS G 3 110 ? 123.844 141.495 160.348 1.00 69.48 110 HIS G C 1
ATOM 12476 O O . HIS G 3 110 ? 123.174 141.026 161.272 1.00 69.48 110 HIS G O 1
ATOM 12483 N N . PHE G 3 111 ? 123.944 142.804 160.121 1.00 69.82 111 PHE G N 1
ATOM 12484 C CA . PHE G 3 111 ? 123.009 143.738 160.729 1.00 69.82 111 PHE G CA 1
ATOM 12485 C C . PHE G 3 111 ? 121.567 143.355 160.388 1.00 69.82 111 PHE G C 1
ATOM 12486 O O . PHE G 3 111 ? 121.293 142.837 159.302 1.00 69.82 111 PHE G O 1
ATOM 12494 N N . PRO G 3 112 ? 120.627 143.602 161.298 1.00 69.14 112 PRO G N 1
ATOM 12495 C CA . PRO G 3 112 ? 119.229 143.231 161.050 1.00 69.14 112 PRO G CA 1
ATOM 12496 C C . PRO G 3 112 ? 118.567 144.087 159.979 1.00 69.14 112 PRO G C 1
ATOM 12497 O O . PRO G 3 112 ? 119.025 145.176 159.630 1.00 69.14 112 PRO G O 1
ATOM 12501 N N . HIS G 3 113 ? 117.461 143.559 159.457 1.00 68.03 113 HIS G N 1
ATOM 12502 C CA . HIS G 3 113 ? 116.588 144.279 158.541 1.00 68.03 113 HIS G CA 1
ATOM 12503 C C . HIS G 3 113 ? 115.914 145.458 159.244 1.00 68.03 113 HIS G C 1
ATOM 12504 O O . HIS G 3 113 ? 115.911 145.564 160.473 1.00 68.03 113 HIS G O 1
ATOM 12511 N N . SER G 3 114 ? 115.347 146.360 158.441 1.00 70.70 114 SER G N 1
ATOM 12512 C CA . SER G 3 114 ? 114.634 147.513 158.984 1.00 70.70 114 SER G CA 1
ATOM 12513 C C . SER G 3 114 ? 113.482 147.065 159.873 1.00 70.70 114 SER G C 1
ATOM 12514 O O . SER G 3 114 ? 112.584 146.344 159.428 1.00 70.70 114 SER G O 1
ATOM 12517 N N . ALA G 3 115 ? 113.512 147.498 161.136 1.00 71.07 115 ALA G N 1
ATOM 12518 C CA . ALA G 3 115 ? 112.452 147.134 162.070 1.00 71.07 115 ALA G CA 1
ATOM 12519 C C . ALA G 3 115 ? 111.123 147.772 161.685 1.00 71.07 115 ALA G C 1
ATOM 12520 O O . ALA G 3 115 ? 110.064 147.151 161.831 1.00 71.07 115 ALA G O 1
ATOM 12522 N N . LEU G 3 116 ? 111.158 149.007 161.192 1.00 73.67 116 LEU G N 1
ATOM 12523 C CA . LEU G 3 116 ? 110.008 149.625 160.545 1.00 73.67 116 LEU G CA 1
ATOM 12524 C C . LEU G 3 116 ? 109.999 149.260 159.065 1.00 73.67 116 LEU G C 1
ATOM 12525 O O . LEU G 3 116 ? 110.918 149.624 158.325 1.00 73.67 116 LEU G O 1
ATOM 12530 N N . GLU G 3 117 ? 108.956 148.544 158.638 1.00 79.39 117 GLU G N 1
ATOM 12531 C CA . GLU G 3 117 ? 108.845 148.093 157.253 1.00 79.39 117 GLU G CA 1
ATOM 12532 C C . GLU G 3 117 ? 108.798 149.245 156.256 1.00 79.39 117 GLU G C 1
ATOM 12533 O O . GLU G 3 117 ? 109.147 149.056 155.086 1.00 79.39 117 GLU G O 1
ATOM 12539 N N . ASN G 3 118 ? 108.365 150.428 156.693 1.00 75.73 118 ASN G N 1
ATOM 12540 C CA . ASN G 3 118 ? 108.359 151.610 155.838 1.00 75.73 118 ASN G CA 1
ATOM 12541 C C . ASN G 3 118 ? 109.767 152.142 155.560 1.00 75.73 118 ASN G C 1
ATOM 12542 O O . ASN G 3 118 ? 109.983 152.805 154.539 1.00 75.73 118 ASN G O 1
ATOM 12547 N N . ALA G 3 119 ? 110.730 151.871 156.446 1.00 73.75 119 ALA G N 1
ATOM 12548 C CA . ALA G 3 119 ? 112.047 152.509 156.392 1.00 73.75 119 ALA G CA 1
ATOM 12549 C C . ALA G 3 119 ? 113.003 151.758 155.467 1.00 73.75 119 ALA G C 1
ATOM 12550 O O . ALA G 3 119 ? 113.234 150.561 155.677 1.00 73.75 119 ALA G O 1
ATOM 12552 N N . PRO G 3 120 ? 113.560 152.408 154.440 1.00 70.01 120 PRO G N 1
ATOM 12553 C CA . PRO G 3 120 ? 114.476 151.718 153.518 1.00 70.01 120 PRO G CA 1
ATOM 12554 C C . PRO G 3 120 ? 115.705 151.150 154.218 1.00 70.01 120 PRO G C 1
ATOM 12555 O O . PRO G 3 120 ? 116.160 151.667 155.240 1.00 70.01 120 PRO G O 1
ATOM 12559 N N . ASP G 3 121 ? 116.240 150.070 153.651 1.00 70.17 121 ASP G N 1
ATOM 12560 C CA . ASP G 3 121 ? 117.530 149.544 154.085 1.00 70.17 121 ASP G CA 1
ATOM 12561 C C . ASP G 3 121 ? 118.663 150.482 153.672 1.00 70.17 121 ASP G C 1
ATOM 12562 O O . ASP G 3 121 ? 118.695 150.985 152.546 1.00 70.17 121 ASP G O 1
ATOM 12567 N N . LEU G 3 122 ? 119.597 150.719 154.594 1.00 69.72 122 LEU G N 1
ATOM 12568 C CA . LEU G 3 122 ? 120.683 151.676 154.401 1.00 69.72 122 LEU G CA 1
ATOM 12569 C C . LEU G 3 122 ? 122.001 151.065 153.920 1.00 69.72 122 LEU G C 1
ATOM 12570 O O . LEU G 3 122 ? 122.981 151.803 153.782 1.00 69.72 122 LEU G O 1
ATOM 12575 N N . SER G 3 123 ? 122.064 149.750 153.680 1.00 67.92 123 SER G N 1
ATOM 12576 C CA . SER G 3 123 ? 123.331 149.120 153.296 1.00 67.92 123 SER G CA 1
ATOM 12577 C C . SER G 3 123 ? 123.952 149.736 152.048 1.00 67.92 123 SER G C 1
ATOM 12578 O O . SER G 3 123 ? 125.181 149.755 151.916 1.00 67.92 123 SER G O 1
ATOM 12581 N N . LEU G 3 124 ? 123.134 150.236 151.123 1.00 65.69 124 LEU G N 1
ATOM 12582 C CA . LEU G 3 124 ? 123.622 150.756 149.852 1.00 65.69 124 LEU G CA 1
ATOM 12583 C C . LEU G 3 124 ? 123.114 152.161 149.553 1.00 65.69 124 LEU G C 1
ATOM 12584 O O . LEU G 3 124 ? 123.288 152.643 148.428 1.00 65.69 124 LEU G O 1
ATOM 12589 N N . MET G 3 125 ? 122.482 152.815 150.525 1.00 68.32 125 MET G N 1
ATOM 12590 C CA . MET G 3 125 ? 121.841 154.106 150.295 1.00 68.32 125 MET G CA 1
ATOM 12591 C C . MET G 3 125 ? 122.815 155.164 149.783 1.00 68.32 125 MET G C 1
ATOM 12592 O O . MET G 3 125 ? 122.445 156.002 148.952 1.00 68.32 125 MET G O 1
ATOM 12597 N N . ALA G 3 126 ? 124.064 155.142 150.251 1.00 66.19 126 ALA G N 1
ATOM 12598 C CA . ALA G 3 126 ? 125.054 156.099 149.764 1.00 66.19 126 ALA G CA 1
ATOM 12599 C C . ALA G 3 126 ? 125.473 155.868 148.316 1.00 66.19 126 ALA G C 1
ATOM 12600 O O . ALA G 3 126 ? 126.035 156.779 147.701 1.00 66.19 126 ALA G O 1
ATOM 12602 N N . LYS G 3 127 ? 125.219 154.689 147.754 1.00 64.29 127 LYS G N 1
ATOM 12603 C CA . LYS G 3 127 ? 125.380 154.475 146.320 1.00 64.29 127 LYS G CA 1
ATOM 12604 C C . LYS G 3 127 ? 124.080 154.581 145.533 1.00 64.29 127 LYS G C 1
ATOM 12605 O O . LYS G 3 127 ? 124.117 154.911 144.344 1.00 64.29 127 LYS G O 1
ATOM 12611 N N . ALA G 3 128 ? 122.940 154.308 146.158 1.00 65.27 128 ALA G N 1
ATOM 12612 C CA . ALA G 3 128 ? 121.643 154.292 145.492 1.00 65.27 128 ALA G CA 1
ATOM 12613 C C . ALA G 3 128 ? 121.009 155.675 145.328 1.00 65.27 128 ALA G C 1
ATOM 12614 O O . ALA G 3 128 ? 119.825 155.748 144.985 1.00 65.27 128 ALA G O 1
ATOM 12616 N N . ARG G 3 129 ? 121.742 156.764 145.562 1.00 68.90 129 ARG G N 1
ATOM 12617 C CA . ARG G 3 129 ? 121.185 158.108 145.443 1.00 68.90 129 ARG G CA 1
ATOM 12618 C C . ARG G 3 129 ? 122.175 159.023 144.735 1.00 68.90 129 ARG G C 1
ATOM 12619 O O . ARG G 3 129 ? 123.375 158.990 145.020 1.00 68.90 129 ARG G O 1
ATOM 12627 N N . ALA G 3 130 ? 121.664 159.843 143.815 1.00 78.83 130 ALA G N 1
ATOM 12628 C CA . ALA G 3 130 ? 122.444 160.881 143.150 1.00 78.83 130 ALA G CA 1
ATOM 12629 C C . ALA G 3 130 ? 122.101 162.263 143.698 1.00 78.83 130 ALA G C 1
ATOM 12630 O O . ALA G 3 130 ? 120.925 162.635 143.770 1.00 78.83 130 ALA G O 1
ATOM 12632 N N . GLY G 3 131 ? 123.131 163.017 144.079 1.00 85.57 131 GLY G N 1
ATOM 12633 C CA . GLY G 3 131 ? 122.976 164.393 144.513 1.00 85.57 131 GLY G CA 1
ATOM 12634 C C . GLY G 3 131 ? 123.209 165.465 143.463 1.00 85.57 131 GLY G C 1
ATOM 12635 O O . GLY G 3 131 ? 122.763 166.604 143.628 1.00 85.57 131 GLY G O 1
ATOM 12636 N N . PHE G 3 132 ? 123.906 165.122 142.383 1.00 86.02 132 PHE G N 1
ATOM 12637 C CA . PHE G 3 132 ? 124.323 166.077 141.363 1.00 86.02 132 PHE G CA 1
ATOM 12638 C C . PHE G 3 132 ? 123.817 165.648 139.992 1.00 86.02 132 PHE G C 1
ATOM 12639 O O . PHE G 3 132 ? 123.738 164.452 139.697 1.00 86.02 132 PHE G O 1
ATOM 12647 N N . HIS G 3 133 ? 123.446 166.628 139.164 1.00 88.18 133 HIS G N 1
ATOM 12648 C CA . HIS G 3 133 ? 122.738 166.356 137.920 1.00 88.18 133 HIS G CA 1
ATOM 12649 C C . HIS G 3 133 ? 123.180 167.336 136.842 1.00 88.18 133 HIS G C 1
ATOM 12650 O O . HIS G 3 133 ? 123.605 168.456 137.137 1.00 88.18 133 HIS G O 1
ATOM 12657 N N . GLY G 3 134 ? 123.060 166.906 135.586 1.00 86.65 134 GLY G N 1
ATOM 12658 C CA . GLY G 3 134 ? 123.263 167.774 134.448 1.00 86.65 134 GLY G CA 1
ATOM 12659 C C . GLY G 3 134 ? 124.673 168.325 134.343 1.00 86.65 134 GLY G C 1
ATOM 12660 O O . GLY G 3 134 ? 125.649 167.640 134.663 1.00 86.65 134 GLY G O 1
ATOM 12661 N N . PRO G 3 135 ? 1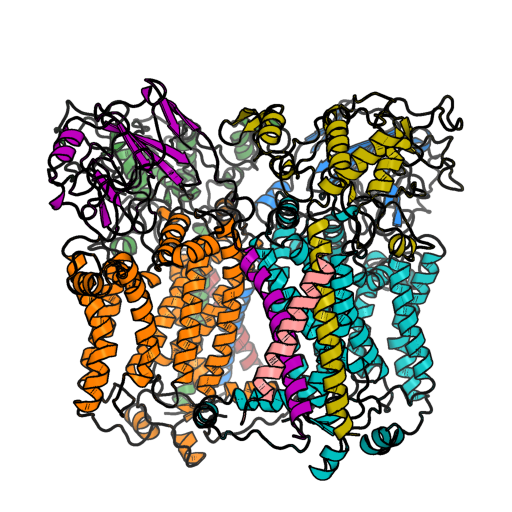24.816 169.578 133.868 1.00 85.49 135 PRO G N 1
ATOM 12662 C CA . PRO G 3 135 ? 123.774 170.454 133.315 1.00 85.49 135 PRO G CA 1
ATOM 12663 C C . PRO G 3 135 ? 123.075 169.857 132.097 1.00 85.49 135 PRO G C 1
ATOM 12664 O O . PRO G 3 135 ? 123.711 169.110 131.358 1.00 85.49 135 PRO G O 1
ATOM 12668 N N . MET G 3 136 ? 121.800 170.197 131.901 1.00 88.87 136 MET G N 1
ATOM 12669 C CA . MET G 3 136 ? 121.068 169.901 130.667 1.00 88.87 136 MET G CA 1
ATOM 12670 C C . MET G 3 136 ? 121.250 168.441 130.239 1.00 88.87 136 MET G C 1
ATOM 12671 O O . MET G 3 136 ? 121.441 168.130 129.061 1.00 88.87 136 MET G O 1
ATOM 12676 N N . GLY G 3 137 ? 121.204 167.536 131.216 1.00 80.41 137 GLY G N 1
ATOM 12677 C CA . GLY G 3 137 ? 121.357 166.111 130.979 1.00 80.41 137 GLY G CA 1
ATOM 12678 C C . GLY G 3 137 ? 122.730 165.624 130.565 1.00 80.41 137 GLY G C 1
ATOM 12679 O O . GLY G 3 137 ? 122.865 164.449 130.214 1.00 80.41 137 GLY G O 1
ATOM 12680 N N . THR G 3 138 ? 123.754 166.479 130.581 1.00 80.71 138 THR G N 1
ATOM 12681 C CA . THR G 3 138 ? 125.063 166.102 130.052 1.00 80.71 138 THR G CA 1
ATOM 12682 C C . THR G 3 138 ? 125.904 165.255 131.005 1.00 80.71 138 THR G C 1
ATOM 12683 O O . THR G 3 138 ? 126.893 164.665 130.560 1.00 80.71 138 THR G O 1
ATOM 12687 N N . GLY G 3 139 ? 125.553 165.176 132.288 1.00 82.10 139 GLY G N 1
ATOM 12688 C CA . GLY G 3 139 ? 126.343 164.401 133.231 1.00 82.10 139 GLY G CA 1
ATOM 12689 C C . GLY G 3 139 ? 127.688 164.981 133.622 1.00 82.10 139 GLY G C 1
ATOM 12690 O O . GLY G 3 139 ? 128.486 164.279 134.249 1.00 82.10 139 GLY G O 1
ATOM 12691 N N . ILE G 3 140 ? 127.971 166.236 133.268 1.00 83.90 140 ILE G N 1
ATOM 12692 C CA . ILE G 3 140 ? 129.257 166.855 133.592 1.00 83.90 140 ILE G CA 1
ATOM 12693 C C . ILE G 3 140 ? 129.359 167.210 135.077 1.00 83.90 140 ILE G C 1
ATOM 12694 O O . ILE G 3 140 ? 130.439 167.090 135.694 1.00 83.90 140 ILE G O 1
ATOM 12699 N N . SER G 3 141 ? 128.235 167.592 135.688 1.00 84.67 141 SER G N 1
ATOM 12700 C CA . SER G 3 141 ? 128.234 167.913 137.110 1.00 84.67 141 SER G CA 1
ATOM 12701 C C . SER G 3 141 ? 128.641 166.706 137.941 1.00 84.67 141 SER G C 1
ATOM 12702 O O . SER G 3 141 ? 129.449 166.827 138.865 1.00 84.67 141 SER G O 1
ATOM 12705 N N . GLN G 3 142 ? 128.077 165.534 137.644 1.00 83.68 142 GLN G N 1
ATOM 12706 C CA . GLN G 3 142 ? 128.529 164.325 138.322 1.00 83.68 142 GLN G CA 1
ATOM 12707 C C . GLN G 3 142 ? 129.990 164.030 138.016 1.00 83.68 142 GLN G C 1
ATOM 12708 O O . GLN G 3 142 ? 130.700 163.468 138.857 1.00 83.68 142 GLN G O 1
ATOM 12714 N N . LEU G 3 143 ? 130.453 164.400 136.820 1.00 82.80 143 LEU G N 1
ATOM 12715 C CA . LEU G 3 143 ? 131.824 164.102 136.429 1.00 82.80 143 LEU G CA 1
ATOM 12716 C C . LEU G 3 143 ? 132.833 164.842 137.294 1.00 82.80 143 LEU G C 1
ATOM 12717 O O . LEU G 3 143 ? 133.931 164.329 137.536 1.00 82.80 143 LEU G O 1
ATOM 12722 N N . PHE G 3 144 ? 132.485 166.033 137.777 1.00 86.87 144 PHE G N 1
ATOM 12723 C CA . PHE G 3 144 ? 133.387 166.712 138.709 1.00 86.87 144 PHE G CA 1
ATOM 12724 C C . PHE G 3 144 ? 133.025 166.529 140.181 1.00 86.87 144 PHE G C 1
ATOM 12725 O O . PHE G 3 144 ? 133.923 166.407 141.020 1.00 86.87 144 PHE G O 1
ATOM 12733 N N . ASN G 3 145 ? 131.741 166.514 140.518 1.00 85.26 145 ASN G N 1
ATOM 12734 C CA . ASN G 3 145 ? 131.266 166.449 141.895 1.00 85.26 145 ASN G CA 1
ATOM 12735 C C . ASN G 3 145 ? 131.085 165.027 142.423 1.00 85.26 145 ASN G C 1
ATOM 12736 O O . ASN G 3 145 ? 130.832 164.859 143.620 1.00 85.26 145 ASN G O 1
ATOM 12741 N N . GLY G 3 146 ? 131.207 164.012 141.574 1.00 84.23 146 GLY G N 1
ATOM 12742 C CA . GLY G 3 146 ? 130.822 162.653 141.912 1.00 84.23 146 GLY G CA 1
ATOM 12743 C C . GLY G 3 146 ? 129.319 162.424 141.890 1.00 84.23 146 GLY G C 1
ATOM 12744 O O . GLY G 3 146 ? 128.531 163.275 141.472 1.00 84.23 146 GLY G O 1
ATOM 12745 N N . ILE G 3 147 ? 128.923 161.233 142.352 1.00 80.31 147 ILE G N 1
ATOM 12746 C CA . ILE G 3 147 ? 127.506 160.872 142.354 1.00 80.31 147 ILE G CA 1
ATOM 12747 C C . ILE G 3 147 ? 126.719 161.703 143.362 1.00 80.31 147 ILE G C 1
ATOM 12748 O O . ILE G 3 147 ? 125.565 162.072 143.111 1.00 80.31 147 ILE G O 1
ATOM 12753 N N . GLY G 3 148 ? 127.321 162.024 144.505 1.00 79.52 148 GLY G N 1
ATOM 12754 C CA . GLY G 3 148 ? 126.660 162.861 145.488 1.00 79.52 148 GLY G CA 1
ATOM 12755 C C . GLY G 3 148 ? 125.829 162.136 146.525 1.00 79.52 148 GLY G C 1
ATOM 12756 O O . GLY G 3 148 ? 124.930 162.749 147.110 1.00 79.52 148 GLY G O 1
ATOM 12757 N N . GLY G 3 149 ? 126.090 160.853 146.770 1.00 76.44 149 GLY G N 1
ATOM 12758 C CA . GLY G 3 149 ? 125.278 160.053 147.662 1.00 76.44 149 GLY G CA 1
ATOM 12759 C C . GLY G 3 149 ? 125.274 160.465 149.125 1.00 76.44 149 GLY G C 1
ATOM 12760 O O . GLY G 3 149 ? 124.227 160.809 149.688 1.00 76.44 149 GLY G O 1
ATOM 12761 N N . PRO G 3 150 ? 126.439 160.424 149.781 1.00 76.57 150 PRO G N 1
ATOM 12762 C CA . PRO G 3 150 ? 126.488 160.867 151.184 1.00 76.57 150 PRO G CA 1
ATOM 12763 C C . PRO G 3 150 ? 126.165 162.337 151.356 1.00 76.57 150 PRO G C 1
ATOM 12764 O O . PRO G 3 150 ? 125.630 162.730 152.400 1.00 76.57 150 PRO G O 1
ATOM 12768 N N . GLU G 3 151 ? 126.443 163.156 150.343 1.00 81.11 151 GLU G N 1
ATOM 12769 C CA . GLU G 3 151 ? 125.984 164.539 150.356 1.00 81.11 151 GLU G CA 1
ATOM 12770 C C . GLU G 3 151 ? 124.462 164.620 150.375 1.00 81.11 151 GLU G C 1
ATOM 12771 O O . GLU G 3 151 ? 123.887 165.430 151.109 1.00 81.11 151 GLU G O 1
ATOM 12777 N N . TYR G 3 152 ? 123.794 163.780 149.584 1.00 74.80 152 TYR G N 1
ATOM 12778 C CA . TYR G 3 152 ? 122.334 163.701 149.620 1.00 74.80 152 TYR G CA 1
ATOM 12779 C C . TYR G 3 152 ? 121.818 163.252 150.983 1.00 74.80 152 TYR G C 1
ATOM 12780 O O . TYR G 3 152 ? 120.839 163.803 151.498 1.00 74.80 152 TYR G O 1
ATOM 12789 N N . ILE G 3 153 ? 122.429 162.215 151.558 1.00 73.50 153 ILE G N 1
ATOM 12790 C CA . ILE G 3 153 ? 122.038 161.763 152.894 1.00 73.50 153 ILE G CA 1
ATOM 12791 C C . ILE G 3 153 ? 122.154 162.898 153.909 1.00 73.50 153 ILE G C 1
ATOM 12792 O O . ILE G 3 153 ? 121.217 163.177 154.669 1.00 73.50 153 ILE G O 1
ATOM 12797 N N . TYR G 3 154 ? 123.313 163.557 153.944 1.00 78.38 154 TYR G N 1
ATOM 12798 C CA . TYR G 3 154 ? 123.501 164.720 154.807 1.00 78.38 154 TYR G CA 1
ATOM 12799 C C . TYR G 3 154 ? 122.451 165.800 154.561 1.00 78.38 154 TYR G C 1
ATOM 12800 O O . TYR G 3 154 ? 121.921 166.389 155.510 1.00 78.38 154 TYR G O 1
ATOM 12809 N N . SER G 3 155 ? 122.145 166.078 153.294 1.00 78.79 155 SER G N 1
ATOM 12810 C CA . SER G 3 155 ? 121.162 167.103 152.955 1.00 78.79 155 SER G CA 1
ATOM 12811 C C . SER G 3 155 ? 119.763 166.743 153.437 1.00 78.79 155 SER G C 1
ATOM 12812 O O . SER G 3 155 ? 119.005 167.623 153.854 1.00 78.79 155 SER G O 1
ATOM 12815 N N . VAL G 3 156 ? 119.398 165.465 153.382 1.00 76.03 156 VAL G N 1
ATOM 12816 C CA . VAL G 3 156 ? 118.104 165.044 153.912 1.00 76.03 156 VAL G CA 1
ATOM 12817 C C . VAL G 3 156 ? 118.079 165.153 155.433 1.00 76.03 156 VAL G C 1
ATOM 12818 O O . VAL G 3 156 ? 117.113 165.658 156.015 1.00 76.03 156 VAL G O 1
ATOM 12822 N N . LEU G 3 157 ? 119.135 164.680 156.100 1.00 74.86 157 LEU G N 1
ATOM 12823 C CA . LEU G 3 157 ? 119.199 164.790 157.556 1.00 74.86 157 LEU G CA 1
ATOM 12824 C C . LEU G 3 157 ? 119.135 166.241 158.024 1.00 74.86 157 LEU G C 1
ATOM 12825 O O . LEU G 3 157 ? 118.442 166.557 158.997 1.00 74.86 157 LEU G O 1
ATOM 12830 N N . THR G 3 158 ? 119.847 167.135 157.343 1.00 76.10 158 THR G N 1
ATOM 12831 C CA . THR G 3 158 ? 119.833 168.561 157.649 1.00 76.10 158 THR G CA 1
ATOM 12832 C C . THR G 3 158 ? 118.640 169.288 157.032 1.00 76.10 158 THR G C 1
ATOM 12833 O O . THR G 3 158 ? 118.462 170.486 157.275 1.00 76.10 158 THR G O 1
ATOM 12837 N N . GLY G 3 159 ? 117.808 168.590 156.263 1.00 80.04 159 GLY G N 1
ATOM 12838 C CA . GLY G 3 159 ? 116.836 169.186 155.367 1.00 80.04 159 GLY G CA 1
ATOM 12839 C C . GLY G 3 159 ? 115.501 169.569 155.962 1.00 80.04 159 GLY G C 1
ATOM 12840 O O . GLY G 3 159 ? 114.672 170.147 155.255 1.00 80.04 159 GLY G O 1
ATOM 12841 N N . PHE G 3 160 ? 115.254 169.254 157.232 1.00 81.55 160 PHE G N 1
ATOM 12842 C CA . PHE G 3 160 ? 114.004 169.621 157.888 1.00 81.55 160 PHE G CA 1
ATOM 12843 C C . PHE G 3 160 ? 114.052 171.053 158.410 1.00 81.55 160 PHE G C 1
ATOM 12844 O O . PHE G 3 160 ? 114.761 171.334 159.384 1.00 81.55 160 PHE G O 1
ATOM 12852 N N . PRO G 3 161 ? 113.319 171.982 157.799 1.00 89.15 161 PRO G N 1
ATOM 12853 C CA . PRO G 3 161 ? 113.294 173.359 158.296 1.00 89.15 161 PRO G CA 1
ATOM 12854 C C . PRO G 3 161 ? 112.429 173.492 159.544 1.00 89.15 161 PRO G C 1
ATOM 12855 O O . PRO G 3 161 ? 111.670 172.597 159.916 1.00 89.15 161 PRO G O 1
ATOM 12859 N N . GLU G 3 162 ? 112.561 174.651 160.191 1.00 101.62 162 GLU G N 1
ATOM 12860 C CA . GLU G 3 162 ? 111.758 174.942 161.374 1.00 101.62 162 GLU G CA 1
ATOM 12861 C C . GLU G 3 162 ? 110.290 175.174 161.029 1.00 101.62 162 GLU G C 1
ATOM 12862 O O . GLU G 3 162 ? 109.409 174.861 161.838 1.00 101.62 162 GLU G O 1
ATOM 12868 N N . GLU G 3 163 ? 110.008 175.708 159.842 1.00 102.21 163 GLU G N 1
ATOM 12869 C CA . GLU G 3 163 ? 108.665 176.098 159.446 1.00 102.21 163 GLU G CA 1
ATOM 12870 C C . GLU G 3 163 ? 108.332 175.556 158.062 1.00 102.21 163 GLU G C 1
ATOM 12871 O O . GLU G 3 163 ? 109.180 175.593 157.162 1.00 102.21 163 GLU G O 1
ATOM 12877 N N . PRO G 3 164 ? 107.122 175.038 157.865 1.00 97.99 164 PRO G N 1
ATOM 12878 C CA . PRO G 3 164 ? 106.701 174.592 156.526 1.00 97.99 164 PRO G CA 1
ATOM 12879 C C . PRO G 3 164 ? 106.774 175.731 155.521 1.00 97.99 164 PRO G C 1
ATOM 12880 O O . PRO G 3 164 ? 107.033 176.882 155.898 1.00 97.99 164 PRO G O 1
ATOM 12884 N N . PRO G 3 165 ? 106.531 175.467 154.230 1.00 96.68 165 PRO G N 1
ATOM 12885 C CA . PRO G 3 165 ? 106.658 176.541 153.229 1.00 96.68 165 PRO G CA 1
ATOM 12886 C C . PRO G 3 165 ? 105.544 177.575 153.269 1.00 96.68 165 PRO G C 1
ATOM 12887 O O . PRO G 3 165 ? 105.620 178.554 152.514 1.00 96.68 165 PRO G O 1
ATOM 12891 N N . LYS G 3 166 ? 104.508 177.378 154.084 1.00 101.87 166 LYS G N 1
ATOM 12892 C CA . LYS G 3 166 ? 103.378 178.284 154.303 1.00 101.87 166 LYS G CA 1
ATOM 12893 C C . LYS G 3 166 ? 102.412 178.248 153.126 1.00 101.87 166 LYS G C 1
ATOM 12894 O O . LYS G 3 166 ? 101.358 178.893 153.191 1.00 101.87 166 LYS G O 1
ATOM 12900 N N . CYS G 3 167 ? 102.732 177.525 152.052 1.00 102.85 167 CYS G N 1
ATOM 12901 C CA . CYS G 3 167 ? 101.790 177.380 150.951 1.00 102.85 167 CYS G CA 1
ATOM 12902 C C . CYS G 3 167 ? 100.589 176.558 151.401 1.00 102.85 167 CYS G C 1
ATOM 12903 O O . CYS G 3 167 ? 99.453 176.826 150.995 1.00 102.85 167 CYS G O 1
ATOM 12906 N N . ALA G 3 168 ? 100.835 175.546 152.232 1.00 105.71 168 ALA G N 1
ATOM 12907 C CA . ALA G 3 168 ? 99.795 174.723 152.834 1.00 105.71 168 ALA G CA 1
ATOM 12908 C C . ALA G 3 168 ? 99.900 174.874 154.347 1.00 105.71 168 ALA G C 1
ATOM 12909 O O . ALA G 3 168 ? 99.989 173.885 155.081 1.00 105.71 168 ALA G O 1
ATOM 12911 N N . GLU G 3 169 ? 99.912 176.131 154.801 1.00 106.39 169 GLU G N 1
ATOM 12912 C CA . GLU G 3 169 ? 100.075 176.448 156.218 1.00 106.39 169 GLU G CA 1
ATOM 12913 C C . GLU G 3 169 ? 99.030 175.759 157.092 1.00 106.39 169 GLU G C 1
ATOM 12914 O O . GLU G 3 169 ? 99.336 175.326 158.209 1.00 106.39 169 GLU G O 1
ATOM 12920 N N . GLY G 3 170 ? 97.798 175.648 156.606 1.00 106.76 170 GLY G N 1
ATOM 12921 C CA . GLY G 3 170 ? 96.748 174.929 157.305 1.00 106.76 170 GLY G CA 1
ATOM 12922 C C . GLY G 3 170 ? 96.337 173.620 156.663 1.00 106.76 170 GLY G C 1
ATOM 12923 O O . GLY G 3 170 ? 95.275 173.075 156.979 1.00 106.76 170 GLY G O 1
ATOM 12924 N N . HIS G 3 171 ? 97.164 173.107 155.754 1.00 106.13 171 HIS G N 1
ATOM 12925 C CA . HIS G 3 171 ? 96.696 172.177 154.739 1.00 106.13 171 HIS G CA 1
ATOM 12926 C C . HIS G 3 171 ? 97.659 171.029 154.446 1.00 106.13 171 HIS G C 1
ATOM 12927 O O . HIS G 3 171 ? 97.309 170.144 153.658 1.00 106.13 171 HIS G O 1
ATOM 12934 N N . GLU G 3 172 ? 98.843 171.000 155.058 1.00 101.63 172 GLU G N 1
ATOM 12935 C CA . GLU G 3 172 ? 99.804 169.926 154.836 1.00 101.63 172 GLU G CA 1
ATOM 12936 C C . GLU G 3 172 ? 99.350 168.583 155.422 1.00 101.63 172 GLU G C 1
ATOM 12937 O O . GLU G 3 172 ? 98.554 168.534 156.363 1.00 101.63 172 GLU G O 1
ATOM 12943 N N . PRO G 3 173 ? 99.852 167.478 154.860 1.00 98.26 173 PRO G N 1
ATOM 12944 C CA . PRO G 3 173 ? 99.624 166.145 155.440 1.00 98.26 173 PRO G CA 1
ATOM 12945 C C . PRO G 3 173 ? 100.044 166.032 156.902 1.00 98.26 173 PRO G C 1
ATOM 12946 O O . PRO G 3 173 ? 100.911 166.764 157.383 1.00 98.26 173 PRO G O 1
ATOM 12950 N N . ASP G 3 174 ? 99.412 165.088 157.604 1.00 99.02 174 ASP G N 1
ATOM 12951 C CA . ASP G 3 174 ? 99.612 164.873 159.034 1.00 99.02 174 ASP G CA 1
ATOM 12952 C C . ASP G 3 174 ? 100.732 163.874 159.324 1.00 99.02 174 ASP G C 1
ATOM 12953 O O . ASP G 3 174 ? 101.577 164.122 160.189 1.00 99.02 174 ASP G O 1
ATOM 12958 N N . GLY G 3 175 ? 100.752 162.742 158.621 1.00 91.14 175 GLY G N 1
ATOM 12959 C CA . GLY G 3 175 ? 101.743 161.706 158.832 1.00 91.14 175 GLY G CA 1
ATOM 12960 C C . GLY G 3 175 ? 103.079 161.924 158.159 1.00 91.14 175 GLY G C 1
ATOM 12961 O O . GLY G 3 175 ? 103.876 160.987 158.063 1.00 91.14 175 GLY G O 1
ATOM 12962 N N . PHE G 3 176 ? 103.351 163.140 157.688 1.00 86.83 176 PHE G N 1
ATOM 12963 C CA . PHE G 3 176 ? 104.522 163.435 156.874 1.00 86.83 176 PHE G CA 1
ATOM 12964 C C . PHE G 3 176 ? 105.047 164.818 157.233 1.00 86.83 176 PHE G C 1
ATOM 12965 O O . PHE G 3 176 ? 104.333 165.652 157.795 1.00 86.83 176 PHE G O 1
ATOM 12973 N N . TYR G 3 177 ? 106.316 165.047 156.904 1.00 82.14 177 TYR G N 1
ATOM 12974 C CA . TYR G 3 177 ? 107.049 166.231 157.325 1.00 82.14 177 TYR G CA 1
ATOM 12975 C C . TYR G 3 177 ? 107.704 166.851 156.101 1.00 82.14 177 TYR G C 1
ATOM 12976 O O . TYR G 3 177 ? 108.247 166.133 155.258 1.00 82.14 177 TYR G O 1
ATOM 12985 N N . TYR G 3 178 ? 107.664 168.178 155.998 1.00 82.50 178 TYR G N 1
ATOM 12986 C CA . TYR G 3 178 ? 108.340 168.835 154.886 1.00 82.50 178 TYR G CA 1
ATOM 12987 C C . TYR G 3 178 ? 109.851 168.743 155.046 1.00 82.50 178 TYR G C 1
ATOM 12988 O O . TYR G 3 178 ? 110.395 169.029 156.116 1.00 82.50 178 TYR G O 1
ATOM 12997 N N . ASN G 3 179 ? 110.527 168.352 153.969 1.00 80.40 179 ASN G N 1
ATOM 12998 C CA . ASN G 3 179 ? 111.981 168.302 153.914 1.00 80.40 179 ASN G CA 1
ATOM 12999 C C . ASN G 3 179 ? 112.423 168.942 152.607 1.00 80.40 179 ASN G C 1
ATOM 13000 O O . ASN G 3 179 ? 111.895 168.607 151.543 1.00 80.40 179 ASN G O 1
ATOM 13005 N N . ARG G 3 180 ? 113.387 169.862 152.683 1.00 81.67 180 ARG G N 1
ATOM 13006 C CA . ARG G 3 180 ? 113.759 170.647 151.510 1.00 81.67 180 ARG G CA 1
ATOM 13007 C C . ARG G 3 180 ? 114.661 169.895 150.535 1.00 81.67 180 ARG G C 1
ATOM 13008 O O . ARG G 3 180 ? 114.793 170.325 149.385 1.00 81.67 180 ARG G O 1
ATOM 13016 N N . ALA G 3 181 ? 115.286 168.798 150.958 1.00 77.26 181 ALA G N 1
ATOM 13017 C CA . ALA G 3 181 ? 116.126 168.010 150.060 1.00 77.26 181 ALA G CA 1
ATOM 13018 C C . ALA G 3 181 ? 115.363 166.887 149.368 1.00 77.26 181 ALA G C 1
ATOM 13019 O O . ALA G 3 181 ? 115.671 166.554 148.218 1.00 77.26 181 ALA G O 1
ATOM 13021 N N . PHE G 3 182 ? 114.387 166.295 150.049 1.00 80.76 182 PHE G N 1
ATOM 13022 C CA . PHE G 3 182 ? 113.652 165.146 149.531 1.00 80.76 182 PHE G CA 1
ATOM 13023 C C . PHE G 3 182 ? 112.741 165.544 148.373 1.00 80.76 182 PHE G C 1
ATOM 13024 O O . PHE G 3 182 ? 112.019 166.542 148.453 1.00 80.76 182 PHE G O 1
ATOM 13032 N N . GLN G 3 183 ? 112.774 164.758 147.290 1.00 82.93 183 GLN G N 1
ATOM 13033 C CA . GLN G 3 183 ? 112.035 165.075 146.073 1.00 82.93 183 GLN G CA 1
ATOM 13034 C C . GLN G 3 183 ? 110.904 164.111 145.738 1.00 82.93 183 GLN G C 1
ATOM 13035 O O . GLN G 3 183 ? 109.989 164.499 145.006 1.00 82.93 183 GLN G O 1
ATOM 13041 N N . ASN G 3 184 ? 110.939 162.879 146.234 1.00 81.76 184 ASN G N 1
ATOM 13042 C CA . ASN G 3 184 ? 109.978 161.860 145.827 1.00 81.76 184 ASN G CA 1
ATOM 13043 C C . ASN G 3 184 ? 108.663 161.927 146.598 1.00 81.76 184 ASN G C 1
ATOM 13044 O O . ASN G 3 184 ? 107.772 161.110 146.340 1.00 81.76 184 ASN G O 1
ATOM 13049 N N . GLY G 3 185 ? 108.526 162.864 147.539 1.00 84.62 185 GLY G N 1
ATOM 13050 C CA . GLY G 3 185 ? 107.414 162.865 148.467 1.00 84.62 185 GLY G CA 1
ATOM 13051 C C . GLY G 3 185 ? 106.114 163.423 147.912 1.00 84.62 185 GLY G C 1
ATOM 13052 O O . GLY G 3 185 ? 106.036 163.943 146.800 1.00 84.62 185 GLY G O 1
ATOM 13053 N N . SER G 3 186 ? 105.072 163.293 148.733 1.00 86.70 186 SER G N 1
ATOM 13054 C CA . SER G 3 186 ? 103.779 163.911 148.476 1.00 86.70 186 SER G CA 1
ATOM 13055 C C . SER G 3 186 ? 103.889 165.435 148.490 1.00 86.70 186 SER G C 1
ATOM 13056 O O . SER G 3 186 ? 104.796 166.015 149.092 1.00 86.70 186 SER G O 1
ATOM 13059 N N . VAL G 3 187 ? 102.942 166.084 147.815 1.00 91.00 187 VAL G N 1
ATOM 13060 C CA . VAL G 3 187 ? 102.842 167.545 147.813 1.00 91.00 187 VAL G CA 1
ATOM 13061 C C . VAL G 3 187 ? 101.390 167.980 147.987 1.00 91.00 187 VAL G C 1
ATOM 13062 O O . VAL G 3 187 ? 100.496 167.430 147.328 1.00 91.00 187 VAL G O 1
ATOM 13066 N N . PRO G 3 188 ? 101.106 168.949 148.859 1.00 98.40 188 PRO G N 1
ATOM 13067 C CA . PRO G 3 188 ? 99.756 169.523 148.920 1.00 98.40 188 PRO G CA 1
ATOM 13068 C C . PRO G 3 188 ? 99.399 170.232 147.621 1.00 98.40 188 PRO G C 1
ATOM 13069 O O . PRO G 3 188 ? 100.228 170.921 147.023 1.00 98.40 188 PRO G O 1
ATOM 13073 N N . ASP G 3 189 ? 98.149 170.056 147.183 1.00 103.37 189 ASP G N 1
ATOM 13074 C CA . ASP G 3 189 ? 97.717 170.635 145.913 1.00 103.37 189 ASP G CA 1
ATOM 13075 C C . ASP G 3 189 ? 97.789 172.159 145.898 1.00 103.37 189 ASP G C 1
ATOM 13076 O O . ASP G 3 189 ? 97.857 172.750 144.815 1.00 103.37 189 ASP G O 1
ATOM 13081 N N . THR G 3 190 ? 97.780 172.809 147.065 1.00 104.11 190 THR G N 1
ATOM 13082 C CA . THR G 3 190 ? 97.984 174.254 147.107 1.00 104.11 190 THR G CA 1
ATOM 13083 C C . THR G 3 190 ? 99.438 174.628 146.849 1.00 104.11 190 THR G C 1
ATOM 13084 O O . THR G 3 190 ? 99.719 175.734 146.373 1.00 104.11 190 THR G O 1
ATOM 13088 N N . CYS G 3 191 ? 100.369 173.726 147.159 1.00 103.21 191 CYS G N 1
ATOM 13089 C CA . CYS G 3 191 ? 101.764 173.901 146.773 1.00 103.21 191 CYS G CA 1
ATOM 13090 C C . CYS G 3 191 ? 102.017 173.451 145.341 1.00 103.21 191 CYS G C 1
ATOM 13091 O O . CYS G 3 191 ? 102.901 173.991 144.666 1.00 103.21 191 CYS G O 1
ATOM 13094 N N . LYS G 3 192 ? 101.257 172.466 144.875 1.00 105.39 192 LYS G N 1
ATOM 13095 C CA . LYS G 3 192 ? 101.380 171.923 143.533 1.00 105.39 192 LYS G CA 1
ATOM 13096 C C . LYS G 3 192 ? 100.959 172.951 142.483 1.00 105.39 192 LYS G C 1
ATOM 13097 O O . LYS G 3 192 ? 100.199 173.884 142.756 1.00 105.39 192 LYS G O 1
ATOM 13103 N N . ASP G 3 193 ? 101.468 172.768 141.263 1.00 106.31 193 ASP G N 1
ATOM 13104 C CA . ASP G 3 193 ? 101.038 173.547 140.110 1.00 106.31 193 ASP G CA 1
ATOM 13105 C C . ASP G 3 193 ? 100.642 172.627 138.965 1.00 106.31 193 ASP G C 1
ATOM 13106 O O . ASP G 3 193 ? 101.291 171.606 138.720 1.00 106.31 193 ASP G O 1
ATOM 13111 N N . ALA G 3 194 ? 99.573 173.004 138.261 1.00 107.92 194 ALA G N 1
ATOM 13112 C CA . ALA G 3 194 ? 99.305 172.436 136.945 1.00 107.92 194 ALA G CA 1
ATOM 13113 C C . ALA G 3 194 ? 100.151 173.125 135.884 1.00 107.92 194 ALA G C 1
ATOM 13114 O O . ALA G 3 194 ? 100.727 172.464 135.012 1.00 107.92 194 ALA G O 1
ATOM 13116 N N . ASN G 3 195 ? 100.224 174.456 135.953 1.00 112.65 195 ASN G N 1
ATOM 13117 C CA . ASN G 3 195 ? 100.987 175.232 134.983 1.00 112.65 195 ASN G CA 1
ATOM 13118 C C . ASN G 3 195 ? 102.464 174.859 135.028 1.00 112.65 195 ASN G C 1
ATOM 13119 O O . ASN G 3 195 ? 103.077 174.568 133.995 1.00 112.65 195 ASN G O 1
ATOM 13124 N N . GLY G 3 196 ? 103.051 174.865 136.223 1.00 109.62 196 GLY G N 1
ATOM 13125 C CA . GLY G 3 196 ? 104.344 174.250 136.450 1.00 109.62 196 GLY G CA 1
ATOM 13126 C C . GLY G 3 196 ? 104.238 172.796 136.864 1.00 109.62 196 GLY G C 1
ATOM 13127 O O . GLY G 3 196 ? 103.580 172.000 136.188 1.00 109.62 196 GLY G O 1
ATOM 13128 N N . VAL G 3 197 ? 104.881 172.438 137.978 1.00 102.68 197 VAL G N 1
ATOM 13129 C CA . VAL G 3 197 ? 104.654 171.157 138.641 1.00 102.68 197 VAL G CA 1
ATOM 13130 C C . VAL G 3 197 ? 104.513 171.357 140.147 1.00 102.68 197 VAL G C 1
ATOM 13131 O O . VAL G 3 197 ? 103.626 170.769 140.777 1.00 102.68 197 VAL G O 1
ATOM 13135 N N . LYS G 3 198 ? 105.376 172.186 140.736 1.00 95.13 198 LYS G N 1
ATOM 13136 C CA . LYS G 3 198 ? 105.513 172.241 142.187 1.00 95.13 198 LYS G CA 1
ATOM 13137 C C . LYS G 3 198 ? 106.193 173.542 142.585 1.00 95.13 198 LYS G C 1
ATOM 13138 O O . LYS G 3 198 ? 107.244 173.886 142.038 1.00 95.13 198 LYS G O 1
ATOM 13144 N N . THR G 3 199 ? 105.588 174.256 143.538 1.00 96.04 199 THR G N 1
ATOM 13145 C CA . THR G 3 199 ? 106.172 175.497 144.041 1.00 96.04 199 THR G CA 1
ATOM 13146 C C . THR G 3 199 ? 107.433 175.238 144.860 1.00 96.04 199 THR G C 1
ATOM 13147 O O . THR G 3 199 ? 108.462 175.894 144.661 1.00 96.04 199 THR G O 1
ATOM 13151 N N . THR G 3 200 ? 107.366 174.287 145.787 1.00 92.77 200 THR G N 1
ATOM 13152 C CA . THR G 3 200 ? 108.371 174.130 146.826 1.00 92.77 200 THR G CA 1
ATOM 13153 C C . THR G 3 200 ? 109.625 173.433 146.306 1.00 92.77 200 THR G C 1
ATOM 13154 O O . THR G 3 200 ? 109.599 172.689 145.324 1.00 92.77 200 THR G O 1
ATOM 13158 N N . ALA G 3 201 ? 110.741 173.696 146.990 1.00 86.26 201 ALA G N 1
ATOM 13159 C CA . ALA G 3 201 ? 112.001 173.047 146.642 1.00 86.26 201 ALA G CA 1
ATOM 13160 C C . ALA G 3 201 ? 111.974 171.556 146.961 1.00 86.26 201 ALA G C 1
ATOM 13161 O O . ALA G 3 201 ? 112.483 170.741 146.184 1.00 86.26 201 ALA G O 1
ATOM 13163 N N . GLY G 3 202 ? 111.397 171.183 148.095 1.00 84.69 202 GLY G N 1
ATOM 13164 C CA . GLY G 3 202 ? 111.447 169.821 148.608 1.00 84.69 202 GLY G CA 1
ATOM 13165 C C . GLY G 3 202 ? 110.167 169.048 148.372 1.00 84.69 202 GLY G C 1
ATOM 13166 O O . GLY G 3 202 ? 109.550 169.137 147.305 1.00 84.69 202 GLY G O 1
ATOM 13167 N N . SER G 3 203 ? 109.769 168.282 149.383 1.00 82.83 203 SER G N 1
ATOM 13168 C CA . SER G 3 203 ? 108.494 167.571 149.423 1.00 82.83 203 SER G CA 1
ATOM 13169 C C . SER G 3 203 ? 108.302 167.069 150.851 1.00 82.83 203 SER G C 1
ATOM 13170 O O . SER G 3 203 ? 109.118 167.340 151.736 1.00 82.83 203 SER G O 1
ATOM 13173 N N . TRP G 3 204 ? 107.212 166.339 151.073 1.00 84.46 204 TRP G N 1
ATOM 13174 C CA . TRP G 3 204 ? 106.894 165.797 152.388 1.00 84.46 204 TRP G CA 1
ATOM 13175 C C . TRP G 3 204 ? 107.327 164.340 152.508 1.00 84.46 204 TRP G C 1
ATOM 13176 O O . TRP G 3 204 ? 106.976 163.505 151.668 1.00 84.46 204 TRP G O 1
ATOM 13187 N N . ILE G 3 205 ? 108.086 164.049 153.564 1.00 79.26 205 ILE G N 1
ATOM 13188 C CA . ILE G 3 205 ? 108.708 162.751 153.796 1.00 79.26 205 ILE G CA 1
ATOM 13189 C C . ILE G 3 205 ? 108.075 162.110 155.026 1.00 79.26 205 ILE G C 1
ATOM 13190 O O . ILE G 3 205 ? 107.643 162.798 155.958 1.00 79.26 205 ILE G O 1
ATOM 13195 N N . ALA G 3 206 ? 108.004 160.777 155.020 1.00 77.69 206 ALA G N 1
ATOM 13196 C CA . ALA G 3 206 ? 107.403 160.044 156.130 1.00 77.69 206 ALA G CA 1
ATOM 13197 C C . ALA G 3 206 ? 108.311 159.943 157.350 1.00 77.69 206 ALA G C 1
ATOM 13198 O O . ALA G 3 206 ? 107.819 159.681 158.452 1.00 77.69 206 ALA G O 1
ATOM 13200 N N . MET G 3 207 ? 109.609 160.120 157.178 1.00 77.56 207 MET G N 1
ATOM 13201 C CA . MET G 3 207 ? 110.554 160.075 158.290 1.00 77.56 207 MET G CA 1
ATOM 13202 C C . MET G 3 207 ? 110.461 161.310 159.181 1.00 77.56 207 MET G C 1
ATOM 13203 O O . MET G 3 207 ? 110.631 162.432 158.687 1.00 77.56 207 MET G O 1
ATOM 13208 N N . PRO G 3 208 ? 110.192 161.160 160.483 1.00 77.62 208 PRO G N 1
ATOM 13209 C CA . PRO G 3 208 ? 110.272 162.311 161.386 1.00 77.62 208 PRO G CA 1
ATOM 13210 C C . PRO G 3 208 ? 111.692 162.831 161.508 1.00 77.62 208 PRO G C 1
ATOM 13211 O O . PRO G 3 208 ? 112.663 162.070 161.352 1.00 77.62 208 PRO G O 1
ATOM 13215 N N . PRO G 3 209 ? 111.865 164.124 161.782 1.00 76.98 209 PRO G N 1
ATOM 13216 C CA . PRO G 3 209 ? 113.211 164.715 161.892 1.00 76.98 209 PRO G CA 1
ATOM 13217 C C . PRO G 3 209 ? 114.054 164.008 162.938 1.00 76.98 209 PRO G C 1
ATOM 13218 O O . PRO G 3 209 ? 113.785 164.116 164.144 1.00 76.98 209 PRO G O 1
ATOM 13222 N N . PRO G 3 210 ? 115.082 163.267 162.518 1.00 78.23 210 PRO G N 1
ATOM 13223 C CA . PRO G 3 210 ? 115.682 162.269 163.413 1.00 78.23 210 PRO G CA 1
ATOM 13224 C C . PRO G 3 210 ? 116.715 162.823 164.381 1.00 78.23 210 PRO G C 1
ATOM 13225 O O . PRO G 3 210 ? 116.997 162.164 165.390 1.00 78.23 210 PRO G O 1
ATOM 13229 N N . LEU G 3 211 ? 117.292 163.993 164.114 1.00 86.60 211 LEU G N 1
ATOM 13230 C CA . LEU G 3 211 ? 118.429 164.495 164.874 1.00 86.60 211 LEU G CA 1
ATOM 13231 C C . LEU G 3 211 ? 118.093 165.768 165.642 1.00 86.60 211 LEU G C 1
ATOM 13232 O O . LEU G 3 211 ? 117.262 166.577 165.220 1.00 86.60 211 LEU G O 1
ATOM 13237 N N . MET G 3 212 ? 118.764 165.922 166.783 1.00 92.90 212 MET G N 1
ATOM 13238 C CA . MET G 3 212 ? 118.667 167.082 167.657 1.00 92.90 212 MET G CA 1
ATOM 13239 C C . MET G 3 212 ? 120.048 167.303 168.262 1.00 92.90 212 MET G C 1
ATOM 13240 O O . MET G 3 212 ? 120.809 166.350 168.437 1.00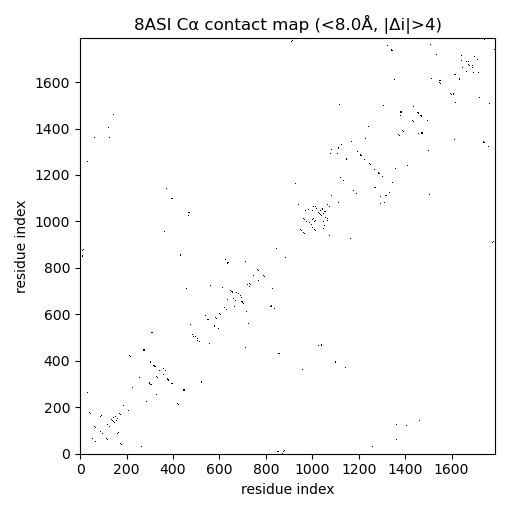 92.90 212 MET G O 1
ATOM 13245 N N . ASP G 3 213 ? 120.382 168.558 168.561 1.00 93.03 213 ASP G N 1
ATOM 13246 C CA . ASP G 3 213 ? 121.710 168.846 169.095 1.00 93.03 213 ASP G CA 1
ATOM 13247 C C . ASP G 3 213 ? 121.950 168.127 170.420 1.00 93.03 213 ASP G C 1
ATOM 13248 O O . ASP G 3 213 ? 121.085 168.097 171.300 1.00 93.03 213 ASP G O 1
ATOM 13253 N N . ASP G 3 214 ? 123.142 167.535 170.543 1.00 92.26 214 ASP G N 1
ATOM 13254 C CA . ASP G 3 214 ? 123.574 166.735 171.693 1.00 92.26 214 ASP G CA 1
ATOM 13255 C C . ASP G 3 214 ? 122.718 165.489 171.917 1.00 92.26 214 ASP G C 1
ATOM 13256 O O . ASP G 3 214 ? 122.732 164.917 173.011 1.00 92.26 214 ASP G O 1
ATOM 13261 N N . LEU G 3 215 ? 121.958 165.062 170.904 1.00 90.78 215 LEU G N 1
ATOM 13262 C CA . LEU G 3 215 ? 121.174 163.833 171.021 1.00 90.78 215 LEU G CA 1
ATOM 13263 C C . LEU G 3 215 ? 122.054 162.624 171.325 1.00 90.78 215 LEU G C 1
ATOM 13264 O O . LEU G 3 215 ? 121.656 161.732 172.083 1.00 90.78 215 LEU G O 1
ATOM 13269 N N . VAL G 3 216 ? 123.250 162.574 170.741 1.00 91.80 216 VAL G N 1
ATOM 13270 C CA . VAL G 3 216 ? 124.224 161.514 170.986 1.00 91.80 216 VAL G CA 1
ATOM 13271 C C . VAL G 3 216 ? 125.385 162.095 171.781 1.00 91.80 216 VAL G C 1
ATOM 13272 O O . VAL G 3 216 ? 125.937 163.137 171.412 1.00 91.80 216 VAL G O 1
ATOM 13276 N N . GLU G 3 217 ? 125.751 161.426 172.872 1.00 94.88 217 GLU G N 1
ATOM 13277 C CA . GLU G 3 217 ? 126.901 161.824 173.685 1.00 94.88 217 GLU G CA 1
ATOM 13278 C C . GLU G 3 217 ? 128.180 161.202 173.132 1.00 94.88 217 GLU G C 1
ATOM 13279 O O . GLU G 3 217 ? 128.484 160.037 173.400 1.00 94.88 217 GLU G O 1
ATOM 13285 N N . TYR G 3 218 ? 128.936 161.983 172.359 1.00 94.85 218 TYR G N 1
ATOM 13286 C CA . TYR G 3 218 ? 130.250 161.560 171.879 1.00 94.85 218 TYR G CA 1
ATOM 13287 C C . TYR G 3 218 ? 131.237 161.496 173.040 1.00 94.85 218 TYR G C 1
ATOM 13288 O O . TYR G 3 218 ? 131.570 162.524 173.639 1.00 94.85 218 TYR G O 1
ATOM 13297 N N . ALA G 3 219 ? 131.705 160.286 173.360 1.00 99.86 219 ALA G N 1
ATOM 13298 C CA . ALA G 3 219 ? 132.616 160.091 174.484 1.00 99.86 219 ALA G CA 1
ATOM 13299 C C . ALA G 3 219 ? 133.943 160.821 174.301 1.00 99.86 219 ALA G C 1
ATOM 13300 O O . ALA G 3 219 ? 134.615 161.123 175.293 1.00 99.86 219 ALA G O 1
ATOM 13302 N N . ASP G 3 220 ? 134.333 161.109 173.058 1.00 100.14 220 ASP G N 1
ATOM 13303 C CA . ASP G 3 220 ? 135.512 161.916 172.763 1.00 100.14 220 ASP G CA 1
ATOM 13304 C C . ASP G 3 220 ? 135.345 163.381 173.150 1.00 100.14 220 ASP G C 1
ATOM 13305 O O . ASP G 3 220 ? 136.334 164.123 173.138 1.00 100.14 220 ASP G O 1
ATOM 13310 N N . GLY G 3 221 ? 134.134 163.811 173.499 1.00 100.16 221 GLY G N 1
ATOM 13311 C CA . GLY G 3 221 ? 133.853 165.222 173.680 1.00 100.16 221 GLY G CA 1
ATOM 13312 C C . GLY G 3 221 ? 133.854 166.017 172.397 1.00 100.16 221 GLY G C 1
ATOM 13313 O O . GLY G 3 221 ? 134.016 167.239 172.429 1.00 100.16 221 GLY G O 1
ATOM 13314 N N . HIS G 3 222 ? 133.686 165.345 171.263 1.00 98.02 222 HIS G N 1
ATOM 13315 C CA . HIS G 3 222 ? 133.562 165.986 169.966 1.00 98.02 222 HIS G CA 1
ATOM 13316 C C . HIS G 3 222 ? 132.232 166.735 169.848 1.00 98.02 222 HIS G C 1
ATOM 13317 O O . HIS G 3 222 ? 131.300 166.532 170.631 1.00 98.02 222 HIS G O 1
ATOM 13324 N N . ASP G 3 223 ? 132.164 167.621 168.855 1.00 97.89 223 ASP G N 1
ATOM 13325 C CA . ASP G 3 223 ? 130.940 168.352 168.537 1.00 97.89 223 ASP G CA 1
ATOM 13326 C C . ASP G 3 223 ? 129.809 167.378 168.211 1.00 97.89 223 ASP G C 1
ATOM 13327 O O . ASP G 3 223 ? 129.915 166.583 167.274 1.00 97.89 223 ASP G O 1
ATOM 13332 N N . ALA G 3 224 ? 128.729 167.437 168.994 1.00 94.17 224 ALA G N 1
ATOM 13333 C CA . ALA G 3 224 ? 127.545 166.608 168.787 1.00 94.17 224 ALA G CA 1
ATOM 13334 C C . ALA G 3 224 ? 126.347 167.404 168.268 1.00 94.17 224 ALA G C 1
ATOM 13335 O O . ALA G 3 224 ? 125.197 167.026 168.505 1.00 94.17 224 ALA G O 1
ATOM 13337 N N . SER G 3 225 ? 126.595 168.510 167.569 1.00 91.73 225 SER G N 1
ATOM 13338 C CA . SER G 3 225 ? 125.531 169.220 166.871 1.00 91.73 225 SER G CA 1
ATOM 13339 C C . SER G 3 225 ? 124.912 168.362 165.767 1.00 91.73 225 SER G C 1
ATOM 13340 O O . SER G 3 225 ? 125.480 167.363 165.319 1.00 91.73 225 SER G O 1
ATOM 13343 N N . VAL G 3 226 ? 123.714 168.775 165.339 1.00 90.78 226 VAL G N 1
ATOM 13344 C CA . VAL G 3 226 ? 123.023 168.129 164.221 1.00 90.78 226 VAL G CA 1
ATOM 13345 C C . VAL G 3 226 ? 123.916 168.074 162.987 1.00 90.78 226 VAL G C 1
ATOM 13346 O O . VAL G 3 226 ? 124.023 167.041 162.318 1.00 90.78 226 VAL G O 1
ATOM 13350 N N . HIS G 3 227 ? 124.561 169.195 162.667 1.00 87.36 227 HIS G N 1
ATOM 13351 C CA . HIS G 3 227 ? 125.510 169.258 161.557 1.00 87.36 227 HIS G CA 1
ATOM 13352 C C . HIS G 3 227 ? 126.608 168.201 161.680 1.00 87.36 227 HIS G C 1
ATOM 13353 O O . HIS G 3 227 ? 126.844 167.409 160.752 1.00 87.36 227 HIS G O 1
ATOM 13360 N N . ALA G 3 228 ? 127.293 168.181 162.824 1.00 88.02 228 ALA G N 1
ATOM 13361 C CA . ALA G 3 228 ? 128.412 167.265 163.023 1.00 88.02 228 ALA G CA 1
ATOM 13362 C C . ALA G 3 228 ? 127.971 165.808 162.932 1.00 88.02 228 ALA G C 1
ATOM 13363 O O . ALA G 3 228 ? 128.600 164.999 162.239 1.00 88.02 228 ALA G O 1
ATOM 13365 N N . MET G 3 229 ? 126.893 165.456 163.634 1.00 90.32 229 MET G N 1
ATOM 13366 C CA . MET G 3 229 ? 126.382 164.090 163.581 1.00 90.32 229 MET G CA 1
ATOM 13367 C C . MET G 3 229 ? 125.950 163.703 162.173 1.00 90.32 229 MET G C 1
ATOM 13368 O O . MET G 3 229 ? 126.146 162.558 161.750 1.00 90.32 229 MET G O 1
ATOM 13373 N N . ALA G 3 230 ? 125.328 164.631 161.443 1.00 86.37 230 ALA G N 1
ATOM 13374 C CA . ALA G 3 230 ? 124.887 164.323 160.087 1.00 86.37 230 ALA G CA 1
ATOM 13375 C C . ALA G 3 230 ? 126.064 164.011 159.172 1.00 86.37 230 ALA G C 1
ATOM 13376 O O . ALA G 3 230 ? 126.030 163.024 158.423 1.00 86.37 230 ALA G O 1
ATOM 13378 N N . GLU G 3 231 ? 127.155 164.775 159.292 1.00 86.27 231 GLU G N 1
ATOM 13379 C CA . GLU G 3 231 ? 128.375 164.400 158.574 1.00 86.27 231 GLU G CA 1
ATOM 13380 C C . GLU G 3 231 ? 128.887 163.033 159.013 1.00 86.27 231 GLU G C 1
ATOM 13381 O O . GLU G 3 231 ? 129.240 162.195 158.174 1.00 86.27 231 GLU G O 1
ATOM 13387 N N . ASP G 3 232 ? 128.995 162.815 160.324 1.00 85.34 232 ASP G N 1
ATOM 13388 C CA . ASP G 3 232 ? 129.622 161.595 160.824 1.00 85.34 232 ASP G CA 1
ATOM 13389 C C . ASP G 3 232 ? 128.875 160.351 160.352 1.00 85.34 232 ASP G C 1
ATOM 13390 O O . ASP G 3 232 ? 129.481 159.389 159.858 1.00 85.34 232 ASP G O 1
ATOM 13395 N N . VAL G 3 233 ? 127.547 160.370 160.465 1.00 79.44 233 VAL G N 1
ATOM 13396 C CA . VAL G 3 233 ? 126.746 159.236 160.018 1.00 79.44 233 VAL G CA 1
ATOM 13397 C C . VAL G 3 233 ? 126.734 159.107 158.497 1.00 79.44 233 VAL G C 1
ATOM 13398 O O . VAL G 3 233 ? 126.673 157.988 157.979 1.00 79.44 233 VAL G O 1
ATOM 13402 N N . SER G 3 234 ? 126.768 160.215 157.748 1.00 78.90 234 SER G N 1
ATOM 13403 C CA . SER G 3 234 ? 126.868 160.089 156.296 1.00 78.90 234 SER G CA 1
ATOM 13404 C C . SER G 3 234 ? 128.182 159.436 155.871 1.00 78.90 234 SER G C 1
ATOM 13405 O O . SER G 3 234 ? 128.206 158.616 154.947 1.00 78.90 234 SER G O 1
ATOM 13408 N N . ALA G 3 235 ? 129.278 159.762 156.556 1.00 76.13 235 ALA G N 1
ATOM 13409 C CA . ALA G 3 235 ? 130.549 159.086 156.299 1.00 76.13 235 ALA G CA 1
ATOM 13410 C C . ALA G 3 235 ? 130.506 157.608 156.675 1.00 76.13 235 ALA G C 1
ATOM 13411 O O . ALA G 3 235 ? 131.032 156.755 155.943 1.00 76.13 235 ALA G O 1
ATOM 13413 N N . PHE G 3 236 ? 129.869 157.280 157.800 1.00 73.89 236 PHE G N 1
ATOM 13414 C CA . PHE G 3 236 ? 129.676 155.873 158.144 1.00 73.89 236 PHE G CA 1
ATOM 13415 C C . PHE G 3 236 ? 128.852 155.122 157.099 1.00 73.89 236 PHE G C 1
ATOM 13416 O O . PHE G 3 236 ? 129.193 153.994 156.734 1.00 73.89 236 PHE G O 1
ATOM 13424 N N . LEU G 3 237 ? 127.752 155.711 156.627 1.00 71.97 237 LEU G N 1
ATOM 13425 C CA . LEU G 3 237 ? 126.950 155.068 155.585 1.00 71.97 237 LEU G CA 1
ATOM 13426 C C . LEU G 3 237 ? 127.674 154.980 154.242 1.00 71.97 237 LEU G C 1
ATOM 13427 O O . LEU G 3 237 ? 127.442 154.034 153.476 1.00 71.97 237 LEU G O 1
ATOM 13432 N N . MET G 3 238 ? 128.588 155.909 153.963 1.00 70.87 238 MET G N 1
ATOM 13433 C CA . MET G 3 238 ? 129.484 155.750 152.820 1.00 70.87 238 MET G CA 1
ATOM 13434 C C . MET G 3 238 ? 130.385 154.532 152.974 1.00 70.87 238 MET G C 1
ATOM 13435 O O . MET G 3 238 ? 130.534 153.738 152.038 1.00 70.87 238 MET G O 1
ATOM 13440 N N . TRP G 3 239 ? 131.000 154.364 154.145 1.00 70.40 239 TRP G N 1
ATOM 13441 C CA . TRP G 3 239 ? 131.783 153.150 154.370 1.00 70.40 239 TRP G CA 1
ATOM 13442 C C . TRP G 3 239 ? 130.922 151.891 154.306 1.00 70.40 239 TRP G C 1
ATOM 13443 O O . TRP G 3 239 ? 131.367 150.851 153.809 1.00 70.40 239 TRP G O 1
ATOM 13454 N N . ALA G 3 240 ? 129.690 151.964 154.804 1.00 68.64 240 ALA G N 1
ATOM 13455 C CA . ALA G 3 240 ? 128.776 150.829 154.715 1.00 68.64 240 ALA G CA 1
ATOM 13456 C C . ALA G 3 240 ? 128.477 150.451 153.270 1.00 68.64 240 ALA G C 1
ATOM 13457 O O . ALA G 3 240 ? 128.335 149.266 152.948 1.00 68.64 240 ALA G O 1
ATOM 13459 N N . ALA G 3 241 ? 128.376 151.442 152.383 1.00 67.22 241 ALA G N 1
ATOM 13460 C CA . ALA G 3 241 ? 128.132 151.141 150.975 1.00 67.22 241 ALA G CA 1
ATOM 13461 C C . ALA G 3 241 ? 129.388 150.692 150.226 1.00 67.22 241 ALA G C 1
ATOM 13462 O O . ALA G 3 241 ? 129.304 149.825 149.349 1.00 67.22 241 ALA G O 1
ATOM 13464 N N . GLU G 3 242 ? 130.553 151.254 150.545 1.00 68.40 242 GLU G N 1
ATOM 13465 C CA . GLU G 3 242 ? 131.812 150.916 149.874 1.00 68.40 242 GLU G CA 1
ATOM 13466 C C . GLU G 3 242 ? 132.920 150.618 150.878 1.00 68.40 242 GLU G C 1
ATOM 13467 O O . GLU G 3 242 ? 133.877 151.390 151.010 1.00 68.40 242 GLU G O 1
ATOM 13473 N N . PRO G 3 243 ? 132.824 149.502 151.606 1.00 64.84 243 PRO G N 1
ATOM 13474 C CA . PRO G 3 243 ? 133.837 149.209 152.633 1.00 64.84 243 PRO G CA 1
ATOM 13475 C C . PRO G 3 243 ? 135.246 148.996 152.087 1.00 64.84 243 PRO G C 1
ATOM 13476 O O . PRO G 3 243 ? 136.195 149.002 152.880 1.00 64.84 243 PRO G O 1
ATOM 13480 N N . LYS G 3 244 ? 135.414 148.800 150.779 1.00 65.86 244 LYS G N 1
ATOM 13481 C CA . LYS G 3 244 ? 136.727 148.613 150.167 1.00 65.86 244 LYS G CA 1
ATOM 13482 C C . LYS G 3 244 ? 137.131 149.761 149.240 1.00 65.86 244 LYS G C 1
ATOM 13483 O O . LYS G 3 244 ? 137.978 149.576 148.362 1.00 65.86 244 LYS G O 1
ATOM 13489 N N . LEU G 3 245 ? 136.522 150.936 149.415 1.00 66.18 245 LEU G N 1
ATOM 13490 C CA . LEU G 3 245 ? 136.932 152.144 148.698 1.00 66.18 245 LEU G CA 1
ATOM 13491 C C . LEU G 3 245 ? 138.438 152.389 148.785 1.00 66.18 245 LEU G C 1
ATOM 13492 O O . LEU G 3 245 ? 139.080 152.759 147.790 1.00 66.18 245 LEU G O 1
ATOM 13497 N N . MET G 3 246 ? 139.019 152.155 149.961 1.00 70.05 246 MET G N 1
ATOM 13498 C CA . MET G 3 246 ? 140.453 152.347 150.165 1.00 70.05 246 MET G CA 1
ATOM 13499 C C . MET G 3 246 ? 141.272 151.434 149.259 1.00 70.05 246 MET G C 1
ATOM 13500 O O . MET G 3 246 ? 142.163 151.891 148.527 1.00 70.05 246 MET G O 1
ATOM 13505 N N . ALA G 3 247 ? 140.981 150.134 149.301 1.00 63.97 247 ALA G N 1
ATOM 13506 C CA . ALA G 3 247 ? 141.677 149.177 148.449 1.00 63.97 247 ALA G CA 1
ATOM 13507 C C . ALA G 3 247 ? 141.444 149.471 146.974 1.00 63.97 247 ALA G C 1
ATOM 13508 O O . ALA G 3 247 ? 142.345 149.285 146.151 1.00 63.97 247 ALA G O 1
ATOM 13510 N N . ARG G 3 248 ? 140.235 149.904 146.615 1.00 62.95 248 ARG G N 1
ATOM 13511 C CA . ARG G 3 248 ? 139.951 150.228 145.220 1.00 62.95 248 ARG G CA 1
ATOM 13512 C C . ARG G 3 248 ? 140.825 151.366 144.711 1.00 62.95 248 ARG G C 1
ATOM 13513 O O . ARG G 3 248 ? 141.380 151.286 143.609 1.00 62.95 248 ARG G O 1
ATOM 13521 N N . LYS G 3 249 ? 140.986 152.421 145.509 1.00 65.90 249 LYS G N 1
ATOM 13522 C CA . LYS G 3 249 ? 141.878 153.514 145.122 1.00 65.90 249 LYS G CA 1
ATOM 13523 C C . LYS G 3 249 ? 143.342 153.080 145.070 1.00 65.90 249 LYS G C 1
ATOM 13524 O O . LYS G 3 249 ? 144.079 153.474 144.155 1.00 65.90 249 LYS G O 1
ATOM 13530 N N . GLN G 3 250 ? 143.790 152.292 146.049 1.00 67.17 250 GLN G N 1
ATOM 13531 C CA . GLN G 3 250 ? 145.152 151.759 146.012 1.00 67.17 250 GLN G CA 1
ATOM 13532 C C . GLN G 3 250 ? 145.415 150.924 144.755 1.00 67.17 250 GLN G C 1
ATOM 13533 O O . GLN G 3 250 ? 146.449 151.086 144.091 1.00 67.17 250 GLN G O 1
ATOM 13539 N N . ALA G 3 251 ? 144.484 150.035 144.406 1.00 66.82 251 ALA G N 1
ATOM 13540 C CA . ALA G 3 251 ? 144.599 149.257 143.174 1.00 66.82 251 ALA G CA 1
ATOM 13541 C C . ALA G 3 251 ? 144.582 150.149 141.939 1.00 66.82 251 ALA G C 1
ATOM 13542 O O . ALA G 3 251 ? 145.302 149.888 140.967 1.00 66.82 251 ALA G O 1
ATOM 13544 N N . GLY G 3 252 ? 143.752 151.191 141.953 1.00 68.14 252 GLY G N 1
ATOM 13545 C CA . GLY G 3 252 ? 143.776 152.176 140.882 1.00 68.14 252 GLY G CA 1
ATOM 13546 C C . GLY G 3 252 ? 145.144 152.794 140.661 1.00 68.14 252 GLY G C 1
ATOM 13547 O O . GLY G 3 252 ? 145.647 152.825 139.535 1.00 68.14 252 GLY G O 1
ATOM 13548 N N . PHE G 3 253 ? 145.759 153.308 141.730 1.00 70.05 253 PHE G N 1
ATOM 13549 C CA . PHE G 3 253 ? 147.112 153.853 141.602 1.00 70.05 253 PHE G CA 1
ATOM 13550 C C . PHE G 3 253 ? 148.106 152.811 141.103 1.00 70.05 253 PHE G C 1
ATOM 13551 O O . PHE G 3 253 ? 148.934 153.106 140.232 1.00 70.05 253 PHE G O 1
ATOM 13559 N N . THR G 3 254 ? 148.051 151.593 141.643 1.00 69.75 254 THR G N 1
ATOM 13560 C CA . THR G 3 254 ? 148.983 150.550 141.216 1.00 69.75 254 THR G CA 1
ATOM 13561 C C . THR G 3 254 ? 148.864 150.260 139.719 1.00 69.75 254 THR G C 1
ATOM 13562 O O . THR G 3 254 ? 149.871 150.211 138.995 1.00 69.75 254 THR G O 1
ATOM 13566 N N . ALA G 3 255 ? 147.634 150.074 139.238 1.00 68.52 255 ALA G N 1
ATOM 13567 C CA . ALA G 3 255 ? 147.402 149.788 137.826 1.00 68.52 255 ALA G CA 1
ATOM 13568 C C . ALA G 3 255 ? 147.785 150.959 136.930 1.00 68.52 255 ALA G C 1
ATOM 13569 O O . ALA G 3 255 ? 148.380 150.761 135.862 1.00 68.52 255 ALA G O 1
ATOM 13571 N N . VAL G 3 256 ? 147.454 152.182 137.342 1.00 66.63 256 VAL G N 1
ATOM 13572 C CA . VAL G 3 256 ? 147.846 153.365 136.584 1.00 66.63 256 VAL G CA 1
ATOM 13573 C C . VAL G 3 256 ? 149.363 153.483 136.476 1.00 66.63 256 VAL G C 1
ATOM 13574 O O . VAL G 3 256 ? 149.891 153.818 135.413 1.00 66.63 256 VAL G O 1
ATOM 13578 N N . MET G 3 257 ? 150.090 153.201 137.557 1.00 70.65 257 MET G N 1
ATOM 13579 C CA . MET G 3 257 ? 151.553 153.230 137.496 1.00 70.65 257 MET G CA 1
ATOM 13580 C C . MET G 3 257 ? 152.132 152.153 136.573 1.00 70.65 257 MET G C 1
ATOM 13581 O O . MET G 3 257 ? 153.015 152.444 135.748 1.00 70.65 257 MET G O 1
ATOM 13586 N N . PHE G 3 258 ? 151.658 150.903 136.692 1.00 67.38 258 PHE G N 1
ATOM 13587 C CA . PHE G 3 258 ? 152.084 149.880 135.732 1.00 67.38 258 PHE G CA 1
ATOM 13588 C C . PHE G 3 258 ? 151.844 150.302 134.288 1.00 67.38 258 PHE G C 1
ATOM 13589 O O . PHE G 3 258 ? 152.750 150.222 133.447 1.00 67.38 258 PHE G O 1
ATOM 13597 N N . LEU G 3 259 ? 150.633 150.768 133.979 1.00 63.67 259 LEU G N 1
ATOM 13598 C CA . LEU G 3 259 ? 150.343 151.134 132.599 1.00 63.67 259 LEU G CA 1
ATOM 13599 C C . LEU G 3 259 ? 151.029 152.416 132.149 1.00 63.67 259 LEU G C 1
ATOM 13600 O O . LEU G 3 259 ? 151.311 152.549 130.960 1.00 63.67 259 LEU G O 1
ATOM 13605 N N . THR G 3 260 ? 151.400 153.311 133.065 1.00 66.33 260 THR G N 1
ATOM 13606 C CA . THR G 3 260 ? 152.217 154.461 132.686 1.00 66.33 260 THR G CA 1
ATOM 13607 C C . THR G 3 260 ? 153.613 154.029 132.256 1.00 66.33 260 THR G C 1
ATOM 13608 O O . THR G 3 260 ? 154.086 154.391 131.165 1.00 66.33 260 THR G O 1
ATOM 13612 N N . VAL G 3 261 ? 154.288 153.252 133.108 1.00 66.45 261 VAL G N 1
ATOM 13613 C CA . VAL G 3 261 ? 155.617 152.752 132.761 1.00 66.45 261 VAL G CA 1
ATOM 13614 C C . VAL G 3 261 ? 155.575 152.003 131.434 1.00 66.45 261 VAL G C 1
ATOM 13615 O O . VAL G 3 261 ? 156.379 152.258 130.522 1.00 66.45 261 VAL G O 1
ATOM 13619 N N . LEU G 3 262 ? 154.648 151.050 131.319 1.00 65.48 262 LEU G N 1
ATOM 13620 C CA . LEU G 3 262 ? 154.571 150.228 130.119 1.00 65.48 262 LEU G CA 1
ATOM 13621 C C . LEU G 3 262 ? 154.217 151.045 128.878 1.00 65.48 262 LEU G C 1
ATOM 13622 O O . LEU G 3 262 ? 154.743 150.784 127.793 1.00 65.48 262 LEU G O 1
ATOM 13627 N N . SER G 3 263 ? 153.336 152.042 129.012 1.00 63.63 263 SER G N 1
ATOM 13628 C CA . SER G 3 263 ? 153.044 152.945 127.902 1.00 63.63 263 SER G CA 1
ATOM 13629 C C . SER G 3 263 ? 154.281 153.686 127.418 1.00 63.63 263 SER G C 1
ATOM 13630 O O . SER G 3 263 ? 154.485 153.834 126.209 1.00 63.63 263 SER G O 1
ATOM 13633 N N . VAL G 3 264 ? 155.134 154.136 128.336 1.00 63.92 264 VAL G N 1
ATOM 13634 C CA . VAL G 3 264 ? 156.328 154.869 127.914 1.00 63.92 264 VAL G CA 1
ATOM 13635 C C . VAL G 3 264 ? 157.325 153.944 127.219 1.00 63.92 264 VAL G C 1
ATOM 13636 O O . VAL G 3 264 ? 157.887 154.282 126.165 1.00 63.92 264 VAL G O 1
ATOM 13640 N N . LEU G 3 265 ? 157.564 152.768 127.799 1.00 65.92 265 LEU G N 1
ATOM 13641 C CA . LEU G 3 265 ? 158.449 151.798 127.154 1.00 65.92 265 LEU G CA 1
ATOM 13642 C C . LEU G 3 265 ? 157.937 151.360 125.781 1.00 65.92 265 LEU G C 1
ATOM 13643 O O . LEU G 3 265 ? 158.717 151.262 124.825 1.00 65.92 265 LEU G O 1
ATOM 13648 N N . LEU G 3 266 ? 156.627 151.141 125.649 1.00 63.96 266 LEU G N 1
ATOM 13649 C CA . LEU G 3 266 ? 156.044 150.823 124.348 1.00 63.96 266 LEU G CA 1
ATOM 13650 C C . LEU G 3 266 ? 156.147 151.982 123.365 1.00 63.96 266 LEU G C 1
ATOM 13651 O O . LEU G 3 266 ? 156.387 151.762 122.174 1.00 63.96 266 LEU G O 1
ATOM 13656 N N . TYR G 3 267 ? 155.960 153.217 123.829 1.00 64.48 267 TYR G N 1
ATOM 13657 C CA . TYR G 3 267 ? 156.114 154.370 122.947 1.00 64.48 267 TYR G CA 1
ATOM 13658 C C . TYR G 3 267 ? 157.524 154.457 122.379 1.00 64.48 267 TYR G C 1
ATOM 13659 O O . TYR G 3 267 ? 157.710 154.638 121.169 1.00 64.48 267 TYR G O 1
ATOM 13668 N N . LEU G 3 268 ? 158.532 154.346 123.243 1.00 65.40 268 LEU G N 1
ATOM 13669 C CA . LEU G 3 268 ? 159.910 154.404 122.763 1.00 65.40 268 LEU G CA 1
ATOM 13670 C C . LEU G 3 268 ? 160.253 153.225 121.855 1.00 65.40 268 LEU G C 1
ATOM 13671 O O . LEU G 3 268 ? 160.958 153.397 120.852 1.00 65.40 268 LEU G O 1
ATOM 13676 N N . THR G 3 269 ? 159.770 152.023 122.182 1.00 67.35 269 THR G N 1
ATOM 13677 C CA . THR G 3 269 ? 159.973 150.880 121.294 1.00 67.35 269 THR G CA 1
ATOM 13678 C C . THR G 3 269 ? 159.342 151.104 119.922 1.00 67.35 269 THR G C 1
ATOM 13679 O O . THR G 3 269 ? 159.966 150.831 118.890 1.00 67.35 269 THR G O 1
ATOM 13683 N N . ASN G 3 270 ? 158.113 151.620 119.894 1.00 66.94 270 ASN G N 1
ATOM 13684 C CA . ASN G 3 270 ? 157.453 151.948 118.635 1.00 66.94 270 ASN G CA 1
ATOM 13685 C C . ASN G 3 270 ? 158.231 152.988 117.835 1.00 66.94 270 ASN G C 1
ATOM 13686 O O . ASN G 3 270 ? 158.378 152.855 116.615 1.00 66.94 270 ASN G O 1
ATOM 13691 N N . LYS G 3 271 ? 158.729 154.033 118.499 1.00 66.70 271 LYS G N 1
ATOM 13692 C CA . LYS G 3 271 ? 159.479 155.067 117.787 1.00 66.70 271 LYS G CA 1
ATOM 13693 C C . LYS G 3 271 ? 160.787 154.528 117.210 1.00 66.70 271 LYS G C 1
ATOM 13694 O O . LYS G 3 271 ? 161.110 154.785 116.045 1.00 66.70 271 LYS G O 1
ATOM 13700 N N . ARG G 3 272 ? 161.557 153.785 118.011 1.00 69.11 272 ARG G N 1
ATOM 13701 C CA . ARG G 3 272 ? 162.780 153.165 117.500 1.00 69.11 272 ARG G CA 1
ATOM 13702 C C . ARG G 3 272 ? 162.492 152.236 116.327 1.00 69.11 272 ARG G C 1
ATOM 13703 O O . ARG G 3 272 ? 163.236 152.219 115.339 1.00 69.11 272 ARG G O 1
ATOM 13711 N N . LEU G 3 273 ? 161.417 151.456 116.421 1.00 64.18 273 LEU G N 1
ATOM 13712 C CA . LEU G 3 273 ? 161.070 150.507 115.369 1.00 64.18 273 LEU G CA 1
ATOM 13713 C C . LEU G 3 273 ? 160.658 151.203 114.073 1.00 64.18 273 LEU G C 1
ATOM 13714 O O . LEU G 3 273 ? 161.208 150.917 113.003 1.00 64.18 273 LEU G O 1
ATOM 13719 N N . TRP G 3 274 ? 159.694 152.120 114.147 1.00 67.00 274 TRP G N 1
ATOM 13720 C CA . TRP G 3 274 ? 159.212 152.816 112.956 1.00 67.00 274 TRP G CA 1
ATOM 13721 C C . TRP G 3 274 ? 160.213 153.810 112.381 1.00 67.00 274 TRP G C 1
ATOM 13722 O O . TRP G 3 274 ? 160.081 154.187 111.212 1.00 67.00 274 TRP G O 1
ATOM 13733 N N . ALA G 3 275 ? 161.199 154.252 113.162 1.00 68.59 275 ALA G N 1
ATOM 13734 C CA . ALA G 3 275 ? 162.281 155.048 112.592 1.00 68.59 275 ALA G CA 1
ATOM 13735 C C . ALA G 3 275 ? 163.039 154.303 111.499 1.00 68.59 275 ALA G C 1
ATOM 13736 O O . ALA G 3 275 ? 163.661 154.946 110.646 1.00 68.59 275 ALA G O 1
ATOM 13738 N N . GLY G 3 276 ? 163.001 152.970 111.501 1.00 71.32 276 GLY G N 1
ATOM 13739 C CA . GLY G 3 276 ? 163.560 152.221 110.387 1.00 71.32 276 GLY G CA 1
ATOM 13740 C C . GLY G 3 276 ? 162.755 152.359 109.107 1.00 71.32 276 GLY G C 1
ATOM 13741 O O . GLY G 3 276 ? 163.323 152.528 108.024 1.00 71.32 276 GLY G O 1
ATOM 13742 N N . VAL G 3 277 ? 161.424 152.289 109.205 1.00 72.94 277 VAL G N 1
ATOM 13743 C CA . VAL G 3 277 ? 160.597 152.570 108.035 1.00 72.94 277 VAL G CA 1
ATOM 13744 C C . VAL G 3 277 ? 160.724 154.032 107.639 1.00 72.94 277 VAL G C 1
ATOM 13745 O O . VAL G 3 277 ? 160.559 154.383 106.463 1.00 72.94 277 VAL G O 1
ATOM 13749 N N . LYS G 3 278 ? 161.008 154.900 108.605 1.00 75.87 278 LYS G N 1
ATOM 13750 C CA . LYS G 3 278 ? 161.463 156.266 108.367 1.00 75.87 278 LYS G CA 1
ATOM 13751 C C . LYS G 3 278 ? 160.416 157.096 107.629 1.00 75.87 278 LYS G C 1
ATOM 13752 O O . LYS G 3 278 ? 160.698 157.739 106.618 1.00 75.87 278 LYS G O 1
ATOM 13758 N N . TRP H 4 79 ? 180.323 139.628 126.576 1.00 92.95 79 TRP H N 1
ATOM 13759 C CA . TRP H 4 79 ? 179.659 138.343 126.388 1.00 92.95 79 TRP H CA 1
ATOM 13760 C C . TRP H 4 79 ? 178.152 138.525 126.214 1.00 92.95 79 TRP H C 1
ATOM 13761 O O . TRP H 4 79 ? 177.583 139.535 126.623 1.00 92.95 79 TRP H O 1
ATOM 13772 N N . LYS H 4 80 ? 177.520 137.535 125.590 1.00 91.66 80 LYS H N 1
ATOM 13773 C CA . LYS H 4 80 ? 176.108 137.597 125.241 1.00 91.66 80 LYS H CA 1
ATOM 13774 C C . LYS H 4 80 ? 175.223 137.571 126.488 1.00 91.66 80 LYS H C 1
ATOM 13775 O O . LYS H 4 80 ? 175.642 137.158 127.573 1.00 91.66 80 LYS H O 1
ATOM 13781 N N . TYR H 4 81 ? 173.982 138.047 126.315 1.00 88.92 81 TYR H N 1
ATOM 13782 C CA . TYR H 4 81 ? 173.017 138.280 127.393 1.00 88.92 81 TYR H CA 1
ATOM 13783 C C . TYR H 4 81 ? 173.427 139.369 128.385 1.00 88.92 81 TYR H C 1
ATOM 13784 O O . TYR H 4 81 ? 172.732 139.586 129.382 1.00 88.92 81 TYR H O 1
ATOM 13793 N N . ARG H 4 82 ? 174.549 140.051 128.134 1.00 89.86 82 ARG H N 1
ATOM 13794 C CA . ARG H 4 82 ? 174.929 141.209 128.945 1.00 89.86 82 ARG H CA 1
ATOM 13795 C C . ARG H 4 82 ? 173.826 142.260 129.014 1.00 89.86 82 ARG H C 1
ATOM 13796 O O . ARG H 4 82 ? 173.607 142.872 130.065 1.00 89.86 82 ARG H O 1
ATOM 13804 N N . TYR H 4 83 ? 173.123 142.486 127.908 1.00 88.00 83 TYR H N 1
ATOM 13805 C CA . TYR H 4 83 ? 172.040 143.462 127.860 1.00 88.00 83 TYR H CA 1
ATOM 13806 C C . TYR H 4 83 ? 170.646 142.852 127.875 1.00 88.00 83 TYR H C 1
ATOM 13807 O O . TYR H 4 83 ? 169.713 143.493 128.366 1.00 88.00 83 TYR H O 1
ATOM 13816 N N . ARG H 4 84 ? 170.477 141.640 127.346 1.00 84.21 84 ARG H N 1
ATOM 13817 C CA . ARG H 4 84 ? 169.156 141.019 127.300 1.00 84.21 84 ARG H CA 1
ATOM 13818 C C . ARG H 4 84 ? 168.599 140.788 128.703 1.00 84.21 84 ARG H C 1
ATOM 13819 O O . ARG H 4 84 ? 167.527 141.296 129.048 1.00 84.21 84 ARG H O 1
ATOM 13827 N N . LEU H 4 85 ? 169.312 140.017 129.527 1.00 81.93 85 LEU H N 1
ATOM 13828 C CA . LEU H 4 85 ? 168.883 139.810 130.910 1.00 81.93 85 LEU H CA 1
ATOM 13829 C C . LEU H 4 85 ? 168.803 141.126 131.675 1.00 81.93 85 LEU H C 1
ATOM 13830 O O . LEU H 4 85 ? 167.823 141.386 132.383 1.00 81.93 85 LEU H O 1
ATOM 13835 N N . GLY H 4 86 ? 169.832 141.965 131.555 1.00 81.09 86 GLY H N 1
ATOM 13836 C CA . GLY H 4 86 ? 169.853 143.212 132.304 1.00 81.09 86 GLY H CA 1
ATOM 13837 C C . GLY H 4 86 ? 168.690 144.123 131.960 1.00 81.09 86 GLY H C 1
ATOM 13838 O O . GLY H 4 86 ? 168.098 144.751 132.841 1.00 81.09 86 GLY H O 1
ATOM 13839 N N . GLY H 4 87 ? 168.353 144.208 130.674 1.00 82.61 87 GLY H N 1
ATOM 13840 C CA . GLY H 4 87 ? 167.184 144.972 130.263 1.00 82.61 87 GLY H CA 1
ATOM 13841 C C . GLY H 4 87 ? 165.901 144.478 130.902 1.00 82.61 87 GLY H C 1
ATOM 13842 O O . GLY H 4 87 ? 165.122 145.264 131.445 1.00 82.61 87 GLY H O 1
ATOM 13843 N N . PHE H 4 88 ? 165.672 143.166 130.852 1.00 77.48 88 PHE H N 1
ATOM 13844 C CA . PHE H 4 88 ? 164.429 142.593 131.361 1.00 77.48 88 PHE H CA 1
ATOM 13845 C C . PHE H 4 88 ? 164.210 142.932 132.831 1.00 77.48 88 PHE H C 1
ATOM 13846 O O . PHE H 4 88 ? 163.140 143.418 133.213 1.00 77.48 88 PHE H O 1
ATOM 13854 N N . ALA H 4 89 ? 165.214 142.686 133.672 1.00 80.09 89 ALA H N 1
ATOM 13855 C CA . ALA H 4 89 ? 165.093 143.032 135.085 1.00 80.09 89 ALA H CA 1
ATOM 13856 C C . ALA H 4 89 ? 164.963 144.536 135.307 1.00 80.09 89 ALA H C 1
ATOM 13857 O O . ALA H 4 89 ? 164.272 144.964 136.237 1.00 80.09 89 ALA H O 1
ATOM 13859 N N . SER H 4 90 ? 165.610 145.351 134.473 1.00 80.71 90 SER H N 1
ATOM 13860 C CA . SER H 4 90 ? 165.483 146.801 134.608 1.00 80.71 90 SER H CA 1
ATOM 13861 C C . SER H 4 90 ? 164.056 147.277 134.352 1.00 80.71 90 SER H C 1
ATOM 13862 O O . SER H 4 90 ? 163.574 148.199 135.019 1.00 80.71 90 SER H O 1
ATOM 13865 N N . GLY H 4 91 ? 163.366 146.665 133.391 1.00 79.16 91 GLY H N 1
ATOM 13866 C CA . GLY H 4 91 ? 161.969 147.007 133.166 1.00 79.16 91 GLY H CA 1
ATOM 13867 C C . GLY H 4 91 ? 161.034 146.442 134.219 1.00 79.16 91 GLY H C 1
ATOM 13868 O O . GLY H 4 91 ? 160.142 147.137 134.712 1.00 79.16 91 GLY H O 1
ATOM 13869 N N . ALA H 4 92 ? 161.220 145.170 134.570 1.00 77.90 92 ALA H N 1
ATOM 13870 C CA . ALA H 4 92 ? 160.393 144.540 135.595 1.00 77.90 92 ALA H CA 1
ATOM 13871 C C . ALA H 4 92 ? 160.485 145.269 136.932 1.00 77.90 92 ALA H C 1
ATOM 13872 O O . ALA H 4 92 ? 159.462 145.633 137.523 1.00 77.90 92 ALA H O 1
ATOM 13874 N N . LEU H 4 93 ? 161.706 145.489 137.425 1.00 82.34 93 LEU H N 1
ATOM 13875 C CA . LEU H 4 93 ? 161.894 146.178 138.700 1.00 82.34 93 LEU H CA 1
ATOM 13876 C C . LEU H 4 93 ? 161.277 147.573 138.706 1.00 82.34 93 LEU H C 1
ATOM 13877 O O . LEU H 4 93 ? 160.662 147.976 139.699 1.00 82.34 93 LEU H O 1
ATOM 13882 N N . LEU H 4 94 ? 161.435 148.330 137.619 1.00 82.83 94 LEU H N 1
ATOM 13883 C CA . LEU H 4 94 ? 160.889 149.686 137.587 1.00 82.83 94 LEU H CA 1
ATOM 13884 C C . LEU H 4 94 ? 159.373 149.689 137.746 1.00 82.83 94 LEU H C 1
ATOM 13885 O O . LEU H 4 94 ? 158.820 150.531 138.462 1.00 82.83 94 LEU H O 1
ATOM 13890 N N . ALA H 4 95 ? 158.683 148.758 137.086 1.00 83.04 95 ALA H N 1
ATOM 13891 C CA . ALA H 4 95 ? 157.243 148.617 137.283 1.00 83.04 95 ALA H CA 1
ATOM 13892 C C . ALA H 4 95 ? 156.905 148.277 138.732 1.00 83.04 95 ALA H C 1
ATOM 13893 O O . ALA H 4 95 ? 155.996 148.868 139.325 1.00 83.04 95 ALA H O 1
ATOM 13895 N N . LEU H 4 96 ? 157.629 147.320 139.316 1.00 83.41 96 LEU H N 1
ATOM 13896 C CA . LEU H 4 96 ? 157.414 146.947 140.714 1.00 83.41 96 LEU H CA 1
ATOM 13897 C C . LEU H 4 96 ? 157.685 148.102 141.671 1.00 83.41 96 LEU H C 1
ATOM 13898 O O . LEU H 4 96 ? 156.929 148.317 142.626 1.00 83.41 96 LEU H O 1
ATOM 13903 N N . ALA H 4 97 ? 158.760 148.853 141.438 1.00 87.16 97 ALA H N 1
ATOM 13904 C CA . ALA H 4 97 ? 159.102 149.976 142.306 1.00 87.16 97 ALA H CA 1
ATOM 13905 C C . ALA H 4 97 ? 158.085 151.108 142.212 1.00 87.16 97 ALA H C 1
ATOM 13906 O O . ALA H 4 97 ? 157.457 151.480 143.209 1.00 87.16 97 ALA H O 1
ATOM 13908 N N . LEU H 4 98 ? 157.906 151.670 141.017 1.00 92.16 98 LEU H N 1
ATOM 13909 C CA . LEU H 4 98 ? 157.129 152.899 140.882 1.00 92.16 98 LEU H CA 1
ATOM 13910 C C . LEU H 4 98 ? 155.632 152.680 141.080 1.00 92.16 98 LEU H C 1
ATOM 13911 O O . LEU H 4 98 ? 154.921 153.616 141.462 1.00 92.16 98 LEU H O 1
ATOM 13916 N N . ALA H 4 99 ? 155.128 151.468 140.842 1.00 89.88 99 ALA H N 1
ATOM 13917 C CA . ALA H 4 99 ? 153.746 151.174 141.217 1.00 89.88 99 ALA H CA 1
ATOM 13918 C C . ALA H 4 99 ? 153.579 150.984 142.720 1.00 89.88 99 ALA H C 1
ATOM 13919 O O . ALA H 4 99 ? 152.541 151.353 143.280 1.00 89.88 99 ALA H O 1
ATOM 13921 N N . GLY H 4 100 ? 154.570 150.409 143.390 1.00 97.39 100 GLY H N 1
ATOM 13922 C CA . GLY H 4 100 ? 154.484 150.276 144.831 1.00 97.39 100 GLY H CA 1
ATOM 13923 C C . GLY H 4 100 ? 154.676 151.574 145.588 1.00 97.39 100 GLY H C 1
ATOM 13924 O O . GLY H 4 100 ? 153.725 152.114 146.162 1.00 97.39 100 GLY H O 1
ATOM 13925 N N . ILE H 4 101 ? 155.909 152.081 145.593 1.00 103.22 101 ILE H N 1
ATOM 13926 C CA . ILE H 4 101 ? 156.341 153.004 146.639 1.00 103.22 101 ILE H CA 1
ATOM 13927 C C . ILE H 4 101 ? 155.600 154.338 146.545 1.00 103.22 101 ILE H C 1
ATOM 13928 O O . ILE H 4 101 ? 155.150 154.881 147.562 1.00 103.22 101 ILE H O 1
ATOM 13933 N N . PHE H 4 102 ? 155.452 154.886 145.336 1.00 108.18 102 PHE H N 1
ATOM 13934 C CA . PHE H 4 102 ? 154.803 156.186 145.185 1.00 108.18 102 PHE H CA 1
ATOM 13935 C C . PHE H 4 102 ? 153.298 156.101 145.431 1.00 108.18 102 PHE H C 1
ATOM 13936 O O . PHE H 4 102 ? 152.703 157.055 145.945 1.00 108.18 102 PHE H O 1
ATOM 13944 N N . SER H 4 103 ? 152.670 154.972 145.088 1.00 102.57 103 SER H N 1
ATOM 13945 C CA . SER H 4 103 ? 151.264 154.770 145.431 1.00 102.57 103 SER H CA 1
ATOM 13946 C C . SER H 4 103 ? 151.069 154.587 146.933 1.00 102.57 103 SER H C 1
ATOM 13947 O O . SER H 4 103 ? 150.089 155.082 147.503 1.00 102.57 103 SER H O 1
ATOM 13950 N N . THR H 4 104 ? 151.986 153.871 147.587 1.00 108.26 104 THR H N 1
ATOM 13951 C CA . THR H 4 104 ? 151.841 153.563 149.007 1.00 108.26 104 THR H CA 1
ATOM 13952 C C . THR H 4 104 ? 152.187 154.754 149.895 1.00 108.26 104 THR H C 1
ATOM 13953 O O . THR H 4 104 ? 151.497 155.009 150.888 1.00 108.26 104 THR H O 1
ATOM 13957 N N . GLY H 4 105 ? 153.240 155.490 149.557 1.00 106.78 105 GLY H N 1
ATOM 13958 C CA . GLY H 4 105 ? 153.655 156.635 150.348 1.00 106.78 105 GLY H CA 1
ATOM 13959 C C . GLY H 4 105 ? 153.005 157.946 149.950 1.00 106.78 105 GLY H C 1
ATOM 13960 O O . GLY H 4 105 ? 151.800 158.132 150.118 1.00 106.78 105 GLY H O 1
#

Organism: Cereibacter sphaeroides (strain ATCC 17023 / DSM 158 / JCM 6121 / CCUG 31486 / LMG 2827 / NBRC 12203 / NCIMB 8253 / ATH 2.4.1.) (NCBI:txid272943)

Nearest PDB structures (foldseek):
  2fyn-assembly2_I  TM=9.820E-01  e=2.194E-33  Cereibacter sphaeroides
  6nin-assembly1_G  TM=9.586E-01  e=3.398E-33  Cereibacter sphaeroides 2.4.1
  7tce-assembly2_M  TM=9.675E-01  e=4.099E-33  Cereibacter sphaeroides
  2nuk-assembly1_A  TM=9.915E-01  e=1.682E-28  Cereibacter sphaeroides
  2num-assembly1_A  TM=9.914E-01  e=4.033E-28  Cereibacter sphaeroides

Secondary structure (DSSP, 8-state):
-THHHHHHHHHHHHHHHHHHHHHHHHHHTTSPPHHHHHTT----EE----SSEEEEEEETTEEEEEEE--HHHHHGGG---GGG-S--B--BTTS-TT-B--HHHHSSSSSS-EEEEE---TTT-PPPB-TT-SBTBSEE-TTT--EE-TTS-EEESS--SPPPBPS-EESSSS-EE--/--SS--PPP---SHHHHHHHTT-THHHHHHHHHT-EEETT--GGGGHHHHHHHHHHHHHHHHHHHTTT---STTTHHHHHHHHHHHSTTHHHHHHHHHHHHHHHHHHHHHHHHHHHHHTTTSTTTHHHHHHHHHHHHHHHHHHHHHHHTT-BHHHHHHHHHHHHHHHTSTTTHHHHHHHHHTSSSS-HHHHHHHHHHHHHHHHHHHHHHHHHHHHHHTT----TT-PPP--S-HHHHHHHEEEIIIIIHHHHHHHHHHHHHHHHHHHHH-TTSSS-GGGGSBP-TT---S-----GGGHHHHHHHHH--TTSHHHHHHHHHTTTSS-HHHHHHHHHHHHHHHHHTHHHH---S---GGG-TTHHHHHHHHHHHHHHHHHHTTS-SSTTHHHHHHHHHHHHHHIIIIIHHHHHHH--PPPPPS-HHHHHHHH--/-PPPP----TT-STT----HHHHHHHHHHHHHTGGGT---TT-BGGGGGSTTTT---HHHHHHHHTTSEEE-TTT-SEEE--TTSBPPPPSSTTSPP-TTTTTS------STT--HHHHHH---HHHHHHHHHT---SS--STTTT-PPTT-EEESS--SSB--TTTEETTTEE-SSSEEESS-----TT-S--TT----SHHHHHHHHHHHHHHHH-TTHHHHHHHHHHHHHHHHHHHHHHHHHHHHHHHTT-/-THHHHHHHHHHHHHHHHHHHHHHTT---/--THHHHHHHHHHHHHHHHHHHHHHHHHHHTTS-SSTT-----EEEEGGGPPTT-EEEEEETTEEEEEEE--HHHHHHHHH--GGG-S--B--BSSSPTT-B-SSSSS-SSTTS-EEEEES--TTT-PPPB-TT-STTEEEEETTTTEEEETTS-EEESS--SPPPB-S-B--STTEEEE-/--SS--PPP---SHHHHHHHTT-THHHHHHHHHH-EEETT--GGGGHHHHHHHHHHHHHHHHHHHTTT---STTTHHHHHHHHHHTSTTHHHHHHHHHHHHHHHHHHHHHHHHHHHHHTTTSTTTHHHHHHHHHHHHHHHHHHHHHHHTT-BHHHHHHHHHHHHHHHTSTTTHHHHHHHHHSSSSSSHHHHHHHHHHHHHHHHHHHHHHHHHHHHHHHH----TT-PPP--S-HHHHHHHEEEIIIIIHHHHHHHHHHHHHHHHHHHHH-TTTTS-GGGGSBP-TT---S-----GGGHHHHHHHHH--TTSHHHHHHHHHTTTSS-HHHHHHHHHHHHHHHHHTHHHH---S---GGG-TTHHHHHHHHHHHHHHHHHHHTS-SSTTHHHHHHHHHHHHHHIIIIIHHHHHHH--PPPPPS-HHHHHHHH-/-TT------TT-STT----HHHHHHHHHHHHHTGGGT---TT-BGGGGGSTTTT---HHHHHHHHTT-EEE-TTTSSEEE--TTSBPPPPSSTTSPP-SSTTTS------STT--HHHHHH---HHHHHHHHHT---SS--STTTTT--SS-EEESS--SSB--TTTB-SSSSBSSSSEEESS-----TTSS--TT----SHHHHHHHHHHHHHHHH-TTHHHHHHHHHHHHHHHHHHHHHHHHHHHHHHHHH-/-TTTTHHHHHHHHHHHHHHHHHHHHH-

Foldseek 3Di:
DCVVVVVVVVVVVVVVVVVVVVVVVVVCVPPDDPVLVVLPDDKDKFFADDALDWDWDDGSRFIKIKHQYDPCLLPVVLPDDLVQALAFFLLEPVDDRPHTVGQCSQAQDNSSRIGIFTQFQQQHGAGWDANLDDPQGGTFGPPFTFDAHSSQTTRDTDHRGGGHHADKHDPDPTMMMRD/DQLADDDFDDQDDPVSVVCCVPPVPVRVVCCLQFQWAFPFADPLVLLLVLLVVLLVLLLVLVVVLVVQADLFQVCHLVSLVCQCPPDDCSLLSVLSNLVSLVSNLVSLVSNLLVCVFQQCCAPPLVVLLLLSLVLVVLSVLLVLLVLLRNQFLLNQVSVQVVLCLLVLQPPCSVVSSCVCCVHDGNHSVNSVVSVVSNNPSSVVSVVSSVVSSVSCSRNPDAHQLRDDQDSPDNVSNVLRTGTCPPVVVVVSVVVSVVVVVVVVVCSVPPSCPQPDVRRNHHHDVVDHDPDRADGQSLQLLLLLLLLFACPDPVQVVVCVVVVNSRHRSNVSSCLSVVLSVLSSVQNPQQLAPRRHNVFFVVVVVLSVVLVVLSVQSSVLSRDDCDPPSSVSSNVSSVSSCCVSNPVRNVSNVPTDTDDGDPGSSVVCVVVVD/DAAFDQDPQQQDDLPRAFDLVLLVLLVQCCVVFVLQFAWQQVAQLLLCCPPRGNNDDQVVSQVVQQVDWDCDPPPSDIHGGGSRHGTDHGPHPPHYHLLAQLPVAANFADDVRPCVRCVVRNRCRLRLQLQQLVFADPDDPPWPPVFDDPQWGWGLRADPADDDPRQADPVRHGNGNTHIDNDDNGDDAPPDDDPVRPGRGSSSNSNSNSSNSVCSNPVCSVVVSVVVVVVVVVVVVVVVVVVVVVCVVVVVPD/DPVCVVVVVVVVVVVVVVVVVVVCVVVPD/DVCPVVVVVVVVVVVVVVVVVVVVVVVVVCVPPDDVLVPQDDKDKDQQLVADAPDKDWDDHSRFIKIKHQYDPVLVVLLQVDDLVQALAQWAQEPQDDGDHGRRLCSQAQDRVSRMGMFTLFQQQHGARWAAPLDDPQRGTFRPPWTWDAHSSQTTRDTDRRTGGHHANWHQVDPGMIMGD/DQLADDDFDDQDDPVSVVVCVPPVPVRVVCCLQFPWAFPFADPLVLLLVLLVVLLVLLLVLVVVLVVQADLAQVCRLVSLVCLCPPDDCSVLSVLSNVVSLVSNLVSLVSNLLVCVFQQCCAPPNVVLLLLSLVLVVLSVLLVLLVLLRNQFLLNQVSLFVVLVLQCLQPPCSVVSSCVCCVHDGNHSVNSVVSVVSNNPSSVVSVVSVVVSSVSCSNNPDAHQLRDDQDSPDPVRNVLRTGTNPPPVVVVSVVVSVVVVVVVVVCSPPPSCPQDDPRRNHHHDVPDRDPQNADRLSCQLLLLLLLLQDQPPPVQVVCCVVVVNSGHSSNVSSVLSVVLSVLSSCQNPLQLAPRRHNVQFVVVVVLSVVLVVLSVQSSVLSRDDCDPPSSVSSNVSSVSSCCVRNPVRNVSNVDTDTHDGDPGSSVVVVVVD/DEPFDLDDDQQDDLPRADDLVLLVLLVLLCVVFVQQFAKAQPAQLLLCCDPRGNNDDQVVSQVVQQVAWDCDPVVNDTGGGGSRHGIDGGPHPVYYHLLAQLPVAAHFADPVRPCVRCVPSNRCRLSLQLQQLVFADPADPCLCNVHDDDQWGWGLSAAPADDTVSQADPVDGGNGNHHTGNDDNGDAFPPGPDPVPDGRHSNSNSNSNSSNSVCSNPVCSVVVSVVVVVVVVVCVVVVVVVVVVVVVVCVVVD/DPPPCVVVVVCVVVVVCVVVVPPVVPD

CATH classification: 2.102.10.10